Protein 8JPU (pdb70)

Sequence (1583 aa):
VPLLLSGHTEAALREQSTRLLNDLLEHPDEHPADVGYTLITGRAHFGHRAAVIGESREELLDALKALAEGREHHTVVRGDGTAHPDRRVVFVFPGQGSQWPSMARDLLDRAPAFRETAKACDAALSVHLDWSVLDVLQEKPDAPPLSRVDVVQPVLFTMMLSLAACWRDLGVHPAAVVGHSQGEIAAACVAGALSLEDAARIVALRSRAWLTLAGKGGMAAVSLPEARLRERIERFGQRLSVAAVNSPGTAAVAGDVDALRELLAELTAEGIRAKPIPGVDTAGHSAQVDGLKEHLFEVLAPVSPRSSDIPFYSTVTGAPLDTERLDAGYWYRNMREPVEFEKAVRALIADGYDLFLECNPHPMLAMSLDETLTDSGGHGTVMHTLRRQKGSAKDFGMALCLAYVNGLEIDGEALFVPLLLSGTEAALREQSTFGHRAAVIALAEGREHHTVVRGDGTAHPDRRVVFVFPGQGSQWPSMARDLLDRAPAFRETAKACDAALSVHLDWSVLDVLQEKPDAPPLSRVDVVQPVLFTMMLSLAACWRDLGVHPAAVVGHSQGEIAAACVAGALSLEDAARIVALRSRAWLTLAGKGGMAAVSLPEARLRERIERFGQRLSVAAVNSPGTAAVAGDVDALRELLAELTAEGIRAKPIPGVDTAGHSAQVDGLKEHLFEVLAPVSPRSSDIPFYSTVTGAPLDTERLDAGYWYRNMREPVEFEKAVRALIADGYDLFLECNPHPMLAMSLDETLTDSGGHGTVMHTLRRQKGSAKDFGMALCLAYVNGLEIDGEALVPLLLSGHTEAALREQSTRLLNDLLEHPDEHPADVGYTLITGRAHFGHRAAVIGESREELLDALKALAEGREHHTVVRGDGTAHPDRRVVFVFPGQGSQWPSMARDLLDRAPAFRETAKACDAALSVHLDWSVLDVLQEKPDAPPLSRVDVVQPVLFTMMLSLAACWRDLGVHPAAVVGHSQGEIAAACVAGALSLEDAARIVALRSRAWLTLAGKGGMAAVSLPEARLRERIERFGQRLSVAAVNSPGTAAVAGDVDALRELLAELTAEGIRAKPIPGVDTAGHSAQVDGLKEHLFEVLAPVSPRSSDIPFYSTVTGAPLDTERLDAGYWYRNMREPVEFEKAVRALIADGYDLFLECNPHPMLAMSLDETLTDSGGHGTVMHTLRRQKGSAKDFGMALCLAYVNGLEIDGEALFGVPLLLSGHTEAALREQSTHFGHRAAVIGALAEGREHHTVVRGDGTAHPDRRVVFVFPGQGSQWPSMARDLLDRAPAFRETAKACDAALSVHLDWSVLDVLQEKPDAPPLSRVDVVQPVLFTMMLSLAACWRDLGVHPAAVVGHSQGEIAAACVAGALSLEDAARIVALRSRAWLTLAGKGGMAAVSLPEARLRERIERFGQRLSVAAVNSPGTAAVAGDVDALRELLAELTAEGIRAKPIPGVDTAGHSAQVDGLKEHLFEVLAPVSPRSSDIPFYSTVTGAPLDTERLDAGYWYRNMREPVEFEKAVRALIADGYDLFLECNPHPMLAMSLDETLTDSGGHGTVMHTLRRQKGSAKDFGMALCLAYVNGLEIDG

Secondary structure (DSSP, 8-state):
-EEEEEESSHHHHHHHHHHHHHHHHTSTT--HHHHHHHHHHSS---SEEEEEE-SSHHHHHHHHHHHHHT---TTEEE--S---TT--EEEEE--TT---TTTTHHHHHH-HHHHHHHHHHHHHHHTT-SS-HHHHHTT-TTSPPTTSHHHHHHHHHHHHHHHHHHHHHTT---SEEEE-TTHHHHHHHHHTSS-HHHHHHHHHHHHHHGGGTTTS-EEEEE-S-HHHHHHHHGGGGGGEEEEEEEETTEEEEEE-HHHHHHHHHHHHHTT--EEE-TT--S-TTSGGGGGGHHHHHHHS--------SS-EE-TTTSSEE-GGG-SHHHHHHHHHS-EEHHHHHHHHHHTT--EEEE-SSS-SSHHHHHHHHHHHSS--EEEES-BTTB-SHHHHHHHHHHHHHTT----HHHH-/--EEEE--HHHHHHHH---SEEEE--GGGT---TTEE---S---TT--EEEEE--SS---TTTTHHHHHH-HHHHHHHHHHHHHHHTT-SS-HHHHHTT-TTSPPTTSHHHHHHHHHHHHHHHHHHHHHTT---SEEEE-TTHHHHHHHHTTSS-HHHHHHHHHHHHHHHGGGTTSEEEEEE-S-HHHHHHHHGGGGGGEEEEEEEETTEEEEEEEHHHHHHHHHHHHHTT--EEE-TT--S--SSGGGGGGHHHHHHHHPPP-----SS-EE-TTTSSEE-GGG-SHHHHHHHHHSPEEHHHHHHHHHHTT--EEEE-SSS-SSHHHHHHHHHHHSS--EEE-S-BTTB-SHHHHHHHHHHHHHHT----TTT-/-EEEEEESSHHHHHHHHHHHHHHHHTSTT--HHHHHHHHHHSS---SEEEEEE-SSHHHHHHHHHHHHTT---TTEEE--S---TT--EEEEE--SS---TTTTHHHHHH-HHHHHHHHHHHHHHHTT-SS-HHHHHTT-TTSPPTTSHHHHHHHHHHHHHHHHHHHHHTT---SEEEE-TTHHHHHHHHHTSS-HHHHHHHHHHHHHHHGGGTTS-EEEEE-S-HHHHHHTTGGGGGGEEEEEEEETTEEEEEE-HHHHHHHHHHHHHTT--EEE-TT--S--SSGGGGGGHHHHHHHH--------SS-EE-TTTSSEE-GGG-SHHHHHHHHHS-EEHHHHHHHHHTTT--EEEE-SSS-SSHHHHHHHHHHHS---EEE-S-BTTB-SHHHHHHHHHHHHHTT----HHHH--/-EEEEEESSHHHHHHHH---SEEEEEE--GGGT---SSB----SS--TT--EEEEE--SS---TTTTHHHHHH-HHHHHHHHHHHHHHHTT-SS-HHHHHTT-TTSPPTTSHHHHHHHHHHHHHHHHHHHHHTT--EEEEEE-TTHHHHHHHHTTSS-HHHHHHHHHHHHHHHGGGTTS-EEEEESS-HHHHHHHHGGGGGGEEEEEEEETTEEEEEE-HHHHHHHHHHHHHTT--EEE-TT--S-TTSGGGGGGHHHHHHHH--------SS-BB-TTTSSB--GGG-SHHHHHHHHHS-EEHHHHHHHHHHTT--EEEE-SSS-SSHHHHHHHHHHTSS--EEE-S-BTTB-SHHHHHHHHHHHHHTT-----

Radius of gyration: 47.0 Å; Cα contacts (8 Å, |Δi|>4): 3500; chains: 4; bounding box: 83×132×112 Å

InterPro domains:
  IPR001227 Acyl transferase domain superfamily [G3DSA:3.40.366.10] (589-888)
  IPR001227 Acyl transferase domain superfamily [G3DSA:3.40.366.10] (2096-2399)
  IPR002364 Quinone oxidoreductase/zeta-crystallin, conserved site [PS01162] (3087-3108)
  IPR006162 Phosphopantetheine attachment site [PS00012] (1490-1505)
  IPR006162 Phosphopantetheine attachment site [PS00012] (3587-3602)
  IPR009081 Phosphopantetheine binding ACP domain [PF00550] (1465-1531)
  IPR009081 Phosphopantetheine binding ACP domain [PF00550] (3562-3628)
  IPR009081 Phosphopantetheine binding ACP domain [PS50075] (1460-1535)
  IPR009081 Phosphopantetheine binding ACP domain [PS50075] (3557-3632)
  IPR011032 GroES-like superfamily [SSF50129] (2963-3096)
  IPR013154 Alcohol dehydrogenase-like, N-terminal [PF08240] (2979-3056)
  IPR013968 Polyketide synthase-like, ketoreductase domain [PF08659] (1179-1351)
  IPR013968 Polyketide synthase-like, ketoreductase domain [PF08659] (3276-3453)
  IPR014030 Beta-ketoacyl synthase-like, N-terminal domain [PF00109] (43-292)
  IPR014030 Beta-ketoacyl synthase-like, N-terminal domain [PF00109] (1556-1806)
  IPR014031 Beta-ketoacyl synthase, C-terminal domain [PF02801] (300-417)
  IPR014031 Beta-ketoacyl synthase, C-terminal do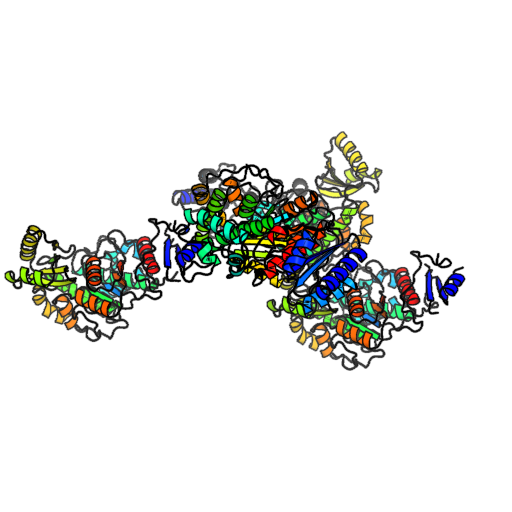main [PF02801] (1814-1931)
  IPR014043 Acyl transferase domain [PF00698] (590-900)
  IPR014043 Acyl transferase domain [PF00698] (2096-2404)
  IPR014043 Acyl transferase domain [SM00827] (591-885)

Foldseek 3Di:
DKAKFADQDLQRRLVSLVCVLVCCVVPPVDDCLVVRLCSFVVDDHHQWIKIFDPPDPCQSNVVSNQSNVVHDDDGIDTQDDAAPLDAAEEAEFEAFLQDDQQLQQACCVPFPQLVVLLVVLQVLLVVQDVFGLVCRNNPPPVGDDCLQQLNVQSNQLSQLLSLQSRCVLFFHAHLAYEYFQSRLLSRCCSQVFFPSNLSSQLSNQVRVLQNVCFQQKFKKKWQAAPVVVCVQCVVVPLQKDFAEGLARRITMMMGGPVSVVVSVVVCVVVVTDMGTSPSTRGGFQGCVLVVSVVVQPVRNDFGQTAAGNHWYQAQLVLGTDRSRPVTSVVSSSSRHHHRNNLSSLLRCVVVPHAHYEHSGAADDRQVSSQRSQVVSPHHHYYYYQHHVVGNHPVSNVVRVSVCVNNNGRTNSVNVD/DKDKFDDPLQGSLVSVLPQFIKIACCSVVPHDDDRIDFADPQAALDAAEEAEFEAFQLDDQQLQVFCCVPPPLLVVLLVVLQVLLVVPDVFGLVCRNNPPPPGDDCLQQLNVQSNQLSQLLSLQSSCVLQPHAHQEYEYHQSSLLSRCPSQAFAPSNLSSQLSNQVSVLQSVCFQQKFKKKWQAAPVVVCVQCVVVPLQKDWAAGLARRITMMMGGHVSLVVSVVVQVVVVTDMGTSPSTRGGFQGCVLVVSLVVQCVRSDAGQTAATNHWYQAQLVLGTDRSRPVGSVVSSSSRHHHGNNLSVLLRCVVVPHAHYEHSGAADDRQVRSQRSQVVSPPHHDYAYAHHHVGNHPVSNVVSVSNCVNSNGDTDPVND/DKAKFADQDLQRRLVRLVCLLVCCVVPPPPDCLVVRLCSFVVDDHHQWIKMFDDPDPVRSNVVSNQSNVPHDDDRIDFAPRPQDAPAAEEEEFEAFLLDDQQLQPFCCPPQVLLVVLLVVLQVLQVVPDVFGLVCRNNPPPPGDDCLQQLNVQSNQLSLLLSLQSSCVLFFHAHLEYEYFQSRLLSRCPSFQFAPSNLSSQLSNQVRVLQNVCFQQKFKKKWQAAPVVVVVQCVVVPLQKDFAAGQARGIGMMMGGPVSVVVSCVVQVVVVTDMGTSPSTRGGFQGPVLVVCVVVQCVRNPFGQTAAGPHWYQYQLVLGTDRSSPVGSVVSSSSRHHYRYNLSVLLNCVVVPHAHYEHSGAADDRVVRSQRSQVVNVHHHYYYYQHHHVGNHPVSNVVRVRNCVNSHGRTDSVRNHD/DKDKFDDQDQQRSLVSVLVHQFIKIADVCSVVPHDDDRIDLDDDPQDQAAAEEEEFEAFLQDDQQLCPQCCVPPPLLVVLQVVLQVLLVVPDPFGLVCRNNPPPPGDDCLQQLNVQSNQLSQLLSLQSSCVVFPHAHLEYEYHQSRLLSRCCSQAFFPSNLSSQLSNQVSVLQSVCFQQKFKKKWQAAPVVVCVLCVVVPQQKAWAAGLARRITMMMGGVVSVVVSVVVQVVVVTDMGTSPSTRGGWQGCVLVVSLVVLVVRNPAGQTAAGNHWYQYQLVLGTDRSSVVGSVVSSSSGHHHRYNLSVLLNCVVVPHAHYEHSGAADDRQVRSQNSQVVSVHHHDYAYQHHVVGNHPVSNVVSQSSQVSSNGDTDD

Organism: Streptomyces fradiae (NCBI:txid1906)

B-factor: mean 47.11, std 27.76, range [16.28, 227.71]

Structure (mmCIF, N/CA/C/O backbone):
data_8JPU
#
_entry.id   8JPU
#
_cell.length_a   65.949
_cell.length_b   138.376
_cell.length_c   209.855
_cell.angle_alpha   90.00
_cell.angle_beta   90.00
_cell.angle_gamma   90.00
#
_symmetry.space_group_name_H-M   'P 21 21 21'
#
loop_
_entity.id
_entity.type
_entity.pdbx_description
1 polymer 'Tylactone synthase modules 4 & 5'
2 non-polymer 'SULFATE ION'
3 water water
#
loop_
_atom_site.group_PDB
_atom_site.id
_atom_site.type_symbol
_atom_site.label_atom_id
_atom_site.label_alt_id
_atom_site.label_comp_id
_atom_site.label_asym_id
_atom_site.label_entity_id
_atom_site.label_seq_id
_atom_site.pdbx_PDB_ins_code
_atom_site.Cartn_x
_atom_site.Cartn_y
_atom_site.Cartn_z
_atom_site.occupancy
_atom_site.B_iso_or_equiv
_atom_site.auth_seq_id
_atom_site.auth_comp_id
_atom_site.auth_asym_id
_atom_site.auth_atom_id
_atom_site.pdbx_PDB_model_num
ATOM 1 N N . VAL A 1 1 ? -1.555 1.335 64.663 1.00 67.77 54 VAL A N 1
ATOM 2 C CA . VAL A 1 1 ? -0.194 0.743 64.483 1.00 66.54 54 VAL A CA 1
ATOM 3 C C . VAL A 1 1 ? -0.044 0.292 63.030 1.00 57.16 54 VAL A C 1
ATOM 4 O O . VAL A 1 1 ? -0.932 -0.365 62.490 1.00 50.78 54 VAL A O 1
ATOM 8 N N . PRO A 1 2 ? 1.073 0.639 62.348 1.00 52.71 55 PRO A N 1
ATOM 9 C CA . PRO A 1 2 ? 1.394 0.064 61.040 1.00 53.43 55 PRO A CA 1
ATOM 10 C C . PRO A 1 2 ? 1.899 -1.374 61.140 1.00 48.56 55 PRO A C 1
ATOM 11 O O . PRO A 1 2 ? 2.900 -1.649 61.799 1.00 45.17 55 PRO A O 1
ATOM 15 N N . LEU A 1 3 ? 1.152 -2.288 60.513 1.00 46.38 56 LEU A N 1
ATOM 16 C CA . LEU A 1 3 ? 1.550 -3.681 60.398 1.00 45.99 56 LEU A CA 1
ATOM 17 C C . LEU A 1 3 ? 1.893 -3.962 58.938 1.00 45.10 56 LEU A C 1
ATOM 18 O O . LEU A 1 3 ? 1.021 -3.861 58.073 1.00 41.64 56 LEU A O 1
ATOM 23 N N . LEU A 1 4 ? 3.187 -4.224 58.688 1.00 42.56 57 LEU A N 1
ATOM 24 C CA . LEU A 1 4 ? 3.729 -4.383 57.347 1.00 39.05 57 LEU A CA 1
ATOM 25 C C . LEU A 1 4 ? 3.932 -5.869 57.061 1.00 40.75 57 LEU A C 1
ATOM 26 O O . LEU A 1 4 ? 4.638 -6.545 57.808 1.00 40.88 57 LEU A O 1
ATOM 31 N N . LEU A 1 5 ? 3.375 -6.338 55.932 1.00 41.96 58 LEU A N 1
ATOM 32 C CA . LEU A 1 5 ? 3.266 -7.759 55.625 1.00 39.70 58 LEU A CA 1
ATOM 33 C C . LEU A 1 5 ? 3.741 -8.005 54.198 1.00 37.16 58 LEU A C 1
ATOM 34 O O . LEU A 1 5 ? 3.344 -7.274 53.289 1.00 36.06 58 LEU A O 1
ATOM 39 N N . SER A 1 6 ? 4.445 -9.129 54.005 1.00 31.67 59 SER A N 1
ATOM 40 C CA . SER A 1 6 ? 5.028 -9.466 52.718 1.00 32.22 59 SER A CA 1
ATOM 41 C C . SER A 1 6 ? 5.029 -10.982 52.538 1.00 33.31 59 SER A C 1
ATOM 42 O O . SER A 1 6 ? 5.200 -11.715 53.507 1.00 36.15 59 SER A O 1
ATOM 45 N N . GLY A 1 7 ? 4.856 -11.429 51.288 1.00 31.88 60 GLY A N 1
ATOM 46 C CA . GLY A 1 7 ? 5.195 -12.783 50.879 1.00 31.35 60 GLY A CA 1
ATOM 47 C C . GLY A 1 7 ? 5.704 -12.823 49.439 1.00 32.78 60 GLY A C 1
ATOM 48 O O . GLY A 1 7 ? 5.482 -11.889 48.675 1.00 35.47 60 GLY A O 1
ATOM 49 N N . HIS A 1 8 ? 6.408 -13.904 49.089 1.00 36.99 61 HIS A N 1
ATOM 50 C CA . HIS A 1 8 ? 7.051 -14.025 47.789 1.00 36.15 61 HIS A CA 1
ATOM 51 C C . HIS A 1 8 ? 6.017 -14.419 46.739 1.00 36.17 61 HIS A C 1
ATOM 52 O O . HIS A 1 8 ? 6.300 -14.350 45.546 1.00 34.48 61 HIS A O 1
ATOM 59 N N . THR A 1 9 ? 4.837 -14.848 47.208 1.00 39.05 62 THR A N 1
ATOM 60 C CA . THR A 1 9 ? 3.640 -14.952 46.390 1.00 38.86 62 THR A CA 1
ATOM 61 C C . THR A 1 9 ? 2.446 -14.412 47.170 1.00 44.42 62 THR A C 1
ATOM 62 O O . THR A 1 9 ? 2.517 -14.255 48.389 1.00 43.32 62 THR A O 1
ATOM 66 N N . GLU A 1 10 ? 1.328 -14.231 46.456 1.00 50.80 63 GLU A N 1
ATOM 67 C CA . GLU A 1 10 ? 0.055 -13.859 47.053 1.00 48.95 63 GLU A CA 1
ATOM 68 C C . GLU A 1 10 ? -0.330 -14.856 48.147 1.00 47.37 63 GLU A C 1
ATOM 69 O O . GLU A 1 10 ? -0.791 -14.457 49.214 1.00 46.29 63 GLU A O 1
ATOM 75 N N . ALA A 1 11 ? -0.164 -16.154 47.867 1.00 46.95 64 ALA A N 1
ATOM 76 C CA . ALA A 1 11 ? -0.526 -17.195 48.819 1.00 47.50 64 ALA A CA 1
ATOM 77 C C . ALA A 1 11 ? 0.296 -17.047 50.101 1.00 46.91 64 ALA A C 1
ATOM 78 O O . ALA A 1 11 ? -0.221 -17.246 51.202 1.00 45.85 64 ALA A O 1
ATOM 80 N N . ALA A 1 12 ? 1.579 -16.699 49.940 1.00 40.85 65 ALA A N 1
ATOM 81 C CA . ALA A 1 12 ? 2.488 -16.526 51.062 1.00 40.38 65 ALA A CA 1
ATOM 82 C C . ALA A 1 12 ? 2.079 -15.313 51.892 1.00 38.75 65 ALA A C 1
ATOM 83 O O . ALA A 1 12 ? 2.149 -15.342 53.117 1.00 36.13 65 ALA A O 1
ATOM 85 N N . LEU A 1 13 ? 1.687 -14.236 51.207 1.00 42.03 66 LEU A N 1
ATOM 86 C CA . LEU A 1 13 ? 1.129 -13.069 51.871 1.00 44.58 66 LEU A CA 1
ATOM 87 C C . LEU A 1 13 ? -0.156 -13.448 52.607 1.00 43.60 66 LEU A C 1
ATOM 88 O O . LEU A 1 13 ? -0.346 -13.087 53.768 1.00 41.30 66 LEU A O 1
ATOM 93 N N . ARG A 1 14 ? -1.035 -14.187 51.926 1.00 46.36 67 ARG A N 1
ATOM 94 C CA . ARG A 1 14 ? -2.289 -14.605 52.531 1.00 49.69 67 ARG A CA 1
ATOM 95 C C . ARG A 1 14 ? -1.995 -15.335 53.842 1.00 48.58 67 ARG A C 1
ATOM 96 O O . ARG A 1 14 ? -2.542 -14.969 54.878 1.00 49.24 67 ARG A O 1
ATOM 104 N N . GLU A 1 15 ? -1.056 -16.291 53.815 1.00 51.00 68 GLU A N 1
ATOM 105 C CA . GLU A 1 15 ? -0.686 -17.035 55.009 1.00 50.32 68 GLU A CA 1
ATOM 106 C C . GLU A 1 15 ? -0.077 -16.094 56.047 1.00 53.74 68 GLU A C 1
ATOM 107 O O . GLU A 1 15 ? -0.243 -16.303 57.248 1.00 54.21 68 GLU A O 1
ATOM 113 N N . GLN A 1 16 ? 0.682 -15.094 55.586 1.00 50.07 69 GLN A N 1
ATOM 114 C CA . GLN A 1 16 ? 1.328 -14.173 56.502 1.00 49.31 69 GLN A CA 1
ATOM 115 C C . GLN A 1 16 ? 0.243 -13.451 57.300 1.00 50.84 69 GLN A C 1
ATOM 116 O O . GLN A 1 16 ? 0.399 -13.204 58.493 1.00 51.29 69 GLN A O 1
ATOM 122 N N . SER A 1 17 ? -0.923 -13.260 56.677 1.00 51.39 70 SER A N 1
ATOM 123 C CA . SER A 1 17 ? -2.032 -12.596 57.343 1.00 57.14 70 SER A CA 1
ATOM 124 C C . SER A 1 17 ? -2.713 -13.529 58.347 1.00 54.58 70 SER A C 1
ATOM 125 O O . SER A 1 17 ? -3.139 -13.079 59.406 1.00 56.35 70 SER A O 1
ATOM 128 N N . THR A 1 18 ? -2.839 -14.822 58.018 1.00 54.56 71 THR A N 1
ATOM 129 C CA . THR A 1 18 ? -3.492 -15.754 58.929 1.00 59.07 71 THR A CA 1
ATOM 130 C C . THR A 1 18 ? -2.640 -15.924 60.185 1.00 62.93 71 THR A C 1
ATOM 131 O O . THR A 1 18 ? -3.157 -15.856 61.295 1.00 67.37 71 THR A O 1
ATOM 135 N N . ARG A 1 19 ? -1.329 -16.118 60.006 1.00 66.43 72 ARG A N 1
ATOM 136 C CA . ARG A 1 19 ? -0.418 -16.276 61.129 1.00 66.53 72 ARG A CA 1
ATOM 137 C C . ARG A 1 19 ? -0.561 -15.093 62.078 1.00 69.04 72 ARG A C 1
ATOM 138 O O . ARG A 1 19 ? -0.507 -15.261 63.295 1.00 76.57 72 ARG A O 1
ATOM 146 N N . LEU A 1 20 ? -0.702 -13.896 61.499 1.00 70.50 73 LEU A N 1
ATOM 147 C CA . LEU A 1 20 ? -0.755 -12.666 62.270 1.00 69.68 73 LEU A CA 1
ATOM 148 C C . LEU A 1 20 ? -2.102 -12.569 62.984 1.00 63.11 73 LEU A C 1
ATOM 149 O O . LEU A 1 20 ? -2.161 -12.273 64.173 1.00 58.47 73 LEU A O 1
ATOM 154 N N . LEU A 1 21 ? -3.183 -12.822 62.246 1.00 61.97 74 LEU A N 1
ATOM 155 C CA . LEU A 1 21 ? -4.496 -12.912 62.856 1.00 75.93 74 LEU A CA 1
ATOM 156 C C . LEU A 1 21 ? -4.436 -13.897 64.022 1.00 88.44 74 LEU A C 1
ATOM 157 O O . LEU A 1 21 ? -4.742 -13.539 65.157 1.00 96.23 74 LEU A O 1
ATOM 162 N N . ASN A 1 22 ? -3.931 -15.104 63.740 1.00 93.29 75 ASN A N 1
ATOM 163 C CA . ASN A 1 22 ? -3.870 -16.178 64.718 1.00 97.68 75 ASN A CA 1
ATOM 164 C C . ASN A 1 22 ? -3.001 -15.761 65.903 1.00 98.13 75 ASN A C 1
ATOM 165 O O . ASN A 1 22 ? -3.341 -16.046 67.048 1.00 92.73 75 ASN A O 1
ATOM 170 N N . ASP A 1 23 ? -1.871 -15.100 65.622 1.00 98.42 76 ASP A N 1
ATOM 171 C CA . ASP A 1 23 ? -0.935 -14.727 66.671 1.00 99.98 76 ASP A CA 1
ATOM 172 C C . ASP A 1 23 ? -1.648 -13.835 67.688 1.00 95.13 76 ASP A C 1
ATOM 173 O O . ASP A 1 23 ? -1.542 -14.064 68.890 1.00 93.31 76 ASP A O 1
ATOM 178 N N . LEU A 1 24 ? -2.413 -12.850 67.203 1.00 94.08 77 LEU A N 1
ATOM 179 C CA . LEU A 1 24 ? -3.056 -11.882 68.079 1.00 91.38 77 LEU A CA 1
ATOM 180 C C . LEU A 1 24 ? -4.213 -12.543 68.826 1.00 90.37 77 LEU A C 1
ATOM 181 O O . LEU A 1 24 ? -4.478 -12.203 69.976 1.00 82.19 77 LEU A O 1
ATOM 186 N N . LEU A 1 25 ? -4.888 -13.495 68.169 1.00 97.50 78 LEU A N 1
ATOM 187 C CA . LEU A 1 25 ? -5.957 -14.251 68.802 1.00 99.61 78 LEU A CA 1
ATOM 188 C C . LEU A 1 25 ? -5.371 -15.217 69.832 1.00 103.17 78 LEU A C 1
ATOM 189 O O . LEU A 1 25 ? -5.924 -15.361 70.920 1.00 97.52 78 LEU A O 1
ATOM 194 N N . GLU A 1 26 ? -4.238 -15.849 69.494 1.00 106.44 79 GLU A N 1
ATOM 195 C CA . GLU A 1 26 ? -3.558 -16.770 70.395 1.00 114.36 79 GLU A CA 1
ATOM 196 C C . GLU A 1 26 ? -2.528 -16.028 71.249 1.00 123.40 79 GLU A C 1
ATOM 197 O O . GLU A 1 26 ? -1.645 -16.655 71.833 1.00 129.62 79 GLU A O 1
ATOM 203 N N . HIS A 1 27 ? -2.644 -14.696 71.313 1.00 129.52 80 HIS A N 1
ATOM 204 C CA . HIS A 1 27 ? -1.817 -13.884 72.194 1.00 125.35 80 HIS A CA 1
ATOM 205 C C . HIS A 1 27 ? -2.440 -12.500 72.358 1.00 124.98 80 HIS A C 1
ATOM 206 O O . HIS A 1 27 ? -1.826 -11.499 71.996 1.00 125.05 80 HIS A O 1
ATOM 213 N N . PRO A 1 28 ? -3.659 -12.387 72.935 1.00 129.26 81 PRO A N 1
ATOM 214 C CA . PRO A 1 28 ? -4.228 -11.082 73.273 1.00 122.17 81 PRO A CA 1
ATOM 215 C C . PRO A 1 28 ? -3.425 -10.406 74.381 1.00 111.47 81 PRO A C 1
ATOM 216 O O . PRO A 1 28 ? -2.561 -11.031 74.991 1.00 94.77 81 PRO A O 1
ATOM 220 N N . ASP A 1 29 ? -3.661 -9.104 74.570 1.00 111.08 82 ASP A N 1
ATOM 221 C CA . ASP A 1 29 ? -2.961 -8.329 75.583 1.00 119.86 82 ASP A CA 1
ATOM 222 C C . ASP A 1 29 ? -1.508 -8.122 75.155 1.00 124.55 82 ASP A C 1
ATOM 223 O O . ASP A 1 29 ? -0.754 -7.427 75.833 1.00 130.96 82 ASP A O 1
ATOM 228 N N . GLU A 1 30 ? -1.124 -8.763 74.044 1.00 124.82 83 GLU A N 1
ATOM 229 C CA . GLU A 1 30 ? 0.117 -8.470 73.345 1.00 123.94 83 GLU A CA 1
ATOM 230 C C . GLU A 1 30 ? -0.118 -7.304 72.387 1.00 122.22 83 GLU A C 1
ATOM 231 O O . GLU A 1 30 ? -0.991 -7.381 71.524 1.00 117.30 83 GLU A O 1
ATOM 237 N N . HIS A 1 31 ? 0.665 -6.229 72.551 1.00 122.22 84 HIS A N 1
ATOM 238 C CA . HIS A 1 31 ? 0.395 -4.964 71.882 1.00 127.45 84 HIS A CA 1
ATOM 239 C C . HIS A 1 31 ? 0.956 -4.994 70.462 1.00 112.55 84 HIS A C 1
ATOM 240 O O . HIS A 1 31 ? 2.099 -5.394 70.250 1.00 109.66 84 HIS A O 1
ATOM 247 N N . PRO A 1 32 ? 0.187 -4.522 69.452 1.00 96.14 85 PRO A N 1
ATOM 248 C CA . PRO A 1 32 ? 0.592 -4.641 68.050 1.00 87.89 85 PRO A CA 1
ATOM 249 C C . PRO A 1 32 ? 1.937 -3.988 67.739 1.00 83.10 85 PRO A C 1
ATOM 250 O O . PRO A 1 32 ? 2.629 -4.417 66.818 1.00 82.81 85 PRO A O 1
ATOM 254 N N . ALA A 1 33 ? 2.282 -2.942 68.504 1.00 79.05 86 ALA A N 1
ATOM 255 C CA . ALA A 1 33 ? 3.517 -2.195 68.309 1.00 72.46 86 ALA A CA 1
ATOM 256 C C . ALA A 1 33 ? 4.728 -3.126 68.376 1.00 74.90 86 ALA A C 1
ATOM 257 O O . ALA A 1 33 ? 5.726 -2.894 67.694 1.00 67.63 86 ALA A O 1
ATOM 259 N N . ASP A 1 34 ? 4.648 -4.148 69.239 1.00 71.96 87 ASP A N 1
ATOM 260 C CA . ASP A 1 34 ? 5.709 -5.136 69.361 1.00 69.70 87 ASP A CA 1
ATOM 261 C C . ASP A 1 34 ? 5.604 -6.133 68.209 1.00 58.95 87 ASP A C 1
ATOM 262 O O . ASP A 1 34 ? 6.612 -6.609 67.698 1.00 55.60 87 ASP A O 1
ATOM 267 N N . VAL A 1 35 ? 4.378 -6.368 67.737 1.00 59.45 88 VAL A N 1
ATOM 268 C CA . VAL A 1 35 ? 4.154 -7.252 66.606 1.00 59.82 88 VAL A CA 1
ATOM 269 C C . VAL A 1 35 ? 4.558 -6.532 65.323 1.00 58.09 88 VAL A C 1
ATOM 270 O O . VAL A 1 35 ? 5.062 -7.153 64.393 1.00 61.80 88 VAL A O 1
ATOM 274 N N . GLY A 1 36 ? 4.263 -5.230 65.263 1.00 57.71 89 GLY A N 1
ATOM 275 C CA . GLY A 1 36 ? 4.544 -4.427 64.084 1.00 57.27 89 GLY A CA 1
ATOM 276 C C . GLY A 1 36 ? 6.043 -4.259 63.855 1.00 48.92 89 GLY A C 1
ATOM 277 O O . GLY A 1 36 ? 6.485 -4.169 62.714 1.00 47.74 89 GLY A O 1
ATOM 278 N N . TYR A 1 37 ? 6.808 -4.281 64.953 1.00 47.65 90 TYR A N 1
ATOM 279 C CA . TYR A 1 37 ? 8.252 -4.107 64.924 1.00 50.99 90 TYR A CA 1
ATOM 280 C C . TYR A 1 37 ? 8.959 -5.377 64.445 1.00 52.51 90 TYR A C 1
ATOM 281 O O . TYR A 1 37 ? 9.927 -5.283 63.691 1.00 42.81 90 TYR A O 1
ATOM 290 N N . THR A 1 38 ? 8.542 -6.553 64.946 1.00 53.04 91 THR A N 1
ATOM 291 C CA . THR A 1 38 ? 9.157 -7.806 64.524 1.00 56.49 91 THR A CA 1
ATOM 292 C C . THR A 1 38 ? 8.655 -8.183 63.129 1.00 49.70 91 THR A C 1
ATOM 293 O O . THR A 1 38 ? 9.361 -8.840 62.369 1.00 42.58 91 THR A O 1
ATOM 297 N N . LEU A 1 39 ? 7.478 -7.679 62.752 1.00 48.54 92 LEU A N 1
ATOM 298 C CA . LEU A 1 39 ? 6.982 -7.855 61.395 1.00 52.78 92 LEU A CA 1
ATOM 299 C C . LEU A 1 39 ? 7.968 -7.291 60.372 1.00 49.78 92 LEU A C 1
ATOM 300 O O . LEU A 1 39 ? 7.923 -7.674 59.201 1.00 46.14 92 LEU A O 1
ATOM 305 N N . ILE A 1 40 ? 8.794 -6.331 60.813 1.00 47.39 93 ILE A N 1
ATOM 306 C CA . ILE A 1 40 ? 9.668 -5.574 59.932 1.00 46.84 93 ILE A CA 1
ATOM 307 C C . ILE A 1 40 ? 11.113 -6.043 60.119 1.00 41.36 93 ILE A C 1
ATOM 308 O O . ILE A 1 40 ? 11.862 -6.144 59.152 1.00 39.53 93 ILE A O 1
ATOM 313 N N . THR A 1 41 ? 11.500 -6.322 61.368 1.00 41.78 94 THR A N 1
ATOM 314 C CA . THR A 1 41 ? 12.898 -6.545 61.704 1.00 44.97 94 THR A CA 1
ATOM 315 C C . THR A 1 41 ? 13.231 -8.035 61.633 1.00 46.02 94 THR A C 1
ATOM 316 O O . THR A 1 41 ? 14.399 -8.397 61.484 1.00 45.24 94 THR A O 1
ATOM 320 N N . GLY A 1 42 ? 12.196 -8.886 61.716 1.00 46.87 95 GLY A N 1
ATOM 321 C CA . GLY A 1 42 ? 12.356 -10.287 62.083 1.00 44.61 95 GLY A CA 1
ATOM 322 C C . GLY A 1 42 ? 12.288 -11.217 60.873 1.00 43.62 95 GLY A C 1
ATOM 323 O O . GLY A 1 42 ? 12.324 -12.436 61.031 1.00 46.00 95 GLY A O 1
ATOM 324 N N . ARG A 1 43 ? 12.430 -10.621 59.683 1.00 43.36 96 ARG A N 1
ATOM 325 C CA . ARG A 1 43 ? 11.898 -11.164 58.443 1.00 41.47 96 ARG A CA 1
ATOM 326 C C . ARG A 1 43 ? 12.376 -10.278 57.294 1.00 37.40 96 ARG A C 1
ATOM 327 O O . ARG A 1 43 ? 12.555 -9.079 57.473 1.00 41.16 96 ARG A O 1
ATOM 335 N N . ALA A 1 44 ? 12.619 -10.873 56.125 1.00 35.58 97 ALA A N 1
ATOM 336 C CA . ALA A 1 44 ? 12.875 -10.099 54.924 1.00 35.59 97 ALA A CA 1
ATOM 337 C C . ALA A 1 44 ? 11.542 -9.622 54.358 1.00 40.06 97 ALA A C 1
ATOM 338 O O . ALA A 1 44 ? 10.494 -9.888 54.944 1.00 47.75 97 ALA A O 1
ATOM 340 N N . HIS A 1 45 ? 11.590 -8.948 53.202 1.00 42.51 98 HIS A N 1
ATOM 341 C CA . HIS A 1 45 ? 10.401 -8.378 52.584 1.00 40.28 98 HIS A CA 1
ATOM 342 C C . HIS A 1 45 ? 10.402 -8.687 51.088 1.00 39.49 98 HIS A C 1
ATOM 343 O O . HIS A 1 45 ? 11.438 -8.583 50.435 1.00 43.28 98 HIS A O 1
ATOM 350 N N . PHE A 1 46 ? 9.229 -9.052 50.555 1.00 38.09 99 PHE A N 1
ATOM 351 C CA . PHE A 1 46 ? 9.111 -9.630 49.224 1.00 36.58 99 PHE A CA 1
ATOM 352 C C . PHE A 1 46 ? 8.119 -8.815 48.398 1.00 37.76 99 PHE A C 1
ATOM 353 O O . PHE A 1 46 ? 7.578 -7.825 48.881 1.00 46.38 99 PHE A O 1
ATOM 361 N N . GLY A 1 47 ? 7.842 -9.279 47.177 1.00 37.95 100 GLY A N 1
ATOM 362 C CA . GLY A 1 47 ? 7.285 -8.435 46.132 1.00 38.70 100 GLY A CA 1
ATOM 363 C C . GLY A 1 47 ? 5.770 -8.261 46.244 1.00 40.25 100 GLY A C 1
ATOM 364 O O . GLY A 1 47 ? 5.210 -7.348 45.640 1.00 43.39 100 GLY A O 1
ATOM 365 N N . HIS A 1 48 ? 5.116 -9.175 46.973 1.00 41.99 101 HIS A N 1
ATOM 366 C CA . HIS A 1 48 ? 3.688 -9.100 47.240 1.00 38.78 101 HIS A CA 1
ATOM 367 C C . HIS A 1 48 ? 3.458 -8.556 48.649 1.00 37.01 101 HIS A C 1
ATOM 368 O O . HIS A 1 48 ? 3.687 -9.261 49.628 1.00 35.97 101 HIS A O 1
ATOM 375 N N . ARG A 1 49 ? 2.955 -7.315 48.728 1.00 39.12 102 ARG A N 1
ATOM 376 C CA . ARG A 1 49 ? 2.993 -6.528 49.953 1.00 38.31 102 ARG A CA 1
ATOM 377 C C . ARG A 1 49 ? 1.597 -6.009 50.295 1.00 37.02 102 ARG A C 1
ATOM 378 O O . ARG A 1 49 ? 0.800 -5.718 49.406 1.00 37.13 102 ARG A O 1
ATOM 386 N N . ALA A 1 50 ? 1.319 -5.930 51.604 1.00 36.87 103 ALA A N 1
ATOM 387 C CA . ALA A 1 50 ? 0.103 -5.334 52.136 1.00 37.64 103 ALA A CA 1
ATOM 388 C C . ALA A 1 50 ? 0.440 -4.570 53.415 1.00 38.92 103 ALA A C 1
ATOM 389 O O . ALA A 1 50 ? 1.382 -4.932 54.114 1.00 35.23 103 ALA A O 1
ATOM 391 N N . ALA A 1 51 ? -0.386 -3.567 53.751 1.00 41.18 104 ALA A N 1
ATOM 392 C CA . ALA A 1 51 ? -0.199 -2.785 54.963 1.00 39.71 104 ALA A CA 1
ATOM 393 C C . ALA A 1 51 ? -1.544 -2.487 55.624 1.00 43.16 104 ALA A C 1
ATOM 394 O O . ALA A 1 51 ? -2.525 -2.196 54.946 1.00 41.20 104 ALA A O 1
ATOM 396 N N . VAL A 1 52 ? -1.544 -2.489 56.962 1.00 51.85 105 VAL A N 1
ATOM 397 C CA . VAL A 1 52 ? -2.759 -2.410 57.755 1.00 58.58 105 VAL A CA 1
ATOM 398 C C . VAL A 1 52 ? -2.583 -1.316 58.807 1.00 66.47 105 VAL A C 1
ATOM 399 O O . VAL A 1 52 ? -1.545 -1.248 59.463 1.00 66.75 105 VAL A O 1
ATOM 403 N N . ILE A 1 53 ? -3.605 -0.457 58.944 1.00 76.54 106 ILE A N 1
ATOM 404 C CA . ILE A 1 53 ? -3.691 0.510 60.029 1.00 77.45 106 ILE A CA 1
ATOM 405 C C . ILE A 1 53 ? -4.890 0.153 60.905 1.00 88.55 106 ILE A C 1
ATOM 406 O O . ILE A 1 53 ? -5.989 -0.059 60.397 1.00 94.54 106 ILE A O 1
ATOM 411 N N . GLY A 1 54 ? -4.665 0.089 62.223 1.00 93.11 107 GLY A N 1
ATOM 412 C CA . GLY A 1 54 ? -5.642 -0.467 63.145 1.00 90.33 107 GLY A CA 1
ATOM 413 C C . GLY A 1 54 ? -6.374 0.619 63.927 1.00 98.20 107 GLY A C 1
ATOM 414 O O . GLY A 1 54 ? -5.907 1.041 64.982 1.00 96.57 107 GLY A O 1
ATOM 415 N N . GLU A 1 55 ? -7.540 1.032 63.411 1.00 119.99 108 GLU A N 1
ATOM 416 C CA . GLU A 1 55 ? -8.415 1.964 64.108 1.00 127.27 108 GLU A CA 1
ATOM 417 C C . GLU A 1 55 ? -8.941 1.308 65.383 1.00 139.19 108 GLU A C 1
ATOM 418 O O . GLU A 1 55 ? -9.051 1.962 66.418 1.00 144.55 108 GLU A O 1
ATOM 424 N N . SER A 1 56 ? -9.278 0.015 65.284 1.00 142.80 109 SER A N 1
ATOM 425 C CA . SER A 1 56 ? -9.709 -0.782 66.424 1.00 130.78 109 SER A CA 1
ATOM 426 C C . SER A 1 56 ? -9.243 -2.223 66.236 1.00 116.67 109 SER A C 1
ATOM 427 O O . SER A 1 56 ? -9.063 -2.668 65.106 1.00 110.01 109 SER A O 1
ATOM 430 N N . ARG A 1 57 ? -9.176 -2.979 67.337 1.00 105.30 110 ARG A N 1
ATOM 431 C CA . ARG A 1 57 ? -8.782 -4.376 67.260 1.00 100.33 110 ARG A CA 1
ATOM 432 C C . ARG A 1 57 ? -9.747 -5.127 66.344 1.00 96.76 110 ARG A C 1
ATOM 433 O O . ARG A 1 57 ? -9.311 -5.868 65.467 1.00 93.56 110 ARG A O 1
ATOM 441 N N . GLU A 1 58 ? -11.056 -4.896 66.516 1.00 102.35 111 GLU A N 1
ATOM 442 C CA . GLU A 1 58 ? -12.052 -5.506 65.647 1.00 106.14 111 GLU A CA 1
ATOM 443 C C . GLU A 1 58 ? -11.790 -5.081 64.205 1.00 99.55 111 GLU A C 1
ATOM 444 O O . GLU A 1 58 ? -12.084 -5.824 63.271 1.00 91.20 111 GLU A O 1
ATOM 450 N N . GLU A 1 59 ? -11.279 -3.857 64.038 1.00 103.65 112 GLU A N 1
ATOM 451 C CA . GLU A 1 59 ? -11.012 -3.315 62.717 1.00 105.36 112 GLU A CA 1
ATOM 452 C C . GLU A 1 59 ? -9.918 -4.147 62.050 1.00 100.65 112 GLU A C 1
ATOM 453 O O . GLU A 1 59 ? -10.125 -4.671 60.957 1.00 95.05 112 GLU A O 1
ATOM 459 N N . LEU A 1 60 ? -8.793 -4.341 62.753 1.00 91.41 113 LEU A N 1
ATOM 460 C CA . LEU A 1 60 ? -7.662 -5.064 62.187 1.00 92.97 113 LEU A CA 1
ATOM 461 C C . LEU A 1 60 ? -8.003 -6.547 62.064 1.00 83.65 113 LEU A C 1
ATOM 462 O O . LEU A 1 60 ? -7.837 -7.126 60.993 1.00 76.35 113 LEU A O 1
ATOM 467 N N . LEU A 1 61 ? -8.508 -7.147 63.149 1.00 81.86 114 LEU A N 1
ATOM 468 C CA . LEU A 1 61 ? -8.791 -8.574 63.165 1.00 78.13 114 LEU A CA 1
ATOM 469 C C . LEU A 1 61 ? -9.645 -8.926 61.951 1.00 72.57 114 LEU A C 1
ATOM 470 O O . LEU A 1 61 ? -9.432 -9.964 61.328 1.00 70.60 114 LEU A O 1
ATOM 475 N N . ASP A 1 62 ? -10.590 -8.033 61.622 1.00 75.95 115 ASP A N 1
ATOM 476 C CA . ASP A 1 62 ? -11.438 -8.161 60.445 1.00 82.27 115 ASP A CA 1
ATOM 477 C C . ASP A 1 62 ? -10.605 -7.963 59.181 1.00 78.00 115 ASP A C 1
ATOM 478 O O . ASP A 1 62 ? -10.890 -8.564 58.147 1.00 74.24 115 ASP A O 1
ATOM 483 N N . ALA A 1 63 ? -9.644 -7.034 59.250 1.00 71.05 116 ALA A N 1
ATOM 484 C CA . ALA A 1 63 ? -8.852 -6.657 58.091 1.00 68.54 116 ALA A CA 1
ATOM 485 C C . ALA A 1 63 ? -7.937 -7.811 57.685 1.00 64.10 116 ALA A C 1
ATOM 486 O O . ALA A 1 63 ? -7.843 -8.147 56.507 1.00 60.07 116 ALA A O 1
ATOM 488 N N . LEU A 1 64 ? -7.301 -8.444 58.676 1.00 60.76 117 LEU A N 1
ATOM 489 C CA . LEU A 1 64 ? -6.406 -9.560 58.420 1.00 62.33 117 LEU A CA 1
ATOM 490 C C . LEU A 1 64 ? -7.180 -10.727 57.808 1.00 68.84 117 LEU A C 1
ATOM 491 O O . LEU A 1 64 ? -6.674 -11.392 56.906 1.00 70.66 117 LEU A O 1
ATOM 496 N N . LYS A 1 65 ? -8.421 -10.946 58.268 1.00 72.17 118 LYS A N 1
ATOM 497 C CA . LYS A 1 65 ? -9.246 -12.028 57.750 1.00 73.69 118 LYS A CA 1
ATOM 498 C C . LYS A 1 65 ? -9.498 -11.813 56.258 1.00 69.17 118 LYS A C 1
ATOM 499 O O . LYS A 1 65 ? -9.511 -12.772 55.490 1.00 61.82 118 LYS A O 1
ATOM 505 N N . ALA A 1 66 ? -9.673 -10.546 55.859 1.00 72.64 119 ALA A N 1
ATOM 506 C CA . ALA A 1 66 ? -9.986 -10.195 54.480 1.00 66.55 119 ALA A CA 1
ATOM 507 C C . ALA A 1 66 ? -8.793 -10.509 53.581 1.00 60.72 119 ALA A C 1
ATOM 508 O O . ALA A 1 66 ? -8.932 -11.153 52.541 1.00 54.87 119 ALA A O 1
ATOM 510 N N . LEU A 1 67 ? -7.622 -10.019 53.996 1.00 51.46 120 LEU A N 1
ATOM 511 C CA . LEU A 1 67 ? -6.398 -10.170 53.230 1.00 50.59 120 LEU A CA 1
ATOM 512 C C . LEU A 1 67 ? -6.056 -11.652 53.112 1.00 49.63 120 LEU A C 1
ATOM 513 O O . LEU A 1 67 ? -5.750 -12.144 52.028 1.00 48.95 120 LEU A O 1
ATOM 518 N N . ALA A 1 68 ? -6.195 -12.362 54.234 1.00 49.22 121 ALA A N 1
ATOM 519 C CA . ALA A 1 68 ? -5.983 -13.798 54.281 1.00 50.29 121 ALA A CA 1
ATOM 520 C C . ALA A 1 68 ? -6.944 -14.518 53.336 1.00 54.96 121 ALA A C 1
ATOM 521 O O . ALA A 1 68 ? -6.650 -15.625 52.894 1.00 55.08 121 ALA A O 1
ATOM 523 N N . GLU A 1 69 ? -8.098 -13.902 53.040 1.00 62.97 122 GLU A N 1
ATOM 524 C CA . GLU A 1 69 ? -9.141 -14.572 52.276 1.00 70.96 122 GLU A CA 1
ATOM 525 C C . GLU A 1 69 ? -9.140 -14.091 50.825 1.00 71.17 122 GLU A C 1
ATOM 526 O O . GLU A 1 69 ? -9.856 -14.643 49.993 1.00 76.78 122 GLU A O 1
ATOM 532 N N . GLY A 1 70 ? -8.316 -13.083 50.522 1.00 71.65 123 GLY A N 1
ATOM 533 C CA . GLY A 1 70 ? -8.108 -12.644 49.150 1.00 72.03 123 GLY A CA 1
ATOM 534 C C . GLY A 1 70 ? -9.165 -11.641 48.686 1.00 70.93 123 GLY A C 1
ATOM 535 O O . GLY A 1 70 ? -9.368 -11.460 47.486 1.00 63.11 123 GLY A O 1
ATOM 536 N N . ARG A 1 71 ? -9.807 -10.959 49.641 1.00 69.48 124 ARG A N 1
ATOM 537 C CA . ARG A 1 71 ? -10.842 -9.995 49.310 1.00 75.40 124 ARG A CA 1
ATOM 538 C C . ARG A 1 71 ? -10.428 -8.613 49.807 1.00 78.54 124 ARG A C 1
ATOM 539 O O . ARG A 1 71 ? -9.889 -8.477 50.903 1.00 77.28 124 ARG A O 1
ATOM 547 N N . GLU A 1 72 ? -10.689 -7.600 48.972 1.00 81.29 125 GLU A N 1
ATOM 548 C CA . GLU A 1 72 ? -10.308 -6.226 49.256 1.00 82.17 125 GLU A CA 1
ATOM 549 C C . GLU A 1 72 ? -10.988 -5.763 50.543 1.00 75.02 125 GLU A C 1
ATOM 550 O O . GLU A 1 72 ? -12.054 -6.259 50.897 1.00 82.88 125 GLU A O 1
ATOM 556 N N . HIS A 1 73 ? -10.339 -4.820 51.237 1.00 67.20 126 HIS A N 1
ATOM 557 C CA . HIS A 1 73 ? -10.853 -4.229 52.463 1.00 67.28 126 HIS A CA 1
ATOM 558 C C . HIS A 1 73 ? -10.327 -2.800 52.546 1.00 71.69 126 HIS A C 1
ATOM 559 O O . HIS A 1 73 ? -9.253 -2.516 52.026 1.00 92.53 126 HIS A O 1
ATOM 566 N N . HIS A 1 74 ? -11.087 -1.899 53.181 1.00 70.21 127 HIS A N 1
ATOM 567 C CA . HIS A 1 74 ? -10.817 -0.474 53.071 1.00 66.61 127 HIS A CA 1
ATOM 568 C C . HIS A 1 74 ? -9.487 -0.114 53.738 1.00 62.55 127 HIS A C 1
ATOM 569 O O . HIS A 1 74 ? -8.785 0.763 53.245 1.00 58.01 127 HIS A O 1
ATOM 576 N N . THR A 1 75 ? -9.113 -0.819 54.816 1.00 67.09 128 THR A N 1
ATOM 577 C CA . THR A 1 75 ? -7.967 -0.423 55.629 1.00 72.34 128 THR A CA 1
ATOM 578 C C . THR A 1 75 ? -6.717 -1.242 55.297 1.00 68.30 128 THR A C 1
ATOM 579 O O . THR A 1 75 ? -5.755 -1.220 56.063 1.00 67.66 128 THR A O 1
ATOM 583 N N . VAL A 1 76 ? -6.721 -1.951 54.159 1.00 58.74 129 VAL A N 1
ATOM 584 C CA . VAL A 1 76 ? -5.602 -2.799 53.776 1.00 49.61 129 VAL A CA 1
ATOM 585 C C . VAL A 1 76 ? -5.105 -2.365 52.402 1.00 46.56 129 VAL A C 1
ATOM 586 O O . VAL A 1 76 ? -5.674 -2.739 51.382 1.00 50.47 129 VAL A O 1
ATOM 590 N N . VAL A 1 77 ? -4.016 -1.592 52.397 1.00 45.82 130 VAL A N 1
ATOM 591 C CA . VAL A 1 77 ? -3.443 -1.057 51.175 1.00 41.94 130 VAL A CA 1
ATOM 592 C C . VAL A 1 77 ? -2.560 -2.124 50.538 1.00 44.15 130 VAL A C 1
ATOM 593 O O . VAL A 1 77 ? -1.797 -2.798 51.228 1.00 42.92 130 VAL A O 1
ATOM 597 N N . ARG A 1 78 ? -2.676 -2.284 49.217 1.00 44.91 131 ARG A N 1
ATOM 598 C CA . ARG A 1 78 ? -2.013 -3.380 48.530 1.00 50.24 131 ARG A CA 1
ATOM 599 C C . ARG A 1 78 ? -1.073 -2.821 47.468 1.00 55.34 131 ARG A C 1
ATOM 600 O O . ARG A 1 78 ? -1.260 -1.707 46.982 1.00 46.28 131 ARG A O 1
ATOM 608 N N . GLY A 1 79 ? -0.017 -3.586 47.176 1.00 69.50 132 GLY A N 1
ATOM 609 C CA . GLY A 1 79 ? 0.906 -3.243 46.109 1.00 83.68 132 GLY A CA 1
ATOM 610 C C . GLY A 1 79 ? 0.320 -3.598 44.747 1.00 97.45 132 GLY A C 1
ATOM 611 O O . GLY A 1 79 ? 0.094 -4.771 44.460 1.00 95.05 132 GLY A O 1
ATOM 612 N N . ASP A 1 80 ? 0.036 -2.566 43.943 1.00 106.43 133 ASP A N 1
ATOM 613 C CA . ASP A 1 80 ? -0.585 -2.748 42.641 1.00 107.51 133 ASP A CA 1
ATOM 614 C C . ASP A 1 80 ? 0.330 -2.163 41.568 1.00 104.44 133 ASP A C 1
ATOM 615 O O . ASP A 1 80 ? 0.260 -0.973 41.264 1.00 96.16 133 ASP A O 1
ATOM 620 N N . GLY A 1 81 ? 1.205 -3.019 41.023 1.00 96.11 134 GLY A N 1
ATOM 621 C CA . GLY A 1 81 ? 2.052 -2.666 39.895 1.00 90.77 134 GLY A CA 1
ATOM 622 C C . GLY A 1 81 ? 3.524 -2.967 40.168 1.00 97.34 134 GLY A C 1
ATOM 623 O O . GLY A 1 81 ? 3.899 -4.121 40.371 1.00 98.21 134 GLY A O 1
ATOM 624 N N . THR A 1 82 ? 4.349 -1.912 40.158 1.00 102.65 135 THR A N 1
ATOM 625 C CA . THR A 1 82 ? 5.794 -2.044 40.272 1.00 110.68 135 THR A CA 1
ATOM 626 C C . THR A 1 82 ? 6.165 -2.378 41.715 1.00 113.47 135 THR A C 1
ATOM 627 O O . THR A 1 82 ? 5.678 -1.740 42.645 1.00 125.89 135 THR A O 1
ATOM 631 N N . ALA A 1 83 ? 7.053 -3.363 41.888 1.00 112.94 136 ALA A N 1
ATOM 632 C CA . ALA A 1 83 ? 7.425 -3.833 43.213 1.00 107.36 136 ALA A CA 1
ATOM 633 C C . ALA A 1 83 ? 8.873 -4.316 43.216 1.00 101.81 136 ALA A C 1
ATOM 634 O O . ALA A 1 83 ? 9.276 -5.065 44.104 1.00 94.66 136 ALA A O 1
ATOM 636 N N . HIS A 1 84 ? 9.658 -3.846 42.241 1.00 100.92 137 HIS A N 1
ATOM 637 C CA . HIS A 1 84 ? 11.072 -4.169 42.185 1.00 104.76 137 HIS A CA 1
ATOM 638 C C . HIS A 1 84 ? 11.645 -4.063 43.595 1.00 96.83 137 HIS A C 1
ATOM 639 O O . HIS A 1 84 ? 11.405 -3.085 44.298 1.00 93.47 137 HIS A O 1
ATOM 646 N N . PRO A 1 85 ? 12.373 -5.093 44.076 1.00 103.82 138 PRO A N 1
ATOM 647 C CA . PRO A 1 85 ? 12.916 -5.075 45.433 1.00 109.36 138 PRO A CA 1
ATOM 648 C C . PRO A 1 85 ? 13.639 -3.766 45.736 1.00 105.58 138 PRO A C 1
ATOM 649 O O . PRO A 1 85 ? 13.565 -3.258 46.852 1.00 97.13 138 PRO A O 1
ATOM 653 N N . ASP A 1 86 ? 14.323 -3.220 44.724 1.00 105.46 139 ASP A N 1
ATOM 654 C CA . ASP A 1 86 ? 15.122 -2.016 44.893 1.00 114.96 139 ASP A CA 1
ATOM 655 C C . ASP A 1 86 ? 14.563 -0.887 44.026 1.00 108.84 139 ASP A C 1
ATOM 656 O O . ASP A 1 86 ? 15.219 -0.452 43.080 1.00 104.28 139 ASP A O 1
ATOM 661 N N . ARG A 1 87 ? 13.391 -0.361 44.404 1.00 80.98 140 ARG A N 1
ATOM 662 C CA . ARG A 1 87 ? 12.822 0.792 43.727 1.00 65.08 140 ARG A CA 1
ATOM 663 C C . ARG A 1 87 ? 13.483 2.059 44.261 1.00 63.97 140 ARG A C 1
ATOM 664 O O . ARG A 1 87 ? 13.747 2.162 45.454 1.00 65.97 140 ARG A O 1
ATOM 672 N N . ARG A 1 88 ? 13.739 3.016 43.365 1.00 64.39 141 ARG A N 1
ATOM 673 C CA . ARG A 1 88 ? 14.337 4.287 43.741 1.00 67.74 141 ARG A CA 1
ATOM 674 C C . ARG A 1 88 ? 13.259 5.372 43.760 1.00 66.56 141 ARG A C 1
ATOM 675 O O . ARG A 1 88 ? 12.411 5.417 42.871 1.00 76.50 141 ARG A O 1
ATOM 683 N N . VAL A 1 89 ? 13.338 6.276 44.747 1.00 55.95 142 VAL A N 1
ATOM 684 C CA . VAL A 1 89 ? 12.335 7.313 44.941 1.00 50.82 142 VAL A CA 1
ATOM 685 C C . VAL A 1 89 ? 12.945 8.681 44.638 1.00 43.66 142 VAL A C 1
ATOM 686 O O . VAL A 1 89 ? 13.998 9.019 45.174 1.00 43.36 142 VAL A O 1
ATOM 690 N N . VAL A 1 90 ? 12.220 9.495 43.854 1.00 38.94 143 VAL A N 1
ATOM 691 C CA . VAL A 1 90 ? 12.543 10.906 43.663 1.00 35.69 143 VAL A CA 1
ATOM 692 C C . VAL A 1 90 ? 11.704 11.748 44.625 1.00 29.96 143 VAL A C 1
ATOM 693 O O . VAL A 1 90 ? 10.483 11.673 44.599 1.00 30.71 143 VAL A O 1
ATOM 697 N N . PHE A 1 91 ? 12.349 12.595 45.435 1.00 27.00 144 PHE A N 1
ATOM 698 C CA . PHE A 1 91 ? 11.616 13.521 46.283 1.00 26.79 144 PHE A CA 1
ATOM 699 C C . PHE A 1 91 ? 11.284 14.770 45.476 1.00 28.06 144 PHE A C 1
ATOM 700 O O . PHE A 1 91 ? 12.174 15.397 44.901 1.00 34.04 144 PHE A O 1
ATOM 708 N N . VAL A 1 92 ? 9.991 15.084 45.386 1.00 27.04 145 VAL A N 1
ATOM 709 C CA . VAL A 1 92 ? 9.532 16.223 44.611 1.00 25.86 145 VAL A CA 1
ATOM 710 C C . VAL A 1 92 ? 9.177 17.344 45.581 1.00 25.71 145 VAL A C 1
ATOM 711 O O . VAL A 1 92 ? 8.412 17.125 46.517 1.00 25.91 145 VAL A O 1
ATOM 715 N N . PHE A 1 93 ? 9.767 18.525 45.344 1.00 24.25 146 PHE A N 1
ATOM 716 C CA . PHE A 1 93 ? 9.631 19.677 46.219 1.00 22.44 146 PHE A CA 1
ATOM 717 C C . PHE A 1 93 ? 8.898 20.789 45.482 1.00 21.10 146 PHE A C 1
ATOM 718 O O . PHE A 1 93 ? 9.514 21.549 44.743 1.00 21.36 146 PHE A O 1
ATOM 726 N N . PRO A 1 94 ? 7.560 20.889 45.638 1.00 21.70 147 PRO A N 1
ATOM 727 C CA . PRO A 1 94 ? 6.752 21.855 44.891 1.00 21.48 147 PRO A CA 1
ATOM 728 C C . PRO A 1 94 ? 6.872 23.246 45.504 1.00 20.53 147 PRO A C 1
ATOM 729 O O . PRO A 1 94 ? 7.441 23.388 46.579 1.00 22.03 147 PRO A O 1
ATOM 733 N N . GLY A 1 95 ? 6.288 24.250 44.840 1.00 21.17 148 GLY A N 1
ATOM 734 C CA . GLY A 1 95 ? 6.328 25.626 45.307 1.00 21.54 148 GLY A CA 1
ATOM 735 C C . GLY A 1 95 ? 5.122 25.983 46.172 1.00 22.90 148 GLY A C 1
ATOM 736 O O . GLY A 1 95 ? 4.630 25.157 46.933 1.00 26.09 148 GLY A O 1
ATOM 737 N N . GLN A 1 96 ? 4.690 27.241 46.088 1.00 22.96 149 GLN A N 1
ATOM 738 C CA . GLN A 1 96 ? 3.697 27.777 47.004 1.00 24.28 149 GLN A CA 1
ATOM 739 C C . GLN A 1 96 ? 2.302 27.257 46.661 1.00 25.06 149 GLN A C 1
ATOM 740 O O . GLN A 1 96 ? 2.029 26.949 45.503 1.00 28.56 149 GLN A O 1
ATOM 746 N N . GLY A 1 97 ? 1.391 27.327 47.644 1.00 22.70 150 GLY A N 1
ATOM 747 C CA . GLY A 1 97 ? -0.008 26.975 47.452 1.00 23.65 150 GLY A CA 1
ATOM 748 C C . GLY A 1 97 ? -0.393 25.743 48.265 1.00 22.23 150 GLY A C 1
ATOM 749 O O . GLY A 1 97 ? -1.565 25.405 48.405 1.00 22.43 150 GLY A O 1
ATOM 750 N N . SER A 1 98 ? 0.628 25.136 48.865 1.00 21.14 151 SER A N 1
ATOM 751 C CA . SER A 1 98 ? 0.506 23.882 49.581 1.00 19.76 151 SER A CA 1
ATOM 752 C C . SER A 1 98 ? 0.220 24.155 51.052 1.00 17.56 151 SER A C 1
ATOM 753 O O . SER A 1 98 ? -0.014 23.229 51.815 1.00 18.39 151 SER A O 1
ATOM 756 N N . GLN A 1 99 ? 0.371 25.413 51.465 1.00 16.28 152 GLN A N 1
ATOM 757 C CA . GLN A 1 99 ? 0.349 25.756 52.875 1.00 17.06 152 GLN A CA 1
ATOM 758 C C . GLN A 1 99 ? -1.073 25.608 53.411 1.00 17.91 152 GLN A C 1
ATOM 759 O O . GLN A 1 99 ? -2.043 25.818 52.681 1.00 16.95 152 GLN A O 1
ATOM 765 N N . TRP A 1 100 ? -1.176 25.181 54.674 1.00 19.65 153 TRP A N 1
ATOM 766 C CA . TRP A 1 100 ? -2.403 25.314 55.448 1.00 21.21 153 TRP A CA 1
ATOM 767 C C . TRP A 1 100 ? -2.068 25.509 56.922 1.00 22.40 153 TRP A C 1
ATOM 768 O O . TRP A 1 100 ? -1.024 25.062 57.393 1.00 24.36 153 TRP A O 1
ATOM 779 N N . PRO A 1 101 ? -2.969 26.156 57.693 1.00 24.14 154 PRO A N 1
ATOM 780 C CA . PRO A 1 101 ? -2.600 26.759 58.972 1.00 24.78 154 PRO A CA 1
ATOM 781 C C . PRO A 1 101 ? -2.029 25.746 59.961 1.00 24.26 154 PRO A C 1
ATOM 782 O O . PRO A 1 101 ? -1.042 26.038 60.621 1.00 27.69 154 PRO A O 1
ATOM 786 N N . SER A 1 102 ? -2.648 24.563 60.045 1.00 24.18 155 SER A N 1
ATOM 787 C CA . SER A 1 102 ? -2.338 23.585 61.078 1.00 26.27 155 SER A CA 1
ATOM 788 C C . SER A 1 102 ? -1.416 22.482 60.555 1.00 24.49 155 SER A C 1
ATOM 789 O O . SER A 1 102 ? -1.250 21.455 61.208 1.00 24.56 155 SER A O 1
ATOM 792 N N . MET A 1 103 ? -0.804 22.690 59.387 1.00 24.43 156 MET A N 1
ATOM 793 C CA . MET A 1 103 ? -0.121 21.615 58.687 1.00 24.11 156 MET A CA 1
ATOM 794 C C . MET A 1 103 ? 0.917 20.945 59.584 1.00 24.01 156 MET A C 1
ATOM 795 O O . MET A 1 103 ? 1.251 19.782 59.361 1.00 24.52 156 MET A O 1
ATOM 800 N N . ALA A 1 104 ? 1.414 21.669 60.594 1.00 26.48 157 ALA A N 1
ATOM 801 C CA . ALA A 1 104 ? 2.588 21.232 61.338 1.00 28.21 157 ALA A CA 1
ATOM 802 C C . ALA A 1 104 ? 2.235 20.782 62.755 1.00 29.97 157 ALA A C 1
ATOM 803 O O . ALA A 1 104 ? 3.059 20.148 63.407 1.00 28.15 157 ALA A O 1
ATOM 805 N N . ARG A 1 105 ? 1.023 21.113 63.222 1.00 35.76 158 ARG A N 1
ATOM 806 C CA . ARG A 1 105 ? 0.685 21.097 64.638 1.00 42.84 158 ARG A CA 1
ATOM 807 C C . ARG A 1 105 ? 0.926 19.709 65.244 1.00 44.08 158 ARG A C 1
ATOM 808 O O . ARG A 1 105 ? 1.412 19.602 66.371 1.00 39.92 158 ARG A O 1
ATOM 816 N N . ASP A 1 106 ? 0.571 18.648 64.504 1.00 41.24 159 ASP A N 1
ATOM 817 C CA . ASP A 1 106 ? 0.612 17.295 65.038 1.00 43.37 159 ASP A CA 1
ATOM 818 C C . ASP A 1 106 ? 2.042 16.755 64.991 1.00 44.72 159 ASP A C 1
ATOM 819 O O . ASP A 1 106 ? 2.520 16.148 65.949 1.00 45.56 159 ASP A O 1
ATOM 824 N N . LEU A 1 107 ? 2.712 16.917 63.848 1.00 38.45 160 LEU A N 1
ATOM 825 C CA . LEU A 1 107 ? 4.021 16.318 63.670 1.00 36.84 160 LEU A CA 1
ATOM 826 C C . LEU A 1 107 ? 5.051 17.013 64.564 1.00 39.41 160 LEU A C 1
ATOM 827 O O . LEU A 1 107 ? 6.064 16.416 64.917 1.00 38.38 160 LEU A O 1
ATOM 832 N N . LEU A 1 108 ? 4.775 18.248 64.994 1.00 40.44 161 LEU A N 1
ATOM 833 C CA . LEU A 1 108 ? 5.657 18.907 65.948 1.00 41.63 161 LEU A CA 1
ATOM 834 C C . LEU A 1 108 ? 5.534 18.213 67.305 1.00 45.31 161 LEU A C 1
ATOM 835 O O . LEU A 1 108 ? 6.513 18.136 68.053 1.00 40.99 161 LEU A O 1
ATOM 840 N N . ASP A 1 109 ? 4.334 17.673 67.578 1.00 45.32 162 ASP A N 1
ATOM 841 C CA . ASP A 1 109 ? 4.057 16.939 68.804 1.00 49.42 162 ASP A CA 1
ATOM 842 C C . ASP A 1 109 ? 4.619 15.522 68.712 1.00 47.00 162 ASP A C 1
ATOM 843 O O . ASP A 1 109 ? 5.190 15.034 69.680 1.00 54.39 162 ASP A O 1
ATOM 848 N N . ARG A 1 110 ? 4.457 14.864 67.557 1.00 47.49 163 ARG A N 1
ATOM 849 C CA . ARG A 1 110 ? 4.491 13.408 67.501 1.00 47.47 163 ARG A CA 1
ATOM 850 C C . ARG A 1 110 ? 5.779 12.890 66.861 1.00 44.24 163 ARG A C 1
ATOM 851 O O . ARG A 1 110 ? 6.117 11.728 67.050 1.00 48.18 163 ARG A O 1
ATOM 859 N N . ALA A 1 111 ? 6.442 13.702 66.026 1.00 45.65 164 ALA A N 1
ATOM 860 C CA . ALA A 1 111 ? 7.545 13.212 65.209 1.00 40.50 164 ALA A CA 1
ATOM 861 C C . ALA A 1 111 ? 8.844 13.894 65.621 1.00 40.85 164 ALA A C 1
ATOM 862 O O . ALA A 1 111 ? 9.096 15.031 65.230 1.00 46.30 164 ALA A O 1
ATOM 864 N N . PRO A 1 112 ? 9.757 13.190 66.328 1.00 43.71 165 PRO A N 1
ATOM 865 C CA . PRO A 1 112 ? 10.995 13.808 66.804 1.00 39.20 165 PRO A CA 1
ATOM 866 C C . PRO A 1 112 ? 11.816 14.445 65.683 1.00 33.06 165 PRO A C 1
ATOM 867 O O . PRO A 1 112 ? 12.289 15.570 65.825 1.00 33.56 165 PRO A O 1
ATOM 871 N N . ALA A 1 113 ? 11.937 13.735 64.555 1.00 30.15 166 ALA A N 1
ATOM 872 C CA . ALA A 1 113 ? 12.816 14.146 63.471 1.00 30.79 166 ALA A CA 1
ATOM 873 C C . ALA A 1 113 ? 12.265 15.395 62.784 1.00 31.52 166 ALA A C 1
ATOM 874 O O . ALA A 1 113 ? 13.021 16.310 62.467 1.00 33.89 166 ALA A O 1
ATOM 876 N N . PHE A 1 114 ? 10.945 15.427 62.562 1.00 32.41 167 PHE A N 1
ATOM 877 C CA . PHE A 1 114 ? 10.270 16.609 62.051 1.00 31.62 167 PHE A CA 1
ATOM 878 C C . PHE A 1 114 ? 10.593 17.805 62.943 1.00 32.06 167 PHE A C 1
ATOM 879 O O . PHE A 1 114 ? 10.917 18.884 62.445 1.00 29.82 167 PHE A O 1
ATOM 887 N N . ARG A 1 115 ? 10.487 17.595 64.262 1.00 34.00 168 ARG A N 1
ATOM 888 C CA . ARG A 1 115 ? 10.617 18.680 65.221 1.00 36.97 168 ARG A CA 1
ATOM 889 C C . ARG A 1 115 ? 12.035 19.244 65.179 1.00 37.51 168 ARG A C 1
ATOM 890 O O . ARG A 1 115 ? 12.209 20.458 65.213 1.00 37.17 168 ARG A O 1
ATOM 898 N N . GLU A 1 116 ? 13.051 18.374 65.167 1.00 41.01 169 GLU A N 1
ATOM 899 C CA . GLU A 1 116 ? 14.420 18.850 65.302 1.00 50.22 169 GLU A CA 1
ATOM 900 C C . GLU A 1 116 ? 14.823 19.625 64.046 1.00 44.20 169 GLU A C 1
ATOM 901 O O . GLU A 1 116 ? 15.505 20.646 64.146 1.00 41.36 169 GLU A O 1
ATOM 907 N N . THR A 1 117 ? 14.388 19.154 62.869 1.00 36.69 170 THR A N 1
ATOM 908 C CA . THR A 1 117 ? 14.695 19.846 61.627 1.00 35.93 170 THR A CA 1
ATOM 909 C C . THR A 1 117 ? 13.936 21.175 61.575 1.00 35.68 170 THR A C 1
ATOM 910 O O . THR A 1 117 ? 14.459 22.165 61.073 1.00 34.51 170 THR A O 1
ATOM 914 N N . ALA A 1 118 ? 12.749 21.219 62.191 1.00 34.67 171 ALA A N 1
ATOM 915 C CA . ALA A 1 118 ? 11.958 22.439 62.247 1.00 36.13 171 ALA A CA 1
ATOM 916 C C . ALA A 1 118 ? 12.644 23.474 63.137 1.00 33.37 171 ALA A C 1
ATOM 917 O O . ALA A 1 118 ? 12.676 24.653 62.795 1.00 33.05 171 ALA A O 1
ATOM 919 N N . LYS A 1 119 ? 13.143 23.033 64.300 1.00 33.68 172 LYS A N 1
ATOM 920 C CA . LYS A 1 119 ? 13.785 23.927 65.253 1.00 35.73 172 LYS A CA 1
ATOM 921 C C . LYS A 1 119 ? 15.106 24.408 64.665 1.00 31.68 172 LYS A C 1
ATOM 922 O O . LYS A 1 119 ? 15.472 25.567 64.823 1.00 28.96 172 LYS A O 1
ATOM 928 N N . ALA A 1 120 ? 15.754 23.520 63.903 1.00 30.06 173 ALA A N 1
ATOM 929 C CA . ALA A 1 120 ? 16.985 23.839 63.204 1.00 28.65 173 ALA A CA 1
ATOM 930 C C . ALA A 1 120 ? 16.727 24.910 62.145 1.00 27.77 173 ALA A C 1
ATOM 931 O O . ALA A 1 120 ? 17.449 25.899 62.089 1.00 28.42 173 ALA A O 1
ATOM 933 N N . CYS A 1 121 ? 15.697 24.728 61.312 1.00 27.32 174 CYS A N 1
ATOM 934 C CA . CYS A 1 121 ? 15.387 25.719 60.292 1.00 28.86 174 CYS A CA 1
ATOM 935 C C . CYS A 1 121 ? 15.067 27.066 60.934 1.00 30.10 174 CYS A C 1
ATOM 936 O O . CYS A 1 121 ? 15.531 28.106 60.467 1.00 29.95 174 CYS A O 1
ATOM 939 N N . ASP A 1 122 ? 14.327 27.015 62.049 1.00 31.56 175 ASP A N 1
ATOM 940 C CA . ASP A 1 122 ? 13.844 28.199 62.744 1.00 29.92 175 ASP A CA 1
ATOM 941 C C . ASP A 1 122 ? 15.024 29.020 63.253 1.00 29.52 175 ASP A C 1
ATOM 942 O O . ASP A 1 122 ? 15.050 30.238 63.098 1.00 32.89 175 ASP A O 1
ATOM 947 N N . ALA A 1 123 ? 15.991 28.340 63.876 1.00 29.81 176 ALA A N 1
ATOM 948 C CA . ALA A 1 123 ? 17.210 28.981 64.343 1.00 29.67 176 ALA A CA 1
ATOM 949 C C . ALA A 1 123 ? 17.934 29.638 63.171 1.00 28.40 176 ALA A C 1
ATOM 950 O O . ALA A 1 123 ? 18.230 30.827 63.205 1.00 30.66 176 ALA A O 1
ATOM 952 N N . ALA A 1 124 ? 18.224 28.840 62.141 1.00 27.75 177 ALA A N 1
ATOM 953 C CA . ALA A 1 124 ? 18.992 29.303 60.998 1.00 26.20 177 ALA A CA 1
ATOM 954 C C . ALA A 1 124 ? 18.299 30.510 60.381 1.00 26.07 177 ALA A C 1
ATOM 955 O O . ALA A 1 124 ? 18.964 31.424 59.915 1.00 27.64 177 ALA A O 1
ATOM 957 N N . LEU A 1 125 ? 16.962 30.503 60.385 1.00 26.13 178 LEU A N 1
ATOM 958 C CA . LEU A 1 125 ? 16.195 31.518 59.675 1.00 26.24 178 LEU A CA 1
ATOM 959 C C . LEU A 1 125 ? 16.113 32.789 60.513 1.00 27.26 178 LEU A C 1
ATOM 960 O O . LEU A 1 125 ? 15.902 33.865 59.970 1.00 27.36 178 LEU A O 1
ATOM 965 N N . SER A 1 126 ? 16.220 32.642 61.840 1.00 31.47 179 SER A N 1
ATOM 966 C CA . SER A 1 126 ? 15.955 33.727 62.774 1.00 34.31 179 SER A CA 1
ATOM 967 C C . SER A 1 126 ? 17.056 34.778 62.678 1.00 31.84 179 SER A C 1
ATOM 968 O O . SER A 1 126 ? 16.831 35.959 62.929 1.00 31.47 179 SER A O 1
ATOM 971 N N . VAL A 1 127 ? 18.246 34.314 62.298 1.00 32.25 180 VAL A N 1
ATOM 972 C CA . VAL A 1 127 ? 19.395 35.163 62.030 1.00 32.99 180 VAL A CA 1
ATOM 973 C C . VAL A 1 127 ? 19.008 36.294 61.076 1.00 35.02 180 VAL A C 1
ATOM 974 O O . VAL A 1 127 ? 19.614 37.364 61.112 1.00 36.21 180 VAL A O 1
ATOM 978 N N . HIS A 1 128 ? 17.989 36.055 60.235 1.00 36.25 181 HIS A N 1
ATOM 979 C CA . HIS A 1 128 ? 17.690 36.915 59.097 1.00 33.94 181 HIS A CA 1
ATOM 980 C C . HIS A 1 128 ? 16.361 37.639 59.298 1.00 37.74 181 HIS A C 1
ATOM 981 O O . HIS A 1 128 ? 16.157 38.717 58.749 1.00 44.90 181 HIS A O 1
ATOM 988 N N . LEU A 1 129 ? 15.452 37.033 60.068 1.00 37.43 182 LEU A N 1
ATOM 989 C CA . LEU A 1 129 ? 14.094 37.540 60.178 1.00 38.10 182 LEU A CA 1
ATOM 990 C C . LEU A 1 129 ? 13.828 37.955 61.622 1.00 38.89 182 LEU A C 1
ATOM 991 O O . LEU A 1 129 ? 14.337 37.328 62.548 1.00 37.83 182 LEU A O 1
ATOM 996 N N . ASP A 1 130 ? 12.959 38.958 61.799 1.00 39.06 183 ASP A N 1
ATOM 997 C CA . ASP A 1 130 ? 12.583 39.418 63.128 1.00 43.41 183 ASP A CA 1
ATOM 998 C C . ASP A 1 130 ? 11.325 38.691 63.604 1.00 41.11 183 ASP A C 1
ATOM 999 O O . ASP A 1 130 ? 10.649 39.164 64.510 1.00 48.63 183 ASP A O 1
ATOM 1004 N N . TRP A 1 131 ? 11.073 37.486 63.077 1.00 40.54 184 TRP A N 1
ATOM 1005 C CA . TRP A 1 131 ? 9.997 36.642 63.577 1.00 35.06 184 TRP A CA 1
ATOM 1006 C C . TRP A 1 131 ? 10.439 35.179 63.596 1.00 33.70 184 TRP A C 1
ATOM 1007 O O . TRP A 1 131 ? 11.514 34.849 63.096 1.00 35.16 184 TRP A O 1
ATOM 1018 N N . SER A 1 132 ? 9.608 34.325 64.211 1.00 32.56 185 SER A N 1
ATOM 1019 C CA . SER A 1 132 ? 9.915 32.918 64.429 1.00 31.17 185 SER A CA 1
ATOM 1020 C C . SER A 1 132 ? 8.990 32.032 63.594 1.00 33.24 185 SER A C 1
ATOM 1021 O O . SER A 1 132 ? 7.770 32.144 63.679 1.00 31.92 185 SER A O 1
ATOM 1024 N N . VAL A 1 133 ? 9.598 31.090 62.865 1.00 35.39 186 VAL A N 1
ATOM 1025 C CA . VAL A 1 133 ? 8.881 30.186 61.981 1.00 35.67 186 VAL A CA 1
ATOM 1026 C C . VAL A 1 133 ? 8.085 29.201 62.832 1.00 34.18 186 VAL A C 1
ATOM 1027 O O . VAL A 1 133 ? 6.974 28.812 62.469 1.00 31.19 186 VAL A O 1
ATOM 1031 N N . LEU A 1 134 ? 8.709 28.747 63.926 1.00 34.82 187 LEU A N 1
ATOM 1032 C CA . LEU A 1 134 ? 8.050 27.890 64.896 1.00 33.73 187 LEU A CA 1
ATOM 1033 C C . LEU A 1 134 ? 6.764 28.557 65.373 1.00 32.14 187 LEU A C 1
ATOM 1034 O O . LEU A 1 134 ? 5.739 27.899 65.495 1.00 29.48 187 LEU A O 1
ATOM 1039 N N . ASP A 1 135 ? 6.844 29.853 65.686 1.00 34.49 188 ASP A N 1
ATOM 1040 C CA . ASP A 1 135 ? 5.687 30.592 66.164 1.00 36.14 188 ASP A CA 1
ATOM 1041 C C . ASP A 1 135 ? 4.513 30.377 65.210 1.00 37.76 188 ASP A C 1
ATOM 1042 O O . ASP A 1 135 ? 3.390 30.124 65.648 1.00 39.42 188 ASP A O 1
ATOM 1047 N N . VAL A 1 136 ? 4.794 30.470 63.903 1.00 35.65 189 VAL A N 1
ATOM 1048 C CA . VAL A 1 136 ? 3.765 30.363 62.880 1.00 36.01 189 VAL A CA 1
ATOM 1049 C C . VAL A 1 136 ? 3.231 28.932 62.841 1.00 34.65 189 VAL A C 1
ATOM 1050 O O . VAL A 1 136 ? 2.040 28.730 62.644 1.00 33.73 189 VAL A O 1
ATOM 1054 N N . LEU A 1 137 ? 4.126 27.945 62.964 1.00 36.00 190 LEU A N 1
ATOM 1055 C CA . LEU A 1 137 ? 3.768 26.550 62.761 1.00 37.97 190 LEU A CA 1
ATOM 1056 C C . LEU A 1 137 ? 2.940 26.040 63.937 1.00 39.17 190 LEU A C 1
ATOM 1057 O O . LEU A 1 137 ? 2.201 25.063 63.799 1.00 37.09 190 LEU A O 1
ATOM 1062 N N . GLN A 1 138 ? 3.101 26.679 65.100 1.00 38.63 191 GLN A N 1
ATOM 1063 C CA . GLN A 1 138 ? 2.284 26.341 66.251 1.00 40.78 191 GLN A CA 1
ATOM 1064 C C . GLN A 1 138 ? 1.265 27.451 66.471 1.00 38.73 191 GLN A C 1
ATOM 1065 O O . GLN A 1 138 ? 0.708 27.578 67.558 1.00 41.92 191 GLN A O 1
ATOM 1071 N N . GLU A 1 139 ? 0.980 28.184 65.389 1.00 37.09 192 GLU A N 1
ATOM 1072 C CA . GLU A 1 139 ? -0.147 29.101 65.311 1.00 43.17 192 GLU A CA 1
ATOM 1073 C C . GLU A 1 139 ? -0.241 29.945 66.583 1.00 42.01 192 GLU A C 1
ATOM 1074 O O . GLU A 1 139 ? -1.339 30.184 67.081 1.00 41.16 192 GLU A O 1
ATOM 1080 N N . LYS A 1 140 ? 0.906 30.468 67.037 1.00 38.00 193 LYS A N 1
ATOM 1081 C CA . LYS A 1 140 ? 0.957 31.328 68.208 1.00 39.72 193 LYS A CA 1
ATOM 1082 C C . LYS A 1 140 ? 0.247 32.643 67.893 1.00 42.14 193 LYS A C 1
ATOM 1083 O O . LYS A 1 140 ? 0.341 33.162 66.783 1.00 37.28 193 LYS A O 1
ATOM 1089 N N . PRO A 1 141 ? -0.533 33.196 68.846 1.00 47.19 194 PRO A N 1
ATOM 1090 C CA . PRO A 1 141 ? -1.497 34.246 68.524 1.00 53.33 194 PRO A CA 1
ATOM 1091 C C . PRO A 1 141 ? -0.870 35.494 67.900 1.00 54.34 194 PRO A C 1
ATOM 1092 O O . PRO A 1 141 ? -1.487 36.125 67.043 1.00 55.96 194 PRO A O 1
ATOM 1096 N N . ASP A 1 142 ? 0.352 35.846 68.324 1.00 54.03 195 ASP A N 1
ATOM 1097 C CA . ASP A 1 142 ? 0.939 37.125 67.947 1.00 60.60 195 ASP A CA 1
ATOM 1098 C C . ASP A 1 142 ? 1.922 36.932 66.792 1.00 52.73 195 ASP A C 1
ATOM 1099 O O . ASP A 1 142 ? 2.546 37.887 66.341 1.00 49.26 195 ASP A O 1
ATOM 1104 N N . ALA A 1 143 ? 2.015 35.699 66.287 1.00 48.92 196 ALA A N 1
ATOM 1105 C CA . ALA A 1 143 ? 2.878 35.383 65.162 1.00 44.36 196 ALA A CA 1
ATOM 1106 C C . ALA A 1 143 ? 2.319 36.019 63.891 1.00 39.22 196 ALA A C 1
ATOM 1107 O O . ALA A 1 143 ? 1.114 36.205 63.770 1.00 38.94 196 ALA A O 1
ATOM 1109 N N . PRO A 1 144 ? 3.172 36.360 62.897 1.00 35.06 197 PRO A N 1
ATOM 1110 C CA . PRO A 1 144 ? 2.705 37.016 61.677 1.00 33.01 197 PRO A CA 1
ATOM 1111 C C . PRO A 1 144 ? 1.912 36.082 60.767 1.00 29.99 197 PRO A C 1
ATOM 1112 O O . PRO A 1 144 ? 2.065 34.871 60.827 1.00 28.36 197 PRO A O 1
ATOM 1116 N N . PRO A 1 145 ? 1.134 36.630 59.810 1.00 29.30 198 PRO A N 1
ATOM 1117 C CA . PRO A 1 145 ? 0.239 35.818 58.987 1.00 28.66 198 PRO A CA 1
ATOM 1118 C C . PRO A 1 145 ? 0.967 34.908 58.005 1.00 30.48 198 PRO A C 1
ATOM 1119 O O . PRO A 1 145 ? 1.827 35.354 57.249 1.00 37.02 198 PRO A O 1
ATOM 1123 N N . LEU A 1 146 ? 0.480 33.670 57.927 1.00 31.21 199 LEU A N 1
ATOM 1124 C CA . LEU A 1 146 ? 1.049 32.626 57.093 1.00 31.23 199 LEU A CA 1
ATOM 1125 C C . LEU A 1 146 ? 1.043 33.050 55.628 1.00 34.88 199 LEU A C 1
ATOM 1126 O O . LEU A 1 146 ? 1.826 32.541 54.829 1.00 46.23 199 LEU A O 1
ATOM 1131 N N . SER A 1 147 ? 0.178 34.010 55.295 1.00 33.29 200 SER A N 1
ATOM 1132 C CA . SER A 1 147 ? -0.197 34.270 53.917 1.00 33.81 200 SER A CA 1
ATOM 1133 C C . SER A 1 147 ? 0.752 35.297 53.297 1.00 30.61 200 SER A C 1
ATOM 1134 O O . SER A 1 147 ? 1.076 35.209 52.113 1.00 32.69 200 SER A O 1
ATOM 1137 N N . ARG A 1 148 ? 1.295 36.186 54.132 1.00 26.94 201 ARG A N 1
ATOM 1138 C CA . ARG A 1 148 ? 2.301 37.143 53.697 1.00 29.03 201 ARG A CA 1
ATOM 1139 C C . ARG A 1 148 ? 3.497 36.399 53.100 1.00 26.38 201 ARG A C 1
ATOM 1140 O O . ARG A 1 148 ? 3.939 35.385 53.633 1.00 26.08 201 ARG A O 1
ATOM 1148 N N . VAL A 1 149 ? 4.019 36.917 51.986 1.00 25.23 202 VAL A N 1
ATOM 1149 C CA . VAL A 1 149 ? 4.802 36.110 51.067 1.00 25.24 202 VAL A CA 1
ATOM 1150 C C . VAL A 1 149 ? 6.180 35.857 51.680 1.00 25.95 202 VAL A C 1
ATOM 1151 O O . VAL A 1 149 ? 6.771 34.798 51.487 1.00 26.06 202 VAL A O 1
ATOM 1155 N N . ASP A 1 150 ? 6.622 36.778 52.534 1.00 25.92 203 ASP A N 1
ATOM 1156 C CA . ASP A 1 150 ? 7.901 36.644 53.206 1.00 25.81 203 ASP A CA 1
ATOM 1157 C C . ASP A 1 150 ? 7.772 35.698 54.397 1.00 24.18 203 ASP A C 1
ATOM 1158 O O . ASP A 1 150 ? 8.779 35.336 54.996 1.00 21.63 203 ASP A O 1
ATOM 1163 N N . VAL A 1 151 ? 6.535 35.316 54.745 1.00 25.29 204 VAL A N 1
ATOM 1164 C CA . VAL A 1 151 ? 6.308 34.332 55.794 1.00 23.96 204 VAL A CA 1
ATOM 1165 C C . VAL A 1 151 ? 6.178 32.946 55.170 1.00 23.92 204 VAL A C 1
ATOM 1166 O O . VAL A 1 151 ? 6.750 31.983 55.670 1.00 24.98 204 VAL A O 1
ATOM 1170 N N . VAL A 1 152 ? 5.339 32.839 54.134 1.00 24.18 205 VAL A N 1
ATOM 1171 C CA . VAL A 1 152 ? 4.967 31.553 53.567 1.00 23.06 205 VAL A CA 1
ATOM 1172 C C . VAL A 1 152 ? 6.219 30.819 53.082 1.00 20.89 205 VAL A C 1
ATOM 1173 O O . VAL A 1 152 ? 6.376 29.628 53.321 1.00 21.10 205 VAL A O 1
ATOM 1177 N N . GLN A 1 153 ? 7.136 31.522 52.414 1.00 22.52 206 GLN A N 1
ATOM 1178 C CA . GLN A 1 153 ? 8.192 30.840 51.677 1.00 22.63 206 GLN A CA 1
ATOM 1179 C C . GLN A 1 153 ? 9.187 30.188 52.640 1.00 21.42 206 GLN A C 1
ATOM 1180 O O . GLN A 1 153 ? 9.462 28.994 52.521 1.00 22.60 206 GLN A O 1
ATOM 1186 N N . PRO A 1 154 ? 9.687 30.899 53.674 1.00 20.34 207 PRO A N 1
ATOM 1187 C CA . PRO A 1 154 ? 10.518 30.269 54.701 1.00 21.48 207 PRO A CA 1
ATOM 1188 C C . PRO A 1 154 ? 9.792 29.158 55.454 1.00 22.56 207 PRO A C 1
ATOM 1189 O O . PRO A 1 154 ? 10.367 28.105 55.736 1.00 22.41 207 PRO A O 1
ATOM 1193 N N . VAL A 1 155 ? 8.509 29.398 55.744 1.00 20.71 208 VAL A N 1
ATOM 1194 C CA . VAL A 1 155 ? 7.692 28.431 56.453 1.00 20.76 208 VAL A CA 1
ATOM 1195 C C . VAL A 1 155 ? 7.559 27.143 55.631 1.00 20.64 208 VAL A C 1
ATOM 1196 O O . VAL A 1 155 ? 7.713 26.053 56.177 1.00 20.27 208 VAL A O 1
ATOM 1200 N N . LEU A 1 156 ? 7.265 27.253 54.327 1.00 21.08 209 LEU A N 1
ATOM 1201 C CA . LEU A 1 156 ? 7.079 26.071 53.493 1.00 23.34 209 LEU A CA 1
ATOM 1202 C C . LEU A 1 156 ? 8.420 25.368 53.274 1.00 22.18 209 LEU A C 1
ATOM 1203 O O . LEU A 1 156 ? 8.471 24.147 53.151 1.00 23.29 209 LEU A O 1
ATOM 1208 N N . PHE A 1 157 ? 9.498 26.152 53.193 1.00 21.74 210 PHE A N 1
ATOM 1209 C CA . PHE A 1 157 ? 10.847 25.609 53.213 1.00 22.16 210 PHE A CA 1
ATOM 1210 C C . PHE A 1 157 ? 11.040 24.730 54.446 1.00 20.82 210 PHE A C 1
ATOM 1211 O O . PHE A 1 157 ? 11.444 23.577 54.330 1.00 20.33 210 PHE A O 1
ATOM 1219 N N . THR A 1 158 ? 10.772 25.290 55.630 1.00 19.14 211 THR A N 1
ATOM 1220 C CA . THR A 1 158 ? 10.934 24.546 56.866 1.00 19.86 211 THR A CA 1
ATOM 1221 C C . THR A 1 158 ? 10.108 23.255 56.794 1.00 22.80 211 THR A C 1
ATOM 1222 O O . THR A 1 158 ? 10.583 22.174 57.159 1.00 21.00 211 THR A O 1
ATOM 1226 N N . MET A 1 159 ? 8.858 23.381 56.323 1.00 23.41 212 MET A N 1
ATOM 1227 C CA . MET A 1 159 ? 7.961 22.246 56.201 1.00 23.34 212 MET A CA 1
ATOM 1228 C C . MET A 1 159 ? 8.626 21.169 55.352 1.00 23.47 212 MET A C 1
ATOM 1229 O O . MET A 1 159 ? 8.535 19.984 55.666 1.00 23.57 212 MET A O 1
ATOM 1234 N N . MET A 1 160 ? 9.176 21.570 54.199 1.00 21.89 213 MET A N 1
ATOM 1235 C CA . MET A 1 160 ? 9.548 20.598 53.187 1.00 21.32 213 MET A CA 1
ATOM 1236 C C . MET A 1 160 ? 10.859 19.916 53.581 1.00 22.91 213 MET A C 1
ATOM 1237 O O . MET A 1 160 ? 11.001 18.710 53.399 1.00 25.12 213 MET A O 1
ATOM 1242 N N . LEU A 1 161 ? 11.706 20.639 54.322 1.00 23.00 214 LEU A N 1
ATOM 1243 C CA . LEU A 1 161 ? 12.856 20.045 54.984 1.00 23.88 214 LEU A CA 1
ATOM 1244 C C . LEU A 1 161 ? 12.430 19.123 56.127 1.00 23.04 214 LEU A C 1
ATOM 1245 O O . LEU A 1 161 ? 12.993 18.041 56.275 1.00 22.97 214 LEU A O 1
ATOM 1250 N N . SER A 1 162 ? 11.516 19.577 56.993 1.00 22.40 215 SER A N 1
ATOM 1251 C CA . SER A 1 162 ? 11.138 18.780 58.152 1.00 23.67 215 SER A CA 1
ATOM 1252 C C . SER A 1 162 ? 10.431 17.487 57.729 1.00 26.03 215 SER A C 1
ATOM 1253 O O . SER A 1 162 ? 10.609 16.452 58.366 1.00 26.26 215 SER A O 1
ATOM 1256 N N . LEU A 1 163 ? 9.692 17.519 56.610 1.00 25.61 216 LEU A N 1
ATOM 1257 C CA . LEU A 1 163 ? 9.031 16.328 56.098 1.00 25.08 216 LEU A CA 1
ATOM 1258 C C . LEU A 1 163 ? 10.067 15.359 55.542 1.00 24.50 216 LEU A C 1
ATOM 1259 O O . LEU A 1 163 ? 9.932 14.142 55.680 1.00 23.92 216 LEU A O 1
ATOM 1264 N N . ALA A 1 164 ? 11.063 15.914 54.849 1.00 24.42 217 ALA A N 1
ATOM 1265 C CA . ALA A 1 164 ? 12.149 15.120 54.302 1.00 22.77 217 ALA A CA 1
ATOM 1266 C C . ALA A 1 164 ? 12.916 14.429 55.431 1.00 23.31 217 ALA A C 1
ATOM 1267 O O . ALA A 1 164 ? 13.269 13.255 55.324 1.00 25.17 217 ALA A O 1
ATOM 1269 N N . ALA A 1 165 ? 13.162 15.151 56.529 1.00 22.81 218 ALA A N 1
ATOM 1270 C CA . ALA A 1 165 ? 13.913 14.589 57.639 1.00 22.93 218 ALA A CA 1
ATOM 1271 C C . ALA A 1 165 ? 13.118 13.443 58.253 1.00 25.37 218 ALA A C 1
ATOM 1272 O O . ALA A 1 165 ? 13.684 12.438 58.673 1.00 28.00 218 ALA A O 1
ATOM 1274 N N . CYS A 1 166 ? 11.794 13.607 58.263 1.00 27.67 219 CYS A N 1
ATOM 1275 C CA . CYS A 1 166 ? 10.889 12.653 58.872 1.00 29.19 219 CYS A CA 1
ATOM 1276 C C . CYS A 1 166 ? 10.909 11.344 58.088 1.00 27.78 219 CYS A C 1
ATOM 1277 O O . CYS A 1 166 ? 11.159 10.291 58.661 1.00 28.43 219 CYS A O 1
ATOM 1280 N N . TRP A 1 167 ? 10.774 11.440 56.762 1.00 27.56 220 TRP A N 1
ATOM 1281 C CA . TRP A 1 167 ? 10.887 10.288 55.877 1.00 28.15 220 TRP A CA 1
ATOM 1282 C C . TRP A 1 167 ? 12.234 9.571 56.036 1.00 31.44 220 TRP A C 1
ATOM 1283 O O . TRP A 1 167 ? 12.289 8.345 56.043 1.00 30.53 220 TRP A O 1
ATOM 1294 N N . ARG A 1 168 ? 13.344 10.318 56.014 1.00 36.10 221 ARG A N 1
ATOM 1295 C CA . ARG A 1 168 ? 14.663 9.702 56.029 1.00 37.88 221 ARG A CA 1
ATOM 1296 C C . ARG A 1 168 ? 14.867 8.918 57.326 1.00 33.05 221 ARG A C 1
ATOM 1297 O O . ARG A 1 168 ? 15.309 7.777 57.282 1.00 32.13 221 ARG A O 1
ATOM 1305 N N . ASP A 1 169 ? 14.472 9.499 58.467 1.00 34.40 222 ASP A N 1
ATOM 1306 C CA . ASP A 1 169 ? 14.546 8.819 59.754 1.00 39.19 222 ASP A CA 1
ATOM 1307 C C . ASP A 1 169 ? 13.790 7.492 59.698 1.00 42.08 222 ASP A C 1
ATOM 1308 O O . ASP A 1 169 ? 14.207 6.524 60.327 1.00 54.13 222 ASP A O 1
ATOM 1313 N N . LEU A 1 170 ? 12.685 7.454 58.939 1.00 41.69 223 LEU A N 1
ATOM 1314 C CA . LEU A 1 170 ? 11.849 6.267 58.827 1.00 40.95 223 LEU A CA 1
ATOM 1315 C C . LEU A 1 170 ? 12.262 5.412 57.626 1.00 40.22 223 LEU A C 1
ATOM 1316 O O . LEU A 1 170 ? 11.511 4.524 57.215 1.00 37.32 223 LEU A O 1
ATOM 1321 N N . GLY A 1 171 ? 13.436 5.700 57.050 1.00 35.25 224 GLY A N 1
ATOM 1322 C CA . GLY A 1 171 ? 14.104 4.762 56.159 1.00 34.02 224 GLY A CA 1
ATOM 1323 C C . GLY A 1 171 ? 13.767 4.986 54.684 1.00 32.71 224 GLY A C 1
ATOM 1324 O O . GLY A 1 171 ? 14.111 4.158 53.838 1.00 28.11 224 GLY A O 1
ATOM 1325 N N . VAL A 1 172 ? 13.106 6.108 54.365 1.00 31.23 225 VAL A N 1
ATOM 1326 C CA . VAL A 1 172 ? 12.909 6.471 52.971 1.00 32.61 225 VAL A CA 1
ATOM 1327 C C . VAL A 1 172 ? 13.815 7.644 52.614 1.00 33.68 225 VAL A C 1
ATOM 1328 O O . VAL A 1 172 ? 13.653 8.743 53.145 1.00 36.70 225 VAL A O 1
ATOM 1332 N N . HIS A 1 173 ? 14.674 7.411 51.613 1.00 30.29 226 HIS A N 1
ATOM 1333 C CA . HIS A 1 173 ? 15.756 8.319 51.272 1.00 31.40 226 HIS A CA 1
ATOM 1334 C C . HIS A 1 173 ? 15.658 8.687 49.796 1.00 28.71 226 HIS A C 1
ATOM 1335 O O . HIS A 1 173 ? 15.509 7.829 48.930 1.00 29.67 226 HIS A O 1
ATOM 1342 N N . PRO A 1 174 ? 15.808 9.979 49.456 1.00 27.35 227 PRO A N 1
ATOM 1343 C CA . PRO A 1 174 ? 15.798 10.386 48.055 1.00 28.22 227 PRO A CA 1
ATOM 1344 C C . PRO A 1 174 ? 17.015 9.814 47.332 1.00 25.98 227 PRO A C 1
ATOM 1345 O O . PRO A 1 174 ? 18.098 9.752 47.906 1.00 26.67 227 PRO A O 1
ATOM 1349 N N . ALA A 1 175 ? 16.765 9.253 46.143 1.00 26.33 228 ALA A N 1
ATOM 1350 C CA . ALA A 1 175 ? 17.797 8.888 45.187 1.00 26.21 228 ALA A CA 1
ATOM 1351 C C . ALA A 1 175 ? 17.980 10.011 44.174 1.00 26.20 228 ALA A C 1
ATOM 1352 O O . ALA A 1 175 ? 18.915 9.987 43.377 1.00 28.18 228 ALA A O 1
ATOM 1354 N N . ALA A 1 176 ? 17.024 10.944 44.160 1.00 24.92 229 ALA A N 1
ATOM 1355 C CA . ALA A 1 176 ? 17.196 12.209 43.469 1.00 24.37 229 ALA A CA 1
ATOM 1356 C C . ALA A 1 176 ? 16.166 13.220 43.978 1.00 23.72 229 ALA A C 1
ATOM 1357 O O . ALA A 1 176 ? 15.276 12.876 44.753 1.00 23.15 229 ALA A O 1
ATOM 1359 N N . VAL A 1 177 ? 16.341 14.487 43.588 1.00 23.26 230 VAL A N 1
ATOM 1360 C CA . VAL A 1 177 ? 15.374 15.520 43.910 1.00 22.75 230 VAL A CA 1
ATOM 1361 C C . VAL A 1 177 ? 15.116 16.354 42.660 1.00 22.99 230 VAL A C 1
ATOM 1362 O O . VAL A 1 177 ? 15.974 16.458 41.788 1.00 22.54 230 VAL A O 1
ATOM 1366 N N . VAL A 1 178 ? 13.865 16.802 42.526 1.00 23.55 231 VAL A N 1
ATOM 1367 C CA . VAL A 1 178 ? 13.507 17.895 41.641 1.00 22.14 231 VAL A CA 1
ATOM 1368 C C . VAL A 1 178 ? 12.609 18.859 42.411 1.00 22.09 231 VAL A C 1
ATOM 1369 O O . VAL A 1 178 ? 11.841 18.444 43.275 1.00 23.00 231 VAL A O 1
ATOM 1373 N N . GLY A 1 179 ? 12.794 20.155 42.156 1.00 23.20 232 GLY A N 1
ATOM 1374 C CA . GLY A 1 179 ? 12.004 21.189 42.797 1.00 22.93 232 GLY A CA 1
ATOM 1375 C C . GLY A 1 179 ? 11.245 22.011 41.762 1.00 24.01 232 GLY A C 1
ATOM 1376 O O . GLY A 1 179 ? 11.670 22.126 40.615 1.00 22.98 232 GLY A O 1
ATOM 1377 N N . HIS A 1 180 ? 10.072 22.505 42.158 1.00 25.58 233 HIS A N 1
ATOM 1378 C CA . HIS A 1 180 ? 9.279 23.371 41.305 1.00 25.20 233 HIS A CA 1
ATOM 1379 C C . HIS A 1 180 ? 9.345 24.780 41.883 1.00 25.37 233 HIS A C 1
ATOM 1380 O O . HIS A 1 180 ? 8.907 25.001 43.011 1.00 28.10 233 HIS A O 1
ATOM 1387 N N . SER A 1 181 ? 9.917 25.717 41.119 1.00 23.80 234 SER A N 1
ATOM 1388 C CA . SER A 1 181 ? 9.964 27.116 41.522 1.00 23.43 234 SER A CA 1
ATOM 1389 C C . SER A 1 181 ? 10.754 27.233 42.826 1.00 22.54 234 SER A C 1
ATOM 1390 O O . SER A 1 181 ? 11.864 26.728 42.918 1.00 26.86 234 SER A O 1
ATOM 1393 N N . GLN A 1 182 ? 10.167 27.856 43.855 1.00 25.69 235 GLN A N 1
ATOM 1394 C CA . GLN A 1 182 ? 10.877 28.141 45.098 1.00 25.34 235 GLN A CA 1
ATOM 1395 C C . GLN A 1 182 ? 11.294 26.845 45.794 1.00 22.88 235 GLN A C 1
ATOM 1396 O O . GLN A 1 182 ? 12.103 26.881 46.722 1.00 19.33 235 GLN A O 1
ATOM 1402 N N . GLY A 1 183 ? 10.663 25.728 45.395 1.00 22.31 236 GLY A N 1
ATOM 1403 C CA . GLY A 1 183 ? 10.893 24.432 46.016 1.00 21.54 236 GLY A CA 1
ATOM 1404 C C . GLY A 1 183 ? 12.277 23.881 45.701 1.00 20.11 236 GLY A C 1
ATOM 1405 O O . GLY A 1 183 ? 12.746 22.973 46.385 1.00 19.97 236 GLY A O 1
ATOM 1406 N N . GLU A 1 184 ? 12.913 24.458 44.672 1.00 22.27 237 GLU A N 1
ATOM 1407 C CA . GLU A 1 184 ? 14.271 24.095 44.292 1.00 25.09 237 GLU A CA 1
ATOM 1408 C C . GLU A 1 184 ? 15.255 24.507 45.389 1.00 23.28 237 GLU A C 1
ATOM 1409 O O . GLU A 1 184 ? 16.334 23.937 45.467 1.00 22.89 237 GLU A O 1
ATOM 1415 N N . ILE A 1 185 ? 14.855 25.413 46.296 1.00 22.74 238 ILE A N 1
ATOM 1416 C CA . ILE A 1 185 ? 15.713 25.773 47.419 1.00 23.18 238 ILE A CA 1
ATOM 1417 C C . ILE A 1 185 ? 15.745 24.634 48.438 1.00 22.78 238 ILE A C 1
ATOM 1418 O O . ILE A 1 185 ? 16.810 24.283 48.938 1.00 24.62 238 ILE A O 1
ATOM 1423 N N . ALA A 1 186 ? 14.571 24.109 48.803 1.00 21.24 239 ALA A N 1
ATOM 1424 C CA . ALA A 1 186 ? 14.499 22.960 49.693 1.00 21.49 239 ALA A CA 1
ATOM 1425 C C . ALA A 1 186 ? 15.210 21.757 49.072 1.00 21.01 239 ALA A C 1
ATOM 1426 O O . ALA A 1 186 ? 15.912 21.024 49.765 1.00 20.40 239 ALA A O 1
ATOM 1428 N N . ALA A 1 187 ? 14.930 21.509 47.790 1.00 19.81 240 ALA A N 1
ATOM 1429 C CA . ALA A 1 187 ? 15.500 20.384 47.069 1.00 20.61 240 ALA A CA 1
ATOM 1430 C C . ALA A 1 187 ? 17.029 20.409 47.154 1.00 21.03 240 ALA A C 1
ATOM 1431 O O . ALA A 1 187 ? 17.666 19.401 47.449 1.00 21.54 240 ALA A O 1
ATOM 1433 N N . ALA A 1 188 ? 17.607 21.590 46.935 1.00 20.58 241 ALA A N 1
ATOM 1434 C CA . ALA A 1 188 ? 19.046 21.771 46.977 1.00 22.44 241 ALA A CA 1
ATOM 1435 C C . ALA A 1 188 ? 19.577 21.459 48.374 1.00 23.20 241 ALA A C 1
ATOM 1436 O O . ALA A 1 188 ? 20.672 20.911 48.525 1.00 20.98 241 ALA A O 1
ATOM 1438 N N . CYS A 1 189 ? 18.825 21.865 49.402 1.00 22.92 242 CYS A N 1
ATOM 1439 C CA . CYS A 1 189 ? 19.291 21.646 50.760 1.00 24.44 242 CYS A CA 1
ATOM 1440 C C . CYS A 1 189 ? 19.194 20.156 51.086 1.00 24.06 242 CYS A C 1
ATOM 1441 O O . CYS A 1 189 ? 20.144 19.579 51.606 1.00 22.88 242 CYS A O 1
ATOM 1444 N N . VAL A 1 190 ? 18.120 19.500 50.628 1.00 22.94 243 VAL A N 1
ATOM 1445 C CA . VAL A 1 190 ? 17.948 18.079 50.889 1.00 21.82 243 VAL A CA 1
ATOM 1446 C C . VAL A 1 190 ? 18.998 17.295 50.105 1.00 21.65 243 VAL A C 1
ATOM 1447 O O . VAL A 1 190 ? 19.436 16.244 50.549 1.00 23.65 243 VAL A O 1
ATOM 1451 N N . ALA A 1 191 ? 19.385 17.791 48.927 1.00 21.39 244 ALA A N 1
ATOM 1452 C CA . ALA A 1 191 ? 20.323 17.075 48.082 1.00 21.97 244 ALA A CA 1
ATOM 1453 C C . ALA A 1 191 ? 21.767 17.321 48.529 1.00 23.42 244 ALA A C 1
ATOM 1454 O O . ALA A 1 191 ? 22.686 16.684 48.023 1.00 25.70 244 ALA A O 1
ATOM 1456 N N . GLY A 1 192 ? 21.979 18.278 49.437 1.00 24.47 245 GLY A N 1
ATOM 1457 C CA . GLY A 1 192 ? 23.299 18.530 49.996 1.00 25.01 245 GLY A CA 1
ATOM 1458 C C . GLY A 1 192 ? 24.083 19.588 49.219 1.00 25.77 245 GLY A C 1
ATOM 1459 O O . GLY A 1 192 ? 25.275 19.750 49.443 1.00 24.84 245 GLY A O 1
ATOM 1460 N N . ALA A 1 193 ? 23.381 20.365 48.382 1.00 27.66 246 ALA A N 1
ATOM 1461 C CA . ALA A 1 193 ? 24.005 21.336 47.499 1.00 28.81 246 ALA A CA 1
ATOM 1462 C C . ALA A 1 193 ? 24.227 22.654 48.235 1.00 28.82 246 ALA A C 1
ATOM 1463 O O . ALA A 1 193 ? 25.197 23.357 47.967 1.00 30.37 246 ALA A O 1
ATOM 1465 N N . LEU A 1 194 ? 23.258 23.038 49.073 1.00 27.08 247 LEU A N 1
ATOM 1466 C CA . LEU A 1 194 ? 23.412 24.196 49.939 1.00 25.79 247 LEU A CA 1
ATOM 1467 C C . LEU A 1 194 ? 23.531 23.717 51.377 1.00 25.66 247 LEU A C 1
ATOM 1468 O O . LEU A 1 194 ? 22.915 22.723 51.747 1.00 26.98 247 LEU A O 1
ATOM 1473 N N . SER A 1 195 ? 24.203 24.518 52.206 1.00 26.43 248 SER A N 1
ATOM 1474 C CA . SER A 1 195 ? 24.055 24.413 53.647 1.00 26.36 248 SER A CA 1
ATOM 1475 C C . SER A 1 195 ? 22.665 24.891 54.057 1.00 24.85 248 SER A C 1
ATOM 1476 O O . SER A 1 195 ? 22.032 25.660 53.334 1.00 23.37 248 SER A O 1
ATOM 1479 N N . LEU A 1 196 ? 22.260 24.529 55.277 1.00 23.17 249 LEU A N 1
ATOM 1480 C CA . LEU A 1 196 ? 21.073 25.099 55.896 1.00 23.72 249 LEU A CA 1
ATOM 1481 C C . LEU A 1 196 ? 21.202 26.622 55.914 1.00 24.68 249 LEU A C 1
ATOM 1482 O O . LEU A 1 196 ? 20.257 27.342 55.623 1.00 25.99 249 LEU A O 1
ATOM 1487 N N . GLU A 1 197 ? 22.407 27.100 56.230 1.00 26.30 250 GLU A N 1
ATOM 1488 C CA . GLU A 1 197 ? 22.687 28.518 56.365 1.00 26.14 250 GLU A CA 1
ATOM 1489 C C . GLU A 1 197 ? 22.404 29.258 55.055 1.00 24.66 250 GLU A C 1
ATOM 1490 O O . GLU A 1 197 ? 21.761 30.302 55.054 1.00 26.32 250 GLU A O 1
ATOM 1496 N N . ASP A 1 198 ? 22.801 28.682 53.923 1.00 24.90 251 ASP A N 1
ATOM 1497 C CA . ASP A 1 198 ? 22.659 29.372 52.650 1.00 24.98 251 ASP A CA 1
ATOM 1498 C C . ASP A 1 198 ? 21.212 29.294 52.157 1.00 22.84 251 ASP A C 1
ATOM 1499 O O . ASP A 1 198 ? 20.660 30.278 51.672 1.00 22.60 251 ASP A O 1
ATOM 1504 N N . ALA A 1 199 ? 20.595 28.117 52.266 1.00 20.63 252 ALA A N 1
ATOM 1505 C CA . ALA A 1 199 ? 19.208 27.963 51.868 1.00 20.74 252 ALA A CA 1
ATOM 1506 C C . ALA A 1 199 ? 18.334 28.941 52.654 1.00 21.21 252 ALA A C 1
ATOM 1507 O O . ALA A 1 199 ? 17.537 29.675 52.068 1.00 20.63 252 ALA A O 1
ATOM 1509 N N . ALA A 1 200 ? 18.579 29.013 53.968 1.00 20.77 253 ALA A N 1
ATOM 1510 C CA . ALA A 1 200 ? 17.791 29.840 54.865 1.00 21.58 253 ALA A CA 1
ATOM 1511 C C . ALA A 1 200 ? 17.855 31.295 54.413 1.00 23.91 253 ALA A C 1
ATOM 1512 O O . ALA A 1 200 ? 16.818 31.940 54.269 1.00 23.68 253 ALA A O 1
ATOM 1514 N N . ARG A 1 201 ? 19.081 31.783 54.173 1.00 21.93 254 ARG A N 1
ATOM 1515 C CA . ARG A 1 201 ? 19.306 33.136 53.699 1.00 22.06 254 ARG A CA 1
ATOM 1516 C C . ARG A 1 201 ? 18.628 33.361 52.349 1.00 22.60 254 ARG A C 1
ATOM 1517 O O . ARG A 1 201 ? 18.042 34.420 52.119 1.00 20.97 254 ARG A O 1
ATOM 1525 N N . ILE A 1 202 ? 18.742 32.392 51.432 1.00 24.38 255 ILE A N 1
ATOM 1526 C CA . ILE A 1 202 ? 18.175 32.571 50.105 1.00 23.43 255 ILE A CA 1
ATOM 1527 C C . ILE A 1 202 ? 16.665 32.757 50.236 1.00 22.74 255 ILE A C 1
ATOM 1528 O O . ILE A 1 202 ? 16.144 33.759 49.764 1.00 22.47 255 ILE A O 1
ATOM 1533 N N . VAL A 1 203 ? 15.978 31.851 50.946 1.00 22.32 256 VAL A N 1
ATOM 1534 C CA . VAL A 1 203 ? 14.521 31.887 50.989 1.00 21.39 256 VAL A CA 1
ATOM 1535 C C . VAL A 1 203 ? 14.060 33.101 51.801 1.00 24.18 256 VAL A C 1
ATOM 1536 O O . VAL A 1 203 ? 13.058 33.719 51.450 1.00 22.04 256 VAL A O 1
ATOM 1540 N N . ALA A 1 204 ? 14.854 33.518 52.804 1.00 25.88 257 ALA A N 1
ATOM 1541 C CA . ALA A 1 204 ? 14.491 34.654 53.641 1.00 24.84 257 ALA A CA 1
ATOM 1542 C C . ALA A 1 204 ? 14.558 35.946 52.834 1.00 25.58 257 ALA A C 1
ATOM 1543 O O . ALA A 1 204 ? 13.578 36.685 52.799 1.00 27.23 257 ALA A O 1
ATOM 1545 N N . LEU A 1 205 ? 15.662 36.160 52.105 1.00 26.12 258 LEU A N 1
ATOM 1546 C CA . LEU A 1 205 ? 15.846 37.401 51.360 1.00 26.90 258 LEU A CA 1
ATOM 1547 C C . LEU A 1 205 ? 15.081 37.374 50.038 1.00 24.94 258 LEU A C 1
ATOM 1548 O O . LEU A 1 205 ? 14.613 38.412 49.584 1.00 29.57 258 LEU A O 1
ATOM 1553 N N . ARG A 1 206 ? 15.009 36.211 49.388 1.00 24.16 259 ARG A N 1
ATOM 1554 C CA . ARG A 1 206 ? 14.246 36.076 48.159 1.00 26.36 259 ARG A CA 1
ATOM 1555 C C . ARG A 1 206 ? 12.781 36.413 48.434 1.00 28.60 259 ARG A C 1
ATOM 1556 O O . ARG A 1 206 ? 12.139 37.090 47.634 1.00 27.38 259 ARG A O 1
ATOM 1564 N N . SER A 1 207 ? 12.257 35.944 49.576 1.00 28.79 260 SER A N 1
ATOM 1565 C CA . SER A 1 207 ? 10.842 36.092 49.875 1.00 24.55 260 SER A CA 1
ATOM 1566 C C . SER A 1 207 ? 10.564 37.508 50.365 1.00 25.70 260 SER A C 1
ATOM 1567 O O . SER A 1 207 ? 9.557 38.096 49.984 1.00 27.11 260 SER A O 1
ATOM 1570 N N . ARG A 1 208 ? 11.514 38.093 51.102 1.00 27.05 261 ARG A N 1
ATOM 1571 C CA . ARG A 1 208 ? 11.376 39.465 51.569 1.00 31.77 261 ARG A CA 1
ATOM 1572 C C . ARG A 1 208 ? 11.408 40.445 50.396 1.00 30.11 261 ARG A C 1
ATOM 1573 O O . ARG A 1 208 ? 10.736 41.471 50.424 1.00 30.43 261 ARG A O 1
ATOM 1581 N N . ALA A 1 209 ? 12.177 40.127 49.353 1.00 32.45 262 ALA A N 1
ATOM 1582 C CA . ALA A 1 209 ? 12.186 40.939 48.146 1.00 32.76 262 ALA A CA 1
ATOM 1583 C C . ALA A 1 209 ? 10.785 40.996 47.542 1.00 33.21 262 ALA A C 1
ATOM 1584 O O . ALA A 1 209 ? 10.409 41.999 46.945 1.00 41.58 262 ALA A O 1
ATOM 1586 N N . TRP A 1 210 ? 10.015 39.919 47.729 1.00 32.84 263 TRP A N 1
ATOM 1587 C CA . TRP A 1 210 ? 8.728 39.763 47.068 1.00 38.26 263 TRP A CA 1
ATOM 1588 C C . TRP A 1 210 ? 7.642 40.638 47.707 1.00 37.92 263 TRP A C 1
ATOM 1589 O O . TRP A 1 210 ? 6.589 40.822 47.104 1.00 33.66 263 TRP A O 1
ATOM 1600 N N . LEU A 1 211 ? 7.899 41.173 48.912 1.00 41.56 264 LEU A N 1
ATOM 1601 C CA . LEU A 1 211 ? 6.916 41.951 49.658 1.00 44.19 264 LEU A CA 1
ATOM 1602 C C . LEU A 1 211 ? 6.522 43.200 48.875 1.00 47.66 264 LEU A C 1
ATOM 1603 O O . LEU A 1 211 ? 5.421 43.719 49.035 1.00 50.68 264 LEU A O 1
ATOM 1608 N N . THR A 1 212 ? 7.484 43.718 48.109 1.00 49.55 265 THR A N 1
ATOM 1609 C CA . THR A 1 212 ? 7.323 44.928 47.322 1.00 47.76 265 THR A CA 1
ATOM 1610 C C . THR A 1 212 ? 6.155 44.782 46.345 1.00 42.91 265 THR A C 1
ATOM 1611 O O . THR A 1 212 ? 5.491 45.763 46.015 1.00 44.82 265 THR A O 1
ATOM 1615 N N . LEU A 1 213 ? 5.930 43.550 45.872 1.00 39.87 266 LEU A N 1
ATOM 1616 C CA . LEU A 1 213 ? 5.131 43.298 44.683 1.00 42.14 266 LEU A CA 1
ATOM 1617 C C . LEU A 1 213 ? 3.938 42.403 45.020 1.00 39.30 266 LEU A C 1
ATOM 1618 O O . LEU A 1 213 ? 3.171 42.034 44.132 1.00 36.38 266 LEU A O 1
ATOM 1623 N N . ALA A 1 214 ? 3.767 42.092 46.311 1.00 36.30 267 ALA A N 1
ATOM 1624 C CA . ALA A 1 214 ? 2.634 41.303 46.769 1.00 36.34 267 ALA A CA 1
ATOM 1625 C C . ALA A 1 214 ? 1.334 41.946 46.292 1.00 37.57 267 ALA A C 1
ATOM 1626 O O . ALA A 1 214 ? 1.116 43.139 46.499 1.00 39.51 267 ALA A O 1
ATOM 1628 N N . GLY A 1 215 ? 0.517 41.159 45.582 1.00 37.57 268 GLY A N 1
ATOM 1629 C CA . GLY A 1 215 ? -0.814 41.584 45.177 1.00 35.65 268 GLY A CA 1
ATOM 1630 C C . GLY A 1 215 ? -0.803 42.497 43.951 1.00 33.17 268 GLY A C 1
ATOM 1631 O O . GLY A 1 215 ? -1.834 43.034 43.570 1.00 38.15 268 GLY A O 1
ATOM 1632 N N . LYS A 1 216 ? 0.351 42.644 43.298 1.00 34.67 269 LYS A N 1
ATOM 1633 C CA . LYS A 1 216 ? 0.411 43.385 42.049 1.00 33.72 269 LYS A CA 1
ATOM 1634 C C . LYS A 1 216 ? 0.463 42.394 40.892 1.00 29.57 269 LYS A C 1
ATOM 1635 O O . LYS A 1 216 ? 0.745 42.772 39.761 1.00 31.42 269 LYS A O 1
ATOM 1641 N N . GLY A 1 217 ? 0.189 41.122 41.194 1.00 27.72 270 GLY A N 1
ATOM 1642 C CA . GLY A 1 217 ? 0.331 40.049 40.226 1.00 26.82 270 GLY A CA 1
ATOM 1643 C C . GLY A 1 217 ? -0.031 38.700 40.838 1.00 27.37 270 GLY A C 1
ATOM 1644 O O . GLY A 1 217 ? -0.204 38.588 42.049 1.00 28.02 270 GLY A O 1
ATOM 1645 N N . GLY A 1 218 ? -0.104 37.677 39.980 1.00 29.41 271 GLY A N 1
ATOM 1646 C CA . GLY A 1 218 ? -0.606 36.364 40.355 1.00 28.27 271 GLY A CA 1
ATOM 1647 C C . GLY A 1 218 ? -0.045 35.266 39.453 1.00 28.02 271 GLY A C 1
ATOM 1648 O O . GLY A 1 218 ? 0.801 35.523 38.591 1.00 25.60 271 GLY A O 1
ATOM 1649 N N . MET A 1 219 ? -0.500 34.033 39.700 1.00 27.75 272 MET A N 1
ATOM 1650 C CA . MET A 1 219 ? -0.139 32.886 38.884 1.00 29.84 272 MET A CA 1
ATOM 1651 C C . MET A 1 219 ? -1.378 32.014 38.700 1.00 26.95 272 MET A C 1
ATOM 1652 O O . MET A 1 219 ? -2.135 31.813 39.647 1.00 23.36 272 MET A O 1
ATOM 1657 N N . ALA A 1 220 ? -1.548 31.470 37.490 1.00 26.14 273 ALA A N 1
ATOM 1658 C CA . ALA A 1 220 ? -2.673 30.596 37.202 1.00 28.19 273 ALA A CA 1
ATOM 1659 C C . ALA A 1 220 ? -2.183 29.279 36.607 1.00 28.76 273 ALA A C 1
ATOM 1660 O O . ALA A 1 220 ? -1.105 29.214 36.024 1.00 31.20 273 ALA A O 1
ATOM 1662 N N . ALA A 1 221 ? -2.968 28.227 36.848 1.00 28.07 274 ALA A N 1
ATOM 1663 C CA . ALA A 1 221 ? -2.797 26.933 36.214 1.00 28.02 274 ALA A CA 1
ATOM 1664 C C . ALA A 1 221 ? -3.773 26.827 35.047 1.00 31.27 274 ALA A C 1
ATOM 1665 O O . ALA A 1 221 ? -4.946 27.169 35.188 1.00 35.34 274 ALA A O 1
ATOM 1667 N N . VAL A 1 222 ? -3.278 26.409 33.879 1.00 29.99 275 VAL A N 1
ATOM 1668 C CA . VAL A 1 222 ? -4.160 26.209 32.744 1.00 35.54 275 VAL A CA 1
ATOM 1669 C C . VAL A 1 222 ? -3.820 24.877 32.088 1.00 37.17 275 VAL A C 1
ATOM 1670 O O . VAL A 1 222 ? -2.670 24.456 32.089 1.00 39.29 275 VAL A O 1
ATOM 1674 N N . SER A 1 223 ? -4.858 24.194 31.598 1.00 43.96 276 SER A N 1
ATOM 1675 C CA . SER A 1 223 ? -4.714 22.887 30.980 1.00 44.31 276 SER A CA 1
ATOM 1676 C C . SER A 1 223 ? -4.567 23.049 29.469 1.00 42.00 276 SER A C 1
ATOM 1677 O O . SER A 1 223 ? -5.501 22.802 28.705 1.00 37.10 276 SER A O 1
ATOM 1680 N N . LEU A 1 224 ? -3.395 23.551 29.073 1.00 41.34 277 LEU A N 1
ATOM 1681 C CA . LEU A 1 224 ? -3.047 23.765 27.680 1.00 41.86 277 LEU A CA 1
ATOM 1682 C C . LEU A 1 224 ? -1.584 23.378 27.504 1.00 41.05 277 LEU A C 1
ATOM 1683 O O . LEU A 1 224 ? -0.768 23.629 28.388 1.00 37.04 277 LEU A O 1
ATOM 1688 N N . PRO A 1 225 ? -1.202 22.785 26.352 1.00 42.07 278 PRO A N 1
ATOM 1689 C CA . PRO A 1 225 ? 0.211 22.641 25.999 1.00 38.60 278 PRO A CA 1
ATOM 1690 C C . PRO A 1 225 ? 0.892 24.004 25.884 1.00 37.83 278 PRO A C 1
ATOM 1691 O O . PRO A 1 225 ? 0.296 24.952 25.383 1.00 43.50 278 PRO A O 1
ATOM 1695 N N . GLU A 1 226 ? 2.143 24.085 26.357 1.00 38.30 279 GLU A N 1
ATOM 1696 C CA . GLU A 1 226 ? 2.905 25.326 26.410 1.00 39.11 279 GLU A CA 1
ATOM 1697 C C . GLU A 1 226 ? 2.626 26.185 25.175 1.00 38.98 279 GLU A C 1
ATOM 1698 O O . GLU A 1 226 ? 2.470 27.399 25.278 1.00 36.60 279 GLU A O 1
ATOM 1704 N N . ALA A 1 227 ? 2.641 25.555 23.995 1.00 44.27 280 ALA A N 1
ATOM 1705 C CA . ALA A 1 227 ? 2.634 26.275 22.731 1.00 44.56 280 ALA A CA 1
ATOM 1706 C C . ALA A 1 227 ? 1.290 26.975 22.538 1.00 44.79 280 ALA A C 1
ATOM 1707 O O . ALA A 1 227 ? 1.237 28.104 22.055 1.00 42.66 280 ALA A O 1
ATOM 1709 N N . ARG A 1 228 ? 0.212 26.292 22.939 1.00 48.64 281 ARG A N 1
ATOM 1710 C CA . ARG A 1 228 ? -1.136 26.828 22.836 1.00 49.08 281 ARG A CA 1
ATOM 1711 C C . ARG A 1 228 ? -1.337 27.927 23.879 1.00 44.81 281 ARG A C 1
ATOM 1712 O O . ARG A 1 228 ? -2.049 28.894 23.625 1.00 53.26 281 ARG A O 1
ATOM 1720 N N . LEU A 1 229 ? -0.655 27.810 25.025 1.00 41.52 282 LEU A N 1
ATOM 1721 C CA . LEU A 1 229 ? -0.666 28.866 26.026 1.00 41.84 282 LEU A CA 1
ATOM 1722 C C . LEU A 1 229 ? 0.122 30.071 25.518 1.00 44.18 282 LEU A C 1
ATOM 1723 O O . LEU A 1 229 ? -0.289 31.217 25.707 1.00 44.42 282 LEU A O 1
ATOM 1728 N N . ARG A 1 230 ? 1.242 29.801 24.842 1.00 41.61 283 ARG A N 1
ATOM 1729 C CA . ARG A 1 230 ? 2.073 30.861 24.299 1.00 41.83 283 ARG A CA 1
ATOM 1730 C C . ARG A 1 230 ? 1.306 31.612 23.213 1.00 39.51 283 ARG A C 1
ATOM 1731 O O . ARG A 1 230 ? 1.360 32.835 23.171 1.00 38.24 283 ARG A O 1
ATOM 1739 N N . GLU A 1 231 ? 0.547 30.884 22.380 1.00 44.67 284 GLU A N 1
ATOM 1740 C CA . GLU A 1 231 ? -0.288 31.497 21.353 1.00 49.67 284 GLU A CA 1
ATOM 1741 C C . GLU A 1 231 ? -1.198 32.557 21.972 1.00 50.15 284 GLU A C 1
ATOM 1742 O O . GLU A 1 231 ? -1.472 33.577 21.346 1.00 52.84 284 GLU A O 1
ATOM 1748 N N . ARG A 1 232 ? -1.754 32.243 23.149 1.00 47.40 285 ARG A N 1
ATOM 1749 C CA . ARG A 1 232 ? -2.883 32.974 23.698 1.00 44.69 285 ARG A CA 1
ATOM 1750 C C . ARG A 1 232 ? -2.414 34.193 24.489 1.00 41.61 285 ARG A C 1
ATOM 1751 O O . ARG A 1 232 ? -3.212 35.071 24.811 1.00 40.40 285 ARG A O 1
ATOM 1759 N N . ILE A 1 233 ? -1.142 34.209 24.887 1.00 41.92 286 ILE A N 1
ATOM 1760 C CA . ILE A 1 233 ? -0.683 35.266 25.769 1.00 39.84 286 ILE A CA 1
ATOM 1761 C C . ILE A 1 233 ? 0.236 36.223 25.014 1.00 40.83 286 ILE A C 1
ATOM 1762 O O . ILE A 1 233 ? 0.663 37.215 25.595 1.00 49.34 286 ILE A O 1
ATOM 1767 N N . GLU A 1 234 ? 0.455 35.985 23.712 1.00 41.64 287 GLU A N 1
ATOM 1768 C CA . GLU A 1 234 ? 1.207 36.914 22.879 1.00 48.48 287 GLU A CA 1
ATOM 1769 C C . GLU A 1 234 ? 0.706 38.337 23.103 1.00 47.18 287 GLU A C 1
ATOM 1770 O O . GLU A 1 234 ? 1.500 39.256 23.293 1.00 45.80 287 GLU A O 1
ATOM 1776 N N . ARG A 1 235 ? -0.616 38.512 23.001 1.00 48.19 288 ARG A N 1
ATOM 1777 C CA . ARG A 1 235 ? -1.193 39.835 22.838 1.00 48.33 288 ARG A CA 1
ATOM 1778 C C . ARG A 1 235 ? -0.996 40.652 24.115 1.00 43.98 288 ARG A C 1
ATOM 1779 O O . ARG A 1 235 ? -1.102 41.875 24.081 1.00 41.16 288 ARG A O 1
ATOM 1787 N N . PHE A 1 236 ? -0.616 39.981 25.211 1.00 41.06 289 PHE A N 1
ATOM 1788 C CA . PHE A 1 236 ? -0.422 40.644 26.491 1.00 38.88 289 PHE A CA 1
ATOM 1789 C C . PHE A 1 236 ? 1.027 41.115 26.620 1.00 37.91 289 PHE A C 1
ATOM 1790 O O . PHE A 1 236 ? 1.348 41.901 27.507 1.00 35.68 289 PHE A O 1
ATOM 1798 N N . GLY A 1 237 ? 1.887 40.637 25.712 1.00 40.30 290 GLY A N 1
ATOM 1799 C CA . GLY A 1 237 ? 3.317 40.886 25.781 1.00 42.54 290 GLY A CA 1
ATOM 1800 C C . GLY A 1 237 ? 3.895 40.558 27.158 1.00 45.88 290 GLY A C 1
ATOM 1801 O O . GLY A 1 237 ? 3.696 39.468 27.686 1.00 44.08 290 GLY A O 1
ATOM 1802 N N . GLN A 1 238 ? 4.624 41.521 27.725 1.00 48.83 291 GLN A N 1
ATOM 1803 C CA . GLN A 1 238 ? 5.344 41.324 28.969 1.00 48.25 291 GLN A CA 1
ATOM 1804 C C . GLN A 1 238 ? 4.371 41.299 30.146 1.00 44.99 291 GLN A C 1
ATOM 1805 O O . GLN A 1 238 ? 4.799 41.176 31.291 1.00 50.35 291 GLN A O 1
ATOM 1811 N N . ARG A 1 239 ? 3.077 41.506 29.877 1.00 42.70 292 ARG A N 1
ATOM 1812 C CA . ARG A 1 239 ? 2.091 41.573 30.945 1.00 40.06 292 ARG A CA 1
ATOM 1813 C C . ARG A 1 239 ? 1.878 40.173 31.518 1.00 35.26 292 ARG A C 1
ATOM 1814 O O . ARG A 1 239 ? 1.577 40.030 32.700 1.00 36.20 292 ARG A O 1
ATOM 1822 N N . LEU A 1 240 ? 2.019 39.154 30.660 1.00 30.60 293 LEU A N 1
ATOM 1823 C CA . LEU A 1 240 ? 1.931 37.765 31.078 1.00 30.35 293 LEU A CA 1
ATOM 1824 C C . LEU A 1 240 ? 3.142 36.984 30.567 1.00 33.16 293 LEU A C 1
ATOM 1825 O O . LEU A 1 240 ? 3.662 37.263 29.490 1.00 34.15 293 LEU A O 1
ATOM 1830 N N . SER A 1 241 ? 3.434 35.873 31.257 1.00 33.14 294 SER A N 1
ATOM 1831 C CA . SER A 1 241 ? 4.566 35.012 30.953 1.00 30.53 294 SER A CA 1
ATOM 1832 C C . SER A 1 241 ? 4.166 33.561 31.213 1.00 26.77 294 SER A C 1
ATOM 1833 O O . SER A 1 241 ? 3.362 33.293 32.102 1.00 26.44 294 SER A O 1
ATOM 1836 N N . VAL A 1 242 ? 4.742 32.628 30.452 1.00 26.03 295 VAL A N 1
ATOM 1837 C CA . VAL A 1 242 ? 4.751 31.227 30.840 1.00 26.40 295 VAL A CA 1
ATOM 1838 C C . VAL A 1 242 ? 5.574 31.084 32.114 1.00 27.48 295 VAL A C 1
ATOM 1839 O O . VAL A 1 242 ? 6.773 31.337 32.092 1.00 35.24 295 VAL A O 1
ATOM 1843 N N . ALA A 1 243 ? 4.941 30.587 33.184 1.00 26.24 296 ALA A N 1
ATOM 1844 C CA . ALA A 1 243 ? 5.588 30.443 34.479 1.00 25.13 296 ALA A CA 1
ATOM 1845 C C . ALA A 1 243 ? 6.105 29.016 34.667 1.00 23.50 296 ALA A C 1
ATOM 1846 O O . ALA A 1 243 ? 7.129 28.805 35.312 1.00 21.93 296 ALA A O 1
ATOM 1848 N N . ALA A 1 244 ? 5.372 28.038 34.123 1.00 25.70 297 ALA A N 1
ATOM 1849 C CA . ALA A 1 244 ? 5.738 26.636 34.255 1.00 28.10 297 ALA A CA 1
ATOM 1850 C C . ALA A 1 244 ? 5.202 25.823 33.080 1.00 28.78 297 ALA A C 1
ATOM 1851 O O . ALA A 1 244 ? 4.117 26.095 32.562 1.00 26.81 297 ALA A O 1
ATOM 1853 N N . VAL A 1 245 ? 6.027 24.853 32.656 1.00 32.45 298 VAL A N 1
ATOM 1854 C CA . VAL A 1 245 ? 5.637 23.750 31.789 1.00 31.86 298 VAL A CA 1
ATOM 1855 C C . VAL A 1 245 ? 5.655 22.468 32.622 1.00 30.18 298 VAL A C 1
ATOM 1856 O O . VAL A 1 245 ? 6.727 21.968 32.947 1.00 31.53 298 VAL A O 1
ATOM 1860 N N . ASN A 1 246 ? 4.485 21.944 33.003 1.00 28.83 299 ASN A N 1
ATOM 1861 C CA . ASN A 1 246 ? 4.459 20.874 33.990 1.00 28.42 299 ASN A CA 1
ATOM 1862 C C . ASN A 1 246 ? 4.184 19.526 33.328 1.00 28.42 299 ASN A C 1
ATOM 1863 O O . ASN A 1 246 ? 4.534 18.478 33.872 1.00 29.23 299 ASN A O 1
ATOM 1868 N N . SER A 1 247 ? 3.562 19.553 32.150 1.00 27.60 300 SER A N 1
ATOM 1869 C CA . SER A 1 247 ? 3.146 18.331 31.484 1.00 29.65 300 SER A CA 1
ATOM 1870 C C . SER A 1 247 ? 2.770 18.678 30.052 1.00 30.85 300 SER A C 1
ATOM 1871 O O . SER A 1 247 ? 2.494 19.833 29.746 1.00 34.92 300 SER A O 1
ATOM 1874 N N . PRO A 1 248 ? 2.725 17.701 29.128 1.00 34.61 301 PRO A N 1
ATOM 1875 C CA . PRO A 1 248 ? 2.059 17.934 27.853 1.00 38.04 301 PRO A CA 1
ATOM 1876 C C . PRO A 1 248 ? 0.578 18.090 28.163 1.00 41.11 301 PRO A C 1
ATOM 1877 O O . PRO A 1 248 ? -0.012 17.204 28.777 1.00 57.56 301 PRO A O 1
ATOM 1881 N N . GLY A 1 249 ? 0.048 19.297 27.967 1.00 39.64 302 GLY A N 1
ATOM 1882 C CA . GLY A 1 249 ? -1.347 19.548 28.293 1.00 38.71 302 GLY A CA 1
ATOM 1883 C C . GLY A 1 249 ? -1.534 20.348 29.583 1.00 37.95 302 GLY A C 1
ATOM 1884 O O . GLY A 1 249 ? -2.622 20.855 29.836 1.00 39.41 302 GLY A O 1
ATOM 1885 N N . THR A 1 250 ? -0.451 20.543 30.344 1.00 39.86 303 THR A N 1
ATOM 1886 C CA . THR A 1 250 ? -0.515 21.284 31.594 1.00 37.72 303 THR A CA 1
ATOM 1887 C C . THR A 1 250 ? 0.602 22.327 31.623 1.00 33.48 303 THR A C 1
ATOM 1888 O O . THR A 1 250 ? 1.689 22.085 31.116 1.00 33.87 303 THR A O 1
ATOM 1892 N N . ALA A 1 251 ? 0.287 23.521 32.142 1.00 31.55 304 ALA A N 1
ATOM 1893 C CA . ALA A 1 251 ? 1.227 24.631 32.207 1.00 28.41 304 ALA A CA 1
ATOM 1894 C C . ALA A 1 251 ? 0.731 25.660 33.226 1.00 27.19 304 ALA A C 1
ATOM 1895 O O . ALA A 1 251 ? -0.274 25.428 33.888 1.00 26.61 304 ALA A O 1
ATOM 1897 N N . ALA A 1 252 ? 1.477 26.762 33.404 1.00 27.29 305 ALA A N 1
ATOM 1898 C CA . ALA A 1 252 ? 1.061 27.839 34.293 1.00 26.87 305 ALA A CA 1
ATOM 1899 C C . ALA A 1 252 ? 1.380 29.193 33.671 1.00 26.40 305 ALA A C 1
ATOM 1900 O O . ALA A 1 252 ? 2.399 29.328 32.998 1.00 24.74 305 ALA A O 1
ATOM 1902 N N . VAL A 1 253 ? 0.587 30.208 34.044 1.00 24.19 306 VAL A N 1
ATOM 1903 C CA . VAL A 1 253 ? 0.808 31.572 33.594 1.00 26.57 306 VAL A CA 1
ATOM 1904 C C . VAL A 1 253 ? 0.880 32.498 34.810 1.00 26.85 306 VAL A C 1
ATOM 1905 O O . VAL A 1 253 ? 0.178 32.286 35.795 1.00 27.15 306 VAL A O 1
ATOM 1909 N N . ALA A 1 254 ? 1.766 33.504 34.734 1.00 27.64 307 ALA A N 1
ATOM 1910 C CA . ALA A 1 254 ? 1.907 34.516 35.771 1.00 27.32 307 ALA A CA 1
ATOM 1911 C C . ALA A 1 254 ? 2.006 35.903 35.136 1.00 27.79 307 ALA A C 1
ATOM 1912 O O . ALA A 1 254 ? 2.440 36.044 33.996 1.00 24.51 307 ALA A O 1
ATOM 1914 N N . GLY A 1 255 ? 1.648 36.932 35.911 1.00 29.15 308 GLY A N 1
ATOM 1915 C CA . GLY A 1 255 ? 1.783 38.308 35.465 1.00 29.24 308 GLY A CA 1
ATOM 1916 C C . GLY A 1 255 ? 0.770 39.224 36.145 1.00 30.31 308 GLY A C 1
ATOM 1917 O O . GLY A 1 255 ? 0.331 38.943 37.260 1.00 27.58 308 GLY A O 1
ATOM 1918 N N . ASP A 1 256 ? 0.405 40.312 35.450 1.00 31.77 309 ASP A N 1
ATOM 1919 C CA . ASP A 1 256 ? -0.390 41.377 36.040 1.00 33.32 309 ASP A CA 1
ATOM 1920 C C . ASP A 1 256 ? -1.818 40.870 36.207 1.00 35.06 309 ASP A C 1
ATOM 1921 O O . ASP A 1 256 ? -2.253 40.003 35.452 1.00 38.02 309 ASP A O 1
ATOM 1926 N N . VAL A 1 257 ? -2.503 41.303 37.277 1.00 38.83 310 VAL A N 1
ATOM 1927 C CA . VAL A 1 257 ? -3.723 40.625 37.697 1.00 35.04 310 VAL A CA 1
ATOM 1928 C C . VAL A 1 257 ? -4.816 40.881 36.665 1.00 32.47 310 VAL A C 1
ATOM 1929 O O . VAL A 1 257 ? -5.600 39.983 36.360 1.00 33.45 310 VAL A O 1
ATOM 1933 N N . ASP A 1 258 ? -4.803 42.081 36.077 1.00 32.73 311 ASP A N 1
ATOM 1934 C CA . ASP A 1 258 ? -5.779 42.464 35.070 1.00 35.63 311 ASP A CA 1
ATOM 1935 C C . ASP A 1 258 ? -5.668 41.516 33.882 1.00 34.38 311 ASP A C 1
ATOM 1936 O O . ASP A 1 258 ? -6.669 41.025 33.376 1.00 35.26 311 ASP A O 1
ATOM 1941 N N . ALA A 1 259 ? -4.431 41.217 33.483 1.00 37.59 312 ALA A N 1
ATOM 1942 C CA . ALA A 1 259 ? -4.176 40.409 32.304 1.00 38.95 312 ALA A CA 1
ATOM 1943 C C . ALA A 1 259 ? -4.589 38.957 32.554 1.00 38.77 312 ALA A C 1
ATOM 1944 O O . ALA A 1 259 ? -5.135 38.307 31.666 1.00 38.46 312 ALA A O 1
ATOM 1946 N N . LEU A 1 260 ? -4.306 38.448 33.759 1.00 38.40 313 LEU A N 1
ATOM 1947 C CA . LEU A 1 260 ? -4.706 37.100 34.136 1.00 39.74 313 LEU A CA 1
ATOM 1948 C C . LEU A 1 260 ? -6.225 36.976 34.085 1.00 38.66 313 LEU A C 1
ATOM 1949 O O . LEU A 1 260 ? -6.740 35.948 33.645 1.00 41.15 313 LEU A O 1
ATOM 1954 N N . ARG A 1 261 ? -6.925 37.983 34.631 1.00 36.59 314 ARG A N 1
ATOM 1955 C CA . ARG A 1 261 ? -8.378 37.950 34.723 1.00 37.44 314 ARG A CA 1
ATOM 1956 C C . ARG A 1 261 ? -8.975 37.818 33.324 1.00 38.76 314 ARG A C 1
ATOM 1957 O O . ARG A 1 261 ? -9.896 37.025 33.124 1.00 34.86 314 ARG A O 1
ATOM 1965 N N . GLU A 1 262 ? -8.412 38.577 32.366 1.00 39.52 315 GLU A N 1
ATOM 1966 C CA . GLU A 1 262 ? -8.852 38.552 30.979 1.00 38.64 315 GLU A CA 1
ATOM 1967 C C . GLU A 1 262 ? -8.638 37.160 30.399 1.00 38.71 315 GLU A C 1
ATOM 1968 O O . GLU A 1 262 ? -9.534 36.596 29.781 1.00 38.23 315 GLU A O 1
ATOM 1974 N N . LEU A 1 263 ? -7.396 36.677 30.508 1.00 37.67 316 LEU A N 1
ATOM 1975 C CA . LEU A 1 263 ? -7.008 35.420 29.899 1.00 37.80 316 LEU A CA 1
ATOM 1976 C C . LEU A 1 263 ? -7.884 34.289 30.432 1.00 35.99 316 LEU A C 1
ATOM 1977 O O . LEU A 1 263 ? -8.341 33.445 29.665 1.00 38.09 316 LEU A O 1
ATOM 1982 N N . LEU A 1 264 ? -8.062 34.238 31.755 1.00 35.05 317 LEU A N 1
ATOM 1983 C CA . LEU A 1 264 ? -8.846 33.178 32.369 1.00 38.49 317 LEU A CA 1
ATOM 1984 C C . LEU A 1 264 ? -10.318 33.298 31.958 1.00 36.80 317 LEU A C 1
ATOM 1985 O O . LEU A 1 264 ? -10.980 32.288 31.729 1.00 35.22 317 LEU A O 1
ATOM 1990 N N . ALA A 1 265 ? -10.824 34.536 31.884 1.00 35.51 318 ALA A N 1
ATOM 1991 C CA . ALA A 1 265 ? -12.185 34.797 31.442 1.00 38.63 318 ALA A CA 1
ATOM 1992 C C . ALA A 1 265 ? -12.381 34.253 30.031 1.00 44.69 318 ALA A C 1
ATOM 1993 O O . ALA A 1 265 ? -13.439 33.717 29.701 1.00 46.64 318 ALA A O 1
ATOM 1995 N N . GLU A 1 266 ? -11.345 34.410 29.201 1.00 48.19 319 GLU A N 1
ATOM 1996 C CA . GLU A 1 266 ? -11.377 33.944 27.825 1.00 48.63 319 GLU A CA 1
ATOM 1997 C C . GLU A 1 266 ? -11.374 32.418 27.816 1.00 44.26 319 GLU A C 1
ATOM 1998 O O . GLU A 1 266 ? -12.184 31.795 27.137 1.00 43.68 319 GLU A O 1
ATOM 2004 N N . LEU A 1 267 ? -10.477 31.835 28.617 1.00 41.80 320 LEU A N 1
ATOM 2005 C CA . LEU A 1 267 ? -10.239 30.401 28.602 1.00 39.46 320 LEU A CA 1
ATOM 2006 C C . LEU A 1 267 ? -11.462 29.661 29.143 1.00 41.86 320 LEU A C 1
ATOM 2007 O O . LEU A 1 267 ? -11.795 28.575 28.673 1.00 44.30 320 LEU A O 1
ATOM 2012 N N . THR A 1 268 ? -12.073 30.207 30.197 1.00 41.15 321 THR A N 1
ATOM 2013 C CA . THR A 1 268 ? -13.226 29.573 30.807 1.00 42.16 321 THR A CA 1
ATOM 2014 C C . THR A 1 268 ? -14.376 29.586 29.805 1.00 42.94 321 THR A C 1
ATOM 2015 O O . THR A 1 268 ? -14.955 28.540 29.517 1.00 40.66 321 THR A O 1
ATOM 2019 N N . ALA A 1 269 ? -14.549 30.727 29.129 1.00 46.83 322 ALA A N 1
ATOM 2020 C CA . ALA A 1 269 ? -15.581 30.886 28.114 1.00 47.49 322 ALA A CA 1
ATOM 2021 C C . ALA A 1 269 ? -15.430 29.836 27.011 1.00 49.63 322 ALA A C 1
ATOM 2022 O O . ALA A 1 269 ? -16.413 29.457 26.380 1.00 54.36 322 ALA A O 1
ATOM 2024 N N . GLU A 1 270 ? -14.203 29.364 26.769 1.00 47.24 323 GLU A N 1
ATOM 2025 C CA . GLU A 1 270 ? -13.975 28.387 25.717 1.00 50.75 323 GLU A CA 1
ATOM 2026 C C . GLU A 1 270 ? -13.962 26.979 26.308 1.00 48.27 323 GLU A C 1
ATOM 2027 O O . GLU A 1 270 ? -13.843 26.000 25.576 1.00 45.67 323 GLU A O 1
ATOM 2033 N N . GLY A 1 271 ? -14.096 26.882 27.636 1.00 47.48 324 GLY A N 1
ATOM 2034 C CA . GLY A 1 271 ? -14.219 25.593 28.299 1.00 46.03 324 GLY A CA 1
ATOM 2035 C C . GLY A 1 271 ? -12.866 24.902 28.453 1.00 46.59 324 GLY A C 1
ATOM 2036 O O . GLY A 1 271 ? -12.785 23.673 28.488 1.00 40.22 324 GLY A O 1
ATOM 2037 N N . ILE A 1 272 ? -11.808 25.719 28.527 1.00 44.38 325 ILE A N 1
ATOM 2038 C CA . ILE A 1 272 ? -10.480 25.245 28.879 1.00 45.24 325 ILE A CA 1
ATOM 2039 C C . ILE A 1 272 ? -10.290 25.442 30.380 1.00 37.78 325 ILE A C 1
ATOM 2040 O O . ILE A 1 272 ? -10.539 26.528 30.894 1.00 34.79 325 ILE A O 1
ATOM 2045 N N . ARG A 1 273 ? -9.912 24.364 31.076 1.00 36.62 326 ARG A N 1
ATOM 2046 C CA . ARG A 1 273 ? -9.683 24.421 32.510 1.00 41.25 326 ARG A CA 1
ATOM 2047 C C . ARG A 1 273 ? -8.497 25.342 32.789 1.00 40.42 326 ARG A C 1
ATOM 2048 O O . ARG A 1 273 ? -7.371 25.086 32.362 1.00 43.07 326 ARG A O 1
ATOM 2056 N N . ALA A 1 274 ? -8.784 26.439 33.488 1.00 37.05 327 ALA A N 1
ATOM 2057 C CA . ALA A 1 274 ? -7.759 27.348 33.959 1.00 37.28 327 ALA A CA 1
ATOM 2058 C C . ALA A 1 274 ? -8.243 27.971 35.262 1.00 36.43 327 ALA A C 1
ATOM 2059 O O . ALA A 1 274 ? -9.383 28.412 35.335 1.00 46.02 327 ALA A O 1
ATOM 2061 N N . LYS A 1 275 ? -7.406 27.912 36.305 1.00 38.41 328 LYS A N 1
ATOM 2062 C CA . LYS A 1 275 ? -7.762 28.421 37.620 1.00 37.07 328 LYS A CA 1
ATOM 2063 C C . LYS A 1 275 ? -6.582 29.198 38.199 1.00 33.51 328 LYS A C 1
ATOM 2064 O O . LYS A 1 275 ? -5.431 28.830 37.990 1.00 34.70 328 LYS A O 1
ATOM 2070 N N . PRO A 1 276 ? -6.829 30.246 39.015 1.00 28.49 329 PRO A N 1
ATOM 2071 C CA . PRO A 1 276 ? -5.785 30.836 39.847 1.00 27.20 329 PRO A CA 1
ATOM 2072 C C . PRO A 1 276 ? -5.218 29.833 40.847 1.00 25.26 329 PRO A C 1
ATOM 2073 O O . PRO A 1 276 ? -5.940 28.994 41.378 1.00 25.26 329 PRO A O 1
ATOM 2077 N N . ILE A 1 277 ? -3.910 29.943 41.088 1.00 25.82 330 ILE A N 1
ATOM 2078 C CA . ILE A 1 277 ? -3.223 29.113 42.061 1.00 25.87 330 ILE A CA 1
ATOM 2079 C C . ILE A 1 277 ? -3.435 29.733 43.430 1.00 25.91 330 ILE A C 1
ATOM 2080 O O . ILE A 1 277 ? -2.904 30.795 43.731 1.00 26.20 330 ILE A O 1
ATOM 2085 N N . PRO A 1 278 ? -4.300 29.148 44.275 1.00 31.04 331 PRO A N 1
ATOM 2086 C CA . PRO A 1 278 ? -4.600 29.764 45.563 1.00 32.42 331 PRO A CA 1
ATOM 2087 C C . PRO A 1 278 ? -3.332 29.771 46.416 1.00 34.54 331 PRO A C 1
ATOM 2088 O O . PRO A 1 278 ? -2.409 28.997 46.159 1.00 40.12 331 PRO A O 1
ATOM 2092 N N . GLY A 1 279 ? -3.219 30.797 47.270 1.00 35.10 332 GLY A N 1
ATOM 2093 C CA . GLY A 1 279 ? -2.090 30.965 48.169 1.00 31.65 332 GLY A CA 1
ATOM 2094 C C . GLY A 1 279 ? -0.875 31.561 47.465 1.00 30.17 332 GLY A C 1
ATOM 2095 O O . GLY A 1 279 ? 0.258 31.339 47.889 1.00 33.57 332 GLY A O 1
ATOM 2096 N N . VAL A 1 280 ? -1.121 32.297 46.379 1.00 28.19 333 VAL A N 1
ATOM 2097 C CA . VAL A 1 280 ? -0.069 33.034 45.697 1.00 28.10 333 VAL A CA 1
ATOM 2098 C C . VAL A 1 280 ? -0.601 34.414 45.318 1.00 27.59 333 VAL A C 1
ATOM 2099 O O . VAL A 1 280 ? -1.480 34.521 44.472 1.00 28.46 333 VAL A O 1
ATOM 2103 N N . ASP A 1 281 ? 0.045 35.461 45.842 1.00 26.97 334 ASP A N 1
ATOM 2104 C CA . ASP A 1 281 ? -0.274 36.837 45.499 1.00 28.81 334 ASP A CA 1
ATOM 2105 C C . ASP A 1 281 ? 0.912 37.510 44.792 1.00 27.57 334 ASP A C 1
ATOM 2106 O O . ASP A 1 281 ? 1.055 38.736 44.837 1.00 25.64 334 ASP A O 1
ATOM 2111 N N . THR A 1 282 ? 1.783 36.712 44.161 1.00 25.07 335 THR A N 1
ATOM 2112 C CA . THR A 1 282 ? 2.930 37.250 43.442 1.00 25.51 335 THR A CA 1
ATOM 2113 C C . THR A 1 282 ? 3.081 36.562 42.090 1.00 24.17 335 THR A C 1
ATOM 2114 O O . THR A 1 282 ? 2.636 35.435 41.922 1.00 28.06 335 THR A O 1
ATOM 2118 N N . ALA A 1 283 ? 3.741 37.249 41.151 1.00 22.99 336 ALA A N 1
ATOM 2119 C CA . ALA A 1 283 ? 3.854 36.797 39.775 1.00 23.31 336 ALA A CA 1
ATOM 2120 C C . ALA A 1 283 ? 5.264 36.275 39.527 1.00 24.78 336 ALA A C 1
ATOM 2121 O O . ALA A 1 283 ? 6.021 36.854 38.753 1.00 24.47 336 ALA A O 1
ATOM 2123 N N . GLY A 1 284 ? 5.625 35.204 40.236 1.00 25.48 337 GLY A N 1
ATOM 2124 C CA . GLY A 1 284 ? 6.858 34.499 39.950 1.00 28.62 337 GLY A CA 1
ATOM 2125 C C . GLY A 1 284 ? 6.970 34.193 38.461 1.00 29.17 337 GLY A C 1
ATOM 2126 O O . GLY A 1 284 ? 5.962 33.915 37.815 1.00 32.99 337 GLY A O 1
ATOM 2127 N N . HIS A 1 285 ? 8.189 34.311 37.923 1.00 26.46 338 HIS A N 1
ATOM 2128 C CA . HIS A 1 285 ? 8.505 33.804 36.601 1.00 26.13 338 HIS A CA 1
ATOM 2129 C C . HIS A 1 285 ? 7.806 34.669 35.564 1.00 25.38 338 HIS A C 1
ATOM 2130 O O . HIS A 1 285 ? 7.357 34.176 34.533 1.00 28.72 338 HIS A O 1
ATOM 2137 N N . SER A 1 286 ? 7.749 35.969 35.860 1.00 25.39 339 SER A N 1
ATOM 2138 C CA . SER A 1 286 ? 7.204 36.967 34.953 1.00 25.38 339 SER A CA 1
ATOM 2139 C C . SER A 1 286 ? 8.169 38.141 34.899 1.00 24.58 339 SER A C 1
ATOM 2140 O O . SER A 1 286 ? 9.151 38.159 35.632 1.00 26.31 339 SER A O 1
ATOM 2143 N N . ALA A 1 287 ? 7.851 39.141 34.077 1.00 25.00 340 ALA A N 1
ATOM 2144 C CA . ALA A 1 287 ? 8.757 40.252 33.865 1.00 24.15 340 ALA A CA 1
ATOM 2145 C C . ALA A 1 287 ? 8.704 41.190 35.065 1.00 25.19 340 ALA A C 1
ATOM 2146 O O . ALA A 1 287 ? 9.549 42.070 35.190 1.00 30.10 340 ALA A O 1
ATOM 2148 N N . GLN A 1 288 ? 7.752 40.962 35.976 1.00 25.74 341 GLN A N 1
ATOM 2149 C CA . GLN A 1 288 ? 7.712 41.717 37.219 1.00 27.34 341 GLN A CA 1
ATOM 2150 C C . GLN A 1 288 ? 9.000 41.464 37.999 1.00 32.47 341 GLN A C 1
ATOM 2151 O O . GLN A 1 288 ? 9.462 42.327 38.740 1.00 41.86 341 GLN A O 1
ATOM 2157 N N . VAL A 1 289 ? 9.586 40.275 37.823 1.00 33.26 342 VAL A N 1
ATOM 2158 C CA . VAL A 1 289 ? 10.765 39.892 38.581 1.00 33.50 342 VAL A CA 1
ATOM 2159 C C . VAL A 1 289 ? 11.958 40.744 38.148 1.00 32.44 342 VAL A C 1
ATOM 2160 O O . VAL A 1 289 ? 12.901 40.897 38.916 1.00 33.53 342 VAL A O 1
ATOM 2164 N N . ASP A 1 290 ? 11.907 41.335 36.946 1.00 32.66 343 ASP A N 1
ATOM 2165 C CA . ASP A 1 290 ? 13.029 42.110 36.429 1.00 30.86 343 ASP A CA 1
ATOM 2166 C C . ASP A 1 290 ? 13.389 43.238 37.396 1.00 29.33 343 ASP A C 1
ATOM 2167 O O . ASP A 1 290 ? 14.539 43.663 37.448 1.00 27.71 343 ASP A O 1
ATOM 2172 N N . GLY A 1 291 ? 12.400 43.723 38.157 1.00 29.74 344 GLY A N 1
ATOM 2173 C CA . GLY A 1 291 ? 12.588 44.871 39.029 1.00 29.61 344 GLY A CA 1
ATOM 2174 C C . GLY A 1 291 ? 13.180 44.502 40.390 1.00 30.93 344 GLY A C 1
ATOM 2175 O O . GLY A 1 291 ? 13.489 45.396 41.173 1.00 32.46 344 GLY A O 1
ATOM 2176 N N . LEU A 1 292 ? 13.342 43.197 40.660 1.00 29.06 345 LEU A N 1
ATOM 2177 C CA . LEU A 1 292 ? 13.953 42.708 41.892 1.00 29.92 345 LEU A CA 1
ATOM 2178 C C . LEU A 1 292 ? 15.427 42.350 41.663 1.00 31.06 345 LEU A C 1
ATOM 2179 O O . LEU A 1 292 ? 16.152 42.078 42.620 1.00 27.58 345 LEU A O 1
ATOM 2184 N N . LYS A 1 293 ? 15.810 42.188 40.390 1.00 30.30 346 LYS A N 1
ATOM 2185 C CA . LYS A 1 293 ? 17.079 41.583 40.013 1.00 32.92 346 LYS A CA 1
ATOM 2186 C C . LYS A 1 293 ? 18.236 42.276 40.731 1.00 34.87 346 LYS A C 1
ATOM 2187 O O . LYS A 1 293 ? 19.089 41.609 41.310 1.00 36.62 346 LYS A O 1
ATOM 2193 N N . GLU A 1 294 ? 18.310 43.607 40.620 1.00 34.80 347 GLU A N 1
ATOM 2194 C CA . GLU A 1 294 ? 19.436 44.339 41.173 1.00 35.45 347 GLU A CA 1
ATOM 2195 C C . GLU A 1 294 ? 19.416 44.223 42.693 1.00 35.06 347 GLU A C 1
ATOM 2196 O O . GLU A 1 294 ? 20.457 43.971 43.294 1.00 36.45 347 GLU A O 1
ATOM 2202 N N . HIS A 1 295 ? 18.224 44.327 43.296 1.00 34.81 348 HIS A N 1
ATOM 2203 C CA . HIS A 1 295 ? 18.091 44.241 44.745 1.00 36.21 348 HIS A CA 1
ATOM 2204 C C . HIS A 1 295 ? 18.621 42.901 45.251 1.00 37.91 348 HIS A C 1
ATOM 2205 O O . HIS A 1 295 ? 19.209 42.829 46.328 1.00 34.73 348 HIS A O 1
ATOM 2212 N N . LEU A 1 296 ? 18.380 41.841 44.473 1.00 40.12 349 LEU A N 1
ATOM 2213 C CA . LEU A 1 296 ? 18.650 40.486 44.918 1.00 43.73 349 LEU A CA 1
ATOM 2214 C C . LEU A 1 296 ? 20.153 40.228 44.940 1.00 43.73 349 LEU A C 1
ATOM 2215 O O . LEU A 1 296 ? 20.677 39.754 45.944 1.00 46.35 349 LEU A O 1
ATOM 2220 N N . PHE A 1 297 ? 20.842 40.590 43.852 1.00 42.86 350 PHE A N 1
ATOM 2221 C CA . PHE A 1 297 ? 22.280 40.396 43.766 1.00 40.60 350 PHE A CA 1
ATOM 2222 C C . PHE A 1 297 ? 22.974 41.149 44.904 1.00 40.99 350 PHE A C 1
ATOM 2223 O O . PHE A 1 297 ? 23.931 40.639 45.481 1.00 43.06 350 PHE A O 1
ATOM 2231 N N . GLU A 1 298 ? 22.435 42.317 45.286 1.00 39.94 351 GLU A N 1
ATOM 2232 C CA . GLU A 1 298 ? 23.014 43.121 46.354 1.00 41.33 351 GLU A CA 1
ATOM 2233 C C . GLU A 1 298 ? 22.874 42.430 47.712 1.00 42.66 351 GLU A C 1
ATOM 2234 O O . GLU A 1 298 ? 23.709 42.648 48.584 1.00 44.54 351 GLU A O 1
ATOM 2240 N N . VAL A 1 299 ? 21.766 41.702 47.933 1.00 40.73 352 VAL A N 1
ATOM 2241 C CA . VAL A 1 299 ? 21.445 41.172 49.251 1.00 36.69 352 VAL A CA 1
ATOM 2242 C C . VAL A 1 299 ? 21.698 39.664 49.289 1.00 39.67 352 VAL A C 1
ATOM 2243 O O . VAL A 1 299 ? 22.165 39.142 50.301 1.00 37.63 352 VAL A O 1
ATOM 2247 N N . LEU A 1 300 ? 21.385 38.970 48.187 1.00 46.25 353 LEU A N 1
ATOM 2248 C CA . LEU A 1 300 ? 21.516 37.523 48.119 1.00 57.11 353 LEU A CA 1
ATOM 2249 C C . LEU A 1 300 ? 22.826 37.156 47.437 1.00 66.70 353 LEU A C 1
ATOM 2250 O O . LEU A 1 300 ? 22.819 36.510 46.391 1.00 84.28 353 LEU A O 1
ATOM 2255 N N . ALA A 1 301 ? 23.942 37.567 48.044 1.00 62.33 354 ALA A N 1
ATOM 2256 C CA . ALA A 1 301 ? 25.249 37.070 47.655 1.00 51.85 354 ALA A CA 1
ATOM 2257 C C . ALA A 1 301 ? 26.221 37.311 48.806 1.00 54.95 354 ALA A C 1
ATOM 2258 O O . ALA A 1 301 ? 25.984 38.187 49.640 1.00 48.71 354 ALA A O 1
ATOM 2260 N N . PRO A 1 302 ? 27.305 36.507 48.925 1.00 48.25 355 PRO A N 1
ATOM 2261 C CA . PRO A 1 302 ? 27.497 35.308 48.106 1.00 43.51 355 PRO A CA 1
ATOM 2262 C C . PRO A 1 302 ? 27.112 34.001 48.803 1.00 34.94 355 PRO A C 1
ATOM 2263 O O . PRO A 1 302 ? 27.111 33.917 50.026 1.00 32.77 355 PRO A O 1
ATOM 2267 N N . VAL A 1 303 ? 26.787 32.976 48.011 1.00 32.42 356 VAL A N 1
ATOM 2268 C CA . VAL A 1 303 ? 26.478 31.656 48.540 1.00 34.15 356 VAL A CA 1
ATOM 2269 C C . VAL A 1 303 ? 27.607 30.697 48.162 1.00 33.67 356 VAL A C 1
ATOM 2270 O O . VAL A 1 303 ? 28.395 30.978 47.262 1.00 30.65 356 VAL A O 1
ATOM 2274 N N . SER A 1 304 ? 27.665 29.558 48.860 1.00 31.05 357 SER A N 1
ATOM 2275 C CA . SER A 1 304 ? 28.746 28.605 48.693 1.00 31.88 357 SER A CA 1
ATOM 2276 C C . SER A 1 304 ? 28.206 27.263 48.214 1.00 29.06 357 SER A C 1
ATOM 2277 O O . SER A 1 304 ? 28.211 26.300 48.970 1.00 30.61 357 SER A O 1
ATOM 2280 N N . PRO A 1 305 ? 27.766 27.139 46.942 1.00 30.39 358 PRO A N 1
ATOM 2281 C CA . PRO A 1 305 ? 27.193 25.886 46.458 1.00 32.60 358 PRO A CA 1
ATOM 2282 C C . PRO A 1 305 ? 28.286 24.834 46.274 1.00 32.32 358 PRO A C 1
ATOM 2283 O O . PRO A 1 305 ? 29.446 25.165 46.035 1.00 32.15 358 PRO A O 1
ATOM 2287 N N . ARG A 1 306 ? 27.899 23.562 46.406 1.00 32.79 359 ARG A N 1
ATOM 2288 C CA . ARG A 1 306 ? 28.834 22.411 46.426 1.00 37.24 359 ARG A CA 1
ATOM 2289 C C . ARG A 1 306 ? 28.167 21.293 45.650 1.00 34.65 359 ARG A C 1
ATOM 2290 O O . ARG A 1 306 ? 26.947 21.328 45.514 1.00 36.13 359 ARG A O 1
ATOM 2298 N N . SER A 1 307 ? 28.961 20.380 45.131 1.00 35.44 360 SER A N 1
ATOM 2299 C CA . SER A 1 307 ? 28.470 19.190 44.457 1.00 35.73 360 SER A CA 1
ATOM 2300 C C . SER A 1 307 ? 27.598 18.393 45.419 1.00 33.79 360 SER A C 1
ATOM 2301 O O . SER A 1 307 ? 27.949 18.223 46.584 1.00 31.20 360 SER A O 1
ATOM 2304 N N . SER A 1 308 ? 26.427 17.976 44.932 1.00 35.08 361 SER A N 1
ATOM 2305 C CA . SER A 1 308 ? 25.418 17.380 45.789 1.00 33.68 361 SER A CA 1
ATOM 2306 C C . SER A 1 308 ? 25.736 15.901 45.979 1.00 36.08 361 SER A C 1
ATOM 2307 O O . SER A 1 308 ? 26.410 15.293 45.153 1.00 32.83 361 SER A O 1
ATOM 2310 N N . ASP A 1 309 ? 25.234 15.345 47.084 1.00 42.57 362 ASP A N 1
ATOM 2311 C CA . ASP A 1 309 ? 25.358 13.928 47.378 1.00 45.84 362 ASP A CA 1
ATOM 2312 C C . ASP A 1 309 ? 24.477 13.137 46.413 1.00 40.74 362 ASP A C 1
ATOM 2313 O O . ASP A 1 309 ? 24.921 12.157 45.830 1.00 44.06 362 ASP A O 1
ATOM 2318 N N . ILE A 1 310 ? 23.224 13.568 46.240 1.00 38.62 363 ILE A N 1
ATOM 2319 C CA . ILE A 1 310 ? 22.323 12.908 45.310 1.00 34.57 363 ILE A CA 1
ATOM 2320 C C . ILE A 1 310 ? 21.990 13.862 44.168 1.00 31.17 363 ILE A C 1
ATOM 2321 O O . ILE A 1 310 ? 22.143 15.075 44.291 1.00 30.51 363 ILE A O 1
ATOM 2326 N N . PRO A 1 311 ? 21.602 13.328 42.990 1.00 28.50 364 PRO A N 1
ATOM 2327 C CA . PRO A 1 311 ? 21.401 14.156 41.800 1.00 27.19 364 PRO A CA 1
ATOM 2328 C C . PRO A 1 311 ? 20.274 15.183 41.913 1.00 26.69 364 PRO A C 1
ATOM 2329 O O . PRO A 1 311 ? 19.226 14.922 42.508 1.00 25.98 364 PRO A O 1
ATOM 2333 N N . PHE A 1 312 ? 20.512 16.335 41.277 1.00 26.80 365 PHE A N 1
ATOM 2334 C CA . PHE A 1 312 ? 19.598 17.461 41.254 1.00 26.38 365 PHE A CA 1
ATOM 2335 C C . PHE A 1 312 ? 19.173 17.719 39.812 1.00 28.32 365 PHE A C 1
ATOM 2336 O O . PHE A 1 312 ? 19.979 18.151 38.992 1.00 27.18 365 PHE A O 1
ATOM 2344 N N . TYR A 1 313 ? 17.897 17.433 39.524 1.00 31.85 366 TYR A N 1
ATOM 2345 C CA . TYR A 1 313 ? 17.295 17.705 38.229 1.00 31.09 366 TYR A CA 1
ATOM 2346 C C . TYR A 1 313 ? 16.709 19.114 38.237 1.00 27.11 366 TYR A C 1
ATOM 2347 O O . TYR A 1 313 ? 15.628 19.351 38.768 1.00 30.50 366 TYR A O 1
ATOM 2356 N N . SER A 1 314 ? 17.455 20.041 37.642 1.00 26.91 367 SER A N 1
ATOM 2357 C CA . SER A 1 314 ? 17.097 21.447 37.611 1.00 25.64 367 SER A CA 1
ATOM 2358 C C . SER A 1 314 ? 15.851 21.629 36.754 1.00 24.55 367 SER A C 1
ATOM 2359 O O . SER A 1 314 ? 15.767 21.092 35.654 1.00 23.49 367 SER A O 1
ATOM 2362 N N . THR A 1 315 ? 14.915 22.436 37.260 1.00 24.41 368 THR A N 1
ATOM 2363 C CA . THR A 1 315 ? 13.794 22.895 36.466 1.00 24.54 368 THR A CA 1
ATOM 2364 C C . THR A 1 315 ? 14.055 24.307 35.954 1.00 24.03 368 THR A C 1
ATOM 2365 O O . THR A 1 315 ? 13.176 24.903 35.350 1.00 24.48 368 THR A O 1
ATOM 2369 N N . VAL A 1 316 ? 15.268 24.834 36.151 1.00 25.86 369 VAL A N 1
ATOM 2370 C CA . VAL A 1 316 ? 15.710 25.955 35.336 1.00 27.16 369 VAL A CA 1
ATOM 2371 C C . VAL A 1 316 ? 16.196 25.430 33.989 1.00 27.38 369 VAL A C 1
ATOM 2372 O O . VAL A 1 316 ? 15.771 25.918 32.951 1.00 30.02 369 VAL A O 1
ATOM 2376 N N . THR A 1 317 ? 17.041 24.396 34.013 1.00 29.26 370 THR A N 1
ATOM 2377 C CA . THR A 1 317 ? 17.629 23.861 32.794 1.00 29.86 370 THR A CA 1
ATOM 2378 C C . THR A 1 317 ? 16.783 22.722 32.243 1.00 30.58 370 THR A C 1
ATOM 2379 O O . THR A 1 317 ? 16.795 22.475 31.044 1.00 31.45 370 THR A O 1
ATOM 2383 N N . GLY A 1 318 ? 16.154 21.968 33.148 1.00 32.62 371 GLY A N 1
ATOM 2384 C CA . GLY A 1 318 ? 15.305 20.852 32.771 1.00 33.51 371 GLY A CA 1
ATOM 2385 C C . GLY A 1 318 ? 16.105 19.555 32.745 1.00 36.33 371 GLY A C 1
ATOM 2386 O O . GLY A 1 318 ? 15.596 18.512 32.330 1.00 36.61 371 GLY A O 1
ATOM 2387 N N . ALA A 1 319 ? 17.345 19.646 33.242 1.00 33.38 372 ALA A N 1
ATOM 2388 C CA . ALA A 1 319 ? 18.294 18.545 33.188 1.00 38.86 372 ALA A CA 1
ATOM 2389 C C . ALA A 1 319 ? 18.983 18.388 34.539 1.00 34.34 372 ALA A C 1
ATOM 2390 O O . ALA A 1 319 ? 19.012 19.326 35.328 1.00 32.52 372 ALA A O 1
ATOM 2392 N N . PRO A 1 320 ? 19.658 17.241 34.779 1.00 32.17 373 PRO A N 1
ATOM 2393 C CA . PRO A 1 320 ? 20.704 17.146 35.796 1.00 30.47 373 PRO A CA 1
ATOM 2394 C C . PRO A 1 320 ? 21.778 18.211 35.629 1.00 29.94 373 PRO A C 1
ATOM 2395 O O . PRO A 1 320 ? 22.066 18.646 34.519 1.00 31.58 373 PRO A O 1
ATOM 2399 N N . LEU A 1 321 ? 22.438 18.519 36.741 1.00 32.45 374 LEU A N 1
ATOM 2400 C CA . LEU A 1 321 ? 23.188 19.752 36.898 1.00 36.90 374 LEU A CA 1
ATOM 2401 C C . LEU A 1 321 ? 24.214 19.517 38.002 1.00 37.01 374 LEU A C 1
ATOM 2402 O O . LEU A 1 321 ? 23.911 18.833 38.973 1.00 39.97 374 LEU A O 1
ATOM 2407 N N . ASP A 1 322 ? 25.456 19.962 37.797 1.00 42.39 375 ASP A N 1
ATOM 2408 C CA . ASP A 1 322 ? 26.401 20.037 38.899 1.00 38.75 375 ASP A CA 1
ATOM 2409 C C . ASP A 1 322 ? 25.978 21.185 39.812 1.00 33.23 375 ASP A C 1
ATOM 2410 O O . ASP A 1 322 ? 26.018 22.345 39.403 1.00 29.89 375 ASP A O 1
ATOM 2415 N N . THR A 1 323 ? 25.602 20.843 41.050 1.00 29.63 376 THR A N 1
ATOM 2416 C CA . THR A 1 323 ? 24.974 21.776 41.970 1.00 30.72 376 THR A CA 1
ATOM 2417 C C . THR A 1 323 ? 25.993 22.795 42.473 1.00 33.27 376 THR A C 1
ATOM 2418 O O . THR A 1 323 ? 25.658 23.680 43.256 1.00 35.41 376 THR A O 1
ATOM 2422 N N . GLU A 1 324 ? 27.230 22.682 41.990 1.00 33.74 377 GLU A N 1
ATOM 2423 C CA . GLU A 1 324 ? 28.261 23.667 42.272 1.00 38.96 377 GLU A CA 1
ATOM 2424 C C . GLU A 1 324 ? 27.847 25.028 41.719 1.00 33.75 377 GLU A C 1
ATOM 2425 O O . GLU A 1 324 ? 28.328 26.063 42.169 1.00 32.07 377 GLU A O 1
ATOM 2431 N N . ARG A 1 325 ? 26.947 25.005 40.734 1.00 33.20 378 ARG A N 1
ATOM 2432 C CA . ARG A 1 325 ? 26.627 26.176 39.942 1.00 33.17 378 ARG A CA 1
ATOM 2433 C C . ARG A 1 325 ? 25.363 26.846 40.476 1.00 29.87 378 ARG A C 1
ATOM 2434 O O . ARG A 1 325 ? 24.823 27.742 39.828 1.00 27.97 378 ARG A O 1
ATOM 2442 N N . LEU A 1 326 ? 24.961 26.458 41.695 1.00 27.76 379 LEU A N 1
ATOM 2443 C CA . LEU A 1 326 ? 23.769 26.977 42.351 1.00 27.82 379 LEU A CA 1
ATOM 2444 C C . LEU A 1 326 ? 24.115 28.250 43.122 1.00 26.97 379 LEU A C 1
ATOM 2445 O O . LEU A 1 326 ? 23.802 28.379 44.304 1.00 24.09 379 LEU A O 1
ATOM 2450 N N . ASP A 1 327 ? 24.722 29.209 42.415 1.00 29.27 380 ASP A N 1
ATOM 2451 C CA . ASP A 1 327 ? 25.112 30.486 42.994 1.00 31.90 380 ASP A CA 1
ATOM 2452 C C . ASP A 1 327 ? 23.956 31.481 42.869 1.00 29.34 380 ASP A C 1
ATOM 2453 O O . ASP A 1 327 ? 22.843 31.104 42.510 1.00 32.58 380 ASP A O 1
ATOM 2458 N N . ALA A 1 328 ? 24.231 32.752 43.191 1.00 28.53 381 ALA A N 1
ATOM 2459 C CA . ALA A 1 328 ? 23.202 33.773 43.304 1.00 26.79 381 ALA A CA 1
ATOM 2460 C C . ALA A 1 328 ? 22.458 33.911 41.980 1.00 28.69 381 ALA A C 1
ATOM 2461 O O . ALA A 1 328 ? 21.231 34.031 41.957 1.00 25.69 381 ALA A O 1
ATOM 2463 N N . GLY A 1 329 ? 23.233 33.916 40.889 1.00 28.82 382 GLY A N 1
ATOM 2464 C CA . GLY A 1 329 ? 22.697 34.081 39.548 1.00 28.41 382 GLY A CA 1
ATOM 2465 C C . GLY A 1 329 ? 21.753 32.943 39.169 1.00 28.31 382 GLY A C 1
ATOM 2466 O O . GLY A 1 329 ? 20.775 33.156 38.457 1.00 28.07 382 GLY A O 1
ATOM 2467 N N . TYR A 1 330 ? 22.049 31.739 39.668 1.00 28.82 383 TYR A N 1
ATOM 2468 C CA . TYR A 1 330 ? 21.137 30.619 39.526 1.00 28.46 383 TYR A CA 1
ATOM 2469 C C . TYR A 1 330 ? 19.814 30.942 40.218 1.00 28.14 383 TYR A C 1
ATOM 2470 O O . TYR A 1 330 ? 18.755 30.702 39.650 1.00 31.00 383 TYR A O 1
ATOM 2479 N N . TRP A 1 331 ? 19.871 31.448 41.453 1.00 25.36 384 TRP A N 1
ATOM 2480 C CA . TRP A 1 331 ? 18.663 31.618 42.243 1.00 24.94 384 TRP A CA 1
ATOM 2481 C C . TRP A 1 331 ? 17.804 32.760 41.713 1.00 25.82 384 TRP A C 1
ATOM 2482 O O . TRP A 1 331 ? 16.584 32.704 41.827 1.00 29.03 384 TRP A O 1
ATOM 2493 N N . TYR A 1 332 ? 18.419 33.707 41.003 1.00 26.57 385 TYR A N 1
ATOM 2494 C CA . TYR A 1 332 ? 17.655 34.698 40.271 1.00 26.94 385 TYR A CA 1
ATOM 2495 C C . TYR A 1 332 ? 16.975 34.062 39.056 1.00 28.23 385 TYR A C 1
ATOM 2496 O O . TYR A 1 332 ? 15.837 34.394 38.739 1.00 29.36 385 TYR A O 1
ATOM 2505 N N . ARG A 1 333 ? 17.681 33.180 38.347 1.00 30.05 386 ARG A N 1
ATOM 2506 C CA . ARG A 1 333 ? 17.084 32.461 37.232 1.00 33.62 386 ARG A CA 1
ATOM 2507 C C . ARG A 1 333 ? 15.930 31.605 37.750 1.00 34.52 386 ARG A C 1
ATOM 2508 O O . ARG A 1 333 ? 14.917 31.455 37.074 1.00 35.29 386 ARG A O 1
ATOM 2516 N N . ASN A 1 334 ? 16.089 31.068 38.965 1.00 35.04 387 ASN A N 1
ATOM 2517 C CA . ASN A 1 334 ? 15.055 30.271 39.600 1.00 35.71 387 ASN A CA 1
ATOM 2518 C C . ASN A 1 334 ? 13.800 31.122 39.773 1.00 34.59 387 ASN A C 1
ATOM 2519 O O . ASN A 1 334 ? 12.699 30.608 39.632 1.00 37.10 387 ASN A O 1
ATOM 2524 N N . MET A 1 335 ? 13.975 32.426 40.023 1.00 34.70 388 MET A N 1
ATOM 2525 C CA . MET A 1 335 ? 12.858 33.335 40.236 1.00 34.28 388 MET A CA 1
ATOM 2526 C C . MET A 1 335 ? 12.298 33.793 38.893 1.00 34.65 388 MET A C 1
ATOM 2527 O O . MET A 1 335 ? 11.088 33.939 38.744 1.00 37.42 388 MET A O 1
ATOM 2532 N N . ARG A 1 336 ? 13.201 34.087 37.948 1.00 33.93 389 ARG A N 1
ATOM 2533 C CA . ARG A 1 336 ? 12.844 34.817 36.745 1.00 30.89 389 ARG A CA 1
ATOM 2534 C C . ARG A 1 336 ? 12.224 33.869 35.724 1.00 30.66 389 ARG A C 1
ATOM 2535 O O . ARG A 1 336 ? 11.251 34.220 35.067 1.00 30.82 389 ARG A O 1
ATOM 2543 N N . GLU A 1 337 ? 12.822 32.694 35.546 1.00 31.32 390 GLU A N 1
ATOM 2544 C CA . GLU A 1 337 ? 12.631 31.956 34.311 1.00 35.09 390 GLU A CA 1
ATOM 2545 C C . GLU A 1 337 ? 11.571 30.870 34.485 1.00 37.15 390 GLU A C 1
ATOM 2546 O O . GLU A 1 337 ? 11.058 30.646 35.586 1.00 32.93 390 GLU A O 1
ATOM 2552 N N . PRO A 1 338 ? 11.143 30.251 33.356 1.00 35.57 391 PRO A N 1
ATOM 2553 C CA . PRO A 1 338 ? 10.083 29.243 33.350 1.00 33.21 391 PRO A CA 1
ATOM 2554 C C . PRO A 1 338 ? 10.475 27.942 34.035 1.00 33.25 391 PRO A C 1
ATOM 2555 O O . PRO A 1 338 ? 11.560 27.423 33.799 1.00 35.74 391 PRO A O 1
ATOM 2559 N N . VAL A 1 339 ? 9.542 27.361 34.789 1.00 32.79 392 VAL A N 1
ATOM 2560 C CA . VAL A 1 339 ? 9.822 26.114 35.474 1.00 29.31 392 VAL A CA 1
ATOM 2561 C C . VAL A 1 339 ? 9.637 24.986 34.468 1.00 32.04 392 VAL A C 1
ATOM 2562 O O . VAL A 1 339 ? 8.548 24.819 33.923 1.00 35.64 392 VAL A O 1
ATOM 2566 N N . GLU A 1 340 ? 10.753 24.341 34.112 1.00 31.98 393 GLU A N 1
ATOM 2567 C CA . GLU A 1 340 ? 10.761 23.292 33.106 1.00 32.12 393 GLU A CA 1
ATOM 2568 C C . GLU A 1 340 ? 10.620 21.944 33.807 1.00 33.65 393 GLU A C 1
ATOM 2569 O O . GLU A 1 340 ? 11.547 21.137 33.803 1.00 32.27 393 GLU A O 1
ATOM 2575 N N . PHE A 1 341 ? 9.455 21.736 34.433 1.00 32.64 394 PHE A N 1
ATOM 2576 C CA . PHE A 1 341 ? 9.220 20.578 35.277 1.00 31.37 394 PHE A CA 1
ATOM 2577 C C . PHE A 1 341 ? 8.952 19.355 34.403 1.00 30.83 394 PHE A C 1
ATOM 2578 O O . PHE A 1 341 ? 9.359 18.252 34.752 1.00 30.44 394 PHE A O 1
ATOM 2586 N N . GLU A 1 342 ? 8.319 19.551 33.241 1.00 31.87 395 GLU A N 1
ATOM 2587 C CA . GLU A 1 342 ? 8.100 18.438 32.330 1.00 34.62 395 GLU A CA 1
ATOM 2588 C C . GLU A 1 342 ? 9.455 17.883 31.899 1.00 33.44 395 GLU A C 1
ATOM 2589 O O . GLU A 1 342 ? 9.678 16.678 32.000 1.00 38.23 395 GLU A O 1
ATOM 2595 N N . LYS A 1 343 ? 10.370 18.772 31.483 1.00 33.12 396 LYS A N 1
ATOM 2596 C CA . LYS A 1 343 ? 11.667 18.355 30.959 1.00 35.10 396 LYS A CA 1
ATOM 2597 C C . LYS A 1 343 ? 12.444 17.588 32.026 1.00 29.34 396 LYS A C 1
ATOM 2598 O O . LYS A 1 343 ? 13.044 16.566 31.733 1.00 31.13 396 LYS A O 1
ATOM 2604 N N . ALA A 1 344 ? 12.400 18.076 33.267 1.00 28.34 397 ALA A N 1
ATOM 2605 C CA . ALA A 1 344 ? 13.122 17.467 34.371 1.00 27.85 397 ALA A CA 1
ATOM 2606 C C . ALA A 1 344 ? 12.568 16.076 34.672 1.00 27.17 397 ALA A C 1
ATOM 2607 O O . ALA A 1 344 ? 13.320 15.176 35.037 1.00 26.42 397 ALA A O 1
ATOM 2609 N N . VAL A 1 345 ? 11.251 15.906 34.528 1.00 27.01 398 VAL A N 1
ATOM 2610 C CA . VAL A 1 345 ? 10.610 14.642 34.854 1.00 26.24 398 VAL A CA 1
ATOM 2611 C C . VAL A 1 345 ? 10.849 13.647 33.718 1.00 29.30 398 VAL A C 1
ATOM 2612 O O . VAL A 1 345 ? 11.015 12.455 33.960 1.00 29.13 398 VAL A O 1
ATOM 2616 N N . ARG A 1 346 ? 10.945 14.138 32.475 1.00 33.36 399 ARG A N 1
ATOM 2617 C CA . ARG A 1 346 ? 11.283 13.297 31.290 1.00 35.67 399 ARG A CA 1
ATOM 2618 C C . ARG A 1 346 ? 12.695 12.762 31.496 1.00 35.80 399 ARG A C 1
ATOM 2619 O O . ARG A 1 346 ? 12.914 11.571 31.264 1.00 39.93 399 ARG A O 1
ATOM 2627 N N . ALA A 1 347 ? 13.588 13.624 31.956 1.00 31.00 400 ALA A N 1
ATOM 2628 C CA . ALA A 1 347 ? 14.969 13.229 32.184 1.00 34.98 400 ALA A CA 1
ATOM 2629 C C . ALA A 1 347 ? 15.057 12.182 33.294 1.00 35.63 400 ALA A C 1
ATOM 2630 O O . ALA A 1 347 ? 15.805 11.217 33.175 1.00 40.69 400 ALA A O 1
ATOM 2632 N N . LEU A 1 348 ? 14.306 12.395 34.379 1.00 37.69 401 LEU A N 1
ATOM 2633 C CA . LEU A 1 348 ? 14.250 11.455 35.487 1.00 39.36 401 LEU A CA 1
ATOM 2634 C C . LEU A 1 348 ? 13.786 10.084 34.992 1.00 39.27 401 LEU A C 1
ATOM 2635 O O . LEU A 1 348 ? 14.391 9.065 35.312 1.00 38.94 401 LEU A O 1
ATOM 2640 N N . ILE A 1 349 ? 12.712 10.070 34.198 1.00 39.30 402 ILE A N 1
ATOM 2641 C CA . ILE A 1 349 ? 12.119 8.829 33.725 1.00 41.79 402 ILE A CA 1
ATOM 2642 C C . ILE A 1 349 ? 13.138 8.074 32.869 1.00 44.60 402 ILE A C 1
ATOM 2643 O O . ILE A 1 349 ? 13.283 6.862 32.998 1.00 44.44 402 ILE A O 1
ATOM 2648 N N . ALA A 1 350 ? 13.840 8.799 31.992 1.00 45.98 403 ALA A N 1
ATOM 2649 C CA . ALA A 1 350 ? 14.721 8.176 31.018 1.00 45.09 403 ALA A CA 1
ATOM 2650 C C . ALA A 1 350 ? 16.005 7.706 31.697 1.00 46.15 403 ALA A C 1
ATOM 2651 O O . ALA A 1 350 ? 16.834 7.058 31.062 1.00 51.71 403 ALA A O 1
ATOM 2653 N N . ASP A 1 351 ? 16.177 8.090 32.969 1.00 42.16 404 ASP A N 1
ATOM 2654 C CA . ASP A 1 351 ? 17.315 7.682 33.778 1.00 37.11 404 ASP A CA 1
ATOM 2655 C C . ASP A 1 351 ? 16.882 6.617 34.783 1.00 37.92 404 ASP A C 1
ATOM 2656 O O . ASP A 1 351 ? 17.671 6.227 35.636 1.00 47.21 404 ASP A O 1
ATOM 2661 N N . GLY A 1 352 ? 15.597 6.248 34.759 1.00 43.12 405 GLY A N 1
ATOM 2662 C CA . GLY A 1 352 ? 15.118 5.045 35.423 1.00 48.06 405 GLY A CA 1
ATOM 2663 C C . GLY A 1 352 ? 14.480 5.322 36.785 1.00 49.67 405 GLY A C 1
ATOM 2664 O O . GLY A 1 352 ? 14.495 4.464 37.663 1.00 52.57 405 GLY A O 1
ATOM 2665 N N . TYR A 1 353 ? 13.885 6.506 36.951 1.00 49.61 406 TYR A N 1
ATOM 2666 C CA . TYR A 1 353 ? 13.137 6.801 38.162 1.00 41.60 406 TYR A CA 1
ATOM 2667 C C . TYR A 1 353 ? 11.655 6.609 37.862 1.00 41.66 406 TYR A C 1
ATOM 2668 O O . TYR A 1 353 ? 11.195 6.903 36.759 1.00 40.71 406 TYR A O 1
ATOM 2677 N N . ASP A 1 354 ? 10.936 6.027 38.825 1.00 39.14 407 ASP A N 1
ATOM 2678 C CA . ASP A 1 354 ? 9.594 5.541 38.567 1.00 40.23 407 ASP A CA 1
ATOM 2679 C C . ASP A 1 354 ? 8.725 5.684 39.814 1.00 36.45 407 ASP A C 1
ATOM 2680 O O . ASP A 1 354 ? 7.577 5.245 39.814 1.00 35.79 407 ASP A O 1
ATOM 2685 N N . LEU A 1 355 ? 9.297 6.236 40.891 1.00 37.23 408 LEU A N 1
ATOM 2686 C CA . LEU A 1 355 ? 8.537 6.582 42.083 1.00 39.41 408 LEU A CA 1
ATOM 2687 C C . LEU A 1 355 ? 8.834 8.030 42.454 1.00 38.00 408 LEU A C 1
ATOM 2688 O O . LEU A 1 355 ? 9.974 8.369 42.767 1.00 37.32 408 LEU A O 1
ATOM 2693 N N . PHE A 1 356 ? 7.788 8.864 42.390 1.00 35.85 409 PHE A N 1
ATOM 2694 C CA . PHE A 1 356 ? 7.889 10.285 42.675 1.00 33.43 409 PHE A CA 1
ATOM 2695 C C . PHE A 1 356 ? 7.043 10.617 43.904 1.00 35.41 409 PHE A C 1
ATOM 2696 O O . PHE A 1 356 ? 5.833 10.378 43.909 1.00 34.88 409 PHE A O 1
ATOM 2704 N N . LEU A 1 357 ? 7.703 11.149 44.944 1.00 33.20 410 LEU A N 1
ATOM 2705 C CA . LEU A 1 357 ? 7.046 11.514 46.190 1.00 32.56 410 LEU A CA 1
ATOM 2706 C C . LEU A 1 357 ? 7.072 13.032 46.364 1.00 30.38 410 LEU A C 1
ATOM 2707 O O . LEU A 1 357 ? 8.140 13.625 46.510 1.00 29.01 410 LEU A O 1
ATOM 2712 N N . GLU A 1 358 ? 5.878 13.640 46.387 1.00 26.80 411 GLU A N 1
ATOM 2713 C CA . GLU A 1 358 ? 5.722 15.022 46.804 1.00 25.65 411 GLU A CA 1
ATOM 2714 C C . GLU A 1 358 ? 5.940 15.126 48.309 1.00 24.86 411 GLU A C 1
ATOM 2715 O O . GLU A 1 358 ? 5.101 14.691 49.090 1.00 23.75 411 GLU A O 1
ATOM 2721 N N . CYS A 1 359 ? 7.044 15.775 48.695 1.00 25.07 412 CYS A N 1
ATOM 2722 C CA . CYS A 1 359 ? 7.464 15.866 50.083 1.00 25.67 412 CYS A CA 1
ATOM 2723 C C . CYS A 1 359 ? 7.049 17.222 50.661 1.00 25.16 412 CYS A C 1
ATOM 2724 O O . CYS A 1 359 ? 7.887 18.103 50.872 1.00 23.81 412 CYS A O 1
ATOM 2727 N N . ASN A 1 360 ? 5.745 17.388 50.919 1.00 23.48 413 ASN A N 1
ATOM 2728 C CA . ASN A 1 360 ? 5.198 18.710 51.199 1.00 23.29 413 ASN A CA 1
ATOM 2729 C C . ASN A 1 360 ? 3.801 18.615 51.812 1.00 21.86 413 ASN A C 1
ATOM 2730 O O . ASN A 1 360 ? 3.225 17.536 51.897 1.00 21.81 413 ASN A O 1
ATOM 2735 N N . PRO A 1 361 ? 3.219 19.741 52.285 1.00 21.51 414 PRO A N 1
ATOM 2736 C CA . PRO A 1 361 ? 2.009 19.685 53.108 1.00 21.06 414 PRO A CA 1
ATOM 2737 C C . PRO A 1 361 ? 0.709 19.404 52.353 1.00 22.79 414 PRO A C 1
ATOM 2738 O O . PRO A 1 361 ? -0.328 19.175 52.975 1.00 23.88 414 PRO A O 1
ATOM 2742 N N . HIS A 1 362 ? 0.759 19.490 51.017 1.00 22.43 415 HIS A N 1
ATOM 2743 C CA . HIS A 1 362 ? -0.390 19.213 50.167 1.00 22.27 415 HIS A CA 1
ATOM 2744 C C . HIS A 1 362 ? 0.086 19.079 48.724 1.00 20.55 415 HIS A C 1
ATOM 2745 O O . HIS A 1 362 ? 0.887 19.886 48.274 1.00 18.55 415 HIS A O 1
ATOM 2752 N N . PRO A 1 363 ? -0.372 18.056 47.967 1.00 20.45 416 PRO A N 1
ATOM 2753 C CA . PRO A 1 363 ? 0.168 17.781 46.638 1.00 20.75 416 PRO A CA 1
ATOM 2754 C C . PRO A 1 363 ? -0.344 18.762 45.591 1.00 23.27 416 PRO A C 1
ATOM 2755 O O . PRO A 1 363 ? -1.511 19.145 45.613 1.00 26.98 416 PRO A O 1
ATOM 2759 N N . MET A 1 364 ? 0.562 19.170 44.697 1.00 23.37 417 MET A N 1
ATOM 2760 C CA . MET A 1 364 ? 0.324 20.247 43.759 1.00 23.73 417 MET A CA 1
ATOM 2761 C C . MET A 1 364 ? 0.505 19.725 42.338 1.00 24.84 417 MET A C 1
ATOM 2762 O O . MET A 1 364 ? 0.024 20.333 41.388 1.00 27.32 417 MET A O 1
ATOM 2767 N N . LEU A 1 365 ? 1.281 18.646 42.190 1.00 26.17 418 LEU A N 1
ATOM 2768 C CA . LEU A 1 365 ? 1.881 18.316 40.906 1.00 26.00 418 LEU A CA 1
ATOM 2769 C C . LEU A 1 365 ? 1.509 16.894 40.488 1.00 24.36 418 LEU A C 1
ATOM 2770 O O . LEU A 1 365 ? 1.855 16.461 39.392 1.00 24.57 418 LEU A O 1
ATOM 2775 N N . ALA A 1 366 ? 0.767 16.196 41.351 1.00 25.11 419 ALA A N 1
ATOM 2776 C CA . ALA A 1 366 ? 0.385 14.811 41.112 1.00 26.11 419 ALA A CA 1
ATOM 2777 C C . ALA A 1 366 ? -0.109 14.632 39.676 1.00 26.62 419 ALA A C 1
ATOM 2778 O O . ALA A 1 366 ? 0.452 13.841 38.920 1.00 26.49 419 ALA A O 1
ATOM 2780 N N . MET A 1 367 ? -1.141 15.389 39.298 1.00 29.41 420 MET A N 1
ATOM 2781 C CA . MET A 1 367 ? -1.813 15.166 38.029 1.00 38.50 420 MET A CA 1
ATOM 2782 C C . MET A 1 367 ? -0.825 15.369 36.879 1.00 37.10 420 MET A C 1
ATOM 2783 O O . MET A 1 367 ? -0.819 14.591 35.925 1.00 37.54 420 MET A O 1
ATOM 2788 N N . SER A 1 368 ? 0.016 16.405 36.988 1.00 35.15 421 SER A N 1
ATOM 2789 C CA . SER A 1 368 ? 0.988 16.717 35.952 1.00 36.06 421 SER A CA 1
ATOM 2790 C C . SER A 1 368 ? 2.018 15.594 35.840 1.00 36.50 421 SER A C 1
ATOM 2791 O O . SER A 1 368 ? 2.422 15.233 34.735 1.00 36.02 421 SER A O 1
ATOM 2794 N N . LEU A 1 369 ? 2.460 15.073 36.992 1.00 36.18 422 LEU A N 1
ATOM 2795 C CA . LEU A 1 369 ? 3.393 13.957 37.027 1.00 38.35 422 LEU A CA 1
ATOM 2796 C C . LEU A 1 369 ? 2.800 12.749 36.301 1.00 38.77 422 LEU A C 1
ATOM 2797 O O . LEU A 1 369 ? 3.453 12.159 35.447 1.00 40.13 422 LEU A O 1
ATOM 2802 N N . ASP A 1 370 ? 1.566 12.376 36.658 1.00 40.78 423 ASP A N 1
ATOM 2803 C CA . ASP A 1 370 ? 0.903 11.226 36.067 1.00 44.12 423 ASP A CA 1
ATOM 2804 C C . ASP A 1 370 ? 0.809 11.392 34.548 1.00 39.82 423 ASP A C 1
ATOM 2805 O O . ASP A 1 370 ? 0.935 10.423 33.805 1.00 35.10 423 ASP A O 1
ATOM 2810 N N . GLU A 1 371 ? 0.661 12.638 34.090 1.00 40.40 424 GLU A N 1
ATOM 2811 C CA . GLU A 1 371 ? 0.450 12.943 32.683 1.00 41.97 424 GLU A CA 1
ATOM 2812 C C . GLU A 1 371 ? 1.739 12.725 31.892 1.00 40.74 424 GLU A C 1
ATOM 2813 O O . GLU A 1 371 ? 1.710 12.171 30.798 1.00 42.97 424 GLU A O 1
ATOM 2819 N N . THR A 1 372 ? 2.855 13.240 32.421 1.00 39.49 425 THR A N 1
ATOM 2820 C CA . THR A 1 372 ? 4.156 13.088 31.790 1.00 40.16 425 THR A CA 1
ATOM 2821 C C . THR A 1 372 ? 4.570 11.616 31.792 1.00 41.44 425 THR A C 1
ATOM 2822 O O . THR A 1 372 ? 5.259 11.163 30.880 1.00 44.23 425 THR A O 1
ATOM 2826 N N . LEU A 1 373 ? 4.215 10.901 32.864 1.00 39.66 426 LEU A N 1
ATOM 2827 C CA . LEU A 1 373 ? 4.532 9.488 32.990 1.00 46.48 426 LEU A CA 1
ATOM 2828 C C . LEU A 1 373 ? 3.783 8.692 31.923 1.00 51.64 426 LEU A C 1
ATOM 2829 O O . LEU A 1 373 ? 4.366 7.839 31.255 1.00 55.32 426 LEU A O 1
ATOM 2834 N N . THR A 1 374 ? 2.476 8.957 31.807 1.00 51.63 427 THR A N 1
ATOM 2835 C CA . THR A 1 374 ? 1.629 8.324 30.808 1.00 49.54 427 THR A CA 1
ATOM 2836 C C . THR A 1 374 ? 2.182 8.598 29.410 1.00 49.87 427 THR A C 1
ATOM 2837 O O . THR A 1 374 ? 2.228 7.698 28.575 1.00 56.07 427 THR A O 1
ATOM 2841 N N . ASP A 1 375 ? 2.674 9.820 29.189 1.00 50.45 428 ASP A N 1
ATOM 2842 C CA . ASP A 1 375 ? 3.086 10.251 27.862 1.00 54.22 428 ASP A CA 1
ATOM 2843 C C . ASP A 1 375 ? 4.466 9.693 27.514 1.00 61.38 428 ASP A C 1
ATOM 2844 O O . ASP A 1 375 ? 4.853 9.678 26.349 1.00 66.98 428 ASP A O 1
ATOM 2849 N N . SER A 1 376 ? 5.234 9.291 28.532 1.00 66.07 429 SER A N 1
ATOM 2850 C CA . SER A 1 376 ? 6.540 8.689 28.311 1.00 70.61 429 SER A CA 1
ATOM 2851 C C . SER A 1 376 ? 6.392 7.213 27.945 1.00 73.77 429 SER A C 1
ATOM 2852 O O . SER A 1 376 ? 7.348 6.591 27.489 1.00 69.83 429 SER A O 1
ATOM 2855 N N . GLY A 1 377 ? 5.206 6.649 28.208 1.00 78.74 430 GLY A N 1
ATOM 2856 C CA . GLY A 1 377 ? 4.958 5.230 28.009 1.00 84.60 430 GLY A CA 1
ATOM 2857 C C . GLY A 1 377 ? 5.215 4.421 29.279 1.00 87.47 430 GLY A C 1
ATOM 2858 O O . GLY A 1 377 ? 4.279 4.027 29.972 1.00 81.14 430 GLY A O 1
ATOM 2859 N N . GLY A 1 378 ? 6.498 4.163 29.558 1.00 95.51 431 GLY A N 1
ATOM 2860 C CA . GLY A 1 378 ? 6.901 3.417 30.740 1.00 91.60 431 GLY A CA 1
ATOM 2861 C C . GLY A 1 378 ? 6.470 4.123 32.022 1.00 83.03 431 GLY A C 1
ATOM 2862 O O . GLY A 1 378 ? 6.633 5.334 32.150 1.00 81.91 431 GLY A O 1
ATOM 2863 N N . HIS A 1 379 ? 5.915 3.352 32.963 1.00 79.34 432 HIS A N 1
ATOM 2864 C CA . HIS A 1 379 ? 5.096 3.914 34.024 1.00 84.43 432 HIS A CA 1
ATOM 2865 C C . HIS A 1 379 ? 5.824 3.811 35.364 1.00 75.39 432 HIS A C 1
ATOM 2866 O O . HIS A 1 379 ? 6.899 3.223 35.458 1.00 68.49 432 HIS A O 1
ATOM 2873 N N . GLY A 1 380 ? 5.254 4.482 36.371 1.00 65.75 433 GLY A N 1
ATOM 2874 C CA . GLY A 1 380 ? 5.736 4.445 37.742 1.00 56.30 433 GLY A CA 1
ATOM 2875 C C . GLY A 1 380 ? 4.655 4.952 38.694 1.00 47.76 433 GLY A C 1
ATOM 2876 O O . GLY A 1 380 ? 3.483 4.987 38.328 1.00 43.28 433 GLY A O 1
ATOM 2877 N N . THR A 1 381 ? 5.052 5.378 39.899 1.00 43.86 434 THR A N 1
ATOM 2878 C CA . THR A 1 381 ? 4.078 5.713 40.926 1.00 44.33 434 THR A CA 1
ATOM 2879 C C . THR A 1 381 ? 4.284 7.139 41.427 1.00 38.34 434 THR A C 1
ATOM 2880 O O . THR A 1 381 ? 5.408 7.634 41.482 1.00 35.88 434 THR A O 1
ATOM 2884 N N . VAL A 1 382 ? 3.165 7.756 41.833 1.00 37.08 435 VAL A N 1
ATOM 2885 C CA . VAL A 1 382 ? 3.132 9.105 42.372 1.00 34.69 435 VAL A CA 1
ATOM 2886 C C . VAL A 1 382 ? 2.525 9.052 43.770 1.00 32.85 435 VAL A C 1
ATOM 2887 O O . VAL A 1 382 ? 1.402 8.585 43.932 1.00 35.82 435 VAL A O 1
ATOM 2891 N N . MET A 1 383 ? 3.224 9.636 44.749 1.00 31.22 436 MET A N 1
ATOM 2892 C CA . MET A 1 383 ? 2.722 9.705 46.111 1.00 30.03 436 MET A CA 1
ATOM 2893 C C . MET A 1 383 ? 2.786 11.138 46.632 1.00 29.47 436 MET A C 1
ATOM 2894 O O . MET A 1 383 ? 3.573 11.959 46.153 1.00 25.22 436 MET A O 1
ATOM 2899 N N . HIS A 1 384 ? 2.133 11.321 47.783 1.00 28.27 437 HIS A N 1
ATOM 2900 C CA . HIS A 1 384 ? 2.183 12.557 48.546 1.00 29.31 437 HIS A CA 1
ATOM 2901 C C . HIS A 1 384 ? 2.598 12.231 49.983 1.00 28.28 437 HIS A C 1
ATOM 2902 O O . HIS A 1 384 ? 2.712 11.060 50.346 1.00 27.75 437 HIS A O 1
ATOM 2909 N N . THR A 1 385 ? 2.810 13.275 50.797 1.00 25.33 438 THR A N 1
ATOM 2910 C CA . THR A 1 385 ? 3.041 13.124 52.225 1.00 22.98 438 THR A CA 1
ATOM 2911 C C . THR A 1 385 ? 1.783 13.548 52.985 1.00 24.31 438 THR A C 1
ATOM 2912 O O . THR A 1 385 ? 0.988 12.708 53.394 1.00 27.04 438 THR A O 1
ATOM 2916 N N . LEU A 1 386 ? 1.570 14.859 53.129 1.00 25.22 439 LEU A N 1
ATOM 2917 C CA . LEU A 1 386 ? 0.372 15.350 53.790 1.00 25.66 439 LEU A CA 1
ATOM 2918 C C . LEU A 1 386 ? -0.587 15.925 52.752 1.00 25.21 439 LEU A C 1
ATOM 2919 O O . LEU A 1 386 ? -0.210 16.238 51.625 1.00 25.82 439 LEU A O 1
ATOM 2924 N N . ARG A 1 387 ? -1.838 16.068 53.178 1.00 25.67 440 ARG A N 1
ATOM 2925 C CA . ARG A 1 387 ? -2.839 16.834 52.460 1.00 28.20 440 ARG A CA 1
ATOM 2926 C C . ARG A 1 387 ? -3.402 17.862 53.429 1.00 25.69 440 ARG A C 1
ATOM 2927 O O . ARG A 1 387 ? -3.244 17.715 54.637 1.00 25.28 440 ARG A O 1
ATOM 2935 N N . ARG A 1 388 ? -4.013 18.913 52.878 1.00 25.80 441 ARG A N 1
ATOM 2936 C CA . ARG A 1 388 ? -4.802 19.859 53.644 1.00 26.35 441 ARG A CA 1
ATOM 2937 C C . ARG A 1 388 ? -5.737 19.102 54.582 1.00 27.88 441 ARG A C 1
ATOM 2938 O O . ARG A 1 388 ? -6.501 18.248 54.138 1.00 32.56 441 ARG A O 1
ATOM 2946 N N . GLN A 1 389 ? -5.606 19.392 55.883 1.00 28.48 442 GLN A N 1
ATOM 2947 C CA . GLN A 1 389 ? -6.431 18.837 56.948 1.00 28.89 442 GLN A CA 1
ATOM 2948 C C . GLN A 1 389 ? -6.113 17.359 57.158 1.00 30.21 442 GLN A C 1
ATOM 2949 O O . GLN A 1 389 ? -6.829 16.677 57.881 1.00 33.26 442 GLN A O 1
ATOM 2955 N N . LYS A 1 390 ? -4.975 16.897 56.635 1.00 32.28 443 LYS A N 1
ATOM 2956 C CA . LYS A 1 390 ? -4.568 15.511 56.805 1.00 32.02 443 LYS A CA 1
ATOM 2957 C C . LYS A 1 390 ? -3.064 15.440 57.046 1.00 31.76 443 LYS A C 1
ATOM 2958 O O . LYS A 1 390 ? -2.330 14.899 56.218 1.00 35.03 443 LYS A O 1
ATOM 2964 N N . GLY A 1 391 ? -2.620 16.015 58.169 1.00 29.28 444 GLY A N 1
ATOM 2965 C CA . GLY A 1 391 ? -1.206 16.067 58.498 1.00 30.33 444 GLY A CA 1
ATOM 2966 C C . GLY A 1 391 ? -0.893 15.410 59.842 1.00 29.43 444 GLY A C 1
ATOM 2967 O O . GLY A 1 391 ? 0.104 15.742 60.474 1.00 32.65 444 GLY A O 1
ATOM 2968 N N . SER A 1 392 ? -1.713 14.432 60.233 1.00 29.66 445 SER A N 1
ATOM 2969 C CA . SER A 1 392 ? -1.549 13.748 61.505 1.00 32.76 445 SER A CA 1
ATOM 2970 C C . SER A 1 392 ? -0.504 12.638 61.383 1.00 34.21 445 SER A C 1
ATOM 2971 O O . SER A 1 392 ? -0.156 12.208 60.284 1.00 31.57 445 SER A O 1
ATOM 2974 N N . ALA A 1 393 ? -0.047 12.144 62.538 1.00 34.91 446 ALA A N 1
ATOM 2975 C CA . ALA A 1 393 ? 0.886 11.033 62.583 1.00 38.74 446 ALA A CA 1
ATOM 2976 C C . ALA A 1 393 ? 0.293 9.830 61.854 1.00 37.24 446 ALA A C 1
ATOM 2977 O O . ALA A 1 393 ? 1.001 9.141 61.118 1.00 36.82 446 ALA A O 1
ATOM 2979 N N . LYS A 1 394 ? -1.013 9.601 62.053 1.00 34.59 447 LYS A N 1
ATOM 2980 C CA . LYS A 1 394 ? -1.722 8.544 61.352 1.00 35.27 447 LYS A CA 1
ATOM 2981 C C . LYS A 1 394 ? -1.606 8.780 59.848 1.00 32.78 447 LYS A C 1
ATOM 2982 O O . LYS A 1 394 ? -1.408 7.840 59.080 1.00 34.43 447 LYS A O 1
ATOM 2988 N N . ASP A 1 395 ? -1.722 10.045 59.435 1.00 31.21 448 ASP A N 1
ATOM 2989 C CA . ASP A 1 395 ? -1.805 10.367 58.022 1.00 31.25 448 ASP A CA 1
ATOM 2990 C C . ASP A 1 395 ? -0.462 10.077 57.358 1.00 31.48 448 ASP A C 1
ATOM 2991 O O . ASP A 1 395 ? -0.428 9.706 56.184 1.00 28.05 448 ASP A O 1
ATOM 2996 N N . PHE A 1 396 ? 0.631 10.302 58.105 1.00 32.16 449 PHE A N 1
ATOM 2997 C CA . PHE A 1 396 ? 1.973 10.023 57.618 1.00 36.60 449 PHE A CA 1
ATOM 2998 C C . PHE A 1 396 ? 2.193 8.514 57.648 1.00 37.07 449 PHE A C 1
ATOM 2999 O O . PHE A 1 396 ? 2.803 7.955 56.740 1.00 35.87 449 PHE A O 1
ATOM 3007 N N . GLY A 1 397 ? 1.670 7.873 58.699 1.00 38.83 450 GLY A N 1
ATOM 3008 C CA . GLY A 1 397 ? 1.572 6.423 58.757 1.00 40.68 450 GLY A CA 1
ATOM 3009 C C . GLY A 1 397 ? 0.978 5.833 57.482 1.00 39.55 450 GLY A C 1
ATOM 3010 O O . GLY A 1 397 ? 1.533 4.888 56.923 1.00 45.09 450 GLY A O 1
ATOM 3011 N N . MET A 1 398 ? -0.168 6.380 57.056 1.00 38.21 451 MET A N 1
ATOM 3012 C CA . MET A 1 398 ? -0.819 5.966 55.823 1.00 42.33 451 MET A CA 1
ATOM 3013 C C . MET A 1 398 ? 0.169 6.094 54.665 1.00 36.89 451 MET A C 1
ATOM 3014 O O . MET A 1 398 ? 0.165 5.276 53.746 1.00 36.98 451 MET A O 1
ATOM 3019 N N . ALA A 1 399 ? 0.967 7.168 54.687 1.00 33.54 452 ALA A N 1
ATOM 3020 C CA . ALA A 1 399 ? 1.928 7.434 53.629 1.00 33.89 452 ALA A CA 1
ATOM 3021 C C . ALA A 1 399 ? 3.050 6.395 53.651 1.00 34.16 452 ALA A C 1
ATOM 3022 O O . ALA A 1 399 ? 3.449 5.898 52.598 1.00 35.09 452 ALA A O 1
ATOM 3024 N N . LEU A 1 400 ? 3.547 6.073 54.854 1.00 31.30 453 LEU A N 1
ATOM 3025 C CA . LEU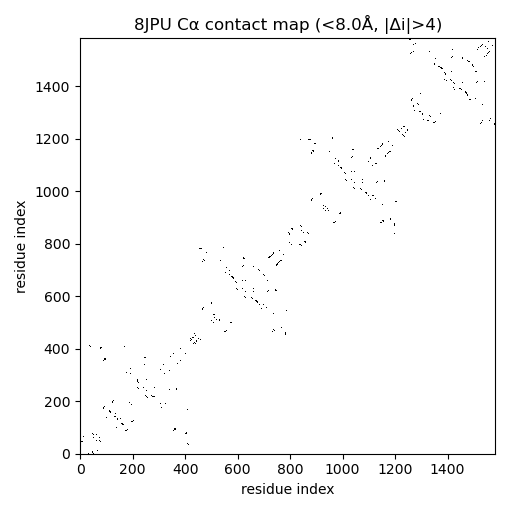 A 1 400 ? 4.525 5.012 55.037 1.00 34.43 453 LEU A CA 1
ATOM 3026 C C . LEU A 1 400 ? 4.009 3.702 54.451 1.00 34.19 453 LEU A C 1
ATOM 3027 O O . LEU A 1 400 ? 4.772 2.975 53.825 1.00 34.08 453 LEU A O 1
ATOM 3032 N N . CYS A 1 401 ? 2.776 3.329 54.814 1.00 32.33 454 CYS A N 1
ATOM 3033 C CA . CYS A 1 401 ? 2.179 2.100 54.318 1.00 33.89 454 CYS A CA 1
ATOM 3034 C C . CYS A 1 401 ? 2.266 2.064 52.795 1.00 32.91 454 CYS A C 1
ATOM 3035 O O . CYS A 1 401 ? 2.668 1.058 52.221 1.00 35.78 454 CYS A O 1
ATOM 3038 N N . LEU A 1 402 ? 1.866 3.160 52.142 1.00 33.19 455 LEU A N 1
ATOM 3039 C CA . LEU A 1 402 ? 1.885 3.222 50.689 1.00 31.56 455 LEU A CA 1
ATOM 3040 C C . LEU A 1 402 ? 3.328 3.171 50.184 1.00 31.77 455 LEU A C 1
ATOM 3041 O O . LEU A 1 402 ? 3.576 2.660 49.096 1.00 31.72 455 LEU A O 1
ATOM 3046 N N . ALA A 1 403 ? 4.271 3.713 50.968 1.00 29.46 456 ALA A N 1
ATOM 3047 C CA . ALA A 1 403 ? 5.681 3.641 50.618 1.00 32.85 456 ALA A CA 1
ATOM 3048 C C . ALA A 1 403 ? 6.153 2.187 50.672 1.00 34.15 456 ALA A C 1
ATOM 3049 O O . ALA A 1 403 ? 6.648 1.663 49.678 1.00 31.46 456 ALA A O 1
ATOM 3051 N N . TYR A 1 404 ? 5.954 1.536 51.826 1.00 34.92 457 TYR A N 1
ATOM 3052 C CA . TYR A 1 404 ? 6.305 0.134 52.005 1.00 36.86 457 TYR A CA 1
ATOM 3053 C C . TYR A 1 404 ? 5.705 -0.696 50.876 1.00 34.25 457 TYR A C 1
ATOM 3054 O O . TYR A 1 404 ? 6.373 -1.540 50.287 1.00 37.61 457 TYR A O 1
ATOM 3063 N N . VAL A 1 405 ? 4.428 -0.447 50.599 1.00 34.53 458 VAL A N 1
ATOM 3064 C CA . VAL A 1 405 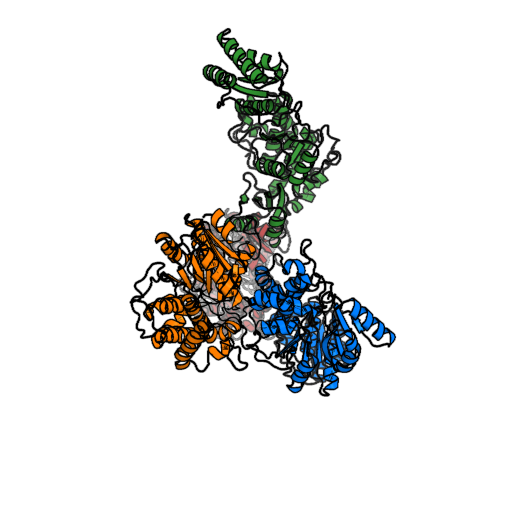? 3.634 -1.301 49.737 1.00 36.95 458 VAL A CA 1
ATOM 3065 C C . VAL A 1 405 ? 4.073 -1.127 48.286 1.00 37.22 458 VAL A C 1
ATOM 3066 O O . VAL A 1 405 ? 3.787 -1.981 47.454 1.00 41.60 458 VAL A O 1
ATOM 3070 N N . ASN A 1 406 ? 4.787 -0.029 48.000 1.00 40.86 459 ASN A N 1
ATOM 3071 C CA . ASN A 1 406 ? 5.286 0.260 46.663 1.00 38.70 459 ASN A CA 1
ATOM 3072 C C . ASN A 1 406 ? 6.747 -0.162 46.515 1.00 35.75 459 ASN A C 1
ATOM 3073 O O . ASN A 1 406 ? 7.344 0.094 45.472 1.00 32.81 459 ASN A O 1
ATOM 3078 N N . GLY A 1 407 ? 7.324 -0.752 47.568 1.00 34.42 460 GLY A N 1
ATOM 3079 C CA . GLY A 1 407 ? 8.592 -1.458 47.453 1.00 36.26 460 GLY A CA 1
ATOM 3080 C C . GLY A 1 407 ? 9.710 -0.802 48.261 1.00 37.44 460 GLY A C 1
ATOM 3081 O O . GLY A 1 407 ? 10.811 -1.334 48.332 1.00 38.83 460 GLY A O 1
ATOM 3082 N N . LEU A 1 408 ? 9.418 0.358 48.860 1.00 37.47 461 LEU A N 1
ATOM 3083 C CA . LEU A 1 408 ? 10.328 1.019 49.781 1.00 36.09 461 LEU A CA 1
ATOM 3084 C C . LEU A 1 408 ? 10.390 0.257 51.104 1.00 36.29 461 LEU A C 1
ATOM 3085 O O . LEU A 1 408 ? 9.447 -0.446 51.463 1.00 42.82 461 LEU A O 1
ATOM 3090 N N . GLU A 1 409 ? 11.476 0.476 51.854 1.00 32.05 462 GLU A N 1
ATOM 3091 C CA . GLU A 1 409 ? 11.728 -0.231 53.099 1.00 35.91 462 GLU A CA 1
ATOM 3092 C C . GLU A 1 409 ? 11.670 0.748 54.272 1.00 37.37 462 GLU A C 1
ATOM 3093 O O . GLU A 1 409 ? 12.334 1.783 54.259 1.00 36.91 462 GLU A O 1
ATOM 3099 N N . ILE A 1 410 ? 10.944 0.349 55.322 1.00 36.55 463 ILE A N 1
ATOM 3100 C CA . ILE A 1 410 ? 10.745 1.143 56.522 1.00 36.95 463 ILE A CA 1
ATOM 3101 C C . ILE A 1 410 ? 11.713 0.680 57.610 1.00 40.03 463 ILE A C 1
ATOM 3102 O O . ILE A 1 410 ? 12.012 -0.508 57.707 1.00 47.94 463 ILE A O 1
ATOM 3107 N N . ASP A 1 411 ? 12.134 1.620 58.466 1.00 39.26 464 ASP A N 1
ATOM 3108 C CA . ASP A 1 411 ? 12.967 1.324 59.622 1.00 44.28 464 ASP A CA 1
ATOM 3109 C C . ASP A 1 411 ? 12.084 1.213 60.864 1.00 45.13 464 ASP A C 1
ATOM 3110 O O . ASP A 1 411 ? 11.640 2.227 61.399 1.00 46.35 464 ASP A O 1
ATOM 3115 N N . GLY A 1 412 ? 11.864 -0.026 61.324 1.00 47.09 465 GLY A N 1
ATOM 3116 C CA . GLY A 1 412 ? 10.956 -0.308 62.427 1.00 43.39 465 GLY A CA 1
ATOM 3117 C C . GLY A 1 412 ? 11.467 0.257 63.749 1.00 42.92 465 GLY A C 1
ATOM 3118 O O . GLY A 1 412 ? 10.683 0.663 64.603 1.00 48.00 465 GLY A O 1
ATOM 3119 N N . GLU A 1 413 ? 12.795 0.348 63.866 1.00 50.49 466 GLU A N 1
ATOM 3120 C CA . GLU A 1 413 ? 13.443 0.937 65.026 1.00 56.08 466 GLU A CA 1
ATOM 3121 C C . GLU A 1 413 ? 12.990 2.386 65.196 1.00 60.79 466 GLU A C 1
ATOM 3122 O O . GLU A 1 413 ? 12.902 2.871 66.322 1.00 61.39 466 GLU A O 1
ATOM 3128 N N . ALA A 1 414 ? 12.619 3.034 64.080 1.00 62.48 467 ALA A N 1
ATOM 3129 C CA . ALA A 1 414 ? 12.224 4.435 64.075 1.00 56.23 467 ALA A CA 1
ATOM 3130 C C . ALA A 1 414 ? 10.754 4.596 64.463 1.00 57.20 467 ALA A C 1
ATOM 3131 O O . ALA A 1 414 ? 10.432 5.457 65.276 1.00 63.95 467 ALA A O 1
ATOM 3133 N N . LEU A 1 415 ? 9.851 3.865 63.798 1.00 55.62 468 LEU A N 1
ATOM 3134 C CA . LEU A 1 415 ? 8.428 4.077 64.014 1.00 61.04 468 LEU A CA 1
ATOM 3135 C C . LEU A 1 415 ? 7.920 3.210 65.164 1.00 66.75 468 LEU A C 1
ATOM 3136 O O . LEU A 1 415 ? 6.722 3.209 65.433 1.00 72.85 468 LEU A O 1
ATOM 3141 N N . PHE A 1 416 ? 8.821 2.494 65.852 1.00 64.06 469 PHE A N 1
ATOM 3142 C CA . PHE A 1 416 ? 8.432 1.738 67.033 1.00 55.14 469 PHE A CA 1
ATOM 3143 C C . PHE A 1 416 ? 9.433 1.976 68.170 1.00 49.25 469 PHE A C 1
ATOM 3144 O O . PHE A 1 416 ? 10.605 2.253 67.860 1.00 50.06 469 PHE A O 1
ATOM 3152 N N . VAL B 1 1 ? 30.517 63.313 34.783 1.00 118.40 54 VAL B N 1
ATOM 3153 C CA . VAL B 1 1 ? 31.815 64.045 34.900 1.00 128.12 54 VAL B CA 1
ATOM 3154 C C . VAL B 1 1 ? 31.919 64.634 36.305 1.00 126.43 54 VAL B C 1
ATOM 3155 O O . VAL B 1 1 ? 31.096 65.460 36.695 1.00 105.44 54 VAL B O 1
ATOM 3159 N N . PRO B 1 2 ? 32.947 64.250 37.098 1.00 144.68 55 PRO B N 1
ATOM 3160 C CA . PRO B 1 2 ? 33.232 64.917 38.367 1.00 137.11 55 PRO B CA 1
ATOM 3161 C C . PRO B 1 2 ? 33.649 66.370 38.151 1.00 125.28 55 PRO B C 1
ATOM 3162 O O . PRO B 1 2 ? 34.529 66.652 37.339 1.00 122.50 55 PRO B O 1
ATOM 3166 N N . LEU B 1 3 ? 32.990 67.288 38.868 1.00 111.32 56 LEU B N 1
ATOM 3167 C CA . LEU B 1 3 ? 33.453 68.663 38.965 1.00 102.04 56 LEU B CA 1
ATOM 3168 C C . LEU B 1 3 ? 33.885 68.950 40.400 1.00 89.70 56 LEU B C 1
ATOM 3169 O O . LEU B 1 3 ? 33.052 69.161 41.280 1.00 78.05 56 LEU B O 1
ATOM 3174 N N . LEU B 1 4 ? 35.203 68.885 40.617 1.00 83.67 57 LEU B N 1
ATOM 3175 C CA . LEU B 1 4 ? 35.807 69.089 41.923 1.00 93.08 57 LEU B CA 1
ATOM 3176 C C . LEU B 1 4 ? 35.971 70.587 42.173 1.00 111.74 57 LEU B C 1
ATOM 3177 O O . LEU B 1 4 ? 36.472 71.309 41.312 1.00 112.35 57 LEU B O 1
ATOM 3182 N N . LEU B 1 5 ? 35.617 71.026 43.386 1.00 120.71 58 LEU B N 1
ATOM 3183 C CA . LEU B 1 5 ? 35.612 72.441 43.722 1.00 122.63 58 LEU B CA 1
ATOM 3184 C C . LEU B 1 5 ? 36.251 72.645 45.094 1.00 120.65 58 LEU B C 1
ATOM 3185 O O . LEU B 1 5 ? 35.895 71.960 46.051 1.00 115.77 58 LEU B O 1
ATOM 3190 N N . SER B 1 6 ? 37.2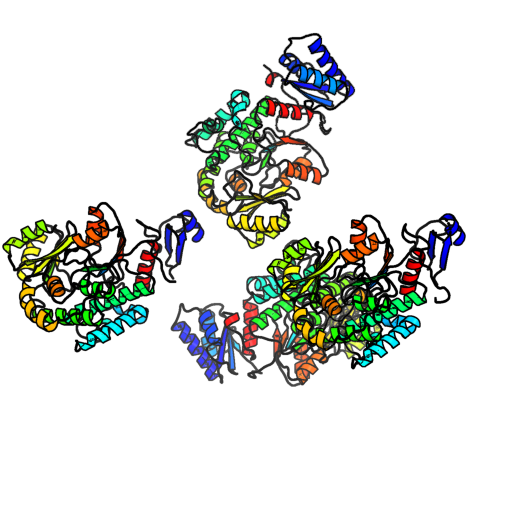02 73.589 45.164 1.00 117.39 59 SER B N 1
ATOM 3191 C CA . SER B 1 6 ? 37.981 73.827 46.370 1.00 115.17 59 SER B CA 1
ATOM 3192 C C . SER B 1 6 ? 38.045 75.322 46.676 1.00 122.37 59 SER B C 1
ATOM 3193 O O . SER B 1 6 ? 38.215 76.138 45.775 1.00 130.81 59 SER B O 1
ATOM 3196 N N . GLY B 1 7 ? 37.968 75.654 47.970 1.00 125.49 60 GLY B N 1
ATOM 3197 C CA . GLY B 1 7 ? 38.239 76.998 48.454 1.00 124.50 60 GLY B CA 1
ATOM 3198 C C . GLY B 1 7 ? 38.814 76.970 49.868 1.00 125.81 60 GLY B C 1
ATOM 3199 O O . GLY B 1 7 ? 38.641 75.990 50.589 1.00 119.49 60 GLY B O 1
ATOM 3200 N N . THR B 1 9 ? 37.914 78.834 52.202 1.00 120.69 62 THR B N 1
ATOM 3201 C CA . THR B 1 9 ? 36.780 79.012 53.098 1.00 111.51 62 THR B CA 1
ATOM 3202 C C . THR B 1 9 ? 35.520 78.440 52.456 1.00 101.57 62 THR B C 1
ATOM 3203 O O . THR B 1 9 ? 35.500 78.176 51.257 1.00 97.25 62 THR B O 1
ATOM 3207 N N . GLU B 1 10 ? 34.436 78.394 53.239 1.00 106.64 63 GLU B N 1
ATOM 3208 C CA . GLU B 1 10 ? 33.143 77.941 52.753 1.00 107.51 63 GLU B CA 1
ATOM 3209 C C . GLU B 1 10 ? 32.637 78.880 51.660 1.00 119.89 63 GLU B C 1
ATOM 3210 O O . GLU B 1 10 ? 32.113 78.430 50.643 1.00 133.98 63 GLU B O 1
ATOM 3216 N N . ALA B 1 11 ? 32.816 80.189 51.875 1.00 116.72 64 ALA B N 1
ATOM 3217 C CA . ALA B 1 11 ? 32.318 81.199 50.955 1.00 115.42 64 ALA B CA 1
ATOM 3218 C C . ALA B 1 11 ? 33.075 81.132 49.630 1.00 119.92 64 ALA B C 1
ATOM 3219 O O . ALA B 1 11 ? 32.502 81.386 48.571 1.00 127.88 64 ALA B O 1
ATOM 3221 N N . ALA B 1 12 ? 34.378 80.837 49.712 1.00 114.38 65 ALA B N 1
ATOM 3222 C CA . ALA B 1 12 ? 35.236 80.763 48.540 1.00 115.51 65 ALA B CA 1
ATOM 3223 C C . ALA B 1 12 ? 34.762 79.641 47.622 1.00 114.24 65 ALA B C 1
ATOM 3224 O O . ALA B 1 12 ? 34.784 79.778 46.400 1.00 117.73 65 ALA B O 1
ATOM 3226 N N . LEU B 1 13 ? 34.391 78.516 48.242 1.00 119.04 66 LEU B N 1
ATOM 3227 C CA . LEU B 1 13 ? 33.840 77.358 47.557 1.00 119.32 66 LEU B CA 1
ATOM 3228 C C . LEU B 1 13 ? 32.518 77.734 46.884 1.00 120.70 66 LEU B C 1
ATOM 3229 O O . LEU B 1 13 ? 32.267 77.357 45.741 1.00 144.15 66 LEU B O 1
ATOM 3234 N N . ARG B 1 14 ? 31.732 78.587 47.549 1.00 116.19 67 ARG B N 1
ATOM 3235 C CA . ARG B 1 14 ? 30.411 78.941 47.060 1.00 110.79 67 ARG B CA 1
ATOM 3236 C C . ARG B 1 14 ? 30.518 79.788 45.790 1.00 109.64 67 ARG B C 1
ATOM 3237 O O . ARG B 1 14 ? 29.824 79.502 44.818 1.00 96.35 67 ARG B O 1
ATOM 3245 N N . GLU B 1 15 ? 31.450 80.753 45.742 1.00 119.01 68 GLU B N 1
ATOM 3246 C CA . GLU B 1 15 ? 31.634 81.535 44.525 1.00 130.84 68 GLU B CA 1
ATOM 3247 C C . GLU B 1 15 ? 32.252 80.669 43.427 1.00 151.09 68 GLU B C 1
ATOM 3248 O O . GLU B 1 15 ? 31.994 80.899 42.248 1.00 180.20 68 GLU B O 1
ATOM 3254 N N . GLN B 1 16 ? 33.130 79.735 43.810 1.00 150.61 69 GLN B N 1
ATOM 3255 C CA . GLN B 1 16 ? 33.743 78.826 42.853 1.00 152.08 69 GLN B CA 1
ATOM 3256 C C . GLN B 1 16 ? 32.634 78.143 42.052 1.00 162.18 69 GLN B C 1
ATOM 3257 O O . GLN B 1 16 ? 32.730 78.019 40.831 1.00 173.99 69 GLN B O 1
ATOM 3263 N N . SER B 1 17 ? 31.528 77.830 42.739 1.00 163.79 70 SER B N 1
ATOM 3264 C CA . SER B 1 17 ? 30.399 77.131 42.145 1.00 169.24 70 SER B CA 1
ATOM 3265 C C . SER B 1 17 ? 29.668 78.037 41.155 1.00 172.86 70 SER B C 1
ATOM 3266 O O . SER B 1 17 ? 29.302 77.601 40.065 1.00 184.71 70 SER B O 1
ATOM 3269 N N . THR B 1 18 ? 29.464 79.301 41.547 1.00 171.27 71 THR B N 1
ATOM 3270 C CA . THR B 1 18 ? 28.723 80.260 40.741 1.00 166.13 71 THR B CA 1
ATOM 3271 C C . THR B 1 18 ? 29.437 80.489 39.409 1.00 185.25 71 THR B C 1
ATOM 3272 O O . THR B 1 18 ? 28.801 80.519 38.358 1.00 185.46 71 THR B O 1
ATOM 3276 N N . PHE B 1 46 ? 41.957 73.146 48.366 1.00 128.74 99 PHE B N 1
ATOM 3277 C CA . PHE B 1 46 ? 42.052 73.727 49.694 1.00 122.77 99 PHE B CA 1
ATOM 3278 C C . PHE B 1 46 ? 41.248 72.870 50.670 1.00 118.87 99 PHE B C 1
ATOM 3279 O O . PHE B 1 46 ? 40.887 71.742 50.347 1.00 116.27 99 PHE B O 1
ATOM 3287 N N . GLY B 1 47 ? 41.057 73.377 51.894 1.00 116.81 100 GLY B N 1
ATOM 3288 C CA . GLY B 1 47 ? 40.577 72.568 53.003 1.00 110.10 100 GLY B CA 1
ATOM 3289 C C . GLY B 1 47 ? 39.072 72.324 52.933 1.00 110.46 100 GLY B C 1
ATOM 3290 O O . GLY B 1 47 ? 38.581 71.321 53.450 1.00 98.39 100 GLY B O 1
ATOM 3291 N N . HIS B 1 48 ? 38.345 73.283 52.345 1.00 118.28 101 HIS B N 1
ATOM 3292 C CA . HIS B 1 48 ? 36.913 73.155 52.122 1.00 119.85 101 HIS B CA 1
ATOM 3293 C C . HIS B 1 48 ? 36.668 72.677 50.692 1.00 106.49 101 HIS B C 1
ATOM 3294 O O . HIS B 1 48 ? 36.937 73.403 49.736 1.00 102.58 101 HIS B O 1
ATOM 3301 N N . ARG B 1 49 ? 36.116 71.464 50.562 1.00 100.05 102 ARG B N 1
ATOM 3302 C CA . ARG B 1 49 ? 36.012 70.791 49.276 1.00 89.87 102 ARG B CA 1
ATOM 3303 C C . ARG B 1 49 ? 34.583 70.293 49.069 1.00 80.92 102 ARG B C 1
ATOM 3304 O O . ARG B 1 49 ? 33.880 69.993 50.031 1.00 80.21 102 ARG B O 1
ATOM 3312 N N . ALA B 1 50 ? 34.179 70.200 47.796 1.00 83.95 103 ALA B N 1
ATOM 3313 C CA . ALA B 1 50 ? 32.911 69.602 47.408 1.00 77.45 103 ALA B CA 1
ATOM 3314 C C . ALA B 1 50 ? 33.071 68.929 46.047 1.00 73.76 103 ALA B C 1
ATOM 3315 O O . ALA B 1 50 ? 33.920 69.334 45.253 1.00 67.17 103 ALA B O 1
ATOM 3317 N N . ALA B 1 51 ? 32.227 67.923 45.778 1.00 66.23 104 ALA B N 1
ATOM 3318 C CA . ALA B 1 51 ? 32.201 67.267 44.480 1.00 66.09 104 ALA B CA 1
ATOM 3319 C C . ALA B 1 51 ? 30.773 67.241 43.945 1.00 64.53 104 ALA B C 1
ATOM 3320 O O . ALA B 1 51 ? 29.879 66.681 44.574 1.00 58.13 104 ALA B O 1
ATOM 3322 N N . VAL B 1 52 ? 30.589 67.819 42.756 1.00 69.85 105 VAL B N 1
ATOM 3323 C CA . VAL B 1 52 ? 29.305 67.812 42.079 1.00 82.28 105 VAL B CA 1
ATOM 3324 C C . VAL B 1 52 ? 29.356 66.776 40.962 1.00 88.78 105 VAL B C 1
ATOM 3325 O O . VAL B 1 52 ? 30.257 66.817 40.129 1.00 101.33 105 VAL B O 1
ATOM 3329 N N . ILE B 1 53 ? 28.380 65.861 40.941 1.00 83.52 106 ILE B N 1
ATOM 3330 C CA . ILE B 1 53 ? 28.252 64.914 39.845 1.00 92.28 106 ILE B CA 1
ATOM 3331 C C . ILE B 1 53 ? 26.873 65.075 39.210 1.00 107.82 106 ILE B C 1
ATOM 3332 O O . ILE B 1 53 ? 25.868 65.166 39.912 1.00 100.55 106 ILE B O 1
ATOM 3337 N N . ALA B 1 66 ? 22.920 74.765 43.982 1.00 182.10 119 ALA B N 1
ATOM 3338 C CA . ALA B 1 66 ? 22.689 74.338 45.354 1.00 153.61 119 ALA B CA 1
ATOM 3339 C C . ALA B 1 66 ? 23.879 74.714 46.235 1.00 142.51 119 ALA B C 1
ATOM 3340 O O . ALA B 1 66 ? 23.706 75.401 47.239 1.00 139.26 119 ALA B O 1
ATOM 3342 N N . LEU B 1 67 ? 25.084 74.279 45.844 1.00 135.23 120 LEU B N 1
ATOM 3343 C CA . LEU B 1 67 ? 26.283 74.499 46.641 1.00 126.11 120 LEU B CA 1
ATOM 3344 C C . LEU B 1 67 ? 26.567 75.994 46.768 1.00 138.37 120 LEU B C 1
ATOM 3345 O O . LEU B 1 67 ? 26.953 76.465 47.836 1.00 128.78 120 LEU B O 1
ATOM 3350 N N . ALA B 1 68 ? 26.461 76.708 45.642 1.00 152.37 121 ALA B N 1
ATOM 3351 C CA . ALA B 1 68 ? 26.635 78.151 45.618 1.00 155.04 121 ALA B CA 1
ATOM 3352 C C . ALA B 1 68 ? 25.776 78.802 46.700 1.00 152.52 121 ALA B C 1
ATOM 3353 O O . ALA B 1 68 ? 26.149 79.837 47.248 1.00 136.49 121 ALA B O 1
ATOM 3355 N N . GLU B 1 69 ? 24.621 78.185 46.986 1.00 171.56 122 GLU B N 1
ATOM 3356 C CA . GLU B 1 69 ? 23.612 78.762 47.862 1.00 167.21 122 GLU B CA 1
ATOM 3357 C C . GLU B 1 69 ? 23.622 78.054 49.217 1.00 154.28 122 GLU B C 1
ATOM 3358 O O . GLU B 1 69 ? 22.721 78.258 50.027 1.00 137.35 122 GLU B O 1
ATOM 3364 N N . GLY B 1 70 ? 24.625 77.194 49.436 1.00 149.13 123 GLY B N 1
ATOM 3365 C CA . GLY B 1 70 ? 24.887 76.615 50.744 1.00 142.27 123 GLY B CA 1
ATOM 3366 C C . GLY B 1 70 ? 23.839 75.582 51.161 1.00 141.63 123 GLY B C 1
ATOM 3367 O O . GLY B 1 70 ? 23.684 75.307 52.349 1.00 128.33 123 GLY B O 1
ATOM 3368 N N . ARG B 1 71 ? 23.172 74.964 50.177 1.00 143.39 124 ARG B N 1
ATOM 3369 C CA . ARG B 1 71 ? 22.081 74.042 50.457 1.00 139.04 124 ARG B CA 1
ATOM 3370 C C . ARG B 1 71 ? 22.420 72.653 49.918 1.00 132.26 124 ARG B C 1
ATOM 3371 O O . ARG B 1 71 ? 23.045 72.522 48.867 1.00 118.07 124 ARG B O 1
ATOM 3379 N N . GLU B 1 72 ? 21.929 71.628 50.627 1.00 127.46 125 GLU B N 1
ATOM 3380 C CA . GLU B 1 72 ? 22.306 70.245 50.387 1.00 124.44 125 GLU B CA 1
ATOM 3381 C C . GLU B 1 72 ? 21.657 69.737 49.101 1.00 125.12 125 GLU B C 1
ATOM 3382 O O . GLU B 1 72 ? 20.712 70.339 48.595 1.00 131.41 125 GLU B O 1
ATOM 3388 N N . HIS B 1 73 ? 22.132 68.575 48.635 1.00 123.78 126 HIS B N 1
ATOM 3389 C CA . HIS B 1 73 ? 21.741 68.008 47.353 1.00 132.08 126 HIS B CA 1
ATOM 3390 C C . HIS B 1 73 ? 22.406 66.637 47.220 1.00 129.05 126 HIS B C 1
ATOM 3391 O O . HIS B 1 73 ? 23.451 66.394 47.822 1.00 122.29 126 HIS B O 1
ATOM 3398 N N . HIS B 1 74 ? 21.774 65.728 46.468 1.00 128.07 127 HIS B N 1
ATOM 3399 C CA . HIS B 1 74 ? 22.197 64.336 46.441 1.00 121.06 127 HIS B CA 1
ATOM 3400 C C . HIS B 1 74 ? 23.455 64.177 45.587 1.00 125.23 127 HIS B C 1
ATOM 3401 O O . HIS B 1 74 ? 24.321 63.371 45.918 1.00 123.50 127 HIS B O 1
ATOM 3408 N N . THR B 1 75 ? 23.576 64.978 44.518 1.00 133.36 128 THR B N 1
ATOM 3409 C CA . THR B 1 75 ? 24.685 64.854 43.580 1.00 128.71 128 THR B CA 1
ATOM 3410 C C . THR B 1 75 ? 25.869 65.714 44.022 1.00 121.41 128 THR B C 1
ATOM 3411 O O . THR B 1 75 ? 26.762 65.995 43.223 1.00 116.84 128 THR B O 1
ATOM 3415 N N . VAL B 1 76 ? 25.877 66.109 45.302 1.00 116.21 129 VAL B N 1
ATOM 3416 C CA . VAL B 1 76 ? 26.930 66.943 45.864 1.00 117.77 129 VAL B CA 1
ATOM 3417 C C . VAL B 1 76 ? 27.526 66.223 47.072 1.00 120.97 129 VAL B C 1
ATOM 3418 O O . VAL B 1 76 ? 26.806 65.908 48.019 1.00 142.90 129 VAL B O 1
ATOM 3422 N N . VAL B 1 77 ? 28.840 65.958 47.020 1.00 97.02 130 VAL B N 1
ATOM 3423 C CA . VAL B 1 77 ? 29.531 65.241 48.081 1.00 81.24 130 VAL B CA 1
ATOM 3424 C C . VAL B 1 77 ? 30.342 66.235 48.910 1.00 71.90 130 VAL B C 1
ATOM 3425 O O . VAL B 1 77 ? 31.110 67.029 48.367 1.00 59.54 130 VAL B O 1
ATOM 3429 N N . ARG B 1 78 ? 30.104 66.214 50.227 1.00 70.28 131 ARG B N 1
ATOM 3430 C CA . ARG B 1 78 ? 30.978 66.845 51.203 1.00 68.89 131 ARG B CA 1
ATOM 3431 C C . ARG B 1 78 ? 31.575 65.756 52.091 1.00 72.91 131 ARG B C 1
ATOM 3432 O O . ARG B 1 78 ? 31.167 64.602 52.015 1.00 75.78 131 ARG B O 1
ATOM 3440 N N . GLY B 1 79 ? 32.529 66.139 52.944 1.00 81.04 132 GLY B N 1
ATOM 3441 C CA . GLY B 1 79 ? 33.263 65.180 53.753 1.00 86.10 132 GLY B CA 1
ATOM 3442 C C . GLY B 1 79 ? 33.244 65.542 55.236 1.00 103.94 132 GLY B C 1
ATOM 3443 O O . GLY B 1 79 ? 32.384 66.295 55.690 1.00 111.36 132 GLY B O 1
ATOM 3444 N N . ASP B 1 80 ? 34.224 65.007 55.974 1.00 115.30 133 ASP B N 1
ATOM 3445 C CA . ASP B 1 80 ? 34.228 65.056 57.427 1.00 122.37 133 ASP B CA 1
ATOM 3446 C C . ASP B 1 80 ? 34.830 66.383 57.886 1.00 113.88 133 ASP B C 1
ATOM 3447 O O . ASP B 1 80 ? 35.293 67.178 57.070 1.00 101.42 133 ASP B O 1
ATOM 3452 N N . GLY B 1 81 ? 34.768 66.638 59.198 1.00 103.51 134 GLY B N 1
ATOM 3453 C CA . GLY B 1 81 ? 35.468 67.766 59.789 1.00 103.72 134 GLY B CA 1
ATOM 3454 C C . GLY B 1 81 ? 36.963 67.706 59.484 1.00 106.38 134 GLY B C 1
ATOM 3455 O O . GLY B 1 81 ? 37.561 68.696 59.068 1.00 96.75 134 GLY B O 1
ATOM 3456 N N . THR B 1 82 ? 37.542 66.516 59.681 1.00 97.20 135 THR B N 1
ATOM 3457 C CA . THR B 1 82 ? 38.882 66.211 59.214 1.00 94.60 135 THR B CA 1
ATOM 3458 C C . THR B 1 82 ? 38.928 66.360 57.696 1.00 87.00 135 THR B C 1
ATOM 3459 O O . THR B 1 82 ? 38.229 65.645 56.985 1.00 96.35 135 THR B O 1
ATOM 3463 N N . ALA B 1 83 ? 39.740 67.305 57.212 1.00 86.41 136 ALA B N 1
ATOM 3464 C CA . ALA B 1 83 ? 39.906 67.506 55.782 1.00 90.76 136 ALA B CA 1
ATOM 3465 C C . ALA B 1 83 ? 41.264 68.139 55.487 1.00 95.24 136 ALA B C 1
ATOM 3466 O O . ALA B 1 83 ? 41.441 68.781 54.453 1.00 86.99 136 ALA B O 1
ATOM 3468 N N . HIS B 1 84 ? 42.235 67.899 56.376 1.00 100.38 137 HIS B N 1
ATOM 3469 C CA . HIS B 1 84 ? 43.618 68.258 56.112 1.00 104.41 137 HIS B CA 1
ATOM 3470 C C . HIS B 1 84 ? 43.919 68.021 54.635 1.00 106.78 137 HIS B C 1
ATOM 3471 O O . HIS B 1 84 ? 43.813 66.896 54.155 1.00 116.01 137 HIS B O 1
ATOM 3478 N N . PRO B 1 85 ? 44.323 69.058 53.865 1.00 102.38 138 PRO B N 1
ATOM 3479 C CA . PRO B 1 85 ? 44.770 68.847 52.489 1.00 91.31 138 PRO B CA 1
ATOM 3480 C C . PRO B 1 85 ? 46.038 67.998 52.411 1.00 76.77 138 PRO B C 1
ATOM 3481 O O . PRO B 1 85 ? 46.528 67.721 51.319 1.00 73.23 138 PRO B O 1
ATOM 3485 N N . ASP B 1 86 ? 46.518 67.531 53.571 1.00 64.49 139 ASP B N 1
ATOM 3486 C CA . ASP B 1 86 ? 47.646 66.614 53.619 1.00 66.09 139 ASP B CA 1
ATOM 3487 C C . ASP B 1 86 ? 47.305 65.412 54.502 1.00 58.11 139 ASP B C 1
ATOM 3488 O O . ASP B 1 86 ? 48.028 65.090 55.442 1.00 65.89 139 ASP B O 1
ATOM 3493 N N . ARG B 1 87 ? 46.257 64.676 54.127 1.00 50.39 140 ARG B N 1
ATOM 3494 C CA . ARG B 1 87 ? 45.736 63.604 54.960 1.00 47.26 140 ARG B CA 1
ATOM 3495 C C . ARG B 1 87 ? 46.282 62.265 54.476 1.00 46.37 140 ARG B C 1
ATOM 3496 O O . ARG B 1 87 ? 46.398 62.054 53.272 1.00 42.83 140 ARG B O 1
ATOM 3504 N N . ARG B 1 88 ? 46.508 61.334 55.414 1.00 45.68 141 ARG B N 1
ATOM 3505 C CA . ARG B 1 88 ? 47.135 60.058 55.101 1.00 52.71 141 ARG B CA 1
ATOM 3506 C C . ARG B 1 88 ? 46.096 58.931 55.138 1.00 53.16 141 ARG B C 1
ATOM 3507 O O . ARG B 1 88 ? 45.315 58.839 56.081 1.00 59.85 141 ARG B O 1
ATOM 3515 N N . VAL B 1 89 ? 46.145 58.035 54.139 1.00 45.20 142 VAL B N 1
ATOM 3516 C CA . VAL B 1 89 ? 45.192 56.940 54.011 1.00 39.40 142 VAL B CA 1
ATOM 3517 C C . VAL B 1 89 ? 45.821 55.666 54.559 1.00 35.64 142 VAL B C 1
ATOM 3518 O O . VAL B 1 89 ? 46.902 55.291 54.120 1.00 33.30 142 VAL B O 1
ATOM 3522 N N . VAL B 1 90 ? 45.036 54.896 55.325 1.00 34.11 143 VAL B N 1
ATOM 3523 C CA . VAL B 1 90 ? 45.329 53.489 55.557 1.00 32.78 143 VAL B CA 1
ATOM 3524 C C . VAL B 1 90 ? 44.477 52.652 54.604 1.00 28.61 143 VAL B C 1
ATOM 3525 O O . VAL B 1 90 ? 43.256 52.732 54.652 1.00 28.10 143 VAL B O 1
ATOM 3529 N N . PHE B 1 91 ? 45.132 51.910 53.699 1.00 24.79 144 PHE B N 1
ATOM 3530 C CA . PHE B 1 91 ? 44.462 50.912 52.884 1.00 23.85 144 PHE B CA 1
ATOM 3531 C C . PHE B 1 91 ? 44.228 49.674 53.743 1.00 24.41 144 PHE B C 1
ATOM 3532 O O . PHE B 1 91 ? 45.180 49.136 54.310 1.00 24.36 144 PHE B O 1
ATOM 3540 N N . VAL B 1 92 ? 42.960 49.244 53.830 1.00 23.04 145 VAL B N 1
ATOM 3541 C CA . VAL B 1 92 ? 42.571 48.086 54.619 1.00 22.32 145 VAL B CA 1
ATOM 3542 C C . VAL B 1 92 ? 42.267 46.923 53.677 1.00 22.99 145 VAL B C 1
ATOM 3543 O O . VAL B 1 92 ? 41.639 47.106 52.639 1.00 24.79 145 VAL B O 1
ATOM 3547 N N . PHE B 1 93 ? 42.744 45.730 54.048 1.00 22.71 146 PHE B N 1
ATOM 3548 C CA . PHE B 1 93 ? 42.630 44.552 53.208 1.00 22.49 146 PHE B CA 1
ATOM 3549 C C . PHE B 1 93 ? 41.860 43.479 53.966 1.00 21.45 146 PHE B C 1
ATOM 3550 O O . PHE B 1 93 ? 42.428 42.715 54.745 1.00 21.72 146 PHE B O 1
ATOM 3558 N N . PRO B 1 94 ? 40.524 43.430 53.786 1.00 20.23 147 PRO B N 1
ATOM 3559 C CA . PRO B 1 94 ? 39.683 42.468 54.490 1.00 19.54 147 PRO B CA 1
ATOM 3560 C C . PRO B 1 94 ? 39.974 41.079 53.946 1.00 19.09 147 PRO B C 1
ATOM 3561 O O . PRO B 1 94 ? 40.700 40.945 52.967 1.00 19.04 147 PRO B O 1
ATOM 3565 N N . GLY B 1 95 ? 39.343 40.069 54.543 1.00 20.27 148 GLY B N 1
ATOM 3566 C CA . GLY B 1 95 ? 39.441 38.709 54.050 1.00 21.52 148 GLY B CA 1
ATOM 3567 C C . GLY B 1 95 ? 38.209 38.320 53.241 1.00 22.13 148 GLY B C 1
ATOM 3568 O O . GLY B 1 95 ? 37.630 39.156 52.557 1.00 23.49 148 GLY B O 1
ATOM 3569 N N . GLN B 1 96 ? 37.784 37.066 53.405 1.00 22.91 149 GLN B N 1
ATOM 3570 C CA . GLN B 1 96 ? 36.876 36.421 52.475 1.00 24.54 149 GLN B CA 1
ATOM 3571 C C . GLN B 1 96 ? 35.451 36.899 52.744 1.00 26.91 149 GLN B C 1
ATOM 3572 O O . GLN B 1 96 ? 35.112 37.201 53.889 1.00 30.29 149 GLN B O 1
ATOM 3578 N N . GLY B 1 97 ? 34.612 36.900 51.693 1.00 26.30 150 GLY B N 1
ATOM 3579 C CA . GLY B 1 97 ? 33.185 37.168 51.830 1.00 25.39 150 GLY B CA 1
ATOM 3580 C C . GLY B 1 97 ? 32.756 38.476 51.165 1.00 23.89 150 GLY B C 1
ATOM 3581 O O . GLY B 1 97 ? 31.594 38.861 51.257 1.00 22.43 150 GLY B O 1
ATOM 3582 N N . SER B 1 98 ? 33.699 39.099 50.447 1.00 24.49 151 SER B N 1
ATOM 3583 C CA . SER B 1 98 ? 33.495 40.338 49.711 1.00 21.89 151 SER B CA 1
ATOM 3584 C C . SER B 1 98 ? 33.227 40.058 48.233 1.00 20.41 151 SER B C 1
ATOM 3585 O O . SER B 1 98 ? 32.991 40.990 47.471 1.00 19.89 151 SER B O 1
ATOM 3588 N N . GLN B 1 99 ? 33.456 38.813 47.798 1.00 20.09 152 GLN B N 1
ATOM 3589 C CA . GLN B 1 99 ? 33.357 38.463 46.388 1.00 21.73 152 GLN B CA 1
ATOM 3590 C C . GLN B 1 99 ? 31.919 38.663 45.919 1.00 22.98 152 GLN B C 1
ATOM 3591 O O . GLN B 1 99 ? 30.985 38.446 46.687 1.00 22.21 152 GLN B O 1
ATOM 3597 N N . TRP B 1 100 ? 31.766 39.100 44.662 1.00 24.69 153 TRP B N 1
ATOM 3598 C CA . TRP B 1 100 ? 30.523 38.940 43.922 1.00 25.91 153 TRP B CA 1
ATOM 3599 C C . TRP B 1 100 ? 30.832 38.801 42.432 1.00 29.97 153 TRP B C 1
ATOM 3600 O O . TRP B 1 100 ? 31.876 39.263 41.979 1.00 28.62 153 TRP B O 1
ATOM 3611 N N . PRO B 1 101 ? 29.966 38.116 41.643 1.00 34.31 154 PRO B N 1
ATOM 3612 C CA . PRO B 1 101 ? 30.365 37.531 40.357 1.00 32.76 154 PRO B CA 1
ATOM 3613 C C . PRO B 1 101 ? 30.853 38.491 39.276 1.00 30.47 154 PRO B C 1
ATOM 3614 O O . PRO B 1 101 ? 31.660 38.092 38.447 1.00 41.16 154 PRO B O 1
ATOM 3618 N N . SER B 1 102 ? 30.340 39.728 39.262 1.00 29.77 155 SER B N 1
ATOM 3619 C CA . SER B 1 102 ? 30.659 40.693 38.216 1.00 28.85 155 SER B CA 1
ATOM 3620 C C . SER B 1 102 ? 31.554 41.814 38.747 1.00 24.36 155 SER B C 1
ATOM 3621 O O . SER B 1 102 ? 31.723 42.827 38.077 1.00 23.67 155 SER B O 1
ATOM 3624 N N . MET B 1 103 ? 32.123 41.623 39.943 1.00 24.06 156 MET B N 1
ATOM 3625 C CA . MET B 1 103 ? 32.844 42.663 40.668 1.00 23.65 156 MET B CA 1
ATOM 3626 C C . MET B 1 103 ? 33.929 43.309 39.808 1.00 23.38 156 MET B C 1
ATOM 3627 O O . MET B 1 103 ? 34.256 44.479 40.016 1.00 22.20 156 MET B O 1
ATOM 3632 N N . ALA B 1 104 ? 34.470 42.545 38.851 1.00 24.20 157 ALA B N 1
ATOM 3633 C CA . ALA B 1 104 ? 35.641 42.958 38.092 1.00 29.06 157 ALA B CA 1
ATOM 3634 C C . ALA B 1 104 ? 35.276 43.442 36.688 1.00 34.21 157 ALA B C 1
ATOM 3635 O O . ALA B 1 104 ? 36.142 43.946 35.982 1.00 36.84 157 ALA B O 1
ATOM 3637 N N . ARG B 1 105 ? 34.046 43.166 36.239 1.00 41.88 158 ARG B N 1
ATOM 3638 C CA . ARG B 1 105 ? 33.737 43.112 34.819 1.00 44.98 158 ARG B CA 1
ATOM 3639 C C . ARG B 1 105 ? 33.986 44.472 34.169 1.00 44.09 158 ARG B C 1
ATOM 3640 O O . ARG B 1 105 ? 34.614 44.553 33.114 1.00 42.30 158 ARG B O 1
ATOM 3648 N N . ASP B 1 106 ? 33.452 45.535 34.781 1.00 45.51 159 ASP B N 1
ATOM 3649 C CA . ASP B 1 106 ? 33.509 46.857 34.180 1.00 47.96 159 ASP B CA 1
ATOM 3650 C C . ASP B 1 106 ? 34.939 47.388 34.262 1.00 50.88 159 ASP B C 1
ATOM 3651 O O . ASP B 1 106 ? 35.495 47.842 33.265 1.00 54.07 159 ASP B O 1
ATOM 3656 N N . LEU B 1 107 ? 35.553 47.287 35.444 1.00 44.06 160 LEU B N 1
ATOM 3657 C CA . LEU B 1 107 ? 36.891 47.813 35.631 1.00 44.44 160 LEU B CA 1
ATOM 3658 C C . LEU B 1 107 ? 37.849 47.169 34.629 1.00 43.68 160 LEU B C 1
ATOM 3659 O O . LEU B 1 107 ? 38.828 47.787 34.226 1.00 44.95 160 LEU B O 1
ATOM 3664 N N . LEU B 1 108 ? 37.570 45.933 34.210 1.00 43.46 161 LEU B N 1
ATOM 3665 C CA . LEU B 1 108 ? 38.465 45.252 33.286 1.00 45.44 161 LEU B CA 1
ATOM 3666 C C . LEU B 1 108 ? 38.375 45.919 31.917 1.00 49.64 161 LEU B C 1
ATOM 3667 O O . LEU B 1 108 ? 39.351 45.914 31.170 1.00 50.55 161 LEU B O 1
ATOM 3672 N N . ASP B 1 109 ? 37.214 46.522 31.620 1.00 48.94 162 ASP B N 1
ATOM 3673 C CA . ASP B 1 109 ? 37.002 47.205 30.352 1.00 53.43 162 ASP B CA 1
ATOM 3674 C C . ASP B 1 109 ? 37.559 48.627 30.418 1.00 48.14 162 ASP B C 1
ATOM 3675 O O . ASP B 1 109 ? 38.062 49.128 29.415 1.00 46.59 162 ASP B O 1
ATOM 3680 N N . ARG B 1 110 ? 37.458 49.271 31.589 1.00 46.73 163 ARG B N 1
ATOM 3681 C CA . ARG B 1 110 ? 37.483 50.726 31.667 1.00 52.08 163 ARG B CA 1
ATOM 3682 C C . ARG B 1 110 ? 38.711 51.242 32.422 1.00 49.61 163 ARG B C 1
ATOM 3683 O O . ARG B 1 110 ? 38.954 52.443 32.425 1.00 50.49 163 ARG B O 1
ATOM 3691 N N . ALA B 1 111 ? 39.411 50.380 33.169 1.00 48.50 164 ALA B N 1
ATOM 3692 C CA . ALA B 1 111 ? 40.514 50.838 34.001 1.00 42.58 164 ALA B CA 1
ATOM 3693 C C . ALA B 1 111 ? 41.795 50.113 33.599 1.00 42.29 164 ALA B C 1
ATOM 3694 O O . ALA B 1 111 ? 42.017 48.965 33.986 1.00 36.41 164 ALA B O 1
ATOM 3696 N N . PRO B 1 112 ? 42.686 50.779 32.830 1.00 40.61 165 PRO B N 1
ATOM 3697 C CA . PRO B 1 112 ? 43.918 50.151 32.351 1.00 40.54 165 PRO B CA 1
ATOM 3698 C C . PRO B 1 112 ? 44.746 49.561 33.488 1.00 37.77 165 PRO B C 1
ATOM 3699 O O . PRO B 1 112 ? 45.244 48.445 33.375 1.00 37.99 165 PRO B O 1
ATOM 3703 N N . ALA B 1 113 ? 44.864 50.324 34.583 1.00 36.05 166 ALA B N 1
ATOM 3704 C CA . ALA B 1 113 ? 45.709 49.965 35.710 1.00 33.66 166 ALA B CA 1
ATOM 3705 C C . ALA B 1 113 ? 45.135 48.748 36.429 1.00 34.88 166 ALA B C 1
ATOM 3706 O O . ALA B 1 113 ? 45.890 47.868 36.842 1.00 31.03 166 ALA B O 1
ATOM 3708 N N . PHE B 1 114 ? 43.801 48.725 36.591 1.00 35.31 167 PHE B N 1
ATOM 3709 C CA . PHE B 1 114 ? 43.105 47.528 37.037 1.00 32.47 167 PHE B CA 1
ATOM 3710 C C . PHE B 1 114 ? 43.528 46.341 36.180 1.00 32.60 167 PHE B C 1
ATOM 3711 O O . PHE B 1 114 ? 43.995 45.336 36.710 1.00 30.79 167 PHE B O 1
ATOM 3719 N N . ARG B 1 115 ? 43.355 46.474 34.858 1.00 36.76 168 ARG B N 1
ATOM 3720 C CA . ARG B 1 115 ? 43.457 45.337 33.954 1.00 39.62 168 ARG B CA 1
ATOM 3721 C C . ARG B 1 115 ? 44.886 44.802 33.951 1.00 39.93 168 ARG B C 1
ATOM 3722 O O . ARG B 1 115 ? 45.099 43.601 33.796 1.00 44.25 168 ARG B O 1
ATOM 3730 N N . GLU B 1 116 ? 45.866 45.697 34.100 1.00 40.20 169 GLU B N 1
ATOM 3731 C CA . GLU B 1 116 ? 47.260 45.302 33.965 1.00 44.00 169 GLU B CA 1
ATOM 3732 C C . GLU B 1 116 ? 47.725 44.553 35.216 1.00 37.30 169 GLU B C 1
ATOM 3733 O O . GLU B 1 116 ? 48.373 43.514 35.094 1.00 34.66 169 GLU B O 1
ATOM 3739 N N . THR B 1 117 ? 47.330 45.014 36.412 1.00 30.81 170 THR B N 1
ATOM 3740 C CA . THR B 1 117 ? 47.634 44.270 37.624 1.00 30.70 170 THR B CA 1
ATOM 3741 C C . THR B 1 117 ? 46.922 42.913 37.630 1.00 31.93 170 THR B C 1
ATOM 3742 O O . THR B 1 117 ? 47.437 41.949 38.189 1.00 28.96 170 THR B O 1
ATOM 3746 N N . ALA B 1 118 ? 45.764 42.817 36.962 1.00 31.54 171 ALA B N 1
ATOM 3747 C CA . ALA B 1 118 ? 45.013 41.572 36.928 1.00 28.94 171 ALA B CA 1
ATOM 3748 C C . ALA B 1 118 ? 45.662 40.596 35.951 1.00 29.00 171 ALA B C 1
ATOM 3749 O O . ALA B 1 118 ? 45.710 39.400 36.210 1.00 30.13 171 ALA B O 1
ATOM 3751 N N . LYS B 1 119 ? 46.188 41.108 34.837 1.00 31.11 172 LYS B N 1
ATOM 3752 C CA . LYS B 1 119 ? 46.917 40.269 33.901 1.00 35.11 172 LYS B CA 1
ATOM 3753 C C . LYS B 1 119 ? 48.182 39.745 34.576 1.00 31.55 172 LYS B C 1
ATOM 3754 O O . LYS B 1 119 ? 48.573 38.608 34.332 1.00 32.14 172 LYS B O 1
ATOM 3760 N N . ALA B 1 120 ? 48.777 40.565 35.456 1.00 29.14 173 ALA B N 1
ATOM 3761 C CA . ALA B 1 120 ? 50.024 40.228 36.131 1.00 28.90 173 ALA B CA 1
ATOM 3762 C C . ALA B 1 120 ? 49.768 39.197 37.230 1.00 29.92 173 ALA B C 1
ATOM 3763 O O . ALA B 1 120 ? 50.497 38.214 37.346 1.00 31.16 173 ALA B O 1
ATOM 3765 N N . CYS B 1 121 ? 48.706 39.420 38.013 1.00 29.75 174 CYS B N 1
ATOM 3766 C CA . CYS B 1 121 ? 48.289 38.483 39.044 1.00 28.43 174 CYS B CA 1
ATOM 3767 C C . CYS B 1 121 ? 47.975 37.120 38.436 1.00 28.39 174 CYS B C 1
ATOM 3768 O O . CYS B 1 121 ? 48.344 36.093 39.011 1.00 27.61 174 CYS B O 1
ATOM 3771 N N . ASP B 1 122 ? 47.268 37.132 37.294 1.00 27.39 175 ASP B N 1
ATOM 3772 C CA . ASP B 1 122 ? 46.901 35.916 36.577 1.00 28.43 175 ASP B CA 1
ATOM 3773 C C . ASP B 1 122 ? 48.165 35.170 36.155 1.00 29.57 175 ASP B C 1
ATOM 3774 O O . ASP B 1 122 ? 48.258 33.955 36.319 1.00 29.46 175 ASP B O 1
ATOM 3779 N N . ALA B 1 123 ? 49.126 35.912 35.586 1.00 29.61 176 ALA B N 1
ATOM 3780 C CA . ALA B 1 123 ? 50.346 35.327 35.054 1.00 28.50 176 ALA B CA 1
ATOM 3781 C C . ALA B 1 123 ? 51.111 34.624 36.172 1.00 26.80 176 ALA B C 1
ATOM 3782 O O . ALA B 1 123 ? 51.458 33.455 36.039 1.00 27.26 176 ALA B O 1
ATOM 3784 N N . ALA B 1 124 ? 51.314 35.343 37.286 1.00 26.62 177 ALA B N 1
ATOM 3785 C CA . ALA B 1 124 ? 52.024 34.832 38.450 1.00 24.70 177 ALA B CA 1
ATOM 3786 C C . ALA B 1 124 ? 51.316 33.602 39.017 1.00 24.07 177 ALA B C 1
ATOM 3787 O O . ALA B 1 124 ? 51.976 32.666 39.450 1.00 23.74 177 ALA B O 1
ATOM 3789 N N . LEU B 1 125 ? 49.977 33.626 39.046 1.00 24.56 178 LEU B N 1
ATOM 3790 C CA . LEU B 1 125 ? 49.205 32.573 39.687 1.00 25.91 178 LEU B CA 1
ATOM 3791 C C . LEU B 1 125 ? 49.115 31.348 38.778 1.00 29.27 178 LEU B C 1
ATOM 3792 O O . LEU B 1 125 ? 48.985 30.227 39.267 1.00 32.40 178 LEU B O 1
ATOM 3797 N N . SER B 1 126 ? 49.177 31.562 37.457 1.00 30.86 179 SER B N 1
ATOM 3798 C CA . SER B 1 126 ? 49.002 30.485 36.491 1.00 34.33 179 SER B CA 1
ATOM 3799 C C . SER B 1 126 ? 50.074 29.414 36.688 1.00 31.21 179 SER B C 1
ATOM 3800 O O . SER B 1 126 ? 49.848 28.232 36.443 1.00 29.49 179 SER B O 1
ATOM 3803 N N . VAL B 1 127 ? 51.252 29.859 37.123 1.00 30.70 180 VAL B N 1
ATOM 3804 C CA . VAL B 1 127 ? 52.384 28.988 37.393 1.00 30.59 180 VAL B CA 1
ATOM 3805 C C . VAL B 1 127 ? 51.960 27.845 38.309 1.00 27.70 180 VAL B C 1
ATOM 3806 O O . VAL B 1 127 ? 52.530 26.762 38.236 1.00 27.93 180 VAL B O 1
ATOM 3810 N N . HIS B 1 128 ? 51.006 28.115 39.209 1.00 29.48 181 HIS B N 1
ATOM 3811 C CA . HIS B 1 128 ? 50.651 27.180 40.267 1.00 28.21 181 HIS B CA 1
ATOM 3812 C C . HIS B 1 128 ? 49.288 26.537 40.016 1.00 32.50 181 HIS B C 1
ATOM 3813 O O . HIS B 1 128 ? 49.004 25.476 40.566 1.00 38.34 181 HIS B O 1
ATOM 3820 N N . LEU B 1 129 ? 48.417 27.200 39.245 1.00 36.05 182 LEU B N 1
ATOM 3821 C CA . LEU B 1 129 ? 47.046 26.725 39.093 1.00 35.42 182 LEU B CA 1
ATOM 3822 C C . LEU B 1 129 ? 46.811 26.236 37.667 1.00 34.27 182 LEU B C 1
ATOM 3823 O O . LEU B 1 129 ? 47.352 26.792 36.714 1.00 32.82 182 LEU B O 1
ATOM 3828 N N . ASP B 1 130 ? 45.893 25.272 37.531 1.00 38.87 183 ASP B N 1
ATOM 3829 C CA . ASP B 1 130 ? 45.475 24.780 36.228 1.00 40.24 183 ASP B CA 1
ATOM 3830 C C . ASP B 1 130 ? 44.260 25.564 35.721 1.00 37.23 183 ASP B C 1
ATOM 3831 O O . ASP B 1 130 ? 43.671 25.197 34.707 1.00 47.72 183 ASP B O 1
ATOM 3836 N N . TRP B 1 131 ? 43.933 26.694 36.365 1.00 33.11 184 TRP B N 1
ATOM 3837 C CA . TRP B 1 131 ? 42.873 27.567 35.877 1.00 32.72 184 TRP B CA 1
ATOM 3838 C C . TRP B 1 131 ? 43.335 29.024 35.846 1.00 30.68 184 TRP B C 1
ATOM 3839 O O . TRP B 1 131 ? 44.320 29.377 36.484 1.00 36.07 184 TRP B O 1
ATOM 3850 N N . SER B 1 132 ? 42.537 29.868 35.176 1.00 30.88 185 SER B N 1
ATOM 3851 C CA . SER B 1 132 ? 42.835 31.275 34.945 1.00 31.52 185 SER B CA 1
ATOM 3852 C C . SER B 1 132 ? 41.906 32.169 35.772 1.00 30.54 185 SER B C 1
ATOM 3853 O O . SER B 1 132 ? 40.689 32.156 35.590 1.00 25.95 185 SER B O 1
ATOM 3856 N N . VAL B 1 133 ? 42.527 33.028 36.593 1.00 32.12 186 VAL B N 1
ATOM 3857 C CA . VAL B 1 133 ? 41.841 34.020 37.407 1.00 30.81 186 VAL B CA 1
ATOM 3858 C C . VAL B 1 133 ? 41.077 34.991 36.509 1.00 30.49 186 VAL B C 1
ATOM 3859 O O . VAL B 1 133 ? 39.950 35.360 36.819 1.00 32.91 186 VAL B O 1
ATOM 3863 N N . LEU B 1 134 ? 41.694 35.401 35.396 1.00 32.24 187 LEU B N 1
ATOM 3864 C CA . LEU B 1 134 ? 41.045 36.288 34.445 1.00 32.13 187 LEU B CA 1
ATOM 3865 C C . LEU B 1 134 ? 39.723 35.670 34.004 1.00 33.39 187 LEU B C 1
ATOM 3866 O O . LEU B 1 134 ? 38.721 36.372 33.915 1.00 32.30 187 LEU B O 1
ATOM 3871 N N . ASP B 1 135 ? 39.755 34.364 33.704 1.00 36.03 188 ASP B N 1
ATOM 3872 C CA . ASP B 1 135 ? 38.592 33.655 33.191 1.00 36.51 188 ASP B CA 1
ATOM 3873 C C . ASP B 1 135 ? 37.434 33.785 34.179 1.00 35.04 188 ASP B C 1
ATOM 3874 O O . ASP B 1 135 ? 36.288 33.949 33.767 1.00 39.27 188 ASP B O 1
ATOM 3879 N N . VAL B 1 136 ? 37.748 33.746 35.479 1.00 32.54 189 VAL B N 1
ATOM 3880 C CA . VAL B 1 136 ? 36.737 33.815 36.524 1.00 32.30 189 VAL B CA 1
ATOM 3881 C C . VAL B 1 136 ? 36.233 35.248 36.630 1.00 33.30 189 VAL B C 1
ATOM 3882 O O . VAL B 1 136 ? 35.049 35.478 36.866 1.00 35.35 189 VAL B O 1
ATOM 3886 N N . LEU B 1 137 ? 37.167 36.197 36.526 1.00 34.56 190 LEU B N 1
ATOM 3887 C CA . LEU B 1 137 ? 36.850 37.608 36.666 1.00 36.83 190 LEU B CA 1
ATOM 3888 C C . LEU B 1 137 ? 35.924 38.063 35.539 1.00 37.35 190 LEU B C 1
ATOM 3889 O O . LEU B 1 137 ? 35.067 38.922 35.746 1.00 37.53 190 LEU B O 1
ATOM 3894 N N . GLN B 1 138 ? 36.066 37.451 34.361 1.00 38.87 191 GLN B N 1
ATOM 3895 C CA . GLN B 1 138 ? 35.225 37.813 33.235 1.00 41.47 191 GLN B CA 1
ATOM 3896 C C . GLN B 1 138 ? 34.177 36.727 33.002 1.00 39.66 191 GLN B C 1
ATOM 3897 O O . GLN B 1 138 ? 33.563 36.684 31.939 1.00 40.16 191 GLN B O 1
ATOM 3903 N N . GLU B 1 139 ? 33.944 35.902 34.033 1.00 38.35 192 GLU B N 1
ATOM 3904 C CA . GLU B 1 139 ? 32.787 35.018 34.117 1.00 40.53 192 GLU B CA 1
ATOM 3905 C C . GLU B 1 139 ? 32.683 34.134 32.879 1.00 39.87 192 GLU B C 1
ATOM 3906 O O . GLU B 1 139 ? 31.583 33.873 32.401 1.00 37.05 192 GLU B O 1
ATOM 3912 N N . LYS B 1 140 ? 33.821 33.641 32.390 1.00 39.56 193 LYS B N 1
ATOM 3913 C CA . LYS B 1 140 ? 33.799 32.730 31.262 1.00 47.26 193 LYS B CA 1
ATOM 3914 C C . LYS B 1 140 ? 33.073 31.454 31.685 1.00 48.03 193 LYS B C 1
ATOM 3915 O O . LYS B 1 140 ? 33.037 31.109 32.865 1.00 45.63 193 LYS B O 1
ATOM 3921 N N . PRO B 1 141 ? 32.338 30.802 30.761 1.00 48.25 194 PRO B N 1
ATOM 3922 C CA . PRO B 1 141 ? 31.418 29.729 31.133 1.00 47.28 194 PRO B CA 1
ATOM 3923 C C . PRO B 1 141 ? 32.091 28.532 31.796 1.00 44.23 194 PRO B C 1
ATOM 3924 O O . PRO B 1 141 ? 31.568 27.980 32.762 1.00 47.56 194 PRO B O 1
ATOM 3928 N N . ASP B 1 142 ? 33.215 28.088 31.226 1.00 43.58 195 ASP B N 1
ATOM 3929 C CA . ASP B 1 142 ? 33.853 26.862 31.677 1.00 47.83 195 ASP B CA 1
ATOM 3930 C C . ASP B 1 142 ? 34.941 27.207 32.689 1.00 40.94 195 ASP B C 1
ATOM 3931 O O . ASP B 1 142 ? 35.733 26.358 33.078 1.00 41.79 195 ASP B O 1
ATOM 3936 N N . ALA B 1 143 ? 34.912 28.444 33.182 1.00 41.08 196 ALA B N 1
ATOM 3937 C CA . ALA B 1 143 ? 35.764 28.848 34.284 1.00 37.38 196 ALA B CA 1
ATOM 3938 C C . ALA B 1 143 ? 35.319 28.158 35.572 1.00 33.19 196 ALA B C 1
ATOM 3939 O O . ALA B 1 143 ? 34.180 27.725 35.706 1.00 30.92 196 ALA B O 1
ATOM 3941 N N . PRO B 1 144 ? 36.220 28.021 36.563 1.00 32.99 197 PRO B N 1
ATOM 3942 C CA . PRO B 1 144 ? 35.862 27.422 37.848 1.00 33.77 197 PRO B CA 1
ATOM 3943 C C . PRO B 1 144 ? 34.879 28.268 38.656 1.00 33.90 197 PRO B C 1
ATOM 3944 O O . PRO B 1 144 ? 34.902 29.497 38.595 1.00 31.83 197 PRO B O 1
ATOM 3948 N N . PRO B 1 145 ? 34.069 27.634 39.532 1.00 33.78 198 PRO B N 1
ATOM 3949 C CA . PRO B 1 145 ? 33.189 28.367 40.444 1.00 32.53 198 PRO B CA 1
ATOM 3950 C C . PRO B 1 145 ? 33.931 29.270 41.427 1.00 31.33 198 PRO B C 1
ATOM 3951 O O . PRO B 1 145 ? 34.807 28.818 42.162 1.00 31.85 198 PRO B O 1
ATOM 3955 N N . LEU B 1 146 ? 33.466 30.521 41.501 1.00 27.77 199 LEU B N 1
ATOM 3956 C CA . LEU B 1 146 ? 34.025 31.546 42.365 1.00 29.51 199 LEU B CA 1
ATOM 3957 C C . LEU B 1 146 ? 33.929 31.145 43.837 1.00 34.00 199 LEU B C 1
ATOM 3958 O O . LEU B 1 146 ? 34.621 31.709 44.684 1.00 42.81 199 LEU B O 1
ATOM 3963 N N . SER B 1 147 ? 33.043 30.194 44.142 1.00 33.96 200 SER B N 1
ATOM 3964 C CA . SER B 1 147 ? 32.679 29.883 45.514 1.00 34.10 200 SER B CA 1
ATOM 3965 C C . SER B 1 147 ? 33.668 28.880 46.112 1.00 31.63 200 SER B C 1
ATOM 3966 O O . SER B 1 147 ? 33.878 28.845 47.324 1.00 31.19 200 SER B O 1
ATOM 3969 N N . ARG B 1 148 ? 34.295 28.085 45.244 1.00 30.31 201 ARG B N 1
ATOM 3970 C CA . ARG B 1 148 ? 35.334 27.159 45.663 1.00 31.61 201 ARG B CA 1
ATOM 3971 C C . ARG B 1 148 ? 36.476 27.946 46.315 1.00 28.64 201 ARG B C 1
ATOM 3972 O O . ARG B 1 148 ? 36.906 28.972 45.787 1.00 26.59 201 ARG B O 1
ATOM 3980 N N . VAL B 1 149 ? 36.929 27.458 47.480 1.00 26.10 202 VAL B N 1
ATOM 3981 C CA . VAL B 1 149 ? 37.778 28.202 48.395 1.00 26.38 202 VAL B CA 1
ATOM 3982 C C . VAL B 1 149 ? 39.169 28.350 47.784 1.00 24.70 202 VAL B C 1
ATOM 3983 O O . VAL B 1 149 ? 39.848 29.351 48.001 1.00 23.07 202 VAL B O 1
ATOM 3987 N N . ASP B 1 150 ? 39.558 27.385 46.952 1.00 24.87 203 ASP B N 1
ATOM 3988 C CA . ASP B 1 150 ? 40.821 27.480 46.245 1.00 27.05 203 ASP B CA 1
ATOM 3989 C C . ASP B 1 150 ? 40.687 28.476 45.093 1.00 25.98 203 ASP B C 1
ATOM 3990 O O . ASP B 1 150 ? 41.699 28.896 44.535 1.00 24.30 203 ASP B O 1
ATOM 3995 N N . VAL B 1 151 ? 39.451 28.921 44.800 1.00 25.17 204 VAL B N 1
ATOM 3996 C CA . VAL B 1 151 ? 39.211 29.875 43.720 1.00 23.37 204 VAL B CA 1
ATOM 3997 C C . VAL B 1 151 ? 39.030 31.281 44.291 1.00 24.39 204 VAL B C 1
ATOM 3998 O O . VAL B 1 151 ? 39.519 32.264 43.733 1.00 26.00 204 VAL B O 1
ATOM 4002 N N . VAL B 1 152 ? 38.301 31.376 45.401 1.00 23.91 205 VAL B N 1
ATOM 4003 C CA . VAL B 1 152 ? 37.897 32.666 45.922 1.00 23.03 205 VAL B CA 1
ATOM 4004 C C . VAL B 1 152 ? 39.137 33.417 46.402 1.00 21.28 205 VAL B C 1
ATOM 4005 O O . VAL B 1 152 ? 39.273 34.613 46.165 1.00 22.06 205 VAL B O 1
ATOM 4009 N N . GLN B 1 153 ? 40.085 32.709 47.014 1.00 22.00 206 GLN B N 1
ATOM 4010 C CA . GLN B 1 153 ? 41.162 33.391 47.718 1.00 22.84 206 GLN B CA 1
ATOM 4011 C C . GLN B 1 153 ? 42.173 33.973 46.728 1.00 22.59 206 GLN B C 1
ATOM 4012 O O . GLN B 1 153 ? 42.606 35.121 46.894 1.00 22.65 206 GLN B O 1
ATOM 4018 N N . PRO B 1 154 ? 42.569 33.249 45.653 1.00 22.53 207 PRO B N 1
ATOM 4019 C CA . PRO B 1 154 ? 43.415 33.854 44.622 1.00 23.87 207 PRO B CA 1
ATOM 4020 C C . PRO B 1 154 ? 42.706 34.962 43.848 1.00 24.56 207 PRO B C 1
ATOM 4021 O O . PRO B 1 154 ? 43.320 35.975 43.518 1.00 25.56 207 PRO B O 1
ATOM 4025 N N . VAL B 1 155 ? 41.387 34.821 43.662 1.00 22.92 208 VAL B N 1
ATOM 4026 C CA . VAL B 1 155 ? 40.646 35.808 42.895 1.00 24.06 208 VAL B CA 1
ATOM 4027 C C . VAL B 1 155 ? 40.501 37.097 43.710 1.00 23.27 208 VAL B C 1
ATOM 4028 O O . VAL B 1 155 ? 40.718 38.186 43.179 1.00 21.11 208 VAL B O 1
ATOM 4032 N N . LEU B 1 156 ? 40.170 36.976 45.004 1.00 21.90 209 LEU B N 1
ATOM 4033 C CA . LEU B 1 156 ? 40.043 38.150 45.861 1.00 23.45 209 LEU B CA 1
ATOM 4034 C C . LEU B 1 156 ? 41.395 38.848 46.016 1.00 22.71 209 LEU B C 1
ATOM 4035 O O . LEU B 1 156 ? 41.466 40.069 46.140 1.00 24.51 209 LEU B O 1
ATOM 4040 N N . PHE B 1 157 ? 42.465 38.055 46.071 1.00 21.51 210 PHE B N 1
ATOM 4041 C CA . PHE B 1 157 ? 43.808 38.592 46.099 1.00 21.14 210 PHE B CA 1
ATOM 4042 C C . PHE B 1 157 ? 44.055 39.437 44.852 1.00 21.72 210 PHE B C 1
ATOM 4043 O O . PHE B 1 157 ? 44.602 40.535 44.941 1.00 21.71 210 PHE B O 1
ATOM 4051 N N . THR B 1 158 ? 43.702 38.903 43.677 1.00 22.28 211 THR B N 1
ATOM 4052 C CA . THR B 1 158 ? 43.868 39.652 42.440 1.00 22.94 211 THR B CA 1
ATOM 4053 C C . THR B 1 158 ? 43.050 40.940 42.509 1.00 24.08 211 THR B C 1
ATOM 4054 O O . THR B 1 158 ? 43.542 41.998 42.127 1.00 25.47 211 THR B O 1
ATOM 4058 N N . MET B 1 159 ? 41.810 40.840 43.016 1.00 25.41 212 MET B N 1
ATOM 4059 C CA . MET B 1 159 ? 40.909 41.979 43.127 1.00 26.24 212 MET B CA 1
ATOM 4060 C C . MET B 1 159 ? 41.583 43.097 43.917 1.00 27.52 212 MET B C 1
ATOM 4061 O O . MET B 1 159 ? 41.545 44.256 43.507 1.00 27.42 212 MET B O 1
ATOM 4066 N N . MET B 1 160 ? 42.114 42.757 45.099 1.00 25.73 213 MET B N 1
ATOM 4067 C CA . MET B 1 160 ? 42.485 43.769 46.075 1.00 24.75 213 MET B CA 1
ATOM 4068 C C . MET B 1 160 ? 43.771 44.467 45.628 1.00 25.40 213 MET B C 1
ATOM 4069 O O . MET B 1 160 ? 43.893 45.681 45.768 1.00 27.08 213 MET B O 1
ATOM 4074 N N . LEU B 1 161 ? 44.608 43.736 44.887 1.00 25.46 214 LEU B N 1
ATOM 4075 C CA . LEU B 1 161 ? 45.817 44.289 44.303 1.00 26.80 214 LEU B CA 1
ATOM 4076 C C . LEU B 1 161 ? 45.468 45.156 43.103 1.00 25.09 214 LEU B C 1
ATOM 4077 O O . LEU B 1 161 ? 46.140 46.148 42.853 1.00 26.05 214 LEU B O 1
ATOM 4082 N N . SER B 1 162 ? 44.549 44.663 42.271 1.00 25.46 215 SER B N 1
ATOM 4083 C CA . SER B 1 162 ? 44.153 45.377 41.067 1.00 28.15 215 SER B CA 1
ATOM 4084 C C . SER B 1 162 ? 43.420 46.672 41.425 1.00 25.76 215 SER B C 1
ATOM 4085 O O . SER B 1 162 ? 43.567 47.677 40.736 1.00 26.34 215 SER B O 1
ATOM 4088 N N . LEU B 1 163 ? 42.697 46.665 42.550 1.00 26.30 216 LEU B N 1
ATOM 4089 C CA . LEU B 1 163 ? 41.989 47.844 43.025 1.00 26.60 216 LEU B CA 1
ATOM 4090 C C . LEU B 1 163 ? 42.971 48.829 43.653 1.00 26.91 216 LEU B C 1
ATOM 4091 O O . LEU B 1 163 ? 42.799 50.042 43.536 1.00 30.33 216 LEU B O 1
ATOM 4096 N N . ALA B 1 164 ? 43.979 48.306 44.354 1.00 25.05 217 ALA B N 1
ATOM 4097 C CA . ALA B 1 164 ? 45.012 49.153 44.930 1.00 24.81 217 ALA B CA 1
ATOM 4098 C C . ALA B 1 164 ? 45.758 49.892 43.822 1.00 25.44 217 ALA B C 1
ATOM 4099 O O . ALA B 1 164 ? 46.097 51.064 43.973 1.00 25.47 217 ALA B O 1
ATOM 4101 N N . ALA B 1 165 ? 46.078 49.170 42.740 1.00 27.01 218 ALA B N 1
ATOM 4102 C CA . ALA B 1 165 ? 46.799 49.733 41.609 1.00 26.05 218 ALA B CA 1
ATOM 4103 C C . ALA B 1 165 ? 45.941 50.811 40.950 1.00 28.75 218 ALA B C 1
ATOM 4104 O O . ALA B 1 165 ? 46.438 51.836 40.493 1.00 33.00 218 ALA B O 1
ATOM 4106 N N . CYS B 1 166 ? 44.637 50.560 40.907 1.00 29.14 219 CYS B N 1
ATOM 4107 C CA . CYS B 1 166 ? 43.692 51.502 40.341 1.00 34.80 219 CYS B CA 1
ATOM 4108 C C . CYS B 1 166 ? 43.751 52.819 41.114 1.00 33.27 219 CYS B C 1
ATOM 4109 O O . CYS B 1 166 ? 43.868 53.885 40.515 1.00 35.86 219 CYS B O 1
ATOM 4112 N N . TRP B 1 167 ? 43.717 52.721 42.448 1.00 30.19 220 TRP B N 1
ATOM 4113 C CA . TRP B 1 167 ? 43.783 53.873 43.333 1.00 29.54 220 TRP B CA 1
ATOM 4114 C C . TRP B 1 167 ? 45.072 54.664 43.107 1.00 30.80 220 TRP B C 1
ATOM 4115 O O . TRP B 1 167 ? 45.049 55.893 43.023 1.00 31.04 220 TRP B O 1
ATOM 4126 N N . ARG B 1 168 ? 46.214 53.969 43.120 1.00 32.30 221 ARG B N 1
ATOM 4127 C CA . ARG B 1 168 ? 47.506 54.636 43.052 1.00 33.50 221 ARG B CA 1
ATOM 4128 C C . ARG B 1 168 ? 47.653 55.363 41.714 1.00 33.83 221 ARG B C 1
ATOM 4129 O O . ARG B 1 168 ? 48.189 56.466 41.671 1.00 33.31 221 ARG B O 1
ATOM 4137 N N . ASP B 1 169 ? 47.119 54.763 40.643 1.00 35.86 222 ASP B N 1
ATOM 4138 C CA . ASP B 1 169 ? 47.110 55.370 39.321 1.00 39.13 222 ASP B CA 1
ATOM 4139 C C . ASP B 1 169 ? 46.331 56.684 39.348 1.00 40.32 222 ASP B C 1
ATOM 4140 O O . ASP B 1 169 ? 46.675 57.615 38.626 1.00 44.48 222 ASP B O 1
ATOM 4145 N N . LEU B 1 170 ? 45.241 56.726 40.123 1.00 40.73 223 LEU B N 1
ATOM 4146 C CA . LEU B 1 170 ? 44.431 57.929 40.251 1.00 43.01 223 LEU B CA 1
ATOM 4147 C C . LEU B 1 170 ? 44.964 58.787 41.394 1.00 42.97 223 LEU B C 1
ATOM 4148 O O . LEU B 1 170 ? 44.230 59.613 41.933 1.00 43.77 223 LEU B O 1
ATOM 4153 N N . GLY B 1 171 ? 46.203 58.514 41.821 1.00 35.85 224 GLY B N 1
ATOM 4154 C CA . GLY B 1 171 ? 46.967 59.469 42.603 1.00 36.13 224 GLY B CA 1
ATOM 4155 C C . GLY B 1 171 ? 46.838 59.247 44.109 1.00 37.02 224 GLY B C 1
ATOM 4156 O O . GLY B 1 171 ? 47.467 59.959 44.885 1.00 38.14 224 GLY B O 1
ATOM 4157 N N . VAL B 1 172 ? 46.050 58.248 44.524 1.00 36.59 225 VAL B N 1
ATOM 4158 C CA . VAL B 1 172 ? 45.907 57.962 45.943 1.00 35.09 225 VAL B CA 1
ATOM 4159 C C . VAL B 1 172 ? 46.809 56.790 46.321 1.00 35.60 225 VAL B C 1
ATOM 4160 O O . VAL B 1 172 ? 46.627 55.672 45.838 1.00 36.69 225 VAL B O 1
ATOM 4164 N N . HIS B 1 173 ? 47.738 57.067 47.247 1.00 32.64 226 HIS B N 1
ATOM 4165 C CA . HIS B 1 173 ? 48.807 56.152 47.605 1.00 31.84 226 HIS B CA 1
ATOM 4166 C C . HIS B 1 173 ? 48.696 55.842 49.093 1.00 32.77 226 HIS B C 1
ATOM 4167 O O . HIS B 1 173 ? 48.315 56.706 49.884 1.00 34.16 226 HIS B O 1
ATOM 4174 N N . PRO B 1 174 ? 48.966 54.581 49.502 1.00 32.38 227 PRO B N 1
ATOM 4175 C CA . PRO B 1 174 ? 48.866 54.180 50.902 1.00 32.02 227 PRO B CA 1
ATOM 4176 C C . PRO B 1 174 ? 50.022 54.730 51.727 1.00 29.71 227 PRO B C 1
ATOM 4177 O O . PRO B 1 174 ? 51.171 54.684 51.292 1.00 32.97 227 PRO B O 1
ATOM 4181 N N . ALA B 1 175 ? 49.697 55.216 52.928 1.00 27.06 228 ALA B N 1
ATOM 4182 C CA . ALA B 1 175 ? 50.698 55.607 53.904 1.00 28.49 228 ALA B CA 1
ATOM 4183 C C . ALA B 1 175 ? 50.834 54.506 54.947 1.00 28.21 228 ALA B C 1
ATOM 4184 O O . ALA B 1 175 ? 51.651 54.630 55.856 1.00 31.62 228 ALA B O 1
ATOM 4186 N N . ALA B 1 176 ? 49.981 53.476 54.831 1.00 23.94 229 ALA B N 1
ATOM 4187 C CA . ALA B 1 176 ? 50.024 52.315 55.707 1.00 23.58 229 ALA B CA 1
ATOM 4188 C C . ALA B 1 176 ? 49.028 51.270 55.212 1.00 24.03 229 ALA B C 1
ATOM 4189 O O . ALA B 1 176 ? 48.086 51.601 54.501 1.00 29.16 229 ALA B O 1
ATOM 4191 N N . VAL B 1 177 ? 49.236 50.004 55.585 1.00 24.14 230 VAL B N 1
ATOM 4192 C CA . VAL B 1 177 ? 48.304 48.945 55.227 1.00 23.23 230 VAL B CA 1
ATOM 4193 C C . VAL B 1 177 ? 48.011 48.095 56.458 1.00 23.37 230 VAL B C 1
ATOM 4194 O O . VAL B 1 177 ? 48.880 47.902 57.310 1.00 21.45 230 VAL B O 1
ATOM 4198 N N . VAL B 1 178 ? 46.774 47.585 56.515 1.00 24.65 231 VAL B N 1
ATOM 4199 C CA . VAL B 1 178 ? 46.359 46.629 57.525 1.00 24.77 231 VAL B CA 1
ATOM 4200 C C . VAL B 1 178 ? 45.490 45.588 56.831 1.00 27.90 231 VAL B C 1
ATOM 4201 O O . VAL B 1 178 ? 44.670 45.936 55.985 1.00 27.99 231 VAL B O 1
ATOM 4205 N N . GLY B 1 179 ? 45.715 44.312 57.164 1.00 28.23 232 GLY B N 1
ATOM 4206 C CA . GLY B 1 179 ? 45.046 43.211 56.490 1.00 26.85 232 GLY B CA 1
ATOM 4207 C C . GLY B 1 179 ? 44.329 42.311 57.487 1.00 28.02 232 GLY B C 1
ATOM 4208 O O . GLY B 1 179 ? 44.814 42.118 58.600 1.00 29.33 232 GLY B O 1
ATOM 4209 N N . HIS B 1 180 ? 43.160 41.797 57.082 1.00 28.47 233 HIS B N 1
ATOM 4210 C CA . HIS B 1 180 ? 42.341 40.944 57.931 1.00 27.16 233 HIS B CA 1
ATOM 4211 C C . HIS B 1 180 ? 42.344 39.525 57.368 1.00 25.89 233 HIS B C 1
ATOM 4212 O O . HIS B 1 180 ? 41.868 39.298 56.258 1.00 25.28 233 HIS B O 1
ATOM 4219 N N . SER B 1 181 ? 42.889 38.580 58.141 1.00 26.44 234 SER B N 1
ATOM 4220 C CA . SER B 1 181 ? 42.984 37.192 57.711 1.00 28.62 234 SER B CA 1
ATOM 4221 C C . SER B 1 181 ? 43.773 37.127 56.404 1.00 25.00 234 SER B C 1
ATOM 4222 O O . SER B 1 181 ? 44.842 37.709 56.328 1.00 28.30 234 SER B O 1
ATOM 4225 N N . GLN B 1 182 ? 43.212 36.490 55.365 1.00 24.68 235 GLN B N 1
ATOM 4226 C CA . GLN B 1 182 ? 43.911 36.238 54.109 1.00 23.77 235 GLN B CA 1
ATOM 4227 C C . GLN B 1 182 ? 44.310 37.543 53.423 1.00 21.89 235 GLN B C 1
ATOM 4228 O O . GLN B 1 182 ? 45.195 37.546 52.567 1.00 19.66 235 GLN B O 1
ATOM 4234 N N . GLY B 1 183 ? 43.621 38.634 53.777 1.00 21.89 236 GLY B N 1
ATOM 4235 C CA . GLY B 1 183 ? 43.918 39.952 53.233 1.00 21.37 236 GLY B CA 1
ATOM 4236 C C . GLY B 1 183 ? 45.316 40.447 53.603 1.00 19.43 236 GLY B C 1
ATOM 4237 O O . GLY B 1 183 ? 45.847 41.337 52.944 1.00 20.12 236 GLY B O 1
ATOM 4238 N N . GLU B 1 184 ? 45.906 39.862 54.650 1.00 18.90 237 GLU B N 1
ATOM 4239 C CA . GLU B 1 184 ? 47.255 40.210 55.061 1.00 20.07 237 GLU B CA 1
ATOM 4240 C C . GLU B 1 184 ? 48.243 39.916 53.928 1.00 20.10 237 GLU B C 1
ATOM 4241 O O . GLU B 1 184 ? 49.280 40.568 53.859 1.00 21.22 237 GLU B O 1
ATOM 4247 N N . ILE B 1 185 ? 47.885 38.996 53.012 1.00 19.30 238 ILE B N 1
ATOM 4248 C CA . ILE B 1 185 ? 48.722 38.640 51.869 1.00 18.46 238 ILE B CA 1
ATOM 4249 C C . ILE B 1 185 ? 48.751 39.778 50.849 1.00 18.34 238 ILE B C 1
ATOM 4250 O O . ILE B 1 185 ? 49.816 40.158 50.366 1.00 17.23 238 ILE B O 1
ATOM 4255 N N . ALA B 1 186 ? 47.568 40.248 50.437 1.00 19.49 239 ALA B N 1
ATOM 4256 C CA . ALA B 1 186 ? 47.479 41.402 49.555 1.00 20.23 239 ALA B CA 1
ATOM 4257 C C . ALA B 1 186 ? 48.224 42.584 50.173 1.00 20.87 239 ALA B C 1
ATOM 4258 O O . ALA B 1 186 ? 48.942 43.300 49.479 1.00 20.30 239 ALA B O 1
ATOM 4260 N N . ALA B 1 187 ? 48.043 42.762 51.487 1.00 21.65 240 ALA B N 1
ATOM 4261 C CA . ALA B 1 187 ? 48.591 43.895 52.216 1.00 22.46 240 ALA B CA 1
ATOM 4262 C C . ALA B 1 187 ? 50.116 43.878 52.149 1.00 21.85 240 ALA B C 1
ATOM 4263 O O . ALA B 1 187 ? 50.744 44.906 51.910 1.00 20.27 240 ALA B O 1
ATOM 4265 N N . ALA B 1 188 ? 50.693 42.688 52.358 1.00 24.73 241 ALA B N 1
ATOM 4266 C CA . ALA B 1 188 ? 52.132 42.474 52.283 1.00 23.94 241 ALA B CA 1
ATOM 4267 C C . ALA B 1 188 ? 52.662 42.779 50.880 1.00 23.00 241 ALA B C 1
ATOM 4268 O O . ALA B 1 188 ? 53.778 43.269 50.737 1.00 21.19 241 ALA B O 1
ATOM 4270 N N . CYS B 1 189 ? 51.885 42.434 49.844 1.00 22.94 242 CYS B N 1
ATOM 4271 C CA . CYS B 1 189 ? 52.300 42.680 48.470 1.00 24.96 242 CYS B CA 1
ATOM 4272 C C . CYS B 1 189 ? 52.187 44.172 48.150 1.00 23.66 242 CYS B C 1
ATOM 4273 O O . CYS B 1 189 ? 53.151 44.782 47.700 1.00 23.38 242 CYS B O 1
ATOM 4276 N N . VAL B 1 190 ? 51.046 44.790 48.464 1.00 23.03 243 VAL B N 1
ATOM 4277 C CA . VAL B 1 190 ? 50.901 46.215 48.217 1.00 24.12 243 VAL B CA 1
ATOM 4278 C C . VAL B 1 190 ? 51.969 46.991 48.993 1.00 24.09 243 VAL B C 1
ATOM 4279 O O . VAL B 1 190 ? 52.379 48.065 48.570 1.00 23.98 243 VAL B O 1
ATOM 4283 N N . ALA B 1 191 ? 52.408 46.467 50.143 1.00 24.02 244 ALA B N 1
ATOM 4284 C CA . ALA B 1 191 ? 53.278 47.227 51.027 1.00 23.34 244 ALA B CA 1
ATOM 4285 C C . ALA B 1 191 ? 54.746 46.987 50.689 1.00 22.66 244 ALA B C 1
ATOM 4286 O O . ALA B 1 191 ? 55.610 47.588 51.312 1.00 25.42 244 ALA B O 1
ATOM 4288 N N . GLY B 1 192 ? 55.022 46.012 49.812 1.00 22.93 245 GLY B N 1
ATOM 4289 C CA . GLY B 1 192 ? 56.371 45.749 49.330 1.00 20.50 245 GLY B CA 1
ATOM 4290 C C . GLY B 1 192 ? 57.070 44.629 50.102 1.00 20.84 245 GLY B C 1
ATOM 4291 O O . GLY B 1 192 ? 58.229 44.332 49.839 1.00 20.47 245 GLY B O 1
ATOM 4292 N N . ALA B 1 193 ? 56.351 43.978 51.025 1.00 21.28 246 ALA B N 1
ATOM 4293 C CA . ALA B 1 193 ? 56.952 43.006 51.925 1.00 22.45 246 ALA B CA 1
ATOM 4294 C C . ALA B 1 193 ? 57.162 41.677 51.202 1.00 22.76 246 ALA B C 1
ATOM 4295 O O . ALA B 1 193 ? 58.165 41.002 51.411 1.00 22.34 246 ALA B O 1
ATOM 4297 N N . LEU B 1 194 ? 56.195 41.302 50.362 1.00 23.70 247 LEU B N 1
ATOM 4298 C CA . LEU B 1 194 ? 56.335 40.135 49.505 1.00 23.12 247 LEU B CA 1
ATOM 4299 C C . LEU B 1 194 ? 56.442 40.593 48.051 1.00 21.48 247 LEU B C 1
ATOM 4300 O O . LEU B 1 194 ? 55.876 41.615 47.676 1.00 21.89 247 LEU B O 1
ATOM 4305 N N . SER B 1 195 ? 57.109 39.781 47.228 1.00 21.22 248 SER B N 1
ATOM 4306 C CA . SER B 1 195 ? 56.977 39.875 45.786 1.00 22.84 248 SER B CA 1
ATOM 4307 C C . SER B 1 195 ? 55.600 39.371 45.348 1.00 23.27 248 SER B C 1
ATOM 4308 O O . SER B 1 195 ? 54.950 38.605 46.059 1.00 23.81 248 SER B O 1
ATOM 4311 N N . LEU B 1 196 ? 55.216 39.711 44.114 1.00 22.29 249 LEU B N 1
ATOM 4312 C CA . LEU B 1 196 ? 54.021 39.156 43.506 1.00 22.96 249 LEU B CA 1
ATOM 4313 C C . LEU B 1 196 ? 54.150 37.639 43.425 1.00 23.73 249 LEU B C 1
ATOM 4314 O O . LEU B 1 196 ? 53.155 36.930 43.518 1.00 23.71 249 LEU B O 1
ATOM 4319 N N . GLU B 1 197 ? 55.378 37.156 43.215 1.00 24.40 250 GLU B N 1
ATOM 4320 C CA . GLU B 1 197 ? 55.623 35.734 43.051 1.00 24.78 250 GLU B CA 1
ATOM 4321 C C . GLU B 1 197 ? 55.343 35.012 44.364 1.00 23.68 250 GLU B C 1
ATOM 4322 O O . GLU B 1 197 ? 54.774 33.923 44.367 1.00 22.83 250 GLU B O 1
ATOM 4328 N N . ASP B 1 198 ? 55.809 35.584 45.476 1.00 24.59 251 ASP B N 1
ATOM 4329 C CA . ASP B 1 198 ? 55.697 34.904 46.758 1.00 26.15 251 ASP B CA 1
ATOM 4330 C C . ASP B 1 198 ? 54.262 35.016 47.274 1.00 25.66 251 ASP B C 1
ATOM 4331 O O . ASP B 1 198 ? 53.746 34.087 47.887 1.00 25.81 251 ASP B O 1
ATOM 4336 N N . ALA B 1 199 ? 53.602 36.138 46.982 1.00 24.72 252 ALA B N 1
ATOM 4337 C CA . ALA B 1 199 ? 52.224 36.330 47.397 1.00 25.15 252 ALA B CA 1
ATOM 4338 C C . ALA B 1 199 ? 51.310 35.371 46.634 1.00 23.88 252 ALA B C 1
ATOM 4339 O O . ALA B 1 199 ? 50.460 34.698 47.220 1.00 22.14 252 ALA B O 1
ATOM 4341 N N . ALA B 1 200 ? 51.507 35.298 45.318 1.00 23.42 253 ALA B N 1
ATOM 4342 C CA . ALA B 1 200 ? 50.734 34.388 44.496 1.00 26.07 253 ALA B CA 1
ATOM 4343 C C . ALA B 1 200 ? 50.855 32.981 45.069 1.00 28.55 253 ALA B C 1
ATOM 4344 O O . ALA B 1 200 ? 49.846 32.338 45.342 1.00 33.38 253 ALA B O 1
ATOM 4346 N N . ARG B 1 201 ? 52.098 32.534 45.282 1.00 29.00 254 ARG B N 1
ATOM 4347 C CA . ARG B 1 201 ? 52.365 31.178 45.733 1.00 29.08 254 ARG B CA 1
ATOM 4348 C C . ARG B 1 201 ? 51.640 30.928 47.052 1.00 23.26 254 ARG B C 1
ATOM 4349 O O . ARG B 1 201 ? 50.968 29.914 47.201 1.00 23.86 254 ARG B O 1
ATOM 4357 N N . ILE B 1 202 ? 51.708 31.892 47.975 1.00 21.20 255 ILE B N 1
ATOM 4358 C CA . ILE B 1 202 ? 51.150 31.685 49.300 1.00 21.05 255 ILE B CA 1
ATOM 4359 C C . ILE B 1 202 ? 49.637 31.524 49.183 1.00 21.09 255 ILE B C 1
ATOM 4360 O O . ILE B 1 202 ? 49.096 30.535 49.674 1.00 20.25 255 ILE B O 1
ATOM 4365 N N . VAL B 1 203 ? 48.964 32.452 48.487 1.00 21.38 256 VAL B N 1
ATOM 4366 C CA . VAL B 1 203 ? 47.508 32.428 48.455 1.00 23.46 256 VAL B CA 1
ATOM 4367 C C . VAL B 1 203 ? 47.057 31.161 47.733 1.00 23.81 256 VAL B C 1
ATOM 4368 O O . VAL B 1 203 ? 46.129 30.492 48.188 1.00 23.95 256 VAL B O 1
ATOM 4372 N N . ALA B 1 204 ? 47.781 30.785 46.670 1.00 22.50 257 ALA B N 1
ATOM 4373 C CA . ALA B 1 204 ? 47.380 29.656 45.841 1.00 25.50 257 ALA B CA 1
ATOM 4374 C C . ALA B 1 204 ? 47.440 28.362 46.645 1.00 26.84 257 ALA B C 1
ATOM 4375 O O . ALA B 1 204 ? 46.517 27.554 46.590 1.00 26.08 257 ALA B O 1
ATOM 4377 N N . LEU B 1 205 ? 48.552 28.159 47.360 1.00 28.82 258 LEU B N 1
ATOM 4378 C CA . LEU B 1 205 ? 48.831 26.876 47.980 1.00 29.27 258 LEU B CA 1
ATOM 4379 C C . LEU B 1 205 ? 48.075 26.759 49.300 1.00 28.85 258 LEU B C 1
ATOM 4380 O O . LEU B 1 205 ? 47.634 25.675 49.672 1.00 31.56 258 LEU B O 1
ATOM 4385 N N . ARG B 1 206 ? 47.899 27.887 49.989 1.00 29.64 259 ARG B N 1
ATOM 4386 C CA . ARG B 1 206 ? 47.177 27.903 51.250 1.00 31.99 259 ARG B CA 1
ATOM 4387 C C . ARG B 1 206 ? 45.683 27.723 50.978 1.00 30.00 259 ARG B C 1
ATOM 4388 O O . ARG B 1 206 ? 44.995 27.082 51.767 1.00 31.81 259 ARG B O 1
ATOM 4396 N N . SER B 1 207 ? 45.204 28.190 49.814 1.00 29.48 260 SER B N 1
ATOM 4397 C CA . SER B 1 207 ? 43.800 28.031 49.454 1.00 28.86 260 SER B CA 1
ATOM 4398 C C . SER B 1 207 ? 43.521 26.600 48.994 1.00 30.48 260 SER B C 1
ATOM 4399 O O . SER B 1 207 ? 42.446 26.072 49.270 1.00 31.49 260 SER B O 1
ATOM 4402 N N . ARG B 1 208 ? 44.499 25.966 48.331 1.00 30.33 261 ARG B N 1
ATOM 4403 C CA . ARG B 1 208 ? 44.329 24.601 47.858 1.00 35.64 261 ARG B CA 1
ATOM 4404 C C . ARG B 1 208 ? 44.419 23.625 49.024 1.00 37.35 261 ARG B C 1
ATOM 4405 O O . ARG B 1 208 ? 43.910 22.510 48.936 1.00 39.87 261 ARG B O 1
ATOM 4413 N N . ALA B 1 209 ? 45.070 24.060 50.107 1.00 37.90 262 ALA B N 1
ATOM 4414 C CA . ALA B 1 209 ? 45.136 23.279 51.331 1.00 37.09 262 ALA B CA 1
ATOM 4415 C C . ALA B 1 209 ? 43.761 23.234 51.996 1.00 38.08 262 ALA B C 1
ATOM 4416 O O . ALA B 1 209 ? 43.425 22.249 52.655 1.00 44.00 262 ALA B O 1
ATOM 4418 N N . TRP B 1 210 ? 42.986 24.313 51.828 1.00 36.72 263 TRP B N 1
ATOM 4419 C CA . TRP B 1 210 ? 41.704 24.452 52.501 1.00 40.87 263 TRP B CA 1
ATOM 4420 C C . TRP B 1 210 ? 40.644 23.574 51.837 1.00 40.37 263 TRP B C 1
ATOM 4421 O O . TRP B 1 210 ? 39.743 23.094 52.519 1.00 50.60 263 TRP B O 1
ATOM 4432 N N . LEU B 1 211 ? 40.764 23.369 50.518 1.00 45.65 264 LEU B N 1
ATOM 4433 C CA . LEU B 1 211 ? 39.854 22.515 49.762 1.00 54.32 264 LEU B CA 1
ATOM 4434 C C . LEU B 1 211 ? 39.539 21.241 50.546 1.00 62.79 264 LEU B C 1
ATOM 4435 O O . LEU B 1 211 ? 38.451 20.679 50.414 1.00 57.39 264 LEU B O 1
ATOM 4440 N N . THR B 1 212 ? 40.508 20.780 51.345 1.00 59.98 265 THR B N 1
ATOM 4441 C CA . THR B 1 212 ? 40.377 19.524 52.065 1.00 65.41 265 THR B CA 1
ATOM 4442 C C . THR B 1 212 ? 39.236 19.617 53.084 1.00 61.07 265 THR B C 1
ATOM 4443 O O . THR B 1 212 ? 38.530 18.634 53.311 1.00 55.13 265 THR B O 1
ATOM 4447 N N . LEU B 1 213 ? 39.052 20.804 53.681 1.00 57.68 266 LEU B N 1
ATOM 4448 C CA . LEU B 1 213 ? 38.133 20.982 54.797 1.00 52.13 266 LEU B CA 1
ATOM 4449 C C . LEU B 1 213 ? 37.025 21.963 54.427 1.00 47.24 266 LEU B C 1
ATOM 4450 O O . LEU B 1 213 ? 36.470 22.618 55.309 1.00 46.17 266 LEU B O 1
ATOM 4455 N N . ALA B 1 214 ? 36.739 22.087 53.125 1.00 46.60 267 ALA B N 1
ATOM 4456 C CA . ALA B 1 214 ? 35.657 22.939 52.653 1.00 46.12 267 ALA B CA 1
ATOM 4457 C C . ALA B 1 214 ? 34.315 22.291 52.986 1.00 44.78 267 ALA B C 1
ATOM 4458 O O . ALA B 1 214 ? 34.051 21.166 52.569 1.00 48.79 267 ALA B O 1
ATOM 4460 N N . GLY B 1 215 ? 33.500 22.985 53.791 1.00 45.29 268 GLY B N 1
ATOM 4461 C CA . GLY B 1 215 ? 32.175 22.506 54.160 1.00 42.40 268 GLY B CA 1
ATOM 4462 C C . GLY B 1 215 ? 32.185 21.640 55.422 1.00 40.94 268 GLY B C 1
ATOM 4463 O O . GLY B 1 215 ? 31.173 21.035 55.756 1.00 40.99 268 GLY B O 1
ATOM 4464 N N . LYS B 1 216 ? 33.329 21.576 56.119 1.00 40.79 269 LYS B N 1
ATOM 4465 C CA . LYS B 1 216 ? 33.414 20.881 57.397 1.00 40.02 269 LYS B CA 1
ATOM 4466 C C . LYS B 1 216 ? 33.481 21.904 58.526 1.00 33.94 269 LYS B C 1
ATOM 4467 O O . LYS B 1 216 ? 33.595 21.551 59.692 1.00 30.80 269 LYS B O 1
ATOM 4473 N N . GLY B 1 217 ? 33.419 23.183 58.160 1.00 33.35 270 GLY B N 1
ATOM 4474 C CA . GLY B 1 217 ? 33.339 24.252 59.138 1.00 33.92 270 GLY B CA 1
ATOM 4475 C C . GLY B 1 217 ? 32.913 25.564 58.490 1.00 31.58 270 GLY B C 1
ATOM 4476 O O . GLY B 1 217 ? 32.617 25.611 57.299 1.00 30.08 270 GLY B O 1
ATOM 4477 N N . GLY B 1 218 ? 32.887 26.616 59.307 1.00 32.19 271 GLY B N 1
ATOM 4478 C CA . GLY B 1 218 ? 32.535 27.948 58.854 1.00 32.55 271 GLY B CA 1
ATOM 4479 C C . GLY B 1 218 ? 32.966 28.997 59.874 1.00 30.88 271 GLY B C 1
ATOM 4480 O O . GLY B 1 218 ? 33.737 28.693 60.784 1.00 31.30 271 GLY B O 1
ATOM 4481 N N . MET B 1 219 ? 32.400 30.201 59.734 1.00 29.73 272 MET B N 1
ATOM 4482 C CA . MET B 1 219 ? 32.739 31.338 60.571 1.00 29.42 272 MET B CA 1
ATOM 4483 C C . MET B 1 219 ? 31.481 32.186 60.756 1.00 26.72 272 MET B C 1
ATOM 4484 O O . MET B 1 219 ? 30.682 32.310 59.833 1.00 24.90 272 MET B O 1
ATOM 4489 N N . ALA B 1 220 ? 31.341 32.816 61.926 1.00 24.62 273 ALA B N 1
ATOM 4490 C CA . ALA B 1 220 ? 30.244 33.737 62.154 1.00 26.62 273 ALA B CA 1
ATOM 4491 C C . ALA B 1 220 ? 30.764 35.026 62.781 1.00 29.66 273 ALA B C 1
ATOM 4492 O O . ALA B 1 220 ? 31.677 34.993 63.601 1.00 30.20 273 ALA B O 1
ATOM 4494 N N . ALA B 1 221 ? 30.133 36.148 62.416 1.00 30.86 274 ALA B N 1
ATOM 4495 C CA . ALA B 1 221 ? 30.267 37.390 63.154 1.00 30.95 274 ALA B CA 1
ATOM 4496 C C . ALA B 1 221 ? 29.293 37.379 64.327 1.00 34.91 274 ALA B C 1
ATOM 4497 O O . ALA B 1 221 ? 28.134 37.009 64.158 1.00 34.91 274 ALA B O 1
ATOM 4499 N N . VAL B 1 222 ? 29.780 37.780 65.509 1.00 36.05 275 VAL B N 1
ATOM 4500 C CA . VAL B 1 222 ? 28.928 37.979 66.672 1.00 36.84 275 VAL B CA 1
ATOM 4501 C C . VAL B 1 222 ? 29.204 39.368 67.239 1.00 38.65 275 VAL B C 1
ATOM 4502 O O . VAL B 1 222 ? 30.343 39.820 67.227 1.00 46.82 275 VAL B O 1
ATOM 4506 N N . SER B 1 223 ? 28.162 40.046 67.733 1.00 38.66 276 SER B N 1
ATOM 4507 C CA . SER B 1 223 ? 28.333 41.314 68.428 1.00 36.35 276 SER B CA 1
ATOM 4508 C C . SER B 1 223 ? 28.437 41.084 69.935 1.00 39.05 276 SER B C 1
ATOM 4509 O O . SER B 1 223 ? 27.510 41.388 70.682 1.00 42.42 276 SER B O 1
ATOM 4512 N N . LEU B 1 224 ? 29.566 40.515 70.360 1.00 40.74 277 LEU B N 1
ATOM 4513 C CA . LEU B 1 224 ? 29.948 40.459 71.763 1.00 45.65 277 LEU B CA 1
ATOM 4514 C C . LEU B 1 224 ? 31.410 40.886 71.871 1.00 44.19 277 LEU B C 1
ATOM 4515 O O . LEU B 1 224 ? 32.166 40.706 70.922 1.00 40.15 277 LEU B O 1
ATOM 4520 N N . PRO B 1 225 ? 31.859 41.454 73.016 1.00 47.14 278 PRO B N 1
ATOM 4521 C CA . PRO B 1 225 ? 33.288 41.643 73.281 1.00 45.93 278 PRO B CA 1
ATOM 4522 C C . PRO B 1 225 ? 34.042 40.319 73.297 1.00 43.78 278 PRO B C 1
ATOM 4523 O O . PRO B 1 225 ? 33.454 39.285 73.598 1.00 47.44 278 PRO B O 1
ATOM 4527 N N . GLU B 1 226 ? 35.360 40.376 73.075 1.00 45.04 279 GLU B N 1
ATOM 4528 C CA . GLU B 1 226 ? 36.174 39.173 73.016 1.00 46.48 279 GLU B CA 1
ATOM 4529 C C . GLU B 1 226 ? 35.917 38.307 74.249 1.00 50.25 279 GLU B C 1
ATOM 4530 O O . GLU B 1 226 ? 35.703 37.103 74.126 1.00 47.20 279 GLU B O 1
ATOM 4536 N N . ALA B 1 227 ? 35.891 38.939 75.429 1.00 57.13 280 ALA B N 1
ATOM 4537 C CA . ALA B 1 227 ? 35.884 38.231 76.701 1.00 53.53 280 ALA B CA 1
ATOM 4538 C C . ALA B 1 227 ? 34.557 37.503 76.901 1.00 54.97 280 ALA B C 1
ATOM 4539 O O . ALA B 1 227 ? 34.525 36.415 77.471 1.00 58.68 280 ALA B O 1
ATOM 4541 N N . ARG B 1 228 ? 33.463 38.112 76.434 1.00 55.19 281 ARG B N 1
ATOM 4542 C CA . ARG B 1 228 ? 32.139 37.547 76.637 1.00 57.53 281 ARG B CA 1
ATOM 4543 C C . ARG B 1 228 ? 31.920 36.385 75.667 1.00 53.38 281 ARG B C 1
ATOM 4544 O O . ARG B 1 228 ? 31.292 35.396 76.035 1.00 63.89 281 ARG B O 1
ATOM 4552 N N . LEU B 1 229 ? 32.533 36.451 74.476 1.00 47.34 282 LEU B N 1
ATOM 4553 C CA . LEU B 1 229 ? 32.445 35.366 73.505 1.00 41.74 282 LEU B CA 1
ATOM 4554 C C . LEU B 1 229 ? 33.285 34.179 73.971 1.00 42.17 282 LEU B C 1
ATOM 4555 O O . LEU B 1 229 ? 32.926 33.030 73.731 1.00 42.95 282 LEU B O 1
ATOM 4560 N N . ARG B 1 230 ? 34.431 34.464 74.596 1.00 44.98 283 ARG B N 1
ATOM 4561 C CA . ARG B 1 230 ? 35.309 33.422 75.098 1.00 45.62 283 ARG B CA 1
ATOM 4562 C C . ARG B 1 230 ? 34.599 32.652 76.208 1.00 47.09 283 ARG B C 1
ATOM 4563 O O . ARG B 1 230 ? 34.803 31.450 76.348 1.00 47.02 283 ARG B O 1
ATOM 4571 N N . GLU B 1 231 ? 33.771 33.355 76.991 1.00 53.61 284 GLU B N 1
ATOM 4572 C CA . GLU B 1 231 ? 32.991 32.739 78.055 1.00 57.30 284 GLU B CA 1
ATOM 4573 C C . GLU B 1 231 ? 31.975 31.764 77.459 1.00 58.51 284 GLU B C 1
ATOM 4574 O O . GLU B 1 231 ? 31.595 30.789 78.105 1.00 59.48 284 GLU B O 1
ATOM 4580 N N . ARG B 1 232 ? 31.529 32.044 76.228 1.00 51.97 285 ARG B N 1
ATOM 4581 C CA . ARG B 1 232 ? 30.356 31.397 75.667 1.00 54.67 285 ARG B CA 1
ATOM 4582 C C . ARG B 1 232 ? 30.748 30.191 74.815 1.00 51.06 285 ARG B C 1
ATOM 4583 O O . ARG B 1 232 ? 29.891 29.382 74.461 1.00 48.41 285 ARG B O 1
ATOM 4591 N N . ILE B 1 233 ? 32.030 30.106 74.437 1.00 54.13 286 ILE B N 1
ATOM 4592 C CA . ILE B 1 233 ? 32.499 29.037 73.568 1.00 48.08 286 ILE B CA 1
ATOM 4593 C C . ILE B 1 233 ? 33.402 28.085 74.351 1.00 48.47 286 ILE B C 1
ATOM 4594 O O . ILE B 1 233 ? 33.906 27.125 73.780 1.00 57.10 286 ILE B O 1
ATOM 4599 N N . GLU B 1 234 ? 33.581 28.332 75.657 1.00 49.58 287 GLU B N 1
ATOM 4600 C CA . GLU B 1 234 ? 34.411 27.470 76.488 1.00 49.62 287 GLU B CA 1
ATOM 4601 C C . GLU B 1 234 ? 33.878 26.040 76.454 1.00 46.58 287 GLU B C 1
ATOM 4602 O O . GLU B 1 234 ? 34.658 25.093 76.454 1.00 47.14 287 GLU B O 1
ATOM 4608 N N . ARG B 1 235 ? 32.550 25.885 76.445 1.00 48.48 288 ARG B N 1
ATOM 4609 C CA . ARG B 1 235 ? 31.946 24.572 76.615 1.00 51.03 288 ARG B CA 1
ATOM 4610 C C . ARG B 1 235 ? 32.042 23.774 75.316 1.00 47.98 288 ARG B C 1
ATOM 4611 O O . ARG B 1 235 ? 31.753 22.580 75.300 1.00 50.15 288 ARG B O 1
ATOM 4619 N N . PHE B 1 236 ? 32.486 24.422 74.236 1.00 47.74 289 PHE B N 1
ATOM 4620 C CA . PHE B 1 236 ? 32.633 23.740 72.960 1.00 47.98 289 PHE B CA 1
ATOM 4621 C C . PHE B 1 236 ? 34.064 23.243 72.787 1.00 47.44 289 PHE B C 1
ATOM 4622 O O . PHE B 1 236 ? 34.356 22.534 71.828 1.00 45.40 289 PHE B O 1
ATOM 4630 N N . GLY B 1 237 ? 34.945 23.618 73.721 1.00 46.22 290 GLY B N 1
ATOM 4631 C CA . GLY B 1 237 ? 36.343 23.227 73.664 1.00 47.82 290 GLY B CA 1
ATOM 4632 C C . GLY B 1 237 ? 36.974 23.574 72.318 1.00 48.06 290 GLY B C 1
ATOM 4633 O O . GLY B 1 237 ? 36.770 24.666 71.793 1.00 45.27 290 GLY B O 1
ATOM 4634 N N . GLN B 1 238 ? 37.695 22.607 71.743 1.00 48.95 291 GLN B N 1
ATOM 4635 C CA . GLN B 1 238 ? 38.456 22.839 70.528 1.00 50.75 291 GLN B CA 1
ATOM 4636 C C . GLN B 1 238 ? 37.510 23.016 69.339 1.00 45.46 291 GLN B C 1
ATOM 4637 O O . GLN B 1 238 ? 37.961 23.338 68.244 1.00 50.68 291 GLN B O 1
ATOM 4643 N N . ARG B 1 239 ? 36.198 22.846 69.551 1.00 42.91 292 ARG B N 1
ATOM 4644 C CA . ARG B 1 239 ? 35.258 22.768 68.441 1.00 41.52 292 ARG B CA 1
ATOM 4645 C C . ARG B 1 239 ? 35.027 24.153 67.841 1.00 37.62 292 ARG B C 1
ATOM 4646 O O . ARG B 1 239 ? 34.833 24.269 66.637 1.00 35.05 292 ARG B O 1
ATOM 4654 N N . LEU B 1 240 ? 35.010 25.188 68.690 1.00 37.49 293 LEU B N 1
ATOM 4655 C CA . LEU B 1 240 ? 34.915 26.568 68.235 1.00 38.25 293 LEU B CA 1
ATOM 4656 C C . LEU B 1 240 ? 36.143 27.344 68.704 1.00 37.25 293 LEU B C 1
ATOM 4657 O O . LEU B 1 240 ? 36.804 26.939 69.657 1.00 37.31 293 LEU B O 1
ATOM 4662 N N . SER B 1 241 ? 36.444 28.462 68.030 1.00 35.80 294 SER B N 1
ATOM 4663 C CA . SER B 1 241 ? 37.549 29.316 68.439 1.00 35.41 294 SER B CA 1
ATOM 4664 C C . SER B 1 241 ? 37.223 30.776 68.137 1.00 32.25 294 SER B C 1
ATOM 4665 O O . SER B 1 241 ? 36.399 31.063 67.274 1.00 34.43 294 SER B O 1
ATOM 4668 N N . VAL B 1 242 ? 37.899 31.695 68.830 1.00 30.88 295 VAL B N 1
ATOM 4669 C CA . VAL B 1 242 ? 37.870 33.103 68.459 1.00 32.15 295 VAL B CA 1
ATOM 4670 C C . VAL B 1 242 ? 38.652 33.272 67.161 1.00 31.64 295 VAL B C 1
ATOM 4671 O O . VAL B 1 242 ? 39.808 32.867 67.088 1.00 37.06 295 VAL B O 1
ATOM 4675 N N . ALA B 1 243 ? 38.001 33.851 66.144 1.00 31.23 296 ALA B N 1
ATOM 4676 C CA . ALA B 1 243 ? 38.548 33.907 64.797 1.00 30.47 296 ALA B CA 1
ATOM 4677 C C . ALA B 1 243 ? 39.067 35.310 64.499 1.00 30.65 296 ALA B C 1
ATOM 4678 O O . ALA B 1 243 ? 39.909 35.486 63.616 1.00 29.60 296 ALA B O 1
ATOM 4680 N N . ALA B 1 244 ? 38.473 36.300 65.178 1.00 30.26 297 ALA B N 1
ATOM 4681 C CA . ALA B 1 244 ? 38.845 37.698 65.030 1.00 31.61 297 ALA B CA 1
ATOM 4682 C C . ALA B 1 244 ? 38.230 38.521 66.162 1.00 34.73 297 ALA B C 1
ATOM 4683 O O . ALA B 1 244 ? 37.087 38.299 66.562 1.00 37.61 297 ALA B O 1
ATOM 4685 N N . VAL B 1 245 ? 39.021 39.469 66.671 1.00 37.32 298 VAL B N 1
ATOM 4686 C CA . VAL B 1 245 ? 38.561 40.517 67.567 1.00 36.41 298 VAL B CA 1
ATOM 4687 C C . VAL B 1 245 ? 38.597 41.819 66.775 1.00 34.63 298 VAL B C 1
ATOM 4688 O O . VAL B 1 245 ? 39.684 42.310 66.496 1.00 40.77 298 VAL B O 1
ATOM 4692 N N . ASN B 1 246 ? 37.442 42.309 66.313 1.00 32.43 299 ASN B N 1
ATOM 4693 C CA . ASN B 1 246 ? 37.430 43.343 65.289 1.00 31.78 299 ASN B CA 1
ATOM 4694 C C . ASN B 1 246 ? 37.103 44.711 65.881 1.00 34.18 299 ASN B C 1
ATOM 4695 O O . ASN B 1 246 ? 37.349 45.727 65.236 1.00 41.23 299 ASN B O 1
ATOM 4700 N N . SER B 1 247 ? 36.537 44.728 67.092 1.00 39.20 300 SER B N 1
ATOM 4701 C CA . SER B 1 247 ? 36.091 45.957 67.730 1.00 42.57 300 SER B CA 1
ATOM 4702 C C . SER B 1 247 ? 35.838 45.678 69.206 1.00 43.06 300 SER B C 1
ATOM 4703 O O . SER B 1 247 ? 35.776 44.525 69.621 1.00 44.24 300 SER B O 1
ATOM 4706 N N . PRO B 1 248 ? 35.627 46.722 70.032 1.00 43.00 301 PRO B N 1
ATOM 4707 C CA . PRO B 1 248 ? 35.275 46.530 71.437 1.00 42.76 301 PRO B CA 1
ATOM 4708 C C . PRO B 1 248 ? 34.038 45.658 71.668 1.00 40.73 301 PRO B C 1
ATOM 4709 O O . PRO B 1 248 ? 34.001 44.901 72.631 1.00 43.50 301 PRO B O 1
ATOM 4713 N N . GLY B 1 249 ? 33.063 45.689 70.754 1.00 37.48 302 GLY B N 1
ATOM 4714 C CA . GLY B 1 249 ? 31.903 44.819 70.882 1.00 39.80 302 GLY B CA 1
ATOM 4715 C C . GLY B 1 249 ? 31.656 43.952 69.646 1.00 43.10 302 GLY B C 1
ATOM 4716 O O . GLY B 1 249 ? 30.549 43.452 69.454 1.00 40.34 302 GLY B O 1
ATOM 4717 N N . THR B 1 250 ? 32.697 43.745 68.831 1.00 45.41 303 THR B N 1
ATOM 4718 C CA . THR B 1 250 ? 32.573 42.971 67.606 1.00 40.44 303 THR B CA 1
ATOM 4719 C C . THR B 1 250 ? 33.683 41.926 67.564 1.00 36.26 303 THR B C 1
ATOM 4720 O O . THR B 1 250 ? 34.847 42.249 67.763 1.00 37.27 303 THR B O 1
ATOM 4724 N N . ALA B 1 251 ? 33.299 40.667 67.332 1.00 34.63 304 ALA B N 1
ATOM 4725 C CA . ALA B 1 251 ? 34.246 39.570 67.215 1.00 32.67 304 ALA B CA 1
ATOM 4726 C C . ALA B 1 251 ? 33.765 38.581 66.152 1.00 30.15 304 ALA B C 1
ATOM 4727 O O . ALA B 1 251 ? 32.722 38.785 65.534 1.00 25.11 304 ALA B O 1
ATOM 4729 N N . ALA B 1 252 ? 34.581 37.550 65.890 1.00 28.98 305 ALA B N 1
ATOM 4730 C CA . ALA B 1 252 ? 34.185 36.480 64.990 1.00 29.62 305 ALA B CA 1
ATOM 4731 C C . ALA B 1 252 ? 34.573 35.136 65.592 1.00 28.19 305 ALA B C 1
ATOM 4732 O O . ALA B 1 252 ? 35.472 35.073 66.428 1.00 26.70 305 ALA B O 1
ATOM 4734 N N . VAL B 1 253 ? 33.875 34.084 65.141 1.00 27.04 306 VAL B N 1
ATOM 4735 C CA . VAL B 1 253 ? 33.999 32.747 65.699 1.00 29.16 306 VAL B CA 1
ATOM 4736 C C . VAL B 1 253 ? 34.006 31.734 64.553 1.00 27.70 306 VAL B C 1
ATOM 4737 O O . VAL B 1 253 ? 33.299 31.909 63.568 1.00 28.74 306 VAL B O 1
ATOM 4741 N N . ALA B 1 254 ? 34.868 30.713 64.661 1.00 30.05 307 ALA B N 1
ATOM 4742 C CA . ALA B 1 254 ? 35.031 29.713 63.617 1.00 26.97 307 ALA B CA 1
ATOM 4743 C C . ALA B 1 254 ? 35.084 28.331 64.248 1.00 26.44 307 ALA B C 1
ATOM 4744 O O . ALA B 1 254 ? 35.424 28.203 65.420 1.00 26.50 307 ALA B O 1
ATOM 4746 N N . GLY B 1 255 ? 34.837 27.308 63.422 1.00 28.05 308 GLY B N 1
ATOM 4747 C CA . GLY B 1 255 ? 34.947 25.922 63.848 1.00 28.84 308 GLY B CA 1
ATOM 4748 C C . GLY B 1 255 ? 33.828 25.059 63.268 1.00 30.55 308 GLY B C 1
ATOM 4749 O O . GLY B 1 255 ? 33.384 25.283 62.142 1.00 26.77 308 GLY B O 1
ATOM 4750 N N . ASP B 1 256 ? 33.394 24.059 64.046 1.00 33.34 309 ASP B N 1
ATOM 4751 C CA . ASP B 1 256 ? 32.600 22.962 63.514 1.00 37.11 309 ASP B CA 1
ATOM 4752 C C . ASP B 1 256 ? 31.205 23.491 63.191 1.00 34.95 309 ASP B C 1
ATOM 4753 O O . ASP B 1 256 ? 30.704 24.368 63.888 1.00 33.30 309 ASP B O 1
ATOM 4758 N N . VAL B 1 257 ? 30.629 23.014 62.079 1.00 34.93 310 VAL B N 1
ATOM 4759 C CA . VAL B 1 257 ? 29.377 23.547 61.562 1.00 35.29 310 VAL B CA 1
ATOM 4760 C C . VAL B 1 257 ? 28.285 23.397 62.620 1.00 34.81 310 VAL B C 1
ATOM 4761 O O . VAL B 1 257 ? 27.471 24.300 62.805 1.00 33.91 310 VAL B O 1
ATOM 4765 N N . ASP B 1 258 ? 28.266 22.242 63.294 1.00 37.79 311 ASP B N 1
ATOM 4766 C CA . ASP B 1 258 ? 27.203 21.909 64.229 1.00 42.45 311 ASP B CA 1
ATOM 4767 C C . ASP B 1 258 ? 27.350 22.769 65.482 1.00 38.65 311 ASP B C 1
ATOM 4768 O O . ASP B 1 258 ? 26.356 23.246 66.028 1.00 37.80 311 ASP B O 1
ATOM 4773 N N . ALA B 1 259 ? 28.601 23.061 65.852 1.00 37.55 312 ALA B N 1
ATOM 4774 C CA . ALA B 1 259 ? 28.896 23.823 67.054 1.00 36.01 312 ALA B CA 1
ATOM 4775 C C . ALA B 1 259 ? 28.553 25.301 66.853 1.00 34.88 312 ALA B C 1
ATOM 4776 O O . ALA B 1 259 ? 28.091 25.960 67.782 1.00 36.79 312 ALA B O 1
ATOM 4778 N N . LEU B 1 260 ? 28.760 25.815 65.636 1.00 32.81 313 LEU B N 1
ATOM 4779 C CA . LEU B 1 260 ? 28.348 27.170 65.300 1.00 36.33 313 LEU B CA 1
ATOM 4780 C C . LEU B 1 260 ? 26.825 27.259 65.322 1.00 37.32 313 LEU B C 1
ATOM 4781 O O . LEU B 1 260 ? 26.271 28.268 65.749 1.00 41.26 313 LEU B O 1
ATOM 4786 N N . ARG B 1 261 ? 26.195 26.266 64.688 1.00 36.23 314 ARG B N 1
ATOM 4787 C CA . ARG B 1 261 ? 24.721 26.197 64.568 1.00 40.67 314 ARG B CA 1
ATOM 4788 C C . ARG B 1 261 ? 24.115 26.352 65.976 1.00 43.48 314 ARG B C 1
ATOM 4789 O O . ARG B 1 261 ? 23.186 27.163 66.101 1.00 39.52 314 ARG B O 1
ATOM 4797 N N . GLU B 1 262 ? 24.627 25.642 66.997 1.00 42.75 315 GLU B N 1
ATOM 4798 C CA . GLU B 1 262 ? 24.134 25.704 68.366 1.00 45.31 315 GLU B CA 1
ATOM 4799 C C . GLU B 1 262 ? 24.371 27.091 68.954 1.00 45.10 315 GLU B C 1
ATOM 4800 O O . GLU B 1 262 ? 23.457 27.685 69.515 1.00 48.76 315 GLU B O 1
ATOM 4806 N N . LEU B 1 263 ? 25.626 27.553 68.910 1.00 41.59 316 LEU B N 1
ATOM 4807 C CA . LEU B 1 263 ? 25.993 28.821 69.519 1.00 41.10 316 LEU B CA 1
ATOM 4808 C C . LEU B 1 263 ? 25.127 29.943 68.949 1.00 39.47 316 LEU B C 1
ATOM 4809 O O . LEU B 1 263 ? 24.580 30.746 69.700 1.00 44.36 316 LEU B O 1
ATOM 4814 N N . LEU B 1 264 ? 25.001 29.998 67.619 1.00 37.56 317 LEU B N 1
ATOM 4815 C CA . LEU B 1 264 ? 24.272 31.083 66.980 1.00 39.94 317 LEU B CA 1
ATOM 4816 C C . LEU B 1 264 ? 22.793 31.043 67.372 1.00 42.12 317 LEU B C 1
ATOM 4817 O O . LEU B 1 264 ? 22.154 32.086 67.491 1.00 44.26 317 LEU B O 1
ATOM 4822 N N . ALA B 1 265 ? 22.272 29.841 67.640 1.00 39.59 318 ALA B N 1
ATOM 4823 C CA . ALA B 1 265 ? 20.917 29.685 68.144 1.00 41.06 318 ALA B CA 1
ATOM 4824 C C . ALA B 1 265 ? 20.817 30.248 69.560 1.00 41.96 318 ALA B C 1
ATOM 4825 O O . ALA B 1 265 ? 19.871 30.969 69.880 1.00 42.73 318 ALA B O 1
ATOM 4827 N N . GLU B 1 266 ? 21.813 29.918 70.396 1.00 42.21 319 GLU B N 1
ATOM 4828 C CA . GLU B 1 266 ? 21.851 30.377 71.775 1.00 43.23 319 GLU B CA 1
ATOM 4829 C C . GLU B 1 266 ? 21.911 31.900 71.793 1.00 45.22 319 GLU B C 1
ATOM 4830 O O . GLU B 1 266 ? 21.236 32.535 72.603 1.00 49.69 319 GLU B O 1
ATOM 4836 N N . LEU B 1 267 ? 22.652 32.470 70.835 1.00 43.90 320 LEU B N 1
ATOM 4837 C CA . LEU B 1 267 ? 22.900 33.902 70.805 1.00 45.24 320 LEU B CA 1
ATOM 4838 C C . LEU B 1 267 ? 21.673 34.651 70.286 1.00 45.31 320 LEU B C 1
ATOM 4839 O O . LEU B 1 267 ? 21.305 35.687 70.840 1.00 44.15 320 LEU B O 1
ATOM 4844 N N . THR B 1 268 ? 21.059 34.150 69.207 1.00 44.35 321 THR B N 1
ATOM 4845 C CA . THR B 1 268 ? 19.945 34.853 68.588 1.00 48.61 321 THR B CA 1
ATOM 4846 C C . THR B 1 268 ? 18.750 34.875 69.540 1.00 51.67 321 THR B C 1
ATOM 4847 O O . THR B 1 268 ? 18.058 35.887 69.644 1.00 49.10 321 THR B O 1
ATOM 4851 N N . ALA B 1 269 ? 18.557 33.770 70.273 1.00 52.23 322 ALA B N 1
ATOM 4852 C CA . ALA B 1 269 ? 17.481 33.652 71.243 1.00 49.07 322 ALA B CA 1
ATOM 4853 C C . ALA B 1 269 ? 17.673 34.653 72.383 1.00 50.10 322 ALA B C 1
ATOM 4854 O O . ALA B 1 269 ? 16.702 35.078 72.999 1.00 59.58 322 ALA B O 1
ATOM 4856 N N . GLU B 1 270 ? 18.927 34.991 72.697 1.00 49.00 323 GLU B N 1
ATOM 4857 C CA . GLU B 1 270 ? 19.216 35.967 73.736 1.00 48.69 323 GLU B CA 1
ATOM 4858 C C . GLU B 1 270 ? 19.276 37.368 73.130 1.00 46.52 323 GLU B C 1
ATOM 4859 O O . GLU B 1 270 ? 19.653 38.324 73.804 1.00 51.50 323 GLU B O 1
ATOM 4865 N N . GLY B 1 271 ? 18.948 37.470 71.839 1.00 42.93 324 GLY B N 1
ATOM 4866 C CA . GLY B 1 271 ? 18.830 38.755 71.171 1.00 43.81 324 GLY B CA 1
ATOM 4867 C C . GLY B 1 271 ? 20.185 39.394 70.872 1.00 43.76 324 GLY B C 1
ATOM 4868 O O . GLY B 1 271 ? 20.278 40.612 70.731 1.00 41.25 324 GLY B O 1
ATOM 4869 N N . ILE B 1 272 ? 21.228 38.561 70.767 1.00 46.73 325 ILE B N 1
ATOM 4870 C CA . ILE B 1 272 ? 22.553 39.023 70.381 1.00 45.90 325 ILE B CA 1
ATOM 4871 C C . ILE B 1 272 ? 22.741 38.794 68.883 1.00 38.65 325 ILE B C 1
ATOM 4872 O O . ILE B 1 272 ? 22.483 37.703 68.390 1.00 38.25 325 ILE B O 1
ATOM 4877 N N . ARG B 1 273 ? 23.201 39.832 68.174 1.00 37.51 326 ARG B N 1
ATOM 4878 C CA . ARG B 1 273 ? 23.407 39.761 66.737 1.00 40.56 326 ARG B CA 1
ATOM 4879 C C . ARG B 1 273 ? 24.563 38.808 66.442 1.00 40.42 326 ARG B C 1
ATOM 4880 O O . ARG B 1 273 ? 25.696 39.037 66.867 1.00 42.06 326 ARG B O 1
ATOM 4888 N N . ALA B 1 274 ? 24.245 37.730 65.720 1.00 39.02 327 ALA B N 1
ATOM 4889 C CA . ALA B 1 274 ? 25.213 36.716 65.337 1.00 39.29 327 ALA B CA 1
ATOM 4890 C C . ALA B 1 274 ? 24.771 36.086 64.020 1.00 39.69 327 ALA B C 1
ATOM 4891 O O . ALA B 1 274 ? 23.696 35.500 63.939 1.00 48.83 327 ALA B O 1
ATOM 4893 N N . LYS B 1 275 ? 25.578 36.279 62.975 1.00 35.12 328 LYS B N 1
ATOM 4894 C CA . LYS B 1 275 ? 25.228 35.853 61.633 1.00 31.06 328 LYS B CA 1
ATOM 4895 C C . LYS B 1 275 ? 26.383 35.025 61.093 1.00 28.57 328 LYS B C 1
ATOM 4896 O O . LYS B 1 275 ? 27.542 35.356 61.335 1.00 32.25 328 LYS B O 1
ATOM 4902 N N . PRO B 1 276 ? 26.119 33.947 60.324 1.00 26.75 329 PRO B N 1
ATOM 4903 C CA . PRO B 1 276 ? 27.162 33.323 59.515 1.00 24.37 329 PRO B CA 1
ATOM 4904 C C . PRO B 1 276 ? 27.781 34.366 58.590 1.00 24.61 329 PRO B C 1
ATOM 4905 O O . PRO B 1 276 ? 27.117 35.313 58.174 1.00 25.19 329 PRO B O 1
ATOM 4909 N N . ILE B 1 277 ? 29.090 34.259 58.372 1.00 24.47 330 ILE B N 1
ATOM 4910 C CA . ILE B 1 277 ? 29.736 35.068 57.360 1.00 24.21 330 ILE B CA 1
ATOM 4911 C C . ILE B 1 277 ? 29.524 34.388 56.012 1.00 25.60 330 ILE B C 1
ATOM 4912 O O . ILE B 1 277 ? 29.980 33.267 55.789 1.00 24.16 330 ILE B O 1
ATOM 4917 N N . PRO B 1 278 ? 28.738 34.998 55.101 1.00 27.40 331 PRO B N 1
ATOM 4918 C CA . PRO B 1 278 ? 28.407 34.345 53.838 1.00 28.44 331 PRO B CA 1
ATOM 4919 C C . PRO B 1 278 ? 29.623 34.334 52.917 1.00 27.25 331 PRO B C 1
ATOM 4920 O O . PRO B 1 278 ? 30.492 35.190 53.023 1.00 31.29 331 PRO B O 1
ATOM 4924 N N . GLY B 1 279 ? 29.722 33.296 52.087 1.00 29.43 332 GLY B N 1
ATOM 4925 C CA . GLY B 1 279 ? 30.828 33.152 51.157 1.00 30.77 332 GLY B CA 1
ATOM 4926 C C . GLY B 1 279 ? 32.076 32.575 51.817 1.00 30.42 332 GLY B C 1
ATOM 4927 O O . GLY B 1 279 ? 33.175 32.772 51.307 1.00 37.72 332 GLY B O 1
ATOM 4928 N N . VAL B 1 280 ? 31.889 31.867 52.941 1.00 29.55 333 VAL B N 1
ATOM 4929 C CA . VAL B 1 280 ? 32.964 31.187 53.649 1.00 28.89 333 VAL B CA 1
ATOM 4930 C C . VAL B 1 280 ? 32.491 29.797 54.072 1.00 32.20 333 VAL B C 1
ATOM 4931 O O . VAL B 1 280 ? 31.662 29.686 54.975 1.00 32.79 333 VAL B O 1
ATOM 4935 N N . ASP B 1 281 ? 33.175 28.762 53.562 1.00 32.75 334 ASP B N 1
ATOM 4936 C CA . ASP B 1 281 ? 32.827 27.370 53.822 1.00 32.27 334 ASP B CA 1
ATOM 4937 C C . ASP B 1 281 ? 33.965 26.659 54.562 1.00 30.02 334 ASP B C 1
ATOM 4938 O O . ASP B 1 281 ? 34.069 25.437 54.505 1.00 27.08 334 ASP B O 1
ATOM 4943 N N . THR B 1 282 ? 34.796 27.429 55.276 1.00 30.85 335 THR B N 1
ATOM 4944 C CA . THR B 1 282 ? 35.981 26.909 55.950 1.00 28.85 335 THR B CA 1
ATOM 4945 C C . THR B 1 282 ? 36.119 27.587 57.309 1.00 27.32 335 THR B C 1
ATOM 4946 O O . THR B 1 282 ? 35.759 28.749 57.460 1.00 26.70 335 THR B O 1
ATOM 4950 N N . ALA B 1 283 ? 36.659 26.851 58.283 1.00 29.01 336 ALA B N 1
ATOM 4951 C CA . ALA B 1 283 ? 36.783 27.336 59.647 1.00 31.75 336 ALA B CA 1
ATOM 4952 C C . ALA B 1 283 ? 38.199 27.851 59.862 1.00 34.13 336 ALA B C 1
ATOM 4953 O O . ALA B 1 283 ? 39.027 27.175 60.473 1.00 37.02 336 ALA B O 1
ATOM 4955 N N . GLY B 1 284 ? 38.493 29.003 59.255 1.00 34.30 337 GLY B N 1
ATOM 4956 C CA . GLY B 1 284 ? 39.777 29.650 59.452 1.00 35.07 337 GLY B CA 1
ATOM 4957 C C . GLY B 1 284 ? 39.933 30.111 60.897 1.00 36.17 337 GLY B C 1
ATOM 4958 O O . GLY B 1 284 ? 38.951 30.480 61.538 1.00 38.99 337 GLY B O 1
ATOM 4959 N N . HIS B 1 285 ? 41.166 30.058 61.407 1.00 33.86 338 HIS B N 1
ATOM 4960 C CA . HIS B 1 285 ? 41.446 30.541 62.746 1.00 33.93 338 HIS B CA 1
ATOM 4961 C C . HIS B 1 285 ? 40.768 29.600 63.736 1.00 31.90 338 HIS B C 1
ATOM 4962 O O . HIS B 1 285 ? 40.135 30.036 64.695 1.00 39.21 338 HIS B O 1
ATOM 4969 N N . SER B 1 286 ? 40.910 28.300 63.474 1.00 28.25 339 SER B N 1
ATOM 4970 C CA . SER B 1 286 ? 40.360 27.270 64.339 1.00 27.57 339 SER B CA 1
ATOM 4971 C C . SER B 1 286 ? 41.332 26.100 64.380 1.00 27.40 339 SER B C 1
ATOM 4972 O O . SER B 1 286 ? 42.308 26.080 63.641 1.00 26.04 339 SER B O 1
ATOM 4975 N N . ALA B 1 287 ? 40.992 25.079 65.166 1.00 32.81 340 ALA B N 1
ATOM 4976 C CA . ALA B 1 287 ? 41.870 23.934 65.332 1.00 34.46 340 ALA B CA 1
ATOM 4977 C C . ALA B 1 287 ? 41.796 23.038 64.099 1.00 33.23 340 ALA B C 1
ATOM 4978 O O . ALA B 1 287 ? 42.652 22.177 63.914 1.00 39.10 340 ALA B O 1
ATOM 4980 N N . GLN B 1 288 ? 40.816 23.289 63.226 1.00 31.06 341 GLN B N 1
ATOM 4981 C CA . GLN B 1 288 ? 40.746 22.583 61.957 1.00 32.80 341 GLN B CA 1
ATOM 4982 C C . GLN B 1 288 ? 42.035 22.835 61.174 1.00 33.97 341 GLN B C 1
ATOM 4983 O O . GLN B 1 288 ? 42.437 22.003 60.365 1.00 37.28 341 GLN B O 1
ATOM 4989 N N . VAL B 1 289 ? 42.727 23.937 61.492 1.00 33.98 342 VAL B N 1
ATOM 4990 C CA . VAL B 1 289 ? 43.900 24.358 60.738 1.00 33.62 342 VAL B CA 1
ATOM 4991 C C . VAL B 1 289 ? 45.132 23.558 61.175 1.00 34.16 342 VAL B C 1
ATOM 4992 O O . VAL B 1 289 ? 46.060 23.388 60.390 1.00 28.39 342 VAL B O 1
ATOM 4996 N N . ASP B 1 290 ? 45.115 22.998 62.393 1.00 37.78 343 ASP B N 1
ATOM 4997 C CA . ASP B 1 290 ? 46.206 22.148 62.856 1.00 37.39 343 ASP B CA 1
ATOM 4998 C C . ASP B 1 290 ? 46.472 21.048 61.830 1.00 36.41 343 ASP B C 1
ATOM 4999 O O . ASP B 1 290 ? 47.620 20.670 61.594 1.00 39.26 343 ASP B O 1
ATOM 5004 N N . GLY B 1 291 ? 45.401 20.574 61.190 1.00 33.44 344 GLY B N 1
ATOM 5005 C CA . GLY B 1 291 ? 45.485 19.456 60.266 1.00 35.79 344 GLY B CA 1
ATOM 5006 C C . GLY B 1 291 ? 46.180 19.811 58.951 1.00 38.72 344 GLY B C 1
ATOM 5007 O O . GLY B 1 291 ? 46.521 18.917 58.186 1.00 44.62 344 GLY B O 1
ATOM 5008 N N . LEU B 1 292 ? 46.405 21.105 58.689 1.00 36.32 345 LEU B N 1
ATOM 5009 C CA . LEU B 1 292 ? 47.049 21.523 57.452 1.00 35.13 345 LEU B CA 1
ATOM 5010 C C . LEU B 1 292 ? 48.515 21.857 57.704 1.00 34.42 345 LEU B C 1
ATOM 5011 O O . LEU B 1 292 ? 49.252 22.133 56.766 1.00 33.71 345 LEU B O 1
ATOM 5016 N N . LYS B 1 293 ? 48.900 21.931 58.979 1.00 33.63 346 LYS B N 1
ATOM 5017 C CA . LYS B 1 293 ? 50.118 22.619 59.359 1.00 33.53 346 LYS B CA 1
ATOM 5018 C C . LYS B 1 293 ? 51.294 22.002 58.607 1.00 37.26 346 LYS B C 1
ATOM 5019 O O . LYS B 1 293 ? 52.076 22.719 57.984 1.00 36.83 346 LYS B O 1
ATOM 5025 N N . GLU B 1 294 ? 51.375 20.666 58.615 1.00 39.54 347 GLU B N 1
ATOM 5026 C CA . GLU B 1 294 ? 52.559 19.978 58.127 1.00 40.97 347 GLU B CA 1
ATOM 5027 C C . GLU B 1 294 ? 52.589 20.050 56.603 1.00 40.12 347 GLU B C 1
ATOM 5028 O O . GLU B 1 294 ? 53.633 20.317 56.013 1.00 36.43 347 GLU B O 1
ATOM 5034 N N . HIS B 1 295 ? 51.416 19.894 55.977 1.00 41.42 348 HIS B N 1
ATOM 5035 C CA . HIS B 1 295 ? 51.300 19.996 54.531 1.00 40.02 348 HIS B CA 1
ATOM 5036 C C . HIS B 1 295 ? 51.685 21.404 54.088 1.00 39.87 348 HIS B C 1
ATOM 5037 O O . HIS B 1 295 ? 52.315 21.588 53.051 1.00 42.02 348 HIS B O 1
ATOM 5044 N N . LEU B 1 296 ? 51.320 22.399 54.899 1.00 41.34 349 LEU B N 1
ATOM 5045 C CA . LEU B 1 296 ? 51.553 23.782 54.532 1.00 45.88 349 LEU B CA 1
ATOM 5046 C C . LEU B 1 296 ? 53.053 24.065 54.515 1.00 40.08 349 LEU B C 1
ATOM 5047 O O . LEU B 1 296 ? 53.558 24.612 53.544 1.00 41.24 349 LEU B O 1
ATOM 5052 N N . PHE B 1 297 ? 53.762 23.669 55.576 1.00 39.72 350 PHE B N 1
ATOM 5053 C CA . PHE B 1 297 ? 55.192 23.916 55.661 1.00 38.12 350 PHE B CA 1
ATOM 5054 C C . PHE B 1 297 ? 55.917 23.159 54.545 1.00 39.63 350 PHE B C 1
ATOM 5055 O O . PHE B 1 297 ? 56.943 23.626 54.058 1.00 44.28 350 PHE B O 1
ATOM 5063 N N . GLU B 1 298 ? 55.291 22.089 54.031 1.00 42.73 351 GLU B N 1
ATOM 5064 C CA . GLU B 1 298 ? 55.849 21.291 52.945 1.00 45.75 351 GLU B CA 1
ATOM 5065 C C . GLU B 1 298 ? 55.762 22.001 51.592 1.00 53.35 351 GLU B C 1
ATOM 5066 O O . GLU B 1 298 ? 56.298 21.485 50.610 1.00 52.21 351 GLU B O 1
ATOM 5072 N N . VAL B 1 299 ? 54.945 23.064 51.498 1.00 49.55 352 VAL B N 1
ATOM 5073 C CA . VAL B 1 299 ? 54.619 23.663 50.211 1.00 44.12 352 VAL B CA 1
ATOM 5074 C C . VAL B 1 299 ? 54.924 25.161 50.246 1.00 44.05 352 VAL B C 1
ATOM 5075 O O . VAL B 1 299 ? 55.641 25.669 49.387 1.00 51.55 352 VAL B O 1
ATOM 5079 N N . LEU B 1 300 ? 54.415 25.857 51.267 1.00 46.57 353 LEU B N 1
ATOM 5080 C CA . LEU B 1 300 ? 54.485 27.308 51.322 1.00 53.28 353 LEU B CA 1
ATOM 5081 C C . LEU B 1 300 ? 55.939 27.749 51.249 1.00 62.23 353 LEU B C 1
ATOM 5082 O O . LEU B 1 300 ? 56.259 28.737 50.591 1.00 80.42 353 LEU B O 1
ATOM 5087 N N . ALA B 1 301 ? 56.790 27.048 52.005 1.00 60.18 354 ALA B N 1
ATOM 5088 C CA . ALA B 1 301 ? 58.175 27.448 52.177 1.00 56.48 354 ALA B CA 1
ATOM 5089 C C . ALA B 1 301 ? 58.944 27.167 50.889 1.00 55.64 354 ALA B C 1
ATOM 5090 O O . ALA B 1 301 ? 58.493 26.393 50.042 1.00 57.60 354 ALA B O 1
ATOM 5092 N N . PRO B 1 302 ? 60.125 27.793 50.700 1.00 41.38 355 PRO B N 1
ATOM 5093 C CA . PRO B 1 302 ? 60.539 28.947 51.501 1.00 37.48 355 PRO B CA 1
ATOM 5094 C C . PRO B 1 302 ? 60.231 30.286 50.833 1.00 33.94 355 PRO B C 1
ATOM 5095 O O . PRO B 1 302 ? 60.426 30.449 49.632 1.00 32.43 355 PRO B O 1
ATOM 5099 N N . VAL B 1 303 ? 59.742 31.253 51.613 1.00 31.90 356 VAL B N 1
ATOM 5100 C CA . VAL B 1 303 ? 59.436 32.567 51.070 1.00 33.08 356 VAL B CA 1
ATOM 5101 C C . VAL B 1 303 ? 60.571 33.535 51.413 1.00 33.46 356 VAL B C 1
ATOM 5102 O O . VAL B 1 303 ? 61.319 33.338 52.367 1.00 30.15 356 VAL B O 1
ATOM 5106 N N . SER B 1 304 ? 60.639 34.630 50.653 1.00 31.08 357 SER B N 1
ATOM 5107 C CA . SER B 1 304 ? 61.682 35.625 50.807 1.00 29.18 357 SER B CA 1
ATOM 5108 C C . SER B 1 304 ? 61.087 36.956 51.247 1.00 26.72 357 SER B C 1
ATOM 5109 O O . SER B 1 304 ? 61.120 37.903 50.469 1.00 23.63 357 SER B O 1
ATOM 5112 N N . PRO B 1 305 ? 60.585 37.091 52.499 1.00 25.14 358 PRO B N 1
ATOM 5113 C CA . PRO B 1 305 ? 60.065 38.369 52.982 1.00 26.53 358 PRO B CA 1
ATOM 5114 C C . PRO B 1 305 ? 61.168 39.427 53.022 1.00 28.08 358 PRO B C 1
ATOM 5115 O O . PRO B 1 305 ? 62.344 39.108 53.208 1.00 25.85 358 PRO B O 1
ATOM 5119 N N . ARG B 1 306 ? 60.750 40.690 52.896 1.00 28.62 359 ARG B N 1
ATOM 5120 C CA . ARG B 1 306 ? 61.640 41.831 53.025 1.00 32.25 359 ARG B CA 1
ATOM 5121 C C . ARG B 1 306 ? 60.907 42.941 53.771 1.00 31.77 359 ARG B C 1
ATOM 5122 O O . ARG B 1 306 ? 59.680 43.011 53.727 1.00 33.59 359 ARG B O 1
ATOM 5130 N N . SER B 1 307 ? 61.685 43.795 54.450 1.00 33.56 360 SER B N 1
ATOM 5131 C CA . SER B 1 307 ? 61.202 45.037 55.037 1.00 29.80 360 SER B CA 1
ATOM 5132 C C . SER B 1 307 ? 60.355 45.808 54.032 1.00 28.36 360 SER B C 1
ATOM 5133 O O . SER B 1 307 ? 60.768 46.007 52.896 1.00 28.20 360 SER B O 1
ATOM 5136 N N . SER B 1 308 ? 59.226 46.338 54.508 1.00 30.12 361 SER B N 1
ATOM 5137 C CA . SER B 1 308 ? 58.208 46.913 53.647 1.00 32.08 361 SER B CA 1
ATOM 5138 C C . SER B 1 308 ? 58.675 48.270 53.130 1.00 35.78 361 SER B C 1
ATOM 5139 O O . SER B 1 308 ? 59.553 48.891 53.718 1.00 40.09 361 SER B O 1
ATOM 5142 N N . ASP B 1 309 ? 58.053 48.732 52.043 1.00 36.90 362 ASP B N 1
ATOM 5143 C CA . ASP B 1 309 ? 58.219 50.097 51.581 1.00 38.57 362 ASP B CA 1
ATOM 5144 C C . ASP B 1 309 ? 57.313 51.037 52.374 1.00 38.93 362 ASP B C 1
ATOM 5145 O O . ASP B 1 309 ? 57.573 52.234 52.403 1.00 49.05 362 ASP B O 1
ATOM 5150 N N . ILE B 1 310 ? 56.182 50.520 52.878 1.00 41.55 363 ILE B N 1
ATOM 5151 C CA . ILE B 1 310 ? 55.257 51.307 53.683 1.00 43.06 363 ILE B CA 1
ATOM 5152 C C . ILE B 1 310 ? 54.831 50.501 54.909 1.00 40.05 363 ILE B C 1
ATOM 5153 O O . ILE B 1 310 ? 54.845 49.271 54.887 1.00 33.44 363 ILE B O 1
ATOM 5158 N N . PRO B 1 311 ? 54.451 51.170 56.023 1.00 35.66 364 PRO B N 1
ATOM 5159 C CA . PRO B 1 311 ? 54.254 50.484 57.300 1.00 32.56 364 PRO B CA 1
ATOM 5160 C C . PRO B 1 311 ? 53.133 49.448 57.230 1.00 29.45 364 PRO B C 1
ATOM 5161 O O . PRO B 1 311 ? 52.073 49.691 56.650 1.00 24.82 364 PRO B O 1
ATOM 5165 N N . PHE B 1 312 ? 53.442 48.270 57.781 1.00 28.91 365 PHE B N 1
ATOM 5166 C CA . PHE B 1 312 ? 52.559 47.119 57.828 1.00 25.88 365 PHE B CA 1
ATOM 5167 C C . PHE B 1 312 ? 52.104 46.909 59.271 1.00 26.91 365 PHE B C 1
ATOM 5168 O O . PHE B 1 312 ? 52.922 46.629 60.148 1.00 25.51 365 PHE B O 1
ATOM 5176 N N . TYR B 1 313 ? 50.791 47.044 59.512 1.00 28.09 366 TYR B N 1
ATOM 5177 C CA . TYR B 1 313 ? 50.220 46.727 60.812 1.00 27.09 366 TYR B CA 1
ATOM 5178 C C . TYR B 1 313 ? 49.680 45.299 60.789 1.00 25.13 366 TYR B C 1
ATOM 5179 O O . TYR B 1 313 ? 48.694 45.012 60.112 1.00 24.86 366 TYR B O 1
ATOM 5188 N N . SER B 1 314 ? 50.388 44.391 61.474 1.00 25.80 367 SER B N 1
ATOM 5189 C CA . SER B 1 314 ? 50.049 42.976 61.482 1.00 25.39 367 SER B CA 1
ATOM 5190 C C . SER B 1 314 ? 48.824 42.752 62.357 1.00 24.88 367 SER B C 1
ATOM 5191 O O . SER B 1 314 ? 48.726 43.325 63.438 1.00 26.85 367 SER B O 1
ATOM 5194 N N . THR B 1 315 ? 47.931 41.868 61.905 1.00 24.00 368 THR B N 1
ATOM 5195 C CA . THR B 1 315 ? 46.792 41.468 62.710 1.00 26.06 368 THR B CA 1
ATOM 5196 C C . THR B 1 315 ? 47.049 40.097 63.319 1.00 25.43 368 THR B C 1
ATOM 5197 O O . THR B 1 315 ? 46.221 39.585 64.055 1.00 27.61 368 THR B O 1
ATOM 5201 N N . VAL B 1 316 ? 48.238 39.545 63.088 1.00 28.43 369 VAL B N 1
ATOM 5202 C CA . VAL B 1 316 ? 48.702 38.436 63.901 1.00 30.73 369 VAL B CA 1
ATOM 5203 C C . VAL B 1 316 ? 49.242 38.972 65.222 1.00 31.95 369 VAL B C 1
ATOM 5204 O O . VAL B 1 316 ? 48.928 38.426 66.275 1.00 33.98 369 VAL B O 1
ATOM 5208 N N . THR B 1 317 ? 50.053 40.036 65.150 1.00 34.52 370 THR B N 1
ATOM 5209 C CA . THR B 1 317 ? 50.661 40.633 66.332 1.00 36.63 370 THR B CA 1
ATOM 5210 C C . THR B 1 317 ? 49.765 41.722 66.907 1.00 38.62 370 THR B C 1
ATOM 5211 O O . THR B 1 317 ? 49.767 41.945 68.116 1.00 47.20 370 THR B O 1
ATOM 5215 N N . GLY B 1 318 ? 49.134 42.490 66.010 1.00 36.20 371 GLY B N 1
ATOM 5216 C CA . GLY B 1 318 ? 48.307 43.621 66.399 1.00 34.17 371 GLY B CA 1
ATOM 5217 C C . GLY B 1 318 ? 49.115 44.914 66.446 1.00 35.04 371 GLY B C 1
ATOM 5218 O O . GLY B 1 318 ? 48.640 45.924 66.961 1.00 34.18 371 GLY B O 1
ATOM 5219 N N . ALA B 1 319 ? 50.337 44.867 65.900 1.00 33.93 372 ALA B N 1
ATOM 5220 C CA . ALA B 1 319 ? 51.250 45.995 65.967 1.00 35.39 372 ALA B CA 1
ATOM 5221 C C . ALA B 1 319 ? 51.937 46.196 64.624 1.00 34.41 372 ALA B C 1
ATOM 5222 O O . ALA B 1 319 ? 51.992 45.284 63.802 1.00 35.39 372 ALA B O 1
ATOM 5224 N N . PRO B 1 320 ? 52.569 47.372 64.419 1.00 33.68 373 PRO B N 1
ATOM 5225 C CA . PRO B 1 320 ? 53.604 47.530 63.399 1.00 31.47 373 PRO B CA 1
ATOM 5226 C C . PRO B 1 320 ? 54.614 46.392 63.456 1.00 31.57 373 PRO B C 1
ATOM 5227 O O . PRO B 1 320 ? 54.906 45.877 64.531 1.00 32.48 373 PRO B O 1
ATOM 5231 N N . LEU B 1 321 ? 55.173 46.048 62.293 1.00 34.44 374 LEU B N 1
ATOM 5232 C CA . LEU B 1 321 ? 55.949 44.829 62.133 1.00 34.43 374 LEU B CA 1
ATOM 5233 C C . LEU B 1 321 ? 56.980 45.037 61.029 1.00 35.22 374 LEU B C 1
ATOM 5234 O O . LEU B 1 321 ? 56.663 45.583 59.977 1.00 38.91 374 LEU B O 1
ATOM 5239 N N . ASP B 1 322 ? 58.222 44.635 61.303 1.00 33.74 375 ASP B N 1
ATOM 5240 C CA . ASP B 1 322 ? 59.246 44.535 60.279 1.00 33.50 375 ASP B CA 1
ATOM 5241 C C . ASP B 1 322 ? 58.944 43.290 59.446 1.00 31.62 375 ASP B C 1
ATOM 5242 O O . ASP B 1 322 ? 59.074 42.170 59.946 1.00 30.36 375 ASP B O 1
ATOM 5247 N N . THR B 1 323 ? 58.563 43.513 58.179 1.00 29.94 376 THR B N 1
ATOM 5248 C CA . THR B 1 323 ? 57.981 42.489 57.321 1.00 30.35 376 THR B CA 1
ATOM 5249 C C . THR B 1 323 ? 59.064 41.561 56.764 1.00 31.56 376 THR B C 1
ATOM 5250 O O . THR B 1 323 ? 58.797 40.718 55.906 1.00 32.64 376 THR B O 1
ATOM 5254 N N . GLU B 1 324 ? 60.278 41.701 57.299 1.00 33.38 377 GLU B N 1
ATOM 5255 C CA . GLU B 1 324 ? 61.354 40.738 57.116 1.00 38.75 377 GLU B CA 1
ATOM 5256 C C . GLU B 1 324 ? 60.968 39.375 57.688 1.00 35.52 377 GLU B C 1
ATOM 5257 O O . GLU B 1 324 ? 61.485 38.349 57.254 1.00 37.85 377 GLU B O 1
ATOM 5263 N N . ARG B 1 325 ? 60.072 39.394 58.682 1.00 35.47 378 ARG B N 1
ATOM 5264 C CA . ARG B 1 325 ? 59.718 38.224 59.470 1.00 37.08 378 ARG B CA 1
ATOM 5265 C C . ARG B 1 325 ? 58.482 37.522 58.900 1.00 31.80 378 ARG B C 1
ATOM 5266 O O . ARG B 1 325 ? 57.941 36.616 59.532 1.00 31.46 378 ARG B O 1
ATOM 5274 N N . LEU B 1 326 ? 58.066 37.906 57.687 1.00 28.51 379 LEU B N 1
ATOM 5275 C CA . LEU B 1 326 ? 56.833 37.413 57.089 1.00 28.89 379 LEU B CA 1
ATOM 5276 C C . LEU B 1 326 ? 57.097 36.107 56.347 1.00 29.43 379 LEU B C 1
ATOM 5277 O O . LEU B 1 326 ? 56.823 36.007 55.151 1.00 25.85 379 LEU B O 1
ATOM 5282 N N . ASP B 1 327 ? 57.649 35.124 57.072 1.00 34.44 380 ASP B N 1
ATOM 5283 C CA . ASP B 1 327 ? 58.087 33.868 56.479 1.00 33.79 380 ASP B CA 1
ATOM 5284 C C . ASP B 1 327 ? 56.947 32.859 56.570 1.00 29.37 380 ASP B C 1
ATOM 5285 O O . ASP B 1 327 ? 55.824 33.221 56.897 1.00 32.60 380 ASP B O 1
ATOM 5290 N N . ALA B 1 328 ? 57.231 31.599 56.240 1.00 28.93 381 ALA B N 1
ATOM 5291 C CA . ALA B 1 328 ? 56.209 30.568 56.227 1.00 28.15 381 ALA B CA 1
ATOM 5292 C C . ALA B 1 328 ? 55.502 30.506 57.583 1.00 30.99 381 ALA B C 1
ATOM 5293 O O . ALA B 1 328 ? 54.276 30.497 57.642 1.00 28.87 381 ALA B O 1
ATOM 5295 N N . GLY B 1 329 ? 56.288 30.421 58.664 1.00 30.91 382 GLY B N 1
ATOM 5296 C CA . GLY B 1 329 ? 55.758 30.367 60.018 1.00 29.06 382 GLY B CA 1
ATOM 5297 C C . GLY B 1 329 ? 54.695 31.432 60.284 1.00 27.86 382 GLY B C 1
ATOM 5298 O O . GLY B 1 329 ? 53.695 31.170 60.955 1.00 25.56 382 GLY B O 1
ATOM 5299 N N . TYR B 1 330 ? 54.945 32.653 59.798 1.00 26.93 383 TYR B N 1
ATOM 5300 C CA . TYR B 1 330 ? 54.025 33.759 60.011 1.00 26.33 383 TYR B CA 1
ATOM 5301 C C . TYR B 1 330 ? 52.722 33.470 59.280 1.00 25.25 383 TYR B C 1
ATOM 5302 O O . TYR B 1 330 ? 51.646 33.737 59.808 1.00 29.50 383 TYR B O 1
ATOM 5311 N N . TRP B 1 331 ? 52.833 32.975 58.044 1.00 24.51 384 TRP B N 1
ATOM 5312 C CA . TRP B 1 331 ? 51.663 32.780 57.204 1.00 24.97 384 TRP B CA 1
ATOM 5313 C C . TRP B 1 331 ? 50.800 31.625 57.712 1.00 25.08 384 TRP B C 1
ATOM 5314 O O . TRP B 1 331 ? 49.586 31.677 57.551 1.00 27.66 384 TRP B O 1
ATOM 5325 N N . TYR B 1 332 ? 51.401 30.686 58.457 1.00 26.33 385 TYR B N 1
ATOM 5326 C CA . TYR B 1 332 ? 50.646 29.669 59.175 1.00 29.35 385 TYR B CA 1
ATOM 5327 C C . TYR B 1 332 ? 49.956 30.289 60.391 1.00 32.95 385 TYR B C 1
ATOM 5328 O O . TYR B 1 332 ? 48.807 29.954 60.681 1.00 33.54 385 TYR B O 1
ATOM 5337 N N . ARG B 1 333 ? 50.682 31.125 61.145 1.00 35.69 386 ARG B N 1
ATOM 5338 C CA . ARG B 1 333 ? 50.088 31.870 62.249 1.00 38.98 386 ARG B CA 1
ATOM 5339 C C . ARG B 1 333 ? 48.937 32.728 61.727 1.00 35.51 386 ARG B C 1
ATOM 5340 O O . ARG B 1 333 ? 47.889 32.835 62.360 1.00 34.56 386 ARG B O 1
ATOM 5348 N N . ASN B 1 334 ? 49.142 33.329 60.554 1.00 32.17 387 ASN B N 1
ATOM 5349 C CA . ASN B 1 334 ? 48.097 34.091 59.898 1.00 31.20 387 ASN B CA 1
ATOM 5350 C C . ASN B 1 334 ? 46.841 33.231 59.774 1.00 33.10 387 ASN B C 1
ATOM 5351 O O . ASN B 1 334 ? 45.737 33.727 59.983 1.00 37.58 387 ASN B O 1
ATOM 5356 N N . MET B 1 335 ? 47.023 31.968 59.366 1.00 30.48 388 MET B N 1
ATOM 5357 C CA . MET B 1 335 ? 45.922 31.044 59.153 1.00 31.39 388 MET B CA 1
ATOM 5358 C C . MET B 1 335 ? 45.331 30.635 60.496 1.00 31.02 388 MET B C 1
ATOM 5359 O O . MET B 1 335 ? 44.121 30.467 60.613 1.00 29.61 388 MET B O 1
ATOM 5364 N N . ARG B 1 336 ? 46.208 30.381 61.475 1.00 33.49 389 ARG B N 1
ATOM 5365 C CA . ARG B 1 336 ? 45.841 29.604 62.647 1.00 34.95 389 ARG B CA 1
ATOM 5366 C C . ARG B 1 336 ? 45.174 30.505 63.683 1.00 34.42 389 ARG B C 1
ATOM 5367 O O . ARG B 1 336 ? 44.151 30.140 64.247 1.00 34.48 389 ARG B O 1
ATOM 5375 N N . GLU B 1 337 ? 45.754 31.683 63.926 1.00 34.53 390 GLU B N 1
ATOM 5376 C CA . GLU B 1 337 ? 45.537 32.386 65.180 1.00 37.23 390 GLU B CA 1
ATOM 5377 C C . GLU B 1 337 ? 44.500 33.494 64.995 1.00 32.72 390 GLU B C 1
ATOM 5378 O O . GLU B 1 337 ? 44.082 33.794 63.878 1.00 30.33 390 GLU B O 1
ATOM 5384 N N . PRO B 1 338 ? 44.000 34.093 66.099 1.00 32.32 391 PRO B N 1
ATOM 5385 C CA . PRO B 1 338 ? 42.898 35.054 66.025 1.00 33.00 391 PRO B CA 1
ATOM 5386 C C . PRO B 1 338 ? 43.350 36.342 65.352 1.00 34.23 391 PRO B C 1
ATOM 5387 O O . PRO B 1 338 ? 44.437 36.835 65.643 1.00 37.41 391 PRO B O 1
ATOM 5391 N N . VAL B 1 339 ? 42.505 36.900 64.477 1.00 31.83 392 VAL B N 1
ATOM 5392 C CA . VAL B 1 339 ? 42.847 38.143 63.810 1.00 28.55 392 VAL B CA 1
ATOM 5393 C C . VAL B 1 339 ? 42.678 39.286 64.808 1.00 32.30 392 VAL B C 1
ATOM 5394 O O . VAL B 1 339 ? 41.583 39.493 65.336 1.00 33.18 392 VAL B O 1
ATOM 5398 N N . GLU B 1 340 ? 43.773 40.016 65.074 1.00 31.79 393 GLU B N 1
ATOM 5399 C CA . GLU B 1 340 ? 43.763 41.089 66.058 1.00 33.03 393 GLU B CA 1
ATOM 5400 C C . GLU B 1 340 ? 43.604 42.433 65.349 1.00 33.92 393 GLU B C 1
ATOM 5401 O O . GLU B 1 340 ? 44.487 43.288 65.432 1.00 35.27 393 GLU B O 1
ATOM 5407 N N . PHE B 1 341 ? 42.417 42.642 64.756 1.00 33.50 394 PHE B N 1
ATOM 5408 C CA . PHE B 1 341 ? 42.118 43.835 63.975 1.00 31.03 394 PHE B CA 1
ATOM 5409 C C . PHE B 1 341 ? 41.984 45.053 64.889 1.00 31.40 394 PHE B C 1
ATOM 5410 O O . PHE B 1 341 ? 42.409 46.149 64.529 1.00 30.72 394 PHE B O 1
ATOM 5418 N N . GLU B 1 342 ? 41.332 44.877 66.042 1.00 33.33 395 GLU B N 1
ATOM 5419 C CA . GLU B 1 342 ? 41.109 45.989 66.949 1.00 38.51 395 GLU B CA 1
ATOM 5420 C C . GLU B 1 342 ? 42.464 46.555 67.379 1.00 41.71 395 GLU B C 1
ATOM 5421 O O . GLU B 1 342 ? 42.688 47.758 67.272 1.00 47.22 395 GLU B O 1
ATOM 5427 N N . LYS B 1 343 ? 43.394 45.672 67.773 1.00 39.40 396 LYS B N 1
ATOM 5428 C CA . LYS B 1 343 ? 44.677 46.091 68.320 1.00 41.10 396 LYS B CA 1
ATOM 5429 C C . LYS B 1 343 ? 45.486 46.821 67.251 1.00 37.42 396 LYS B C 1
ATOM 5430 O O . LYS B 1 343 ? 46.148 47.812 67.544 1.00 43.75 396 LYS B O 1
ATOM 5436 N N . ALA B 1 344 ? 45.376 46.364 66.001 1.00 34.08 397 ALA B N 1
ATOM 5437 C CA . ALA B 1 344 ? 46.058 46.994 64.883 1.00 31.93 397 ALA B CA 1
ATOM 5438 C C . ALA B 1 344 ? 45.462 48.371 64.591 1.00 34.26 397 ALA B C 1
ATOM 5439 O O . ALA B 1 344 ? 46.178 49.291 64.193 1.00 37.60 397 ALA B O 1
ATOM 5441 N N . VAL B 1 345 ? 44.137 48.493 64.701 1.00 31.22 398 VAL B N 1
ATOM 5442 C CA . VAL B 1 345 ? 43.488 49.752 64.382 1.00 32.12 398 VAL B CA 1
ATOM 5443 C C . VAL B 1 345 ? 43.797 50.764 65.485 1.00 33.63 398 VAL B C 1
ATOM 5444 O O . VAL B 1 345 ? 43.974 51.950 65.211 1.00 33.42 398 VAL B O 1
ATOM 5448 N N . ARG B 1 346 ? 43.853 50.291 66.734 1.00 31.82 399 ARG B N 1
ATOM 5449 C CA . ARG B 1 346 ? 44.194 51.146 67.858 1.00 33.49 399 ARG B CA 1
ATOM 5450 C C . ARG B 1 346 ? 45.622 51.655 67.697 1.00 33.51 399 ARG B C 1
ATOM 5451 O O . ARG B 1 346 ? 45.943 52.763 68.117 1.00 38.31 399 ARG B O 1
ATOM 5459 N N . ALA B 1 347 ? 46.490 50.801 67.153 1.00 34.98 400 ALA B N 1
ATOM 5460 C CA . ALA B 1 347 ? 47.876 51.162 66.914 1.00 36.91 400 ALA B CA 1
ATOM 5461 C C . ALA B 1 347 ? 47.957 52.228 65.822 1.00 36.13 400 ALA B C 1
ATOM 5462 O O . ALA B 1 347 ? 48.729 53.174 65.939 1.00 34.76 400 ALA B O 1
ATOM 5464 N N . LEU B 1 348 ? 47.103 52.105 64.801 1.00 38.23 401 LEU B N 1
ATOM 5465 C CA . LEU B 1 348 ? 47.065 53.057 63.701 1.00 39.78 401 LEU B CA 1
ATOM 5466 C C . LEU B 1 348 ? 46.582 54.421 64.196 1.00 39.35 401 LEU B C 1
ATOM 5467 O O . LEU B 1 348 ? 47.127 55.458 63.816 1.00 38.27 401 LEU B O 1
ATOM 5472 N N . ILE B 1 349 ? 45.555 54.407 65.051 1.00 38.78 402 ILE B N 1
ATOM 5473 C CA . ILE B 1 349 ? 44.993 55.625 65.608 1.00 38.52 402 ILE B CA 1
ATOM 5474 C C . ILE B 1 349 ? 46.019 56.289 66.522 1.00 38.59 402 ILE B C 1
ATOM 5475 O O . ILE B 1 349 ? 46.241 57.494 66.426 1.00 45.79 402 ILE B O 1
ATOM 5480 N N . ALA B 1 350 ? 46.687 55.478 67.349 1.00 36.74 403 ALA B N 1
ATOM 5481 C CA . ALA B 1 350 ? 47.725 55.969 68.242 1.00 39.28 403 ALA B CA 1
ATOM 5482 C C . ALA B 1 350 ? 48.860 56.629 67.457 1.00 41.19 403 ALA B C 1
ATOM 5483 O O . ALA B 1 350 ? 49.567 57.471 68.000 1.00 51.64 403 ALA B O 1
ATOM 5485 N N . ASP B 1 351 ? 49.071 56.195 66.208 1.00 39.51 404 ASP B N 1
ATOM 5486 C CA . ASP B 1 351 ? 50.124 56.728 65.359 1.00 36.67 404 ASP B CA 1
ATOM 5487 C C . ASP B 1 351 ? 49.549 57.776 64.406 1.00 36.25 404 ASP B C 1
ATOM 5488 O O . ASP B 1 351 ? 50.215 58.169 63.452 1.00 35.94 404 ASP B O 1
ATOM 5493 N N . GLY B 1 352 ? 48.295 58.184 64.629 1.00 37.08 405 GLY B N 1
ATOM 5494 C CA . GLY B 1 352 ? 47.781 59.416 64.053 1.00 39.24 405 GLY B CA 1
ATOM 5495 C C . GLY B 1 352 ? 46.945 59.221 62.782 1.00 44.00 405 GLY B C 1
ATOM 5496 O O . GLY B 1 352 ? 46.444 60.202 62.229 1.00 41.81 405 GLY B O 1
ATOM 5497 N N . TYR B 1 353 ? 46.796 57.974 62.307 1.00 44.11 406 TYR B N 1
ATOM 5498 C CA . TYR B 1 353 ? 46.088 57.715 61.057 1.00 40.59 406 TYR B CA 1
ATOM 5499 C C . TYR B 1 353 ? 44.589 57.904 61.288 1.00 37.09 406 TYR B C 1
ATOM 5500 O O . TYR B 1 353 ? 44.069 57.477 62.314 1.00 39.58 406 TYR B O 1
ATOM 5509 N N . ASP B 1 354 ? 43.899 58.554 60.340 1.00 37.34 407 ASP B N 1
ATOM 5510 C CA . ASP B 1 354 ? 42.529 58.993 60.572 1.00 42.92 407 ASP B CA 1
ATOM 5511 C C . ASP B 1 354 ? 41.644 58.774 59.343 1.00 42.35 407 ASP B C 1
ATOM 5512 O O . ASP B 1 354 ? 40.457 59.084 59.393 1.00 45.64 407 ASP B O 1
ATOM 5517 N N . LEU B 1 355 ? 42.208 58.235 58.251 1.00 44.52 408 LEU B N 1
ATOM 5518 C CA . LEU B 1 355 ? 41.429 57.878 57.072 1.00 42.08 408 LEU B CA 1
ATOM 5519 C C . LEU B 1 355 ? 41.722 56.428 56.685 1.00 38.47 408 LEU B C 1
ATOM 5520 O O . LEU B 1 355 ? 42.869 56.085 56.418 1.00 35.00 408 LEU B O 1
ATOM 5525 N N . PHE B 1 356 ? 40.658 55.615 56.608 1.00 34.39 409 PHE B N 1
ATOM 5526 C CA . PHE B 1 356 ? 40.749 54.188 56.349 1.00 32.89 409 PHE B CA 1
ATOM 5527 C C . PHE B 1 356 ? 39.969 53.833 55.082 1.00 34.47 409 PHE B C 1
ATOM 5528 O O . PHE B 1 356 ? 38.792 54.165 54.958 1.00 36.05 409 PHE B O 1
ATOM 5536 N N . LEU B 1 357 ? 40.610 53.086 54.174 1.00 31.59 410 LEU B N 1
ATOM 5537 C CA . LEU B 1 357 ? 39.999 52.729 52.902 1.00 31.90 410 LEU B CA 1
ATOM 5538 C C . LEU B 1 357 ? 39.990 51.206 52.757 1.00 32.85 410 LEU B C 1
ATOM 5539 O O . LEU B 1 357 ? 41.047 50.585 52.666 1.00 29.77 410 LEU B O 1
ATOM 5544 N N . GLU B 1 358 ? 38.794 50.600 52.821 1.00 30.61 411 GLU B N 1
ATOM 5545 C CA . GLU B 1 358 ? 38.643 49.205 52.442 1.00 30.10 411 GLU B CA 1
ATOM 5546 C C . GLU B 1 358 ? 38.863 49.105 50.936 1.00 28.59 411 GLU B C 1
ATOM 5547 O O . GLU B 1 358 ? 38.097 49.657 50.146 1.00 23.92 411 GLU B O 1
ATOM 5553 N N . CYS B 1 359 ? 40.004 48.511 50.575 1.00 28.44 412 CYS B N 1
ATOM 5554 C CA . CYS B 1 359 ? 40.430 48.409 49.190 1.00 29.42 412 CYS B CA 1
ATOM 5555 C C . CYS B 1 359 ? 39.977 47.075 48.592 1.00 26.98 412 CYS B C 1
ATOM 5556 O O . CYS B 1 359 ? 40.813 46.234 48.278 1.00 26.44 412 CYS B O 1
ATOM 5559 N N . ASN B 1 360 ? 38.665 46.903 48.376 1.00 24.51 413 ASN B N 1
ATOM 5560 C CA . ASN B 1 360 ? 38.125 45.581 48.090 1.00 25.87 413 ASN B CA 1
ATOM 5561 C C . ASN B 1 360 ? 36.753 45.684 47.424 1.00 24.23 413 ASN B C 1
ATOM 5562 O O . ASN B 1 360 ? 36.254 46.781 47.210 1.00 24.62 413 ASN B O 1
ATOM 5567 N N . PRO B 1 361 ? 36.136 44.549 47.018 1.00 23.44 414 PRO B N 1
ATOM 5568 C CA . PRO B 1 361 ? 34.877 44.571 46.271 1.00 24.34 414 PRO B CA 1
ATOM 5569 C C . PRO B 1 361 ? 33.632 44.911 47.094 1.00 26.07 414 PRO B C 1
ATOM 5570 O O . PRO B 1 361 ? 32.596 45.278 46.542 1.00 23.72 414 PRO B O 1
ATOM 5574 N N . HIS B 1 362 ? 33.722 44.743 48.417 1.00 25.32 415 HIS B N 1
ATOM 5575 C CA . HIS B 1 362 ? 32.599 45.039 49.287 1.00 24.83 415 HIS B CA 1
ATOM 5576 C C . HIS B 1 362 ? 33.101 45.253 50.714 1.00 24.53 415 HIS B C 1
ATOM 5577 O O . HIS B 1 362 ? 33.813 44.421 51.268 1.00 20.48 415 HIS B O 1
ATOM 5584 N N . PRO B 1 363 ? 32.651 46.331 51.393 1.00 29.08 416 PRO B N 1
ATOM 5585 C CA . PRO B 1 363 ? 33.177 46.685 52.710 1.00 29.72 416 PRO B CA 1
ATOM 5586 C C . PRO B 1 363 ? 32.728 45.675 53.756 1.00 28.18 416 PRO B C 1
ATOM 5587 O O . PRO B 1 363 ? 31.544 45.363 53.848 1.00 31.12 416 PRO B O 1
ATOM 5591 N N . MET B 1 364 ? 33.702 45.120 54.479 1.00 25.20 417 MET B N 1
ATOM 5592 C CA . MET B 1 364 ? 33.456 44.040 55.412 1.00 25.16 417 MET B CA 1
ATOM 5593 C C . MET B 1 364 ? 33.586 44.562 56.837 1.00 24.09 417 MET B C 1
ATOM 5594 O O . MET B 1 364 ? 33.099 43.931 57.762 1.00 26.47 417 MET B O 1
ATOM 5599 N N . LEU B 1 365 ? 34.337 45.648 57.029 1.00 27.30 418 LEU B N 1
ATOM 5600 C CA . LEU B 1 365 ? 34.895 45.940 58.343 1.00 30.42 418 LEU B CA 1
ATOM 5601 C C . LEU B 1 365 ? 34.569 47.369 58.778 1.00 30.96 418 LEU B C 1
ATOM 5602 O O . LEU B 1 365 ? 34.953 47.780 59.870 1.00 31.05 418 LEU B O 1
ATOM 5607 N N . ALA B 1 366 ? 33.829 48.108 57.944 1.00 31.91 419 ALA B N 1
ATOM 5608 C CA . ALA B 1 366 ? 33.580 49.518 58.197 1.00 34.27 419 ALA B CA 1
ATOM 5609 C C . ALA B 1 366 ? 32.996 49.700 59.597 1.00 36.45 419 ALA B C 1
ATOM 5610 O O . ALA B 1 366 ? 33.435 50.573 60.342 1.00 35.07 419 ALA B O 1
ATOM 5612 N N . MET B 1 367 ? 32.015 48.858 59.946 1.00 39.65 420 MET B N 1
ATOM 5613 C CA . MET B 1 367 ? 31.263 49.018 61.179 1.00 40.14 420 MET B CA 1
ATOM 5614 C C . MET B 1 367 ? 32.204 48.900 62.374 1.00 36.64 420 MET B C 1
ATOM 5615 O O . MET B 1 367 ? 32.131 49.710 63.304 1.00 32.84 420 MET B O 1
ATOM 5620 N N . SER B 1 368 ? 33.084 47.888 62.317 1.00 34.12 421 SER B N 1
ATOM 5621 C CA . SER B 1 368 ? 33.987 47.552 63.408 1.00 33.71 421 SER B CA 1
ATOM 5622 C C . SER B 1 368 ? 35.034 48.649 63.573 1.00 36.06 421 SER B C 1
ATOM 5623 O O . SER B 1 368 ? 35.482 48.924 64.687 1.00 34.42 421 SER B O 1
ATOM 5626 N N . LEU B 1 369 ? 35.492 49.172 62.430 1.00 39.41 422 LEU B N 1
ATOM 5627 C CA . LEU B 1 369 ? 36.418 50.290 62.384 1.00 42.79 422 LEU B CA 1
ATOM 5628 C C . LEU B 1 369 ? 35.794 51.493 63.086 1.00 44.90 422 LEU B C 1
ATOM 5629 O O . LEU B 1 369 ? 36.425 52.103 63.947 1.00 44.05 422 LEU B O 1
ATOM 5634 N N . ASP B 1 370 ? 34.564 51.841 62.688 1.00 44.70 423 ASP B N 1
ATOM 5635 C CA . ASP B 1 370 ? 33.892 53.013 63.221 1.00 45.53 423 ASP B CA 1
ATOM 5636 C C . ASP B 1 370 ? 33.754 52.869 64.737 1.00 41.73 423 ASP B C 1
ATOM 5637 O O . ASP B 1 370 ? 33.993 53.821 65.477 1.00 38.23 423 ASP B O 1
ATOM 5642 N N . GLU B 1 371 ? 33.455 51.652 65.202 1.00 39.20 424 GLU B N 1
ATOM 5643 C CA . GLU B 1 371 ? 33.337 51.396 66.630 1.00 41.52 424 GLU B CA 1
ATOM 5644 C C . GLU B 1 371 ? 34.632 51.760 67.350 1.00 42.44 424 GLU B C 1
ATOM 5645 O O . GLU B 1 371 ? 34.596 52.385 68.405 1.00 44.39 424 GLU B O 1
ATOM 5651 N N . THR B 1 372 ? 35.747 51.202 66.863 1.00 42.56 425 THR B N 1
ATOM 5652 C CA . THR B 1 372 ? 37.036 51.312 67.530 1.00 42.79 425 THR B CA 1
ATOM 5653 C C . THR B 1 372 ? 37.457 52.781 67.585 1.00 42.37 425 THR B C 1
ATOM 5654 O O . THR B 1 372 ? 38.051 53.223 68.566 1.00 38.16 425 THR B O 1
ATOM 5658 N N . LEU B 1 373 ? 37.140 53.522 66.515 1.00 41.23 426 LEU B N 1
ATOM 5659 C CA . LEU B 1 373 ? 37.387 54.954 66.445 1.00 43.44 426 LEU B CA 1
ATOM 5660 C C . LEU B 1 373 ? 36.604 55.666 67.548 1.00 44.41 426 LEU B C 1
ATOM 5661 O O . LEU B 1 373 ? 37.181 56.406 68.339 1.00 44.63 426 LEU B O 1
ATOM 5666 N N . THR B 1 374 ? 35.285 55.439 67.581 1.00 47.24 427 THR B N 1
ATOM 5667 C CA . THR B 1 374 ? 34.417 55.993 68.608 1.00 49.85 427 THR B CA 1
ATOM 5668 C C . THR B 1 374 ? 35.023 55.726 69.984 1.00 51.52 427 THR B C 1
ATOM 5669 O O . THR B 1 374 ? 35.264 56.656 70.752 1.00 55.98 427 THR B O 1
ATOM 5673 N N . ASP B 1 375 ? 35.321 54.452 70.257 1.00 49.55 428 ASP B N 1
ATOM 5674 C CA . ASP B 1 375 ? 35.769 54.031 71.575 1.00 55.50 428 ASP B CA 1
ATOM 5675 C C . ASP B 1 375 ? 37.106 54.685 71.927 1.00 56.68 428 ASP B C 1
ATOM 5676 O O . ASP B 1 375 ? 37.446 54.781 73.104 1.00 55.44 428 ASP B O 1
ATOM 5681 N N . SER B 1 376 ? 37.887 55.061 70.906 1.00 57.37 429 SER B N 1
ATOM 5682 C CA . SER B 1 376 ? 39.236 55.574 71.102 1.00 64.09 429 SER B CA 1
ATOM 5683 C C . SER B 1 376 ? 39.206 57.075 71.380 1.00 66.65 429 SER B C 1
ATOM 5684 O O . SER B 1 376 ? 40.228 57.657 71.736 1.00 68.02 429 SER B O 1
ATOM 5687 N N . GLY B 1 377 ? 38.054 57.706 71.128 1.00 71.39 430 GLY B N 1
ATOM 5688 C CA . GLY B 1 377 ? 37.887 59.131 71.359 1.00 77.71 430 GLY B CA 1
ATOM 5689 C C . GLY B 1 377 ? 38.150 59.941 70.094 1.00 85.31 430 GLY B C 1
ATOM 5690 O O . GLY B 1 377 ? 37.217 60.384 69.427 1.00 97.28 430 GLY B O 1
ATOM 5691 N N . GLY B 1 378 ? 39.435 60.124 69.774 1.00 90.73 431 GLY B N 1
ATOM 5692 C CA . GLY B 1 378 ? 39.830 60.778 68.538 1.00 98.32 431 GLY B CA 1
ATOM 5693 C C . GLY B 1 378 ? 39.158 60.119 67.338 1.00 92.00 431 GLY B C 1
ATOM 5694 O O . GLY B 1 378 ? 39.098 58.894 67.264 1.00 89.03 431 GLY B O 1
ATOM 5695 N N . HIS B 1 379 ? 38.583 60.940 66.451 1.00 88.92 432 HIS B N 1
ATOM 5696 C CA . HIS B 1 379 ? 37.723 60.427 65.399 1.00 92.71 432 HIS B CA 1
ATOM 5697 C C . HIS B 1 379 ? 38.418 60.527 64.044 1.00 87.42 432 HIS B C 1
ATOM 5698 O O . HIS B 1 379 ? 39.364 61.294 63.876 1.00 78.68 432 HIS B O 1
ATOM 5705 N N . GLY B 1 380 ? 37.961 59.679 63.112 1.00 77.11 433 GLY B N 1
ATOM 5706 C CA . GLY B 1 380 ? 38.379 59.702 61.720 1.00 66.21 433 GLY B CA 1
ATOM 5707 C C . GLY B 1 380 ? 37.316 59.083 60.811 1.00 58.22 433 GLY B C 1
ATOM 5708 O O . GLY B 1 380 ? 36.182 58.874 61.241 1.00 49.56 433 GLY B O 1
ATOM 5709 N N . THR B 1 381 ? 37.712 58.746 59.575 1.00 51.66 434 THR B N 1
ATOM 5710 C CA . THR B 1 381 ? 36.778 58.412 58.509 1.00 47.84 434 THR B CA 1
ATOM 5711 C C . THR B 1 381 ? 37.094 57.035 57.924 1.00 45.19 434 THR B C 1
ATOM 5712 O O . THR B 1 381 ? 38.259 56.645 57.836 1.00 42.67 434 THR B O 1
ATOM 5716 N N . VAL B 1 382 ? 36.036 56.367 57.437 1.00 42.36 435 VAL B N 1
ATOM 5717 C CA . VAL B 1 382 ? 36.105 55.059 56.799 1.00 37.57 435 VAL B CA 1
ATOM 5718 C C . VAL B 1 382 ? 35.457 55.160 55.420 1.00 36.66 435 VAL B C 1
ATOM 5719 O O . VAL B 1 382 ? 34.314 55.592 55.319 1.00 36.62 435 VAL B O 1
ATOM 5723 N N . MET B 1 383 ? 36.151 54.685 54.375 1.00 36.69 436 MET B N 1
ATOM 5724 C CA . MET B 1 383 ? 35.594 54.661 53.029 1.00 36.31 436 MET B CA 1
ATOM 5725 C C . MET B 1 383 ? 35.618 53.243 52.461 1.00 35.65 436 MET B C 1
ATOM 5726 O O . MET B 1 383 ? 36.082 52.307 53.105 1.00 34.95 436 MET B O 1
ATOM 5731 N N . HIS B 1 384 ? 35.203 53.130 51.194 1.00 36.67 437 HIS B N 1
ATOM 5732 C CA . HIS B 1 384 ? 35.112 51.858 50.498 1.00 36.12 437 HIS B CA 1
ATOM 5733 C C . HIS B 1 384 ? 35.472 52.075 49.028 1.00 31.53 437 HIS B C 1
ATOM 5734 O O . HIS B 1 384 ? 35.653 53.208 48.594 1.00 28.43 437 HIS B O 1
ATOM 5741 N N . THR B 1 385 ? 35.624 50.978 48.278 1.00 30.58 438 THR B N 1
ATOM 5742 C CA . THR B 1 385 ? 35.955 51.064 46.867 1.00 31.28 438 THR B CA 1
ATOM 5743 C C . THR B 1 385 ? 34.733 50.671 46.040 1.00 34.28 438 THR B C 1
ATOM 5744 O O . THR B 1 385 ? 34.064 51.527 45.468 1.00 39.06 438 THR B O 1
ATOM 5748 N N . LEU B 1 386 ? 34.446 49.369 45.984 1.00 34.51 439 LEU B N 1
ATOM 5749 C CA . LEU B 1 386 ? 33.244 48.882 45.330 1.00 32.68 439 LEU B CA 1
ATOM 5750 C C . LEU B 1 386 ? 32.306 48.343 46.403 1.00 30.89 439 LEU B C 1
ATOM 5751 O O . LEU B 1 386 ? 32.736 48.041 47.517 1.00 28.17 439 LEU B O 1
ATOM 5756 N N . ARG B 1 387 ? 31.024 48.238 46.046 1.00 29.21 440 ARG B N 1
ATOM 5757 C CA . ARG B 1 387 ? 30.068 47.468 46.819 1.00 28.97 440 ARG B CA 1
ATOM 5758 C C . ARG B 1 387 ? 29.451 46.436 45.892 1.00 28.74 440 ARG B C 1
ATOM 5759 O O . ARG B 1 387 ? 29.530 46.590 44.677 1.00 29.27 440 ARG B O 1
ATOM 5767 N N . ARG B 1 388 ? 28.896 45.370 46.481 1.00 26.90 441 ARG B N 1
ATOM 5768 C CA . ARG B 1 388 ? 28.146 44.374 45.739 1.00 26.93 441 ARG B CA 1
ATOM 5769 C C . ARG B 1 388 ? 27.193 45.081 44.769 1.00 27.53 441 ARG B C 1
ATOM 5770 O O . ARG B 1 388 ? 26.423 45.950 45.177 1.00 26.29 441 ARG B O 1
ATOM 5778 N N . GLN B 1 389 ? 27.337 44.767 43.472 1.00 27.34 442 GLN B N 1
ATOM 5779 C CA . GLN B 1 389 ? 26.528 45.324 42.394 1.00 31.20 442 GLN B CA 1
ATOM 5780 C C . GLN B 1 389 ? 26.893 46.780 42.098 1.00 33.75 442 GLN B C 1
ATOM 5781 O O . GLN B 1 389 ? 26.231 47.419 41.286 1.00 35.12 442 GLN B O 1
ATOM 5787 N N . LYS B 1 390 ? 27.950 47.299 42.729 1.00 34.75 443 LYS B N 1
ATOM 5788 C CA . LYS B 1 390 ? 28.318 48.696 42.560 1.00 35.40 443 LYS B CA 1
ATOM 5789 C C . LYS B 1 390 ? 29.824 48.811 42.336 1.00 34.74 443 LYS B C 1
ATOM 5790 O O . LYS B 1 390 ? 30.547 49.359 43.164 1.00 34.05 443 LYS B O 1
ATOM 5796 N N . GLY B 1 391 ? 30.281 48.279 41.200 1.00 38.48 444 GLY B N 1
ATOM 5797 C CA . GLY B 1 391 ? 31.699 48.182 40.895 1.00 41.10 444 GLY B CA 1
ATOM 5798 C C . GLY B 1 391 ? 31.999 48.705 39.493 1.00 39.90 444 GLY B C 1
ATOM 5799 O O . GLY B 1 391 ? 32.975 48.292 38.871 1.00 38.40 444 GLY B O 1
ATOM 5800 N N . SER B 1 392 ? 31.140 49.623 39.031 1.00 42.02 445 SER B N 1
ATOM 5801 C CA . SER B 1 392 ? 31.332 50.363 37.794 1.00 45.37 445 SER B CA 1
ATOM 5802 C C . SER B 1 392 ? 32.458 51.385 37.939 1.00 43.02 445 SER B C 1
ATOM 5803 O O . SER B 1 392 ? 32.767 51.828 39.042 1.00 40.60 445 SER B O 1
ATOM 5806 N N . ALA B 1 393 ? 32.966 51.830 36.785 1.00 44.37 446 ALA B N 1
ATOM 5807 C CA . ALA B 1 393 ? 33.911 52.931 36.690 1.00 46.55 446 ALA B CA 1
ATOM 5808 C C . ALA B 1 393 ? 33.370 54.171 37.402 1.00 42.91 446 ALA B C 1
ATOM 5809 O O . ALA B 1 393 ? 34.103 54.836 38.124 1.00 38.67 446 ALA B O 1
ATOM 5811 N N . LYS B 1 394 ? 32.091 54.482 37.167 1.00 46.63 447 LYS B N 1
ATOM 5812 C CA . LYS B 1 394 ? 31.407 55.584 37.827 1.00 50.56 447 LYS B CA 1
ATOM 5813 C C . LYS B 1 394 ? 31.478 55.417 39.346 1.00 48.61 447 LYS B C 1
ATOM 5814 O O . LYS B 1 394 ? 31.709 56.387 40.066 1.00 51.88 447 LYS B O 1
ATOM 5820 N N . ASP B 1 395 ? 31.240 54.190 39.827 1.00 46.76 448 ASP B N 1
ATOM 5821 C CA . ASP B 1 395 ? 31.109 53.920 41.252 1.00 41.42 448 ASP B CA 1
ATOM 5822 C C . ASP B 1 395 ? 32.438 54.186 41.954 1.00 40.74 448 ASP B C 1
ATOM 5823 O O . ASP B 1 395 ? 32.468 54.435 43.161 1.00 33.09 448 ASP B O 1
ATOM 5828 N N . PHE B 1 396 ? 33.528 53.987 41.203 1.00 39.53 449 PHE B N 1
ATOM 5829 C CA . PHE B 1 396 ? 34.874 54.217 41.692 1.00 42.99 449 PHE B CA 1
ATOM 5830 C C . PHE B 1 396 ? 35.160 55.715 41.652 1.00 43.33 449 PHE B C 1
ATOM 5831 O O . PHE B 1 396 ? 35.846 56.246 42.524 1.00 44.36 449 PHE B O 1
ATOM 5839 N N . GLY B 1 397 ? 34.633 56.381 40.618 1.00 45.23 450 GLY B N 1
ATOM 5840 C CA . GLY B 1 397 ? 34.685 57.830 40.517 1.00 43.66 450 GLY B CA 1
ATOM 5841 C C . GLY B 1 397 ? 33.999 58.495 41.707 1.00 43.92 450 GLY B C 1
ATOM 5842 O O . GLY B 1 397 ? 34.472 59.510 42.214 1.00 41.72 450 GLY B O 1
ATOM 5843 N N . MET B 1 398 ? 32.901 57.879 42.159 1.00 42.60 451 MET B N 1
ATOM 5844 C CA . MET B 1 398 ? 32.191 58.333 43.341 1.00 45.48 451 MET B CA 1
ATOM 5845 C C . MET B 1 398 ? 33.075 58.141 44.571 1.00 45.25 451 MET B C 1
ATOM 5846 O O . MET B 1 398 ? 33.114 58.997 45.451 1.00 43.48 451 MET B O 1
ATOM 5851 N N . ALA B 1 399 ? 33.797 57.016 44.609 1.00 44.52 452 ALA B N 1
ATOM 5852 C CA . ALA B 1 399 ? 34.699 56.724 45.709 1.00 40.88 452 ALA B CA 1
ATOM 5853 C C . ALA B 1 399 ? 35.913 57.642 45.630 1.00 41.44 452 ALA B C 1
ATOM 5854 O O . ALA B 1 399 ? 36.441 58.060 46.659 1.00 37.54 452 ALA B O 1
ATOM 5856 N N . LEU B 1 400 ? 36.325 57.966 44.399 1.00 41.51 453 LEU B N 1
ATOM 5857 C CA . LEU B 1 400 ? 37.435 58.877 44.171 1.00 46.66 453 LEU B CA 1
ATOM 5858 C C . LEU B 1 400 ? 37.030 60.298 44.563 1.00 48.65 453 LEU B C 1
ATOM 5859 O O . LEU B 1 400 ? 37.859 61.070 45.038 1.00 49.48 453 LEU B O 1
ATOM 5864 N N . CYS B 1 401 ? 35.740 60.615 44.400 1.00 49.42 454 CYS B N 1
ATOM 5865 C CA . CYS B 1 401 ? 35.209 61.919 44.765 1.00 47.84 454 CYS B CA 1
ATOM 5866 C C . CYS B 1 401 ? 35.179 62.070 46.285 1.00 43.64 454 CYS B C 1
ATOM 5867 O O . CYS B 1 401 ? 35.501 63.137 46.806 1.00 44.68 454 CYS B O 1
ATOM 5870 N N . LEU B 1 402 ? 34.744 61.017 46.990 1.00 40.59 455 LEU B N 1
ATOM 5871 C CA . LEU B 1 402 ? 34.732 61.027 48.445 1.00 42.80 455 LEU B CA 1
ATOM 5872 C C . LEU B 1 402 ? 36.161 61.184 48.960 1.00 42.61 455 LEU B C 1
ATOM 5873 O O . LEU B 1 402 ? 36.371 61.731 50.039 1.00 51.95 455 LEU B O 1
ATOM 5878 N N . ALA B 1 403 ? 37.129 60.663 48.196 1.00 37.42 456 ALA B N 1
ATOM 5879 C CA . ALA B 1 403 ? 38.532 60.742 48.567 1.00 42.04 456 ALA B CA 1
ATOM 5880 C C . ALA B 1 403 ? 39.025 62.181 48.427 1.00 43.39 456 ALA B C 1
ATOM 5881 O O . ALA B 1 403 ? 39.625 62.738 49.346 1.00 39.23 456 ALA B O 1
ATOM 5883 N N . TYR B 1 404 ? 38.735 62.788 47.274 1.00 45.36 457 TYR B N 1
ATOM 5884 C CA . TYR B 1 404 ? 38.998 64.201 47.070 1.00 51.38 457 TYR B CA 1
ATOM 5885 C C . TYR B 1 404 ? 38.464 64.993 48.257 1.00 50.97 457 TYR B C 1
ATOM 5886 O O . TYR B 1 404 ? 39.166 65.819 48.833 1.00 54.43 457 TYR B O 1
ATOM 5895 N N . VAL B 1 405 ? 37.209 64.718 48.609 1.00 49.74 458 VAL B N 1
ATOM 5896 C CA . VAL B 1 405 ? 36.462 65.542 49.540 1.00 52.15 458 VAL B CA 1
ATOM 5897 C C . VAL B 1 405 ? 36.996 65.331 50.956 1.00 47.88 458 VAL B C 1
ATOM 5898 O O . VAL B 1 405 ? 36.794 66.172 51.825 1.00 45.76 458 VAL B O 1
ATOM 5902 N N . ASN B 1 406 ? 37.673 64.204 51.189 1.00 49.26 459 ASN B N 1
ATOM 5903 C CA . ASN B 1 406 ? 38.218 63.910 52.505 1.00 49.58 459 ASN B CA 1
ATOM 5904 C C . ASN B 1 406 ? 39.635 64.461 52.608 1.00 47.80 459 ASN B C 1
ATOM 5905 O O . ASN B 1 406 ? 40.252 64.389 53.668 1.00 47.96 459 ASN B O 1
ATOM 5910 N N . GLY B 1 407 ? 40.141 64.987 51.487 1.00 48.58 460 GLY B N 1
ATOM 5911 C CA . GLY B 1 407 ? 41.331 65.819 51.487 1.00 50.54 460 GLY B CA 1
ATOM 5912 C C . GLY B 1 407 ? 42.450 65.224 50.639 1.00 48.99 460 GLY B C 1
ATOM 5913 O O . GLY B 1 407 ? 43.544 65.777 50.579 1.00 48.80 460 GLY B O 1
ATOM 5914 N N . LEU B 1 408 ? 42.174 64.079 50.010 1.00 50.87 461 LEU B N 1
ATOM 5915 C CA . LEU B 1 408 ? 43.182 63.378 49.233 1.00 52.09 461 LEU B CA 1
ATOM 5916 C C . LEU B 1 408 ? 43.303 64.054 47.872 1.00 52.49 461 LEU B C 1
ATOM 5917 O O . LEU B 1 408 ? 42.432 64.828 47.485 1.00 57.30 461 LEU B O 1
ATOM 5922 N N . GLU B 1 409 ? 44.396 63.765 47.160 1.00 54.80 462 GLU B N 1
ATOM 5923 C CA . GLU B 1 409 ? 44.704 64.451 45.916 1.00 63.55 462 GLU B CA 1
ATOM 5924 C C . GLU B 1 409 ? 44.436 63.514 44.737 1.00 72.87 462 GLU B C 1
ATOM 5925 O O . GLU B 1 409 ? 44.900 62.375 44.731 1.00 67.79 462 GLU B O 1
ATOM 5931 N N . ILE B 1 410 ? 43.694 64.013 43.736 1.00 74.48 463 ILE B N 1
ATOM 5932 C CA . ILE B 1 410 ? 43.320 63.229 42.567 1.00 72.98 463 ILE B CA 1
ATOM 5933 C C . ILE B 1 410 ? 44.257 63.559 41.406 1.00 79.36 463 ILE B C 1
ATOM 5934 O O . ILE B 1 410 ? 44.751 64.679 41.299 1.00 88.33 463 ILE B O 1
ATOM 5939 N N . ASP B 1 411 ? 44.424 62.588 40.498 1.00 93.44 464 ASP B N 1
ATOM 5940 C CA . ASP B 1 411 ? 45.183 62.769 39.269 1.00 114.16 464 ASP B CA 1
ATOM 5941 C C . ASP B 1 411 ? 44.198 62.943 38.113 1.00 133.92 464 ASP B C 1
ATOM 5942 O O . ASP B 1 411 ? 43.679 61.962 37.584 1.00 131.32 464 ASP B O 1
ATOM 5947 N N . GLY B 1 412 ? 43.925 64.208 37.758 1.00 150.63 465 GLY B N 1
ATOM 5948 C CA . GLY B 1 412 ? 43.061 64.549 36.638 1.00 138.90 465 GLY B CA 1
ATOM 5949 C C . GLY B 1 412 ? 43.560 63.965 35.318 1.00 139.15 465 GLY B C 1
ATOM 5950 O O . GLY B 1 412 ? 42.765 63.684 34.423 1.00 109.09 465 GLY B O 1
ATOM 5951 N N . GLU B 1 413 ? 44.885 63.799 35.215 1.00 158.02 466 GLU B N 1
ATOM 5952 C CA . GLU B 1 413 ? 45.520 63.167 34.068 1.00 160.26 466 GLU B CA 1
ATOM 5953 C C . GLU B 1 413 ? 45.025 61.729 33.913 1.00 168.44 466 GLU B C 1
ATOM 5954 O O . GLU B 1 413 ? 45.084 61.172 32.818 1.00 167.15 466 GLU B O 1
ATOM 5960 N N . ALA B 1 414 ? 44.586 61.123 35.025 1.00 163.13 467 ALA B N 1
ATOM 5961 C CA . ALA B 1 414 ? 44.202 59.720 35.042 1.00 138.08 467 ALA B CA 1
ATOM 5962 C C . ALA B 1 414 ? 42.724 59.561 34.685 1.00 141.75 467 ALA B C 1
ATOM 5963 O O . ALA B 1 414 ? 42.378 58.689 33.891 1.00 152.50 467 ALA B O 1
ATOM 5965 N N . LEU B 1 415 ? 41.853 60.393 35.276 1.00 139.68 468 LEU B N 1
ATOM 5966 C CA . LEU B 1 415 ? 40.418 60.289 35.046 1.00 130.07 468 LEU B CA 1
ATOM 5967 C C . LEU B 1 415 ? 39.979 61.284 33.964 1.00 122.59 468 LEU B C 1
ATOM 5968 O O . LEU B 1 415 ? 40.857 62.003 33.448 1.00 126.54 468 LEU B O 1
ATOM 5973 N N . VAL C 1 1 ? 9.084 66.215 117.484 1.00 75.93 54 VAL C N 1
ATOM 5974 C CA . VAL C 1 1 ? 7.811 66.952 117.215 1.00 76.80 54 VAL C CA 1
ATOM 5975 C C . VAL C 1 1 ? 7.755 67.335 115.736 1.00 67.89 54 VAL C C 1
ATOM 5976 O O . VAL C 1 1 ? 8.605 68.078 115.249 1.00 60.92 54 VAL C O 1
ATOM 5980 N N . PRO C 1 2 ? 6.709 66.908 114.994 1.00 60.69 55 PRO C N 1
ATOM 5981 C CA . PRO C 1 2 ? 6.492 67.372 113.628 1.00 56.29 55 PRO C CA 1
ATOM 5982 C C . PRO C 1 2 ? 5.940 68.794 113.627 1.00 54.07 55 PRO C C 1
ATOM 5983 O O . PRO C 1 2 ? 4.931 69.070 114.273 1.00 55.97 55 PRO C O 1
ATOM 5987 N N . LEU C 1 3 ? 6.634 69.694 112.926 1.00 53.72 56 LEU C N 1
ATOM 5988 C CA . LEU C 1 3 ? 6.157 71.055 112.746 1.00 55.25 56 LEU C CA 1
ATOM 5989 C C . LEU C 1 3 ? 5.816 71.270 111.273 1.00 52.60 56 LEU C C 1
ATOM 5990 O O . LEU C 1 3 ? 6.694 71.204 110.414 1.00 54.02 56 LEU C O 1
ATOM 5995 N N . LEU C 1 4 ? 4.514 71.442 111.003 1.00 50.54 57 LEU C N 1
ATOM 5996 C CA . LEU C 1 4 ? 3.978 71.436 109.652 1.00 44.26 57 LEU C CA 1
ATOM 5997 C C . LEU C 1 4 ? 3.722 72.876 109.221 1.00 44.75 57 LEU C C 1
ATOM 5998 O O . LEU C 1 4 ? 3.116 73.636 109.972 1.00 42.31 57 LEU C O 1
ATOM 6003 N N . LEU C 1 5 ? 4.195 73.226 108.016 1.00 45.46 58 LEU C N 1
ATOM 6004 C CA . LEU C 1 5 ? 4.380 74.614 107.616 1.00 46.77 58 LEU C CA 1
ATOM 6005 C C . LEU C 1 5 ? 3.896 74.810 106.181 1.00 45.77 58 LEU C C 1
ATOM 6006 O O . LEU C 1 5 ? 4.315 74.085 105.280 1.00 44.86 58 LEU C O 1
ATOM 6011 N N . SER C 1 6 ? 3.057 75.838 105.983 1.00 43.38 59 SER C N 1
ATOM 6012 C CA . SER C 1 6 ? 2.414 76.090 104.703 1.00 42.20 59 SER C CA 1
ATOM 6013 C C . SER C 1 6 ? 2.444 77.585 104.404 1.00 42.54 59 SER C C 1
ATOM 6014 O O . SER C 1 6 ? 2.289 78.395 105.315 1.00 48.73 59 SER C O 1
ATOM 6017 N N . GLY C 1 7 ? 2.641 77.924 103.122 1.00 40.88 60 GLY C N 1
ATOM 6018 C CA . GLY C 1 7 ? 2.380 79.259 102.602 1.00 38.93 60 GLY C CA 1
ATOM 6019 C C . GLY C 1 7 ? 1.890 79.212 101.156 1.00 38.75 60 GLY C C 1
ATOM 6020 O O . GLY C 1 7 ? 2.088 78.213 100.468 1.00 41.95 60 GLY C O 1
ATOM 6021 N N . HIS C 1 8 ? 1.186 80.266 100.728 1.00 40.35 61 HIS C N 1
ATOM 6022 C CA . HIS C 1 8 ? 0.557 80.294 99.416 1.00 38.86 61 HIS C CA 1
ATOM 6023 C C . HIS C 1 8 ? 1.612 80.627 98.363 1.00 40.17 61 HIS C C 1
ATOM 6024 O O . HIS C 1 8 ? 1.355 80.509 97.168 1.00 41.07 61 HIS C O 1
ATOM 6031 N N . THR C 1 9 ? 2.803 81.023 98.831 1.00 41.20 62 THR C N 1
ATOM 6032 C CA . THR C 1 9 ? 3.992 81.116 98.000 1.00 42.28 62 THR C CA 1
ATOM 6033 C C . THR C 1 9 ? 5.206 80.628 98.786 1.00 42.98 62 THR C C 1
ATOM 6034 O O . THR C 1 9 ? 5.162 80.511 100.010 1.00 39.26 62 THR C O 1
ATOM 6038 N N . GLU C 1 10 ? 6.308 80.421 98.058 1.00 42.92 63 GLU C N 1
ATOM 6039 C CA . GLU C 1 10 ? 7.603 80.166 98.658 1.00 44.51 63 GLU C CA 1
ATOM 6040 C C . GLU C 1 10 ? 7.917 81.241 99.695 1.00 45.84 63 GLU C C 1
ATOM 6041 O O . GLU C 1 10 ? 8.309 80.930 100.817 1.00 47.83 63 GLU C O 1
ATOM 6047 N N . ALA C 1 11 ? 7.719 82.507 99.317 1.00 46.34 64 ALA C N 1
ATOM 6048 C CA . ALA C 1 11 ? 7.980 83.626 100.208 1.00 47.16 64 ALA C CA 1
ATOM 6049 C C . ALA C 1 11 ? 7.123 83.521 101.469 1.00 44.99 64 ALA C C 1
ATOM 6050 O O . ALA C 1 11 ? 7.585 83.855 102.559 1.00 48.02 64 ALA C O 1
ATOM 6052 N N . ALA C 1 12 ? 5.864 83.097 101.310 1.00 41.08 65 ALA C N 1
ATOM 6053 C CA . ALA C 1 12 ? 4.931 83.051 102.424 1.00 40.05 65 ALA C CA 1
ATOM 6054 C C . ALA C 1 12 ? 5.310 81.929 103.388 1.00 39.76 65 ALA C C 1
ATOM 6055 O O . ALA C 1 12 ? 5.117 82.064 104.593 1.00 41.61 65 ALA C O 1
ATOM 6057 N N . LEU C 1 13 ? 5.851 80.829 102.851 1.00 39.01 66 LEU C N 1
ATOM 6058 C CA . LEU C 1 13 ? 6.393 79.762 103.680 1.00 40.16 66 LEU C CA 1
ATOM 6059 C C . LEU C 1 13 ? 7.690 80.223 104.349 1.00 40.70 66 LEU C C 1
ATOM 6060 O O . LEU C 1 13 ? 7.884 80.002 105.542 1.00 39.55 66 LEU C O 1
ATOM 6065 N N . ARG C 1 14 ? 8.563 80.896 103.593 1.00 44.66 67 ARG C N 1
ATOM 6066 C CA . ARG C 1 14 ? 9.833 81.358 104.137 1.00 46.24 67 ARG C CA 1
ATOM 6067 C C . ARG C 1 14 ? 9.581 82.249 105.350 1.00 43.05 67 ARG C C 1
ATOM 6068 O O . ARG C 1 14 ? 10.204 82.061 106.391 1.00 41.05 67 ARG C O 1
ATOM 6076 N N . GLU C 1 15 ? 8.586 83.136 105.235 1.00 45.67 68 GLU C N 1
ATOM 6077 C CA . GLU C 1 15 ? 8.158 83.987 106.334 1.00 48.50 68 GLU C CA 1
ATOM 6078 C C . GLU C 1 15 ? 7.631 83.135 107.488 1.00 51.60 68 GLU C C 1
ATOM 6079 O O . GLU C 1 15 ? 7.882 83.448 108.649 1.00 54.10 68 GLU C O 1
ATOM 6085 N N . GLN C 1 16 ? 6.830 82.110 107.173 1.00 52.96 69 GLN C N 1
ATOM 6086 C CA . GLN C 1 16 ? 6.159 81.337 108.206 1.00 54.43 69 GLN C CA 1
ATOM 6087 C C . GLN C 1 16 ? 7.208 80.564 109.007 1.00 58.72 69 GLN C C 1
ATOM 6088 O O . GLN C 1 16 ? 7.077 80.431 110.220 1.00 69.33 69 GLN C O 1
ATOM 6094 N N . SER C 1 17 ? 8.345 80.258 108.368 1.00 58.44 70 SER C N 1
ATOM 6095 C CA . SER C 1 17 ? 9.480 79.677 109.068 1.00 55.84 70 SER C CA 1
ATOM 6096 C C . SER C 1 17 ? 10.102 80.696 110.019 1.00 57.21 70 SER C C 1
ATOM 6097 O O . SER C 1 17 ? 10.394 80.354 111.160 1.00 60.79 70 SER C O 1
ATOM 6100 N N . THR C 1 18 ? 10.359 81.921 109.533 1.00 61.59 71 THR C N 1
ATOM 6101 C CA . THR C 1 18 ? 11.064 82.922 110.327 1.00 67.81 71 THR C CA 1
ATOM 6102 C C . THR C 1 18 ? 10.271 83.237 111.594 1.00 65.30 71 THR C C 1
ATOM 6103 O O . THR C 1 18 ? 10.845 83.397 112.668 1.00 69.81 71 THR C O 1
ATOM 6107 N N . ARG C 1 19 ? 8.949 83.374 111.443 1.00 65.28 72 ARG C N 1
ATOM 6108 C CA . ARG C 1 19 ? 8.073 83.698 112.556 1.00 64.26 72 ARG C CA 1
ATOM 6109 C C . ARG C 1 19 ? 8.176 82.608 113.616 1.00 70.55 72 ARG C C 1
ATOM 6110 O O . ARG C 1 19 ? 8.231 82.905 114.808 1.00 80.12 72 ARG C O 1
ATOM 6118 N N . LEU C 1 20 ? 8.182 81.352 113.157 1.00 70.97 73 LEU C N 1
ATOM 6119 C CA . LEU C 1 20 ? 8.315 80.196 114.029 1.00 73.51 73 LEU C CA 1
ATOM 6120 C C . LEU C 1 20 ? 9.670 80.233 114.733 1.00 70.11 73 LEU C C 1
ATOM 6121 O O . LEU C 1 20 ? 9.760 79.992 115.936 1.00 63.23 73 LEU C O 1
ATOM 6126 N N . LEU C 1 21 ? 10.719 80.552 113.970 1.00 70.93 74 LEU C N 1
ATOM 6127 C CA . LEU C 1 21 ? 12.053 80.703 114.524 1.00 82.68 74 LEU C CA 1
ATOM 6128 C C . LEU C 1 21 ? 12.016 81.752 115.632 1.00 82.50 74 LEU C C 1
ATOM 6129 O O . LEU C 1 21 ? 12.350 81.463 116.779 1.00 88.42 74 LEU C O 1
ATOM 6134 N N . ASN C 1 22 ? 11.479 82.928 115.303 1.00 80.68 75 ASN C N 1
ATOM 6135 C CA . ASN C 1 22 ? 11.493 84.049 116.225 1.00 84.30 75 ASN C CA 1
ATOM 6136 C C . ASN C 1 22 ? 10.534 83.773 117.380 1.00 85.72 75 ASN C C 1
ATOM 6137 O O . ASN C 1 22 ? 10.790 84.195 118.503 1.00 90.08 75 ASN C O 1
ATOM 6142 N N . ASP C 1 23 ? 9.483 82.985 117.127 1.00 91.81 76 ASP C N 1
ATOM 6143 C CA . ASP C 1 23 ? 8.537 82.646 118.179 1.00 93.51 76 ASP C CA 1
ATOM 6144 C C . ASP C 1 23 ? 9.284 81.920 119.296 1.00 89.71 76 ASP C C 1
ATOM 6145 O O . ASP C 1 23 ? 9.200 82.322 120.453 1.00 99.12 76 ASP C O 1
ATOM 6150 N N . LEU C 1 24 ? 10.064 80.894 118.931 1.00 87.02 77 LEU C N 1
ATOM 6151 C CA . LEU C 1 24 ? 10.680 80.005 119.905 1.00 85.67 77 LEU C CA 1
ATOM 6152 C C . LEU C 1 24 ? 11.779 80.744 120.664 1.00 90.01 77 LEU C C 1
ATOM 6153 O O . LEU C 1 24 ? 11.959 80.544 121.865 1.00 89.49 77 LEU C O 1
ATOM 6158 N N . LEU C 1 25 ? 12.529 81.576 119.936 1.00 91.04 78 LEU C N 1
ATOM 6159 C CA . LEU C 1 25 ? 13.530 82.441 120.535 1.00 89.45 78 LEU C CA 1
ATOM 6160 C C . LEU C 1 25 ? 12.853 83.417 121.496 1.00 99.06 78 LEU C C 1
ATOM 6161 O O . LEU C 1 25 ? 13.225 83.486 122.664 1.00 102.92 78 LEU C O 1
ATOM 6166 N N . GLU C 1 26 ? 11.803 84.100 121.017 1.00 109.45 79 GLU C N 1
ATOM 6167 C CA . GLU C 1 26 ? 11.111 85.122 121.790 1.00 117.04 79 GLU C CA 1
ATOM 6168 C C . GLU C 1 26 ? 9.954 84.506 122.578 1.00 111.83 79 GLU C C 1
ATOM 6169 O O . GLU C 1 26 ? 8.975 85.188 122.879 1.00 97.04 79 GLU C O 1
ATOM 6175 N N . HIS C 1 27 ? 10.084 83.218 122.917 1.00 109.55 80 HIS C N 1
ATOM 6176 C CA . HIS C 1 27 ? 9.136 82.542 123.790 1.00 108.34 80 HIS C CA 1
ATOM 6177 C C . HIS C 1 27 ? 9.706 81.192 124.214 1.00 105.65 80 HIS C C 1
ATOM 6178 O O . HIS C 1 27 ? 9.066 80.161 124.018 1.00 101.08 80 HIS C O 1
ATOM 6185 N N . PRO C 1 28 ? 10.908 81.152 124.834 1.00 105.82 81 PRO C N 1
ATOM 6186 C CA . PRO C 1 28 ? 11.570 79.883 125.138 1.00 104.80 81 PRO C CA 1
ATOM 6187 C C . PRO C 1 28 ? 10.775 79.043 126.135 1.00 107.79 81 PRO C C 1
ATOM 6188 O O . PRO C 1 28 ? 9.898 79.560 126.825 1.00 105.61 81 PRO C O 1
ATOM 6192 N N . ASP C 1 29 ? 11.039 77.730 126.139 1.00 105.13 82 ASP C N 1
ATOM 6193 C CA . ASP C 1 29 ? 10.500 76.820 127.138 1.00 119.39 82 ASP C CA 1
ATOM 6194 C C . ASP C 1 29 ? 9.029 76.528 126.843 1.00 124.32 82 ASP C C 1
ATOM 6195 O O . ASP C 1 29 ? 8.367 75.835 127.615 1.00 114.22 82 ASP C O 1
ATOM 6200 N N . GLU C 1 30 ? 8.530 77.057 125.718 1.00 127.75 83 GLU C N 1
ATOM 6201 C CA . GLU C 1 30 ? 7.298 76.578 125.113 1.00 123.18 83 GLU C CA 1
ATOM 6202 C C . GLU C 1 30 ? 7.623 75.359 124.253 1.00 123.10 83 GLU C C 1
ATOM 6203 O O . GLU C 1 30 ? 8.459 75.439 123.353 1.00 106.10 83 GLU C O 1
ATOM 6209 N N . HIS C 1 31 ? 6.995 74.222 124.581 1.00 129.49 84 HIS C N 1
ATOM 6210 C CA . HIS C 1 31 ? 7.341 72.946 123.975 1.00 130.43 84 HIS C CA 1
ATOM 6211 C C . HIS C 1 31 ? 6.746 72.879 122.573 1.00 109.19 84 HIS C C 1
ATOM 6212 O O . HIS C 1 31 ? 5.557 73.134 122.389 1.00 103.29 84 HIS C O 1
ATOM 6219 N N . PRO C 1 32 ? 7.548 72.513 121.547 1.00 97.58 85 PRO C N 1
ATOM 6220 C CA . PRO C 1 32 ? 7.088 72.546 120.158 1.00 95.51 85 PRO C CA 1
ATOM 6221 C C . PRO C 1 32 ? 5.766 71.801 119.985 1.00 91.77 85 PRO C C 1
ATOM 6222 O O . PRO C 1 32 ? 5.038 72.036 119.022 1.00 102.68 85 PRO C O 1
ATOM 6226 N N . ALA C 1 33 ? 5.455 70.939 120.961 1.00 85.36 86 ALA C N 1
ATOM 6227 C CA . ALA C 1 33 ? 4.181 70.241 121.032 1.00 88.08 86 ALA C CA 1
ATOM 6228 C C . ALA C 1 33 ? 3.016 71.225 120.934 1.00 86.32 86 ALA C C 1
ATOM 6229 O O . ALA C 1 33 ? 2.020 70.950 120.264 1.00 73.30 86 ALA C O 1
ATOM 6231 N N . ASP C 1 34 ? 3.124 72.334 121.677 1.00 80.54 87 ASP C N 1
ATOM 6232 C CA . ASP C 1 34 ? 2.104 73.370 121.693 1.00 74.99 87 ASP C CA 1
ATOM 6233 C C . ASP C 1 34 ? 2.177 74.167 120.395 1.00 67.19 87 ASP C C 1
ATOM 6234 O O . ASP C 1 34 ? 1.152 74.527 119.817 1.00 69.49 87 ASP C O 1
ATOM 6239 N N . VAL C 1 35 ? 3.410 74.425 119.952 1.00 59.90 88 VAL C N 1
ATOM 6240 C CA . VAL C 1 35 ? 3.676 75.236 118.778 1.00 57.96 88 VAL C CA 1
ATOM 6241 C C . VAL C 1 35 ? 3.243 74.485 117.517 1.00 62.41 88 VAL C C 1
ATOM 6242 O O . VAL C 1 35 ? 2.845 75.109 116.534 1.00 61.07 88 VAL C O 1
ATOM 6246 N N . GLY C 1 36 ? 3.332 73.147 117.552 1.00 61.45 89 GLY C N 1
ATOM 6247 C CA . GLY C 1 36 ? 3.075 72.313 116.387 1.00 55.37 89 GLY C CA 1
ATOM 6248 C C . GLY C 1 36 ? 1.588 72.008 116.207 1.00 50.41 89 GLY C C 1
ATOM 6249 O O . GLY C 1 36 ? 1.119 71.868 115.081 1.00 51.13 89 GLY C O 1
ATOM 6250 N N . TYR C 1 37 ? 0.877 71.887 117.335 1.00 46.69 90 TYR C N 1
ATOM 6251 C CA . TYR C 1 37 ? -0.575 71.792 117.382 1.00 43.87 90 TYR C CA 1
ATOM 6252 C C . TYR C 1 37 ? -1.254 73.023 116.773 1.00 47.11 90 TYR C C 1
ATOM 6253 O O . TYR C 1 37 ? -2.265 72.883 116.086 1.00 46.42 90 TYR C O 1
ATOM 6262 N N . THR C 1 38 ? -0.807 74.232 117.146 1.00 51.20 91 THR C N 1
ATOM 6263 C CA . THR C 1 38 ? -1.465 75.450 116.690 1.00 56.60 91 THR C CA 1
ATOM 6264 C C . THR C 1 38 ? -1.071 75.756 115.244 1.00 52.19 91 THR C C 1
ATOM 6265 O O . THR C 1 38 ? -1.788 76.471 114.550 1.00 53.62 91 THR C O 1
ATOM 6269 N N . LEU C 1 39 ? 0.061 75.207 114.790 1.00 50.98 92 LEU C N 1
ATOM 6270 C CA . LEU C 1 39 ? 0.488 75.375 113.409 1.00 53.08 92 LEU C CA 1
ATOM 6271 C C . LEU C 1 39 ? -0.472 74.640 112.481 1.00 54.47 92 LEU C C 1
ATOM 6272 O O . LEU C 1 39 ? -0.537 74.942 111.290 1.00 54.33 92 LEU C O 1
ATOM 6277 N N . ILE C 1 40 ? -1.147 73.626 113.034 1.00 49.28 93 ILE C N 1
ATOM 6278 C CA . ILE C 1 40 ? -2.026 72.762 112.269 1.00 43.82 93 ILE C CA 1
ATOM 6279 C C . ILE C 1 40 ? -3.456 73.281 112.376 1.00 41.70 93 ILE C C 1
ATOM 6280 O O . ILE C 1 40 ? -4.193 73.249 111.395 1.00 42.39 93 ILE C O 1
ATOM 6285 N N . THR C 1 41 ? -3.843 73.735 113.576 1.00 40.18 94 THR C N 1
ATOM 6286 C CA . THR C 1 41 ? -5.242 73.972 113.903 1.00 40.85 94 THR C CA 1
ATOM 6287 C C . THR C 1 41 ? -5.593 75.454 113.758 1.00 39.13 94 THR C C 1
ATOM 6288 O O . THR C 1 41 ? -6.760 75.804 113.594 1.00 33.87 94 THR C O 1
ATOM 6292 N N . GLY C 1 42 ? -4.572 76.317 113.813 1.00 42.90 95 GLY C N 1
ATOM 6293 C CA . GLY C 1 42 ? -4.767 77.743 114.026 1.00 44.21 95 GLY C CA 1
ATOM 6294 C C . GLY C 1 42 ? -4.678 78.546 112.731 1.00 42.61 95 GLY C C 1
ATOM 6295 O O . GLY C 1 42 ? -4.550 79.765 112.767 1.00 45.10 95 GLY C O 1
ATOM 6296 N N . ARG C 1 43 ? -4.894 77.875 111.596 1.00 42.35 96 ARG C N 1
ATOM 6297 C CA . ARG C 1 43 ? -4.453 78.392 110.314 1.00 42.48 96 ARG C CA 1
ATOM 6298 C C . ARG C 1 43 ? -4.842 77.382 109.235 1.00 37.76 96 ARG C C 1
ATOM 6299 O O . ARG C 1 43 ? -4.969 76.197 109.518 1.00 37.10 96 ARG C O 1
ATOM 6307 N N . ALA C 1 44 ? -5.131 77.869 108.024 1.00 37.12 97 ALA C N 1
ATOM 6308 C CA . ALA C 1 44 ? -5.373 77.001 106.882 1.00 36.38 97 ALA C CA 1
ATOM 6309 C C . ALA C 1 44 ? -4.049 76.407 106.404 1.00 37.00 97 ALA C C 1
ATOM 6310 O O . ALA C 1 44 ? -3.019 76.602 107.046 1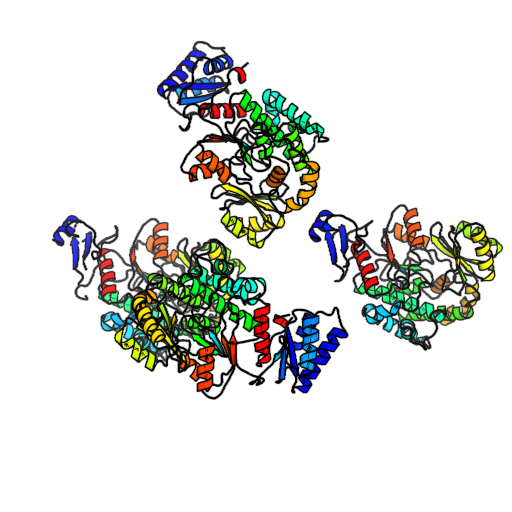.00 41.95 97 ALA C O 1
ATOM 6312 N N . HIS C 1 45 ? -4.079 75.709 105.260 1.00 38.34 98 HIS C N 1
ATOM 6313 C CA . HIS C 1 45 ? -2.884 75.082 104.708 1.00 38.41 98 HIS C CA 1
ATOM 6314 C C . HIS C 1 45 ? -2.850 75.240 103.189 1.00 37.18 98 HIS C C 1
ATOM 6315 O O . HIS C 1 45 ? -3.839 74.983 102.507 1.00 37.18 98 HIS C O 1
ATOM 6322 N N . PHE C 1 46 ? -1.680 75.619 102.668 1.00 38.62 99 PHE C N 1
ATOM 6323 C CA . PHE C 1 46 ? -1.568 76.158 101.323 1.00 39.73 99 PHE C CA 1
ATOM 6324 C C . PHE C 1 46 ? -0.658 75.255 100.500 1.00 41.22 99 PHE C C 1
ATOM 6325 O O . PHE C 1 46 ? -0.234 74.208 100.976 1.00 47.22 99 PHE C O 1
ATOM 6333 N N . GLY C 1 47 ? -0.413 75.640 99.247 1.00 43.40 100 GLY C N 1
ATOM 6334 C CA . GLY C 1 47 ? 0.128 74.722 98.258 1.00 44.08 100 GLY C CA 1
ATOM 6335 C C . GLY C 1 47 ? 1.618 74.446 98.457 1.00 46.26 100 GLY C C 1
ATOM 6336 O O . GLY C 1 47 ? 2.116 73.419 97.995 1.00 45.14 100 GLY C O 1
ATOM 6337 N N . HIS C 1 48 ? 2.319 75.381 99.118 1.00 43.86 101 HIS C N 1
ATOM 6338 C CA . HIS C 1 48 ? 3.755 75.273 99.339 1.00 39.32 101 HIS C CA 1
ATOM 6339 C C . HIS C 1 48 ? 4.035 74.882 100.786 1.00 38.91 101 HIS C C 1
ATOM 6340 O O . HIS C 1 48 ? 3.932 75.711 101.689 1.00 35.70 101 HIS C O 1
ATOM 6347 N N . ARG C 1 49 ? 4.496 73.641 100.976 1.00 41.56 102 ARG C N 1
ATOM 6348 C CA . ARG C 1 49 ? 4.537 73.034 102.296 1.00 39.99 102 ARG C CA 1
ATOM 6349 C C . ARG C 1 49 ? 5.954 72.557 102.609 1.00 40.04 102 ARG C C 1
ATOM 6350 O O . ARG C 1 49 ? 6.737 72.235 101.716 1.00 36.33 102 ARG C O 1
ATOM 6358 N N . ALA C 1 50 ? 6.252 72.518 103.909 1.00 37.45 103 ALA C N 1
ATOM 6359 C CA . ALA C 1 50 ? 7.493 71.977 104.424 1.00 38.69 103 ALA C CA 1
ATOM 6360 C C . ALA C 1 50 ? 7.194 71.336 105.772 1.00 39.39 103 ALA C C 1
ATOM 6361 O O . ALA C 1 50 ? 6.269 71.756 106.462 1.00 37.61 103 ALA C O 1
ATOM 6363 N N . ALA C 1 51 ? 7.978 70.318 106.133 1.00 41.89 104 ALA C N 1
ATOM 6364 C CA . ALA C 1 51 ? 7.760 69.603 107.378 1.00 43.69 104 ALA C CA 1
ATOM 6365 C C . ALA C 1 51 ? 9.097 69.369 108.070 1.00 47.74 104 ALA C C 1
ATOM 6366 O O . ALA C 1 51 ? 10.105 69.100 107.420 1.00 51.27 104 ALA C O 1
ATOM 6368 N N . VAL C 1 52 ? 9.088 69.520 109.395 1.00 53.49 105 VAL C N 1
ATOM 6369 C CA . VAL C 1 52 ? 10.310 69.595 110.173 1.00 63.03 105 VAL C CA 1
ATOM 6370 C C . VAL C 1 52 ? 10.205 68.585 111.309 1.00 69.89 105 VAL C C 1
ATOM 6371 O O . VAL C 1 52 ? 9.211 68.564 112.032 1.00 67.87 105 VAL C O 1
ATOM 6375 N N . ILE C 1 53 ? 11.226 67.732 111.426 1.00 80.84 106 ILE C N 1
ATOM 6376 C CA . ILE C 1 53 ? 11.363 66.856 112.574 1.00 83.49 106 ILE C CA 1
ATOM 6377 C C . ILE C 1 53 ? 12.356 67.481 113.551 1.00 87.86 106 ILE C C 1
ATOM 6378 O O . ILE C 1 53 ? 13.435 67.920 113.155 1.00 87.69 106 ILE C O 1
ATOM 6383 N N . GLY C 1 54 ? 11.957 67.534 114.826 1.00 95.83 107 GLY C N 1
ATOM 6384 C CA . GLY C 1 54 ? 12.742 68.176 115.865 1.00 101.68 107 GLY C CA 1
ATOM 6385 C C . GLY C 1 54 ? 13.421 67.158 116.776 1.00 107.52 107 GLY C C 1
ATOM 6386 O O . GLY C 1 54 ? 12.835 66.705 117.757 1.00 106.25 107 GLY C O 1
ATOM 6387 N N . GLU C 1 55 ? 14.670 66.823 116.440 1.00 113.23 108 GLU C N 1
ATOM 6388 C CA . GLU C 1 55 ? 15.507 65.995 117.291 1.00 119.69 108 GLU C CA 1
ATOM 6389 C C . GLU C 1 55 ? 15.916 66.795 118.526 1.00 122.78 108 GLU C C 1
ATOM 6390 O O . GLU C 1 55 ? 15.752 66.330 119.652 1.00 133.18 108 GLU C O 1
ATOM 6396 N N . SER C 1 56 ? 16.434 68.008 118.300 1.00 111.87 109 SER C N 1
ATOM 6397 C CA . SER C 1 56 ? 16.955 68.840 119.373 1.00 108.13 109 SER C CA 1
ATOM 6398 C C . SER C 1 56 ? 16.734 70.310 119.031 1.00 103.23 109 SER C C 1
ATOM 6399 O O . SER C 1 56 ? 16.770 70.685 117.864 1.00 113.63 109 SER C O 1
ATOM 6402 N N . ARG C 1 57 ? 16.573 71.148 120.060 1.00 93.82 110 ARG C N 1
ATOM 6403 C CA . ARG C 1 57 ? 16.241 72.547 119.852 1.00 99.66 110 ARG C CA 1
ATOM 6404 C C . ARG C 1 57 ? 17.137 73.129 118.759 1.00 101.54 110 ARG C C 1
ATOM 6405 O O . ARG C 1 57 ? 16.643 73.756 117.823 1.00 113.31 110 ARG C O 1
ATOM 6413 N N . GLU C 1 58 ? 18.447 72.872 118.853 1.00 96.55 111 GLU C N 1
ATOM 6414 C CA . GLU C 1 58 ? 19.401 73.430 117.907 1.00 101.05 111 GLU C CA 1
ATOM 6415 C C . GLU C 1 58 ? 19.111 72.887 116.510 1.00 93.85 111 GLU C C 1
ATOM 6416 O O . GLU C 1 58 ? 19.429 73.536 115.516 1.00 79.70 111 GLU C O 1
ATOM 6422 N N . GLU C 1 59 ? 18.507 71.694 116.451 1.00 95.68 112 GLU C N 1
ATOM 6423 C CA . GLU C 1 59 ? 18.106 71.087 115.191 1.00 104.82 112 GLU C CA 1
ATOM 6424 C C . GLU C 1 59 ? 17.029 71.942 114.520 1.00 100.94 112 GLU C C 1
ATOM 6425 O O . GLU C 1 59 ? 17.180 72.325 113.361 1.00 98.40 112 GLU C O 1
ATOM 6431 N N . LEU C 1 60 ? 15.941 72.231 115.247 1.00 98.73 113 LEU C N 1
ATOM 6432 C CA . LEU C 1 60 ? 14.846 73.018 114.700 1.00 97.89 113 LEU C CA 1
ATOM 6433 C C . LEU C 1 60 ? 15.378 74.392 114.320 1.00 90.51 113 LEU C C 1
ATOM 6434 O O . LEU C 1 60 ? 15.348 74.778 113.154 1.00 93.82 113 LEU C O 1
ATOM 6439 N N . LEU C 1 61 ? 15.888 75.105 115.328 1.00 83.25 114 LEU C N 1
ATOM 6440 C CA . LEU C 1 61 ? 16.333 76.474 115.149 1.00 81.13 114 LEU C CA 1
ATOM 6441 C C . LEU C 1 61 ? 17.108 76.580 113.838 1.00 74.63 114 LEU C C 1
ATOM 6442 O O . LEU C 1 61 ? 16.857 77.486 113.049 1.00 77.83 114 LEU C O 1
ATOM 6447 N N . ASP C 1 62 ? 17.984 75.600 113.585 1.00 73.42 115 ASP C N 1
ATOM 6448 C CA . ASP C 1 62 ? 18.839 75.599 112.407 1.00 86.63 115 ASP C CA 1
ATOM 6449 C C . ASP C 1 62 ? 18.016 75.271 111.164 1.00 79.61 115 ASP C C 1
ATOM 6450 O O . ASP C 1 62 ? 18.263 75.824 110.092 1.00 70.20 115 ASP C O 1
ATOM 6455 N N . ALA C 1 63 ? 17.098 74.306 111.306 1.00 73.52 116 ALA C N 1
ATOM 6456 C CA . ALA C 1 63 ? 16.228 73.897 110.216 1.00 72.15 116 ALA C CA 1
ATOM 6457 C C . ALA C 1 63 ? 15.363 75.075 109.763 1.00 69.01 116 ALA C C 1
ATOM 6458 O O . ALA C 1 63 ? 15.228 75.329 108.568 1.00 58.98 116 ALA C O 1
ATOM 6460 N N . LEU C 1 64 ? 14.815 75.822 110.726 1.00 66.97 117 LEU C N 1
ATOM 6461 C CA . LEU C 1 64 ? 13.915 76.922 110.417 1.00 67.50 117 LEU C CA 1
ATOM 6462 C C . LEU C 1 64 ? 14.680 78.040 109.709 1.00 62.98 117 LEU C C 1
ATOM 6463 O O . LEU C 1 64 ? 14.115 78.727 108.859 1.00 55.42 117 LEU C O 1
ATOM 6468 N N . LYS C 1 65 ? 15.970 78.190 110.043 1.00 64.69 118 LYS C N 1
ATOM 6469 C CA . LYS C 1 65 ? 16.818 79.214 109.449 1.00 62.86 118 LYS C CA 1
ATOM 6470 C C . LYS C 1 65 ? 17.051 78.904 107.972 1.00 58.43 118 LYS C C 1
ATOM 6471 O O . LYS C 1 65 ? 16.986 79.799 107.133 1.00 55.36 118 LYS C O 1
ATOM 6477 N N . ALA C 1 66 ? 17.334 77.631 107.672 1.00 57.02 119 ALA C N 1
ATOM 6478 C CA . ALA C 1 66 ? 17.649 77.204 106.317 1.00 58.15 119 ALA C CA 1
ATOM 6479 C C . ALA C 1 66 ? 16.440 77.402 105.403 1.00 57.05 119 ALA C C 1
ATOM 6480 O O . ALA C 1 66 ? 16.588 77.918 104.296 1.00 61.05 119 ALA C O 1
ATOM 6482 N N . LEU C 1 67 ? 15.248 77.008 105.877 1.00 54.35 120 LEU C N 1
ATOM 6483 C CA . LEU C 1 67 ? 14.040 77.057 105.062 1.00 53.38 120 LEU C CA 1
ATOM 6484 C C . LEU C 1 67 ? 13.636 78.509 104.821 1.00 50.48 120 LEU C C 1
ATOM 6485 O O . LEU C 1 67 ? 13.273 78.880 103.706 1.00 42.65 120 LEU C O 1
ATOM 6490 N N . ALA C 1 68 ? 13.676 79.295 105.902 1.00 56.24 121 ALA C N 1
ATOM 6491 C CA . ALA C 1 68 ? 13.455 80.732 105.864 1.00 63.25 121 ALA C CA 1
ATOM 6492 C C . ALA C 1 68 ? 14.361 81.402 104.832 1.00 61.37 121 ALA C C 1
ATOM 6493 O O . ALA C 1 68 ? 14.029 82.474 104.329 1.00 57.28 121 ALA C O 1
ATOM 6495 N N . GLU C 1 69 ? 15.539 80.806 104.600 1.00 62.38 122 GLU C N 1
ATOM 6496 C CA . GLU C 1 69 ? 16.587 81.423 103.802 1.00 70.78 122 GLU C CA 1
ATOM 6497 C C . GLU C 1 69 ? 16.655 80.763 102.426 1.00 71.59 122 GLU C C 1
ATOM 6498 O O . GLU C 1 69 ? 17.547 81.062 101.636 1.00 73.04 122 GLU C O 1
ATOM 6504 N N . GLY C 1 70 ? 15.749 79.811 102.178 1.00 71.45 123 GLY C N 1
ATOM 6505 C CA . GLY C 1 70 ? 15.547 79.264 100.845 1.00 73.58 123 GLY C CA 1
ATOM 6506 C C . GLY C 1 70 ? 16.600 78.227 100.457 1.00 73.15 123 GLY C C 1
ATOM 6507 O O . GLY C 1 70 ? 16.824 78.000 99.269 1.00 69.50 123 GLY C O 1
ATOM 6508 N N . ARG C 1 71 ? 17.194 77.558 101.457 1.00 77.24 124 ARG C N 1
ATOM 6509 C CA . ARG C 1 71 ? 18.232 76.566 101.211 1.00 85.08 124 ARG C CA 1
ATOM 6510 C C . ARG C 1 71 ? 17.818 75.228 101.823 1.00 80.45 124 ARG C C 1
ATOM 6511 O O . ARG C 1 71 ? 17.221 75.193 102.898 1.00 79.60 124 ARG C O 1
ATOM 6519 N N . GLU C 1 72 ? 18.181 74.135 101.137 1.00 71.98 125 GLU C N 1
ATOM 6520 C CA . GLU C 1 72 ? 17.811 72.786 101.539 1.00 65.05 125 GLU C CA 1
ATOM 6521 C C . GLU C 1 72 ? 18.513 72.422 102.848 1.00 65.28 125 GLU C C 1
ATOM 6522 O O . GLU C 1 72 ? 19.497 73.051 103.222 1.00 73.26 125 GLU C O 1
ATOM 6528 N N . HIS C 1 73 ? 17.972 71.419 103.552 1.00 69.29 126 HIS C N 1
ATOM 6529 C CA . HIS C 1 73 ? 18.518 70.950 104.818 1.00 69.06 126 HIS C CA 1
ATOM 6530 C C . HIS C 1 73 ? 17.921 69.573 105.111 1.00 77.90 126 HIS C C 1
ATOM 6531 O O . HIS C 1 73 ? 16.852 69.244 104.604 1.00 80.55 126 HIS C O 1
ATOM 6538 N N . HIS C 1 74 ? 18.642 68.749 105.883 1.00 78.53 127 HIS C N 1
ATOM 6539 C CA . HIS C 1 74 ? 18.358 67.323 105.940 1.00 76.31 127 HIS C CA 1
ATOM 6540 C C . HIS C 1 74 ? 17.081 67.056 106.743 1.00 70.56 127 HIS C C 1
ATOM 6541 O O . HIS C 1 74 ? 16.371 66.100 106.444 1.00 59.51 127 HIS C O 1
ATOM 6548 N N . THR C 1 75 ? 16.777 67.905 107.740 1.00 69.75 128 THR C N 1
ATOM 6549 C CA . THR C 1 75 ? 15.603 67.713 108.585 1.00 74.58 128 THR C CA 1
ATOM 6550 C C . THR C 1 75 ? 14.437 68.568 108.087 1.00 71.74 128 THR C C 1
ATOM 6551 O O . THR C 1 75 ? 13.507 68.857 108.841 1.00 70.22 128 THR C O 1
ATOM 6555 N N . VAL C 1 76 ? 14.475 68.931 106.800 1.00 63.30 129 VAL C N 1
ATOM 6556 C CA . VAL C 1 76 ? 13.429 69.732 106.188 1.00 59.58 129 VAL C CA 1
ATOM 6557 C C . VAL C 1 76 ? 12.938 69.011 104.937 1.00 50.51 129 VAL C C 1
ATOM 6558 O O . VAL C 1 76 ? 13.678 68.886 103.967 1.00 49.52 129 VAL C O 1
ATOM 6562 N N . VAL C 1 77 ? 11.685 68.545 104.972 1.00 49.25 130 VAL C N 1
ATOM 6563 C CA . VAL C 1 77 ? 11.091 67.858 103.838 1.00 46.49 130 VAL C CA 1
ATOM 6564 C C . VAL C 1 77 ? 10.145 68.818 103.122 1.00 46.56 130 VAL C C 1
ATOM 6565 O O . VAL C 1 77 ? 9.353 69.515 103.755 1.00 43.67 130 VAL C O 1
ATOM 6569 N N . ARG C 1 78 ? 10.361 68.944 101.808 1.00 49.28 131 ARG C N 1
ATOM 6570 C CA . ARG C 1 78 ? 9.587 69.823 100.949 1.00 51.01 131 ARG C CA 1
ATOM 6571 C C . ARG C 1 78 ? 8.822 68.959 99.946 1.00 55.30 131 ARG C C 1
ATOM 6572 O O . ARG C 1 78 ? 8.927 67.733 99.975 1.00 54.57 131 ARG C O 1
ATOM 6580 N N . GLY C 1 79 ? 8.107 69.614 99.023 1.00 63.66 132 GLY C N 1
ATOM 6581 C CA . GLY C 1 79 ? 7.224 68.925 98.095 1.00 76.87 132 GLY C CA 1
ATOM 6582 C C . GLY C 1 79 ? 7.874 68.671 96.735 1.00 92.24 132 GLY C C 1
ATOM 6583 O O . GLY C 1 79 ? 9.014 69.068 96.493 1.00 79.04 132 GLY C O 1
ATOM 6584 N N . ASP C 1 80 ? 7.125 67.989 95.858 1.00 115.81 133 ASP C N 1
ATOM 6585 C CA . ASP C 1 80 ? 7.586 67.647 94.521 1.00 115.64 133 ASP C CA 1
ATOM 6586 C C . ASP C 1 80 ? 6.741 68.379 93.479 1.00 105.01 133 ASP C C 1
ATOM 6587 O O . ASP C 1 80 ? 7.113 68.432 92.309 1.00 104.16 133 ASP C O 1
ATOM 6592 N N . GLY C 1 81 ? 5.583 68.903 93.904 1.00 91.50 134 GLY C N 1
ATOM 6593 C CA . GLY C 1 81 ? 4.812 69.837 93.099 1.00 87.79 134 GLY C CA 1
ATOM 6594 C C . GLY C 1 81 ? 3.690 69.151 92.321 1.00 88.36 134 GLY C C 1
ATOM 6595 O O . GLY C 1 81 ? 3.259 69.650 91.284 1.00 90.77 134 GLY C O 1
ATOM 6596 N N . THR C 1 82 ? 3.204 68.021 92.846 1.00 94.00 135 THR C N 1
ATOM 6597 C CA . THR C 1 82 ? 1.996 67.389 92.339 1.00 88.47 135 THR C CA 1
ATOM 6598 C C . THR C 1 82 ? 0.882 67.566 93.369 1.00 89.36 135 THR C C 1
ATOM 6599 O O . THR C 1 82 ? -0.230 67.076 93.180 1.00 88.96 135 THR C O 1
ATOM 6603 N N . ALA C 1 83 ? 1.183 68.327 94.429 1.00 90.95 136 ALA C N 1
ATOM 6604 C CA . ALA C 1 83 ? 0.278 68.501 95.555 1.00 90.22 136 ALA C CA 1
ATOM 6605 C C . ALA C 1 83 ? -0.696 69.642 95.271 1.00 86.59 136 ALA C C 1
ATOM 6606 O O . ALA C 1 83 ? -0.544 70.744 95.795 1.00 75.83 136 ALA C O 1
ATOM 6608 N N . HIS C 1 84 ? -1.724 69.344 94.470 1.00 88.93 137 HIS C N 1
ATOM 6609 C CA . HIS C 1 84 ? -2.839 70.254 94.280 1.00 92.97 137 HIS C CA 1
ATOM 6610 C C . HIS C 1 84 ? -3.733 70.198 95.515 1.00 80.25 137 HIS C C 1
ATOM 6611 O O . HIS C 1 84 ? -3.496 69.403 96.420 1.00 65.15 137 HIS C O 1
ATOM 6618 N N . PRO C 1 85 ? -4.767 71.063 95.609 1.00 86.78 138 PRO C N 1
ATOM 6619 C CA . PRO C 1 85 ? -5.626 71.105 96.791 1.00 91.02 138 PRO C CA 1
ATOM 6620 C C . PRO C 1 85 ? -6.490 69.854 96.908 1.00 88.82 138 PRO C C 1
ATOM 6621 O O . PRO C 1 85 ? -7.100 69.422 95.932 1.00 85.47 138 PRO C O 1
ATOM 6625 N N . ASP C 1 86 ? -6.547 69.293 98.118 1.00 88.87 139 ASP C N 1
ATOM 6626 C CA . ASP C 1 86 ? -7.411 68.155 98.379 1.00 95.23 139 ASP C CA 1
ATOM 6627 C C . ASP C 1 86 ? -6.965 66.985 97.502 1.00 83.85 139 ASP C C 1
ATOM 6628 O O . ASP C 1 86 ? -7.754 66.449 96.727 1.00 76.69 139 ASP C O 1
ATOM 6633 N N . ARG C 1 87 ? -5.678 66.626 97.601 1.00 65.89 140 ARG C N 1
ATOM 6634 C CA . ARG C 1 87 ? -5.141 65.473 96.897 1.00 56.65 140 ARG C CA 1
ATOM 6635 C C . ARG C 1 87 ? -5.857 64.216 97.389 1.00 54.19 140 ARG C C 1
ATOM 6636 O O . ARG C 1 87 ? -6.292 64.174 98.534 1.00 60.76 140 ARG C O 1
ATOM 6644 N N . ARG C 1 88 ? -5.976 63.201 96.523 1.00 54.61 141 ARG C N 1
ATOM 6645 C CA . ARG C 1 88 ? -6.553 61.916 96.900 1.00 61.53 141 ARG C CA 1
ATOM 6646 C C . ARG C 1 88 ? -5.454 60.856 97.020 1.00 61.63 141 ARG C C 1
ATOM 6647 O O . ARG C 1 88 ? -4.613 60.724 96.130 1.00 63.33 141 ARG C O 1
ATOM 6655 N N . VAL C 1 89 ? -5.525 60.039 98.082 1.00 50.81 142 VAL C N 1
ATOM 6656 C CA . VAL C 1 89 ? -4.541 58.995 98.328 1.00 49.06 142 VAL C CA 1
ATOM 6657 C C . VAL C 1 89 ? -5.174 57.620 98.106 1.00 45.49 142 VAL C C 1
ATOM 6658 O O . VAL C 1 89 ? -6.206 57.304 98.695 1.00 43.85 142 VAL C O 1
ATOM 6662 N N . VAL C 1 90 ? -4.493 56.775 97.318 1.00 42.58 143 VAL C N 1
ATOM 6663 C CA . VAL C 1 90 ? -4.822 55.361 97.212 1.00 42.70 143 VAL C CA 1
ATOM 6664 C C . VAL C 1 90 ? -3.953 54.570 98.189 1.00 37.25 143 VAL C C 1
ATOM 6665 O O . VAL C 1 90 ? -2.730 54.640 98.118 1.00 26.92 143 VAL C O 1
ATOM 6669 N N . PHE C 1 91 ? -4.606 53.781 99.056 1.00 34.17 144 PHE C N 1
ATOM 6670 C CA . PHE C 1 91 ? -3.910 52.866 99.948 1.00 31.37 144 PHE C CA 1
ATOM 6671 C C . PHE C 1 91 ? -3.622 51.565 99.209 1.00 29.39 144 PHE C C 1
ATOM 6672 O O . PHE C 1 91 ? -4.503 50.999 98.571 1.00 29.47 144 PHE C O 1
ATOM 6680 N N . VAL C 1 92 ? -2.378 51.094 99.330 1.00 30.45 145 VAL C N 1
ATOM 6681 C CA . VAL C 1 92 ? -1.902 49.960 98.558 1.00 30.01 145 VAL C CA 1
ATOM 6682 C C . VAL C 1 92 ? -1.509 48.870 99.543 1.00 27.48 145 VAL C C 1
ATOM 6683 O O . VAL C 1 92 ? -0.726 49.119 100.454 1.00 27.66 145 VAL C O 1
ATOM 6687 N N . PHE C 1 93 ? -2.145 47.704 99.412 1.00 26.33 146 PHE C N 1
ATOM 6688 C CA . PHE C 1 93 ? -1.962 46.628 100.370 1.00 24.74 146 PHE C CA 1
ATOM 6689 C C . PHE C 1 93 ? -1.173 45.501 99.718 1.00 25.19 146 PHE C C 1
ATOM 6690 O O . PHE C 1 93 ? -1.738 44.696 98.984 1.00 28.48 146 PHE C O 1
ATOM 6698 N N . PRO C 1 94 ? 0.161 45.437 99.938 1.00 24.01 147 PRO C N 1
ATOM 6699 C CA . PRO C 1 94 ? 1.003 44.407 99.332 1.00 23.44 147 PRO C CA 1
ATOM 6700 C C . PRO C 1 94 ? 0.783 43.062 100.008 1.00 22.53 147 PRO C C 1
ATOM 6701 O O . PRO C 1 94 ? 0.152 43.000 101.057 1.00 24.00 147 PRO C O 1
ATOM 6705 N N . GLY C 1 95 ? 1.383 42.010 99.445 1.00 23.95 148 GLY C N 1
ATOM 6706 C CA . GLY C 1 95 ? 1.329 40.686 100.042 1.00 24.61 148 GLY C CA 1
ATOM 6707 C C . GLY C 1 95 ? 2.558 40.396 100.902 1.00 27.23 148 GLY C C 1
ATOM 6708 O O . GLY C 1 95 ? 3.122 41.295 101.518 1.00 28.76 148 GLY C O 1
ATOM 6709 N N . GLN C 1 96 ? 3.000 39.138 100.860 1.00 30.40 149 GLN C N 1
ATOM 6710 C CA . GLN C 1 96 ? 3.911 38.586 101.845 1.00 28.80 149 GLN C CA 1
ATOM 6711 C C . GLN C 1 96 ? 5.338 39.023 101.526 1.00 28.35 149 GLN C C 1
ATOM 6712 O O . GLN C 1 96 ? 5.675 39.225 100.360 1.00 32.17 149 GLN C O 1
ATOM 6718 N N . GLY C 1 97 ? 6.186 39.082 102.560 1.00 24.50 150 GLY C N 1
ATOM 6719 C CA . GLY C 1 97 ? 7.594 39.393 102.376 1.00 27.97 150 GLY C CA 1
ATOM 6720 C C . GLY C 1 97 ? 7.961 40.752 102.963 1.00 27.05 150 GLY C C 1
ATOM 6721 O O . GLY C 1 97 ? 9.127 41.134 102.974 1.00 28.00 150 GLY C O 1
ATOM 6722 N N . SER C 1 98 ? 6.959 41.423 103.536 1.00 26.85 151 SER C N 1
ATOM 6723 C CA . SER C 1 98 ? 7.137 42.724 104.157 1.00 24.91 151 SER C CA 1
ATOM 6724 C C . SER C 1 98 ? 7.409 42.581 105.651 1.00 22.58 151 SER C C 1
ATOM 6725 O O . SER C 1 98 ? 7.519 43.580 106.349 1.00 26.42 151 SER C O 1
ATOM 6728 N N . GLN C 1 99 ? 7.341 41.352 106.163 1.00 20.81 152 GLN C N 1
ATOM 6729 C CA . GLN C 1 99 ? 7.338 41.129 107.596 1.00 21.65 152 GLN C CA 1
ATOM 6730 C C . GLN C 1 99 ? 8.748 41.324 108.139 1.00 22.28 152 GLN C C 1
ATOM 6731 O O . GLN C 1 99 ? 9.722 41.060 107.438 1.00 22.39 152 GLN C O 1
ATOM 6737 N N . TRP C 1 100 ? 8.828 41.844 109.368 1.00 24.09 153 TRP C N 1
ATOM 6738 C CA . TRP C 1 100 ? 10.066 41.865 110.129 1.00 26.38 153 TRP C CA 1
ATOM 6739 C C . TRP C 1 100 ? 9.772 41.861 111.626 1.00 30.50 153 TRP C C 1
ATOM 6740 O O . TRP C 1 100 ? 8.730 42.335 112.068 1.00 30.83 153 TRP C O 1
ATOM 6751 N N . PRO C 1 101 ? 10.701 41.327 112.450 1.00 37.24 154 PRO C N 1
ATOM 6752 C CA . PRO C 1 101 ? 10.341 40.790 113.763 1.00 36.62 154 PRO C CA 1
ATOM 6753 C C . PRO C 1 101 ? 9.865 41.815 114.791 1.00 32.12 154 PRO C C 1
ATOM 6754 O O . PRO C 1 101 ? 9.068 41.476 115.659 1.00 34.35 154 PRO C O 1
ATOM 6758 N N . SER C 1 102 ? 10.381 43.048 114.723 1.00 32.00 155 SER C N 1
ATOM 6759 C CA . SER C 1 102 ? 9.997 44.088 115.667 1.00 30.87 155 SER C CA 1
ATOM 6760 C C . SER C 1 102 ? 9.147 45.166 114.992 1.00 27.04 155 SER C C 1
ATOM 6761 O O . SER C 1 102 ? 9.160 46.312 115.423 1.00 32.11 155 SER C O 1
ATOM 6764 N N . MET C 1 103 ? 8.380 44.807 113.958 1.00 26.28 156 MET C N 1
ATOM 6765 C CA . MET C 1 103 ? 7.689 45.806 113.153 1.00 27.32 156 MET C CA 1
ATOM 6766 C C . MET C 1 103 ? 6.636 46.521 113.995 1.00 28.12 156 MET C C 1
ATOM 6767 O O . MET C 1 103 ? 6.349 47.700 113.784 1.00 28.95 156 MET C O 1
ATOM 6772 N N . ALA C 1 104 ? 6.148 45.826 115.024 1.00 31.87 157 ALA C N 1
ATOM 6773 C CA . ALA C 1 104 ? 4.972 46.255 115.762 1.00 33.31 157 ALA C CA 1
ATOM 6774 C C . ALA C 1 104 ? 5.360 46.915 117.084 1.00 37.05 157 ALA C C 1
ATOM 6775 O O . ALA C 1 104 ? 4.494 47.471 117.751 1.00 39.02 157 ALA C O 1
ATOM 6777 N N . ARG C 1 105 ? 6.628 46.773 117.500 1.00 39.68 158 ARG C N 1
ATOM 6778 C CA . ARG C 1 105 ? 7.018 46.991 118.886 1.00 44.45 158 ARG C CA 1
ATOM 6779 C C . ARG C 1 105 ? 6.738 48.429 119.328 1.00 42.23 158 ARG C C 1
ATOM 6780 O O . ARG C 1 105 ? 6.124 48.635 120.369 1.00 40.04 158 ARG C O 1
ATOM 6788 N N . ASP C 1 106 ? 7.279 49.419 118.607 1.00 41.94 159 ASP C N 1
ATOM 6789 C CA . ASP C 1 106 ? 7.179 50.800 119.049 1.00 42.89 159 ASP C CA 1
ATOM 6790 C C . ASP C 1 106 ? 5.721 51.251 118.986 1.00 42.65 159 ASP C C 1
ATOM 6791 O O . ASP C 1 106 ? 5.225 51.883 119.916 1.00 37.82 159 ASP C O 1
ATOM 6796 N N . LEU C 1 107 ? 5.038 50.911 117.888 1.00 37.90 160 LEU C N 1
ATOM 6797 C CA . LEU C 1 107 ? 3.709 51.430 117.627 1.00 35.57 160 LEU C CA 1
ATOM 6798 C C . LEU C 1 107 ? 2.690 50.830 118.592 1.00 36.07 160 LEU C C 1
ATOM 6799 O O . LEU C 1 107 ? 1.650 51.431 118.844 1.00 33.03 160 LEU C O 1
ATOM 6804 N N . LEU C 1 108 ? 2.995 49.663 119.161 1.00 39.81 161 LEU C N 1
ATOM 6805 C CA . LEU C 1 108 ? 2.070 49.036 120.092 1.00 43.85 161 LEU C CA 1
ATOM 6806 C C . LEU C 1 108 ? 2.007 49.863 121.373 1.00 46.47 161 LEU C C 1
ATOM 6807 O O . LEU C 1 108 ? 0.969 49.895 122.032 1.00 49.87 161 LEU C O 1
ATOM 6812 N N . ASP C 1 109 ? 3.123 50.529 121.704 1.00 49.98 162 ASP C N 1
ATOM 6813 C CA . ASP C 1 109 ? 3.262 51.273 122.948 1.00 56.65 162 ASP C CA 1
ATOM 6814 C C . ASP C 1 109 ? 2.858 52.729 122.731 1.00 50.38 162 ASP C C 1
ATOM 6815 O O . ASP C 1 109 ? 2.307 53.348 123.635 1.00 51.75 162 ASP C O 1
ATOM 6820 N N . ARG C 1 110 ? 3.098 53.246 121.517 1.00 51.32 163 ARG C N 1
ATOM 6821 C CA . ARG C 1 110 ? 3.176 54.679 121.274 1.00 50.97 163 ARG C CA 1
ATOM 6822 C C . ARG C 1 110 ? 2.022 55.172 120.398 1.00 46.55 163 ARG C C 1
ATOM 6823 O O . ARG C 1 110 ? 1.910 56.373 120.171 1.00 45.76 163 ARG C O 1
ATOM 6831 N N . ALA C 1 111 ? 1.250 54.259 119.792 1.00 43.45 164 ALA C N 1
ATOM 6832 C CA . ALA C 1 111 ? 0.190 54.668 118.881 1.00 40.57 164 ALA C CA 1
ATOM 6833 C C . ALA C 1 111 ? -1.106 53.945 119.230 1.00 38.24 164 ALA C C 1
ATOM 6834 O O . ALA C 1 111 ? -1.242 52.756 118.965 1.00 40.11 164 ALA C O 1
ATOM 6836 N N . PRO C 1 112 ? -2.121 54.654 119.774 1.00 40.29 165 PRO C N 1
ATOM 6837 C CA . PRO C 1 112 ? -3.273 53.993 120.389 1.00 40.09 165 PRO C CA 1
ATOM 6838 C C . PRO C 1 112 ? -4.207 53.345 119.370 1.00 35.96 165 PRO C C 1
ATOM 6839 O O . PRO C 1 112 ? -4.696 52.240 119.593 1.00 34.72 165 PRO C O 1
ATOM 6843 N N . ALA C 1 113 ? -4.394 54.020 118.229 1.00 34.61 166 ALA C N 1
ATOM 6844 C CA . ALA C 1 113 ? -5.215 53.512 117.143 1.00 31.20 166 ALA C CA 1
ATOM 6845 C C . ALA C 1 113 ? -4.623 52.209 116.618 1.00 33.76 166 ALA C C 1
ATOM 6846 O O . ALA C 1 113 ? -5.346 51.243 116.381 1.00 37.35 166 ALA C O 1
ATOM 6848 N N . PHE C 1 114 ? -3.295 52.193 116.464 1.00 32.41 167 PHE C N 1
ATOM 6849 C CA . PHE C 1 114 ? -2.578 50.969 116.172 1.00 31.99 167 PHE C CA 1
ATOM 6850 C C . PHE C 1 114 ? -2.895 49.906 117.220 1.00 32.89 167 PHE C C 1
ATOM 6851 O O . PHE C 1 114 ? -3.260 48.789 116.871 1.00 33.59 167 PHE C O 1
ATOM 6859 N N . ARG C 1 115 ? -2.708 50.234 118.503 1.00 36.32 168 ARG C N 1
ATOM 6860 C CA . ARG C 1 115 ? -2.819 49.225 119.546 1.00 41.68 168 ARG C CA 1
ATOM 6861 C C . ARG C 1 115 ? -4.228 48.638 119.539 1.00 41.05 168 ARG C C 1
ATOM 6862 O O . ARG C 1 115 ? -4.406 47.442 119.746 1.00 42.21 168 ARG C O 1
ATOM 6870 N N . GLU C 1 116 ? -5.240 49.491 119.364 1.00 43.95 169 GLU C N 1
ATOM 6871 C CA . GLU C 1 116 ? -6.606 49.039 119.559 1.00 51.16 169 GLU C CA 1
ATOM 6872 C C . GLU C 1 116 ? -7.025 48.145 118.391 1.00 40.02 169 GLU C C 1
ATOM 6873 O O . GLU C 1 116 ? -7.645 47.109 118.617 1.00 36.30 169 GLU C O 1
ATOM 6879 N N . THR C 1 117 ? -6.633 48.504 117.159 1.00 32.61 170 THR C N 1
ATOM 6880 C CA . THR C 1 117 ? -7.001 47.712 115.995 1.00 32.41 170 THR C CA 1
ATOM 6881 C C . THR C 1 117 ? -6.354 46.329 116.088 1.00 34.74 170 THR C C 1
ATOM 6882 O O . THR C 1 117 ? -6.959 45.326 115.703 1.00 28.52 170 THR C O 1
ATOM 6886 N N . ALA C 1 118 ? -5.113 46.303 116.594 1.00 35.40 171 ALA C N 1
ATOM 6887 C CA . ALA C 1 118 ? -4.328 45.084 116.682 1.00 36.82 171 ALA C CA 1
ATOM 6888 C C . ALA C 1 118 ? -4.970 44.120 117.672 1.00 34.60 171 ALA C C 1
ATOM 6889 O O . ALA C 1 118 ? -4.998 42.921 117.424 1.00 39.70 171 ALA C O 1
ATOM 6891 N N . LYS C 1 119 ? -5.512 44.654 118.772 1.00 35.33 172 LYS C N 1
ATOM 6892 C CA . LYS C 1 119 ? -6.207 43.843 119.762 1.00 37.18 172 LYS C CA 1
ATOM 6893 C C . LYS C 1 119 ? -7.501 43.303 119.156 1.00 35.04 172 LYS C C 1
ATOM 6894 O O . LYS C 1 119 ? -7.909 42.175 119.438 1.00 30.93 172 LYS C O 1
ATOM 6900 N N . ALA C 1 120 ? -8.158 44.161 118.367 1.00 33.33 173 ALA C N 1
ATOM 6901 C CA . ALA C 1 120 ? -9.392 43.826 117.677 1.00 30.56 173 ALA C CA 1
ATOM 6902 C C . ALA C 1 120 ? -9.142 42.669 116.716 1.00 29.55 173 ALA C C 1
ATOM 6903 O O . ALA C 1 120 ? -9.843 41.664 116.764 1.00 30.80 173 ALA C O 1
ATOM 6905 N N . CYS C 1 121 ? -8.085 42.786 115.907 1.00 30.35 174 CYS C N 1
ATOM 6906 C CA . CYS C 1 121 ? -7.698 41.723 114.993 1.00 30.23 174 CYS C CA 1
ATOM 6907 C C . CYS C 1 121 ? -7.350 40.451 115.762 1.00 33.04 174 CYS C C 1
ATOM 6908 O O . CYS C 1 121 ? -7.644 39.350 115.301 1.00 31.11 174 CYS C O 1
ATOM 6911 N N . ASP C 1 122 ? -6.769 40.618 116.957 1.00 31.93 175 ASP C N 1
ATOM 6912 C CA . ASP C 1 122 ? -6.319 39.493 117.762 1.00 30.87 175 ASP C CA 1
ATOM 6913 C C . ASP C 1 122 ? -7.521 38.687 118.250 1.00 31.45 175 ASP C C 1
ATOM 6914 O O . ASP C 1 122 ? -7.537 37.460 118.136 1.00 34.87 175 ASP C O 1
ATOM 6919 N N . ALA C 1 123 ? -8.512 39.384 118.821 1.00 30.97 176 ALA C N 1
ATOM 6920 C CA . ALA C 1 123 ? -9.727 38.748 119.311 1.00 26.12 176 ALA C CA 1
ATOM 6921 C C . ALA C 1 123 ? -10.444 38.039 118.165 1.00 25.18 176 ALA C C 1
ATOM 6922 O O . ALA C 1 123 ? -10.743 36.853 118.259 1.00 28.41 176 ALA C O 1
ATOM 6924 N N . ALA C 1 124 ? -10.607 38.741 117.038 1.00 24.70 177 ALA C N 1
ATOM 6925 C CA . ALA C 1 124 ? -11.313 38.204 115.884 1.00 25.42 177 ALA C CA 1
ATOM 6926 C C . ALA C 1 124 ? -10.658 36.912 115.408 1.00 26.38 177 ALA C C 1
ATOM 6927 O O . ALA C 1 124 ? -11.351 35.952 115.075 1.00 26.91 177 ALA C O 1
ATOM 6929 N N . LEU C 1 125 ? -9.321 36.925 115.361 1.00 27.55 178 LEU C N 1
ATOM 6930 C CA . LEU C 1 125 ? -8.524 35.825 114.844 1.00 28.06 178 LEU C CA 1
ATOM 6931 C C . LEU C 1 125 ? -8.444 34.698 115.864 1.00 29.70 178 LEU C C 1
ATOM 6932 O O . LEU C 1 125 ? -8.332 33.540 115.473 1.00 31.33 178 LEU C O 1
ATOM 6937 N N . SER C 1 126 ? -8.349 35.048 117.154 1.00 33.27 179 SER C N 1
ATOM 6938 C CA . SER C 1 126 ? -8.092 34.060 118.195 1.00 38.84 179 SER C CA 1
ATOM 6939 C C . SER C 1 126 ? -9.181 32.988 118.170 1.00 40.60 179 SER C C 1
ATOM 6940 O O . SER C 1 126 ? -8.966 31.849 118.575 1.00 47.47 179 SER C O 1
ATOM 6943 N N . VAL C 1 127 ? -10.349 33.379 117.661 1.00 36.58 180 VAL C N 1
ATOM 6944 C CA . VAL C 1 127 ? -11.518 32.524 117.585 1.00 36.01 180 VAL C CA 1
ATOM 6945 C C . VAL C 1 127 ? -11.231 31.314 116.693 1.00 33.76 180 VAL C C 1
ATOM 6946 O O . VAL C 1 127 ? -11.967 30.326 116.745 1.00 34.42 180 VAL C O 1
ATOM 6950 N N . HIS C 1 128 ? -10.205 31.422 115.836 1.00 30.53 181 HIS C N 1
ATOM 6951 C CA . HIS C 1 128 ? -9.913 30.397 114.843 1.00 30.90 181 HIS C CA 1
ATOM 6952 C C . HIS C 1 128 ? -8.531 29.790 115.061 1.00 32.17 181 HIS C C 1
ATOM 6953 O O . HIS C 1 128 ? -8.231 28.724 114.532 1.00 30.84 181 HIS C O 1
ATOM 6960 N N . LEU C 1 129 ? -7.652 30.515 115.756 1.00 36.86 182 LEU C N 1
ATOM 6961 C CA . LEU C 1 129 ? -6.273 30.080 115.903 1.00 38.85 182 LEU C CA 1
ATOM 6962 C C . LEU C 1 129 ? -6.005 29.757 117.370 1.00 41.99 182 LEU C C 1
ATOM 6963 O O . LEU C 1 129 ? -6.616 30.347 118.257 1.00 38.24 182 LEU C O 1
ATOM 6968 N N . ASP C 1 130 ? -5.114 28.784 117.604 1.00 48.10 183 ASP C N 1
ATOM 6969 C CA . ASP C 1 130 ? -4.753 28.366 118.950 1.00 51.98 183 ASP C CA 1
ATOM 6970 C C . ASP C 1 130 ? -3.556 29.184 119.438 1.00 43.44 183 ASP C C 1
ATOM 6971 O O . ASP C 1 130 ? -2.888 28.801 120.395 1.00 48.32 183 ASP C O 1
ATOM 6976 N N . TRP C 1 131 ? -3.318 30.336 118.803 1.00 38.18 184 TRP C N 1
ATOM 6977 C CA . TRP C 1 131 ? -2.235 31.224 119.197 1.00 36.47 184 TRP C CA 1
ATOM 6978 C C . TRP C 1 131 ? -2.674 32.674 119.019 1.00 35.98 184 TRP C C 1
ATOM 6979 O O . TRP C 1 131 ? -3.723 32.940 118.430 1.00 39.26 184 TRP C O 1
ATOM 6990 N N . SER C 1 132 ? -1.835 33.586 119.523 1.00 33.63 185 SER C N 1
ATOM 6991 C CA . SER C 1 132 ? -2.151 34.999 119.650 1.00 33.38 185 SER C CA 1
ATOM 6992 C C . SER C 1 132 ? -1.235 35.825 118.744 1.00 32.53 185 SER C C 1
ATOM 6993 O O . SER C 1 132 ? -0.016 35.805 118.899 1.00 34.32 185 SER C O 1
ATOM 6996 N N . VAL C 1 133 ? -1.849 36.578 117.824 1.00 31.95 186 VAL C N 1
ATOM 6997 C CA . VAL C 1 133 ? -1.155 37.516 116.952 1.00 31.27 186 VAL C CA 1
ATOM 6998 C C . VAL C 1 133 ? -0.427 38.569 117.788 1.00 30.70 186 VAL C C 1
ATOM 6999 O O . VAL C 1 133 ? 0.677 38.974 117.440 1.00 30.94 186 VAL C O 1
ATOM 7003 N N . LEU C 1 134 ? -1.061 39.047 118.864 1.00 33.98 187 LEU C N 1
ATOM 7004 C CA . LEU C 1 134 ? -0.399 39.970 119.769 1.00 34.59 187 LEU C CA 1
ATOM 7005 C C . LEU C 1 134 ? 0.907 39.353 120.261 1.00 37.17 187 LEU C C 1
ATOM 7006 O O . LEU C 1 134 ? 1.942 40.009 120.232 1.00 33.22 187 LEU C O 1
ATOM 7011 N N . ASP C 1 135 ? 0.856 38.082 120.677 1.00 37.45 188 ASP C N 1
ATOM 7012 C CA . ASP C 1 135 ? 2.032 37.410 121.206 1.00 38.75 188 ASP C CA 1
ATOM 7013 C C . ASP C 1 135 ? 3.199 37.558 120.230 1.00 41.00 188 ASP C C 1
ATOM 7014 O O . ASP C 1 135 ? 4.338 37.743 120.660 1.00 44.95 188 ASP C O 1
ATOM 7019 N N . VAL C 1 136 ? 2.918 37.437 118.923 1.00 37.67 189 VAL C N 1
ATOM 7020 C CA . VAL C 1 136 ? 3.959 37.449 117.902 1.00 34.97 189 VAL C CA 1
ATOM 7021 C C . VAL C 1 136 ? 4.431 38.884 117.673 1.00 33.56 189 VAL C C 1
ATOM 7022 O O . VAL C 1 136 ? 5.619 39.139 117.523 1.00 31.78 189 VAL C O 1
ATOM 7026 N N . LEU C 1 137 ? 3.490 39.819 117.563 1.00 33.20 190 LEU C N 1
ATOM 7027 C CA . LEU C 1 137 ? 3.856 41.201 117.321 1.00 36.38 190 LEU C CA 1
ATOM 7028 C C . LEU C 1 137 ? 4.783 41.689 118.436 1.00 38.55 190 LEU C C 1
ATOM 7029 O O . LEU C 1 137 ? 5.672 42.503 118.182 1.00 40.44 190 LEU C O 1
ATOM 7034 N N . GLN C 1 138 ? 4.618 41.144 119.650 1.00 39.65 191 GLN C N 1
ATOM 7035 C CA . GLN C 1 138 ? 5.413 41.581 120.788 1.00 44.28 191 GLN C CA 1
ATOM 7036 C C . GLN C 1 138 ? 6.413 40.491 121.166 1.00 44.36 191 GLN C C 1
ATOM 7037 O O . GLN C 1 138 ? 6.906 40.461 122.290 1.00 46.79 191 GLN C O 1
ATOM 7043 N N . GLU C 1 139 ? 6.806 39.694 120.167 1.00 44.95 192 GLU C N 1
ATOM 7044 C CA . GLU C 1 139 ? 7.944 38.794 120.266 1.00 44.66 192 GLU C CA 1
ATOM 7045 C C . GLU C 1 139 ? 7.967 38.118 121.635 1.00 47.42 192 GLU C C 1
ATOM 7046 O O . GLU C 1 139 ? 9.024 38.009 122.250 1.00 44.66 192 GLU C O 1
ATOM 7052 N N . LYS C 1 140 ? 6.818 37.597 122.075 1.00 49.80 193 LYS C N 1
ATOM 7053 C CA . LYS C 1 140 ? 6.778 36.783 123.277 1.00 50.23 193 LYS C CA 1
ATOM 7054 C C . LYS C 1 140 ? 7.513 35.477 123.000 1.00 51.84 193 LYS C C 1
ATOM 7055 O O . LYS C 1 140 ? 7.604 35.049 121.852 1.00 42.20 193 LYS C O 1
ATOM 7061 N N . PRO C 1 141 ? 8.171 34.884 124.023 1.00 63.32 194 PRO C N 1
ATOM 7062 C CA . PRO C 1 141 ? 9.284 33.962 123.793 1.00 67.67 194 PRO C CA 1
ATOM 7063 C C . PRO C 1 141 ? 8.836 32.637 123.182 1.00 64.45 194 PRO C C 1
ATOM 7064 O O . PRO C 1 141 ? 9.445 32.146 122.232 1.00 64.90 194 PRO C O 1
ATOM 7068 N N . ASP C 1 142 ? 7.775 32.060 123.751 1.00 64.16 195 ASP C N 1
ATOM 7069 C CA . ASP C 1 142 ? 7.259 30.787 123.274 1.00 69.91 195 ASP C CA 1
ATOM 7070 C C . ASP C 1 142 ? 6.022 31.060 122.422 1.00 57.26 195 ASP C C 1
ATOM 7071 O O . ASP C 1 142 ? 5.112 30.238 122.348 1.00 56.77 195 ASP C O 1
ATOM 7076 N N . ALA C 1 143 ? 6.020 32.226 121.769 1.00 50.31 196 ALA C N 1
ATOM 7077 C CA . ALA C 1 143 ? 5.081 32.524 120.703 1.00 43.05 196 ALA C CA 1
ATOM 7078 C C . ALA C 1 143 ? 5.510 31.794 119.434 1.00 42.10 196 ALA C C 1
ATOM 7079 O O . ALA C 1 143 ? 6.675 31.436 119.279 1.00 40.97 196 ALA C O 1
ATOM 7081 N N . PRO C 1 144 ? 4.577 31.532 118.494 1.00 35.63 197 PRO C N 1
ATOM 7082 C CA . PRO C 1 144 ? 4.925 30.858 117.247 1.00 30.85 197 PRO C CA 1
ATOM 7083 C C . PRO C 1 144 ? 5.790 31.719 116.327 1.00 31.22 197 PRO C C 1
ATOM 7084 O O . PRO C 1 144 ? 5.728 32.951 116.343 1.00 27.77 197 PRO C O 1
ATOM 7088 N N . PRO C 1 145 ? 6.622 31.079 115.479 1.00 32.61 198 PRO C N 1
ATOM 7089 C CA . PRO C 1 145 ? 7.484 31.804 114.548 1.00 32.80 198 PRO C CA 1
ATOM 7090 C C . PRO C 1 145 ? 6.707 32.597 113.502 1.00 32.68 198 PRO C C 1
ATOM 7091 O O . PRO C 1 145 ? 5.760 32.091 112.900 1.00 35.82 198 PRO C O 1
ATOM 7095 N N . LEU C 1 146 ? 7.221 33.797 113.220 1.00 32.74 199 LEU C N 1
ATOM 7096 C CA . LEU C 1 146 ? 6.667 34.709 112.234 1.00 34.49 199 LEU C CA 1
ATOM 7097 C C . LEU C 1 146 ? 6.743 34.110 110.829 1.00 38.40 199 LEU C C 1
ATOM 7098 O O . LEU C 1 146 ? 5.937 34.450 109.966 1.00 49.51 199 LEU C O 1
ATOM 7103 N N . SER C 1 147 ? 7.709 33.211 110.621 1.00 37.04 200 SER C N 1
ATOM 7104 C CA . SER C 1 147 ? 8.062 32.714 109.300 1.00 38.02 200 SER C CA 1
ATOM 7105 C C . SER C 1 147 ? 7.005 31.732 108.803 1.00 36.85 200 SER C C 1
ATOM 7106 O O . SER C 1 147 ? 6.762 31.620 107.600 1.00 40.48 200 SER C O 1
ATOM 7109 N N . ARG C 1 148 ? 6.444 30.965 109.741 1.00 33.06 201 ARG C N 1
ATOM 7110 C CA . ARG C 1 148 ? 5.433 29.975 109.419 1.00 33.58 201 ARG C CA 1
ATOM 7111 C C . ARG C 1 148 ? 4.262 30.664 108.723 1.00 31.81 201 ARG C C 1
ATOM 7112 O O . ARG C 1 148 ? 3.786 31.695 109.184 1.00 31.33 201 ARG C O 1
ATOM 7120 N N . VAL C 1 149 ? 3.790 30.057 107.628 1.00 30.54 202 VAL C N 1
ATOM 7121 C CA . VAL C 1 149 ? 2.935 30.729 106.665 1.00 29.36 202 VAL C CA 1
ATOM 7122 C C . VAL C 1 149 ? 1.578 31.025 107.303 1.00 26.80 202 VAL C C 1
ATOM 7123 O O . VAL C 1 149 ? 0.991 32.074 107.064 1.00 24.29 202 VAL C O 1
ATOM 7127 N N . ASP C 1 150 ? 1.116 30.103 108.148 1.00 26.97 203 ASP C N 1
ATOM 7128 C CA . ASP C 1 150 ? -0.143 30.249 108.855 1.00 25.44 203 ASP C CA 1
ATOM 7129 C C . ASP C 1 150 ? 0.005 31.291 109.961 1.00 23.63 203 ASP C C 1
ATOM 7130 O O . ASP C 1 150 ? -0.989 31.748 110.507 1.00 21.40 203 ASP C O 1
ATOM 7135 N N . VAL C 1 151 ? 1.248 31.678 110.282 1.00 24.84 204 VAL C N 1
ATOM 7136 C CA . VAL C 1 151 ? 1.475 32.756 111.235 1.00 24.78 204 VAL C CA 1
ATOM 7137 C C . VAL C 1 151 ? 1.636 34.077 110.484 1.00 24.07 204 VAL C C 1
ATOM 7138 O O . VAL C 1 151 ? 1.086 35.098 110.885 1.00 23.63 204 VAL C O 1
ATOM 7142 N N . VAL C 1 152 ? 2.414 34.077 109.402 1.00 23.37 205 VAL C N 1
ATOM 7143 C CA . VAL C 1 152 ? 2.796 35.340 108.797 1.00 24.45 205 VAL C CA 1
ATOM 7144 C C . VAL C 1 152 ? 1.554 36.032 108.239 1.00 22.17 205 VAL C C 1
ATOM 7145 O O . VAL C 1 152 ? 1.479 37.253 108.242 1.00 20.46 205 VAL C O 1
ATOM 7149 N N . GLN C 1 153 ? 0.589 35.275 107.713 1.00 23.76 206 GLN C N 1
ATOM 7150 C CA . GLN C 1 153 ? -0.435 35.899 106.888 1.00 25.82 206 GLN C CA 1
ATOM 7151 C C . GLN C 1 153 ? -1.432 36.662 107.766 1.00 22.69 206 GLN C C 1
ATOM 7152 O O . GLN C 1 153 ? -1.620 37.863 107.578 1.00 20.34 206 GLN C O 1
ATOM 7158 N N . PRO C 1 154 ? -1.975 36.054 108.845 1.00 21.85 207 PRO C N 1
ATOM 7159 C CA . PRO C 1 154 ? -2.744 36.801 109.838 1.00 22.97 207 PRO C CA 1
ATOM 7160 C C . PRO C 1 154 ? -2.012 37.982 110.478 1.00 25.00 207 PRO C C 1
ATOM 7161 O O . PRO C 1 154 ? -2.610 39.034 110.720 1.00 27.35 207 PRO C O 1
ATOM 7165 N N . VAL C 1 155 ? -0.714 37.806 110.758 1.00 25.44 208 VAL C N 1
ATOM 7166 C CA . VAL C 1 155 ? 0.096 38.849 111.370 1.00 22.54 208 VAL C CA 1
ATOM 7167 C C . VAL C 1 155 ? 0.167 40.058 110.439 1.00 20.65 208 VAL C C 1
ATOM 7168 O O . VAL C 1 155 ? -0.052 41.179 110.884 1.00 19.99 208 VAL C O 1
ATOM 7172 N N . LEU C 1 156 ? 0.473 39.848 109.153 1.00 20.68 209 LEU C N 1
ATOM 7173 C CA . LEU C 1 156 ? 0.596 40.970 108.229 1.00 21.97 209 LEU C CA 1
ATOM 7174 C C . LEU C 1 156 ? -0.781 41.584 107.983 1.00 22.80 209 LEU C C 1
ATOM 7175 O O . LEU C 1 156 ? -0.913 42.804 107.886 1.00 24.73 209 LEU C O 1
ATOM 7180 N N . PHE C 1 157 ? -1.811 40.735 107.902 1.00 22.66 210 PHE C N 1
ATOM 7181 C CA . PHE C 1 157 ? -3.184 41.218 107.904 1.00 23.23 210 PHE C CA 1
ATOM 7182 C C . PHE C 1 157 ? -3.384 42.239 109.024 1.00 21.38 210 PHE C C 1
ATOM 7183 O O . PHE C 1 157 ? -3.791 43.366 108.758 1.00 20.40 210 PHE C O 1
ATOM 7191 N N . THR C 1 158 ? -3.082 41.845 110.268 1.00 20.52 211 THR C N 1
ATOM 7192 C CA . THR C 1 158 ? -3.256 42.725 111.414 1.00 21.85 211 THR C CA 1
ATOM 7193 C C . THR C 1 158 ? -2.430 44.003 111.237 1.00 24.59 211 THR C C 1
ATOM 7194 O O . THR C 1 158 ? -2.927 45.117 111.427 1.00 24.50 211 THR C O 1
ATOM 7198 N N . MET C 1 159 ? -1.146 43.832 110.909 1.00 24.16 212 MET C N 1
ATOM 7199 C CA . MET C 1 159 ? -0.238 44.954 110.750 1.00 26.04 212 MET C CA 1
ATOM 7200 C C . MET C 1 159 ? -0.850 45.977 109.800 1.00 25.74 212 MET C C 1
ATOM 7201 O O . MET C 1 159 ? -0.737 47.182 110.039 1.00 27.10 212 MET C O 1
ATOM 7206 N N . MET C 1 160 ? -1.411 45.488 108.685 1.00 24.44 213 MET C N 1
ATOM 7207 C CA . MET C 1 160 ? -1.834 46.367 107.604 1.00 25.47 213 MET C CA 1
ATOM 7208 C C . MET C 1 160 ? -3.163 47.040 107.953 1.00 28.10 213 MET C C 1
ATOM 7209 O O . MET C 1 160 ? -3.391 48.179 107.555 1.00 31.87 213 MET C O 1
ATOM 7214 N N . LEU C 1 161 ? -3.990 46.383 108.777 1.00 30.11 214 LEU C N 1
ATOM 7215 C CA . LEU C 1 161 ? -5.203 47.001 109.295 1.00 32.20 214 LEU C CA 1
ATOM 7216 C C . LEU C 1 161 ? -4.850 48.057 110.332 1.00 28.51 214 LEU C C 1
ATOM 7217 O O . LEU C 1 161 ? -5.422 49.142 110.323 1.00 28.24 214 LEU C O 1
ATOM 7222 N N . SER C 1 162 ? -3.924 47.702 111.229 1.00 27.22 215 SER C N 1
ATOM 7223 C CA . SER C 1 162 ? -3.494 48.582 112.303 1.00 27.06 215 SER C CA 1
ATOM 7224 C C . SER C 1 162 ? -2.776 49.818 111.748 1.00 29.29 215 SER C C 1
ATOM 7225 O O . SER C 1 162 ? -2.935 50.918 112.275 1.00 29.49 215 SER C O 1
ATOM 7228 N N . LEU C 1 163 ? -2.019 49.662 110.654 1.00 29.87 216 LEU C N 1
ATOM 7229 C CA . LEU C 1 163 ? -1.321 50.801 110.074 1.00 29.22 216 LEU C CA 1
ATOM 7230 C C . LEU C 1 163 ? -2.331 51.739 109.423 1.00 31.00 216 LEU C C 1
ATOM 7231 O O . LEU C 1 163 ? -2.151 52.959 109.433 1.00 30.89 216 LEU C O 1
ATOM 7236 N N . ALA C 1 164 ? -3.371 51.147 108.826 1.00 29.85 217 ALA C N 1
ATOM 7237 C CA . ALA C 1 164 ? -4.408 51.921 108.169 1.00 27.81 217 ALA C CA 1
ATOM 7238 C C . ALA C 1 164 ? -5.194 52.702 109.217 1.00 27.32 217 ALA C C 1
ATOM 7239 O O . ALA C 1 164 ? -5.439 53.892 109.045 1.00 29.07 217 ALA C O 1
ATOM 7241 N N . ALA C 1 165 ? -5.515 52.042 110.338 1.00 26.34 218 ALA C N 1
ATOM 7242 C CA . ALA C 1 165 ? -6.263 52.675 111.415 1.00 24.28 218 ALA C CA 1
ATOM 7243 C C . ALA C 1 165 ? -5.475 53.863 111.966 1.00 26.29 218 ALA C C 1
ATOM 7244 O O . ALA C 1 165 ? -6.035 54.924 112.224 1.00 28.09 218 ALA C O 1
ATOM 7246 N N . CYS C 1 166 ? -4.169 53.661 112.155 1.00 28.97 219 CYS C N 1
ATOM 7247 C CA . CYS C 1 166 ? -3.257 54.696 112.608 1.00 29.34 219 CYS C CA 1
ATOM 7248 C C . CYS C 1 166 ? -3.306 55.887 111.655 1.00 29.26 219 CYS C C 1
ATOM 7249 O O . CYS C 1 166 ? -3.458 57.026 112.096 1.00 30.66 219 CYS C O 1
ATOM 7252 N N . TRP C 1 167 ? -3.213 55.601 110.350 1.00 27.89 220 TRP C N 1
ATOM 7253 C CA . TRP C 1 167 ? -3.254 56.631 109.324 1.00 28.86 220 TRP C CA 1
ATOM 7254 C C . TRP C 1 167 ? -4.577 57.394 109.390 1.00 31.56 220 TRP C C 1
ATOM 7255 O O . TRP C 1 167 ? -4.588 58.621 109.317 1.00 34.24 220 TRP C O 1
ATOM 7266 N N . ARG C 1 168 ? -5.699 56.668 109.484 1.00 35.80 221 ARG C N 1
ATOM 7267 C CA . ARG C 1 168 ? -7.016 57.288 109.396 1.00 35.05 221 ARG C CA 1
ATOM 7268 C C . ARG C 1 168 ? -7.247 58.192 110.604 1.00 34.22 221 ARG C C 1
ATOM 7269 O O . ARG C 1 168 ? -7.635 59.349 110.444 1.00 34.90 221 ARG C O 1
ATOM 7277 N N . ASP C 1 169 ? -6.804 57.715 111.771 1.00 32.90 222 ASP C N 1
ATOM 7278 C CA . ASP C 1 169 ? -6.873 58.461 113.015 1.00 34.95 222 ASP C CA 1
ATOM 7279 C C . ASP C 1 169 ? -6.098 59.777 112.922 1.00 41.26 222 ASP C C 1
ATOM 7280 O O . ASP C 1 169 ? -6.520 60.768 113.515 1.00 44.94 222 ASP C O 1
ATOM 7285 N N . LEU C 1 170 ? -4.965 59.786 112.197 1.00 43.70 223 LEU C N 1
ATOM 7286 C CA . LEU C 1 170 ? -4.172 60.999 112.018 1.00 41.59 223 LEU C CA 1
ATOM 7287 C C . LEU C 1 170 ? -4.586 61.741 110.745 1.00 42.55 223 LEU C C 1
ATOM 7288 O O . LEU C 1 170 ? -3.869 62.637 110.293 1.00 38.22 223 LEU C O 1
ATOM 7293 N N . GLY C 1 171 ? -5.732 61.361 110.162 1.00 39.13 224 GLY C N 1
ATOM 7294 C CA . GLY C 1 171 ? -6.431 62.215 109.216 1.00 38.33 224 GLY C CA 1
ATOM 7295 C C . GLY C 1 171 ? -6.117 61.893 107.755 1.00 39.36 224 GLY C C 1
ATOM 7296 O O . GLY C 1 171 ? -6.548 62.618 106.864 1.00 42.20 224 GLY C O 1
ATOM 7297 N N . VAL C 1 172 ? -5.396 60.792 107.501 1.00 42.28 225 VAL C N 1
ATOM 7298 C CA . VAL C 1 172 ? -5.221 60.302 106.142 1.00 38.17 225 VAL C CA 1
ATOM 7299 C C . VAL C 1 172 ? -6.168 59.129 105.909 1.00 37.30 225 VAL C C 1
ATOM 7300 O O . VAL C 1 172 ? -6.062 58.101 106.570 1.00 36.65 225 VAL C O 1
ATOM 7304 N N . HIS C 1 173 ? -6.999 59.256 104.871 1.00 37.39 226 HIS C N 1
ATOM 7305 C CA . HIS C 1 173 ? -8.066 58.306 104.602 1.00 36.67 226 HIS C CA 1
ATOM 7306 C C . HIS C 1 173 ? -7.961 57.834 103.155 1.00 36.06 226 HIS C C 1
ATOM 7307 O O . HIS C 1 173 ? -7.678 58.621 102.253 1.00 38.83 226 HIS C O 1
ATOM 7314 N N . PRO C 1 174 ? -8.149 56.526 102.886 1.00 33.42 227 PRO C N 1
ATOM 7315 C CA . PRO C 1 174 ? -8.138 56.035 101.512 1.00 33.93 227 PRO C CA 1
ATOM 7316 C C . PRO C 1 174 ? -9.362 56.546 100.762 1.00 29.55 227 PRO C C 1
ATOM 7317 O O . PRO C 1 174 ? -10.432 56.656 101.341 1.00 33.97 227 PRO C O 1
ATOM 7321 N N . ALA C 1 175 ? -9.142 57.005 99.526 1.00 31.85 228 ALA C N 1
ATOM 7322 C CA . ALA C 1 175 ? -10.214 57.256 98.574 1.00 33.84 228 ALA C CA 1
ATOM 7323 C C . ALA C 1 175 ? -10.438 56.009 97.721 1.00 33.21 228 ALA C C 1
ATOM 7324 O O . ALA C 1 175 ? -11.431 55.889 97.010 1.00 33.16 228 ALA C O 1
ATOM 7326 N N . ALA C 1 176 ? -9.449 55.118 97.749 1.00 34.79 229 ALA C N 1
ATOM 7327 C CA . ALA C 1 176 ? -9.516 53.867 97.020 1.00 34.96 229 ALA C CA 1
ATOM 7328 C C . ALA C 1 176 ? -8.448 52.939 97.580 1.00 34.09 229 ALA C C 1
ATOM 7329 O O . ALA C 1 176 ? -7.544 53.377 98.289 1.00 39.06 229 ALA C O 1
ATOM 7331 N N . VAL C 1 177 ? -8.564 51.656 97.247 1.00 31.65 230 VAL C N 1
ATOM 7332 C CA . VAL C 1 177 ? -7.617 50.671 97.728 1.00 28.49 230 VAL C CA 1
ATOM 7333 C C . VAL C 1 177 ? -7.353 49.686 96.600 1.00 29.33 230 VAL C C 1
ATOM 7334 O O . VAL C 1 177 ? -8.222 49.463 95.755 1.00 27.32 230 VAL C O 1
ATOM 7338 N N . VAL C 1 178 ? -6.113 49.181 96.565 1.00 28.74 231 VAL C N 1
ATOM 7339 C CA . VAL C 1 178 ? -5.760 48.044 95.736 1.00 26.50 231 VAL C CA 1
ATOM 7340 C C . VAL C 1 178 ? -4.860 47.124 96.554 1.00 25.65 231 VAL C C 1
ATOM 7341 O O . VAL C 1 178 ? -4.047 47.584 97.349 1.00 28.94 231 VAL C O 1
ATOM 7345 N N . GLY C 1 179 ? -5.143 45.825 96.483 1.00 25.68 232 GLY C N 1
ATOM 7346 C CA . GLY C 1 179 ? -4.373 44.837 97.213 1.00 26.02 232 GLY C CA 1
ATOM 7347 C C . GLY C 1 179 ? -3.636 43.905 96.258 1.00 26.43 232 GLY C C 1
ATOM 7348 O O . GLY C 1 179 ? -4.074 43.682 95.134 1.00 29.21 232 GLY C O 1
ATOM 7349 N N . HIS C 1 180 ? -2.479 43.424 96.703 1.00 28.53 233 HIS C N 1
ATOM 7350 C CA . HIS C 1 180 ? -1.653 42.533 95.910 1.00 29.22 233 HIS C CA 1
ATOM 7351 C C . HIS C 1 180 ? -1.621 41.191 96.620 1.00 27.60 233 HIS C C 1
ATOM 7352 O O . HIS C 1 180 ? -1.218 41.121 97.775 1.00 28.47 233 HIS C O 1
ATOM 7359 N N . SER C 1 181 ? -2.156 40.162 95.963 1.00 30.51 234 SER C N 1
ATOM 7360 C CA . SER C 1 181 ? -2.212 38.829 96.547 1.00 31.30 234 SER C CA 1
ATOM 7361 C C . SER C 1 181 ? -3.004 38.881 97.855 1.00 27.03 234 SER C C 1
ATOM 7362 O O . SER C 1 181 ? -4.140 39.341 97.851 1.00 31.29 234 SER C O 1
ATOM 7365 N N . GLN C 1 182 ? -2.403 38.452 98.972 1.00 25.76 235 GLN C N 1
ATOM 7366 C CA . GLN C 1 182 ? -3.127 38.265 100.224 1.00 26.21 235 GLN C CA 1
ATOM 7367 C C . GLN C 1 182 ? -3.579 39.606 100.809 1.00 26.62 235 GLN C C 1
ATOM 7368 O O . GLN C 1 182 ? -4.425 39.634 101.704 1.00 24.71 235 GLN C O 1
ATOM 7374 N N . GLY C 1 183 ? -2.984 40.709 100.330 1.00 26.23 236 GLY C N 1
ATOM 7375 C CA . GLY C 1 183 ? -3.298 42.045 100.819 1.00 23.70 236 GLY C CA 1
ATOM 7376 C C . GLY C 1 183 ? -4.701 42.503 100.424 1.00 22.08 236 GLY C C 1
ATOM 7377 O O . GLY C 1 183 ? -5.215 43.454 101.005 1.00 21.11 236 GLY C O 1
ATOM 7378 N N . GLU C 1 184 ? -5.298 41.838 99.421 1.00 22.96 237 GLU C N 1
ATOM 7379 C CA . GLU C 1 184 ? -6.660 42.137 99.000 1.00 25.45 237 GLU C CA 1
ATOM 7380 C C . GLU C 1 184 ? -7.640 41.856 100.140 1.00 22.35 237 GLU C C 1
ATOM 7381 O O . GLU C 1 184 ? -8.674 42.506 100.226 1.00 21.52 237 GLU C O 1
ATOM 7387 N N . ILE C 1 185 ? -7.262 40.978 101.075 1.00 21.41 238 ILE C N 1
ATOM 7388 C CA . ILE C 1 185 ? -8.082 40.732 102.253 1.00 22.36 238 ILE C CA 1
ATOM 7389 C C . ILE C 1 185 ? -8.091 41.969 103.150 1.00 21.11 238 ILE C C 1
ATOM 7390 O O . ILE C 1 185 ? -9.146 42.376 103.622 1.00 22.29 238 ILE C O 1
ATOM 7395 N N . ALA C 1 186 ? -6.909 42.507 103.462 1.00 21.82 239 ALA C N 1
ATOM 7396 C CA . ALA C 1 186 ? -6.814 43.689 104.310 1.00 23.24 239 ALA C CA 1
ATOM 7397 C C . ALA C 1 186 ? -7.519 44.878 103.657 1.00 23.91 239 ALA C C 1
ATOM 7398 O O . ALA C 1 186 ? -8.131 45.702 104.342 1.00 19.48 239 ALA C O 1
ATOM 7400 N N . ALA C 1 187 ? -7.349 44.976 102.330 1.00 26.32 240 ALA C N 1
ATOM 7401 C CA . ALA C 1 187 ? -7.891 46.054 101.516 1.00 28.50 240 ALA C CA 1
ATOM 7402 C C . ALA C 1 187 ? -9.420 46.049 101.553 1.00 26.27 240 ALA C C 1
ATOM 7403 O O . ALA C 1 187 ? -10.047 47.096 101.712 1.00 23.36 240 ALA C O 1
ATOM 7405 N N . ALA C 1 188 ? -9.992 44.859 101.336 1.00 25.10 241 ALA C N 1
ATOM 7406 C CA . ALA C 1 188 ? -11.424 44.625 101.433 1.00 27.56 241 ALA C CA 1
ATOM 7407 C C . ALA C 1 188 ? -11.946 45.080 102.790 1.00 26.31 241 ALA C C 1
ATOM 7408 O O . ALA C 1 188 ? -13.020 45.666 102.869 1.00 25.25 241 ALA C O 1
ATOM 7410 N N . CYS C 1 189 ? -11.195 44.780 103.855 1.00 26.25 242 CYS C N 1
ATOM 7411 C CA . CYS C 1 189 ? -11.578 45.197 105.195 1.00 26.98 242 CYS C CA 1
ATOM 7412 C C . CYS C 1 189 ? -11.495 46.717 105.312 1.00 26.62 242 CYS C C 1
ATOM 7413 O O . CYS C 1 189 ? -12.458 47.376 105.695 1.00 27.42 242 CYS C O 1
ATOM 7416 N N . VAL C 1 190 ? -10.339 47.281 104.960 1.00 25.45 243 VAL C N 1
ATOM 7417 C CA . VAL C 1 190 ? -10.147 48.713 105.096 1.00 24.56 243 VAL C CA 1
ATOM 7418 C C . VAL C 1 190 ? -11.260 49.448 104.351 1.00 24.30 243 VAL C C 1
ATOM 7419 O O . VAL C 1 190 ? -11.717 50.485 104.815 1.00 25.43 243 VAL C O 1
ATOM 7423 N N . ALA C 1 191 ? -11.780 48.830 103.282 1.00 23.73 244 ALA C N 1
ATOM 7424 C CA . ALA C 1 191 ? -12.638 49.497 102.315 1.00 24.58 244 ALA C CA 1
ATOM 7425 C C . ALA C 1 191 ? -14.122 49.306 102.653 1.00 26.88 244 ALA C C 1
ATOM 7426 O O . ALA C 1 191 ? -14.983 49.927 102.032 1.00 30.24 244 ALA C O 1
ATOM 7428 N N . GLY C 1 192 ? -14.422 48.362 103.552 1.00 25.55 245 GLY C N 1
ATOM 7429 C CA . GLY C 1 192 ? -15.772 48.157 104.054 1.00 25.47 245 GLY C CA 1
ATOM 7430 C C . GLY C 1 192 ? -16.482 46.973 103.394 1.00 25.97 245 GLY C C 1
ATOM 7431 O O . GLY C 1 192 ? -17.677 46.778 103.586 1.00 27.63 245 GLY C O 1
ATOM 7432 N N . ALA C 1 193 ? -15.727 46.157 102.656 1.00 26.50 246 ALA C N 1
ATOM 7433 C CA . ALA C 1 193 ? -16.292 45.107 101.824 1.00 27.36 246 ALA C CA 1
ATOM 7434 C C . ALA C 1 193 ? -16.486 43.840 102.649 1.00 27.16 246 ALA C C 1
ATOM 7435 O O . ALA C 1 193 ? -17.380 43.048 102.374 1.00 31.07 246 ALA C O 1
ATOM 7437 N N . LEU C 1 194 ? -15.560 43.611 103.581 1.00 28.43 247 LEU C N 1
ATOM 7438 C CA . LEU C 1 194 ? -15.635 42.501 104.514 1.00 25.80 247 LEU C CA 1
ATOM 7439 C C . LEU C 1 194 ? -15.770 43.066 105.922 1.00 24.70 247 LEU C C 1
ATOM 7440 O O . LEU C 1 194 ? -15.214 44.114 106.225 1.00 28.14 247 LEU C O 1
ATOM 7445 N N . SER C 1 195 ? -16.433 42.319 106.800 1.00 24.81 248 SER C N 1
ATOM 7446 C CA . SER C 1 195 ? -16.320 42.549 108.229 1.00 25.90 248 SER C CA 1
ATOM 7447 C C . SER C 1 195 ? -14.931 42.116 108.705 1.00 29.67 248 SER C C 1
ATOM 7448 O O . SER C 1 195 ? -14.282 41.292 108.054 1.00 31.35 248 SER C O 1
ATOM 7451 N N . LEU C 1 196 ? -14.534 42.571 109.901 1.00 28.89 249 LEU C N 1
ATOM 7452 C CA . LEU C 1 196 ? -13.348 42.040 110.560 1.00 30.30 249 LEU C CA 1
ATOM 7453 C C . LEU C 1 196 ? -13.498 40.533 110.740 1.00 29.95 249 LEU C C 1
ATOM 7454 O O . LEU C 1 196 ? -12.555 39.799 110.478 1.00 34.02 249 LEU C O 1
ATOM 7459 N N . GLU C 1 197 ? -14.720 40.078 111.045 1.00 29.92 250 GLU C N 1
ATOM 7460 C CA . GLU C 1 197 ? -14.976 38.674 111.336 1.00 32.27 250 GLU C CA 1
ATOM 7461 C C . GLU C 1 197 ? -14.697 37.807 110.106 1.00 29.53 250 GLU C C 1
ATOM 7462 O O . GLU C 1 197 ? -14.088 36.751 110.231 1.00 27.12 250 GLU C O 1
ATOM 7468 N N . ASP C 1 198 ? -15.150 38.237 108.921 1.00 30.93 251 ASP C N 1
ATOM 7469 C CA . ASP C 1 198 ? -14.987 37.438 107.713 1.00 30.73 251 ASP C CA 1
ATOM 7470 C C . ASP C 1 198 ? -13.556 37.558 107.186 1.00 30.78 251 ASP C C 1
ATOM 7471 O O . ASP C 1 198 ? -12.992 36.592 106.671 1.00 27.03 251 ASP C O 1
ATOM 7476 N N . ALA C 1 199 ? -12.990 38.766 107.266 1.00 27.11 252 ALA C N 1
ATOM 7477 C CA . ALA C 1 199 ? -11.603 38.982 106.888 1.00 27.87 252 ALA C CA 1
ATOM 7478 C C . ALA C 1 199 ? -10.695 38.071 107.713 1.00 26.48 252 ALA C C 1
ATOM 7479 O O . ALA C 1 199 ? -9.906 37.303 107.169 1.00 24.42 252 ALA C O 1
ATOM 7481 N N . ALA C 1 200 ? -10.859 38.144 109.036 1.00 28.96 253 ALA C N 1
ATOM 7482 C CA . ALA C 1 200 ? -10.144 37.306 109.983 1.00 28.01 253 ALA C CA 1
ATOM 7483 C C . ALA C 1 200 ? -10.236 35.842 109.563 1.00 29.32 253 ALA C C 1
ATOM 7484 O O . ALA C 1 200 ? -9.239 35.117 109.568 1.00 27.78 253 ALA C O 1
ATOM 7486 N N . ARG C 1 201 ? -11.460 35.394 109.270 1.00 28.88 254 ARG C N 1
ATOM 7487 C CA . ARG C 1 201 ? -11.687 33.982 109.019 1.00 28.48 254 ARG C CA 1
ATOM 7488 C C . ARG C 1 201 ? -11.008 33.589 107.709 1.00 24.72 254 ARG C C 1
ATOM 7489 O O . ARG C 1 201 ? -10.446 32.502 107.617 1.00 24.08 254 ARG C O 1
ATOM 7497 N N . ILE C 1 202 ? -11.056 34.470 106.702 1.00 23.44 255 ILE C N 1
ATOM 7498 C CA . ILE C 1 202 ? -10.523 34.126 105.393 1.00 25.36 255 ILE C CA 1
ATOM 7499 C C . ILE C 1 202 ? -9.013 33.972 105.514 1.00 26.23 255 ILE C C 1
ATOM 7500 O O . ILE C 1 202 ? -8.474 32.956 105.083 1.00 25.12 255 ILE C O 1
ATOM 7505 N N . VAL C 1 203 ? -8.356 34.954 106.149 1.00 25.48 256 VAL C N 1
ATOM 7506 C CA . VAL C 1 203 ? -6.902 34.969 106.214 1.00 27.86 256 VAL C CA 1
ATOM 7507 C C . VAL C 1 203 ? -6.414 33.780 107.044 1.00 28.24 256 VAL C C 1
ATOM 7508 O O . VAL C 1 203 ? -5.429 33.150 106.679 1.00 29.43 256 VAL C O 1
ATOM 7512 N N . ALA C 1 204 ? -7.151 33.420 108.105 1.00 28.57 257 ALA C N 1
ATOM 7513 C CA . ALA C 1 204 ? -6.725 32.366 109.017 1.00 28.42 257 ALA C CA 1
ATOM 7514 C C . ALA C 1 204 ? -6.839 30.998 108.349 1.00 27.91 257 ALA C C 1
ATOM 7515 O O . ALA C 1 204 ? -5.964 30.154 108.528 1.00 28.69 257 ALA C O 1
ATOM 7517 N N . LEU C 1 205 ? -7.915 30.776 107.587 1.00 26.82 258 LEU C N 1
ATOM 7518 C CA . LEU C 1 205 ? -8.159 29.465 107.008 1.00 27.25 258 LEU C CA 1
ATOM 7519 C C . LEU C 1 205 ? -7.418 29.326 105.679 1.00 27.11 258 LEU C C 1
ATOM 7520 O O . LEU C 1 205 ? -6.859 28.270 105.390 1.00 33.87 258 LEU C O 1
ATOM 7525 N N . ARG C 1 206 ? -7.351 30.405 104.900 1.00 25.40 259 ARG C N 1
ATOM 7526 C CA . ARG C 1 206 ? -6.550 30.410 103.687 1.00 29.54 259 ARG C CA 1
ATOM 7527 C C . ARG C 1 206 ? -5.078 30.179 104.041 1.00 34.29 259 ARG C C 1
ATOM 7528 O O . ARG C 1 206 ? -4.362 29.543 103.268 1.00 37.02 259 ARG C O 1
ATOM 7536 N N . SER C 1 207 ? -4.628 30.706 105.195 1.00 29.65 260 SER C N 1
ATOM 7537 C CA . SER C 1 207 ? -3.228 30.618 105.591 1.00 28.31 260 SER C CA 1
ATOM 7538 C C . SER C 1 207 ? -2.915 29.232 106.147 1.00 28.64 260 SER C C 1
ATOM 7539 O O . SER C 1 207 ? -1.862 28.679 105.845 1.00 32.14 260 SER C O 1
ATOM 7542 N N . ARG C 1 208 ? -3.829 28.693 106.966 1.00 30.38 261 ARG C N 1
ATOM 7543 C CA . ARG C 1 208 ? -3.648 27.415 107.642 1.00 32.32 261 ARG C CA 1
ATOM 7544 C C . ARG C 1 208 ? -3.674 26.267 106.634 1.00 32.71 261 ARG C C 1
ATOM 7545 O O . ARG C 1 208 ? -3.132 25.198 106.888 1.00 37.94 261 ARG C O 1
ATOM 7553 N N . ALA C 1 209 ? -4.322 26.500 105.492 1.00 35.23 262 ALA C N 1
ATOM 7554 C CA . ALA C 1 209 ? -4.381 25.529 104.416 1.00 35.77 262 ALA C CA 1
ATOM 7555 C C . ALA C 1 209 ? -3.044 25.455 103.677 1.00 38.79 262 ALA C C 1
ATOM 7556 O O . ALA C 1 209 ? -2.720 24.427 103.089 1.00 44.69 262 ALA C O 1
ATOM 7558 N N . TRP C 1 210 ? -2.307 26.570 103.647 1.00 39.13 263 TRP C N 1
ATOM 7559 C CA . TRP C 1 210 ? -1.077 26.653 102.872 1.00 45.08 263 TRP C CA 1
ATOM 7560 C C . TRP C 1 210 ? 0.040 25.838 103.524 1.00 44.53 263 TRP C C 1
ATOM 7561 O O . TRP C 1 210 ? 1.007 25.493 102.852 1.00 51.39 263 TRP C O 1
ATOM 7572 N N . LEU C 1 211 ? -0.106 25.539 104.824 1.00 52.39 264 LEU C N 1
ATOM 7573 C CA . LEU C 1 211 ? 0.902 24.810 105.583 1.00 59.75 264 LEU C CA 1
ATOM 7574 C C . LEU C 1 211 ? 1.231 23.491 104.889 1.00 64.84 264 LEU C C 1
ATOM 7575 O O . LEU C 1 211 ? 2.347 22.988 105.002 1.00 66.52 264 LEU C O 1
ATOM 7580 N N . THR C 1 212 ? 0.234 22.913 104.215 1.00 66.79 265 THR C N 1
ATOM 7581 C CA . THR C 1 212 ? 0.383 21.601 103.607 1.00 71.04 265 THR C CA 1
ATOM 7582 C C . THR C 1 212 ? 1.470 21.646 102.532 1.00 65.90 265 THR C C 1
ATOM 7583 O O . THR C 1 212 ? 2.106 20.628 102.259 1.00 63.89 265 THR C O 1
ATOM 7587 N N . LEU C 1 213 ? 1.675 22.823 101.920 1.00 56.27 266 LEU C N 1
ATOM 7588 C CA . LEU C 1 213 ? 2.536 22.934 100.751 1.00 57.32 266 LEU C CA 1
ATOM 7589 C C . LEU C 1 213 ? 3.610 23.997 100.977 1.00 49.43 266 LEU C C 1
ATOM 7590 O O . LEU C 1 213 ? 4.095 24.591 100.018 1.00 54.30 266 LEU C O 1
ATOM 7595 N N . ALA C 1 214 ? 4.024 24.178 102.235 1.00 46.27 267 ALA C N 1
ATOM 7596 C CA . ALA C 1 214 ? 5.136 25.060 102.558 1.00 49.53 267 ALA C CA 1
ATOM 7597 C C . ALA C 1 214 ? 6.454 24.323 102.328 1.00 51.18 267 ALA C C 1
ATOM 7598 O O . ALA C 1 214 ? 6.648 23.226 102.845 1.00 53.69 267 ALA C O 1
ATOM 7600 N N . GLY C 1 215 ? 7.336 24.916 101.513 1.00 50.35 268 GLY C N 1
ATOM 7601 C CA . GLY C 1 215 ? 8.628 24.320 101.203 1.00 49.87 268 GLY C CA 1
ATOM 7602 C C . GLY C 1 215 ? 8.610 23.551 99.883 1.00 48.74 268 GLY C C 1
ATOM 7603 O O . GLY C 1 215 ? 9.636 23.052 99.426 1.00 45.69 268 GLY C O 1
ATOM 7604 N N . LYS C 1 216 ? 7.427 23.464 99.271 1.00 45.03 269 LYS C N 1
ATOM 7605 C CA . LYS C 1 216 ? 7.249 22.673 98.069 1.00 41.08 269 LYS C CA 1
ATOM 7606 C C . LYS C 1 216 ? 7.123 23.624 96.887 1.00 35.85 269 LYS C C 1
ATOM 7607 O O . LYS C 1 216 ? 6.888 23.199 95.759 1.00 35.02 269 LYS C O 1
ATOM 7613 N N . GLY C 1 217 ? 7.336 24.913 97.160 1.00 33.36 270 GLY C N 1
ATOM 7614 C CA . GLY C 1 217 ? 7.202 25.933 96.137 1.00 34.88 270 GLY C CA 1
ATOM 7615 C C . GLY C 1 217 ? 7.722 27.289 96.602 1.00 32.60 270 GLY C C 1
ATOM 7616 O O . GLY C 1 217 ? 8.078 27.469 97.765 1.00 33.61 270 GLY C O 1
ATOM 7617 N N . GLY C 1 218 ? 7.732 28.248 95.674 1.00 30.11 271 GLY C N 1
ATOM 7618 C CA . GLY C 1 218 ? 8.197 29.588 95.981 1.00 29.02 271 GLY C CA 1
ATOM 7619 C C . GLY C 1 218 ? 7.701 30.612 94.966 1.00 29.44 271 GLY C C 1
ATOM 7620 O O . GLY C 1 218 ? 6.820 30.326 94.154 1.00 26.15 271 GLY C O 1
ATOM 7621 N N . MET C 1 219 ? 8.333 31.788 95.003 1.00 31.14 272 MET C N 1
ATOM 7622 C CA . MET C 1 219 ? 7.905 32.932 94.217 1.00 33.89 272 MET C CA 1
ATOM 7623 C C . MET C 1 219 ? 9.132 33.791 93.929 1.00 31.77 272 MET C C 1
ATOM 7624 O O . MET C 1 219 ? 9.950 34.010 94.819 1.00 30.04 272 MET C O 1
ATOM 7629 N N . ALA C 1 220 ? 9.239 34.275 92.688 1.00 30.19 273 ALA C N 1
ATOM 7630 C CA . ALA C 1 220 ? 10.370 35.083 92.273 1.00 30.48 273 ALA C CA 1
ATOM 7631 C C . ALA C 1 220 ? 9.878 36.341 91.562 1.00 29.20 273 ALA C C 1
ATOM 7632 O O . ALA C 1 220 ? 8.937 36.277 90.781 1.00 30.56 273 ALA C O 1
ATOM 7634 N N . ALA C 1 221 ? 10.540 37.474 91.842 1.00 28.50 274 ALA C N 1
ATOM 7635 C CA . ALA C 1 221 ? 10.439 38.674 91.026 1.00 26.53 274 ALA C CA 1
ATOM 7636 C C . ALA C 1 221 ? 11.362 38.552 89.819 1.00 26.84 274 ALA C C 1
ATOM 7637 O O . ALA C 1 221 ? 12.539 38.262 89.981 1.00 28.78 274 ALA C O 1
ATOM 7639 N N . VAL C 1 222 ? 10.820 38.742 88.610 1.00 29.00 275 VAL C N 1
ATOM 7640 C CA . VAL C 1 222 ? 11.653 38.915 87.433 1.00 32.13 275 VAL C CA 1
ATOM 7641 C C . VAL C 1 222 ? 11.329 40.256 86.780 1.00 34.76 275 VAL C C 1
ATOM 7642 O O . VAL C 1 222 ? 10.174 40.680 86.757 1.00 38.28 275 VAL C O 1
ATOM 7646 N N . SER C 1 223 ? 12.382 40.932 86.301 1.00 37.14 276 SER C N 1
ATOM 7647 C CA . SER C 1 223 ? 12.256 42.139 85.495 1.00 40.45 276 SER C CA 1
ATOM 7648 C C . SER C 1 223 ? 12.174 41.785 84.011 1.00 42.36 276 SER C C 1
ATOM 7649 O O . SER C 1 223 ? 13.152 41.948 83.277 1.00 39.34 276 SER C O 1
ATOM 7652 N N . LEU C 1 224 ? 11.011 41.262 83.601 1.00 39.96 277 LEU C N 1
ATOM 7653 C CA . LEU C 1 224 ? 10.709 40.992 82.203 1.00 47.59 277 LEU C CA 1
ATOM 7654 C C . LEU C 1 224 ? 9.240 41.330 81.943 1.00 49.79 277 LEU C C 1
ATOM 7655 O O . LEU C 1 224 ? 8.394 41.137 82.813 1.00 45.94 277 LEU C O 1
ATOM 7660 N N . PRO C 1 225 ? 8.870 41.794 80.726 1.00 51.69 278 PRO C N 1
ATOM 7661 C CA . PRO C 1 225 ? 7.460 41.921 80.346 1.00 45.40 278 PRO C CA 1
ATOM 7662 C C . PRO C 1 225 ? 6.707 40.596 80.446 1.00 44.44 278 PRO C C 1
ATOM 7663 O O . PRO C 1 225 ? 7.271 39.538 80.179 1.00 49.46 278 PRO C O 1
ATOM 7667 N N . GLU C 1 226 ? 5.422 40.676 80.808 1.00 46.07 279 GLU C N 1
ATOM 7668 C CA . GLU C 1 226 ? 4.580 39.505 81.001 1.00 47.65 279 GLU C CA 1
ATOM 7669 C C . GLU C 1 226 ? 4.867 38.455 79.930 1.00 49.19 279 GLU C C 1
ATOM 7670 O O . GLU C 1 226 ? 5.031 37.275 80.247 1.00 45.35 279 GLU C O 1
ATOM 7676 N N . ALA C 1 227 ? 4.826 38.882 78.660 1.00 52.37 280 ALA C N 1
ATOM 7677 C CA . ALA C 1 227 ? 4.838 37.969 77.527 1.00 53.29 280 ALA C CA 1
ATOM 7678 C C . ALA C 1 227 ? 6.189 37.266 77.424 1.00 53.82 280 ALA C C 1
ATOM 7679 O O . ALA C 1 227 ? 6.250 36.110 77.019 1.00 59.55 280 ALA C O 1
ATOM 7681 N N . ARG C 1 228 ? 7.263 37.964 77.812 1.00 53.38 281 ARG C N 1
ATOM 7682 C CA . ARG C 1 228 ? 8.606 37.413 77.706 1.00 60.83 281 ARG C CA 1
ATOM 7683 C C . ARG C 1 228 ? 8.810 36.339 78.775 1.00 55.69 281 ARG C C 1
ATOM 7684 O O . ARG C 1 228 ? 9.442 35.316 78.513 1.00 58.81 281 ARG C O 1
ATOM 7692 N N . LEU C 1 229 ? 8.181 36.536 79.941 1.00 49.39 282 LEU C N 1
ATOM 7693 C CA . LEU C 1 229 ? 8.190 35.558 81.021 1.00 44.16 282 LEU C CA 1
ATOM 7694 C C . LEU C 1 229 ? 7.247 34.399 80.693 1.00 46.44 282 LEU C C 1
ATOM 7695 O O . LEU C 1 229 ? 7.476 33.267 81.121 1.00 52.95 282 LEU C O 1
ATOM 7700 N N . ARG C 1 230 ? 6.184 34.690 79.933 1.00 47.63 283 ARG C N 1
ATOM 7701 C CA . ARG C 1 230 ? 5.242 33.670 79.497 1.00 48.13 283 ARG C CA 1
ATOM 7702 C C . ARG C 1 230 ? 5.912 32.760 78.470 1.00 46.89 283 ARG C C 1
ATOM 7703 O O . ARG C 1 230 ? 5.726 31.548 78.501 1.00 50.94 283 ARG C O 1
ATOM 7711 N N . GLU C 1 231 ? 6.665 33.365 77.545 1.00 50.77 284 GLU C N 1
ATOM 7712 C CA . GLU C 1 231 ? 7.440 32.624 76.563 1.00 54.99 284 GLU C CA 1
ATOM 7713 C C . GLU C 1 231 ? 8.423 31.711 77.290 1.00 55.35 284 GLU C C 1
ATOM 7714 O O . GLU C 1 231 ? 8.685 30.598 76.840 1.00 54.62 284 GLU C O 1
ATOM 7720 N N . ARG C 1 232 ? 8.940 32.199 78.425 1.00 55.09 285 ARG C N 1
ATOM 7721 C CA . ARG C 1 232 ? 10.140 31.656 79.041 1.00 52.28 285 ARG C CA 1
ATOM 7722 C C . ARG C 1 232 ? 9.805 30.558 80.049 1.00 49.17 285 ARG C C 1
ATOM 7723 O O . ARG C 1 232 ? 10.720 29.946 80.596 1.00 46.74 285 ARG C O 1
ATOM 7731 N N . ILE C 1 233 ? 8.518 30.363 80.368 1.00 47.41 286 ILE C N 1
ATOM 7732 C CA . ILE C 1 233 ? 8.157 29.323 81.321 1.00 47.93 286 ILE C CA 1
ATOM 7733 C C . ILE C 1 233 ? 7.292 28.253 80.660 1.00 46.21 286 ILE C C 1
ATOM 7734 O O . ILE C 1 233 ? 6.910 27.294 81.323 1.00 50.53 286 ILE C O 1
ATOM 7739 N N . GLU C 1 234 ? 7.032 28.387 79.354 1.00 48.14 287 GLU C N 1
ATOM 7740 C CA . GLU C 1 234 ? 6.374 27.341 78.584 1.00 52.20 287 GLU C CA 1
ATOM 7741 C C . GLU C 1 234 ? 6.940 25.970 78.949 1.00 52.87 287 GLU C C 1
ATOM 7742 O O . GLU C 1 234 ? 6.186 25.055 79.270 1.00 53.51 287 GLU C O 1
ATOM 7748 N N . ARG C 1 235 ? 8.267 25.830 78.845 1.00 50.66 288 ARG C N 1
ATOM 7749 C CA . ARG C 1 235 ? 8.906 24.523 78.809 1.00 54.67 288 ARG C CA 1
ATOM 7750 C C . ARG C 1 235 ? 8.772 23.833 80.166 1.00 48.79 288 ARG C C 1
ATOM 7751 O O . ARG C 1 235 ? 9.149 22.670 80.315 1.00 45.39 288 ARG C O 1
ATOM 7759 N N . PHE C 1 236 ? 8.178 24.541 81.132 1.00 46.09 289 PHE C N 1
ATOM 7760 C CA . PHE C 1 236 ? 8.018 24.026 82.481 1.00 48.98 289 PHE C CA 1
ATOM 7761 C C . PHE C 1 236 ? 6.573 23.584 82.710 1.00 51.61 289 PHE C C 1
ATOM 7762 O O . PHE C 1 236 ? 6.291 22.841 83.651 1.00 45.65 289 PHE C O 1
ATOM 7770 N N . GLY C 1 237 ? 5.664 24.050 81.845 1.00 53.63 290 GLY C N 1
ATOM 7771 C CA . GLY C 1 237 ? 4.258 23.692 81.944 1.00 57.24 290 GLY C CA 1
ATOM 7772 C C . GLY C 1 237 ? 3.652 24.164 83.262 1.00 55.10 290 GLY C C 1
ATOM 7773 O O . GLY C 1 237 ? 3.854 25.311 83.653 1.00 52.09 290 GLY C O 1
ATOM 7774 N N . GLN C 1 238 ? 2.968 23.248 83.961 1.00 56.18 291 GLN C N 1
ATOM 7775 C CA . GLN C 1 238 ? 2.273 23.569 85.198 1.00 56.52 291 GLN C CA 1
ATOM 7776 C C . GLN C 1 238 ? 3.269 23.613 86.358 1.00 54.46 291 GLN C C 1
ATOM 7777 O O . GLN C 1 238 ? 2.874 23.760 87.513 1.00 54.07 291 GLN C O 1
ATOM 7783 N N . ARG C 1 239 ? 4.563 23.460 86.058 1.00 51.27 292 ARG C N 1
ATOM 7784 C CA . ARG C 1 239 ? 5.581 23.505 87.094 1.00 44.49 292 ARG C CA 1
ATOM 7785 C C . ARG C 1 239 ? 5.768 24.947 87.557 1.00 38.32 292 ARG C C 1
ATOM 7786 O O . ARG C 1 239 ? 5.846 25.198 88.755 1.00 36.31 292 ARG C O 1
ATOM 7794 N N . LEU C 1 240 ? 5.742 25.895 86.611 1.00 36.04 293 LEU C N 1
ATOM 7795 C CA . LEU C 1 240 ? 5.827 27.312 86.933 1.00 39.48 293 LEU C CA 1
ATOM 7796 C C . LEU C 1 240 ? 4.605 28.053 86.389 1.00 46.04 293 LEU C C 1
ATOM 7797 O O . LEU C 1 240 ? 4.007 27.639 85.397 1.00 42.08 293 LEU C O 1
ATOM 7802 N N . SER C 1 241 ? 4.268 29.181 87.032 1.00 44.81 294 SER C N 1
ATOM 7803 C CA . SER C 1 241 ? 3.134 29.996 86.626 1.00 39.55 294 SER C CA 1
ATOM 7804 C C . SER C 1 241 ? 3.428 31.477 86.852 1.00 36.47 294 SER C C 1
ATOM 7805 O O . SER C 1 241 ? 4.138 31.843 87.783 1.00 33.57 294 SER C O 1
ATOM 7808 N N . VAL C 1 242 ? 2.789 32.333 86.049 1.00 41.16 295 VAL C N 1
ATOM 7809 C CA . VAL C 1 242 ? 2.860 33.772 86.250 1.00 38.56 295 VAL C CA 1
ATOM 7810 C C . VAL C 1 242 ? 2.051 34.132 87.492 1.00 39.88 295 VAL C C 1
ATOM 7811 O O . VAL C 1 242 ? 0.844 33.885 87.531 1.00 43.66 295 VAL C O 1
ATOM 7815 N N . ALA C 1 243 ? 2.726 34.731 88.484 1.00 35.20 296 ALA C N 1
ATOM 7816 C CA . ALA C 1 243 ? 2.114 34.986 89.777 1.00 33.24 296 ALA C CA 1
ATOM 7817 C C . ALA C 1 243 ? 1.535 36.400 89.824 1.00 32.78 296 ALA C C 1
ATOM 7818 O O . ALA C 1 243 ? 0.508 36.623 90.459 1.00 31.53 296 ALA C O 1
ATOM 7820 N N . ALA C 1 244 ? 2.193 37.351 89.152 1.00 30.65 297 ALA C N 1
ATOM 7821 C CA . ALA C 1 244 ? 1.712 38.724 89.126 1.00 32.33 297 ALA C CA 1
ATOM 7822 C C . ALA C 1 244 ? 2.331 39.491 87.959 1.00 34.42 297 ALA C C 1
ATOM 7823 O O . ALA C 1 244 ? 3.489 39.285 87.609 1.00 41.55 297 ALA C O 1
ATOM 7825 N N . VAL C 1 245 ? 1.533 40.387 87.373 1.00 36.00 298 VAL C N 1
ATOM 7826 C CA . VAL C 1 245 ? 2.003 41.343 86.387 1.00 36.97 298 VAL C CA 1
ATOM 7827 C C . VAL C 1 245 ? 1.978 42.710 87.056 1.00 35.67 298 VAL C C 1
ATOM 7828 O O . VAL C 1 245 ? 0.899 43.175 87.414 1.00 34.92 298 VAL C O 1
ATOM 7832 N N . ASN C 1 246 ? 3.155 43.267 87.369 1.00 34.20 299 ASN C N 1
ATOM 7833 C CA . ASN C 1 246 ? 3.217 44.368 88.320 1.00 34.76 299 ASN C CA 1
ATOM 7834 C C . ASN C 1 246 ? 3.534 45.692 87.625 1.00 34.10 299 ASN C C 1
ATOM 7835 O O . ASN C 1 246 ? 3.170 46.756 88.122 1.00 34.79 299 ASN C O 1
ATOM 7840 N N . SER C 1 247 ? 4.243 45.628 86.498 1.00 37.42 300 SER C N 1
ATOM 7841 C CA . SER C 1 247 ? 4.631 46.821 85.763 1.00 36.09 300 SER C CA 1
ATOM 7842 C C . SER C 1 247 ? 4.768 46.451 84.292 1.00 38.85 300 SER C C 1
ATOM 7843 O O . SER C 1 247 ? 4.792 45.275 83.945 1.00 36.25 300 SER C O 1
ATOM 7846 N N . PRO C 1 248 ? 4.897 47.435 83.381 1.00 48.05 301 PRO C N 1
ATOM 7847 C CA . PRO C 1 248 ? 5.192 47.142 81.981 1.00 47.75 301 PRO C CA 1
ATOM 7848 C C . PRO C 1 248 ? 6.359 46.172 81.785 1.00 47.72 301 PRO C C 1
ATOM 7849 O O . PRO C 1 248 ? 6.328 45.352 80.870 1.00 46.40 301 PRO C O 1
ATOM 7853 N N . GLY C 1 249 ? 7.372 46.232 82.661 1.00 47.86 302 GLY C N 1
ATOM 7854 C CA . GLY C 1 249 ? 8.551 45.388 82.514 1.00 46.68 302 GLY C CA 1
ATOM 7855 C C . GLY C 1 249 ? 8.961 44.691 83.813 1.00 48.04 302 GLY C C 1
ATOM 7856 O O . GLY C 1 249 ? 10.124 44.329 83.990 1.00 52.76 302 GLY C O 1
ATOM 7857 N N . THR C 1 250 ? 7.986 44.482 84.703 1.00 52.08 303 THR C N 1
ATOM 7858 C CA . THR C 1 250 ? 8.206 43.784 85.958 1.00 49.10 303 THR C CA 1
ATOM 7859 C C . THR C 1 250 ? 7.076 42.780 86.157 1.00 48.04 303 THR C C 1
ATOM 7860 O O . THR C 1 250 ? 5.932 43.067 85.817 1.00 46.69 303 THR C O 1
ATOM 7864 N N . ALA C 1 251 ? 7.412 41.610 86.711 1.00 48.03 304 ALA C N 1
ATOM 7865 C CA . ALA C 1 251 ? 6.430 40.570 86.968 1.00 43.02 304 ALA C CA 1
ATOM 7866 C C . ALA C 1 251 ? 6.940 39.628 88.061 1.00 40.12 304 ALA C C 1
ATOM 7867 O O . ALA C 1 251 ? 8.010 39.853 88.628 1.00 36.48 304 ALA C O 1
ATOM 7869 N N . ALA C 1 252 ? 6.128 38.619 88.405 1.00 34.60 305 ALA C N 1
ATOM 7870 C CA . ALA C 1 252 ? 6.520 37.615 89.381 1.00 32.20 305 ALA C CA 1
ATOM 7871 C C . ALA C 1 252 ? 6.196 36.226 88.844 1.00 29.75 305 ALA C C 1
ATOM 7872 O O . ALA C 1 252 ? 5.325 36.068 87.988 1.00 27.20 305 ALA C O 1
ATOM 7874 N N . VAL C 1 253 ? 6.891 35.219 89.380 1.00 28.29 306 VAL C N 1
ATOM 7875 C CA . VAL C 1 253 ? 6.663 33.844 88.973 1.00 29.42 306 VAL C CA 1
ATOM 7876 C C . VAL C 1 253 ? 6.675 32.945 90.208 1.00 29.77 306 VAL C C 1
ATOM 7877 O O . VAL C 1 253 ? 7.378 33.232 91.173 1.00 30.93 306 VAL C O 1
ATOM 7881 N N . ALA C 1 254 ? 5.849 31.886 90.179 1.00 30.03 307 ALA C N 1
ATOM 7882 C CA . ALA C 1 254 ? 5.697 30.967 91.301 1.00 29.16 307 ALA C CA 1
ATOM 7883 C C . ALA C 1 254 ? 5.643 29.529 90.795 1.00 27.70 307 ALA C C 1
ATOM 7884 O O . ALA C 1 254 ? 5.245 29.290 89.658 1.00 29.37 307 ALA C O 1
ATOM 7886 N N . GLY C 1 255 ? 5.932 28.574 91.687 1.00 26.94 308 GLY C N 1
ATOM 7887 C CA . GLY C 1 255 ? 5.849 27.159 91.356 1.00 28.45 308 GLY C CA 1
ATOM 7888 C C . GLY C 1 255 ? 6.865 26.301 92.115 1.00 30.36 308 GLY C C 1
ATOM 7889 O O . GLY C 1 255 ? 7.333 26.671 93.191 1.00 32.74 308 GLY C O 1
ATOM 7890 N N . ASP C 1 256 ? 7.164 25.126 91.549 1.00 30.33 309 ASP C N 1
ATOM 7891 C CA . ASP C 1 256 ? 8.055 24.154 92.159 1.00 33.44 309 ASP C CA 1
ATOM 7892 C C . ASP C 1 256 ? 9.451 24.774 92.285 1.00 36.70 309 ASP C C 1
ATOM 7893 O O . ASP C 1 256 ? 9.842 25.609 91.468 1.00 37.45 309 ASP C O 1
ATOM 7898 N N . VAL C 1 257 ? 10.200 24.386 93.327 1.00 35.77 310 VAL C N 1
ATOM 7899 C CA . VAL C 1 257 ? 11.452 25.059 93.646 1.00 41.29 310 VAL C CA 1
ATOM 7900 C C . VAL C 1 257 ? 12.503 24.715 92.589 1.00 39.53 310 VAL C C 1
ATOM 7901 O O . VAL C 1 257 ? 13.318 25.561 92.230 1.00 35.11 310 VAL C O 1
ATOM 7905 N N . ASP C 1 258 ? 12.448 23.484 92.067 1.00 40.82 311 ASP C N 1
ATOM 7906 C CA . ASP C 1 258 ? 13.438 23.010 91.113 1.00 43.40 311 ASP C CA 1
ATOM 7907 C C . ASP C 1 258 ? 13.319 23.806 89.814 1.00 39.51 311 ASP C C 1
ATOM 7908 O O . ASP C 1 258 ? 14.328 24.114 89.189 1.00 38.49 311 ASP C O 1
ATOM 7913 N N . ALA C 1 259 ? 12.089 24.187 89.451 1.00 40.79 312 ALA C N 1
ATOM 7914 C CA . ALA C 1 259 ? 11.835 24.918 88.220 1.00 38.37 312 ALA C CA 1
ATOM 7915 C C . ALA C 1 259 ? 12.226 26.386 88.378 1.00 39.37 312 ALA C C 1
ATOM 7916 O O . ALA C 1 259 ? 12.826 26.969 87.476 1.00 45.14 312 ALA C O 1
ATOM 7918 N N . LEU C 1 260 ? 11.889 26.985 89.525 1.00 35.44 313 LEU C N 1
ATOM 7919 C CA . LEU C 1 260 ? 12.320 28.345 89.814 1.00 34.76 313 LEU C CA 1
ATOM 7920 C C . LEU C 1 260 ? 13.841 28.437 89.705 1.00 33.38 313 LEU C C 1
ATOM 7921 O O . LEU C 1 260 ? 14.372 29.360 89.094 1.00 31.27 313 LEU C O 1
ATOM 7926 N N . ARG C 1 261 ? 14.535 27.478 90.318 1.00 33.78 314 ARG C N 1
ATOM 7927 C CA . ARG C 1 261 ? 15.986 27.498 90.367 1.00 38.62 314 ARG C CA 1
ATOM 7928 C C . ARG C 1 261 ? 16.560 27.439 88.952 1.00 43.68 314 ARG C C 1
ATOM 7929 O O . ARG C 1 261 ? 17.487 28.186 88.637 1.00 37.56 314 ARG C O 1
ATOM 7937 N N . GLU C 1 262 ? 16.037 26.513 88.131 1.00 42.53 315 GLU C N 1
ATOM 7938 C CA . GLU C 1 262 ? 16.392 26.438 86.721 1.00 44.20 315 GLU C CA 1
ATOM 7939 C C . GLU C 1 262 ? 16.176 27.805 86.085 1.00 41.51 315 GLU C C 1
ATOM 7940 O O . GLU C 1 262 ? 17.062 28.316 85.409 1.00 47.94 315 GLU C O 1
ATOM 7946 N N . LEU C 1 263 ? 14.955 28.334 86.233 1.00 37.41 316 LEU C N 1
ATOM 7947 C CA . LEU C 1 263 ? 14.567 29.558 85.554 1.00 37.69 316 LEU C CA 1
ATOM 7948 C C . LEU C 1 263 ? 15.514 30.681 85.969 1.00 37.68 316 LEU C C 1
ATOM 7949 O O . LEU C 1 263 ? 16.165 31.286 85.123 1.00 43.95 316 LEU C O 1
ATOM 7954 N N . LEU C 1 264 ? 15.644 30.900 87.282 1.00 37.71 317 LEU C N 1
ATOM 7955 C CA . LEU C 1 264 ? 16.444 32.000 87.800 1.00 39.21 317 LEU C CA 1
ATOM 7956 C C . LEU C 1 264 ? 17.892 31.875 87.319 1.00 39.70 317 LEU C C 1
ATOM 7957 O O . LEU C 1 264 ? 18.569 32.883 87.117 1.00 38.73 317 LEU C O 1
ATOM 7962 N N . ALA C 1 265 ? 18.372 30.634 87.172 1.00 38.76 318 ALA C N 1
ATOM 7963 C CA . ALA C 1 265 ? 19.737 30.384 86.732 1.00 44.44 318 ALA C CA 1
ATOM 7964 C C . ALA C 1 265 ? 19.893 30.795 85.272 1.00 47.79 318 ALA C C 1
ATOM 7965 O O . ALA C 1 265 ? 20.885 31.414 84.895 1.00 49.47 318 ALA C O 1
ATOM 7967 N N . GLU C 1 266 ? 18.899 30.434 84.455 1.00 47.43 319 GLU C N 1
ATOM 7968 C CA . GLU C 1 266 ? 18.893 30.792 83.049 1.00 50.09 319 GLU C CA 1
ATOM 7969 C C . GLU C 1 266 ? 18.925 32.315 82.937 1.00 51.40 319 GLU C C 1
ATOM 7970 O O . GLU C 1 266 ? 19.813 32.874 82.295 1.00 49.78 319 GLU C O 1
ATOM 7976 N N . LEU C 1 267 ? 18.042 32.972 83.699 1.00 51.09 320 LEU C N 1
ATOM 7977 C CA . LEU C 1 267 ? 17.777 34.392 83.534 1.00 52.84 320 LEU C CA 1
ATOM 7978 C C . LEU C 1 267 ? 18.975 35.223 83.991 1.00 53.73 320 LEU C C 1
ATOM 7979 O O . LEU C 1 267 ? 19.321 36.210 83.348 1.00 53.67 320 LEU C O 1
ATOM 7984 N N . THR C 1 268 ? 19.554 34.873 85.145 1.00 54.21 321 THR C N 1
ATOM 7985 C CA . THR C 1 268 ? 20.708 35.591 85.662 1.00 55.68 321 THR C CA 1
ATOM 7986 C C . THR C 1 268 ? 21.865 35.465 84.676 1.00 52.21 321 THR C C 1
ATOM 7987 O O . THR C 1 268 ? 22.526 36.452 84.357 1.00 44.53 321 THR C O 1
ATOM 7991 N N . ALA C 1 269 ? 22.045 34.248 84.152 1.00 52.41 322 ALA C N 1
ATOM 7992 C CA . ALA C 1 269 ? 23.093 33.952 83.187 1.00 55.96 322 ALA C CA 1
ATOM 7993 C C . ALA C 1 269 ? 22.949 34.812 81.932 1.00 57.65 322 ALA C C 1
ATOM 7994 O O . ALA C 1 269 ? 23.925 35.005 81.211 1.00 59.48 322 ALA C O 1
ATOM 7996 N N . GLU C 1 270 ? 21.729 35.288 81.644 1.00 54.13 323 GLU C N 1
ATOM 7997 C CA . GLU C 1 270 ? 21.504 36.156 80.496 1.00 51.86 323 GLU C CA 1
ATOM 7998 C C . GLU C 1 270 ? 21.532 37.619 80.924 1.00 47.76 323 GLU C C 1
ATOM 7999 O O . GLU C 1 270 ? 21.319 38.504 80.100 1.00 51.87 323 GLU C O 1
ATOM 8005 N N . GLY C 1 271 ? 21.743 37.857 82.222 1.00 45.96 324 GLY C N 1
ATOM 8006 C CA . GLY C 1 271 ? 21.862 39.207 82.748 1.00 44.45 324 GLY C CA 1
ATOM 8007 C C . GLY C 1 271 ? 20.504 39.881 82.926 1.00 42.35 324 GLY C C 1
ATOM 8008 O O . GLY C 1 271 ? 20.406 41.099 82.817 1.00 45.05 324 GLY C O 1
ATOM 8009 N N . ILE C 1 272 ? 19.475 39.072 83.213 1.00 44.55 325 ILE C N 1
ATOM 8010 C CA . ILE C 1 272 ? 18.153 39.563 83.580 1.00 42.31 325 ILE C CA 1
ATOM 8011 C C . ILE C 1 272 ? 18.005 39.492 85.101 1.00 37.58 325 ILE C C 1
ATOM 8012 O O . ILE C 1 272 ? 18.281 38.460 85.705 1.00 38.52 325 ILE C O 1
ATOM 8017 N N . ARG C 1 273 ? 17.590 40.607 85.710 1.00 39.06 326 ARG C N 1
ATOM 8018 C CA . ARG C 1 273 ? 17.360 40.672 87.145 1.00 44.53 326 ARG C CA 1
ATOM 8019 C C . ARG C 1 273 ? 16.172 39.786 87.508 1.00 42.15 326 ARG C C 1
ATOM 8020 O O . ARG C 1 273 ? 15.053 40.002 87.054 1.00 48.74 326 ARG C O 1
ATOM 8028 N N . ALA C 1 274 ? 16.432 38.803 88.366 1.00 42.43 327 ALA C N 1
ATOM 8029 C CA . ALA C 1 274 ? 15.397 37.950 88.910 1.00 40.80 327 ALA C CA 1
ATOM 8030 C C . ALA C 1 274 ? 15.837 37.499 90.299 1.00 40.76 327 ALA C C 1
ATOM 8031 O O . ALA C 1 274 ? 17.020 37.263 90.521 1.00 45.68 327 ALA C O 1
ATOM 8033 N N . LYS C 1 275 ? 14.910 37.524 91.261 1.00 38.44 328 LYS C N 1
ATOM 8034 C CA . LYS C 1 275 ? 15.244 37.197 92.635 1.00 36.83 328 LYS C CA 1
ATOM 8035 C C . LYS C 1 275 ? 14.113 36.383 93.247 1.00 34.85 328 LYS C C 1
ATOM 8036 O O . LYS C 1 275 ? 12.942 36.641 92.988 1.00 35.49 328 LYS C O 1
ATOM 8042 N N . PRO C 1 276 ? 14.428 35.423 94.139 1.00 30.25 329 PRO C N 1
ATOM 8043 C CA . PRO C 1 276 ? 13.436 34.894 95.069 1.00 27.24 329 PRO C CA 1
ATOM 8044 C C . PRO C 1 276 ? 12.854 36.015 95.916 1.00 24.74 329 PRO C C 1
ATOM 8045 O O . PRO C 1 276 ? 13.580 36.889 96.367 1.00 23.61 329 PRO C O 1
ATOM 8049 N N . ILE C 1 277 ? 11.537 35.995 96.122 1.00 26.35 330 ILE C N 1
ATOM 8050 C CA . ILE C 1 277 ? 10.933 36.893 97.087 1.00 27.89 330 ILE C CA 1
ATOM 8051 C C . ILE C 1 277 ? 11.109 36.277 98.466 1.00 28.59 330 ILE C C 1
ATOM 8052 O O . ILE C 1 277 ? 10.656 35.163 98.714 1.00 26.26 330 ILE C O 1
ATOM 8057 N N . PRO C 1 278 ? 11.897 36.923 99.353 1.00 32.67 331 PRO C N 1
ATOM 8058 C CA . PRO C 1 278 ? 12.195 36.351 100.661 1.00 33.62 331 PRO C CA 1
ATOM 8059 C C . PRO C 1 278 ? 11.005 36.531 101.596 1.00 32.70 331 PRO C C 1
ATOM 8060 O O . PRO C 1 278 ? 10.173 37.412 101.387 1.00 34.93 331 PRO C O 1
ATOM 8064 N N . GLY C 1 279 ? 10.908 35.624 102.571 1.00 30.95 332 GLY C N 1
ATOM 8065 C CA . GLY C 1 279 ? 9.774 35.554 103.474 1.00 31.04 332 GLY C CA 1
ATOM 8066 C C . GLY C 1 279 ? 8.565 34.882 102.832 1.00 31.05 332 GLY C C 1
ATOM 8067 O O . GLY C 1 279 ? 7.441 35.145 103.249 1.00 31.50 332 GLY C O 1
ATOM 8068 N N . VAL C 1 280 ? 8.808 34.021 101.829 1.00 31.23 333 VAL C N 1
ATOM 8069 C CA . VAL C 1 280 ? 7.747 33.280 101.160 1.00 32.32 333 VAL C CA 1
ATOM 8070 C C . VAL C 1 280 ? 8.201 31.841 100.933 1.00 35.72 333 VAL C C 1
ATOM 8071 O O . VAL C 1 280 ? 9.116 31.610 100.148 1.00 36.05 333 VAL C O 1
ATOM 8075 N N . ASP C 1 281 ? 7.434 30.882 101.469 1.00 37.53 334 ASP C N 1
ATOM 8076 C CA . ASP C 1 281 ? 7.789 29.472 101.400 1.00 37.18 334 ASP C CA 1
ATOM 8077 C C . ASP C 1 281 ? 6.665 28.687 100.721 1.00 37.00 334 ASP C C 1
ATOM 8078 O O . ASP C 1 281 ? 6.570 27.466 100.879 1.00 36.19 334 ASP C O 1
ATOM 8083 N N . THR C 1 282 ? 5.823 29.404 99.962 1.00 32.15 335 THR C N 1
ATOM 8084 C CA . THR C 1 282 ? 4.689 28.811 99.269 1.00 27.57 335 THR C CA 1
ATOM 8085 C C . THR C 1 282 ? 4.620 29.371 97.853 1.00 26.47 335 THR C C 1
ATOM 8086 O O . THR C 1 282 ? 5.077 30.481 97.599 1.00 26.63 335 THR C O 1
ATOM 8090 N N . ALA C 1 283 ? 3.938 28.642 96.970 1.00 28.54 336 ALA C N 1
ATOM 8091 C CA . ALA C 1 283 ? 3.852 29.002 95.567 1.00 31.11 336 ALA C CA 1
ATOM 8092 C C . ALA C 1 283 ? 2.435 29.471 95.252 1.00 34.24 336 ALA C C 1
ATOM 8093 O O . ALA C 1 283 ? 1.705 28.826 94.501 1.00 39.67 336 ALA C O 1
ATOM 8095 N N . GLY C 1 284 ? 2.040 30.590 95.858 1.00 31.46 337 GLY C N 1
ATOM 8096 C CA . GLY C 1 284 ? 0.771 31.210 95.531 1.00 31.22 337 GLY C CA 1
ATOM 8097 C C . GLY C 1 284 ? 0.671 31.476 94.034 1.00 30.21 337 GLY C C 1
ATOM 8098 O O . GLY C 1 284 ? 1.683 31.658 93.368 1.00 37.02 337 GLY C O 1
ATOM 8099 N N . HIS C 1 285 ? -0.553 31.438 93.511 1.00 29.35 338 HIS C N 1
ATOM 8100 C CA . HIS C 1 285 ? -0.818 31.863 92.150 1.00 29.27 338 HIS C CA 1
ATOM 8101 C C . HIS C 1 285 ? -0.124 30.908 91.189 1.00 26.75 338 HIS C C 1
ATOM 8102 O O . HIS C 1 285 ? 0.449 31.326 90.190 1.00 29.63 338 HIS C O 1
ATOM 8109 N N . SER C 1 286 ? -0.249 29.615 91.486 1.00 27.29 339 SER C N 1
ATOM 8110 C CA . SER C 1 286 ? 0.305 28.556 90.661 1.00 29.00 339 SER C CA 1
ATOM 8111 C C . SER C 1 286 ? -0.636 27.357 90.703 1.00 28.18 339 SER C C 1
ATOM 8112 O O . SER C 1 286 ? -1.650 27.390 91.399 1.00 26.53 339 SER C O 1
ATOM 8115 N N . ALA C 1 287 ? -0.255 26.287 90.001 1.00 28.72 340 ALA C N 1
ATOM 8116 C CA . ALA C 1 287 ? -1.092 25.108 89.879 1.00 30.50 340 ALA C CA 1
ATOM 8117 C C . ALA C 1 287 ? -1.124 24.343 91.202 1.00 31.95 340 ALA C C 1
ATOM 8118 O O . ALA C 1 287 ? -2.046 23.567 91.439 1.00 32.59 340 ALA C O 1
ATOM 8120 N N . GLN C 1 288 ? -0.126 24.583 92.065 1.00 33.92 341 GLN C N 1
ATOM 8121 C CA . GLN C 1 288 ? -0.058 23.941 93.369 1.00 33.51 341 GLN C CA 1
ATOM 8122 C C . GLN C 1 288 ? -1.319 24.260 94.170 1.00 36.68 341 GLN C C 1
ATOM 8123 O O . GLN C 1 288 ? -1.674 23.534 95.093 1.00 53.51 341 GLN C O 1
ATOM 8129 N N . VAL C 1 289 ? -1.996 25.354 93.823 1.00 35.31 342 VAL C N 1
ATOM 8130 C CA . VAL C 1 289 ? -3.149 25.810 94.585 1.00 38.62 342 VAL C CA 1
ATOM 8131 C C . VAL C 1 289 ? -4.364 24.924 94.298 1.00 38.98 342 VAL C C 1
ATOM 8132 O O . VAL C 1 289 ? -5.296 24.896 95.095 1.00 36.69 342 VAL C O 1
ATOM 8136 N N . ASP C 1 290 ? -4.351 24.203 93.168 1.00 40.62 343 ASP C N 1
ATOM 8137 C CA . ASP C 1 290 ? -5.486 23.392 92.750 1.00 38.68 343 ASP C CA 1
ATOM 8138 C C . ASP C 1 290 ? -5.787 22.334 93.809 1.00 38.13 343 ASP C C 1
ATOM 8139 O O . ASP C 1 290 ? -6.940 21.962 94.007 1.00 37.96 343 ASP C O 1
ATOM 8144 N N . GLY C 1 291 ? -4.742 21.862 94.492 1.00 39.65 344 GLY C N 1
ATOM 8145 C CA . GLY C 1 291 ? -4.892 20.859 95.532 1.00 39.84 344 GLY C CA 1
ATOM 8146 C C . GLY C 1 291 ? -5.721 21.365 96.709 1.00 40.25 344 GLY C C 1
ATOM 8147 O O . GLY C 1 291 ? -6.406 20.583 97.361 1.00 45.61 344 GLY C O 1
ATOM 8148 N N . LEU C 1 292 ? -5.652 22.675 96.973 1.00 39.86 345 LEU C N 1
ATOM 8149 C CA . LEU C 1 292 ? -6.306 23.277 98.125 1.00 38.20 345 LEU C CA 1
ATOM 8150 C C . LEU C 1 292 ? -7.746 23.673 97.795 1.00 37.63 345 LEU C C 1
ATOM 8151 O O . LEU C 1 292 ? -8.491 24.052 98.693 1.00 35.62 345 LEU C O 1
ATOM 8156 N N . LYS C 1 293 ? -8.101 23.691 96.505 1.00 34.61 346 LYS C N 1
ATOM 8157 C CA . LYS C 1 293 ? -9.383 24.226 96.077 1.00 36.17 346 LYS C CA 1
ATOM 8158 C C . LYS C 1 293 ? -10.522 23.580 96.866 1.00 36.74 346 LYS C C 1
ATOM 8159 O O . LYS C 1 293 ? -11.416 24.281 97.329 1.00 38.16 346 LYS C O 1
ATOM 8165 N N . GLU C 1 294 ? -10.526 22.248 96.996 1.00 37.66 347 GLU C N 1
ATOM 8166 C CA . GLU C 1 294 ? -11.701 21.578 97.537 1.00 42.21 347 GLU C CA 1
ATOM 8167 C C . GLU C 1 294 ? -11.776 21.830 99.042 1.00 42.03 347 GLU C C 1
ATOM 8168 O O . GLU C 1 294 ? -12.821 22.242 99.541 1.00 44.31 347 GLU C O 1
ATOM 8174 N N . HIS C 1 295 ? -10.637 21.703 99.731 1.00 37.88 348 HIS C N 1
ATOM 8175 C CA . HIS C 1 295 ? -10.543 22.027 101.147 1.00 37.68 348 HIS C CA 1
ATOM 8176 C C . HIS C 1 295 ? -11.015 23.456 101.411 1.00 43.01 348 HIS C C 1
ATOM 8177 O O . HIS C 1 295 ? -11.678 23.717 102.415 1.00 47.77 348 HIS C O 1
ATOM 8184 N N . LEU C 1 296 ? -10.633 24.382 100.523 1.00 41.16 349 LEU C N 1
ATOM 8185 C CA . LEU C 1 296 ? -10.780 25.806 100.778 1.00 43.05 349 LEU C CA 1
ATOM 8186 C C . LEU C 1 296 ? -12.252 26.214 100.707 1.00 40.02 349 LEU C C 1
ATOM 8187 O O . LEU C 1 296 ? -12.695 27.042 101.494 1.00 36.89 349 LEU C O 1
ATOM 8192 N N . PHE C 1 297 ? -12.992 25.666 99.736 1.00 41.53 350 PHE C N 1
ATOM 8193 C CA . PHE C 1 297 ? -14.421 25.926 99.617 1.00 43.53 350 PHE C CA 1
ATOM 8194 C C . PHE C 1 297 ? -15.183 25.254 100.764 1.00 43.63 350 PHE C C 1
ATOM 8195 O O . PHE C 1 297 ? -16.230 25.747 101.175 1.00 44.10 350 PHE C O 1
ATOM 8203 N N . GLU C 1 298 ? -14.615 24.175 101.323 1.00 46.03 351 GLU C N 1
ATOM 8204 C CA . GLU C 1 298 ? -15.209 23.459 102.445 1.00 48.84 351 GLU C CA 1
ATOM 8205 C C . GLU C 1 298 ? -15.113 24.260 103.749 1.00 54.15 351 GLU C C 1
ATOM 8206 O O . GLU C 1 298 ? -15.844 23.960 104.688 1.00 60.03 351 GLU C O 1
ATOM 8212 N N . VAL C 1 299 ? -14.143 25.182 103.868 1.00 50.30 352 VAL C N 1
ATOM 8213 C CA . VAL C 1 299 ? -13.846 25.788 105.160 1.00 48.15 352 VAL C CA 1
ATOM 8214 C C . VAL C 1 299 ? -14.197 27.276 105.147 1.00 51.58 352 VAL C C 1
ATOM 8215 O O . VAL C 1 299 ? -14.592 27.819 106.176 1.00 50.61 352 VAL C O 1
ATOM 8219 N N . LEU C 1 300 ? -13.987 27.945 104.007 1.00 56.14 353 LEU C N 1
ATOM 8220 C CA . LEU C 1 300 ? -14.156 29.389 103.925 1.00 61.51 353 LEU C CA 1
ATOM 8221 C C . LEU C 1 300 ? -15.641 29.731 103.900 1.00 67.00 353 LEU C C 1
ATOM 8222 O O . LEU C 1 300 ? -16.069 30.688 104.543 1.00 84.69 353 LEU C O 1
ATOM 8227 N N . ALA C 1 301 ? -16.374 29.067 103.004 1.00 54.29 354 ALA C N 1
ATOM 8228 C CA . ALA C 1 301 ? -17.746 29.467 102.752 1.00 55.82 354 ALA C CA 1
ATOM 8229 C C . ALA C 1 301 ? -18.535 29.332 104.051 1.00 52.88 354 ALA C C 1
ATOM 8230 O O . ALA C 1 301 ? -18.144 28.577 104.941 1.00 47.70 354 ALA C O 1
ATOM 8232 N N . PRO C 1 302 ? -19.611 30.130 104.232 1.00 45.54 355 PRO C N 1
ATOM 8233 C CA . PRO C 1 302 ? -19.945 31.220 103.320 1.00 42.42 355 PRO C CA 1
ATOM 8234 C C . PRO C 1 302 ? -19.543 32.585 103.870 1.00 37.57 355 PRO C C 1
ATOM 8235 O O . PRO C 1 302 ? -19.517 32.799 105.082 1.00 30.79 355 PRO C O 1
ATOM 8239 N N . VAL C 1 303 ? -19.308 33.529 102.959 1.00 36.07 356 VAL C N 1
ATOM 8240 C CA . VAL C 1 303 ? -18.858 34.856 103.335 1.00 35.45 356 VAL C CA 1
ATOM 8241 C C . VAL C 1 303 ? -19.978 35.857 103.050 1.00 37.54 356 VAL C C 1
ATOM 8242 O O . VAL C 1 303 ? -20.815 35.621 102.183 1.00 40.57 356 VAL C O 1
ATOM 8246 N N . SER C 1 304 ? -19.981 36.978 103.782 1.00 38.16 357 SER C N 1
ATOM 8247 C CA . SER C 1 304 ? -21.061 37.950 103.707 1.00 41.30 357 SER C CA 1
ATOM 8248 C C . SER C 1 304 ? -20.558 39.291 103.177 1.00 40.39 357 SER C C 1
ATOM 8249 O O . SER C 1 304 ? -20.678 40.302 103.867 1.00 36.79 357 SER C O 1
ATOM 8252 N N . PRO C 1 305 ? -20.092 39.375 101.906 1.00 36.98 358 PRO C N 1
ATOM 8253 C CA . PRO C 1 305 ? -19.598 40.633 101.349 1.00 39.56 358 PRO C CA 1
ATOM 8254 C C . PRO C 1 305 ? -20.704 41.669 101.161 1.00 41.25 358 PRO C C 1
ATOM 8255 O O . PRO C 1 305 ? -21.825 41.331 100.776 1.00 40.34 358 PRO C O 1
ATOM 8259 N N . ARG C 1 306 ? -20.335 42.935 101.376 1.00 39.49 359 ARG C N 1
ATOM 8260 C CA . ARG C 1 306 ? -21.220 44.068 101.168 1.00 40.46 359 ARG C CA 1
ATOM 8261 C C . ARG C 1 306 ? -20.532 45.018 100.193 1.00 38.51 359 ARG C C 1
ATOM 8262 O O . ARG C 1 306 ? -19.369 44.809 99.866 1.00 40.17 359 ARG C O 1
ATOM 8270 N N . SER C 1 307 ? -21.287 45.985 99.652 1.00 38.29 360 SER C N 1
ATOM 8271 C CA . SER C 1 307 ? -20.721 47.024 98.806 1.00 38.07 360 SER C CA 1
ATOM 8272 C C . SER C 1 307 ? -19.874 47.960 99.660 1.00 36.13 360 SER C C 1
ATOM 8273 O O . SER C 1 307 ? -20.252 48.295 100.779 1.00 35.09 360 SER C O 1
ATOM 8276 N N . SER C 1 308 ? -18.744 48.398 99.101 1.00 37.45 361 SER C N 1
ATOM 8277 C CA . SER C 1 308 ? -17.727 49.095 99.867 1.00 35.94 361 SER C CA 1
ATOM 8278 C C . SER C 1 308 ? -18.020 50.592 99.862 1.00 38.29 361 SER C C 1
ATOM 8279 O O . SER C 1 308 ? -18.643 51.105 98.939 1.00 34.92 361 SER C O 1
ATOM 8282 N N . ASP C 1 309 ? -17.440 51.289 100.842 1.00 42.41 362 ASP C N 1
ATOM 8283 C CA . ASP C 1 309 ? -17.620 52.718 101.018 1.00 42.93 362 ASP C CA 1
ATOM 8284 C C . ASP C 1 309 ? -16.659 53.475 100.103 1.00 44.93 362 ASP C C 1
ATOM 8285 O O . ASP C 1 309 ? -16.923 54.612 99.723 1.00 40.75 362 ASP C O 1
ATOM 8290 N N . ILE C 1 310 ? -15.515 52.850 99.797 1.00 45.53 363 ILE C N 1
ATOM 8291 C CA . ILE C 1 310 ? -14.564 53.402 98.845 1.00 41.06 363 ILE C CA 1
ATOM 8292 C C . ILE C 1 310 ? -14.254 52.352 97.784 1.00 37.02 363 ILE C C 1
ATOM 8293 O O . ILE C 1 310 ? -14.355 51.156 98.040 1.00 35.63 363 ILE C O 1
ATOM 8298 N N . PRO C 1 311 ? -13.865 52.763 96.558 1.00 34.13 364 PRO C N 1
ATOM 8299 C CA . PRO C 1 311 ? -13.707 51.818 95.456 1.00 33.75 364 PRO C CA 1
ATOM 8300 C C . PRO C 1 311 ? -12.539 50.854 95.664 1.00 35.75 364 PRO C C 1
ATOM 8301 O O . PRO C 1 311 ? -11.483 51.230 96.173 1.00 35.51 364 PRO C O 1
ATOM 8305 N N . PHE C 1 312 ? -12.787 49.595 95.284 1.00 34.00 365 PHE C N 1
ATOM 8306 C CA . PHE C 1 312 ? -11.845 48.501 95.405 1.00 29.64 365 PHE C CA 1
ATOM 8307 C C . PHE C 1 312 ? -11.435 48.082 93.999 1.00 32.94 365 PHE C C 1
ATOM 8308 O O . PHE C 1 312 ? -12.258 47.543 93.257 1.00 30.13 365 PHE C O 1
ATOM 8316 N N . TYR C 1 313 ? -10.180 48.394 93.639 1.00 32.91 366 TYR C N 1
ATOM 8317 C CA . TYR C 1 313 ? -9.613 48.026 92.351 1.00 35.22 366 TYR C CA 1
ATOM 8318 C C . TYR C 1 313 ? -9.015 46.623 92.456 1.00 32.28 366 TYR C C 1
ATOM 8319 O O . TYR C 1 313 ? -7.906 46.442 92.957 1.00 41.37 366 TYR C O 1
ATOM 8328 N N . SER C 1 314 ? -9.761 45.637 91.953 1.00 30.73 367 SER C N 1
ATOM 8329 C CA . SER C 1 314 ? -9.410 44.229 92.068 1.00 29.17 367 SER C CA 1
ATOM 8330 C C . SER C 1 314 ? -8.146 43.940 91.266 1.00 29.30 367 SER C C 1
ATOM 8331 O O . SER C 1 314 ? -8.010 44.407 90.139 1.00 29.59 367 SER C O 1
ATOM 8334 N N . THR C 1 315 ? -7.271 43.098 91.822 1.00 29.59 368 THR C N 1
ATOM 8335 C CA . THR C 1 315 ? -6.140 42.585 91.063 1.00 31.49 368 THR C CA 1
ATOM 8336 C C . THR C 1 315 ? -6.432 41.168 90.569 1.00 30.17 368 THR C C 1
ATOM 8337 O O . THR C 1 315 ? -5.584 40.565 89.918 1.00 31.38 368 THR C O 1
ATOM 8341 N N . VAL C 1 316 ? -7.656 40.667 90.801 1.00 32.10 369 VAL C N 1
ATOM 8342 C CA . VAL C 1 316 ? -8.140 39.492 90.084 1.00 30.16 369 VAL C CA 1
ATOM 8343 C C . VAL C 1 316 ? -8.663 39.922 88.712 1.00 30.36 369 VAL C C 1
ATOM 8344 O O . VAL C 1 316 ? -8.260 39.363 87.697 1.00 29.87 369 VAL C O 1
ATOM 8348 N N . THR C 1 317 ? -9.485 40.978 88.680 1.00 33.20 370 THR C N 1
ATOM 8349 C CA . THR C 1 317 ? -10.017 41.513 87.432 1.00 33.86 370 THR C CA 1
ATOM 8350 C C . THR C 1 317 ? -9.110 42.596 86.851 1.00 34.65 370 THR C C 1
ATOM 8351 O O . THR C 1 317 ? -9.192 42.893 85.663 1.00 38.13 370 THR C O 1
ATOM 8355 N N . GLY C 1 318 ? -8.394 43.309 87.726 1.00 32.79 371 GLY C N 1
ATOM 8356 C CA . GLY C 1 318 ? -7.568 44.427 87.300 1.00 32.94 371 GLY C CA 1
ATOM 8357 C C . GLY C 1 318 ? -8.407 45.684 87.094 1.00 36.02 371 GLY C C 1
ATOM 8358 O O . GLY C 1 318 ? -7.940 46.665 86.524 1.00 40.30 371 GLY C O 1
ATOM 8359 N N . ALA C 1 319 ? -9.629 45.649 87.627 1.00 34.41 372 ALA C N 1
ATOM 8360 C CA . ALA C 1 319 ? -10.619 46.685 87.404 1.00 34.68 372 ALA C CA 1
ATOM 8361 C C . ALA C 1 319 ? -11.376 46.930 88.705 1.00 33.17 372 ALA C C 1
ATOM 8362 O O . ALA C 1 319 ? -11.508 46.019 89.521 1.00 31.03 372 ALA C O 1
ATOM 8364 N N . PRO C 1 320 ? -11.985 48.124 88.889 1.00 31.37 373 PRO C N 1
ATOM 8365 C CA . PRO C 1 320 ? -12.999 48.325 89.925 1.00 32.03 373 PRO C CA 1
ATOM 8366 C C . PRO C 1 320 ? -14.031 47.204 89.953 1.00 31.84 373 PRO C C 1
ATOM 8367 O O . PRO C 1 320 ? -14.348 46.619 88.920 1.00 31.49 373 PRO C O 1
ATOM 8371 N N . LEU C 1 321 ? -14.478 46.873 91.167 1.00 35.33 374 LEU C N 1
ATOM 8372 C CA . LEU C 1 321 ? -15.315 45.712 91.418 1.00 37.22 374 LEU C CA 1
ATOM 8373 C C . LEU C 1 321 ? -16.412 46.119 92.401 1.00 39.37 374 LEU C C 1
ATOM 8374 O O . LEU C 1 321 ? -16.170 46.932 93.288 1.00 43.70 374 LEU C O 1
ATOM 8379 N N . ASP C 1 322 ? -17.644 45.656 92.164 1.00 45.07 375 ASP C N 1
ATOM 8380 C CA . ASP C 1 322 ? -18.658 45.629 93.206 1.00 43.80 375 ASP C CA 1
ATOM 8381 C C . ASP C 1 322 ? -18.280 44.535 94.200 1.00 39.46 375 ASP C C 1
ATOM 8382 O O . ASP C 1 322 ? -18.219 43.365 93.835 1.00 39.10 375 ASP C O 1
ATOM 8387 N N . THR C 1 323 ? -18.065 44.928 95.460 1.00 38.35 376 THR C N 1
ATOM 8388 C CA . THR C 1 323 ? -17.439 44.067 96.450 1.00 38.63 376 THR C CA 1
ATOM 8389 C C . THR C 1 323 ? -18.454 43.112 97.082 1.00 42.12 376 THR C C 1
ATOM 8390 O O . THR C 1 323 ? -18.096 42.337 97.966 1.00 44.88 376 THR C O 1
ATOM 8394 N N . GLU C 1 324 ? -19.716 43.172 96.632 1.00 48.02 377 GLU C N 1
ATOM 8395 C CA . GLU C 1 324 ? -20.715 42.168 96.978 1.00 46.99 377 GLU C CA 1
ATOM 8396 C C . GLU C 1 324 ? -20.257 40.796 96.492 1.00 41.19 377 GLU C C 1
ATOM 8397 O O . GLU C 1 324 ? -20.657 39.778 97.052 1.00 40.13 377 GLU C O 1
ATOM 8403 N N . ARG C 1 325 ? -19.406 40.799 95.458 1.00 38.38 378 ARG C N 1
ATOM 8404 C CA . ARG C 1 325 ? -18.995 39.591 94.761 1.00 37.88 378 ARG C CA 1
ATOM 8405 C C . ARG C 1 325 ? -17.693 39.036 95.341 1.00 38.12 378 ARG C C 1
ATOM 8406 O O . ARG C 1 325 ? -17.080 38.158 94.731 1.00 32.36 378 ARG C O 1
ATOM 8414 N N . LEU C 1 326 ? -17.262 39.575 96.494 1.00 39.57 379 LEU C N 1
ATOM 8415 C CA . LEU C 1 326 ? -16.069 39.099 97.187 1.00 34.85 379 LEU C CA 1
ATOM 8416 C C . LEU C 1 326 ? -16.419 37.880 98.038 1.00 33.24 379 LEU C C 1
ATOM 8417 O O . LEU C 1 326 ? -16.160 37.878 99.239 1.00 31.35 379 LEU C O 1
ATOM 8422 N N . ASP C 1 327 ? -16.996 36.857 97.391 1.00 32.98 380 ASP C N 1
ATOM 8423 C CA . ASP C 1 327 ? -17.469 35.654 98.061 1.00 33.67 380 ASP C CA 1
ATOM 8424 C C . ASP C 1 327 ? -16.337 34.627 98.100 1.00 29.39 380 ASP C C 1
ATOM 8425 O O . ASP C 1 327 ? -15.225 34.915 97.675 1.00 30.51 380 ASP C O 1
ATOM 8430 N N . ALA C 1 328 ? -16.608 33.448 98.667 1.00 29.44 381 ALA C N 1
ATOM 8431 C CA . ALA C 1 328 ? -15.587 32.424 98.828 1.00 31.92 381 ALA C CA 1
ATOM 8432 C C . ALA C 1 328 ? -14.882 32.153 97.499 1.00 34.19 381 ALA C C 1
ATOM 8433 O O . ALA C 1 328 ? -13.664 32.000 97.461 1.00 36.34 381 ALA C O 1
ATOM 8435 N N . GLY C 1 329 ? -15.659 32.069 96.417 1.00 33.19 382 GLY C N 1
ATOM 8436 C CA . GLY C 1 329 ? -15.115 31.794 95.096 1.00 32.02 382 GLY C CA 1
ATOM 8437 C C . GLY C 1 329 ? -14.068 32.821 94.671 1.00 30.94 382 GLY C C 1
ATOM 8438 O O . GLY C 1 329 ? -13.101 32.478 93.999 1.00 32.04 382 GLY C O 1
ATOM 8439 N N . TYR C 1 330 ? -14.283 34.083 95.048 1.00 29.90 383 TYR C N 1
ATOM 8440 C CA . TYR C 1 330 ? -13.351 35.145 94.712 1.00 30.77 383 TYR C CA 1
ATOM 8441 C C . TYR C 1 330 ? -12.015 34.894 95.408 1.00 30.77 383 TYR C C 1
ATOM 8442 O O . TYR C 1 330 ? -10.954 35.128 94.828 1.00 31.42 383 TYR C O 1
ATOM 8451 N N . TRP C 1 331 ? -12.083 34.494 96.682 1.00 28.35 384 TRP C N 1
ATOM 8452 C CA . TRP C 1 331 ? -10.894 34.390 97.513 1.00 25.99 384 TRP C CA 1
ATOM 8453 C C . TRP C 1 331 ? -10.040 33.194 97.103 1.00 26.96 384 TRP C C 1
ATOM 8454 O O . TRP C 1 331 ? -8.816 33.268 97.203 1.00 30.31 384 TRP C O 1
ATOM 8465 N N . TYR C 1 332 ? -10.670 32.153 96.539 1.00 28.06 385 TYR C N 1
ATOM 8466 C CA . TYR C 1 332 ? -9.923 31.115 95.844 1.00 32.10 385 TYR C CA 1
ATOM 8467 C C . TYR C 1 332 ? -9.239 31.725 94.620 1.00 36.02 385 TYR C C 1
ATOM 8468 O O . TYR C 1 332 ? -8.071 31.431 94.356 1.00 36.03 385 TYR C O 1
ATOM 8477 N N . ARG C 1 333 ? -9.995 32.541 93.872 1.00 34.86 386 ARG C N 1
ATOM 8478 C CA . ARG C 1 333 ? -9.519 33.150 92.640 1.00 36.83 386 ARG C CA 1
ATOM 8479 C C . ARG C 1 333 ? -8.370 34.101 92.970 1.00 37.21 386 ARG C C 1
ATOM 8480 O O . ARG C 1 333 ? -7.414 34.233 92.209 1.00 38.60 386 ARG C O 1
ATOM 8488 N N . ASN C 1 334 ? -8.473 34.740 94.136 1.00 36.42 387 ASN C N 1
ATOM 8489 C CA . ASN C 1 334 ? -7.416 35.587 94.659 1.00 35.05 387 ASN C CA 1
ATOM 8490 C C . ASN C 1 334 ? -6.139 34.770 94.825 1.00 33.06 387 ASN C C 1
ATOM 8491 O O . ASN C 1 334 ? -5.058 35.272 94.553 1.00 36.26 387 ASN C O 1
ATOM 8496 N N . MET C 1 335 ? -6.278 33.516 95.272 1.00 34.36 388 MET C N 1
ATOM 8497 C CA . MET C 1 335 ? -5.138 32.651 95.540 1.00 37.18 388 MET C CA 1
ATOM 8498 C C . MET C 1 335 ? -4.574 32.096 94.236 1.00 36.98 388 MET C C 1
ATOM 8499 O O . MET C 1 335 ? -3.378 31.828 94.152 1.00 37.31 388 MET C O 1
ATOM 8504 N N . ARG C 1 336 ? -5.472 31.708 93.321 1.00 37.01 389 ARG C N 1
ATOM 8505 C CA . ARG C 1 336 ? -5.086 30.843 92.218 1.00 37.42 389 ARG C CA 1
ATOM 8506 C C . ARG C 1 336 ? -4.520 31.692 91.079 1.00 36.61 389 ARG C C 1
ATOM 8507 O O . ARG C 1 336 ? -3.563 31.285 90.426 1.00 33.86 389 ARG C O 1
ATOM 8515 N N . GLU C 1 337 ? -5.096 32.877 90.859 1.00 35.44 390 GLU C N 1
ATOM 8516 C CA . GLU C 1 337 ? -4.979 33.541 89.572 1.00 38.36 390 GLU C CA 1
ATOM 8517 C C . GLU C 1 337 ? -3.888 34.610 89.606 1.00 34.39 390 GLU C C 1
ATOM 8518 O O . GLU C 1 337 ? -3.462 35.072 90.663 1.00 30.42 390 GLU C O 1
ATOM 8524 N N . PRO C 1 338 ? -3.440 35.074 88.424 1.00 33.32 391 PRO C N 1
ATOM 8525 C CA . PRO C 1 338 ? -2.389 36.087 88.345 1.00 39.86 391 PRO C CA 1
ATOM 8526 C C . PRO C 1 338 ? -2.839 37.392 88.994 1.00 37.92 391 PRO C C 1
ATOM 8527 O O . PRO C 1 338 ? -3.993 37.785 88.858 1.00 36.61 391 PRO C O 1
ATOM 8531 N N . VAL C 1 339 ? -1.929 38.025 89.742 1.00 36.27 392 VAL C N 1
ATOM 8532 C CA . VAL C 1 339 ? -2.208 39.321 90.336 1.00 34.88 392 VAL C CA 1
ATOM 8533 C C . VAL C 1 339 ? -1.964 40.400 89.282 1.00 35.96 392 VAL C C 1
ATOM 8534 O O . VAL C 1 339 ? -0.843 40.578 88.808 1.00 37.77 392 VAL C O 1
ATOM 8538 N N . GLU C 1 340 ? -3.055 41.049 88.865 1.00 36.18 393 GLU C N 1
ATOM 8539 C CA . GLU C 1 340 ? -3.029 42.057 87.819 1.00 36.70 393 GLU C CA 1
ATOM 8540 C C . GLU C 1 340 ? -2.894 43.436 88.462 1.00 35.41 393 GLU C C 1
ATOM 8541 O O . GLU C 1 340 ? -3.843 44.215 88.479 1.00 32.83 393 GLU C O 1
ATOM 8547 N N . PHE C 1 341 ? -1.697 43.721 88.985 1.00 36.61 394 PHE C N 1
ATOM 8548 C CA . PHE C 1 341 ? -1.414 44.977 89.657 1.00 34.86 394 PHE C CA 1
ATOM 8549 C C . PHE C 1 341 ? -1.313 46.106 88.633 1.00 34.32 394 PHE C C 1
ATOM 8550 O O . PHE C 1 341 ? -1.785 47.211 88.881 1.00 32.71 394 PHE C O 1
ATOM 8558 N N . GLU C 1 342 ? -0.686 45.831 87.484 1.00 36.67 395 GLU C N 1
ATOM 8559 C CA . GLU C 1 342 ? -0.500 46.854 86.467 1.00 39.78 395 GLU C CA 1
ATOM 8560 C C . GLU C 1 342 ? -1.870 47.323 85.977 1.00 38.01 395 GLU C C 1
ATOM 8561 O O . GLU C 1 342 ? -2.152 48.519 85.965 1.00 40.03 395 GLU C O 1
ATOM 8567 N N . LYS C 1 343 ? -2.729 46.372 85.595 1.00 35.72 396 LYS C N 1
ATOM 8568 C CA . LYS C 1 343 ? -4.029 46.705 85.040 1.00 35.08 396 LYS C CA 1
ATOM 8569 C C . LYS C 1 343 ? -4.787 47.567 86.043 1.00 30.16 396 LYS C C 1
ATOM 8570 O O . LYS C 1 343 ? -5.384 48.568 85.664 1.00 31.49 396 LYS C O 1
ATOM 8576 N N . ALA C 1 344 ? -4.691 47.210 87.328 1.00 28.67 397 ALA C N 1
ATOM 8577 C CA . ALA C 1 344 ? -5.418 47.908 88.375 1.00 29.27 397 ALA C CA 1
ATOM 8578 C C . ALA C 1 344 ? -4.805 49.285 88.615 1.00 31.85 397 ALA C C 1
ATOM 8579 O O . ALA C 1 344 ? -5.517 50.246 88.892 1.00 36.36 397 ALA C O 1
ATOM 8581 N N . VAL C 1 345 ? -3.478 49.378 88.553 1.00 31.90 398 VAL C N 1
ATOM 8582 C CA . VAL C 1 345 ? -2.828 50.658 88.748 1.00 35.06 398 VAL C CA 1
ATOM 8583 C C . VAL C 1 345 ? -3.173 51.574 87.574 1.00 35.50 398 VAL C C 1
ATOM 8584 O O . VAL C 1 345 ? -3.384 52.770 87.766 1.00 33.73 398 VAL C O 1
ATOM 8588 N N . ARG C 1 346 ? -3.281 51.000 86.370 1.00 35.50 399 ARG C N 1
ATOM 8589 C CA . ARG C 1 346 ? -3.583 51.768 85.170 1.00 36.92 399 ARG C CA 1
ATOM 8590 C C . ARG C 1 346 ? -4.999 52.340 85.252 1.00 33.96 399 ARG C C 1
ATOM 8591 O O . ARG C 1 346 ? -5.227 53.485 84.881 1.00 36.38 399 ARG C O 1
ATOM 8599 N N . ALA C 1 347 ? -5.943 51.523 85.722 1.00 33.12 400 ALA C N 1
ATOM 8600 C CA . ALA C 1 347 ? -7.327 51.932 85.889 1.00 35.37 400 ALA C CA 1
ATOM 8601 C C . ALA C 1 347 ? -7.438 53.041 86.928 1.00 37.86 400 ALA C C 1
ATOM 8602 O O . ALA C 1 347 ? -8.310 53.900 86.828 1.00 39.41 400 ALA C O 1
ATOM 8604 N N . LEU C 1 348 ? -6.635 52.938 87.990 1.00 39.90 401 LEU C N 1
ATOM 8605 C CA . LEU C 1 348 ? -6.602 53.957 89.026 1.00 43.55 401 LEU C CA 1
ATOM 8606 C C . LEU C 1 348 ? -6.163 55.294 88.426 1.00 45.24 401 LEU C C 1
ATOM 8607 O O . LEU C 1 348 ? -6.773 56.326 88.693 1.00 49.50 401 LEU C O 1
ATOM 8612 N N . ILE C 1 349 ? -5.114 55.266 87.596 1.00 39.79 402 ILE C N 1
ATOM 8613 C CA . ILE C 1 349 ? -4.546 56.486 87.043 1.00 43.67 402 ILE C CA 1
ATOM 8614 C C . ILE C 1 349 ? -5.557 57.120 86.093 1.00 42.83 402 ILE C C 1
ATOM 8615 O O . ILE C 1 349 ? -5.715 58.338 86.071 1.00 40.86 402 ILE C O 1
ATOM 8620 N N . ALA C 1 350 ? -6.185 56.268 85.277 1.00 42.48 403 ALA C N 1
ATOM 8621 C CA . ALA C 1 350 ? -7.229 56.672 84.351 1.00 42.28 403 ALA C CA 1
ATOM 8622 C C . ALA C 1 350 ? -8.393 57.318 85.100 1.00 44.51 403 ALA C C 1
ATOM 8623 O O . ALA C 1 350 ? -9.210 58.005 84.493 1.00 46.90 403 ALA C O 1
ATOM 8625 N N . ASP C 1 351 ? -8.474 57.072 86.412 1.00 44.19 404 ASP C N 1
ATOM 8626 C CA . ASP C 1 351 ? -9.580 57.556 87.222 1.00 41.00 404 ASP C CA 1
ATOM 8627 C C . ASP C 1 351 ? -9.113 58.697 88.127 1.00 40.19 404 ASP C C 1
ATOM 8628 O O . ASP C 1 351 ? -9.848 59.127 89.007 1.00 42.34 404 ASP C O 1
ATOM 8633 N N . GLY C 1 352 ? -7.897 59.207 87.901 1.00 43.09 405 GLY C N 1
ATOM 8634 C CA . GLY C 1 352 ? -7.493 60.481 88.473 1.00 43.74 405 GLY C CA 1
ATOM 8635 C C . GLY C 1 352 ? -6.593 60.342 89.700 1.00 47.64 405 GLY C C 1
ATOM 8636 O O . GLY C 1 352 ? -6.184 61.345 90.274 1.00 52.27 405 GLY C O 1
ATOM 8637 N N . TYR C 1 353 ? -6.267 59.106 90.093 1.00 53.37 406 TYR C N 1
ATOM 8638 C CA . TYR C 1 353 ? -5.520 58.875 91.321 1.00 48.46 406 TYR C CA 1
ATOM 8639 C C . TYR C 1 353 ? -4.035 59.090 91.041 1.00 44.31 406 TYR C C 1
ATOM 8640 O O . TYR C 1 353 ? -3.551 58.751 89.964 1.00 44.43 406 TYR C O 1
ATOM 8649 N N . ASP C 1 354 ? -3.329 59.721 91.988 1.00 44.36 407 ASP C N 1
ATOM 8650 C CA . ASP C 1 354 ? -1.975 60.188 91.730 1.00 43.46 407 ASP C CA 1
ATOM 8651 C C . ASP C 1 354 ? -1.079 60.078 92.965 1.00 40.61 407 ASP C C 1
ATOM 8652 O O . ASP C 1 354 ? 0.083 60.473 92.904 1.00 46.02 407 ASP C O 1
ATOM 8657 N N . LEU C 1 355 ? -1.627 59.634 94.104 1.00 39.80 408 LEU C N 1
ATOM 8658 C CA . LEU C 1 355 ? -0.837 59.482 95.318 1.00 38.30 408 LEU C CA 1
ATOM 8659 C C . LEU C 1 355 ? -1.103 58.102 95.914 1.00 36.87 408 LEU C C 1
ATOM 8660 O O . LEU C 1 355 ? -2.222 57.814 96.326 1.00 37.75 408 LEU C O 1
ATOM 8665 N N . PHE C 1 356 ? -0.071 57.251 95.927 1.00 33.84 409 PHE C N 1
ATOM 8666 C CA . PHE C 1 356 ? -0.211 55.865 96.337 1.00 33.27 409 PHE C CA 1
ATOM 8667 C C . PHE C 1 356 ? 0.607 55.623 97.603 1.00 33.99 409 PHE C C 1
ATOM 8668 O O . PHE C 1 356 ? 1.789 55.961 97.659 1.00 32.45 409 PHE C O 1
ATOM 8676 N N . LEU C 1 357 ? -0.035 55.018 98.611 1.00 32.16 410 LEU C N 1
ATOM 8677 C CA . LEU C 1 357 ? 0.609 54.758 99.886 1.00 29.49 410 LEU C CA 1
ATOM 8678 C C . LEU C 1 357 ? 0.586 53.259 1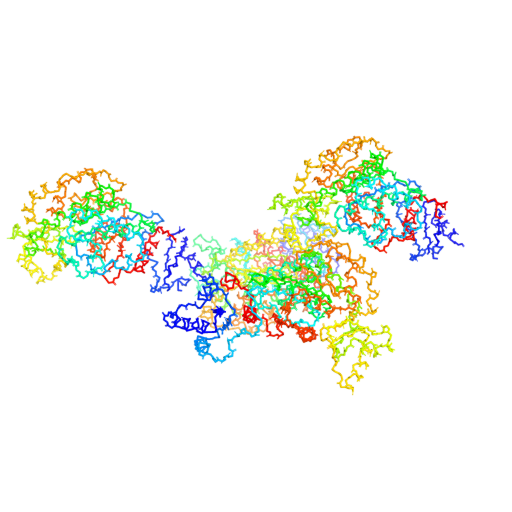00.180 1.00 30.33 410 LEU C C 1
ATOM 8679 O O . LEU C 1 357 ? -0.476 52.672 100.371 1.00 28.00 410 LEU C O 1
ATOM 8684 N N . GLU C 1 358 ? 1.777 52.649 100.209 1.00 30.16 411 GLU C N 1
ATOM 8685 C CA . GLU C 1 358 ? 1.935 51.298 100.715 1.00 28.20 411 GLU C CA 1
ATOM 8686 C C . GLU C 1 358 ? 1.749 51.316 102.230 1.00 27.46 411 GLU C C 1
ATOM 8687 O O . GLU C 1 358 ? 2.532 51.952 102.940 1.00 22.39 411 GLU C O 1
ATOM 8693 N N . CYS C 1 359 ? 0.661 50.669 102.686 1.00 27.03 412 CYS C N 1
ATOM 8694 C CA . CYS C 1 359 ? 0.215 50.692 104.072 1.00 25.81 412 CYS C CA 1
ATOM 8695 C C . CYS C 1 359 ? 0.598 49.370 104.737 1.00 27.92 412 CYS C C 1
ATOM 8696 O O . CYS C 1 359 ? -0.252 48.497 104.906 1.00 29.54 412 CYS C O 1
ATOM 8699 N N . ASN C 1 360 ? 1.892 49.220 105.073 1.00 27.81 413 ASN C N 1
ATOM 8700 C CA . ASN C 1 360 ? 2.468 47.928 105.424 1.00 26.99 413 ASN C CA 1
ATOM 8701 C C . ASN C 1 360 ? 3.847 48.115 106.061 1.00 25.10 413 ASN C C 1
ATOM 8702 O O . ASN C 1 360 ? 4.361 49.227 106.120 1.00 24.37 413 ASN C O 1
ATOM 8707 N N . PRO C 1 361 ? 4.455 47.052 106.634 1.00 23.70 414 PRO C N 1
ATOM 8708 C CA . PRO C 1 361 ? 5.736 47.192 107.333 1.00 24.88 414 PRO C CA 1
ATOM 8709 C C . PRO C 1 361 ? 6.966 47.478 106.471 1.00 25.21 414 PRO C C 1
ATOM 8710 O O . PRO C 1 361 ? 7.989 47.887 107.010 1.00 27.40 414 PRO C O 1
ATOM 8714 N N . HIS C 1 362 ? 6.889 47.212 105.158 1.00 25.76 415 HIS C N 1
ATOM 8715 C CA . HIS C 1 362 ? 8.014 47.455 104.257 1.00 28.56 415 HIS C CA 1
ATOM 8716 C C . HIS C 1 362 ? 7.533 47.533 102.809 1.00 26.28 415 HIS C C 1
ATOM 8717 O O . HIS C 1 362 ? 6.975 46.576 102.289 1.00 26.19 415 HIS C O 1
ATOM 8724 N N . PRO C 1 363 ? 7.878 48.604 102.065 1.00 25.57 416 PRO C N 1
ATOM 8725 C CA . PRO C 1 363 ? 7.399 48.758 100.693 1.00 25.93 416 PRO C CA 1
ATOM 8726 C C . PRO C 1 363 ? 7.883 47.607 99.825 1.00 25.78 416 PRO C C 1
ATOM 8727 O O . PRO C 1 363 ? 9.037 47.205 99.927 1.00 28.96 416 PRO C O 1
ATOM 8731 N N . MET C 1 364 ? 6.991 47.081 98.985 1.00 25.19 417 MET C N 1
ATOM 8732 C CA . MET C 1 364 ? 7.330 45.968 98.120 1.00 25.55 417 MET C CA 1
ATOM 8733 C C . MET C 1 364 ? 7.060 46.330 96.664 1.00 25.37 417 MET C C 1
ATOM 8734 O O . MET C 1 364 ? 7.462 45.592 95.773 1.00 24.11 417 MET C O 1
ATOM 8739 N N . LEU C 1 365 ? 6.324 47.423 96.427 1.00 27.76 418 LEU C N 1
ATOM 8740 C CA . LEU C 1 365 ? 5.689 47.631 95.134 1.00 28.70 418 LEU C CA 1
ATOM 8741 C C . LEU C 1 365 ? 6.042 49.006 94.566 1.00 28.17 418 LEU C C 1
ATOM 8742 O O . LEU C 1 365 ? 5.683 49.315 93.435 1.00 30.67 418 LEU C O 1
ATOM 8747 N N . ALA C 1 366 ? 6.804 49.806 95.315 1.00 29.95 419 ALA C N 1
ATOM 8748 C CA . ALA C 1 366 ? 7.171 51.144 94.877 1.00 30.67 419 ALA C CA 1
ATOM 8749 C C . ALA C 1 366 ? 7.680 51.109 93.436 1.00 32.07 419 ALA C C 1
ATOM 8750 O O . ALA C 1 366 ? 7.130 51.792 92.576 1.00 32.86 419 ALA C O 1
ATOM 8752 N N . MET C 1 367 ? 8.733 50.323 93.178 1.00 33.54 420 MET C N 1
ATOM 8753 C CA . MET C 1 367 ? 9.439 50.387 91.908 1.00 37.53 420 MET C CA 1
ATOM 8754 C C . MET C 1 367 ? 8.452 50.127 90.774 1.00 35.59 420 MET C C 1
ATOM 8755 O O . MET C 1 367 ? 8.483 50.804 89.752 1.00 33.99 420 MET C O 1
ATOM 8760 N N . SER C 1 368 ? 7.591 49.124 90.961 1.00 35.26 421 SER C N 1
ATOM 8761 C CA . SER C 1 368 ? 6.648 48.724 89.932 1.00 38.12 421 SER C CA 1
ATOM 8762 C C . SER C 1 368 ? 5.624 49.835 89.716 1.00 38.44 421 SER C C 1
ATOM 8763 O O . SER C 1 368 ? 5.156 50.049 88.601 1.00 35.50 421 SER C O 1
ATOM 8766 N N . LEU C 1 369 ? 5.240 50.482 90.822 1.00 42.43 422 LEU C N 1
ATOM 8767 C CA . LEU C 1 369 ? 4.271 51.567 90.813 1.00 44.08 422 LEU C CA 1
ATOM 8768 C C . LEU C 1 369 ? 4.851 52.773 90.082 1.00 39.06 422 LEU C C 1
ATOM 8769 O O . LEU C 1 369 ? 4.155 53.415 89.308 1.00 39.33 422 LEU C O 1
ATOM 8774 N N . ASP C 1 370 ? 6.115 53.094 90.375 1.00 42.63 423 ASP C N 1
ATOM 8775 C CA . ASP C 1 370 ? 6.795 54.215 89.746 1.00 46.36 423 ASP C CA 1
ATOM 8776 C C . ASP C 1 370 ? 6.859 54.002 88.233 1.00 43.26 423 ASP C C 1
ATOM 8777 O O . ASP C 1 370 ? 6.653 54.936 87.463 1.00 44.76 423 ASP C O 1
ATOM 8782 N N . GLU C 1 371 ? 7.038 52.742 87.827 1.00 44.30 424 GLU C N 1
ATOM 8783 C CA . GLU C 1 371 ? 7.221 52.360 86.434 1.00 45.81 424 GLU C CA 1
ATOM 8784 C C . GLU C 1 371 ? 5.938 52.546 85.625 1.00 45.63 424 GLU C C 1
ATOM 8785 O O . GLU C 1 371 ? 5.995 52.928 84.459 1.00 49.41 424 GLU C O 1
ATOM 8791 N N . THR C 1 372 ? 4.816 52.082 86.187 1.00 41.59 425 THR C N 1
ATOM 8792 C CA . THR C 1 372 ? 3.521 52.175 85.535 1.00 41.11 425 THR C CA 1
ATOM 8793 C C . THR C 1 372 ? 3.087 53.636 85.489 1.00 43.85 425 THR C C 1
ATOM 8794 O O . THR C 1 372 ? 2.342 54.039 84.599 1.00 43.36 425 THR C O 1
ATOM 8798 N N . LEU C 1 373 ? 3.547 54.412 86.476 1.00 47.12 426 LEU C N 1
ATOM 8799 C CA . LEU C 1 373 ? 3.283 55.841 86.531 1.00 50.48 426 LEU C CA 1
ATOM 8800 C C . LEU C 1 373 ? 4.068 56.571 85.441 1.00 57.44 426 LEU C C 1
ATOM 8801 O O . LEU C 1 373 ? 3.494 57.366 84.697 1.00 70.25 426 LEU C O 1
ATOM 8806 N N . THR C 1 374 ? 5.370 56.275 85.329 1.00 56.36 427 THR C N 1
ATOM 8807 C CA . THR C 1 374 ? 6.195 56.864 84.286 1.00 59.20 427 THR C CA 1
ATOM 8808 C C . THR C 1 374 ? 5.673 56.445 82.912 1.00 60.52 427 THR C C 1
ATOM 8809 O O . THR C 1 374 ? 5.592 57.272 82.005 1.00 61.99 427 THR C O 1
ATOM 8813 N N . ASP C 1 375 ? 5.312 55.163 82.764 1.00 62.41 428 ASP C N 1
ATOM 8814 C CA . ASP C 1 375 ? 4.899 54.640 81.471 1.00 71.56 428 ASP C CA 1
ATOM 8815 C C . ASP C 1 375 ? 3.655 55.384 80.994 1.00 81.48 428 ASP C C 1
ATOM 8816 O O . ASP C 1 375 ? 3.617 55.858 79.860 1.00 88.97 428 ASP C O 1
ATOM 8821 N N . SER C 1 376 ? 2.650 55.487 81.875 1.00 79.95 429 SER C N 1
ATOM 8822 C CA . SER C 1 376 ? 1.390 56.131 81.545 1.00 83.49 429 SER C CA 1
ATOM 8823 C C . SER C 1 376 ? 1.648 57.529 80.989 1.00 88.13 429 SER C C 1
ATOM 8824 O O . SER C 1 376 ? 0.844 58.051 80.222 1.00 88.57 429 SER C O 1
ATOM 8827 N N . GLY C 1 377 ? 2.766 58.132 81.405 1.00 96.10 430 GLY C N 1
ATOM 8828 C CA . GLY C 1 377 ? 3.077 59.503 81.041 1.00 99.83 430 GLY C CA 1
ATOM 8829 C C . GLY C 1 377 ? 2.575 60.492 82.091 1.00 99.94 430 GLY C C 1
ATOM 8830 O O . GLY C 1 377 ? 3.266 61.456 82.415 1.00 98.76 430 GLY C O 1
ATOM 8831 N N . GLY C 1 378 ? 1.367 60.243 82.615 1.00 93.64 431 GLY C N 1
ATOM 8832 C CA . GLY C 1 378 ? 0.882 60.962 83.782 1.00 85.97 431 GLY C CA 1
ATOM 8833 C C . GLY C 1 378 ? 1.902 60.877 84.912 1.00 76.79 431 GLY C C 1
ATOM 8834 O O . GLY C 1 378 ? 2.884 60.151 84.791 1.00 73.61 431 GLY C O 1
ATOM 8835 N N . HIS C 1 379 ? 1.694 61.624 85.999 1.00 70.75 432 HIS C N 1
ATOM 8836 C CA . HIS C 1 379 ? 2.563 61.438 87.146 1.00 80.31 432 HIS C CA 1
ATOM 8837 C C . HIS C 1 379 ? 1.809 61.579 88.461 1.00 67.25 432 HIS C C 1
ATOM 8838 O O . HIS C 1 379 ? 0.704 62.111 88.515 1.00 65.59 432 HIS C O 1
ATOM 8845 N N . GLY C 1 380 ? 2.446 61.041 89.505 1.00 62.64 433 GLY C N 1
ATOM 8846 C CA . GLY C 1 380 ? 1.945 61.065 90.866 1.00 58.90 433 GLY C CA 1
ATOM 8847 C C . GLY C 1 380 ? 3.037 60.622 91.837 1.00 51.84 433 GLY C C 1
ATOM 8848 O O . GLY C 1 380 ? 4.204 60.537 91.470 1.00 46.22 433 GLY C O 1
ATOM 8849 N N . THR C 1 381 ? 2.648 60.332 93.079 1.00 51.53 434 THR C N 1
ATOM 8850 C CA . THR C 1 381 ? 3.612 60.116 94.142 1.00 49.55 434 THR C CA 1
ATOM 8851 C C . THR C 1 381 ? 3.390 58.725 94.721 1.00 42.16 434 THR C C 1
ATOM 8852 O O . THR C 1 381 ? 2.258 58.251 94.749 1.00 41.34 434 THR C O 1
ATOM 8856 N N . VAL C 1 382 ? 4.490 58.087 95.142 1.00 38.49 435 VAL C N 1
ATOM 8857 C CA . VAL C 1 382 ? 4.461 56.786 95.795 1.00 36.20 435 VAL C CA 1
ATOM 8858 C C . VAL C 1 382 ? 5.131 56.892 97.162 1.00 37.04 435 VAL C C 1
ATOM 8859 O O . VAL C 1 382 ? 6.304 57.251 97.250 1.00 38.45 435 VAL C O 1
ATOM 8863 N N . MET C 1 383 ? 4.419 56.458 98.206 1.00 37.02 436 MET C N 1
ATOM 8864 C CA . MET C 1 383 ? 4.915 56.558 99.568 1.00 37.62 436 MET C CA 1
ATOM 8865 C C . MET C 1 383 ? 4.854 55.191 100.246 1.00 33.68 436 MET C C 1
ATOM 8866 O O . MET C 1 383 ? 4.208 54.266 99.760 1.00 32.59 436 MET C O 1
ATOM 8871 N N . HIS C 1 384 ? 5.411 55.152 101.457 1.00 32.23 437 HIS C N 1
ATOM 8872 C CA . HIS C 1 384 ? 5.447 53.971 102.297 1.00 31.59 437 HIS C CA 1
ATOM 8873 C C . HIS C 1 384 ? 5.096 54.402 103.720 1.00 32.46 437 HIS C C 1
ATOM 8874 O O . HIS C 1 384 ? 4.920 55.594 103.976 1.00 37.06 437 HIS C O 1
ATOM 8881 N N . THR C 1 385 ? 4.870 53.420 104.602 1.00 31.67 438 THR C N 1
ATOM 8882 C CA . THR C 1 385 ? 4.628 53.688 106.010 1.00 30.13 438 THR C CA 1
ATOM 8883 C C . THR C 1 385 ? 5.887 53.350 106.805 1.00 32.50 438 THR C C 1
ATOM 8884 O O . THR C 1 385 ? 6.689 54.235 107.085 1.00 35.24 438 THR C O 1
ATOM 8888 N N . LEU C 1 386 ? 6.061 52.069 107.148 1.00 31.17 439 LEU C N 1
ATOM 8889 C CA . LEU C 1 386 ? 7.278 51.628 107.807 1.00 31.36 439 LEU C CA 1
ATOM 8890 C C . LEU C 1 386 ? 8.209 50.984 106.782 1.00 31.85 439 LEU C C 1
ATOM 8891 O O . LEU C 1 386 ? 7.785 50.590 105.695 1.00 33.38 439 LEU C O 1
A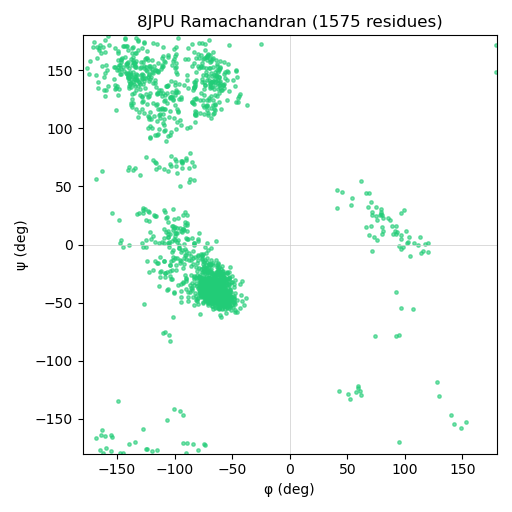TOM 8896 N N . ARG C 1 387 ? 9.484 50.887 107.170 1.00 31.36 440 ARG C N 1
ATOM 8897 C CA . ARG C 1 387 ? 10.481 50.077 106.488 1.00 33.79 440 ARG C CA 1
ATOM 8898 C C . ARG C 1 387 ? 11.098 49.125 107.507 1.00 29.75 440 ARG C C 1
ATOM 8899 O O . ARG C 1 387 ? 11.025 49.366 108.708 1.00 28.94 440 ARG C O 1
ATOM 8907 N N . ARG C 1 388 ? 11.720 48.056 107.009 1.00 29.46 441 ARG C N 1
ATOM 8908 C CA . ARG C 1 388 ? 12.524 47.167 107.829 1.00 29.86 441 ARG C CA 1
ATOM 8909 C C . ARG C 1 388 ? 13.416 48.007 108.744 1.00 30.03 441 ARG C C 1
ATOM 8910 O O . ARG C 1 388 ? 14.123 48.898 108.272 1.00 27.88 441 ARG C O 1
ATOM 8918 N N . GLN C 1 389 ? 13.330 47.728 110.055 1.00 30.74 442 GLN C N 1
ATOM 8919 C CA . GLN C 1 389 ? 14.145 48.351 111.092 1.00 32.47 442 GLN C CA 1
ATOM 8920 C C . GLN C 1 389 ? 13.822 49.842 111.209 1.00 35.97 442 GLN C C 1
ATOM 8921 O O . GLN C 1 389 ? 14.539 50.569 111.893 1.00 36.93 442 GLN C O 1
ATOM 8927 N N . LYS C 1 390 ? 12.689 50.265 110.630 1.00 36.19 443 LYS C N 1
ATOM 8928 C CA . LYS C 1 390 ? 12.257 51.654 110.666 1.00 37.10 443 LYS C CA 1
ATOM 8929 C C . LYS C 1 390 ? 10.750 51.718 110.892 1.00 36.83 443 LYS C C 1
ATOM 8930 O O . LYS C 1 390 ? 10.004 52.075 109.983 1.00 31.09 443 LYS C O 1
ATOM 8936 N N . GLY C 1 391 ? 10.312 51.295 112.082 1.00 40.91 444 GLY C N 1
ATOM 8937 C CA . GLY C 1 391 ? 8.896 51.213 112.401 1.00 42.20 444 GLY C CA 1
ATOM 8938 C C . GLY C 1 391 ? 8.572 51.953 113.695 1.00 42.63 444 GLY C C 1
ATOM 8939 O O . GLY C 1 391 ? 7.646 51.575 114.408 1.00 41.91 444 GLY C O 1
ATOM 8940 N N . SER C 1 392 ? 9.334 53.024 113.955 1.00 41.90 445 SER C N 1
ATOM 8941 C CA . SER C 1 392 ? 9.251 53.777 115.197 1.00 42.50 445 SER C CA 1
ATOM 8942 C C . SER C 1 392 ? 8.197 54.879 115.090 1.00 40.79 445 SER C C 1
ATOM 8943 O O . SER C 1 392 ? 7.764 55.230 113.996 1.00 39.41 445 SER C O 1
ATOM 8946 N N . ALA C 1 393 ? 7.867 55.483 116.237 1.00 42.94 446 ALA C N 1
ATOM 8947 C CA . ALA C 1 393 ? 7.017 56.662 116.285 1.00 43.88 446 ALA C CA 1
ATOM 8948 C C . ALA C 1 393 ? 7.569 57.747 115.364 1.00 41.64 446 ALA C C 1
ATOM 8949 O O . ALA C 1 393 ? 6.846 58.275 114.521 1.00 48.95 446 ALA C O 1
ATOM 8951 N N . LYS C 1 394 ? 8.860 58.055 115.508 1.00 36.26 447 LYS C N 1
ATOM 8952 C CA . LYS C 1 394 ? 9.486 59.059 114.666 1.00 40.33 447 LYS C CA 1
ATOM 8953 C C . LYS C 1 394 ? 9.309 58.659 113.201 1.00 35.90 447 LYS C C 1
ATOM 8954 O O . LYS C 1 394 ? 8.950 59.494 112.375 1.00 40.31 447 LYS C O 1
ATOM 8960 N N . ASP C 1 395 ? 9.474 57.370 112.887 1.00 33.26 448 ASP C N 1
ATOM 8961 C CA . ASP C 1 395 ? 9.470 56.939 111.496 1.00 35.09 448 ASP C CA 1
ATOM 8962 C C . ASP C 1 395 ? 8.079 57.142 110.890 1.00 33.73 448 ASP C C 1
ATOM 8963 O O . ASP C 1 395 ? 7.953 57.577 109.746 1.00 28.49 448 ASP C O 1
ATOM 8968 N N . PHE C 1 396 ? 7.028 56.852 111.664 1.00 35.78 449 PHE C N 1
ATOM 8969 C CA . PHE C 1 396 ? 5.669 57.080 111.197 1.00 38.92 449 PHE C CA 1
ATOM 8970 C C . PHE C 1 396 ? 5.420 58.588 111.144 1.00 38.49 449 PHE C C 1
ATOM 8971 O O . PHE C 1 396 ? 4.735 59.080 110.248 1.00 34.42 449 PHE C O 1
ATOM 8979 N N . GLY C 1 397 ? 6.073 59.317 112.057 1.00 38.00 450 GLY C N 1
ATOM 8980 C CA . GLY C 1 397 ? 6.113 60.771 112.022 1.00 40.71 450 GLY C CA 1
ATOM 8981 C C . GLY C 1 397 ? 6.702 61.328 110.723 1.00 39.47 450 GLY C C 1
ATOM 8982 O O . GLY C 1 397 ? 6.140 62.244 110.128 1.00 41.14 450 GLY C O 1
ATOM 8983 N N . MET C 1 398 ? 7.840 60.777 110.291 1.00 35.16 451 MET C N 1
ATOM 8984 C CA . MET C 1 398 ? 8.431 61.157 109.019 1.00 37.12 451 MET C CA 1
ATOM 8985 C C . MET C 1 398 ? 7.435 60.945 107.877 1.00 34.49 451 MET C C 1
ATOM 8986 O O . MET C 1 398 ? 7.442 61.680 106.895 1.00 32.57 451 MET C O 1
ATOM 8991 N N . ALA C 1 399 ? 6.642 59.872 107.954 1.00 35.73 452 ALA C N 1
ATOM 8992 C CA . ALA C 1 399 ? 5.717 59.546 106.881 1.00 35.90 452 ALA C CA 1
ATOM 8993 C C . ALA C 1 399 ? 4.497 60.467 106.943 1.00 34.97 452 ALA C C 1
ATOM 8994 O O . ALA C 1 399 ? 3.967 60.874 105.911 1.00 29.83 452 ALA C O 1
ATOM 8996 N N . LEU C 1 400 ? 4.094 60.829 108.167 1.00 35.63 453 LEU C N 1
ATOM 8997 C CA . LEU C 1 400 ? 3.110 61.873 108.386 1.00 39.83 453 LEU C CA 1
ATOM 8998 C C . LEU C 1 400 ? 3.522 63.145 107.649 1.00 40.97 453 LEU C C 1
ATOM 8999 O O . LEU C 1 400 ? 2.677 63.810 107.055 1.00 39.13 453 LEU C O 1
ATOM 9004 N N . CYS C 1 401 ? 4.805 63.512 107.788 1.00 39.16 454 CYS C N 1
ATOM 9005 C CA . CYS C 1 401 ? 5.349 64.742 107.230 1.00 41.25 454 CYS C CA 1
ATOM 9006 C C . CYS C 1 401 ? 5.329 64.699 105.704 1.00 38.24 454 CYS C C 1
ATOM 9007 O O . CYS C 1 401 ? 4.946 65.671 105.058 1.00 39.69 454 CYS C O 1
ATOM 9010 N N . LEU C 1 402 ? 5.824 63.599 105.135 1.00 35.35 455 LEU C N 1
ATOM 9011 C CA . LEU C 1 402 ? 5.751 63.400 103.698 1.00 38.00 455 LEU C CA 1
ATOM 9012 C C . LEU C 1 402 ? 4.295 63.455 103.236 1.00 39.02 455 LEU C C 1
ATOM 9013 O O . LEU C 1 402 ? 4.009 64.011 102.177 1.00 41.83 455 LEU C O 1
ATOM 9018 N N . ALA C 1 403 ? 3.373 62.940 104.059 1.00 33.44 456 ALA C N 1
ATOM 9019 C CA . ALA C 1 403 ? 1.961 62.968 103.716 1.00 34.16 456 ALA C CA 1
ATOM 9020 C C . ALA C 1 403 ? 1.481 64.421 103.650 1.00 34.19 456 ALA C C 1
ATOM 9021 O O . ALA C 1 403 ? 0.913 64.845 102.644 1.00 32.53 456 ALA C O 1
ATOM 9023 N N . TYR C 1 404 ? 1.788 65.191 104.699 1.00 32.60 457 TYR C N 1
ATOM 9024 C CA . TYR C 1 404 ? 1.454 66.606 104.761 1.00 35.77 457 TYR C CA 1
ATOM 9025 C C . TYR C 1 404 ? 1.997 67.334 103.532 1.00 37.46 457 TYR C C 1
ATOM 9026 O O . TYR C 1 404 ? 1.288 68.090 102.873 1.00 39.09 457 TYR C O 1
ATOM 9035 N N . VAL C 1 405 ? 3.286 67.124 103.268 1.00 40.08 458 VAL C N 1
ATOM 9036 C CA . VAL C 1 405 ? 4.013 67.867 102.256 1.00 41.47 458 VAL C CA 1
ATOM 9037 C C . VAL C 1 405 ? 3.474 67.532 100.867 1.00 43.26 458 VAL C C 1
ATOM 9038 O O . VAL C 1 405 ? 3.615 68.329 99.941 1.00 42.29 458 VAL C O 1
ATOM 9042 N N . ASN C 1 406 ? 2.869 66.346 100.729 1.00 43.73 459 ASN C N 1
ATOM 9043 C CA . ASN C 1 406 ? 2.354 65.890 99.448 1.00 42.82 459 ASN C CA 1
ATOM 9044 C C . ASN C 1 406 ? 0.897 66.317 99.270 1.00 41.05 459 ASN C C 1
ATOM 9045 O O . ASN C 1 406 ? 0.319 66.071 98.215 1.00 38.20 459 ASN C O 1
ATOM 9050 N N . GLY C 1 407 ? 0.308 66.939 100.300 1.00 36.37 460 GLY C N 1
ATOM 9051 C CA . GLY C 1 407 ? -0.962 67.631 100.151 1.00 38.84 460 GLY C CA 1
ATOM 9052 C C . GLY C 1 407 ? -2.064 67.061 101.045 1.00 38.09 460 GLY C C 1
ATOM 9053 O O . GLY C 1 407 ? -3.157 67.618 101.134 1.00 36.50 460 GLY C O 1
ATOM 9054 N N . LEU C 1 408 ? -1.770 65.949 101.716 1.00 37.85 461 LEU C N 1
ATOM 9055 C CA . LEU C 1 408 ? -2.704 65.375 102.668 1.00 40.03 461 LEU C CA 1
ATOM 9056 C C . LEU C 1 408 ? -2.800 66.308 103.869 1.00 40.32 461 LEU C C 1
ATOM 9057 O O . LEU C 1 408 ? -1.950 67.178 104.026 1.00 40.86 461 LEU C O 1
ATOM 9062 N N . GLU C 1 409 ? -3.888 66.183 104.642 1.00 40.54 462 GLU C N 1
ATOM 9063 C CA . GLU C 1 409 ? -4.129 67.048 105.789 1.00 42.80 462 GLU C CA 1
ATOM 9064 C C . GLU C 1 409 ? -4.126 66.220 107.071 1.00 42.05 462 GLU C C 1
ATOM 9065 O O . GLU C 1 409 ? -4.800 65.196 107.150 1.00 48.30 462 GLU C O 1
ATOM 9071 N N . ILE C 1 410 ? -3.453 66.744 108.102 1.00 43.07 463 ILE C N 1
ATOM 9072 C CA . ILE C 1 410 ? -3.229 66.041 109.355 1.00 41.03 463 ILE C CA 1
ATOM 9073 C C . ILE C 1 410 ? -4.241 66.514 110.395 1.00 42.10 463 ILE C C 1
ATOM 9074 O O . ILE C 1 410 ? -4.681 67.661 110.368 1.00 46.62 463 ILE C O 1
ATOM 9079 N N . ASP C 1 411 ? -4.559 65.620 111.336 1.00 43.75 464 ASP C N 1
ATOM 9080 C CA . ASP C 1 411 ? -5.433 65.921 112.457 1.00 49.43 464 ASP C CA 1
ATOM 9081 C C . ASP C 1 411 ? -4.562 66.213 113.677 1.00 52.42 464 ASP C C 1
ATOM 9082 O O . ASP C 1 411 ? -4.070 65.290 114.324 1.00 56.15 464 ASP C O 1
ATOM 9087 N N . GLY C 1 412 ? -4.372 67.507 113.965 1.00 53.92 465 GLY C N 1
ATOM 9088 C CA . GLY C 1 412 ? -3.545 67.959 115.074 1.00 53.19 465 GLY C CA 1
ATOM 9089 C C . GLY C 1 412 ? -4.048 67.437 116.416 1.00 52.40 465 GLY C C 1
ATOM 9090 O O . GLY C 1 412 ? -3.261 67.212 117.333 1.00 56.17 465 GLY C O 1
ATOM 9091 N N . GLU C 1 413 ? -5.370 67.250 116.509 1.00 57.38 466 GLU C N 1
ATOM 9092 C CA . GLU C 1 413 ? -6.002 66.660 117.677 1.00 64.24 466 GLU C CA 1
ATOM 9093 C C . GLU C 1 413 ? -5.338 65.324 117.986 1.00 65.02 466 GLU C C 1
ATOM 9094 O O . GLU C 1 413 ? -5.200 64.949 119.148 1.00 67.95 466 GLU C O 1
ATOM 9100 N N . ALA C 1 414 ? -4.925 64.625 116.924 1.00 66.48 467 ALA C N 1
ATOM 9101 C CA . ALA C 1 414 ? -4.516 63.236 117.016 1.00 66.26 467 ALA C CA 1
ATOM 9102 C C . ALA C 1 414 ? -3.026 63.125 117.349 1.00 63.58 467 ALA C C 1
ATOM 9103 O O . ALA C 1 414 ? -2.657 62.352 118.232 1.00 61.62 467 ALA C O 1
ATOM 9105 N N . LEU C 1 415 ? -2.167 63.863 116.629 1.00 59.15 468 LEU C N 1
ATOM 9106 C CA . LEU C 1 415 ? -0.727 63.721 116.804 1.00 57.54 468 LEU C CA 1
ATOM 9107 C C . LEU C 1 415 ? -0.230 64.670 117.889 1.00 61.75 468 LEU C C 1
ATOM 9108 O O . LEU C 1 415 ? 0.977 64.839 118.049 1.00 69.41 468 LEU C O 1
ATOM 9113 N N . PHE C 1 416 ? -1.166 65.270 118.635 1.00 66.17 469 PHE C N 1
ATOM 9114 C CA . PHE C 1 416 ? -0.829 66.032 119.827 1.00 65.08 469 PHE C CA 1
ATOM 9115 C C . PHE C 1 416 ? -1.888 65.776 120.899 1.00 65.75 469 PHE C C 1
ATOM 9116 O O . PHE C 1 416 ? -3.006 65.373 120.584 1.00 58.94 469 PHE C O 1
ATOM 9124 N N . GLY C 1 417 ? -1.501 65.967 122.167 1.00 66.17 470 GLY C N 1
ATOM 9125 C CA . GLY C 1 417 ? -2.348 65.632 123.302 1.00 68.33 470 GLY C CA 1
ATOM 9126 C C . GLY C 1 417 ? -3.577 66.522 123.383 1.00 68.50 470 GLY C C 1
ATOM 9127 O O . GLY C 1 417 ? -4.553 66.216 122.665 1.00 65.91 470 GLY C O 1
ATOM 9128 N N . VAL D 1 1 ? 5.200 -5.100 87.323 1.00 126.34 54 VAL D N 1
ATOM 9129 C CA . VAL D 1 1 ? 6.406 -4.219 87.270 1.00 135.16 54 VAL D CA 1
ATOM 9130 C C . VAL D 1 1 ? 6.581 -3.541 88.627 1.00 129.27 54 VAL D C 1
ATOM 9131 O O . VAL D 1 1 ? 5.768 -2.704 89.009 1.00 112.73 54 VAL D O 1
ATOM 9135 N N . PRO D 1 2 ? 7.670 -3.834 89.373 1.00 136.26 55 PRO D N 1
ATOM 9136 C CA . PRO D 1 2 ? 7.972 -3.111 90.609 1.00 133.02 55 PRO D CA 1
ATOM 9137 C C . PRO D 1 2 ? 8.328 -1.653 90.328 1.00 134.43 55 PRO D C 1
ATOM 9138 O O . PRO D 1 2 ? 9.224 -1.382 89.533 1.00 145.50 55 PRO D O 1
ATOM 9142 N N . LEU D 1 3 ? 7.601 -0.722 90.963 1.00 128.02 56 LEU D N 1
ATOM 9143 C CA . LEU D 1 3 ? 7.933 0.695 90.906 1.00 120.84 56 LEU D CA 1
ATOM 9144 C C . LEU D 1 3 ? 8.333 1.188 92.296 1.00 106.82 56 LEU D C 1
ATOM 9145 O O . LEU D 1 3 ? 7.485 1.605 93.087 1.00 77.52 56 LEU D O 1
ATOM 9150 N N . LEU D 1 4 ? 9.652 1.191 92.538 1.00 107.26 57 LEU D N 1
ATOM 9151 C CA . LEU D 1 4 ? 10.235 1.447 93.845 1.00 100.91 57 LEU D CA 1
ATOM 9152 C C . LEU D 1 4 ? 10.449 2.948 94.021 1.00 102.31 57 LEU D C 1
ATOM 9153 O O . LEU D 1 4 ? 11.017 3.602 93.147 1.00 102.12 57 LEU D O 1
ATOM 9158 N N . LEU D 1 5 ? 10.075 3.466 95.196 1.00 106.17 58 LEU D N 1
ATOM 9159 C CA . LEU D 1 5 ? 10.039 4.902 95.418 1.00 108.74 58 LEU D CA 1
ATOM 9160 C C . LEU D 1 5 ? 10.624 5.228 96.788 1.00 98.46 58 LEU D C 1
ATOM 9161 O O . LEU D 1 5 ? 10.193 4.674 97.796 1.00 89.63 58 LEU D O 1
ATOM 9166 N N . SER D 1 6 ? 11.627 6.115 96.794 1.00 97.91 59 SER D N 1
ATOM 9167 C CA . SER D 1 6 ? 12.370 6.457 97.996 1.00 93.17 59 SER D CA 1
ATOM 9168 C C . SER D 1 6 ? 12.423 7.972 98.158 1.00 104.31 59 SER D C 1
ATOM 9169 O O . SER D 1 6 ? 12.536 8.705 97.177 1.00 103.03 59 SER D O 1
ATOM 9172 N N . GLY D 1 7 ? 12.392 8.418 99.418 1.00 114.16 60 GLY D N 1
ATOM 9173 C CA . GLY D 1 7 ? 12.672 9.803 99.754 1.00 120.58 60 GLY D CA 1
ATOM 9174 C C . GLY D 1 7 ? 13.305 9.930 101.137 1.00 123.15 60 GLY D C 1
ATOM 9175 O O . GLY D 1 7 ? 13.163 9.042 101.977 1.00 113.37 60 GLY D O 1
ATOM 9176 N N . HIS D 1 8 ? 13.984 11.062 101.357 1.00 119.65 61 HIS D N 1
ATOM 9177 C CA . HIS D 1 8 ? 14.531 11.408 102.658 1.00 111.32 61 HIS D CA 1
ATOM 9178 C C . HIS D 1 8 ? 13.404 11.743 103.636 1.00 107.11 61 HIS D C 1
ATOM 9179 O O . HIS D 1 8 ? 13.630 11.754 104.844 1.00 103.24 61 HIS D O 1
ATOM 9186 N N . THR D 1 9 ? 12.195 12.007 103.110 1.00 116.32 62 THR D N 1
ATOM 9187 C CA . THR D 1 9 ? 11.009 12.230 103.928 1.00 123.41 62 THR D CA 1
ATOM 9188 C C . THR D 1 9 ? 9.773 11.608 103.277 1.00 121.41 62 THR D C 1
ATOM 9189 O O . THR D 1 9 ? 9.791 11.267 102.095 1.00 124.81 62 THR D O 1
ATOM 9193 N N . GLU D 1 10 ? 8.669 11.595 104.035 1.00 119.05 63 GLU D N 1
ATOM 9194 C CA . GLU D 1 10 ? 7.361 11.200 103.534 1.00 124.07 63 GLU D CA 1
ATOM 9195 C C . GLU D 1 10 ? 6.984 12.035 102.311 1.00 130.64 63 GLU D C 1
ATOM 9196 O O . GLU D 1 10 ? 6.503 11.500 101.313 1.00 120.60 63 GLU D O 1
ATOM 9202 N N . ALA D 1 11 ? 7.156 13.357 102.429 1.00 136.76 64 ALA D N 1
ATOM 9203 C CA . ALA D 1 11 ? 6.689 14.305 101.429 1.00 136.00 64 ALA D CA 1
ATOM 9204 C C . ALA D 1 11 ? 7.494 14.164 100.139 1.00 137.78 64 ALA D C 1
ATOM 9205 O O . ALA D 1 11 ? 6.968 14.392 99.050 1.00 119.32 64 ALA D O 1
ATOM 9207 N N . ALA D 1 12 ? 8.792 13.865 100.287 1.00 139.21 65 ALA D N 1
ATOM 9208 C CA . ALA D 1 12 ? 9.688 13.676 99.157 1.00 127.58 65 ALA D CA 1
ATOM 9209 C C . ALA D 1 12 ? 9.258 12.449 98.358 1.00 131.32 65 ALA D C 1
ATOM 9210 O O . ALA D 1 12 ? 9.315 12.447 97.130 1.00 136.20 65 ALA D O 1
ATOM 9212 N N . LEU D 1 13 ? 8.905 11.388 99.092 1.00 133.85 66 LEU D N 1
ATOM 9213 C CA . LEU D 1 13 ? 8.315 10.185 98.531 1.00 132.64 66 LEU D CA 1
ATOM 9214 C C . LEU D 1 13 ? 7.040 10.550 97.769 1.00 135.61 66 LEU D C 1
ATOM 9215 O O . LEU D 1 13 ? 6.847 10.120 96.634 1.00 160.59 66 LEU D O 1
ATOM 9220 N N . ARG D 1 14 ? 6.255 11.476 98.328 1.00 133.67 67 ARG D N 1
ATOM 9221 C CA . ARG D 1 14 ? 4.963 11.819 97.758 1.00 145.95 67 ARG D CA 1
ATOM 9222 C C . ARG D 1 14 ? 5.135 12.555 96.426 1.00 162.18 67 ARG D C 1
ATOM 9223 O O . ARG D 1 14 ? 4.422 12.249 95.473 1.00 167.37 67 ARG D O 1
ATOM 9231 N N . GLU D 1 15 ? 6.109 13.472 96.326 1.00 167.77 68 GLU D N 1
ATOM 9232 C CA . GLU D 1 15 ? 6.342 14.170 95.066 1.00 175.69 68 GLU D CA 1
ATOM 9233 C C . GLU D 1 15 ? 6.926 13.205 94.034 1.00 180.87 68 GLU D C 1
ATOM 9234 O O . GLU D 1 15 ? 6.638 13.325 92.845 1.00 194.35 68 GLU D O 1
ATOM 9240 N N . GLN D 1 16 ? 7.795 12.295 94.488 1.00 167.76 69 GLN D N 1
ATOM 9241 C CA . GLN D 1 16 ? 8.364 11.270 93.626 1.00 166.41 69 GLN D CA 1
ATOM 9242 C C . GLN D 1 16 ? 7.231 10.544 92.901 1.00 175.80 69 GLN D C 1
ATOM 9243 O O . GLN D 1 16 ? 7.323 10.284 91.702 1.00 171.28 69 GLN D O 1
ATOM 9249 N N . SER D 1 17 ? 6.126 10.316 93.624 1.00 193.93 70 SER D N 1
ATOM 9250 C CA . SER D 1 17 ? 4.984 9.569 93.119 1.00 208.20 70 SER D CA 1
ATOM 9251 C C . SER D 1 17 ? 4.237 10.384 92.064 1.00 209.42 70 SER D C 1
ATOM 9252 O O . SER D 1 17 ? 3.853 9.855 91.022 1.00 225.88 70 SER D O 1
ATOM 9255 N N . THR D 1 18 ? 4.027 11.674 92.352 1.00 187.77 71 THR D N 1
ATOM 9256 C CA . THR D 1 18 ? 3.302 12.560 91.457 1.00 160.62 71 THR D CA 1
ATOM 9257 C C . THR D 1 18 ? 4.048 12.681 90.129 1.00 181.00 71 THR D C 1
ATOM 9258 O O . THR D 1 18 ? 3.437 12.601 89.066 1.00 170.79 71 THR D O 1
ATOM 9262 N N . HIS D 1 45 ? 18.923 5.914 97.238 1.00 152.71 98 HIS D N 1
ATOM 9263 C CA . HIS D 1 45 ? 17.841 5.360 98.036 1.00 136.09 98 HIS D CA 1
ATOM 9264 C C . HIS D 1 45 ? 17.959 5.841 99.480 1.00 123.41 98 HIS D C 1
ATOM 9265 O O . HIS D 1 45 ? 19.059 5.938 100.021 1.00 121.29 98 HIS D O 1
ATOM 9272 N N . PHE D 1 46 ? 16.804 6.134 100.089 1.00 113.02 99 PHE D N 1
ATOM 9273 C CA . PHE D 1 46 ? 16.734 6.853 101.351 1.00 113.98 99 PHE D CA 1
ATOM 9274 C C . PHE D 1 46 ? 15.750 6.140 102.278 1.00 109.35 99 PHE D C 1
ATOM 9275 O O . PHE D 1 46 ? 15.257 5.067 101.946 1.00 114.74 99 PHE D O 1
ATOM 9283 N N . GLY D 1 47 ? 15.411 6.789 103.399 1.00 110.64 100 GLY D N 1
ATOM 9284 C CA . GLY D 1 47 ? 14.922 6.100 104.583 1.00 100.06 100 GLY D CA 1
ATOM 9285 C C . GLY D 1 47 ? 13.428 5.791 104.520 1.00 101.55 100 GLY D C 1
ATOM 9286 O O . GLY D 1 47 ? 12.964 4.847 105.156 1.00 96.99 100 GLY D O 1
ATOM 9287 N N . HIS D 1 48 ? 12.670 6.634 103.808 1.00 112.56 101 HIS D N 1
ATOM 9288 C CA . HIS D 1 48 ? 11.249 6.401 103.600 1.00 107.81 101 HIS D CA 1
ATOM 9289 C C . HIS D 1 48 ? 11.048 5.723 102.247 1.00 99.20 101 HIS D C 1
ATOM 9290 O O . HIS D 1 48 ? 11.294 6.332 101.208 1.00 89.72 101 HIS D O 1
ATOM 9297 N N . ARG D 1 49 ? 10.575 4.468 102.276 1.00 90.02 102 ARG D N 1
ATOM 9298 C CA . ARG D 1 49 ? 10.494 3.640 101.082 1.00 77.00 102 ARG D CA 1
ATOM 9299 C C . ARG D 1 49 ? 9.086 3.066 100.931 1.00 72.83 102 ARG D C 1
ATOM 9300 O O . ARG D 1 49 ? 8.432 2.728 101.915 1.00 69.21 102 ARG D O 1
ATOM 9308 N N . ALA D 1 50 ? 8.676 2.905 99.666 1.00 73.03 103 ALA D N 1
ATOM 9309 C CA . ALA D 1 50 ? 7.364 2.400 99.296 1.00 70.18 103 ALA D CA 1
ATOM 9310 C C . ALA D 1 50 ? 7.477 1.700 97.945 1.00 69.79 103 ALA D C 1
ATOM 9311 O O . ALA D 1 50 ? 8.329 2.065 97.137 1.00 78.39 103 ALA D O 1
ATOM 9313 N N . ALA D 1 51 ? 6.594 0.728 97.695 1.00 62.24 104 ALA D N 1
ATOM 9314 C CA . ALA D 1 51 ? 6.633 -0.032 96.456 1.00 69.08 104 ALA D CA 1
ATOM 9315 C C . ALA D 1 51 ? 5.236 -0.085 95.851 1.00 67.40 104 ALA D C 1
ATOM 9316 O O . ALA D 1 51 ? 4.265 -0.305 96.566 1.00 66.95 104 ALA D O 1
ATOM 9318 N N . VAL D 1 52 ? 5.153 0.122 94.533 1.00 77.51 105 VAL D N 1
ATOM 9319 C CA . VAL D 1 52 ? 3.875 0.150 93.842 1.00 98.50 105 VAL D CA 1
ATOM 9320 C C . VAL D 1 52 ? 3.884 -0.915 92.748 1.00 115.79 105 VAL D C 1
ATOM 9321 O O . VAL D 1 52 ? 4.589 -0.766 91.755 1.00 142.23 105 VAL D O 1
ATOM 9325 N N . ILE D 1 53 ? 3.096 -1.981 92.939 1.00 117.85 106 ILE D N 1
ATOM 9326 C CA . ILE D 1 53 ? 2.982 -3.042 91.949 1.00 118.71 106 ILE D CA 1
ATOM 9327 C C . ILE D 1 53 ? 1.608 -2.947 91.289 1.00 120.21 106 ILE D C 1
ATOM 9328 O O . ILE D 1 53 ? 0.612 -3.401 91.846 1.00 110.12 106 ILE D O 1
ATOM 9333 N N . GLY D 1 54 ? 1.568 -2.323 90.106 1.00 130.77 107 GLY D N 1
ATOM 9334 C CA . GLY D 1 54 ? 0.340 -2.202 89.337 1.00 134.10 107 GLY D CA 1
ATOM 9335 C C . GLY D 1 54 ? 0.044 -3.476 88.551 1.00 142.02 107 GLY D C 1
ATOM 9336 O O . GLY D 1 54 ? 0.804 -3.849 87.661 1.00 137.90 107 GLY D O 1
ATOM 9337 N N . ALA D 1 66 ? -2.466 7.384 95.234 1.00 189.97 119 ALA D N 1
ATOM 9338 C CA . ALA D 1 66 ? -2.732 7.027 96.621 1.00 156.55 119 ALA D CA 1
ATOM 9339 C C . ALA D 1 66 ? -1.553 7.425 97.506 1.00 140.85 119 ALA D C 1
ATOM 9340 O O . ALA D 1 66 ? -1.728 8.149 98.483 1.00 135.10 119 ALA D O 1
ATOM 9342 N N . LEU D 1 67 ? -0.354 6.943 97.156 1.00 132.90 120 LEU D N 1
ATOM 9343 C CA . LEU D 1 67 ? 0.849 7.246 97.917 1.00 139.64 120 LEU D CA 1
ATOM 9344 C C . LEU D 1 67 ? 1.112 8.751 97.906 1.00 155.90 120 LEU D C 1
ATOM 9345 O O . LEU D 1 67 ? 1.493 9.320 98.927 1.00 148.06 120 LEU D O 1
ATOM 9350 N N . ALA D 1 68 ? 0.925 9.379 96.738 1.00 171.90 121 ALA D N 1
ATOM 9351 C CA . ALA D 1 68 ? 1.141 10.808 96.574 1.00 172.38 121 ALA D CA 1
ATOM 9352 C C . ALA D 1 68 ? 0.257 11.604 97.534 1.00 164.90 121 ALA D C 1
ATOM 9353 O O . ALA D 1 68 ? 0.577 12.744 97.862 1.00 140.91 121 ALA D O 1
ATOM 9355 N N . GLU D 1 69 ? -0.873 11.010 97.941 1.00 172.37 122 GLU D N 1
ATOM 9356 C CA . GLU D 1 69 ? -1.862 11.692 98.764 1.00 156.62 122 GLU D CA 1
ATOM 9357 C C . GLU D 1 69 ? -1.782 11.198 100.209 1.00 144.11 122 GLU D C 1
ATOM 9358 O O . GLU D 1 69 ? -2.531 11.667 101.064 1.00 118.48 122 GLU D O 1
ATOM 9364 N N . GLY D 1 70 ? -0.893 10.231 100.466 1.00 147.44 123 GLY D N 1
ATOM 9365 C CA . GLY D 1 70 ? -0.637 9.743 101.813 1.00 132.41 123 GLY D CA 1
ATOM 9366 C C . GLY D 1 70 ? -1.754 8.841 102.334 1.00 122.12 123 GLY D C 1
ATOM 9367 O O . GLY D 1 70 ? -1.985 8.783 103.540 1.00 110.24 123 GLY D O 1
ATOM 9368 N N . ARG D 1 71 ? -2.401 8.097 101.426 1.00 116.77 124 ARG D N 1
ATOM 9369 C CA . ARG D 1 71 ? -3.498 7.213 101.790 1.00 113.54 124 ARG D CA 1
ATOM 9370 C C . ARG D 1 71 ? -3.158 5.777 101.395 1.00 109.01 124 ARG D C 1
ATOM 9371 O O . ARG D 1 71 ? -2.574 5.540 100.339 1.00 92.03 124 ARG D O 1
ATOM 9379 N N . GLU D 1 72 ? -3.600 4.827 102.232 1.00 118.85 125 GLU D N 1
ATOM 9380 C CA . GLU D 1 72 ? -3.174 3.439 102.148 1.00 125.30 125 GLU D CA 1
ATOM 9381 C C . GLU D 1 72 ? -3.923 2.729 101.020 1.00 128.80 125 GLU D C 1
ATOM 9382 O O . GLU D 1 72 ? -4.995 3.166 100.607 1.00 132.22 125 GLU D O 1
ATOM 9388 N N . HIS D 1 73 ? -3.364 1.598 100.575 1.00 136.36 126 HIS D N 1
ATOM 9389 C CA . HIS D 1 73 ? -3.775 0.933 99.347 1.00 148.19 126 HIS D CA 1
ATOM 9390 C C . HIS D 1 73 ? -3.127 -0.453 99.319 1.00 144.48 126 HIS D C 1
ATOM 9391 O O . HIS D 1 73 ? -2.037 -0.636 99.856 1.00 131.63 126 HIS D O 1
ATOM 9398 N N . HIS D 1 74 ? -3.830 -1.439 98.748 1.00 139.98 127 HIS D N 1
ATOM 9399 C CA . HIS D 1 74 ? -3.384 -2.824 98.791 1.00 135.33 127 HIS D CA 1
ATOM 9400 C C . HIS D 1 74 ? -2.032 -2.965 98.094 1.00 138.91 127 HIS D C 1
ATOM 9401 O O . HIS D 1 74 ? -1.080 -3.466 98.688 1.00 121.73 127 HIS D O 1
ATOM 9408 N N . THR D 1 75 ? -1.953 -2.512 96.836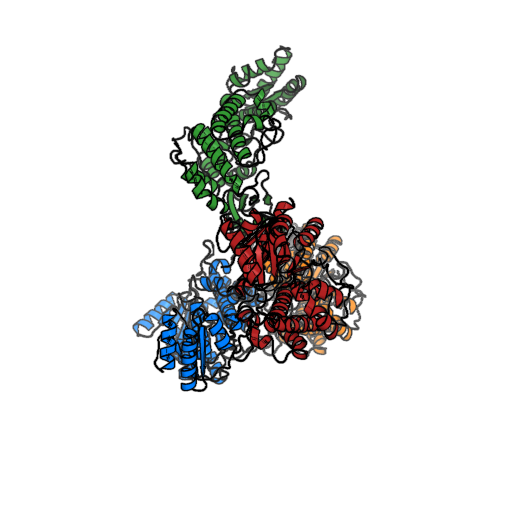 1.00 153.40 128 THR D N 1
ATOM 9409 C CA . THR D 1 75 ? -0.793 -2.767 95.995 1.00 149.23 128 THR D CA 1
ATOM 9410 C C . THR D 1 75 ? 0.483 -2.268 96.673 1.00 139.39 128 THR D C 1
ATOM 9411 O O . THR D 1 75 ? 1.557 -2.817 96.437 1.00 142.11 128 THR D O 1
ATOM 9415 N N . VAL D 1 76 ? 0.362 -1.210 97.486 1.00 127.69 129 VAL D N 1
ATOM 9416 C CA . VAL D 1 76 ? 1.521 -0.538 98.054 1.00 123.48 129 VAL D CA 1
ATOM 9417 C C . VAL D 1 76 ? 1.990 -1.310 99.285 1.00 107.83 129 VAL D C 1
ATOM 9418 O O . VAL D 1 76 ? 1.174 -1.743 100.097 1.00 105.78 129 VAL D O 1
ATOM 9422 N N . VAL D 1 77 ? 3.314 -1.453 99.425 1.00 85.21 130 VAL D N 1
ATOM 9423 C CA . VAL D 1 77 ? 3.886 -2.235 100.508 1.00 76.48 130 VAL D CA 1
ATOM 9424 C C . VAL D 1 77 ? 4.378 -1.292 101.601 1.00 68.41 130 VAL D C 1
ATOM 9425 O O . VAL D 1 77 ? 3.920 -1.372 102.737 1.00 72.50 130 VAL D O 1
ATOM 9429 N N . ARG D 1 78 ? 5.345 -0.435 101.259 1.00 65.52 131 ARG D N 1
ATOM 9430 C CA . ARG D 1 78 ? 5.788 0.613 102.165 1.00 78.89 131 ARG D CA 1
ATOM 9431 C C . ARG D 1 78 ? 5.871 0.068 103.592 1.00 81.06 131 ARG D C 1
ATOM 9432 O O . ARG D 1 78 ? 5.644 0.804 104.550 1.00 89.46 131 ARG D O 1
ATOM 9440 N N . GLY D 1 79 ? 6.188 -1.225 103.731 1.00 77.20 132 GLY D N 1
ATOM 9441 C CA . GLY D 1 79 ? 6.502 -1.797 105.032 1.00 75.59 132 GLY D CA 1
ATOM 9442 C C . GLY D 1 79 ? 7.482 -0.917 105.804 1.00 81.03 132 GLY D C 1
ATOM 9443 O O . GLY D 1 79 ? 8.276 -0.197 105.206 1.00 77.57 132 GLY D O 1
ATOM 9444 N N . ASP D 1 80 ? 7.396 -0.951 107.138 1.00 95.07 133 ASP D N 1
ATOM 9445 C CA . ASP D 1 80 ? 8.136 -0.015 107.969 1.00 109.03 133 ASP D CA 1
ATOM 9446 C C . ASP D 1 80 ? 8.694 -0.742 109.190 1.00 108.36 133 ASP D C 1
ATOM 9447 O O . ASP D 1 80 ? 8.600 -1.963 109.294 1.00 101.35 133 ASP D O 1
ATOM 9452 N N . GLY D 1 81 ? 9.247 0.039 110.123 1.00 101.02 134 GLY D N 1
ATOM 9453 C CA . GLY D 1 81 ? 9.883 -0.506 111.309 1.00 98.72 134 GLY D CA 1
ATOM 9454 C C . GLY D 1 81 ? 11.276 0.081 111.498 1.00 95.97 134 GLY D C 1
ATOM 9455 O O . GLY D 1 81 ? 11.456 1.292 111.398 1.00 97.06 134 GLY D O 1
ATOM 9456 N N . THR D 1 82 ? 12.261 -0.797 111.709 1.00 84.13 135 THR D N 1
ATOM 9457 C CA . THR D 1 82 ? 13.630 -0.368 111.937 1.00 82.44 135 THR D CA 1
ATOM 9458 C C . THR D 1 82 ? 14.331 -0.210 110.592 1.00 81.09 135 THR D C 1
ATOM 9459 O O . THR D 1 82 ? 15.302 -0.909 110.309 1.00 103.25 135 THR D O 1
ATOM 9463 N N . ALA D 1 83 ? 13.860 0.758 109.798 1.00 79.25 136 ALA D N 1
ATOM 9464 C CA . ALA D 1 83 ? 14.320 0.933 108.429 1.00 80.19 136 ALA D CA 1
ATOM 9465 C C . ALA D 1 83 ? 15.620 1.737 108.406 1.00 79.82 136 ALA D C 1
ATOM 9466 O O . ALA D 1 83 ? 15.661 2.842 107.873 1.00 79.24 136 ALA D O 1
ATOM 9468 N N . HIS D 1 84 ? 16.695 1.145 108.936 1.00 85.10 137 HIS D N 1
ATOM 9469 C CA . HIS D 1 84 ? 18.034 1.677 108.748 1.00 93.58 137 HIS D CA 1
ATOM 9470 C C . HIS D 1 84 ? 18.312 1.798 107.249 1.00 85.76 137 HIS D C 1
ATOM 9471 O O . HIS D 1 84 ? 17.794 1.024 106.449 1.00 76.33 137 HIS D O 1
ATOM 9478 N N . PRO D 1 85 ? 19.128 2.783 106.814 1.00 96.76 138 PRO D N 1
ATOM 9479 C CA . PRO D 1 85 ? 19.563 2.861 105.418 1.00 100.09 138 PRO D CA 1
ATOM 9480 C C . PRO D 1 85 ? 20.355 1.640 104.951 1.00 89.14 138 PRO D C 1
ATOM 9481 O O . PRO D 1 85 ? 20.266 1.244 103.789 1.00 81.88 138 PRO D O 1
ATOM 9485 N N . ASP D 1 86 ? 21.167 1.082 105.857 1.00 73.96 139 ASP D N 1
ATOM 9486 C CA . ASP D 1 86 ? 22.057 -0.021 105.531 1.00 70.07 139 ASP D CA 1
ATOM 9487 C C . ASP D 1 86 ? 21.790 -1.186 106.483 1.00 63.30 139 ASP D C 1
ATOM 9488 O O . ASP D 1 86 ? 22.577 -1.460 107.387 1.00 64.38 139 ASP D O 1
ATOM 9493 N N . ARG D 1 87 ? 20.679 -1.887 106.258 1.00 53.40 140 ARG D N 1
ATOM 9494 C CA . ARG D 1 87 ? 20.226 -2.907 107.186 1.00 51.17 140 ARG D CA 1
ATOM 9495 C C . ARG D 1 87 ? 20.841 -4.253 106.809 1.00 47.58 140 ARG D C 1
ATOM 9496 O O . ARG D 1 87 ? 20.931 -4.583 105.630 1.00 45.96 140 ARG D O 1
ATOM 9504 N N . ARG D 1 88 ? 21.215 -5.040 107.825 1.00 44.86 141 ARG D N 1
ATOM 9505 C CA . ARG D 1 88 ? 21.803 -6.355 107.617 1.00 45.00 141 ARG D CA 1
ATOM 9506 C C . ARG D 1 88 ? 20.724 -7.426 107.785 1.00 42.81 141 ARG D C 1
ATOM 9507 O O . ARG D 1 88 ? 20.005 -7.439 108.781 1.00 45.01 141 ARG D O 1
ATOM 9515 N N . VAL D 1 89 ? 20.665 -8.375 106.846 1.00 37.29 142 VAL D N 1
ATOM 9516 C CA . VAL D 1 89 ? 19.615 -9.379 106.863 1.00 34.69 142 VAL D CA 1
ATOM 9517 C C . VAL D 1 89 ? 20.199 -10.735 107.261 1.00 34.67 142 VAL D C 1
ATOM 9518 O O . VAL D 1 89 ? 21.148 -11.222 106.652 1.00 36.75 142 VAL D O 1
ATOM 9522 N N . VAL D 1 90 ? 19.627 -11.325 108.317 1.00 33.98 143 VAL D N 1
ATOM 9523 C CA . VAL D 1 90 ? 19.945 -12.681 108.737 1.00 29.78 143 VAL D CA 1
ATOM 9524 C C . VAL D 1 90 ? 19.107 -13.655 107.915 1.00 29.59 143 VAL D C 1
ATOM 9525 O O . VAL D 1 90 ? 17.881 -13.582 107.934 1.00 31.48 143 VAL D O 1
ATOM 9529 N N . PHE D 1 91 ? 19.777 -14.571 107.206 1.00 28.64 144 PHE D N 1
ATOM 9530 C CA . PHE D 1 91 ? 19.098 -15.636 106.487 1.00 26.27 144 PHE D CA 1
ATOM 9531 C C . PHE D 1 91 ? 18.787 -16.782 107.444 1.00 25.84 144 PHE D C 1
ATOM 9532 O O . PHE D 1 91 ? 19.679 -17.302 108.109 1.00 24.90 144 PHE D O 1
ATOM 9540 N N . VAL D 1 92 ? 17.505 -17.163 107.492 1.00 25.33 145 VAL D N 1
ATOM 9541 C CA . VAL D 1 92 ? 17.041 -18.253 108.333 1.00 23.83 145 VAL D CA 1
ATOM 9542 C C . VAL D 1 92 ? 16.687 -19.433 107.435 1.00 21.07 145 VAL D C 1
ATOM 9543 O O . VAL D 1 92 ? 15.971 -19.266 106.453 1.00 21.12 145 VAL D O 1
ATOM 9547 N N . PHE D 1 93 ? 17.236 -20.603 107.779 1.00 19.84 146 PHE D N 1
ATOM 9548 C CA . PHE D 1 93 ? 17.042 -21.836 107.036 1.00 19.44 146 PHE D CA 1
ATOM 9549 C C . PHE D 1 93 ? 16.334 -22.841 107.942 1.00 18.49 146 PHE D C 1
ATOM 9550 O O . PHE D 1 93 ? 16.972 -23.504 108.760 1.00 17.50 146 PHE D O 1
ATOM 9558 N N . PRO D 1 94 ? 14.984 -22.931 107.890 1.00 19.28 147 PRO D N 1
ATOM 9559 C CA . PRO D 1 94 ? 14.229 -23.788 108.806 1.00 17.92 147 PRO D CA 1
ATOM 9560 C C . PRO D 1 94 ? 14.421 -25.232 108.367 1.00 18.48 147 PRO D C 1
ATOM 9561 O O . PRO D 1 94 ? 15.131 -25.465 107.400 1.00 19.84 147 PRO D O 1
ATOM 9565 N N . GLY D 1 95 ? 13.668 -26.158 108.972 1.00 19.57 148 GLY D N 1
ATOM 9566 C CA . GLY D 1 95 ? 13.747 -27.567 108.625 1.00 18.50 148 GLY D CA 1
ATOM 9567 C C . GLY D 1 95 ? 12.538 -28.059 107.832 1.00 19.55 148 GLY D C 1
ATOM 9568 O O . GLY D 1 95 ? 11.953 -27.328 107.031 1.00 19.07 148 GLY D O 1
ATOM 9569 N N . GLN D 1 96 ? 12.239 -29.349 108.006 1.00 19.88 149 GLN D N 1
ATOM 9570 C CA . GLN D 1 96 ? 11.316 -30.060 107.142 1.00 19.93 149 GLN D CA 1
ATOM 9571 C C . GLN D 1 96 ? 9.908 -29.523 107.370 1.00 21.47 149 GLN D C 1
ATOM 9572 O O . GLN D 1 96 ? 9.611 -29.018 108.455 1.00 23.67 149 GLN D O 1
ATOM 9578 N N . GLY D 1 97 ? 9.036 -29.725 106.373 1.00 20.26 150 GLY D N 1
ATOM 9579 C CA . GLY D 1 97 ? 7.615 -29.448 106.510 1.00 21.79 150 GLY D CA 1
ATOM 9580 C C . GLY D 1 97 ? 7.193 -28.212 105.720 1.00 22.55 150 GLY D C 1
ATOM 9581 O O . GLY D 1 97 ? 6.021 -27.852 105.708 1.00 25.83 150 GLY D O 1
ATOM 9582 N N . SER D 1 98 ? 8.167 -27.609 105.031 1.00 21.78 151 SER D N 1
ATOM 9583 C CA . SER D 1 98 ? 7.984 -26.394 104.258 1.00 20.39 151 SER D CA 1
ATOM 9584 C C . SER D 1 98 ? 7.740 -26.727 102.789 1.00 19.79 151 SER D C 1
ATOM 9585 O O . SER D 1 98 ? 7.673 -25.821 101.957 1.00 19.82 151 SER D O 1
ATOM 9588 N N . GLN D 1 99 ? 7.806 -28.026 102.465 1.00 17.75 152 GLN D N 1
ATOM 9589 C CA . GLN D 1 99 ? 7.781 -28.483 101.087 1.00 18.66 152 GLN D CA 1
ATOM 9590 C C . GLN D 1 99 ? 6.364 -28.377 100.535 1.00 19.08 152 GLN D C 1
ATOM 9591 O O . GLN D 1 99 ? 5.389 -28.355 101.284 1.00 20.62 152 GLN D O 1
ATOM 9597 N N . TRP D 1 100 ? 6.280 -28.216 99.214 1.00 19.62 153 TRP D N 1
ATOM 9598 C CA . TRP D 1 100 ? 5.030 -28.384 98.497 1.00 20.44 153 TRP D CA 1
ATOM 9599 C C . TRP D 1 100 ? 5.338 -28.650 97.029 1.00 22.06 153 TRP D C 1
ATOM 9600 O O . TRP D 1 100 ? 6.391 -28.243 96.541 1.00 21.57 153 TRP D O 1
ATOM 9611 N N . PRO D 1 101 ? 4.466 -29.410 96.325 1.00 23.66 154 PRO D N 1
ATOM 9612 C CA . PRO D 1 101 ? 4.860 -30.134 95.115 1.00 23.30 154 PRO D CA 1
ATOM 9613 C C . PRO D 1 101 ? 5.323 -29.261 93.948 1.00 22.07 154 PRO D C 1
ATOM 9614 O O . PRO D 1 101 ? 6.206 -29.664 93.208 1.00 28.10 154 PRO D O 1
ATOM 9618 N N . SER D 1 102 ? 4.800 -28.040 93.825 1.00 22.43 155 SER D N 1
ATOM 9619 C CA . SER D 1 102 ? 5.142 -27.166 92.708 1.00 23.60 155 SER D CA 1
ATOM 9620 C C . SER D 1 102 ? 6.085 -26.047 93.153 1.00 22.71 155 SER D C 1
ATOM 9621 O O . SER D 1 102 ? 6.289 -25.083 92.425 1.00 23.18 155 SER D O 1
ATOM 9624 N N . MET D 1 103 ? 6.629 -26.153 94.368 1.00 23.92 156 MET D N 1
ATOM 9625 C CA . MET D 1 103 ? 7.324 -25.047 95.004 1.00 23.74 156 MET D CA 1
ATOM 9626 C C . MET D 1 103 ? 8.408 -24.464 94.093 1.00 25.83 156 MET D C 1
ATOM 9627 O O . MET D 1 103 ? 8.775 -23.300 94.248 1.00 28.98 156 MET D O 1
ATOM 9632 N N . ALA D 1 104 ? 8.915 -25.256 93.142 1.00 25.78 157 ALA D N 1
ATOM 9633 C CA . ALA D 1 104 ? 10.080 -24.867 92.359 1.00 28.53 157 ALA D CA 1
ATOM 9634 C C . ALA D 1 104 ? 9.725 -24.535 90.908 1.00 31.64 157 ALA D C 1
ATOM 9635 O O . ALA D 1 104 ? 10.557 -23.982 90.192 1.00 30.28 157 ALA D O 1
ATOM 9637 N N . ARG D 1 105 ? 8.521 -24.913 90.458 1.00 35.16 158 ARG D N 1
ATOM 9638 C CA . ARG D 1 105 ? 8.220 -25.005 89.038 1.00 39.22 158 ARG D CA 1
ATOM 9639 C C . ARG D 1 105 ? 8.516 -23.680 88.333 1.00 40.11 158 ARG D C 1
ATOM 9640 O O . ARG D 1 105 ? 9.270 -23.639 87.362 1.00 41.33 158 ARG D O 1
ATOM 9648 N N . ASP D 1 106 ? 7.865 -22.601 88.766 1.00 37.38 159 ASP D N 1
ATOM 9649 C CA . ASP D 1 106 ? 7.962 -21.355 88.030 1.00 41.31 159 ASP D CA 1
ATOM 9650 C C . ASP D 1 106 ? 9.401 -20.852 88.086 1.00 37.21 159 ASP D C 1
ATOM 9651 O O . ASP D 1 106 ? 9.931 -20.401 87.076 1.00 38.50 159 ASP D O 1
ATOM 9656 N N . LEU D 1 107 ? 10.018 -20.924 89.272 1.00 35.07 160 LEU D N 1
ATOM 9657 C CA . LEU D 1 107 ? 11.334 -20.346 89.495 1.00 34.73 160 LEU D CA 1
ATOM 9658 C C . LEU D 1 107 ? 12.366 -21.033 88.610 1.00 36.89 160 LEU D C 1
ATOM 9659 O O . LEU D 1 107 ? 13.379 -20.433 88.259 1.00 37.90 160 LEU D O 1
ATOM 9664 N N . LEU D 1 108 ? 12.164 -22.330 88.365 1.00 39.30 161 LEU D N 1
ATOM 9665 C CA . LEU D 1 108 ? 13.052 -23.092 87.502 1.00 41.05 161 LEU D CA 1
ATOM 9666 C C . LEU D 1 108 ? 12.983 -22.545 86.080 1.00 44.37 161 LEU D C 1
ATOM 9667 O O . LEU D 1 108 ? 13.966 -22.622 85.345 1.00 39.58 161 LEU D O 1
ATOM 9672 N N . ASP D 1 109 ? 11.801 -22.041 85.695 1.00 45.42 162 ASP D N 1
ATOM 9673 C CA . ASP D 1 109 ? 11.577 -21.519 84.357 1.00 49.13 162 ASP D CA 1
ATOM 9674 C C . ASP D 1 109 ? 12.141 -20.104 84.240 1.00 49.28 162 ASP D C 1
ATOM 9675 O O . ASP D 1 109 ? 12.711 -19.754 83.209 1.00 52.50 162 ASP D O 1
ATOM 9680 N N . ARG D 1 110 ? 12.007 -19.307 85.309 1.00 48.57 163 ARG D N 1
ATOM 9681 C CA . ARG D 1 110 ? 12.048 -17.856 85.192 1.00 48.79 163 ARG D CA 1
ATOM 9682 C C . ARG D 1 110 ? 13.297 -17.269 85.846 1.00 42.86 163 ARG D C 1
ATOM 9683 O O . ARG D 1 110 ? 13.615 -16.115 85.589 1.00 45.59 163 ARG D O 1
ATOM 9691 N N . ALA D 1 111 ? 13.904 -17.988 86.799 1.00 40.74 164 ALA D N 1
ATOM 9692 C CA . ALA D 1 111 ? 15.090 -17.491 87.484 1.00 38.56 164 ALA D CA 1
ATOM 9693 C C . ALA D 1 111 ? 16.298 -18.356 87.131 1.00 40.43 164 ALA D C 1
ATOM 9694 O O . ALA D 1 111 ? 16.400 -19.497 87.572 1.00 41.74 164 ALA D O 1
ATOM 9696 N N . PRO D 1 112 ? 17.287 -17.818 86.381 1.00 45.35 165 PRO D N 1
ATOM 9697 C CA . PRO D 1 112 ? 18.489 -18.580 86.044 1.00 39.90 165 PRO D CA 1
ATOM 9698 C C . PRO D 1 112 ? 19.375 -18.857 87.256 1.00 39.82 165 PRO D C 1
ATOM 9699 O O . PRO D 1 112 ? 20.021 -19.900 87.318 1.00 42.56 165 PRO D O 1
ATOM 9703 N N . ALA D 1 113 ? 19.377 -17.933 88.228 1.00 38.43 166 ALA D N 1
ATOM 9704 C CA . ALA D 1 113 ? 20.166 -18.099 89.441 1.00 35.29 166 ALA D CA 1
ATOM 9705 C C . ALA D 1 113 ? 19.636 -19.286 90.236 1.00 34.86 166 ALA D C 1
ATOM 9706 O O . ALA D 1 113 ? 20.415 -20.105 90.728 1.00 35.51 166 ALA D O 1
ATOM 9708 N N . PHE D 1 114 ? 18.302 -19.374 90.320 1.00 32.12 167 PHE D N 1
ATOM 9709 C CA . PHE D 1 114 ? 17.630 -20.523 90.900 1.00 32.63 167 PHE D CA 1
ATOM 9710 C C . PHE D 1 114 ? 18.059 -21.796 90.172 1.00 32.93 167 PHE D C 1
ATOM 9711 O O . PHE D 1 114 ? 18.473 -22.773 90.801 1.00 28.51 167 PHE D O 1
ATOM 9719 N N . ARG D 1 115 ? 17.882 -21.794 88.845 1.00 36.24 168 ARG D N 1
ATOM 9720 C CA . ARG D 1 115 ? 17.944 -23.015 88.057 1.00 39.44 168 ARG D CA 1
ATOM 9721 C C . ARG D 1 115 ? 19.363 -23.567 88.151 1.00 36.21 168 ARG D C 1
ATOM 9722 O O . ARG D 1 115 ? 19.564 -24.773 88.268 1.00 35.56 168 ARG D O 1
ATOM 9730 N N . GLU D 1 116 ? 20.340 -22.660 88.180 1.00 35.55 169 GLU D N 1
ATOM 9731 C CA . GLU D 1 116 ? 21.728 -23.054 88.039 1.00 38.31 169 GLU D CA 1
ATOM 9732 C C . GLU D 1 116 ? 22.218 -23.669 89.345 1.00 31.15 169 GLU D C 1
ATOM 9733 O O . GLU D 1 116 ? 23.040 -24.576 89.323 1.00 35.74 169 GLU D O 1
ATOM 9739 N N . THR D 1 117 ? 21.701 -23.191 90.477 1.00 26.94 170 THR D N 1
ATOM 9740 C CA . THR D 1 117 ? 22.105 -23.729 91.764 1.00 25.81 170 THR D CA 1
ATOM 9741 C C . THR D 1 117 ? 21.386 -25.058 91.993 1.00 28.23 170 THR D C 1
ATOM 9742 O O . THR D 1 117 ? 21.935 -25.966 92.612 1.00 28.66 170 THR D O 1
ATOM 9746 N N . ALA D 1 118 ? 20.218 -25.224 91.362 1.00 29.02 171 ALA D N 1
ATOM 9747 C CA . ALA D 1 118 ? 19.496 -26.482 91.432 1.00 28.56 171 ALA D CA 1
ATOM 9748 C C . ALA D 1 118 ? 20.136 -27.511 90.506 1.00 29.31 171 ALA D C 1
ATOM 9749 O O . ALA D 1 118 ? 20.143 -28.694 90.817 1.00 29.88 171 ALA D O 1
ATOM 9751 N N . LYS D 1 119 ? 20.656 -27.071 89.355 1.00 37.01 172 LYS D N 1
ATOM 9752 C CA . LYS D 1 119 ? 21.396 -27.970 88.481 1.00 41.95 172 LYS D CA 1
ATOM 9753 C C . LYS D 1 119 ? 22.667 -28.432 89.194 1.00 37.76 172 LYS D C 1
ATOM 9754 O O . LYS D 1 119 ? 22.994 -29.618 89.171 1.00 37.37 172 LYS D O 1
ATOM 9760 N N . ALA D 1 120 ? 23.314 -27.509 89.919 1.00 32.32 173 ALA D N 1
ATOM 9761 C CA . ALA D 1 120 ? 24.570 -27.804 90.594 1.00 29.76 173 ALA D CA 1
ATOM 9762 C C . ALA D 1 120 ? 24.326 -28.705 91.805 1.00 27.00 173 ALA D C 1
ATOM 9763 O O . ALA D 1 120 ? 25.112 -29.609 92.058 1.00 27.70 173 ALA D O 1
ATOM 9765 N N . CYS D 1 121 ? 23.235 -28.467 92.546 1.00 26.35 174 CYS D N 1
ATOM 9766 C CA . CYS D 1 121 ? 22.873 -29.327 93.666 1.00 26.73 174 CYS D CA 1
ATOM 9767 C C . CYS D 1 121 ? 22.515 -30.721 93.168 1.00 28.26 174 CYS D C 1
ATOM 9768 O O . CYS D 1 121 ? 22.902 -31.720 93.770 1.00 28.96 174 CYS D O 1
ATOM 9771 N N . ASP D 1 122 ? 21.744 -30.761 92.079 1.00 27.47 175 ASP D N 1
ATOM 9772 C CA . ASP D 1 122 ? 21.335 -32.012 91.472 1.00 28.90 175 ASP D CA 1
ATOM 9773 C C . ASP D 1 122 ? 22.577 -32.836 91.161 1.00 27.94 175 ASP D C 1
ATOM 9774 O O . ASP D 1 122 ? 22.654 -34.004 91.524 1.00 29.38 175 ASP D O 1
ATOM 9779 N N . ALA D 1 123 ? 23.570 -32.189 90.543 1.00 29.90 176 ALA D N 1
ATOM 9780 C CA . ALA D 1 123 ? 24.769 -32.866 90.079 1.00 26.73 176 ALA D CA 1
ATOM 9781 C C . ALA D 1 123 ? 25.544 -33.436 91.262 1.00 24.82 176 ALA D C 1
ATOM 9782 O O . ALA D 1 123 ? 26.012 -34.567 91.204 1.00 28.64 176 ALA D O 1
ATOM 9784 N N . ALA D 1 124 ? 25.647 -32.664 92.348 1.00 23.33 177 ALA D N 1
ATOM 9785 C CA . ALA D 1 124 ? 26.487 -33.050 93.469 1.00 22.77 177 ALA D CA 1
ATOM 9786 C C . ALA D 1 124 ? 25.802 -34.145 94.285 1.00 24.12 177 ALA D C 1
ATOM 9787 O O . ALA D 1 124 ? 26.474 -34.993 94.856 1.00 26.18 177 ALA D O 1
ATOM 9789 N N . LEU D 1 125 ? 24.464 -34.121 94.339 1.00 26.88 178 LEU D N 1
ATOM 9790 C CA . LEU D 1 125 ? 23.700 -35.104 95.100 1.00 27.10 178 LEU D CA 1
ATOM 9791 C C . LEU D 1 125 ? 23.607 -36.417 94.327 1.00 27.99 178 LEU D C 1
ATOM 9792 O O . LEU D 1 125 ? 23.448 -37.471 94.932 1.00 30.78 178 LEU D O 1
ATOM 9797 N N . SER D 1 126 ? 23.671 -36.339 92.990 1.00 31.67 179 SER D N 1
ATOM 9798 C CA . SER D 1 126 ? 23.442 -37.485 92.117 1.00 35.07 179 SER D CA 1
ATOM 9799 C C . SER D 1 126 ? 24.536 -38.537 92.296 1.00 36.28 179 SER D C 1
ATOM 9800 O O . SER D 1 126 ? 24.327 -39.717 92.023 1.00 34.31 179 SER D O 1
ATOM 9803 N N . VAL D 1 127 ? 25.720 -38.080 92.710 1.00 39.69 180 VAL D N 1
ATOM 9804 C CA . VAL D 1 127 ? 26.832 -38.946 93.065 1.00 38.83 180 VAL D CA 1
ATOM 9805 C C . VAL D 1 127 ? 26.401 -39.960 94.126 1.00 36.62 180 VAL D C 1
ATOM 9806 O O . VAL D 1 127 ? 27.029 -41.010 94.255 1.00 35.94 180 VAL D O 1
ATOM 9810 N N . HIS D 1 128 ? 25.356 -39.635 94.901 1.00 35.35 181 HIS D N 1
ATOM 9811 C CA . HIS D 1 128 ? 25.009 -40.401 96.089 1.00 35.34 181 HIS D CA 1
ATOM 9812 C C . HIS D 1 128 ? 23.626 -41.044 95.971 1.00 40.73 181 HIS D C 1
ATOM 9813 O O . HIS D 1 128 ? 23.252 -41.848 96.821 1.00 44.87 181 HIS D O 1
ATOM 9820 N N . LEU D 1 129 ? 22.821 -40.615 94.993 1.00 44.68 182 LEU D N 1
ATOM 9821 C CA . LEU D 1 129 ? 21.428 -41.035 94.922 1.00 43.85 182 LEU D CA 1
ATOM 9822 C C . LEU D 1 129 ? 21.162 -41.716 93.583 1.00 41.15 182 LEU D C 1
ATOM 9823 O O . LEU D 1 129 ? 21.652 -41.270 92.547 1.00 35.02 182 LEU D O 1
ATOM 9828 N N . ASP D 1 130 ? 20.265 -42.710 93.607 1.00 46.70 183 ASP D N 1
ATOM 9829 C CA . ASP D 1 130 ? 19.802 -43.356 92.389 1.00 47.20 183 ASP D CA 1
ATOM 9830 C C . ASP D 1 130 ? 18.576 -42.619 91.843 1.00 46.92 183 ASP D C 1
ATOM 9831 O O . ASP D 1 130 ? 17.812 -43.180 91.063 1.00 59.60 183 ASP D O 1
ATOM 9836 N N . TRP D 1 131 ? 18.449 -41.328 92.173 1.00 41.47 184 TRP D N 1
ATOM 9837 C CA . TRP D 1 131 ? 17.383 -40.496 91.634 1.00 36.99 184 TRP D CA 1
ATOM 9838 C C . TRP D 1 131 ? 17.856 -39.047 91.521 1.00 34.77 184 TRP D C 1
ATOM 9839 O O . TRP D 1 131 ? 18.855 -38.670 92.124 1.00 37.55 184 TRP D O 1
ATOM 9850 N N . SER D 1 132 ? 17.088 -38.238 90.783 1.00 36.34 185 SER D N 1
ATOM 9851 C CA . SER D 1 132 ? 17.417 -36.852 90.481 1.00 35.53 185 SER D CA 1
ATOM 9852 C C . SER D 1 132 ? 16.520 -35.899 91.275 1.00 34.47 185 SER D C 1
ATOM 9853 O O . SER D 1 132 ? 15.300 -36.029 91.279 1.00 32.02 185 SER D O 1
ATOM 9856 N N . VAL D 1 133 ? 17.135 -34.856 91.840 1.00 37.15 186 VAL D N 1
ATOM 9857 C CA . VAL D 1 133 ? 16.412 -33.809 92.539 1.00 32.71 186 VAL D CA 1
ATOM 9858 C C . VAL D 1 133 ? 15.637 -32.960 91.536 1.00 31.63 186 VAL D C 1
ATOM 9859 O O . VAL D 1 133 ? 14.554 -32.485 91.845 1.00 42.12 186 VAL D O 1
ATOM 9863 N N . LEU D 1 134 ? 16.210 -32.705 90.363 1.00 31.47 187 LEU D N 1
ATOM 9864 C CA . LEU D 1 134 ? 15.529 -31.867 89.393 1.00 33.71 187 LEU D CA 1
ATOM 9865 C C . LEU D 1 134 ? 14.230 -32.546 88.979 1.00 35.41 187 LEU D C 1
ATOM 9866 O O . LEU D 1 134 ? 13.223 -31.872 88.796 1.00 39.74 187 LEU D O 1
ATOM 9871 N N . ASP D 1 135 ? 14.254 -33.882 88.890 1.00 39.16 188 ASP D N 1
ATOM 9872 C CA . ASP D 1 135 ? 13.088 -34.647 88.471 1.00 39.94 188 ASP D CA 1
ATOM 9873 C C . ASP D 1 135 ? 11.941 -34.431 89.459 1.00 36.81 188 ASP D C 1
ATOM 9874 O O . ASP D 1 135 ? 10.788 -34.318 89.048 1.00 40.50 188 ASP D O 1
ATOM 9879 N N . VAL D 1 136 ? 12.260 -34.342 90.756 1.00 31.46 189 VAL D N 1
ATOM 9880 C CA . VAL D 1 136 ? 11.244 -34.159 91.779 1.00 31.04 189 VAL D CA 1
ATOM 9881 C C . VAL D 1 136 ? 10.766 -32.703 91.781 1.00 35.94 189 VAL D C 1
ATOM 9882 O O . VAL D 1 136 ? 9.566 -32.437 91.888 1.00 29.49 189 VAL D O 1
ATOM 9886 N N . LEU D 1 137 ? 11.704 -31.752 91.678 1.00 34.42 190 LEU D N 1
ATOM 9887 C CA . LEU D 1 137 ? 11.342 -30.344 91.651 1.00 34.18 190 LEU D CA 1
ATOM 9888 C C . LEU D 1 137 ? 10.425 -30.052 90.461 1.00 34.02 190 LEU D C 1
ATOM 9889 O O . LEU D 1 137 ? 9.585 -29.158 90.539 1.00 35.38 190 LEU D O 1
ATOM 9894 N N . GLN D 1 138 ? 10.569 -30.801 89.361 1.00 33.83 191 GLN D N 1
ATOM 9895 C CA . GLN D 1 138 ? 9.743 -30.540 88.194 1.00 36.55 191 GLN D CA 1
ATOM 9896 C C . GLN D 1 138 ? 8.704 -31.648 88.035 1.00 35.29 191 GLN D C 1
ATOM 9897 O O . GLN D 1 138 ? 8.062 -31.756 86.993 1.00 35.67 191 GLN D O 1
ATOM 9903 N N . GLU D 1 139 ? 8.403 -32.328 89.146 1.00 36.00 192 GLU D N 1
ATOM 9904 C CA . GLU D 1 139 ? 7.198 -33.132 89.251 1.00 38.80 192 GLU D CA 1
ATOM 9905 C C . GLU D 1 139 ? 7.147 -34.104 88.073 1.00 39.66 192 GLU D C 1
ATOM 9906 O O . GLU D 1 139 ? 6.076 -34.378 87.544 1.00 34.72 192 GLU D O 1
ATOM 9912 N N . LYS D 1 140 ? 8.313 -34.585 87.632 1.00 41.48 193 LYS D N 1
ATOM 9913 C CA . LYS D 1 140 ? 8.347 -35.589 86.584 1.00 45.66 193 LYS D CA 1
ATOM 9914 C C . LYS D 1 140 ? 7.688 -36.858 87.117 1.00 46.33 193 LYS D C 1
ATOM 9915 O O . LYS D 1 140 ? 7.807 -37.186 88.296 1.00 41.89 193 LYS D O 1
ATOM 9921 N N . PRO D 1 141 ? 6.881 -37.551 86.285 1.00 51.44 194 PRO D N 1
ATOM 9922 C CA . PRO D 1 141 ? 5.895 -38.506 86.787 1.00 51.23 194 PRO D CA 1
ATOM 9923 C C . PRO D 1 141 ? 6.564 -39.688 87.482 1.00 53.30 194 PRO D C 1
ATOM 9924 O O . PRO D 1 141 ? 6.003 -40.258 88.416 1.00 50.99 194 PRO D O 1
ATOM 9928 N N . ASP D 1 142 ? 7.776 -40.017 87.016 1.00 53.07 195 ASP D N 1
ATOM 9929 C CA . ASP D 1 142 ? 8.475 -41.229 87.408 1.00 58.81 195 ASP D CA 1
ATOM 9930 C C . ASP D 1 142 ? 9.469 -40.928 88.530 1.00 58.97 195 ASP D C 1
ATOM 9931 O O . ASP D 1 142 ? 10.234 -41.801 88.927 1.00 58.02 195 ASP D O 1
ATOM 9936 N N . ALA D 1 143 ? 9.488 -39.679 89.007 1.00 53.43 196 ALA D N 1
ATOM 9937 C CA . ALA D 1 143 ? 10.362 -39.303 90.105 1.00 48.27 196 ALA D CA 1
ATOM 9938 C C . ALA D 1 143 ? 9.777 -39.800 91.424 1.00 41.67 196 ALA D C 1
ATOM 9939 O O . ALA D 1 143 ? 8.564 -39.911 91.578 1.00 40.10 196 ALA D O 1
ATOM 9941 N N . PRO D 1 144 ? 10.630 -40.062 92.436 1.00 36.71 197 PRO D N 1
ATOM 9942 C CA . PRO D 1 144 ? 10.158 -40.552 93.726 1.00 34.56 197 PRO D CA 1
ATOM 9943 C C . PRO D 1 144 ? 9.313 -39.524 94.472 1.00 32.97 197 PRO D C 1
ATOM 9944 O O . PRO D 1 144 ? 9.400 -38.328 94.207 1.00 32.49 197 PRO D O 1
ATOM 9948 N N . PRO D 1 145 ? 8.509 -39.975 95.460 1.00 31.28 198 PRO D N 1
ATOM 9949 C CA . PRO D 1 145 ? 7.659 -39.087 96.257 1.00 29.38 198 PRO D CA 1
ATOM 9950 C C . PRO D 1 145 ? 8.396 -38.050 97.104 1.00 31.93 198 PRO D C 1
ATOM 9951 O O . PRO D 1 145 ? 9.229 -38.374 97.954 1.00 32.34 198 PRO D O 1
ATOM 9955 N N . LEU D 1 146 ? 7.978 -36.797 96.926 1.00 31.19 199 LEU D N 1
ATOM 9956 C CA . LEU D 1 146 ? 8.465 -35.675 97.708 1.00 31.86 199 LEU D CA 1
ATOM 9957 C C . LEU D 1 146 ? 8.442 -36.009 99.200 1.00 36.15 199 LEU D C 1
ATOM 9958 O O . LEU D 1 146 ? 9.274 -35.519 99.969 1.00 38.76 199 LEU D O 1
ATOM 9963 N N . SER D 1 147 ? 7.492 -36.863 99.594 1.00 32.70 200 SER D N 1
ATOM 9964 C CA . SER D 1 147 ? 7.097 -36.990 100.986 1.00 30.96 200 SER D CA 1
ATOM 9965 C C . SER D 1 147 ? 8.055 -37.928 101.718 1.00 28.82 200 SER D C 1
ATOM 9966 O O . SER D 1 147 ? 8.326 -37.735 102.901 1.00 28.67 200 SER D O 1
ATOM 9969 N N . ARG D 1 148 ? 8.660 -38.854 100.964 1.00 30.15 201 ARG D N 1
ATOM 9970 C CA . ARG D 1 148 ? 9.625 -39.809 101.498 1.00 31.68 201 ARG D CA 1
ATOM 9971 C C . ARG D 1 148 ? 10.869 -39.078 102.003 1.00 29.36 201 ARG D C 1
ATOM 9972 O O . ARG D 1 148 ? 11.378 -38.193 101.324 1.00 27.17 201 ARG D O 1
ATOM 9980 N N . VAL D 1 149 ? 11.374 -39.486 103.176 1.00 28.20 202 VAL D N 1
ATOM 9981 C CA . VAL D 1 149 ? 12.214 -38.629 103.998 1.00 28.49 202 VAL D CA 1
ATOM 9982 C C . VAL D 1 149 ? 13.597 -38.496 103.357 1.00 28.94 202 VAL D C 1
ATOM 9983 O O . VAL D 1 149 ? 14.196 -37.428 103.400 1.00 29.78 202 VAL D O 1
ATOM 9987 N N . ASP D 1 150 ? 14.054 -39.546 102.670 1.00 27.37 203 ASP D N 1
ATOM 9988 C CA . ASP D 1 150 ? 15.295 -39.470 101.918 1.00 29.06 203 ASP D CA 1
ATOM 9989 C C . ASP D 1 150 ? 15.130 -38.619 100.654 1.00 28.14 203 ASP D C 1
ATOM 9990 O O . ASP D 1 150 ? 16.114 -38.324 99.980 1.00 25.10 203 ASP D O 1
ATOM 9995 N N . VAL D 1 151 ? 13.900 -38.197 100.334 1.00 27.80 204 VAL D N 1
ATOM 9996 C CA . VAL D 1 151 ? 13.677 -37.365 99.158 1.00 25.34 204 VAL D CA 1
ATOM 9997 C C . VAL D 1 151 ? 13.547 -35.907 99.594 1.00 22.34 204 VAL D C 1
ATOM 9998 O O . VAL D 1 151 ? 14.144 -35.019 99.000 1.00 25.75 204 VAL D O 1
ATOM 10002 N N . VAL D 1 152 ? 12.844 -35.671 100.698 1.00 22.48 205 VAL D N 1
ATOM 10003 C CA . VAL D 1 152 ? 12.454 -34.325 101.079 1.00 20.60 205 VAL D CA 1
ATOM 10004 C C . VAL D 1 152 ? 13.695 -33.537 101.516 1.00 20.57 205 VAL D C 1
ATOM 10005 O O . VAL D 1 152 ? 13.803 -32.343 101.237 1.00 19.55 205 VAL D O 1
ATOM 10009 N N . GLN D 1 153 ? 14.642 -34.193 102.202 1.00 20.56 206 GLN D N 1
ATOM 10010 C CA . GLN D 1 153 ? 15.703 -33.455 102.870 1.00 21.82 206 GLN D CA 1
ATOM 10011 C C . GLN D 1 153 ? 16.711 -32.932 101.838 1.00 21.62 206 GLN D C 1
ATOM 10012 O O . GLN D 1 153 ? 17.069 -31.751 101.871 1.00 20.18 206 GLN D O 1
ATOM 10018 N N . PRO D 1 154 ? 17.146 -33.746 100.845 1.00 21.19 207 PRO D N 1
ATOM 10019 C CA . PRO D 1 154 ? 17.919 -33.225 99.717 1.00 21.79 207 PRO D CA 1
ATOM 10020 C C . PRO D 1 154 ? 17.162 -32.186 98.895 1.00 22.82 207 PRO D C 1
ATOM 10021 O O . PRO D 1 154 ? 17.753 -31.228 98.398 1.00 26.05 207 PRO D O 1
ATOM 10025 N N . VAL D 1 155 ? 15.847 -32.377 98.767 1.00 20.05 208 VAL D N 1
ATOM 10026 C CA . VAL D 1 155 ? 15.033 -31.491 97.955 1.00 19.10 208 VAL D CA 1
ATOM 10027 C C . VAL D 1 155 ? 14.935 -30.129 98.639 1.00 18.71 208 VAL D C 1
ATOM 10028 O O . VAL D 1 155 ? 15.031 -29.104 97.977 1.00 17.82 208 VAL D O 1
ATOM 10032 N N . LEU D 1 156 ? 14.717 -30.114 99.962 1.00 20.38 209 LEU D N 1
ATOM 10033 C CA . LEU D 1 156 ? 14.591 -28.864 100.701 1.00 20.94 209 LEU D CA 1
ATOM 10034 C C . LEU D 1 156 ? 15.964 -28.204 100.863 1.00 20.44 209 LEU D C 1
ATOM 10035 O O . LEU D 1 156 ? 16.064 -26.982 100.861 1.00 19.01 209 LEU D O 1
ATOM 10040 N N . PHE D 1 157 ? 17.036 -29.003 100.949 1.00 19.79 210 PHE D N 1
ATOM 10041 C CA . PHE D 1 157 ? 18.382 -28.450 100.927 1.00 19.55 210 PHE D CA 1
ATOM 10042 C C . PHE D 1 157 ? 18.598 -27.670 99.633 1.00 19.41 210 PHE D C 1
ATOM 10043 O O . PHE D 1 157 ? 19.029 -26.520 99.666 1.00 17.42 210 PHE D O 1
ATOM 10051 N N . THR D 1 158 ? 18.296 -28.309 98.496 1.00 19.91 211 THR D N 1
ATOM 10052 C CA . THR D 1 158 ? 18.485 -27.695 97.190 1.00 22.24 211 THR D CA 1
ATOM 10053 C C . THR D 1 158 ? 17.666 -26.405 97.084 1.00 24.31 211 THR D C 1
ATOM 10054 O O . THR D 1 158 ? 18.165 -25.393 96.593 1.00 25.20 211 THR D O 1
ATOM 10058 N N . MET D 1 159 ? 16.392 -26.465 97.504 1.00 23.11 212 MET D N 1
ATOM 10059 C CA . MET D 1 159 ? 15.480 -25.335 97.409 1.00 23.84 212 MET D CA 1
ATOM 10060 C C . MET D 1 159 ? 16.055 -24.124 98.145 1.00 22.85 212 MET D C 1
ATOM 10061 O O . MET D 1 159 ? 15.979 -23.001 97.653 1.00 24.24 212 MET D O 1
ATOM 10066 N N . MET D 1 160 ? 16.569 -24.347 99.358 1.00 22.50 213 MET D N 1
ATOM 10067 C CA . MET D 1 160 ? 17.005 -23.257 100.217 1.00 21.33 213 MET D CA 1
ATOM 10068 C C . MET D 1 160 ? 18.343 -22.694 99.738 1.00 23.50 213 MET D C 1
ATOM 10069 O O . MET D 1 160 ? 18.572 -21.492 99.846 1.00 28.35 213 MET D O 1
ATOM 10074 N N . LEU D 1 161 ? 19.176 -23.527 99.101 1.00 22.71 214 LEU D N 1
ATOM 10075 C CA . LEU D 1 161 ? 20.370 -23.031 98.434 1.00 22.53 214 LEU D CA 1
ATOM 10076 C C . LEU D 1 161 ? 19.987 -22.261 97.173 1.00 22.84 214 LEU D C 1
ATOM 10077 O O . LEU D 1 161 ? 20.597 -21.244 96.854 1.00 26.08 214 LEU D O 1
ATOM 10082 N N . SER D 1 162 ? 19.011 -22.775 96.423 1.00 22.87 215 SER D N 1
ATOM 10083 C CA . SER D 1 162 ? 18.672 -22.196 95.135 1.00 25.36 215 SER D CA 1
ATOM 10084 C C . SER D 1 162 ? 17.961 -20.852 95.327 1.00 27.12 215 SER D C 1
ATOM 10085 O O . SER D 1 162 ? 18.188 -19.913 94.566 1.00 28.75 215 SER D O 1
ATOM 10088 N N . LEU D 1 163 ? 17.202 -20.742 96.428 1.00 26.39 216 LEU D N 1
ATOM 10089 C CA . LEU D 1 163 ? 16.528 -19.513 96.822 1.00 24.27 216 LEU D CA 1
ATOM 10090 C C . LEU D 1 163 ? 17.535 -18.498 97.369 1.00 23.50 216 LEU D C 1
ATOM 10091 O O . LEU D 1 163 ? 17.366 -17.292 97.180 1.00 21.47 216 LEU D O 1
ATOM 10096 N N . ALA D 1 164 ? 18.515 -18.977 98.147 1.00 22.33 217 ALA D N 1
ATOM 10097 C CA . ALA D 1 164 ? 19.539 -18.096 98.693 1.00 21.72 217 ALA D CA 1
ATOM 10098 C C . ALA D 1 164 ? 20.337 -17.467 97.556 1.00 22.10 217 ALA D C 1
ATOM 10099 O O . ALA D 1 164 ? 20.540 -16.260 97.533 1.00 21.71 217 ALA D O 1
ATOM 10101 N N . ALA D 1 165 ? 20.782 -18.296 96.610 1.00 25.94 218 ALA D N 1
ATOM 10102 C CA . ALA D 1 165 ? 21.455 -17.808 95.415 1.00 27.79 218 ALA D CA 1
ATOM 10103 C C . ALA D 1 165 ? 20.576 -16.782 94.704 1.00 30.26 218 ALA D C 1
ATOM 10104 O O . ALA D 1 165 ? 21.067 -15.811 94.138 1.00 33.37 218 ALA D O 1
ATOM 10106 N N . CYS D 1 166 ? 19.275 -17.062 94.658 1.00 33.29 219 CYS D N 1
ATOM 10107 C CA . CYS D 1 166 ? 18.333 -16.219 93.942 1.00 35.30 219 CYS D CA 1
ATOM 10108 C C . CYS D 1 166 ? 18.255 -14.836 94.586 1.00 34.38 219 CYS D C 1
ATOM 10109 O O . CYS D 1 166 ? 18.170 -13.832 93.888 1.00 42.01 219 CYS D O 1
ATOM 10112 N N . TRP D 1 167 ? 18.292 -14.794 95.922 1.00 30.82 220 TRP D N 1
ATOM 10113 C CA . TRP D 1 167 ? 18.365 -13.542 96.657 1.00 29.19 220 TRP D CA 1
ATOM 10114 C C . TRP D 1 167 ? 19.664 -12.801 96.351 1.00 31.72 220 TRP D C 1
ATOM 10115 O O . TRP D 1 167 ? 19.659 -11.598 96.120 1.00 33.86 220 TRP D O 1
ATOM 10126 N N . ARG D 1 168 ? 20.791 -13.507 96.431 1.00 35.40 221 ARG D N 1
ATOM 10127 C CA . ARG D 1 168 ? 22.089 -12.868 96.283 1.00 37.08 221 ARG D CA 1
ATOM 10128 C C . ARG D 1 168 ? 22.249 -12.333 94.864 1.00 35.24 221 ARG D C 1
ATOM 10129 O O . ARG D 1 168 ? 22.850 -11.284 94.670 1.00 36.20 221 ARG D O 1
ATOM 10137 N N . ASP D 1 169 ? 21.670 -13.024 93.879 1.00 37.40 222 ASP D N 1
ATOM 10138 C CA . ASP D 1 169 ? 21.735 -12.558 92.504 1.00 42.39 222 ASP D CA 1
ATOM 10139 C C . ASP D 1 169 ? 21.011 -11.221 92.375 1.00 44.45 222 ASP D C 1
ATOM 10140 O O . ASP D 1 169 ? 21.409 -10.378 91.573 1.00 50.21 222 ASP D O 1
ATOM 10145 N N . LEU D 1 170 ? 19.927 -11.068 93.145 1.00 41.26 223 LEU D N 1
ATOM 10146 C CA . LEU D 1 170 ? 19.106 -9.869 93.124 1.00 46.91 223 LEU D CA 1
ATOM 10147 C C . LEU D 1 170 ? 19.619 -8.836 94.124 1.00 44.41 223 LEU D C 1
ATOM 10148 O O . LEU D 1 170 ? 18.912 -7.875 94.407 1.00 46.29 223 LEU D O 1
ATOM 10153 N N . GLY D 1 171 ? 20.755 -9.122 94.775 1.00 40.28 224 GLY D N 1
ATOM 10154 C CA . GLY D 1 171 ? 21.485 -8.117 95.532 1.00 35.71 224 GLY D CA 1
ATOM 10155 C C . GLY D 1 171 ? 21.303 -8.229 97.048 1.00 34.89 224 GLY D C 1
ATOM 10156 O O . GLY D 1 171 ? 21.782 -7.372 97.789 1.00 33.63 224 GLY D O 1
ATOM 10157 N N . VAL D 1 172 ? 20.630 -9.285 97.521 1.00 33.58 225 VAL D N 1
ATOM 10158 C CA . VAL D 1 172 ? 20.456 -9.463 98.954 1.00 33.78 225 VAL D CA 1
ATOM 10159 C C . VAL D 1 172 ? 21.399 -10.554 99.468 1.00 37.13 225 VAL D C 1
ATOM 10160 O O . VAL D 1 172 ? 21.255 -11.733 99.138 1.00 40.02 225 VAL D O 1
ATOM 10164 N N . HIS D 1 173 ? 22.347 -10.130 100.314 1.00 35.66 226 HIS D N 1
ATOM 10165 C CA . HIS D 1 173 ? 23.467 -10.951 100.746 1.00 32.97 226 HIS D CA 1
ATOM 10166 C C . HIS D 1 173 ? 23.360 -11.160 102.251 1.00 29.12 226 HIS D C 1
ATOM 10167 O O . HIS D 1 173 ? 22.897 -10.278 102.973 1.00 26.99 226 HIS D O 1
ATOM 10174 N N . PRO D 1 174 ? 23.645 -12.381 102.746 1.00 25.89 227 PRO D N 1
ATOM 10175 C CA . PRO D 1 174 ? 23.494 -12.670 104.166 1.00 26.21 227 PRO D CA 1
ATOM 10176 C C . PRO D 1 174 ? 24.640 -12.020 104.928 1.00 23.95 227 PRO D C 1
ATOM 10177 O O . PRO D 1 174 ? 25.798 -12.204 104.568 1.00 25.65 227 PRO D O 1
ATOM 10181 N N . ALA D 1 175 ? 24.285 -11.260 105.964 1.00 24.36 228 ALA D N 1
ATOM 10182 C CA . ALA D 1 175 ? 25.228 -10.821 106.978 1.00 27.23 228 ALA D CA 1
ATOM 10183 C C . ALA D 1 175 ? 25.402 -11.901 108.046 1.00 26.50 228 ALA D C 1
ATOM 10184 O O . ALA D 1 175 ? 26.317 -11.817 108.855 1.00 25.76 228 ALA D O 1
ATOM 10186 N N . ALA D 1 176 ? 24.465 -12.855 108.101 1.00 26.31 229 ALA D N 1
ATOM 10187 C CA . ALA D 1 176 ? 24.563 -13.986 109.012 1.00 28.09 229 ALA D CA 1
ATOM 10188 C C . ALA D 1 176 ? 23.559 -15.066 108.614 1.00 25.69 229 ALA D C 1
ATOM 10189 O O . ALA D 1 176 ? 22.726 -14.848 107.744 1.00 27.98 229 ALA D O 1
ATOM 10191 N N . VAL D 1 177 ? 23.702 -16.260 109.196 1.00 26.30 230 VAL D N 1
ATOM 10192 C CA . VAL D 1 177 ? 22.780 -17.357 108.941 1.00 24.08 230 VAL D CA 1
ATOM 10193 C C . VAL D 1 177 ? 22.485 -18.062 110.257 1.00 23.94 230 VAL D C 1
ATOM 10194 O O . VAL D 1 177 ? 23.330 -18.084 111.150 1.00 23.63 230 VAL D O 1
ATOM 10198 N N . VAL D 1 178 ? 21.250 -18.569 110.370 1.00 24.37 231 VAL D N 1
ATOM 10199 C CA . VAL D 1 178 ? 20.876 -19.537 111.390 1.00 22.28 231 VAL D CA 1
ATOM 10200 C C . VAL D 1 178 ? 19.982 -20.589 110.744 1.00 21.89 231 VAL D C 1
ATOM 10201 O O . VAL D 1 178 ? 19.082 -20.262 109.974 1.00 23.77 231 VAL D O 1
ATOM 10205 N N . GLY D 1 179 ? 20.217 -21.850 111.106 1.00 21.71 232 GLY D N 1
ATOM 10206 C CA . GLY D 1 179 ? 19.447 -22.959 110.573 1.00 21.10 232 GLY D CA 1
ATOM 10207 C C . GLY D 1 179 ? 18.728 -23.724 111.679 1.00 21.59 232 GLY D C 1
ATOM 10208 O O . GLY D 1 179 ? 19.194 -23.772 112.815 1.00 21.01 232 GLY D O 1
ATOM 10209 N N . HIS D 1 180 ? 17.585 -24.322 111.328 1.00 21.78 233 HIS D N 1
ATOM 10210 C CA . HIS D 1 180 ? 16.805 -25.096 112.274 1.00 22.93 233 HIS D CA 1
ATOM 10211 C C . HIS D 1 180 ? 16.887 -26.562 111.864 1.00 23.73 233 HIS D C 1
ATOM 10212 O O . HIS D 1 180 ? 16.477 -26.924 110.761 1.00 23.26 233 HIS D O 1
ATOM 10219 N N . SER D 1 181 ? 17.456 -27.387 112.747 1.00 25.16 234 SER D N 1
ATOM 10220 C CA . SER D 1 181 ? 17.566 -28.821 112.510 1.00 27.29 234 SER D CA 1
ATOM 10221 C C . SER D 1 181 ? 18.375 -29.065 111.234 1.00 23.57 234 SER D C 1
ATOM 10222 O O . SER D 1 181 ? 19.488 -28.582 111.116 1.00 24.01 234 SER D O 1
ATOM 10225 N N . GLN D 1 182 ? 17.781 -29.756 110.255 1.00 24.25 235 GLN D N 1
ATOM 10226 C CA . GLN D 1 182 ? 18.450 -30.098 109.010 1.00 24.76 235 GLN D CA 1
ATOM 10227 C C . GLN D 1 182 ? 18.790 -28.830 108.226 1.00 23.43 235 GLN D C 1
ATOM 10228 O O . GLN D 1 182 ? 19.538 -28.882 107.254 1.00 24.32 235 GLN D O 1
ATOM 10234 N N . GLY D 1 183 ? 18.214 -27.697 108.633 1.00 22.19 236 GLY D N 1
ATOM 10235 C CA . GLY D 1 183 ? 18.447 -26.431 107.961 1.00 22.41 236 GLY D CA 1
ATOM 10236 C C . GLY D 1 183 ? 19.877 -25.926 108.145 1.00 20.00 236 GLY D C 1
ATOM 10237 O O . GLY D 1 183 ? 20.349 -25.117 107.344 1.00 18.50 236 GLY D O 1
ATOM 10238 N N . GLU D 1 184 ? 20.529 -26.378 109.226 1.00 19.40 237 GLU D N 1
ATOM 10239 C CA . GLU D 1 184 ? 21.892 -25.966 109.534 1.00 21.03 237 GLU D CA 1
ATOM 10240 C C . GLU D 1 184 ? 22.834 -26.436 108.424 1.00 20.08 237 GLU D C 1
ATOM 10241 O O . GLU D 1 184 ? 23.847 -25.792 108.171 1.00 19.83 237 GLU D O 1
ATOM 10247 N N . ILE D 1 185 ? 22.431 -27.481 107.687 1.00 20.19 238 ILE D N 1
ATOM 10248 C CA . ILE D 1 185 ? 23.231 -27.988 106.581 1.00 20.36 238 ILE D CA 1
ATOM 10249 C C . ILE D 1 185 ? 23.228 -26.991 105.421 1.00 19.94 238 ILE D C 1
ATOM 10250 O O . ILE D 1 185 ? 24.286 -26.649 104.899 1.00 18.69 238 ILE D O 1
ATOM 10255 N N . ALA D 1 186 ? 22.037 -26.524 105.024 1.00 21.65 239 ALA D N 1
ATOM 10256 C CA . ALA D 1 186 ? 21.918 -25.488 104.005 1.00 21.83 239 ALA D CA 1
ATOM 10257 C C . ALA D 1 186 ? 22.631 -24.209 104.454 1.00 23.20 239 ALA D C 1
ATOM 10258 O O . ALA D 1 186 ? 23.379 -23.607 103.680 1.00 22.78 239 ALA D O 1
ATOM 10260 N N . ALA D 1 187 ? 22.451 -23.851 105.731 1.00 22.38 240 ALA D N 1
ATOM 10261 C CA . ALA D 1 187 ? 23.047 -22.648 106.294 1.00 24.27 240 ALA D CA 1
ATOM 10262 C C . ALA D 1 187 ? 24.579 -22.712 106.250 1.00 21.31 240 ALA D C 1
ATOM 10263 O O . ALA D 1 187 ? 25.236 -21.725 105.923 1.00 20.29 240 ALA D O 1
ATOM 10265 N N . ALA D 1 188 ? 25.143 -23.868 106.605 1.00 20.08 241 ALA D N 1
ATOM 10266 C CA . ALA D 1 188 ? 26.587 -24.046 106.599 1.00 20.92 241 ALA D CA 1
ATOM 10267 C C . ALA D 1 188 ? 27.133 -23.908 105.178 1.00 21.43 241 ALA D C 1
ATOM 10268 O O . ALA D 1 188 ? 28.219 -23.363 104.978 1.00 21.50 241 ALA D O 1
ATOM 10270 N N . CYS D 1 189 ? 26.358 -24.368 104.187 1.00 21.22 242 CYS D N 1
ATOM 10271 C CA . CYS D 1 189 ? 26.780 -24.277 102.799 1.00 22.12 242 CYS D CA 1
ATOM 10272 C C . CYS D 1 189 ? 26.623 -22.841 102.284 1.00 22.67 242 CYS D C 1
ATOM 10273 O O . CYS D 1 189 ? 27.543 -22.322 101.651 1.00 22.14 242 CYS D O 1
ATOM 10276 N N . VAL D 1 190 ? 25.541 -22.145 102.679 1.00 20.92 243 VAL D N 1
ATOM 10277 C CA . VAL D 1 190 ? 25.364 -20.752 102.284 1.00 20.13 243 VAL D CA 1
ATOM 10278 C C . VAL D 1 190 ? 26.476 -19.899 102.892 1.00 20.53 243 VAL D C 1
ATOM 10279 O O . VAL D 1 190 ? 26.879 -18.909 102.296 1.00 19.72 243 VAL D O 1
ATOM 10283 N N . ALA D 1 191 ? 26.870 -20.217 104.130 1.00 20.17 244 ALA D N 1
ATOM 10284 C CA . ALA D 1 191 ? 27.763 -19.371 104.902 1.00 20.08 244 ALA D CA 1
ATOM 10285 C C . ALA D 1 191 ? 29.223 -19.672 104.580 1.00 20.21 244 ALA D C 1
ATOM 10286 O O . ALA D 1 191 ? 30.097 -19.013 105.117 1.00 20.39 244 ALA D O 1
ATOM 10288 N N . GLY D 1 192 ? 29.489 -20.755 103.843 1.00 20.82 245 GLY D N 1
ATOM 10289 C CA . GLY D 1 192 ? 30.836 -21.054 103.383 1.00 21.25 245 GLY D CA 1
ATOM 10290 C C . GLY D 1 192 ? 31.516 -22.152 104.202 1.00 22.99 245 GLY D C 1
ATOM 10291 O O . GLY D 1 192 ? 32.663 -22.498 103.936 1.00 20.55 245 GLY D O 1
ATOM 10292 N N . ALA D 1 193 ? 30.793 -22.713 105.183 1.00 24.52 246 ALA D N 1
ATOM 10293 C CA . ALA D 1 193 ? 31.378 -23.628 106.152 1.00 25.91 246 ALA D CA 1
ATOM 10294 C C . ALA D 1 193 ? 31.671 -24.985 105.513 1.00 24.53 246 ALA D C 1
ATOM 10295 O O . ALA D 1 193 ? 32.666 -25.625 105.839 1.00 26.01 246 ALA D O 1
ATOM 10297 N N . LEU D 1 194 ? 30.744 -25.463 104.683 1.00 22.99 247 LEU D N 1
ATOM 10298 C CA . LEU D 1 194 ? 30.915 -26.736 104.001 1.00 24.56 247 LEU D CA 1
ATOM 10299 C C . LEU D 1 194 ? 31.013 -26.467 102.501 1.00 23.26 247 LEU D C 1
ATOM 10300 O O . LEU D 1 194 ? 30.395 -25.538 102.000 1.00 26.66 247 LEU D O 1
ATOM 10305 N N . SER D 1 195 ? 31.760 -27.300 101.772 1.00 25.27 248 SER D N 1
ATOM 10306 C CA . SER D 1 195 ? 31.586 -27.388 100.329 1.00 24.40 248 SER D CA 1
ATOM 10307 C C . SER D 1 195 ? 30.182 -27.896 99.991 1.00 23.51 248 SER D C 1
ATOM 10308 O O . SER D 1 195 ? 29.574 -28.643 100.762 1.00 23.12 248 SER D O 1
ATOM 10311 N N . LEU D 1 196 ? 29.721 -27.544 98.786 1.00 20.86 249 LEU D N 1
ATOM 10312 C CA . LEU D 1 196 ? 28.556 -28.164 98.181 1.00 21.36 249 LEU D CA 1
ATOM 10313 C C . LEU D 1 196 ? 28.657 -29.685 98.275 1.00 23.67 249 LEU D C 1
ATOM 10314 O O . LEU D 1 196 ? 27.681 -30.343 98.615 1.00 24.19 249 LEU D O 1
ATOM 10319 N N . GLU D 1 197 ? 29.841 -30.238 97.977 1.00 26.41 250 GLU D N 1
ATOM 10320 C CA . GLU D 1 197 ? 30.055 -31.680 97.984 1.00 26.30 250 GLU D CA 1
ATOM 10321 C C . GLU D 1 197 ? 29.782 -32.269 99.369 1.00 24.53 250 GLU D C 1
ATOM 10322 O O . GLU D 1 197 ? 29.167 -33.323 99.492 1.00 26.82 250 GLU D O 1
ATOM 10328 N N . ASP D 1 198 ? 30.311 -31.642 100.418 1.00 25.00 251 ASP D N 1
ATOM 10329 C CA . ASP D 1 198 ? 30.189 -32.207 101.751 1.00 25.99 251 ASP D CA 1
ATOM 10330 C C . ASP D 1 198 ? 28.751 -32.068 102.253 1.00 24.20 251 ASP D C 1
ATOM 10331 O O . ASP D 1 198 ? 28.228 -32.973 102.899 1.00 23.66 251 ASP D O 1
ATOM 10336 N N . ALA D 1 199 ? 28.145 -30.902 102.008 1.00 22.32 252 ALA D N 1
ATOM 10337 C CA . ALA D 1 199 ? 26.757 -30.665 102.360 1.00 23.65 252 ALA D CA 1
ATOM 10338 C C . ALA D 1 199 ? 25.867 -31.718 101.702 1.00 24.37 252 ALA D C 1
ATOM 10339 O O . ALA D 1 199 ? 25.073 -32.373 102.369 1.00 24.02 252 ALA D O 1
ATOM 10341 N N . ALA D 1 200 ? 26.033 -31.874 100.385 1.00 25.90 253 ALA D N 1
ATOM 10342 C CA . ALA D 1 200 ? 25.300 -32.848 99.595 1.00 26.81 253 ALA D CA 1
ATOM 10343 C C . ALA D 1 200 ? 25.385 -34.224 100.247 1.00 26.63 253 ALA D C 1
ATOM 10344 O O . ALA D 1 200 ? 24.367 -34.886 100.431 1.00 25.49 253 ALA D O 1
ATOM 10346 N N . ARG D 1 201 ? 26.613 -34.661 100.541 1.00 24.28 254 ARG D N 1
ATOM 10347 C CA . ARG D 1 201 ? 26.831 -35.974 101.120 1.00 26.45 254 ARG D CA 1
ATOM 10348 C C . ARG D 1 201 ? 26.097 -36.092 102.455 1.00 23.99 254 ARG D C 1
ATOM 10349 O O . ARG D 1 201 ? 25.492 -37.118 102.744 1.00 24.68 254 ARG D O 1
ATOM 10357 N N . ILE D 1 202 ? 26.188 -35.058 103.292 1.00 24.05 255 ILE D N 1
ATOM 10358 C CA . ILE D 1 202 ? 25.585 -35.114 104.614 1.00 25.06 255 ILE D CA 1
ATOM 10359 C C . ILE D 1 202 ? 24.078 -35.310 104.457 1.00 23.60 255 ILE D C 1
ATOM 10360 O O . ILE D 1 202 ? 23.497 -36.193 105.087 1.00 21.11 255 ILE D O 1
ATOM 10365 N N . VAL D 1 203 ? 23.446 -34.447 103.648 1.00 22.81 256 VAL D N 1
ATOM 10366 C CA . VAL D 1 203 ? 21.993 -34.383 103.608 1.00 23.61 256 VAL D CA 1
ATOM 10367 C C . VAL D 1 203 ? 21.463 -35.656 102.957 1.00 24.80 256 VAL D C 1
ATOM 10368 O O . VAL D 1 203 ? 20.445 -36.194 103.390 1.00 23.92 256 VAL D O 1
ATOM 10372 N N . ALA D 1 204 ? 22.237 -36.202 102.008 1.00 24.65 257 ALA D N 1
ATOM 10373 C CA . ALA D 1 204 ? 21.833 -37.405 101.301 1.00 24.55 257 ALA D CA 1
ATOM 10374 C C . ALA D 1 204 ? 21.855 -38.598 102.253 1.00 26.14 257 ALA D C 1
ATOM 10375 O O . ALA D 1 204 ? 20.892 -39.359 102.295 1.00 24.72 257 ALA D O 1
ATOM 10377 N N . LEU D 1 205 ? 22.910 -38.691 103.078 1.00 29.25 258 LEU D N 1
ATOM 10378 C CA . LEU D 1 205 ? 23.189 -39.898 103.844 1.00 30.26 258 LEU D CA 1
ATOM 10379 C C . LEU D 1 205 ? 22.498 -39.856 105.212 1.00 30.41 258 LEU D C 1
ATOM 10380 O O . LEU D 1 205 ? 22.096 -40.895 105.731 1.00 32.61 258 LEU D O 1
ATOM 10385 N N . ARG D 1 206 ? 22.322 -38.666 105.795 1.00 31.16 259 ARG D N 1
ATOM 10386 C CA . ARG D 1 206 ? 21.589 -38.565 107.049 1.00 33.84 259 ARG D CA 1
ATOM 10387 C C . ARG D 1 206 ? 20.106 -38.837 106.796 1.00 33.20 259 ARG D C 1
ATOM 10388 O O . ARG D 1 206 ? 19.405 -39.352 107.668 1.00 32.34 259 ARG D O 1
ATOM 10396 N N . SER D 1 207 ? 19.630 -38.498 105.592 1.00 31.86 260 SER D N 1
ATOM 10397 C CA . SER D 1 207 ? 18.218 -38.636 105.280 1.00 28.62 260 SER D CA 1
ATOM 10398 C C . SER D 1 207 ? 17.912 -40.082 104.903 1.00 29.77 260 SER D C 1
ATOM 10399 O O . SER D 1 207 ? 16.852 -40.590 105.251 1.00 30.77 260 SER D O 1
ATOM 10402 N N . ARG D 1 208 ? 18.904 -40.788 104.340 1.00 32.53 261 ARG D N 1
ATOM 10403 C CA . ARG D 1 208 ? 18.768 -42.211 104.061 1.00 31.88 261 ARG D CA 1
ATOM 10404 C C . ARG D 1 208 ? 18.776 -43.033 105.350 1.00 32.29 261 ARG D C 1
ATOM 10405 O O . ARG D 1 208 ? 18.115 -44.066 105.430 1.00 34.06 261 ARG D O 1
ATOM 10413 N N . ALA D 1 209 ? 19.589 -42.623 106.328 1.00 31.97 262 ALA D N 1
ATOM 10414 C CA . ALA D 1 209 ? 19.585 -43.274 107.629 1.00 31.53 262 ALA D CA 1
ATOM 10415 C C . ALA D 1 209 ? 18.172 -43.259 108.210 1.00 31.78 262 ALA D C 1
ATOM 10416 O O . ALA D 1 209 ? 17.774 -44.187 108.900 1.00 32.85 262 ALA D O 1
ATOM 10418 N N . TRP D 1 210 ? 17.415 -42.196 107.916 1.00 35.13 263 TRP D N 1
ATOM 10419 C CA . TRP D 1 210 ? 16.128 -41.958 108.554 1.00 35.99 263 TRP D CA 1
ATOM 10420 C C . TRP D 1 210 ? 15.045 -42.834 107.936 1.00 40.65 263 TRP D C 1
ATOM 10421 O O . TRP D 1 210 ? 14.024 -43.080 108.571 1.00 45.04 263 TRP D O 1
ATOM 10432 N N . LEU D 1 211 ? 15.229 -43.182 106.658 1.00 47.71 264 LEU D N 1
ATOM 10433 C CA . LEU D 1 211 ? 14.332 -44.072 105.933 1.00 48.83 264 LEU D CA 1
ATOM 10434 C C . LEU D 1 211 ? 13.948 -45.267 106.805 1.00 49.41 264 LEU D C 1
ATOM 10435 O O . LEU D 1 211 ? 12.804 -45.718 106.772 1.00 45.19 264 LEU D O 1
ATOM 10440 N N . THR D 1 212 ? 14.888 -45.705 107.653 1.00 48.01 265 THR D N 1
ATOM 10441 C CA . THR D 1 212 ? 14.707 -46.878 108.494 1.00 48.27 265 THR D CA 1
ATOM 10442 C C . THR D 1 212 ? 13.612 -46.648 109.536 1.00 46.60 265 THR D C 1
ATOM 10443 O O . THR D 1 212 ? 13.022 -47.609 110.030 1.00 49.32 265 THR D O 1
ATOM 10447 N N . LEU D 1 213 ? 13.383 -45.381 109.905 1.00 42.46 266 LEU D N 1
ATOM 10448 C CA . LEU D 1 213 ? 12.593 -45.041 111.078 1.00 43.01 266 LEU D CA 1
ATOM 10449 C C . LEU D 1 213 ? 11.359 -44.233 110.674 1.00 41.89 266 LEU D C 1
ATOM 10450 O O . LEU D 1 213 ? 10.630 -43.747 111.538 1.00 44.98 266 LEU D O 1
ATOM 10455 N N . ALA D 1 214 ? 11.134 -44.103 109.360 1.00 39.07 267 ALA D N 1
ATOM 10456 C CA . ALA D 1 214 ? 10.007 -43.351 108.831 1.00 35.37 267 ALA D CA 1
ATOM 10457 C C . ALA D 1 214 ? 8.699 -43.983 109.293 1.00 37.61 267 ALA D C 1
ATOM 10458 O O . ALA D 1 214 ? 8.476 -45.169 109.060 1.00 37.16 267 ALA D O 1
ATOM 10460 N N . GLY D 1 215 ? 7.864 -43.185 109.975 1.00 36.89 268 GLY D N 1
ATOM 10461 C CA . GLY D 1 215 ? 6.550 -43.623 110.420 1.00 35.75 268 GLY D CA 1
ATOM 10462 C C . GLY D 1 215 ? 6.594 -44.449 111.706 1.00 35.13 268 GLY D C 1
ATOM 10463 O O . GLY D 1 215 ? 5.590 -45.043 112.084 1.00 38.34 268 GLY D O 1
ATOM 10464 N N . LYS D 1 216 ? 7.747 -44.474 112.389 1.00 35.14 269 LYS D N 1
ATOM 10465 C CA . LYS D 1 216 ? 7.813 -44.998 113.747 1.00 37.05 269 LYS D CA 1
ATOM 10466 C C . LYS D 1 216 ? 7.917 -43.840 114.736 1.00 33.06 269 LYS D C 1
ATOM 10467 O O . LYS D 1 216 ? 8.235 -44.040 115.903 1.00 33.48 269 LYS D O 1
ATOM 10473 N N . GLY D 1 217 ? 7.740 -42.616 114.241 1.00 31.15 270 GLY D N 1
ATOM 10474 C CA . GLY D 1 217 ? 7.886 -41.434 115.073 1.00 32.72 270 GLY D CA 1
ATOM 10475 C C . GLY D 1 217 ? 7.429 -40.178 114.339 1.00 31.08 270 GLY D C 1
ATOM 10476 O O . GLY D 1 217 ? 7.142 -40.220 113.145 1.00 34.17 270 GLY D O 1
ATOM 10477 N N . GLY D 1 218 ? 7.319 -39.077 115.085 1.00 29.39 271 GLY D N 1
ATOM 10478 C CA . GLY D 1 218 ? 6.864 -37.813 114.534 1.00 26.54 271 GLY D CA 1
ATOM 10479 C C . GLY D 1 218 ? 7.301 -36.645 115.409 1.00 28.46 271 GLY D C 1
ATOM 10480 O O . GLY D 1 218 ? 8.035 -36.826 116.384 1.00 28.98 271 GLY D O 1
ATOM 10481 N N . MET D 1 219 ? 6.843 -35.449 115.034 1.00 28.69 272 MET D N 1
ATOM 10482 C CA . MET D 1 219 ? 7.192 -34.228 115.733 1.00 28.02 272 MET D CA 1
ATOM 10483 C C . MET D 1 219 ? 5.951 -33.344 115.836 1.00 26.24 272 MET D C 1
ATOM 10484 O O . MET D 1 219 ? 5.179 -33.248 114.889 1.00 24.91 272 MET D O 1
ATOM 10489 N N . ALA D 1 220 ? 5.813 -32.637 116.961 1.00 25.91 273 ALA D N 1
ATOM 10490 C CA . ALA D 1 220 ? 4.680 -31.752 117.173 1.00 28.34 273 ALA D CA 1
ATOM 10491 C C . ALA D 1 220 ? 5.167 -30.427 117.747 1.00 28.79 273 ALA D C 1
ATOM 10492 O O . ALA D 1 220 ? 6.088 -30.409 118.559 1.00 25.75 273 ALA D O 1
ATOM 10494 N N . ALA D 1 221 ? 4.533 -29.331 117.317 1.00 29.39 274 ALA D N 1
ATOM 10495 C CA . ALA D 1 221 ? 4.767 -28.027 117.914 1.00 32.04 274 ALA D CA 1
ATOM 10496 C C . ALA D 1 221 ? 3.760 -27.817 119.037 1.00 34.87 274 ALA D C 1
ATOM 10497 O O . ALA D 1 221 ? 2.610 -28.227 118.920 1.00 37.40 274 ALA D O 1
ATOM 10499 N N . VAL D 1 222 ? 4.222 -27.276 120.164 1.00 33.11 275 VAL D N 1
ATOM 10500 C CA . VAL D 1 222 ? 3.326 -27.009 121.274 1.00 34.46 275 VAL D CA 1
ATOM 10501 C C . VAL D 1 222 ? 3.621 -25.606 121.787 1.00 33.34 275 VAL D C 1
ATOM 10502 O O . VAL D 1 222 ? 4.765 -25.168 121.755 1.00 35.88 275 VAL D O 1
ATOM 10506 N N . SER D 1 223 ? 2.561 -24.847 122.072 1.00 36.54 276 SER D N 1
ATOM 10507 C CA . SER D 1 223 ? 2.712 -23.492 122.576 1.00 35.79 276 SER D CA 1
ATOM 10508 C C . SER D 1 223 ? 2.901 -23.525 124.089 1.00 35.09 276 SER D C 1
ATOM 10509 O O . SER D 1 223 ? 1.978 -23.237 124.843 1.00 36.16 276 SER D O 1
ATOM 10512 N N . LEU D 1 224 ? 4.070 -24.004 124.517 1.00 34.84 277 LEU D N 1
ATOM 10513 C CA . LEU D 1 224 ? 4.469 -23.942 125.911 1.00 37.28 277 LEU D CA 1
ATOM 10514 C C . LEU D 1 224 ? 5.930 -23.523 125.986 1.00 39.30 277 LEU D C 1
ATOM 10515 O O . LEU D 1 224 ? 6.717 -23.839 125.094 1.00 40.32 277 LEU D O 1
ATOM 10520 N N . PRO D 1 225 ? 6.358 -22.904 127.107 1.00 40.83 278 PRO D N 1
ATOM 10521 C CA . PRO D 1 225 ? 7.780 -22.762 127.405 1.00 38.10 278 PRO D CA 1
ATOM 10522 C C . PRO D 1 225 ? 8.429 -24.135 127.545 1.00 37.13 278 PRO D C 1
ATOM 10523 O O . PRO D 1 225 ? 7.793 -25.077 128.002 1.00 39.18 278 PRO D O 1
ATOM 10527 N N . GLU D 1 226 ? 9.716 -24.218 127.207 1.00 41.04 279 GLU D N 1
ATOM 10528 C CA . GLU D 1 226 ? 10.482 -25.442 127.376 1.00 42.80 279 GLU D CA 1
ATOM 10529 C C . GLU D 1 226 ? 10.134 -26.103 128.712 1.00 44.03 279 GLU D C 1
ATOM 10530 O O . GLU D 1 226 ? 9.924 -27.315 128.777 1.00 45.58 279 GLU D O 1
ATOM 10536 N N . ALA D 1 227 ? 10.144 -25.310 129.790 1.00 45.05 280 ALA D N 1
ATOM 10537 C CA . ALA D 1 227 ? 10.145 -25.845 131.142 1.00 44.29 280 ALA D CA 1
ATOM 10538 C C . ALA D 1 227 ? 8.816 -26.537 131.438 1.00 43.71 280 ALA D C 1
ATOM 10539 O O . ALA D 1 227 ? 8.786 -27.567 132.110 1.00 44.04 280 ALA D O 1
ATOM 10541 N N . ARG D 1 228 ? 7.722 -25.944 130.942 1.00 42.49 281 ARG D N 1
ATOM 10542 C CA . ARG D 1 228 ? 6.389 -26.481 131.153 1.00 45.86 281 ARG D CA 1
ATOM 10543 C C . ARG D 1 228 ? 6.201 -27.739 130.303 1.00 43.84 281 ARG D C 1
ATOM 10544 O O . ARG D 1 228 ? 5.538 -28.684 130.729 1.00 44.70 281 ARG D O 1
ATOM 10552 N N . LEU D 1 229 ? 6.891 -27.795 129.157 1.00 41.73 282 LEU D N 1
ATOM 10553 C CA . LEU D 1 229 ? 6.814 -28.949 128.275 1.00 41.04 282 LEU D CA 1
ATOM 10554 C C . LEU D 1 229 ? 7.624 -30.108 128.852 1.00 42.19 282 LEU D C 1
ATOM 10555 O O . LEU D 1 229 ? 7.238 -31.265 128.701 1.00 45.59 282 LEU D O 1
ATOM 10560 N N . ARG D 1 230 ? 8.771 -29.797 129.465 1.00 46.02 283 ARG D N 1
ATOM 10561 C CA . ARG D 1 230 ? 9.631 -30.824 130.030 1.00 46.27 283 ARG D CA 1
ATOM 10562 C C . ARG D 1 230 ? 8.923 -31.488 131.207 1.00 48.94 283 ARG D C 1
ATOM 10563 O O . ARG D 1 230 ? 9.078 -32.688 131.423 1.00 46.18 283 ARG D O 1
ATOM 10571 N N . GLU D 1 231 ? 8.142 -30.690 131.951 1.00 54.15 284 GLU D N 1
ATOM 10572 C CA . GLU D 1 231 ? 7.310 -31.184 133.039 1.00 57.15 284 GLU D CA 1
ATOM 10573 C C . GLU D 1 231 ? 6.298 -32.193 132.508 1.00 57.50 284 GLU D C 1
ATOM 10574 O O . GLU D 1 231 ? 5.950 -33.150 133.194 1.00 64.61 284 GLU D O 1
ATOM 10580 N N . ARG D 1 232 ? 5.765 -31.901 131.318 1.00 52.22 285 ARG D N 1
ATOM 10581 C CA . ARG D 1 232 ? 4.627 -32.620 130.779 1.00 50.61 285 ARG D CA 1
ATOM 10582 C C . ARG D 1 232 ? 5.065 -33.906 130.077 1.00 52.22 285 ARG D C 1
ATOM 10583 O O . ARG D 1 232 ? 4.213 -34.712 129.709 1.00 59.88 285 ARG D O 1
ATOM 10591 N N . ILE D 1 233 ? 6.372 -34.088 129.841 1.00 50.59 286 ILE D N 1
ATOM 10592 C CA . ILE D 1 233 ? 6.825 -35.265 129.111 1.00 49.07 286 ILE D CA 1
ATOM 10593 C C . ILE D 1 233 ? 7.653 -36.181 130.013 1.00 48.71 286 ILE D C 1
ATOM 10594 O O . ILE D 1 233 ? 8.047 -37.257 129.575 1.00 49.48 286 ILE D O 1
ATOM 10599 N N . GLU D 1 234 ? 7.819 -35.816 131.292 1.00 49.27 287 GLU D N 1
ATOM 10600 C CA . GLU D 1 234 ? 8.598 -36.628 132.216 1.00 50.52 287 GLU D CA 1
ATOM 10601 C C . GLU D 1 234 ? 8.117 -38.077 132.176 1.00 51.39 287 GLU D C 1
ATOM 10602 O O . GLU D 1 234 ? 8.936 -38.988 132.077 1.00 52.80 287 GLU D O 1
ATOM 10608 N N . ARG D 1 235 ? 6.794 -38.279 132.258 1.00 47.87 288 ARG D N 1
ATOM 10609 C CA . ARG D 1 235 ? 6.234 -39.590 132.551 1.00 50.97 288 ARG D CA 1
ATOM 10610 C C . ARG D 1 235 ? 6.460 -40.545 131.380 1.00 50.78 288 ARG D C 1
ATOM 10611 O O . ARG D 1 235 ? 6.373 -41.761 131.548 1.00 53.16 288 ARG D O 1
ATOM 10619 N N . PHE D 1 236 ? 6.785 -39.988 130.207 1.00 52.27 289 PHE D N 1
ATOM 10620 C CA . PHE D 1 236 ? 6.974 -40.771 128.995 1.00 47.22 289 PHE D CA 1
ATOM 10621 C C . PHE D 1 236 ? 8.418 -41.256 128.908 1.00 43.02 289 PHE D C 1
ATOM 10622 O O . PHE D 1 236 ? 8.753 -42.073 128.050 1.00 41.51 289 PHE D O 1
ATOM 10630 N N . GLY D 1 237 ? 9.255 -40.764 129.827 1.00 38.87 290 GLY D N 1
ATOM 10631 C CA . GLY D 1 237 ? 10.692 -40.944 129.728 1.00 39.11 290 GLY D CA 1
ATOM 10632 C C . GLY D 1 237 ? 11.187 -40.726 128.302 1.00 40.93 290 GLY D C 1
ATOM 10633 O O . GLY D 1 237 ? 10.912 -39.697 127.687 1.00 37.52 290 GLY D O 1
ATOM 10634 N N . GLN D 1 238 ? 11.903 -41.722 127.776 1.00 44.98 291 GLN D N 1
ATOM 10635 C CA . GLN D 1 238 ? 12.695 -41.534 126.574 1.00 49.31 291 GLN D CA 1
ATOM 10636 C C . GLN D 1 238 ? 11.818 -41.726 125.338 1.00 51.09 291 GLN D C 1
ATOM 10637 O O . GLN D 1 238 ? 12.312 -41.668 124.214 1.00 56.65 291 GLN D O 1
ATOM 10643 N N . ARG D 1 239 ? 10.509 -41.911 125.549 1.00 47.90 292 ARG D N 1
ATOM 10644 C CA . ARG D 1 239 ? 9.574 -42.067 124.447 1.00 43.77 292 ARG D CA 1
ATOM 10645 C C . ARG D 1 239 ? 9.334 -40.710 123.797 1.00 38.22 292 ARG D C 1
ATOM 10646 O O . ARG D 1 239 ? 9.073 -40.628 122.601 1.00 38.17 292 ARG D O 1
ATOM 10654 N N . LEU D 1 240 ? 9.425 -39.652 124.604 1.00 36.87 293 LEU D N 1
ATOM 10655 C CA . LEU D 1 240 ? 9.282 -38.300 124.098 1.00 37.50 293 LEU D CA 1
ATOM 10656 C C . LEU D 1 240 ? 10.490 -37.462 124.506 1.00 38.62 293 LEU D C 1
ATOM 10657 O O . LEU D 1 240 ? 11.027 -37.604 125.602 1.00 43.03 293 LEU D O 1
ATOM 10662 N N . SER D 1 241 ? 10.926 -36.609 123.576 1.00 37.17 294 SER D N 1
ATOM 10663 C CA . SER D 1 241 ? 12.061 -35.729 123.783 1.00 37.03 294 SER D CA 1
ATOM 10664 C C . SER D 1 241 ? 11.660 -34.307 123.404 1.00 32.99 294 SER D C 1
ATOM 10665 O O . SER D 1 241 ? 10.779 -34.118 122.570 1.00 30.00 294 SER D O 1
ATOM 10668 N N . VAL D 1 242 ? 12.318 -33.320 124.019 1.00 33.81 295 VAL D N 1
ATOM 10669 C CA . VAL D 1 242 ? 12.268 -31.951 123.535 1.00 33.52 295 VAL D CA 1
ATOM 10670 C C . VAL D 1 242 ? 13.083 -31.862 122.251 1.00 31.84 295 VAL D C 1
ATOM 10671 O O . VAL D 1 242 ? 14.266 -32.185 122.247 1.00 42.09 295 VAL D O 1
ATOM 10675 N N . ALA D 1 243 ? 12.452 -31.386 121.175 1.00 29.18 296 ALA D N 1
ATOM 10676 C CA . ALA D 1 243 ? 13.079 -31.391 119.865 1.00 29.05 296 ALA D CA 1
ATOM 10677 C C . ALA D 1 243 ? 13.576 -29.993 119.519 1.00 25.51 296 ALA D C 1
ATOM 10678 O O . ALA D 1 243 ? 14.521 -29.856 118.752 1.00 23.33 296 ALA D O 1
ATOM 10680 N N . ALA D 1 244 ? 12.901 -28.965 120.048 1.00 24.82 297 ALA D N 1
ATOM 10681 C CA . ALA D 1 244 ? 13.268 -27.584 119.771 1.00 25.14 297 ALA D CA 1
ATOM 10682 C C . ALA D 1 244 ? 12.695 -26.643 120.831 1.00 26.39 297 ALA D C 1
ATOM 10683 O O . ALA D 1 244 ? 11.632 -26.887 121.395 1.00 28.34 297 ALA D O 1
ATOM 10685 N N . VAL D 1 245 ? 13.441 -25.569 121.100 1.00 28.97 298 VAL D N 1
ATOM 10686 C CA . VAL D 1 245 ? 12.996 -24.470 121.938 1.00 30.02 298 VAL D CA 1
ATOM 10687 C C . VAL D 1 245 ? 13.024 -23.219 121.071 1.00 28.77 298 VAL D C 1
ATOM 10688 O O . VAL D 1 245 ? 14.110 -22.745 120.744 1.00 29.48 298 VAL D O 1
ATOM 10692 N N . ASN D 1 246 ? 11.859 -22.797 120.560 1.00 26.83 299 ASN D N 1
ATOM 10693 C CA . ASN D 1 246 ? 11.844 -21.884 119.427 1.00 27.82 299 ASN D CA 1
ATOM 10694 C C . ASN D 1 246 ? 11.539 -20.456 119.878 1.00 27.71 299 ASN D C 1
ATOM 10695 O O . ASN D 1 246 ? 11.887 -19.492 119.198 1.00 26.84 299 ASN D O 1
ATOM 10700 N N . SER D 1 247 ? 10.918 -20.332 121.048 1.00 32.11 300 SER D N 1
ATOM 10701 C CA . SER D 1 247 ? 10.435 -19.050 121.529 1.00 35.28 300 SER D CA 1
ATOM 10702 C C . SER D 1 247 ? 10.238 -19.163 123.031 1.00 36.08 300 SER D C 1
ATOM 10703 O O . SER D 1 247 ? 10.168 -20.263 123.566 1.00 35.81 300 SER D O 1
ATOM 10706 N N . PRO D 1 248 ? 10.076 -18.034 123.744 1.00 38.02 301 PRO D N 1
ATOM 10707 C CA . PRO D 1 248 ? 9.782 -18.083 125.173 1.00 40.73 301 PRO D CA 1
ATOM 10708 C C . PRO D 1 248 ? 8.577 -18.972 125.490 1.00 41.55 301 PRO D C 1
ATOM 10709 O O . PRO D 1 248 ? 8.582 -19.677 126.494 1.00 49.43 301 PRO D O 1
ATOM 10713 N N . GLY D 1 249 ? 7.584 -19.020 124.598 1.00 38.97 302 GLY D N 1
ATOM 10714 C CA . GLY D 1 249 ? 6.419 -19.862 124.826 1.00 40.41 302 GLY D CA 1
ATOM 10715 C C . GLY D 1 249 ? 6.113 -20.790 123.650 1.00 40.58 302 GLY D C 1
ATOM 10716 O O . GLY D 1 249 ? 4.973 -21.205 123.473 1.00 39.63 302 GLY D O 1
ATOM 10717 N N . THR D 1 250 ? 7.147 -21.141 122.875 1.00 44.24 303 THR D N 1
ATOM 10718 C CA . THR D 1 250 ? 7.012 -22.087 121.781 1.00 38.69 303 THR D CA 1
ATOM 10719 C C . THR D 1 250 ? 8.152 -23.098 121.857 1.00 35.62 303 THR D C 1
ATOM 10720 O O . THR D 1 250 ? 9.300 -22.720 122.066 1.00 33.92 303 THR D O 1
ATOM 10724 N N . ALA D 1 251 ? 7.804 -24.383 121.725 1.00 33.99 304 ALA D N 1
ATOM 10725 C CA . ALA D 1 251 ? 8.773 -25.466 121.668 1.00 32.36 304 ALA D CA 1
ATOM 10726 C C . ALA D 1 251 ? 8.242 -26.582 120.771 1.00 33.48 304 ALA D C 1
ATOM 10727 O O . ALA D 1 251 ? 7.132 -26.489 120.251 1.00 34.37 304 ALA D O 1
ATOM 10729 N N . ALA D 1 252 ? 9.030 -27.658 120.641 1.00 32.71 305 ALA D N 1
ATOM 10730 C CA . ALA D 1 252 ? 8.663 -28.794 119.812 1.00 29.86 305 ALA D CA 1
ATOM 10731 C C . ALA D 1 252 ? 9.019 -30.097 120.520 1.00 29.26 305 ALA D C 1
ATOM 10732 O O . ALA D 1 252 ? 9.998 -30.164 121.260 1.00 28.81 305 ALA D O 1
ATOM 10734 N N . VAL D 1 253 ? 8.220 -31.134 120.250 1.00 26.40 306 VAL D N 1
ATOM 10735 C CA . VAL D 1 253 ? 8.370 -32.426 120.894 1.00 27.02 306 VAL D CA 1
ATOM 10736 C C . VAL D 1 253 ? 8.377 -33.495 119.804 1.00 25.57 306 VAL D C 1
ATOM 10737 O O . VAL D 1 253 ? 7.664 -33.370 118.812 1.00 24.33 306 VAL D O 1
ATOM 10741 N N . ALA D 1 254 ? 9.271 -34.480 119.946 1.00 25.13 307 ALA D N 1
ATOM 10742 C CA . ALA D 1 254 ? 9.344 -35.591 119.012 1.00 25.17 307 ALA D CA 1
ATOM 10743 C C . ALA D 1 254 ? 9.436 -36.899 119.788 1.00 26.45 307 ALA D C 1
ATOM 10744 O O . ALA D 1 254 ? 9.736 -36.894 120.979 1.00 26.22 307 ALA D O 1
ATOM 10746 N N . GLY D 1 255 ? 9.191 -38.013 119.090 1.00 29.39 308 GLY D N 1
ATOM 10747 C CA . GLY D 1 255 ? 9.301 -39.335 119.679 1.00 29.42 308 GLY D CA 1
ATOM 10748 C C . GLY D 1 255 ? 8.220 -40.272 119.149 1.00 30.85 308 GLY D C 1
ATOM 10749 O O . GLY D 1 255 ? 7.732 -40.086 118.037 1.00 31.16 308 GLY D O 1
ATOM 10750 N N . ASP D 1 256 ? 7.877 -41.290 119.952 1.00 32.74 309 ASP D N 1
ATOM 10751 C CA . ASP D 1 256 ? 7.068 -42.410 119.492 1.00 35.51 309 ASP D CA 1
ATOM 10752 C C . ASP D 1 256 ? 5.648 -41.904 119.236 1.00 33.45 309 ASP D C 1
ATOM 10753 O O . ASP D 1 256 ? 5.143 -41.080 119.992 1.00 30.60 309 ASP D O 1
ATOM 10758 N N . VAL D 1 257 ? 5.022 -42.363 118.141 1.00 36.16 310 VAL D N 1
ATOM 10759 C CA . VAL D 1 257 ? 3.794 -41.751 117.652 1.00 38.20 310 VAL D CA 1
ATOM 10760 C C . VAL D 1 257 ? 2.695 -41.924 118.698 1.00 36.69 310 VAL D C 1
ATOM 10761 O O . VAL D 1 257 ? 1.837 -41.053 118.830 1.00 34.47 310 VAL D O 1
ATOM 10765 N N . ASP D 1 258 ? 2.742 -43.043 119.437 1.00 38.80 311 ASP D N 1
ATOM 10766 C CA . ASP D 1 258 ? 1.733 -43.372 120.436 1.00 41.50 311 ASP D CA 1
ATOM 10767 C C . ASP D 1 258 ? 1.757 -42.340 121.560 1.00 39.61 311 ASP D C 1
ATOM 10768 O O . ASP D 1 258 ? 0.705 -41.862 121.980 1.00 37.39 311 ASP D O 1
ATOM 10773 N N . ALA D 1 259 ? 2.972 -41.969 121.989 1.00 39.60 312 ALA D N 1
ATOM 10774 C CA . ALA D 1 259 ? 3.170 -41.025 123.078 1.00 37.70 312 ALA D CA 1
ATOM 10775 C C . ALA D 1 259 ? 2.845 -39.604 122.621 1.00 37.54 312 ALA D C 1
ATOM 10776 O O . ALA D 1 259 ? 2.320 -38.815 123.400 1.00 39.94 312 ALA D O 1
ATOM 10778 N N . LEU D 1 260 ? 3.195 -39.270 121.372 1.00 36.71 313 LEU D N 1
ATOM 10779 C CA . LEU D 1 260 ? 2.767 -38.016 120.771 1.00 35.50 313 LEU D CA 1
ATOM 10780 C C . LEU D 1 260 ? 1.247 -37.924 120.838 1.00 36.90 313 LEU D C 1
ATOM 10781 O O . LEU D 1 260 ? 0.712 -36.905 121.259 1.00 39.01 313 LEU D O 1
ATOM 10786 N N . ARG D 1 261 ? 0.568 -38.991 120.392 1.00 41.08 314 ARG D N 1
ATOM 10787 C CA . ARG D 1 261 ? -0.887 -39.032 120.342 1.00 45.22 314 ARG D CA 1
ATOM 10788 C C . ARG D 1 261 ? -1.461 -38.770 121.736 1.00 45.13 314 ARG D C 1
ATOM 10789 O O . ARG D 1 261 ? -2.364 -37.946 121.883 1.00 38.54 314 ARG D O 1
ATOM 10797 N N . GLU D 1 262 ? -0.907 -39.453 122.751 1.00 43.79 315 GLU D N 1
ATOM 10798 C CA . GLU D 1 262 ? -1.332 -39.286 124.135 1.00 45.01 315 GLU D CA 1
ATOM 10799 C C . GLU D 1 262 ? -1.144 -37.839 124.576 1.00 41.80 315 GLU D C 1
ATOM 10800 O O . GLU D 1 262 ? -2.081 -37.208 125.052 1.00 44.35 315 GLU D O 1
ATOM 10806 N N . LEU D 1 263 ? 0.117 -37.396 124.564 1.00 35.54 316 LEU D N 1
ATOM 10807 C CA . LEU D 1 263 ? 0.494 -36.076 125.033 1.00 36.61 316 LEU D CA 1
ATOM 10808 C C . LEU D 1 263 ? -0.346 -35.001 124.345 1.00 39.92 316 LEU D C 1
ATOM 10809 O O . LEU D 1 263 ? -0.845 -34.091 125.003 1.00 43.94 316 LEU D O 1
ATOM 10814 N N . LEU D 1 264 ? -0.412 -35.049 123.009 1.00 38.98 317 LEU D N 1
ATOM 10815 C CA . LEU D 1 264 ? -1.201 -34.090 122.250 1.00 40.51 317 LEU D CA 1
ATOM 10816 C C . LEU D 1 264 ? -2.672 -34.136 122.682 1.00 39.77 317 LEU D C 1
ATOM 10817 O O . LEU D 1 264 ? -3.325 -33.100 122.779 1.00 42.07 317 LEU D O 1
ATOM 10822 N N . ALA D 1 265 ? -3.201 -35.332 122.955 1.00 37.71 318 ALA D N 1
ATOM 10823 C CA . ALA D 1 265 ? -4.576 -35.457 123.415 1.00 40.78 318 ALA D CA 1
ATOM 10824 C C . ALA D 1 265 ? -4.755 -34.747 124.757 1.00 42.49 318 ALA D C 1
ATOM 10825 O O . ALA D 1 265 ? -5.749 -34.053 124.962 1.00 39.23 318 ALA D O 1
ATOM 10827 N N . GLU D 1 266 ? -3.790 -34.937 125.669 1.00 44.50 319 GLU D N 1
ATOM 10828 C CA . GLU D 1 266 ? -3.805 -34.285 126.971 1.00 44.90 319 GLU D CA 1
ATOM 10829 C C . GLU D 1 266 ? -3.883 -32.772 126.788 1.00 44.92 319 GLU D C 1
ATOM 10830 O O . GLU D 1 266 ? -4.737 -32.116 127.375 1.00 43.73 319 GLU D O 1
ATOM 10836 N N . LEU D 1 267 ? -2.989 -32.243 125.945 1.00 45.98 320 LEU D N 1
ATOM 10837 C CA . LEU D 1 267 ? -2.781 -30.811 125.810 1.00 43.79 320 LEU D CA 1
ATOM 10838 C C . LEU D 1 267 ? -4.021 -30.154 125.216 1.00 43.15 320 LEU D C 1
ATOM 10839 O O . LEU D 1 267 ? -4.456 -29.109 125.688 1.00 42.26 320 LEU D O 1
ATOM 10844 N N . THR D 1 268 ? -4.514 -30.725 124.115 1.00 44.65 321 THR D N 1
ATOM 10845 C CA . THR D 1 268 ? -5.665 -30.186 123.412 1.00 49.52 321 THR D CA 1
ATOM 10846 C C . THR D 1 268 ? -6.851 -30.121 124.369 1.00 47.39 321 THR D C 1
ATOM 10847 O O . THR D 1 268 ? -7.485 -29.079 124.499 1.00 44.62 321 THR D O 1
ATOM 10851 N N . ALA D 1 269 ? -7.026 -31.193 125.148 1.00 49.11 322 ALA D N 1
ATOM 10852 C CA . ALA D 1 269 ? -8.081 -31.277 126.145 1.00 53.95 322 ALA D CA 1
ATOM 10853 C C . ALA D 1 269 ? -7.996 -30.120 127.142 1.00 53.85 322 ALA D C 1
ATOM 10854 O O . ALA D 1 269 ? -9.006 -29.744 127.732 1.00 59.94 322 ALA D O 1
ATOM 10856 N N . GLU D 1 270 ? -6.785 -29.603 127.382 1.00 54.08 323 GLU D N 1
ATOM 10857 C CA . GLU D 1 270 ? -6.587 -28.570 128.389 1.00 54.70 323 GLU D CA 1
ATOM 10858 C C . GLU D 1 270 ? -6.538 -27.198 127.721 1.00 49.04 323 GLU D C 1
ATOM 10859 O O . GLU D 1 270 ? -6.161 -26.218 128.356 1.00 46.56 323 GLU D O 1
ATOM 10865 N N . GLY D 1 271 ? -6.872 -27.150 126.426 1.00 48.79 324 GLY D N 1
ATOM 10866 C CA . GLY D 1 271 ? -6.948 -25.897 125.689 1.00 51.48 324 GLY D CA 1
ATOM 10867 C C . GLY D 1 271 ? -5.579 -25.273 125.413 1.00 50.77 324 GLY D C 1
ATOM 10868 O O . GLY D 1 271 ? -5.477 -24.063 125.235 1.00 53.40 324 GLY D O 1
ATOM 10869 N N . ILE D 1 272 ? -4.543 -26.116 125.315 1.00 56.06 325 ILE D N 1
ATOM 10870 C CA . ILE D 1 272 ? -3.206 -25.686 124.932 1.00 53.41 325 ILE D CA 1
ATOM 10871 C C . ILE D 1 272 ? -2.972 -26.046 123.466 1.00 47.69 325 ILE D C 1
ATOM 10872 O O . ILE D 1 272 ? -3.060 -27.213 123.096 1.00 44.95 325 ILE D O 1
ATOM 10877 N N . ARG D 1 273 ? -2.599 -25.048 122.658 1.00 45.35 326 ARG D N 1
ATOM 10878 C CA . ARG D 1 273 ? -2.378 -25.254 121.237 1.00 45.53 326 ARG D CA 1
ATOM 10879 C C . ARG D 1 273 ? -1.193 -26.198 121.040 1.00 41.37 326 ARG D C 1
ATOM 10880 O O . ARG D 1 273 ? -0.084 -25.920 121.496 1.00 39.64 326 ARG D O 1
ATOM 10888 N N . ALA D 1 274 ? -1.468 -27.319 120.361 1.00 39.45 327 ALA D N 1
ATOM 10889 C CA . ALA D 1 274 ? -0.470 -28.315 120.012 1.00 38.85 327 ALA D CA 1
ATOM 10890 C C . ALA D 1 274 ? -0.886 -29.022 118.723 1.00 38.90 327 ALA D C 1
ATOM 10891 O O . ALA D 1 274 ? -2.051 -29.382 118.569 1.00 48.58 327 ALA D O 1
ATOM 10893 N N . LYS D 1 275 ? 0.068 -29.183 117.795 1.00 36.31 328 LYS D N 1
ATOM 10894 C CA . LYS D 1 275 ? -0.185 -29.753 116.478 1.00 37.50 328 LYS D CA 1
ATOM 10895 C C . LYS D 1 275 ? 0.934 -30.721 116.106 1.00 34.57 328 LYS D C 1
ATOM 10896 O O . LYS D 1 275 ? 2.110 -30.400 116.244 1.00 37.69 328 LYS D O 1
ATOM 10902 N N . PRO D 1 276 ? 0.626 -31.824 115.396 1.00 32.83 329 PRO D N 1
ATOM 10903 C CA . PRO D 1 276 ? 1.635 -32.490 114.578 1.00 29.08 329 PRO D CA 1
ATOM 10904 C C . PRO D 1 276 ? 2.253 -31.495 113.605 1.00 27.11 329 PRO D C 1
ATOM 10905 O O . PRO D 1 276 ? 1.565 -30.611 113.098 1.00 27.56 329 PRO D O 1
ATOM 10909 N N . ILE D 1 277 ? 3.564 -31.620 113.385 1.00 26.14 330 ILE D N 1
ATOM 10910 C CA . ILE D 1 277 ? 4.219 -30.872 112.329 1.00 25.59 330 ILE D CA 1
ATOM 10911 C C . ILE D 1 277 ? 3.991 -31.622 111.024 1.00 24.01 330 ILE D C 1
ATOM 10912 O O . ILE D 1 277 ? 4.314 -32.799 110.919 1.00 25.43 330 ILE D O 1
ATOM 10917 N N . PRO D 1 278 ? 3.248 -31.036 110.066 1.00 25.57 331 PRO D N 1
ATOM 10918 C CA . PRO D 1 278 ? 2.862 -31.773 108.865 1.00 25.90 331 PRO D CA 1
ATOM 10919 C C . PRO D 1 278 ? 4.047 -31.892 107.917 1.00 26.16 331 PRO D C 1
ATOM 10920 O O . PRO D 1 278 ? 4.892 -31.005 107.876 1.00 34.14 331 PRO D O 1
ATOM 10924 N N . GLY D 1 279 ? 4.162 -33.051 107.262 1.00 25.63 332 GLY D N 1
ATOM 10925 C CA . GLY D 1 279 ? 5.254 -33.322 106.342 1.00 24.54 332 GLY D CA 1
ATOM 10926 C C . GLY D 1 279 ? 6.480 -33.897 107.050 1.00 25.47 332 GLY D C 1
ATOM 10927 O O . GLY D 1 279 ? 7.591 -33.791 106.540 1.00 27.30 332 GLY D O 1
ATOM 10928 N N . VAL D 1 280 ? 6.276 -34.475 108.238 1.00 24.54 333 VAL D N 1
ATOM 10929 C CA . VAL D 1 280 ? 7.358 -35.082 108.999 1.00 26.37 333 VAL D CA 1
ATOM 10930 C C . VAL D 1 280 ? 6.860 -36.413 109.541 1.00 27.17 333 VAL D C 1
ATOM 10931 O O . VAL D 1 280 ? 5.900 -36.427 110.305 1.00 28.64 333 VAL D O 1
ATOM 10935 N N . ASP D 1 281 ? 7.557 -37.501 109.188 1.00 28.65 334 ASP D N 1
ATOM 10936 C CA . ASP D 1 281 ? 7.215 -38.838 109.651 1.00 30.25 334 ASP D CA 1
ATOM 10937 C C . ASP D 1 281 ? 8.417 -39.468 110.361 1.00 27.17 334 ASP D C 1
ATOM 10938 O O . ASP D 1 281 ? 8.494 -40.689 110.496 1.00 24.43 334 ASP D O 1
ATOM 10943 N N . THR D 1 282 ? 9.264 -38.619 110.953 1.00 27.69 335 THR D N 1
ATOM 10944 C CA . THR D 1 282 ? 10.429 -39.065 111.702 1.00 28.07 335 THR D CA 1
ATOM 10945 C C . THR D 1 282 ? 10.521 -38.297 113.018 1.00 28.55 335 THR D C 1
ATOM 10946 O O . THR D 1 282 ? 10.102 -37.150 113.087 1.00 30.20 335 THR D O 1
ATOM 10950 N N . ALA D 1 283 ? 11.134 -38.925 114.031 1.00 32.10 336 ALA D N 1
ATOM 10951 C CA . ALA D 1 283 ? 11.271 -38.350 115.360 1.00 30.92 336 ALA D CA 1
ATOM 10952 C C . ALA D 1 283 ? 12.698 -37.853 115.542 1.00 31.53 336 ALA D C 1
ATOM 10953 O O . ALA D 1 283 ? 13.497 -38.476 116.232 1.00 34.04 336 ALA D O 1
ATOM 10955 N N . GLY D 1 284 ? 13.038 -36.788 114.816 1.00 31.18 337 GLY D N 1
ATOM 10956 C CA . GLY D 1 284 ? 14.309 -36.120 115.007 1.00 31.12 337 GLY D CA 1
ATOM 10957 C C . GLY D 1 284 ? 14.408 -35.521 116.404 1.00 30.11 337 GLY D C 1
ATOM 10958 O O . GLY D 1 284 ? 13.399 -35.144 116.992 1.00 30.11 337 GLY D O 1
ATOM 10959 N N . HIS D 1 285 ? 15.638 -35.443 116.914 1.00 29.92 338 HIS D N 1
ATOM 10960 C CA . HIS D 1 285 ? 15.913 -34.796 118.182 1.00 28.10 338 HIS D CA 1
ATOM 10961 C C . HIS D 1 285 ? 15.296 -35.630 119.302 1.00 26.61 338 HIS D C 1
ATOM 10962 O O . HIS D 1 285 ? 14.949 -35.100 120.358 1.00 27.66 338 HIS D O 1
ATOM 10969 N N . SER D 1 286 ? 15.274 -36.952 119.085 1.00 24.78 339 SER D N 1
ATOM 10970 C CA . SER D 1 286 ? 14.714 -37.901 120.037 1.00 27.53 339 SER D CA 1
ATOM 10971 C C . SER D 1 286 ? 15.701 -39.038 120.252 1.00 28.10 339 SER D C 1
ATOM 10972 O O . SER D 1 286 ? 16.650 -39.178 119.490 1.00 28.98 339 SER D O 1
ATOM 10975 N N . ALA D 1 287 ? 15.348 -39.947 121.163 1.00 32.52 340 ALA D N 1
ATOM 10976 C CA . ALA D 1 287 ? 16.207 -41.068 121.514 1.00 32.86 340 ALA D CA 1
ATOM 10977 C C . ALA D 1 287 ? 16.251 -42.086 120.376 1.00 32.04 340 ALA D C 1
ATOM 10978 O O . ALA D 1 287 ? 17.102 -42.977 120.386 1.00 35.57 340 ALA D O 1
ATOM 10980 N N . GLN D 1 288 ? 15.308 -41.973 119.428 1.00 29.09 341 GLN D N 1
ATOM 10981 C CA . GLN D 1 288 ? 15.240 -42.868 118.281 1.00 28.86 341 GLN D CA 1
ATOM 10982 C C . GLN D 1 288 ? 16.498 -42.697 117.434 1.00 28.83 341 GLN D C 1
ATOM 10983 O O . GLN D 1 288 ? 16.910 -43.620 116.742 1.00 30.46 341 GLN D O 1
ATOM 10989 N N . VAL D 1 289 ? 17.092 -41.499 117.506 1.00 29.78 342 VAL D N 1
ATOM 10990 C CA . VAL D 1 289 ? 18.289 -41.150 116.754 1.00 29.68 342 VAL D CA 1
ATOM 10991 C C . VAL D 1 289 ? 19.485 -41.972 117.243 1.00 27.33 342 VAL D C 1
ATOM 10992 O O . VAL D 1 289 ? 20.490 -42.049 116.541 1.00 24.91 342 VAL D O 1
ATOM 10996 N N . ASP D 1 290 ? 19.372 -42.600 118.422 1.00 28.51 343 ASP D N 1
ATOM 10997 C CA . ASP D 1 290 ? 20.499 -43.290 119.045 1.00 30.72 343 ASP D CA 1
ATOM 10998 C C . ASP D 1 290 ? 20.890 -44.525 118.231 1.00 30.04 343 ASP D C 1
ATOM 10999 O O . ASP D 1 290 ? 22.057 -44.889 118.184 1.00 29.41 343 ASP D O 1
ATOM 11004 N N . GLY D 1 291 ? 19.915 -45.159 117.574 1.00 32.45 344 GLY D N 1
ATOM 11005 C CA . GLY D 1 291 ? 20.171 -46.345 116.774 1.00 33.39 344 GLY D CA 1
ATOM 11006 C C . GLY D 1 291 ? 20.677 -46.007 115.371 1.00 34.63 344 GLY D C 1
ATOM 11007 O O . GLY D 1 291 ? 20.912 -46.906 114.568 1.00 34.03 344 GLY D O 1
ATOM 11008 N N . LEU D 1 292 ? 20.838 -44.711 115.076 1.00 33.78 345 LEU D N 1
ATOM 11009 C CA . LEU D 1 292 ? 21.403 -44.277 113.807 1.00 34.89 345 LEU D CA 1
ATOM 11010 C C . LEU D 1 292 ? 22.880 -43.914 113.975 1.00 33.61 345 LEU D C 1
ATOM 11011 O O . LEU D 1 292 ? 23.582 -43.713 112.991 1.00 31.54 345 LEU D O 1
ATOM 11016 N N . LYS D 1 293 ? 23.345 -43.815 115.222 1.00 30.85 346 LYS D N 1
ATOM 11017 C CA . LYS D 1 293 ? 24.560 -43.080 115.517 1.00 32.90 346 LYS D CA 1
ATOM 11018 C C . LYS D 1 293 ? 25.758 -43.739 114.834 1.00 35.86 346 LYS D C 1
ATOM 11019 O O . LYS D 1 293 ? 26.599 -43.042 114.261 1.00 32.88 346 LYS D O 1
ATOM 11025 N N . GLU D 1 294 ? 25.871 -45.068 114.956 1.00 35.82 347 GLU D N 1
ATOM 11026 C CA . GLU D 1 294 ? 27.047 -45.767 114.463 1.00 39.61 347 GLU D CA 1
ATOM 11027 C C . GLU D 1 294 ? 27.029 -45.762 112.937 1.00 41.01 347 GLU D C 1
ATOM 11028 O O . GLU D 1 294 ? 28.045 -45.472 112.314 1.00 48.11 347 GLU D O 1
ATOM 11034 N N . HIS D 1 295 ? 25.856 -45.998 112.340 1.00 40.13 348 HIS D N 1
ATOM 11035 C CA . HIS D 1 295 ? 25.727 -45.993 110.890 1.00 41.35 348 HIS D CA 1
ATOM 11036 C C . HIS D 1 295 ? 26.200 -44.655 110.330 1.00 41.30 348 HIS D C 1
ATOM 11037 O O . HIS D 1 295 ? 26.856 -44.599 109.291 1.00 40.15 348 HIS D O 1
ATOM 11044 N N . LEU D 1 296 ? 25.757 -43.580 110.983 1.00 41.19 349 LEU D N 1
ATOM 11045 C CA . LEU D 1 296 ? 26.086 -42.232 110.562 1.00 42.98 349 LEU D CA 1
ATOM 11046 C C . LEU D 1 296 ? 27.596 -42.044 110.572 1.00 38.47 349 LEU D C 1
ATOM 11047 O O . LEU D 1 296 ? 28.149 -41.505 109.620 1.00 40.62 349 LEU D O 1
ATOM 11052 N N . PHE D 1 297 ? 28.249 -42.438 111.669 1.00 40.59 350 PHE D N 1
ATOM 11053 C CA . PHE D 1 297 ? 29.673 -42.183 111.812 1.00 38.35 350 PHE D CA 1
ATOM 11054 C C . PHE D 1 297 ? 30.425 -42.961 110.738 1.00 38.56 350 PHE D C 1
ATOM 11055 O O . PHE D 1 297 ? 31.361 -42.421 110.160 1.00 43.80 350 PHE D O 1
ATOM 11063 N N . GLU D 1 298 ? 29.873 -44.115 110.328 1.00 43.59 351 GLU D N 1
ATOM 11064 C CA . GLU D 1 298 ? 30.460 -44.946 109.281 1.00 45.16 351 GLU D CA 1
ATOM 11065 C C . GLU D 1 298 ? 30.385 -44.249 107.921 1.00 52.07 351 GLU D C 1
ATOM 11066 O O . GLU D 1 298 ? 31.284 -44.418 107.099 1.00 50.18 351 GLU D O 1
ATOM 11072 N N . VAL D 1 299 ? 29.263 -43.562 107.647 1.00 48.45 352 VAL D N 1
ATOM 11073 C CA . VAL D 1 299 ? 28.946 -43.121 106.295 1.00 41.59 352 VAL D CA 1
ATOM 11074 C C . VAL D 1 299 ? 29.252 -41.631 106.141 1.00 41.26 352 VAL D C 1
ATOM 11075 O O . VAL D 1 299 ? 29.563 -41.178 105.043 1.00 48.58 352 VAL D O 1
ATOM 11079 N N . LEU D 1 300 ? 29.142 -40.863 107.231 1.00 44.94 353 LEU D N 1
ATOM 11080 C CA . LEU D 1 300 ? 29.269 -39.414 107.158 1.00 53.51 353 LEU D CA 1
ATOM 11081 C C . LEU D 1 300 ? 30.739 -39.027 107.058 1.00 69.83 353 LEU D C 1
ATOM 11082 O O . LEU D 1 300 ? 31.111 -38.251 106.183 1.00 107.17 353 LEU D O 1
ATOM 11087 N N . ALA D 1 301 ? 31.521 -39.421 108.069 1.00 61.37 354 ALA D N 1
ATOM 11088 C CA . ALA D 1 301 ? 32.912 -39.010 108.141 1.00 54.03 354 ALA D CA 1
ATOM 11089 C C . ALA D 1 301 ? 33.618 -39.451 106.863 1.00 53.57 354 ALA D C 1
ATOM 11090 O O . ALA D 1 301 ? 33.145 -40.354 106.170 1.00 61.78 354 ALA D O 1
ATOM 11092 N N . PRO D 1 302 ? 34.739 -38.801 106.484 1.00 41.28 355 PRO D N 1
ATOM 11093 C CA . PRO D 1 302 ? 35.111 -37.491 107.019 1.00 38.22 355 PRO D CA 1
ATOM 11094 C C . PRO D 1 302 ? 34.538 -36.321 106.225 1.00 33.31 355 PRO D C 1
ATOM 11095 O O . PRO D 1 302 ? 34.463 -36.383 105.000 1.00 27.19 355 PRO D O 1
ATOM 11099 N N . VAL D 1 303 ? 34.200 -35.230 106.920 1.00 31.39 356 VAL D N 1
ATOM 11100 C CA . VAL D 1 303 ? 33.898 -33.974 106.250 1.00 32.38 356 VAL D CA 1
ATOM 11101 C C . VAL D 1 303 ? 35.067 -33.014 106.447 1.00 31.01 356 VAL D C 1
ATOM 11102 O O . VAL D 1 303 ? 35.895 -33.212 107.331 1.00 33.44 356 VAL D O 1
ATOM 11106 N N . SER D 1 304 ? 35.124 -31.989 105.592 1.00 27.21 357 SER D N 1
ATOM 11107 C CA . SER D 1 304 ? 36.187 -31.002 105.631 1.00 27.09 357 SER D CA 1
ATOM 11108 C C . SER D 1 304 ? 35.633 -29.639 106.035 1.00 25.40 357 SER D C 1
ATOM 11109 O O . SER D 1 304 ? 35.688 -28.701 105.248 1.00 28.47 357 SER D O 1
ATOM 11112 N N . PRO D 1 305 ? 35.139 -29.462 107.281 1.00 23.48 358 PRO D N 1
ATOM 11113 C CA . PRO D 1 305 ? 34.579 -28.180 107.709 1.00 25.95 358 PRO D CA 1
ATOM 11114 C C . PRO D 1 305 ? 35.637 -27.077 107.672 1.00 28.53 358 PRO D C 1
ATOM 11115 O O . PRO D 1 305 ? 36.798 -27.314 108.003 1.00 28.30 358 PRO D O 1
ATOM 11119 N N . ARG D 1 306 ? 35.221 -25.878 107.250 1.00 28.25 359 ARG D N 1
ATOM 11120 C CA . ARG D 1 306 ? 36.100 -24.721 107.193 1.00 30.81 359 ARG D CA 1
ATOM 11121 C C . ARG D 1 306 ? 35.443 -23.556 107.931 1.00 29.42 359 ARG D C 1
ATOM 11122 O O . ARG D 1 306 ? 34.226 -23.523 108.089 1.00 30.99 359 ARG D O 1
ATOM 11130 N N . SER D 1 307 ? 36.264 -22.606 108.391 1.00 28.25 360 SER D N 1
ATOM 11131 C CA . SER D 1 307 ? 35.772 -21.358 108.953 1.00 27.54 360 SER D CA 1
ATOM 11132 C C . SER D 1 307 ? 34.968 -20.610 107.891 1.00 24.90 360 SER D C 1
ATOM 11133 O O . SER D 1 307 ? 35.338 -20.585 106.717 1.00 21.27 360 SER D O 1
ATOM 11136 N N . SER D 1 308 ? 33.850 -20.019 108.317 1.00 25.88 361 SER D N 1
ATOM 11137 C CA . SER D 1 308 ? 32.830 -19.533 107.402 1.00 25.48 361 SER D CA 1
ATOM 11138 C C . SER D 1 308 ? 33.180 -18.127 106.924 1.00 28.51 361 SER D C 1
ATOM 11139 O O . SER D 1 308 ? 33.814 -17.358 107.647 1.00 28.87 361 SER D O 1
ATOM 11142 N N . ASP D 1 309 ? 32.681 -17.778 105.733 1.00 31.60 362 ASP D N 1
ATOM 11143 C CA . ASP D 1 309 ? 32.804 -16.432 105.197 1.00 34.24 362 ASP D CA 1
ATOM 11144 C C . ASP D 1 309 ? 31.877 -15.480 105.945 1.00 33.05 362 ASP D C 1
ATOM 11145 O O . ASP D 1 309 ? 32.172 -14.291 106.036 1.00 47.33 362 ASP D O 1
ATOM 11150 N N . ILE D 1 310 ? 30.742 -15.990 106.437 1.00 29.90 363 ILE D N 1
ATOM 11151 C CA . ILE D 1 310 ? 29.801 -15.155 107.167 1.00 31.78 363 ILE D CA 1
ATOM 11152 C C . ILE D 1 310 ? 29.329 -15.857 108.440 1.00 29.58 363 ILE D C 1
ATOM 11153 O O . ILE D 1 310 ? 29.458 -17.072 108.597 1.00 27.20 363 ILE D O 1
ATOM 11158 N N . PRO D 1 311 ? 28.871 -15.076 109.444 1.00 28.67 364 PRO D N 1
ATOM 11159 C CA . PRO D 1 311 ? 28.601 -15.624 110.771 1.00 27.30 364 PRO D CA 1
ATOM 11160 C C . PRO D 1 311 ? 27.531 -16.712 110.751 1.00 25.20 364 PRO D C 1
ATOM 11161 O O . PRO D 1 311 ? 26.512 -16.601 110.064 1.00 23.05 364 PRO D O 1
ATOM 11165 N N . PHE D 1 312 ? 27.828 -17.770 111.511 1.00 23.59 365 PHE D N 1
ATOM 11166 C CA . PHE D 1 312 ? 27.001 -18.954 111.629 1.00 21.35 365 PHE D CA 1
ATOM 11167 C C . PHE D 1 312 ? 26.610 -19.121 113.095 1.00 21.37 365 PHE D C 1
ATOM 11168 O O . PHE D 1 312 ? 27.451 -19.454 113.925 1.00 20.65 365 PHE D O 1
ATOM 11176 N N . TYR D 1 313 ? 25.331 -18.862 113.395 1.00 21.99 366 TYR D N 1
ATOM 11177 C CA . TYR D 1 313 ? 24.785 -19.016 114.733 1.00 22.38 366 TYR D CA 1
ATOM 11178 C C . TYR D 1 313 ? 24.153 -20.407 114.851 1.00 22.70 366 TYR D C 1
ATOM 11179 O O . TYR D 1 313 ? 23.030 -20.636 114.406 1.00 22.65 366 TYR D O 1
ATOM 11188 N N . SER D 1 314 ? 24.878 -21.311 115.512 1.00 24.88 367 SER D N 1
ATOM 11189 C CA . SER D 1 314 ? 24.482 -22.698 115.709 1.00 25.23 367 SER D CA 1
ATOM 11190 C C . SER D 1 314 ? 23.234 -22.784 116.581 1.00 26.19 367 SER D C 1
ATOM 11191 O O . SER D 1 314 ? 23.124 -22.080 117.584 1.00 27.76 367 SER D O 1
ATOM 11194 N N . THR D 1 315 ? 22.361 -23.739 116.248 1.00 27.17 368 THR D N 1
ATOM 11195 C CA . THR D 1 315 ? 21.217 -24.069 117.082 1.00 26.97 368 THR D CA 1
ATOM 11196 C C . THR D 1 315 ? 21.482 -25.394 117.784 1.00 27.39 368 THR D C 1
ATOM 11197 O O . THR D 1 315 ? 20.615 -25.918 118.470 1.00 27.54 368 THR D O 1
ATOM 11201 N N . VAL D 1 316 ? 22.701 -25.914 117.621 1.00 30.45 369 VAL D N 1
ATOM 11202 C CA . VAL D 1 316 ? 23.213 -26.946 118.508 1.00 31.64 369 VAL D CA 1
ATOM 11203 C C . VAL D 1 316 ? 23.713 -26.293 119.796 1.00 33.06 369 VAL D C 1
ATOM 11204 O O . VAL D 1 316 ? 23.341 -26.713 120.889 1.00 39.51 369 VAL D O 1
ATOM 11208 N N . THR D 1 317 ? 24.558 -25.269 119.643 1.00 31.11 370 THR D N 1
ATOM 11209 C CA . THR D 1 317 ? 25.141 -24.546 120.762 1.00 29.60 370 THR D CA 1
ATOM 11210 C C . THR D 1 317 ? 24.264 -23.359 121.141 1.00 28.63 370 THR D C 1
ATOM 11211 O O . THR D 1 317 ? 24.431 -22.796 122.218 1.00 31.81 370 THR D O 1
ATOM 11215 N N . GLY D 1 318 ? 23.507 -22.856 120.159 1.00 25.62 371 GLY D N 1
ATOM 11216 C CA . GLY D 1 318 ? 22.653 -21.701 120.362 1.00 25.88 371 GLY D CA 1
ATOM 11217 C C . GLY D 1 318 ? 23.471 -20.414 120.389 1.00 29.44 371 GLY D C 1
ATOM 11218 O O . GLY D 1 318 ? 23.011 -19.395 120.900 1.00 28.42 371 GLY D O 1
ATOM 11219 N N . ALA D 1 319 ? 24.679 -20.466 119.815 1.00 27.77 372 ALA D N 1
ATOM 11220 C CA . ALA D 1 319 ? 25.540 -19.296 119.752 1.00 29.26 372 ALA D CA 1
ATOM 11221 C C . ALA D 1 319 ? 26.405 -19.342 118.498 1.00 27.08 372 ALA D C 1
ATOM 11222 O O . ALA D 1 319 ? 26.643 -20.406 117.941 1.00 25.46 372 ALA D O 1
ATOM 11224 N N . PRO D 1 320 ? 27.021 -18.204 118.122 1.00 30.22 373 PRO D N 1
ATOM 11225 C CA . PRO D 1 320 ? 28.028 -18.183 117.064 1.00 32.33 373 PRO D CA 1
ATOM 11226 C C . PRO D 1 320 ? 29.157 -19.178 117.307 1.00 31.65 373 PRO D C 1
ATOM 11227 O O . PRO D 1 320 ? 29.587 -19.381 118.438 1.00 35.89 373 PRO D O 1
ATOM 11231 N N . LEU D 1 321 ? 29.704 -19.692 116.205 1.00 33.76 374 LEU D N 1
ATOM 11232 C CA . LEU D 1 321 ? 30.522 -20.891 116.199 1.00 35.00 374 LEU D CA 1
ATOM 11233 C C . LEU D 1 321 ? 31.542 -20.738 115.078 1.00 36.55 374 LEU D C 1
ATOM 11234 O O . LEU D 1 321 ? 31.186 -20.252 114.009 1.00 42.82 374 LEU D O 1
ATOM 11239 N N . ASP D 1 322 ? 32.814 -21.048 115.361 1.00 36.08 375 ASP D N 1
ATOM 11240 C CA . ASP D 1 322 ? 33.784 -21.328 114.312 1.00 31.77 375 ASP D CA 1
ATOM 11241 C C . ASP D 1 322 ? 33.349 -22.610 113.601 1.00 28.24 375 ASP D C 1
ATOM 11242 O O . ASP D 1 322 ? 33.297 -23.672 114.218 1.00 26.18 375 ASP D O 1
ATOM 11247 N N . THR D 1 323 ? 33.030 -22.491 112.305 1.00 27.32 376 THR D N 1
ATOM 11248 C CA . THR D 1 323 ? 32.399 -23.557 111.542 1.00 26.73 376 THR D CA 1
ATOM 11249 C C . THR D 1 323 ? 33.455 -24.576 111.117 1.00 29.00 376 THR D C 1
ATOM 11250 O O . THR D 1 323 ? 33.150 -25.582 110.478 1.00 32.47 376 THR D O 1
ATOM 11254 N N . GLU D 1 324 ? 34.687 -24.339 111.565 1.00 29.63 377 GLU D N 1
ATOM 11255 C CA . GLU D 1 324 ? 35.743 -25.339 111.560 1.00 35.56 377 GLU D CA 1
ATOM 11256 C C . GLU D 1 324 ? 35.302 -26.611 112.279 1.00 32.76 377 GLU D C 1
ATOM 11257 O O . GLU D 1 324 ? 35.903 -27.665 112.093 1.00 29.07 377 GLU D O 1
ATOM 11263 N N . ARG D 1 325 ? 34.326 -26.474 113.183 1.00 36.15 378 ARG D N 1
ATOM 11264 C CA . ARG D 1 325 ? 34.046 -27.489 114.186 1.00 37.74 378 ARG D CA 1
ATOM 11265 C C . ARG D 1 325 ? 32.828 -28.306 113.758 1.00 33.53 378 ARG D C 1
ATOM 11266 O O . ARG D 1 325 ? 32.331 -29.130 114.525 1.00 31.44 378 ARG D O 1
ATOM 11274 N N . LEU D 1 326 ? 32.491 -28.184 112.470 1.00 29.99 379 LEU D N 1
ATOM 11275 C CA . LEU D 1 326 ? 31.291 -28.754 111.878 1.00 30.52 379 LEU D CA 1
ATOM 11276 C C . LEU D 1 326 ? 31.615 -30.109 111.245 1.00 29.63 379 LEU D C 1
ATOM 11277 O O . LEU D 1 326 ? 31.291 -30.354 110.083 1.00 27.66 379 LEU D O 1
ATOM 11282 N N . ASP D 1 327 ? 32.273 -30.979 112.018 1.00 31.07 380 ASP D N 1
ATOM 11283 C CA . ASP D 1 327 ? 32.659 -32.300 111.546 1.00 31.80 380 ASP D CA 1
ATOM 11284 C C . ASP D 1 327 ? 31.482 -33.259 111.704 1.00 28.89 380 ASP D C 1
ATOM 11285 O O . ASP D 1 327 ? 30.382 -32.840 112.036 1.00 31.44 380 ASP D O 1
ATOM 11290 N N . ALA D 1 328 ? 31.730 -34.550 111.467 1.00 26.93 381 ALA D N 1
ATOM 11291 C CA . ALA D 1 328 ? 30.694 -35.566 111.497 1.00 26.34 381 ALA D CA 1
ATOM 11292 C C . ALA D 1 328 ? 29.998 -35.596 112.858 1.00 27.91 381 ALA D C 1
ATOM 11293 O O . ALA D 1 328 ? 28.800 -35.868 112.923 1.00 28.69 381 ALA D O 1
ATOM 11295 N N . GLY D 1 329 ? 30.738 -35.283 113.932 1.00 26.56 382 GLY D N 1
ATOM 11296 C CA . GLY D 1 329 ? 30.196 -35.272 115.287 1.00 25.76 382 GLY D CA 1
ATOM 11297 C C . GLY D 1 329 ? 29.160 -34.168 115.520 1.00 26.51 382 GLY D C 1
ATOM 11298 O O . GLY D 1 329 ? 28.181 -34.362 116.240 1.00 29.41 382 GLY D O 1
ATOM 11299 N N . TYR D 1 330 ? 29.426 -32.981 114.968 1.00 25.00 383 TYR D N 1
ATOM 11300 C CA . TYR D 1 330 ? 28.502 -31.867 115.060 1.00 26.26 383 TYR D CA 1
ATOM 11301 C C . TYR D 1 330 ? 27.179 -32.264 114.413 1.00 26.02 383 TYR D C 1
ATOM 11302 O O . TYR D 1 330 ? 26.120 -31.890 114.914 1.00 28.64 383 TYR D O 1
ATOM 11311 N N . TRP D 1 331 ? 27.259 -32.966 113.275 1.00 24.45 384 TRP D N 1
ATOM 11312 C CA . TRP D 1 331 ? 26.083 -33.265 112.471 1.00 26.54 384 TRP D CA 1
ATOM 11313 C C . TRP D 1 331 ? 25.230 -34.361 113.115 1.00 25.00 384 TRP D C 1
ATOM 11314 O O . TRP D 1 331 ? 24.029 -34.412 112.870 1.00 29.82 384 TRP D O 1
ATOM 11325 N N . TYR D 1 332 ? 25.829 -35.186 113.983 1.00 25.00 385 TYR D N 1
ATOM 11326 C CA . TYR D 1 332 ? 25.061 -36.103 114.809 1.00 27.56 385 TYR D CA 1
ATOM 11327 C C . TYR D 1 332 ? 24.398 -35.311 115.929 1.00 28.65 385 TYR D C 1
ATOM 11328 O O . TYR D 1 332 ? 23.226 -35.518 116.217 1.00 30.16 385 TYR D O 1
ATOM 11337 N N . ARG D 1 333 ? 25.162 -34.415 116.561 1.00 33.20 386 ARG D N 1
ATOM 11338 C CA . ARG D 1 333 ? 24.617 -33.509 117.561 1.00 35.16 386 ARG D CA 1
ATOM 11339 C C . ARG D 1 333 ? 23.390 -32.810 116.978 1.00 30.34 386 ARG D C 1
ATOM 11340 O O . ARG D 1 333 ? 22.378 -32.610 117.645 1.00 24.01 386 ARG D O 1
ATOM 11348 N N . ASN D 1 334 ? 23.517 -32.441 115.705 1.00 29.85 387 ASN D N 1
ATOM 11349 C CA . ASN D 1 334 ? 22.496 -31.709 114.987 1.00 29.96 387 ASN D CA 1
ATOM 11350 C C . ASN D 1 334 ? 21.210 -32.530 114.951 1.00 31.33 387 ASN D C 1
ATOM 11351 O O . ASN D 1 334 ? 20.123 -31.962 114.896 1.00 38.83 387 ASN D O 1
ATOM 11356 N N . MET D 1 335 ? 21.351 -33.861 114.900 1.00 28.62 388 MET D N 1
ATOM 11357 C CA . MET D 1 335 ? 20.232 -34.759 114.677 1.00 30.06 388 MET D CA 1
ATOM 11358 C C . MET D 1 335 ? 19.576 -35.082 116.011 1.00 31.19 388 MET D C 1
ATOM 11359 O O . MET D 1 335 ? 18.356 -35.217 116.092 1.00 36.62 388 MET D O 1
ATOM 11364 N N . ARG D 1 336 ? 20.426 -35.283 117.022 1.00 30.99 389 ARG D N 1
ATOM 11365 C CA . ARG D 1 336 ? 20.030 -35.880 118.285 1.00 32.29 389 ARG D CA 1
ATOM 11366 C C . ARG D 1 336 ? 19.551 -34.797 119.246 1.00 29.25 389 ARG D C 1
ATOM 11367 O O . ARG D 1 336 ? 18.647 -35.033 120.034 1.00 31.20 389 ARG D O 1
ATOM 11375 N N . GLU D 1 337 ? 20.245 -33.661 119.267 1.00 29.74 390 GLU D N 1
ATOM 11376 C CA . GLU D 1 337 ? 20.136 -32.729 120.376 1.00 33.19 390 GLU D CA 1
ATOM 11377 C C . GLU D 1 337 ? 19.031 -31.719 120.078 1.00 29.64 390 GLU D C 1
ATOM 11378 O O . GLU D 1 337 ? 18.634 -31.530 118.929 1.00 27.32 390 GLU D O 1
ATOM 11384 N N . PRO D 1 338 ? 18.486 -31.056 121.118 1.00 27.38 391 PRO D N 1
ATOM 11385 C CA . PRO D 1 338 ? 17.423 -30.073 120.933 1.00 27.92 391 PRO D CA 1
ATOM 11386 C C . PRO D 1 338 ? 17.891 -28.906 120.072 1.00 31.14 391 PRO D C 1
ATOM 11387 O O . PRO D 1 338 ? 19.024 -28.442 120.216 1.00 31.97 391 PRO D O 1
ATOM 11391 N N . VAL D 1 339 ? 16.979 -28.375 119.248 1.00 29.87 392 VAL D N 1
ATOM 11392 C CA . VAL D 1 339 ? 17.268 -27.172 118.486 1.00 27.71 392 VAL D CA 1
ATOM 11393 C C . VAL D 1 339 ? 17.032 -25.953 119.378 1.00 29.98 392 VAL D C 1
ATOM 11394 O O . VAL D 1 339 ? 15.898 -25.658 119.751 1.00 29.39 392 VAL D O 1
ATOM 11398 N N . GLU D 1 340 ? 18.121 -25.257 119.730 1.00 29.12 393 GLU D N 1
ATOM 11399 C CA . GLU D 1 340 ? 18.042 -24.070 120.569 1.00 31.35 393 GLU D CA 1
ATOM 11400 C C . GLU D 1 340 ? 17.879 -22.828 119.690 1.00 34.59 393 GLU D C 1
ATOM 11401 O O . GLU D 1 340 ? 18.805 -22.028 119.550 1.00 36.52 393 GLU D O 1
ATOM 11407 N N . PHE D 1 341 ? 16.682 -22.659 119.115 1.00 33.53 394 PHE D N 1
ATOM 11408 C CA . PHE D 1 341 ? 16.443 -21.595 118.154 1.00 31.95 394 PHE D CA 1
ATOM 11409 C C . PHE D 1 341 ? 16.309 -20.259 118.881 1.00 32.85 394 PHE D C 1
ATOM 11410 O O . PHE D 1 341 ? 16.726 -19.229 118.359 1.00 33.53 394 PHE D O 1
ATOM 11418 N N . GLU D 1 342 ? 15.691 -20.283 120.068 1.00 37.30 395 GLU D N 1
ATOM 11419 C CA . GLU D 1 342 ? 15.490 -19.078 120.858 1.00 36.94 395 GLU D CA 1
ATOM 11420 C C . GLU D 1 342 ? 16.846 -18.462 121.189 1.00 37.91 395 GLU D C 1
ATOM 11421 O O . GLU D 1 342 ? 17.029 -17.256 121.037 1.00 37.61 395 GLU D O 1
ATOM 11427 N N . LYS D 1 343 ? 17.773 -19.305 121.665 1.00 38.55 396 LYS D N 1
ATOM 11428 C CA . LYS D 1 343 ? 19.057 -18.853 122.179 1.00 40.69 396 LYS D CA 1
ATOM 11429 C C . LYS D 1 343 ? 19.857 -18.208 121.052 1.00 37.40 396 LYS D C 1
ATOM 11430 O O . LYS D 1 343 ? 20.570 -17.230 121.264 1.00 36.57 396 LYS D O 1
ATOM 11436 N N . ALA D 1 344 ? 19.720 -18.778 119.852 1.00 37.75 397 ALA D N 1
ATOM 11437 C CA . ALA D 1 344 ? 20.438 -18.316 118.677 1.00 34.80 397 ALA D CA 1
ATOM 11438 C C . ALA D 1 344 ? 19.884 -16.965 118.232 1.00 32.39 397 ALA D C 1
ATOM 11439 O O . ALA D 1 344 ? 20.638 -16.059 117.872 1.00 29.79 397 ALA D O 1
ATOM 11441 N N . VAL D 1 345 ? 18.552 -16.851 118.251 1.00 29.36 398 VAL D N 1
ATOM 11442 C CA . VAL D 1 345 ? 17.881 -15.625 117.859 1.00 27.97 398 VAL D CA 1
ATOM 11443 C C . VAL D 1 345 ? 18.175 -14.534 118.891 1.00 28.44 398 VAL D C 1
ATOM 11444 O O . VAL D 1 345 ? 18.322 -13.372 118.522 1.00 27.13 398 VAL D O 1
ATOM 11448 N N . ARG D 1 346 ? 18.382 -14.924 120.158 1.00 31.23 399 ARG D N 1
ATOM 11449 C CA . ARG D 1 346 ? 18.692 -13.981 121.228 1.00 35.03 399 ARG D CA 1
ATOM 11450 C C . ARG D 1 346 ? 20.134 -13.483 121.099 1.00 34.69 399 ARG D C 1
ATOM 11451 O O . ARG D 1 346 ? 20.430 -12.327 121.389 1.00 33.31 399 ARG D O 1
ATOM 11459 N N . ALA D 1 347 ? 21.041 -14.381 120.707 1.00 36.21 400 ALA D N 1
ATOM 11460 C CA . ALA D 1 347 ? 22.405 -13.998 120.386 1.00 35.15 400 ALA D CA 1
ATOM 11461 C C . ALA D 1 347 ? 22.406 -13.011 119.222 1.00 34.26 400 ALA D C 1
ATOM 11462 O O . ALA D 1 347 ? 23.108 -12.009 119.263 1.00 34.99 400 ALA D O 1
ATOM 11464 N N . LEU D 1 348 ? 21.642 -13.324 118.169 1.00 36.65 401 LEU D N 1
ATOM 11465 C CA . LEU D 1 348 ? 21.574 -12.479 116.987 1.00 37.99 401 LEU D CA 1
ATOM 11466 C C . LEU D 1 348 ? 21.030 -11.094 117.350 1.00 41.68 401 LEU D C 1
ATOM 11467 O O . LEU D 1 348 ? 21.547 -10.081 116.879 1.00 41.23 401 LEU D O 1
ATOM 11472 N N . ILE D 1 349 ? 19.970 -11.049 118.168 1.00 39.44 402 ILE D N 1
ATOM 11473 C CA . ILE D 1 349 ? 19.377 -9.782 118.573 1.00 42.80 402 ILE D CA 1
ATOM 11474 C C . ILE D 1 349 ? 20.389 -8.994 119.407 1.00 44.39 402 ILE D C 1
ATOM 11475 O O . ILE D 1 349 ? 20.639 -7.822 119.134 1.00 46.99 402 ILE D O 1
ATOM 11480 N N . ALA D 1 350 ? 21.032 -9.675 120.362 1.00 43.81 403 ALA D N 1
ATOM 11481 C CA . ALA D 1 350 ? 22.063 -9.071 121.193 1.00 45.33 403 ALA D CA 1
ATOM 11482 C C . ALA D 1 350 ? 23.131 -8.410 120.326 1.00 45.43 403 ALA D C 1
ATOM 11483 O O . ALA D 1 350 ? 23.801 -7.482 120.778 1.00 47.58 403 ALA D O 1
ATOM 11485 N N . ASP D 1 351 ? 23.323 -8.941 119.112 1.00 43.15 404 ASP D N 1
ATOM 11486 C CA . ASP D 1 351 ? 24.416 -8.524 118.245 1.00 41.40 404 ASP D CA 1
ATOM 11487 C C . ASP D 1 351 ? 23.897 -7.532 117.201 1.00 40.45 404 ASP D C 1
ATOM 11488 O O . ASP D 1 351 ? 24.592 -7.230 116.235 1.00 39.64 404 ASP D O 1
ATOM 11493 N N . GLY D 1 352 ? 22.651 -7.070 117.362 1.00 43.48 405 GLY D N 1
ATOM 11494 C CA . GLY D 1 352 ? 22.159 -5.911 116.630 1.00 46.02 405 GLY D CA 1
ATOM 11495 C C . GLY D 1 352 ? 21.529 -6.269 115.283 1.00 47.15 405 GLY D C 1
ATOM 11496 O O . GLY D 1 352 ? 21.283 -5.388 114.461 1.00 50.34 405 GLY D O 1
ATOM 11497 N N . TYR D 1 353 ? 21.207 -7.555 115.090 1.00 43.51 406 TYR D N 1
ATOM 11498 C CA . TYR D 1 353 ? 20.486 -8.007 113.909 1.00 38.54 406 TYR D CA 1
ATOM 11499 C C . TYR D 1 353 ? 18.991 -7.794 114.125 1.00 35.74 406 TYR D C 1
ATOM 11500 O O . TYR D 1 353 ? 18.497 -7.977 115.233 1.00 37.11 406 TYR D O 1
ATOM 11509 N N . ASP D 1 354 ? 18.282 -7.355 113.078 1.00 35.37 407 ASP D N 1
ATOM 11510 C CA . ASP D 1 354 ? 16.910 -6.893 113.245 1.00 40.42 407 ASP D CA 1
ATOM 11511 C C . ASP D 1 354 ? 16.045 -7.215 112.025 1.00 36.96 407 ASP D C 1
ATOM 11512 O O . ASP D 1 354 ? 14.895 -6.791 111.964 1.00 37.48 407 ASP D O 1
ATOM 11517 N N . LEU D 1 355 ? 16.605 -7.927 111.040 1.00 37.47 408 LEU D N 1
ATOM 11518 C CA . LEU D 1 355 ? 15.855 -8.357 109.872 1.00 37.20 408 LEU D CA 1
ATOM 11519 C C . LEU D 1 355 ? 16.148 -9.828 109.606 1.00 37.18 408 LEU D C 1
ATOM 11520 O O . LEU D 1 355 ? 17.281 -10.197 109.288 1.00 37.48 408 LEU D O 1
ATOM 11525 N N . PHE D 1 356 ? 15.099 -10.652 109.705 1.00 35.05 409 PHE D N 1
ATOM 11526 C CA . PHE D 1 356 ? 15.225 -12.089 109.534 1.00 32.88 409 PHE D CA 1
ATOM 11527 C C . PHE D 1 356 ? 14.442 -12.517 108.297 1.00 34.43 409 PHE D C 1
ATOM 11528 O O . PHE D 1 356 ? 13.291 -12.119 108.127 1.00 35.17 409 PHE D O 1
ATOM 11536 N N . LEU D 1 357 ? 15.097 -13.297 107.425 1.00 32.45 410 LEU D N 1
ATOM 11537 C CA . LEU D 1 357 ? 14.494 -13.772 106.188 1.00 29.74 410 LEU D CA 1
ATOM 11538 C C . LEU D 1 357 ? 14.532 -15.299 106.160 1.00 28.64 410 LEU D C 1
ATOM 11539 O O . LEU D 1 357 ? 15.600 -15.892 106.037 1.00 27.16 410 LEU D O 1
ATOM 11544 N N . GLU D 1 358 ? 13.363 -15.931 106.322 1.00 30.18 411 GLU D N 1
ATOM 11545 C CA . GLU D 1 358 ? 13.212 -17.353 106.040 1.00 27.43 411 GLU D CA 1
ATOM 11546 C C . GLU D 1 358 ? 13.410 -17.591 104.544 1.00 25.31 411 GLU D C 1
ATOM 11547 O O . GLU D 1 358 ? 12.634 -17.099 103.724 1.00 22.54 411 GLU D O 1
ATOM 11553 N N . CYS D 1 359 ? 14.497 -18.298 104.211 1.00 24.52 412 CYS D N 1
ATOM 11554 C CA . CYS D 1 359 ? 14.947 -18.470 102.836 1.00 24.33 412 CYS D CA 1
ATOM 11555 C C . CYS D 1 359 ? 14.555 -19.870 102.361 1.00 25.50 412 CYS D C 1
ATOM 11556 O O . CYS D 1 359 ? 15.430 -20.723 102.162 1.00 22.30 412 CYS D O 1
ATOM 11559 N N . ASN D 1 360 ? 13.232 -20.087 102.222 1.00 22.26 413 ASN D N 1
ATOM 11560 C CA . ASN D 1 360 ? 12.651 -21.420 102.136 1.00 22.99 413 ASN D CA 1
ATOM 11561 C C . ASN D 1 360 ? 11.295 -21.361 101.429 1.00 22.93 413 ASN D C 1
ATOM 11562 O O . ASN D 1 360 ? 10.801 -20.283 101.121 1.00 22.93 413 ASN D O 1
ATOM 11567 N N . PRO D 1 361 ? 10.664 -22.516 101.102 1.00 23.57 414 PRO D N 1
ATOM 11568 C CA . PRO D 1 361 ? 9.402 -22.522 100.356 1.00 22.74 414 PRO D CA 1
ATOM 11569 C C . PRO D 1 361 ? 8.138 -22.129 101.125 1.00 23.46 414 PRO D C 1
ATOM 11570 O O . PRO D 1 361 ? 7.089 -21.941 100.513 1.00 25.48 414 PRO D O 1
ATOM 11574 N N . HIS D 1 362 ? 8.189 -22.140 102.462 1.00 23.37 415 HIS D N 1
ATOM 11575 C CA . HIS D 1 362 ? 7.037 -21.748 103.265 1.00 23.48 415 HIS D CA 1
ATOM 11576 C C . HIS D 1 362 ? 7.482 -21.409 104.686 1.00 22.46 415 HIS D C 1
ATOM 11577 O O . HIS D 1 362 ? 8.234 -22.157 105.300 1.00 20.22 415 HIS D O 1
ATOM 11584 N N . PRO D 1 363 ? 7.030 -20.266 105.253 1.00 25.23 416 PRO D N 1
ATOM 11585 C CA . PRO D 1 363 ? 7.517 -19.807 106.555 1.00 24.28 416 PRO D CA 1
ATOM 11586 C C . PRO D 1 363 ? 7.060 -20.724 107.683 1.00 25.49 416 PRO D C 1
ATOM 11587 O O . PRO D 1 363 ? 5.888 -21.087 107.738 1.00 33.24 416 PRO D O 1
ATOM 11591 N N . MET D 1 364 ? 8.026 -21.179 108.489 1.00 24.12 417 MET D N 1
ATOM 11592 C CA . MET D 1 364 ? 7.791 -22.133 109.560 1.00 25.15 417 MET D CA 1
ATOM 11593 C C . MET D 1 364 ? 8.008 -21.454 110.909 1.00 25.43 417 MET D C 1
ATOM 11594 O O . MET D 1 364 ? 7.622 -22.001 111.938 1.00 24.04 417 MET D O 1
ATOM 11599 N N . LEU D 1 365 ? 8.801 -20.374 110.925 1.00 26.60 418 LEU D N 1
ATOM 11600 C CA . LEU D 1 365 ? 9.379 -19.910 112.177 1.00 28.05 418 LEU D CA 1
ATOM 11601 C C . LEU D 1 365 ? 9.025 -18.449 112.435 1.00 27.40 418 LEU D C 1
ATOM 11602 O O . LEU D 1 365 ? 9.329 -17.941 113.513 1.00 26.80 418 LEU D O 1
ATOM 11607 N N . ALA D 1 366 ? 8.203 -17.866 111.551 1.00 29.63 419 ALA D N 1
ATOM 11608 C CA . ALA D 1 366 ? 7.834 -16.460 111.646 1.00 31.08 419 ALA D CA 1
ATOM 11609 C C . ALA D 1 366 ? 7.292 -16.131 113.036 1.00 32.68 419 ALA D C 1
ATOM 11610 O O . ALA D 1 366 ? 7.718 -15.149 113.636 1.00 33.49 419 ALA D O 1
ATOM 11612 N N . MET D 1 367 ? 6.339 -16.938 113.529 1.00 35.17 420 MET D N 1
ATOM 11613 C CA . MET D 1 367 ? 5.671 -16.648 114.790 1.00 36.66 420 MET D CA 1
ATOM 11614 C C . MET D 1 367 ? 6.686 -16.665 115.935 1.00 32.28 420 MET D C 1
ATOM 11615 O O . MET D 1 367 ? 6.692 -15.771 116.777 1.00 30.86 420 MET D O 1
ATOM 11620 N N . SER D 1 368 ? 7.483 -17.735 116.010 1.00 29.08 421 SER D N 1
ATOM 11621 C CA . SER D 1 368 ? 8.444 -17.904 117.089 1.00 30.86 421 SER D CA 1
ATOM 11622 C C . SER D 1 368 ? 9.439 -16.743 117.089 1.00 32.23 421 SER D C 1
ATOM 11623 O O . SER D 1 368 ? 9.774 -16.204 118.144 1.00 28.36 421 SER D O 1
ATOM 11626 N N . LEU D 1 369 ? 9.932 -16.406 115.891 1.00 30.75 422 LEU D N 1
ATOM 11627 C CA . LEU D 1 369 ? 10.836 -15.288 115.702 1.00 34.49 422 LEU D CA 1
ATOM 11628 C C . LEU D 1 369 ? 10.236 -14.015 116.301 1.00 36.73 422 LEU D C 1
ATOM 11629 O O . LEU D 1 369 ? 10.917 -13.314 117.049 1.00 37.44 422 LEU D O 1
ATOM 11634 N N . ASP D 1 370 ? 8.966 -13.721 115.996 1.00 38.61 423 ASP D N 1
ATOM 11635 C CA . ASP D 1 370 ? 8.351 -12.492 116.477 1.00 43.37 423 ASP D CA 1
ATOM 11636 C C . ASP D 1 370 ? 8.288 -12.518 118.004 1.00 38.53 423 ASP D C 1
ATOM 11637 O O . ASP D 1 370 ? 8.573 -11.516 118.651 1.00 39.86 423 ASP D O 1
ATOM 11642 N N . GLU D 1 371 ? 7.982 -13.683 118.578 1.00 36.60 424 GLU D N 1
ATOM 11643 C CA . GLU D 1 371 ? 7.809 -13.818 120.017 1.00 41.11 424 GLU D CA 1
ATOM 11644 C C . GLU D 1 371 ? 9.114 -13.499 120.743 1.00 41.27 424 GLU D C 1
ATOM 11645 O O . GLU D 1 371 ? 9.088 -12.918 121.825 1.00 42.62 424 GLU D O 1
ATOM 11651 N N . THR D 1 372 ? 10.236 -13.990 120.197 1.00 40.23 425 THR D N 1
ATOM 11652 C CA . THR D 1 372 ? 11.548 -13.786 120.794 1.00 35.99 425 THR D CA 1
ATOM 11653 C C . THR D 1 372 ? 11.968 -12.327 120.630 1.00 38.97 425 THR D C 1
ATOM 11654 O O . THR D 1 372 ? 12.568 -11.752 121.535 1.00 42.98 425 THR D O 1
ATOM 11658 N N . LEU D 1 373 ? 11.625 -11.724 119.484 1.00 39.39 426 LEU D N 1
ATOM 11659 C CA . LEU D 1 373 ? 11.856 -10.302 119.271 1.00 43.19 426 LEU D CA 1
ATOM 11660 C C . LEU D 1 373 ? 11.091 -9.488 120.317 1.00 47.44 426 LEU D C 1
ATOM 11661 O O . LEU D 1 373 ? 11.683 -8.658 121.005 1.00 48.95 426 LEU D O 1
ATOM 11666 N N . THR D 1 374 ? 9.780 -9.744 120.438 1.00 48.53 427 THR D N 1
ATOM 11667 C CA . THR D 1 374 ? 8.915 -9.008 121.350 1.00 52.79 427 THR D CA 1
ATOM 11668 C C . THR D 1 374 ? 9.459 -9.083 122.777 1.00 55.03 427 THR D C 1
ATOM 11669 O O . THR D 1 374 ? 9.519 -8.070 123.470 1.00 50.90 427 THR D O 1
ATOM 11673 N N . ASP D 1 375 ? 9.868 -10.289 123.196 1.00 58.68 428 ASP D N 1
ATOM 11674 C CA . ASP D 1 375 ? 10.256 -10.559 124.573 1.00 57.72 428 ASP D CA 1
ATOM 11675 C C . ASP D 1 375 ? 11.628 -9.951 124.861 1.00 67.94 428 ASP D C 1
ATOM 11676 O O . ASP D 1 375 ? 12.010 -9.798 126.019 1.00 78.46 428 ASP D O 1
ATOM 11681 N N . SER D 1 376 ? 12.381 -9.639 123.801 1.00 65.10 429 SER D N 1
ATOM 11682 C CA . SER D 1 376 ? 13.733 -9.121 123.939 1.00 65.51 429 SER D CA 1
ATOM 11683 C C . SER D 1 376 ? 13.715 -7.614 124.185 1.00 66.19 429 SER D C 1
ATOM 11684 O O . SER D 1 376 ? 14.768 -6.990 124.282 1.00 62.88 429 SER D O 1
ATOM 11687 N N . GLY D 1 377 ? 12.517 -7.025 124.225 1.00 71.28 430 GLY D N 1
ATOM 11688 C CA . GLY D 1 377 ? 12.379 -5.580 124.176 1.00 79.65 430 GLY D CA 1
ATOM 11689 C C . GLY D 1 377 ? 12.645 -5.042 122.773 1.00 83.41 430 GLY D C 1
ATOM 11690 O O . GLY D 1 377 ? 11.709 -4.769 122.025 1.00 96.51 430 GLY D O 1
ATOM 11691 N N . GLY D 1 378 ? 13.930 -4.930 122.417 1.00 78.54 431 GLY D N 1
ATOM 11692 C CA . GLY D 1 378 ? 14.332 -4.376 121.133 1.00 84.16 431 GLY D CA 1
ATOM 11693 C C . GLY D 1 378 ? 13.735 -5.161 119.969 1.00 83.85 431 GLY D C 1
ATOM 11694 O O . GLY D 1 378 ? 13.722 -6.389 119.997 1.00 87.42 431 GLY D O 1
ATOM 11695 N N . HIS D 1 379 ? 13.245 -4.436 118.954 1.00 83.91 432 HIS D N 1
ATOM 11696 C CA . HIS D 1 379 ? 12.275 -4.976 118.013 1.00 92.42 432 HIS D CA 1
ATOM 11697 C C . HIS D 1 379 ? 12.864 -4.989 116.602 1.00 81.53 432 HIS D C 1
ATOM 11698 O O . HIS D 1 379 ? 13.723 -4.171 116.280 1.00 73.97 432 HIS D O 1
ATOM 11705 N N . GLY D 1 380 ? 12.362 -5.909 115.764 1.00 73.05 433 GLY D N 1
ATOM 11706 C CA . GLY D 1 380 ? 12.788 -6.034 114.377 1.00 59.93 433 GLY D CA 1
ATOM 11707 C C . GLY D 1 380 ? 11.705 -6.654 113.492 1.00 50.27 433 GLY D C 1
ATOM 11708 O O . GLY D 1 380 ? 10.551 -6.765 113.900 1.00 50.78 433 GLY D O 1
ATOM 11709 N N . THR D 1 381 ? 12.102 -7.073 112.284 1.00 45.99 434 THR D N 1
ATOM 11710 C CA . THR D 1 381 ? 11.172 -7.512 111.254 1.00 45.73 434 THR D CA 1
ATOM 11711 C C . THR D 1 381 ? 11.481 -8.953 110.846 1.00 40.84 434 THR D C 1
ATOM 11712 O O . THR D 1 381 ? 12.645 -9.345 110.854 1.00 40.44 434 THR D O 1
ATOM 11716 N N . VAL D 1 382 ? 10.452 -9.668 110.359 1.00 34.58 435 VAL D N 1
ATOM 11717 C CA . VAL D 1 382 ? 10.579 -11.036 109.869 1.00 34.62 435 VAL D CA 1
ATOM 11718 C C . VAL D 1 382 ? 9.969 -11.134 108.469 1.00 36.08 435 VAL D C 1
ATOM 11719 O O . VAL D 1 382 ? 8.780 -10.883 108.300 1.00 37.19 435 VAL D O 1
ATOM 11723 N N . MET D 1 383 ? 10.734 -11.659 107.503 1.00 33.09 436 MET D N 1
ATOM 11724 C CA . MET D 1 383 ? 10.244 -11.789 106.141 1.00 33.03 436 MET D CA 1
ATOM 11725 C C . MET D 1 383 ? 10.229 -13.253 105.720 1.00 34.19 436 MET D C 1
ATOM 11726 O O . MET D 1 383 ? 10.798 -14.107 106.394 1.00 39.20 436 MET D O 1
ATOM 11731 N N . HIS D 1 384 ? 9.671 -13.492 104.528 1.00 36.26 437 HIS D N 1
ATOM 11732 C CA . HIS D 1 384 ? 9.631 -14.811 103.919 1.00 36.21 437 HIS D CA 1
ATOM 11733 C C . HIS D 1 384 ? 10.098 -14.716 102.464 1.00 31.11 437 HIS D C 1
ATOM 11734 O O . HIS D 1 384 ? 10.360 -13.623 101.965 1.00 29.90 437 HIS D O 1
ATOM 11741 N N . THR D 1 385 ? 10.212 -15.875 101.797 1.00 28.50 438 THR D N 1
ATOM 11742 C CA . THR D 1 385 ? 10.492 -15.938 100.372 1.00 25.81 438 THR D CA 1
ATOM 11743 C C . THR D 1 385 ? 9.256 -16.430 99.624 1.00 27.22 438 THR D C 1
ATOM 11744 O O . THR D 1 385 ? 8.581 -15.642 98.967 1.00 25.39 438 THR D O 1
ATOM 11748 N N . LEU D 1 386 ? 9.000 -17.745 99.694 1.00 27.92 439 LEU D N 1
ATOM 11749 C CA . LEU D 1 386 ? 7.809 -18.334 99.105 1.00 28.52 439 LEU D CA 1
ATOM 11750 C C . LEU D 1 386 ? 6.857 -18.776 100.213 1.00 29.59 439 LEU D C 1
ATOM 11751 O O . LEU D 1 386 ? 7.276 -19.011 101.345 1.00 32.77 439 LEU D O 1
ATOM 11756 N N . ARG D 1 387 ? 5.575 -18.903 99.852 1.00 29.83 440 ARG D N 1
ATOM 11757 C CA . ARG D 1 387 ? 4.591 -19.605 100.657 1.00 29.60 440 ARG D CA 1
ATOM 11758 C C . ARG D 1 387 ? 3.971 -20.697 99.801 1.00 29.19 440 ARG D C 1
ATOM 11759 O O . ARG D 1 387 ? 4.043 -20.637 98.579 1.00 31.04 440 ARG D O 1
ATOM 11767 N N . ARG D 1 388 ? 3.353 -21.677 100.461 1.00 28.83 441 ARG D N 1
ATOM 11768 C CA . ARG D 1 388 ? 2.555 -22.688 99.790 1.00 28.07 441 ARG D CA 1
ATOM 11769 C C . ARG D 1 388 ? 1.677 -22.018 98.734 1.00 29.15 441 ARG D C 1
ATOM 11770 O O . ARG D 1 388 ? 0.925 -21.101 99.054 1.00 32.40 441 ARG D O 1
ATOM 11778 N N . GLN D 1 389 ? 1.744 -22.533 97.496 1.00 30.99 442 GLN D N 1
ATOM 11779 C CA . GLN D 1 389 ? 0.887 -22.126 96.387 1.00 32.30 442 GLN D CA 1
ATOM 11780 C C . GLN D 1 389 ? 1.215 -20.702 95.949 1.00 31.83 442 GLN D C 1
ATOM 11781 O O . GLN D 1 389 ? 0.510 -20.148 95.118 1.00 31.69 442 GLN D O 1
ATOM 11787 N N . LYS D 1 390 ? 2.299 -20.142 96.495 1.00 34.84 443 LYS D N 1
ATOM 11788 C CA . LYS D 1 390 ? 2.715 -18.777 96.209 1.00 39.48 443 LYS D CA 1
ATOM 11789 C C . LYS D 1 390 ? 4.225 -18.738 95.988 1.00 38.45 443 LYS D C 1
ATOM 11790 O O . LYS D 1 390 ? 4.957 -18.182 96.802 1.00 42.12 443 LYS D O 1
ATOM 11796 N N . GLY D 1 391 ? 4.679 -19.410 94.926 1.00 38.22 444 GLY D N 1
ATOM 11797 C CA . GLY D 1 391 ? 6.096 -19.544 94.642 1.00 39.10 444 GLY D CA 1
ATOM 11798 C C . GLY D 1 391 ? 6.427 -19.112 93.218 1.00 40.08 444 GLY D C 1
ATOM 11799 O O . GLY D 1 391 ? 7.393 -19.590 92.631 1.00 46.37 444 GLY D O 1
ATOM 11800 N N . SER D 1 392 ? 5.633 -18.173 92.695 1.00 42.10 445 SER D N 1
ATOM 11801 C CA . SER D 1 392 ? 5.848 -17.617 91.370 1.00 43.25 445 SER D CA 1
ATOM 11802 C C . SER D 1 392 ? 6.930 -16.538 91.415 1.00 41.56 445 SER D C 1
ATOM 11803 O O . SER D 1 392 ? 7.196 -15.959 92.467 1.00 39.37 445 SER D O 1
ATOM 11806 N N . ALA D 1 393 ? 7.493 -16.240 90.236 1.00 40.58 446 ALA D N 1
ATOM 11807 C CA . ALA D 1 393 ? 8.391 -15.117 90.031 1.00 40.97 446 ALA D CA 1
ATOM 11808 C C . ALA D 1 393 ? 7.799 -13.837 90.620 1.00 38.98 446 ALA D C 1
ATOM 11809 O O . ALA D 1 393 ? 8.493 -13.087 91.299 1.00 39.96 446 ALA D O 1
ATOM 11811 N N . LYS D 1 394 ? 6.520 -13.582 90.330 1.00 40.71 447 LYS D N 1
ATOM 11812 C CA . LYS D 1 394 ? 5.815 -12.438 90.883 1.00 42.63 447 LYS D CA 1
ATOM 11813 C C . LYS D 1 394 ? 5.949 -12.445 92.407 1.00 43.90 447 LYS D C 1
ATOM 11814 O O . LYS D 1 394 ? 6.369 -11.455 92.997 1.00 45.14 447 LYS D O 1
ATOM 11820 N N . ASP D 1 395 ? 5.648 -13.587 93.036 1.00 45.83 448 ASP D N 1
ATOM 11821 C CA . ASP D 1 395 ? 5.606 -13.678 94.489 1.00 41.42 448 ASP D CA 1
ATOM 11822 C C . ASP D 1 395 ? 6.972 -13.369 95.094 1.00 37.99 448 ASP D C 1
ATOM 11823 O O . ASP D 1 395 ? 7.036 -12.919 96.238 1.00 35.64 448 ASP D O 1
ATOM 11828 N N . PHE D 1 396 ? 8.041 -13.777 94.394 1.00 37.44 449 PHE D N 1
ATOM 11829 C CA . PHE D 1 396 ? 9.403 -13.438 94.781 1.00 42.56 449 PHE D CA 1
ATOM 11830 C C . PHE D 1 396 ? 9.622 -11.945 94.546 1.00 42.63 449 PHE D C 1
ATOM 11831 O O . PHE D 1 396 ? 10.233 -11.264 95.364 1.00 39.01 449 PHE D O 1
ATOM 11839 N N . GLY D 1 397 ? 9.079 -11.444 93.431 1.00 49.14 450 GLY D N 1
ATOM 11840 C CA . GLY D 1 397 ? 9.025 -10.014 93.168 1.00 48.18 450 GLY D CA 1
ATOM 11841 C C . GLY D 1 397 ? 8.483 -9.245 94.368 1.00 45.47 450 GLY D C 1
ATOM 11842 O O . GLY D 1 397 ? 9.075 -8.256 94.793 1.00 42.30 450 GLY D O 1
ATOM 11843 N N . MET D 1 398 ? 7.391 -9.767 94.940 1.00 43.81 451 MET D N 1
ATOM 11844 C CA . MET D 1 398 ? 6.735 -9.171 96.089 1.00 43.54 451 MET D CA 1
ATOM 11845 C C . MET D 1 398 ? 7.630 -9.255 97.322 1.00 43.62 451 MET D C 1
ATOM 11846 O O . MET D 1 398 ? 7.665 -8.324 98.124 1.00 42.99 451 MET D O 1
ATOM 11851 N N . ALA D 1 399 ? 8.345 -10.377 97.473 1.00 42.86 452 ALA D N 1
ATOM 11852 C CA . ALA D 1 399 ? 9.302 -10.531 98.558 1.00 42.17 452 ALA D CA 1
ATOM 11853 C C . ALA D 1 399 ? 10.470 -9.559 98.373 1.00 39.33 452 ALA D C 1
ATOM 11854 O O . ALA D 1 399 ? 10.918 -8.927 99.326 1.00 36.57 452 ALA D O 1
ATOM 11856 N N . LEU D 1 400 ? 10.942 -9.440 97.129 1.00 39.56 453 LEU D N 1
ATOM 11857 C CA . LEU D 1 400 ? 11.955 -8.466 96.760 1.00 45.95 453 LEU D CA 1
ATOM 11858 C C . LEU D 1 400 ? 11.574 -7.083 97.288 1.00 53.33 453 LEU D C 1
ATOM 11859 O O . LEU D 1 400 ? 12.429 -6.341 97.774 1.00 48.29 453 LEU D O 1
ATOM 11864 N N . CYS D 1 401 ? 10.297 -6.723 97.106 1.00 53.33 454 CYS D N 1
ATOM 11865 C CA . CYS D 1 401 ? 9.816 -5.378 97.382 1.00 51.03 454 CYS D CA 1
ATOM 11866 C C . CYS D 1 401 ? 9.716 -5.154 98.889 1.00 49.83 454 CYS D C 1
ATOM 11867 O O . CYS D 1 401 ? 10.044 -4.075 99.375 1.00 48.27 454 CYS D O 1
ATOM 11870 N N . LEU D 1 402 ? 9.272 -6.178 99.627 1.00 46.13 455 LEU D N 1
ATOM 11871 C CA . LEU D 1 402 ? 9.261 -6.094 101.078 1.00 44.56 455 LEU D CA 1
ATOM 11872 C C . LEU D 1 402 ? 10.682 -5.829 101.567 1.00 41.72 455 LEU D C 1
ATOM 11873 O O . LEU D 1 402 ? 10.871 -5.032 102.479 1.00 41.44 455 LEU D O 1
ATOM 11878 N N . ALA D 1 403 ? 11.667 -6.417 100.872 1.00 39.64 456 ALA D N 1
ATOM 11879 C CA . ALA D 1 403 ? 13.072 -6.278 101.224 1.00 41.96 456 ALA D CA 1
ATOM 11880 C C . ALA D 1 403 ? 13.535 -4.839 101.004 1.00 44.34 456 ALA D C 1
ATOM 11881 O O . ALA D 1 403 ? 14.146 -4.250 101.891 1.00 43.04 456 ALA D O 1
ATOM 11883 N N . TYR D 1 404 ? 13.299 -4.317 99.791 1.00 49.08 457 TYR D N 1
ATOM 11884 C CA . TYR D 1 404 ? 13.640 -2.947 99.431 1.00 53.50 457 TYR D CA 1
ATOM 11885 C C . TYR D 1 404 ? 13.068 -1.973 100.456 1.00 49.79 457 TYR D C 1
ATOM 11886 O O . TYR D 1 404 ? 13.740 -1.042 100.889 1.00 50.01 457 TYR D O 1
ATOM 11895 N N . VAL D 1 405 ? 11.788 -2.171 100.773 1.00 52.00 458 VAL D N 1
ATOM 11896 C CA . VAL D 1 405 ? 11.024 -1.276 101.623 1.00 54.17 458 VAL D CA 1
ATOM 11897 C C . VAL D 1 405 ? 11.584 -1.303 103.047 1.00 49.43 458 VAL D C 1
ATOM 11898 O O . VAL D 1 405 ? 11.441 -0.339 103.788 1.00 47.22 458 VAL D O 1
ATOM 11902 N N . ASN D 1 406 ? 12.225 -2.410 103.430 1.00 49.60 459 ASN D N 1
ATOM 11903 C CA . ASN D 1 406 ? 12.771 -2.551 104.770 1.00 50.61 459 ASN D CA 1
ATOM 11904 C C . ASN D 1 406 ? 14.224 -2.086 104.818 1.00 46.89 459 ASN D C 1
ATOM 11905 O O . ASN D 1 406 ? 14.859 -2.181 105.864 1.00 43.19 459 ASN D O 1
ATOM 11910 N N . GLY D 1 407 ? 14.749 -1.636 103.672 1.00 46.35 460 GLY D N 1
ATOM 11911 C CA . GLY D 1 407 ? 15.985 -0.872 103.633 1.00 50.75 460 GLY D CA 1
ATOM 11912 C C . GLY D 1 407 ? 17.088 -1.579 102.849 1.00 54.35 460 GLY D C 1
ATOM 11913 O O . GLY D 1 407 ? 18.203 -1.075 102.756 1.00 63.21 460 GLY D O 1
ATOM 11914 N N . LEU D 1 408 ? 16.778 -2.767 102.320 1.00 53.96 461 LEU D N 1
ATOM 11915 C CA . LEU D 1 408 ? 17.750 -3.547 101.574 1.00 51.01 461 LEU D CA 1
ATOM 11916 C C . LEU D 1 408 ? 17.902 -2.964 100.176 1.00 53.60 461 LEU D C 1
ATOM 11917 O O . LEU D 1 408 ? 17.026 -2.249 99.702 1.00 53.40 461 LEU D O 1
ATOM 11922 N N . GLU D 1 409 ? 18.994 -3.333 99.503 1.00 60.55 462 GLU D N 1
ATOM 11923 C CA . GLU D 1 409 ? 19.332 -2.746 98.218 1.00 68.04 462 GLU D CA 1
ATOM 11924 C C . GLU D 1 409 ? 19.171 -3.804 97.129 1.00 62.39 462 GLU D C 1
ATOM 11925 O O . GLU D 1 409 ? 19.697 -4.905 97.253 1.00 59.84 462 GLU D O 1
ATOM 11931 N N . ILE D 1 410 ? 18.412 -3.457 96.081 1.00 67.10 463 ILE D N 1
ATOM 11932 C CA . ILE D 1 410 ? 18.061 -4.376 95.009 1.00 62.69 463 ILE D CA 1
ATOM 11933 C C . ILE D 1 410 ? 18.953 -4.111 93.801 1.00 72.48 463 ILE D C 1
ATOM 11934 O O . ILE D 1 410 ? 19.442 -2.999 93.615 1.00 91.92 463 ILE D O 1
ATOM 11939 N N . ASP D 1 411 ? 19.087 -5.124 92.942 1.00 82.49 464 ASP D N 1
ATOM 11940 C CA . ASP D 1 411 ? 19.876 -5.007 91.726 1.00 100.74 464 ASP D CA 1
ATOM 11941 C C . ASP D 1 411 ? 18.923 -4.954 90.533 1.00 113.73 464 ASP D C 1
ATOM 11942 O O . ASP D 1 411 ? 18.551 -5.988 89.981 1.00 103.58 464 ASP D O 1
ATOM 11947 N N . GLY D 1 412 ? 18.503 -3.735 90.174 1.00 116.56 465 GLY D N 1
ATOM 11948 C CA . GLY D 1 412 ? 17.655 -3.518 89.014 1.00 102.46 465 GLY D CA 1
ATOM 11949 C C . GLY D 1 412 ? 18.238 -4.159 87.766 1.00 101.20 465 GLY D C 1
ATOM 11950 O O . GLY D 1 412 ? 17.436 -4.513 86.880 1.00 92.88 465 GLY D O 1
#

Solvent-accessible surface area: 63135 Å² total; per-residue (Å²): 51,21,1,3,1,1,0,134,61,62,53,26,0,96,79,19,0,43,140,11,15,74,51,2,89,121,104,77,157,75,111,26,32,97,10,0,79,78,15,15,64,64,87,64,46,71,37,66,7,0,2,0,22,23,95,52,104,119,59,10,33,74,0,0,96,0,10,18,104,61,119,178,43,160,19,15,28,68,30,130,72,60,29,111,95,110,19,100,6,0,0,0,0,0,8,17,7,0,27,15,82,24,1,0,149,36,3,18,103,156,12,86,22,0,78,112,32,0,94,32,0,23,21,10,1,34,17,32,15,149,32,29,2,30,43,11,2,68,80,63,142,149,27,29,73,33,84,91,0,10,0,0,5,0,0,1,5,0,0,4,15,0,0,4,25,7,0,88,72,19,27,3,95,6,28,0,0,0,0,20,14,18,0,0,0,0,0,0,22,19,0,14,0,2,27,18,42,11,0,0,19,0,2,0,23,8,0,100,4,6,74,99,37,28,49,128,3,11,28,1,39,4,44,4,47,54,65,124,0,107,125,57,15,144,154,7,44,139,94,5,27,5,0,1,10,13,1,46,20,16,2,5,0,0,1,50,47,78,0,15,170,79,0,19,61,50,0,76,90,96,70,27,125,7,109,93,35,98,40,28,54,6,0,8,4,1,22,33,0,76,68,9,89,96,73,8,33,57,48,4,4,10,6,14,8,96,70,30,128,31,58,1,8,0,2,23,53,2,40,68,47,70,0,31,96,0,55,8,19,1,5,18,93,4,2,50,66,36,5,36,0,23,107,0,0,88,24,0,31,90,74,44,17,28,0,0,0,0,0,0,0,33,28,68,11,41,119,9,0,70,58,0,2,88,86,42,53,54,107,12,34,40,12,57,4,0,86,114,130,94,7,34,39,109,23,5,6,59,3,9,2,56,0,1,3,14,2,11,75,15,55,1,121,39,37,70,148,40,109,60,31,29,10,97,65,55,45,0,91,135,105,44,123,151,32,72,13,0,2,42,76,36,14,31,125,58,130,171,83,164,39,24,20,97,39,61,85,54,19,102,57,102,18,109,4,0,0,0,0,0,7,20,2,1,4,8,33,42,2,0,106,34,2,14,105,161,13,89,22,0,71,98,30,0,96,42,0,22,59,15,2,58,116,54,13,152,27,31,2,32,46,12,2,54,68,100,119,147,8,24,11,32,17,73,0,3,0,0,4,0,0,0,5,0,0,4,15,0,0,3,27,8,0,108,76,23,24,4,94,10,28,0,0,0,0,20,15,16,0,0,0,1,0,0,20,25,0,11,0,2,24,44,112,16,0,0,45,0,2,0,25,7,0,102,3,6,71,93,37,30,26,127,4,10,29,1,33,3,46,14,38,51,64,142,0,111,130,49,15,143,146,6,47,139,91,5,28,2,1,1,7,11,1,44,23,19,0,5,0,0,0,47,60,73,0,14,85,80,0,12,33,54,0,32,86,48,69,33,134,2,62,35,38,41,5,20,30,5,0,9,7,0,22,35,0,74,67,8,88,126,83,2,80,138,46,3,40,118,18,78,26,116,63,35,123,33,58,2,7,0,3,24,54,6,41,71,42,78,0,91,168,0,69,12,21,2,1,19,102,4,3,49,72,36,5,31,0,25,112,0,0,88,21,0,34,86,71,50,16,30,0,0,2,0,0,0,0,33,32,65,11,36,149,9,0,70,50,0,3,84,83,39,54,53,106,8,15,38,14,48,2,0,87,33,49,74,6,35,38,140,24,6,18,51,1,6,5,56,0,22,4,5,1,10,93,38,46,53,172,41,96,46,20,0,2,1,2,0,136,57,65,54,26,0,91,81,24,0,46,141,10,21,81,49,5,91,125,108,81,138,74,110,30,36,80,11,0,78,77,16,13,67,62,85,63,47,70,54,65,16,0,2,0,23,18,101,51,100,127,58,8,38,68,0,0,101,0,8,17,96,59,115,174,50,158,8,15,26,84,44,93,73,44,18,143,108,122,26,100,5,0,0,0,0,1,9,20,8,0,26,12,85,41,3,0,99,35,4,12,102,160,10,83,22,0,74,103,29,0,87,43,0,23,61,14,2,53,117,56,18,148,31,28,2,32,43,12,2,46,78,100,131,152,23,26,74,30,86,88,0,10,0,0,6,0,0,0,5,0,0,2,16,0,0,2,26,6,0,87,66,18,25,3,97,6,26,0,0,0,0,18,16,18,0,0,0,0,0,0,21,20,0,13,0,2,28,44,109,12,0,0,46,0,2,0,16,8,0,107,4,6,73,95,36,30,55,70,5,9,29,1,44,2,32,11,42,56,56,135,0,112,121,53,15,107,148,7,44,140,91,4,26,4,1,2,6,12,1,46,22,18,0,6,0,0,0,29,52,66,0,15,167,80,0,22,60,52,0,77,82,50,67,30,162,10,151,93,37,97,42,27,50,5,0,8,6,1,20,33,0,71,66,10,90,115,78,0,79,138,40,1,48,114,18,80,26,123,63,32,125,28,62,1,8,0,2,27,55,2,37,68,44,78,0,100,170,0,69,10,15,0,1,18,101,3,1,52,62,39,4,32,0,26,106,0,0,96,24,0,33,86,69,47,17,26,0,0,0,0,0,0,0,35,29,67,14,41,128,8,0,71,54,0,2,89,78,47,61,39,112,8,15,40,11,50,3,0,88,118,139,90,7,33,38,114,26,8,10,60,4,8,1,56,0,2,3,9,3,11,76,19,53,2,116,37,31,24,123,132,70,105,61,28,18,4,135,59,70,25,28,2,80,92,109,44,126,138,110,38,59,7,0,1,38,43,95,39,20,31,131,58,134,176,71,161,42,30,38,60,24,113,57,64,34,87,69,106,18,104,4,0,0,0,0,1,10,19,9,0,26,14,80,44,3,0,114,41,3,15,109,159,14,80,21,0,70,90,32,0,99,43,0,23,59,14,1,55,118,50,19,151,31,31,2,31,48,10,2,47,76,105,132,148,23,28,71,31,84,92,0,6,0,0,4,0,0,0,4,0,0,3,14,0,0,2,29,6,0,107,84,46,23,4,97,8,28,0,0,0,0,20,14,16,0,0,0,0,0,0,22,25,0,14,0,2,22,48,111,16,0,0,44,0,2,0,20,9,0,103,4,5,72,97,35,32,51,130,3,10,28,1,31,2,41,7,44,46,68,136,0,109,139,59,13,146,153,8,43,135,88,6,26,4,0,1,9,10,0,40,20,15,0,4,0,0,0,46,49,75,0,16,175,80,1,22,61,54,0,79,91,97,72,28,120,9,106,89,34,98,43,25,57,6,0,9,5,1,21,38,0,73,73,10,86,126,75,1,78,135,44,2,44,114,16,81,27,117,65,34,125,34,59,2,8,0,2,22,53,2,37,70,44,82,0,96,166,0,70,9,18,0,2,20,93,4,1,50,66,39,4,36,0,27,104,0,0,83,22,0,30,86,72,50,17,22,0,0,1,0,0,0,0,34,31,69,12,40,112,7,0,68,57,0,2,81,89,38,58,49,108,11,29,41,10,49,2,0,77,117,139,89,7,38,34,139,19,7,19,47,2,24,4,57,0,4,2,4,3,10,83,45,97,120

Nearest PDB structures (foldseek):
  8jpu-assembly1_A  TM=1.001E+00  e=1.113E-84  Streptomyces fradiae
  8jpu-assembly2_B  TM=1.000E+00  e=1.281E-73  Streptomyces fradiae
  8jpu-assembly4_D  TM=9.971E-01  e=2.180E-73  Streptomyces fradiae
  7uwr-assembly1_B  TM=9.428E-01  e=2.759E-44  Streptomyces venezuelae
  8czc-assembly1_B  TM=9.741E-01  e=2.339E-38  Streptomyces venezuelae